Protein 2MI7 (pdb70)

Structure (mmCIF, N/CA/C/O backbone):
data_2MI7
#
_entry.id   2MI7
#
loop_
_atom_site.group_PDB
_atom_site.id
_atom_site.type_symbol
_atom_site.label_atom_id
_atom_site.label_alt_id
_atom_site.label_comp_id
_atom_site.label_asym_id
_atom_site.label_entity_id
_atom_site.label_seq_id
_atom_site.pdbx_PDB_ins_code
_atom_site.Cartn_x
_atom_site.Cartn_y
_atom_site.Cartn_z
_atom_site.occupancy
_atom_site.B_iso_or_equiv
_atom_site.auth_seq_id
_atom_site.auth_comp_id
_atom_site.auth_asym_id
_atom_site.auth_atom_id
_atom_site.pdbx_PDB_model_num
ATOM 1 N N . GLY A 1 1 ? -16.336 -6.354 8.731 1.00 0.00 1 GLY A N 1
ATOM 2 C CA . GLY A 1 1 ? -15.268 -5.482 8.170 1.00 0.00 1 GLY A CA 1
ATOM 3 C C . GLY A 1 1 ? -15.691 -4.802 6.883 1.00 0.00 1 GLY A C 1
ATOM 4 O O . GLY A 1 1 ? -15.002 -4.897 5.866 1.00 0.00 1 GLY A O 1
ATOM 10 N N . SER A 1 2 ? -16.827 -4.114 6.925 1.00 0.00 2 SER A N 1
ATOM 11 C CA . SER A 1 2 ? -17.343 -3.415 5.753 1.00 0.00 2 SER A CA 1
ATOM 12 C C . SER A 1 2 ? -16.483 -2.201 5.409 1.00 0.00 2 SER A C 1
ATOM 13 O O . SER A 1 2 ? -16.538 -1.688 4.291 1.00 0.00 2 SER A O 1
ATOM 21 N N . ARG A 1 3 ? -15.692 -1.740 6.374 1.00 0.00 3 ARG A N 1
ATOM 22 C CA . ARG A 1 3 ? -14.827 -0.584 6.165 1.00 0.00 3 ARG A CA 1
ATOM 23 C C . ARG A 1 3 ? -13.363 -1.003 6.070 1.00 0.00 3 ARG A C 1
ATOM 24 O O . ARG A 1 3 ? -12.591 -0.426 5.303 1.00 0.00 3 ARG A O 1
ATOM 45 N N . VAL A 1 4 ? -12.985 -2.007 6.855 1.00 0.00 4 VAL A N 1
ATOM 46 C CA . VAL A 1 4 ? -11.612 -2.500 6.857 1.00 0.00 4 VAL A CA 1
ATOM 47 C C . VAL A 1 4 ? -11.298 -3.269 5.578 1.00 0.00 4 VAL A C 1
ATOM 48 O O . VAL A 1 4 ? -10.246 -3.074 4.969 1.00 0.00 4 VAL A O 1
ATOM 61 N N . LYS A 1 5 ? -12.214 -4.143 5.170 1.00 0.00 5 LYS A N 1
ATOM 62 C CA . LYS A 1 5 ? -12.022 -4.934 3.959 1.00 0.00 5 LYS A CA 1
ATOM 63 C C . LYS A 1 5 ? -11.881 -4.029 2.742 1.00 0.00 5 LYS A C 1
ATOM 64 O O . LYS A 1 5 ? -11.013 -4.240 1.900 1.00 0.00 5 LYS A O 1
ATOM 83 N N . ALA A 1 6 ? -12.734 -3.015 2.661 1.00 0.00 6 ALA A N 1
ATOM 84 C CA . ALA A 1 6 ? -12.695 -2.074 1.549 1.00 0.00 6 ALA A CA 1
ATOM 85 C C . ALA A 1 6 ? -11.317 -1.433 1.448 1.00 0.00 6 ALA A C 1
ATOM 86 O O . ALA A 1 6 ? -10.817 -1.168 0.355 1.00 0.00 6 ALA A O 1
ATOM 93 N N . LEU A 1 7 ? -10.708 -1.198 2.604 1.00 0.00 7 LEU A N 1
ATOM 94 C CA . LEU A 1 7 ? -9.383 -0.600 2.675 1.00 0.00 7 LEU A CA 1
ATOM 95 C C . LEU A 1 7 ? -8.366 -1.454 1.925 1.00 0.00 7 LEU A C 1
ATOM 96 O O . LEU A 1 7 ? -7.506 -0.937 1.215 1.00 0.00 7 LEU A O 1
ATOM 112 N N . GLU A 1 8 ? -8.474 -2.764 2.098 1.00 0.00 8 GLU A N 1
ATOM 113 C CA . GLU A 1 8 ? -7.570 -3.709 1.452 1.00 0.00 8 GLU A CA 1
ATOM 114 C C . GLU A 1 8 ? -7.713 -3.673 -0.072 1.00 0.00 8 GLU A C 1
ATOM 115 O O . GLU A 1 8 ? -6.751 -3.915 -0.800 1.00 0.00 8 GLU A O 1
ATOM 127 N N . GLU A 1 9 ? -8.923 -3.390 -0.543 1.00 0.00 9 GLU A N 1
ATOM 128 C CA . GLU A 1 9 ? -9.201 -3.345 -1.977 1.00 0.00 9 GLU A CA 1
ATOM 129 C C . GLU A 1 9 ? -8.480 -2.186 -2.669 1.00 0.00 9 GLU A C 1
ATOM 130 O O . GLU A 1 9 ? -8.022 -2.324 -3.800 1.00 0.00 9 GLU A O 1
ATOM 142 N N . LYS A 1 10 ? -8.401 -1.045 -1.995 1.00 0.00 10 LYS A N 1
ATOM 143 C CA . LYS A 1 10 ? -7.752 0.136 -2.563 1.00 0.00 10 LYS A CA 1
ATOM 144 C C . LYS A 1 10 ? -6.232 -0.018 -2.621 1.00 0.00 10 LYS A C 1
ATOM 145 O O . LYS A 1 10 ? -5.584 0.485 -3.539 1.00 0.00 10 LYS A O 1
ATOM 164 N N . VAL A 1 11 ? -5.668 -0.696 -1.629 1.00 0.00 11 VAL A N 1
ATOM 165 C CA . VAL A 1 11 ? -4.224 -0.895 -1.554 1.00 0.00 11 VAL A CA 1
ATOM 166 C C . VAL A 1 11 ? -3.697 -1.743 -2.711 1.00 0.00 11 VAL A C 1
ATOM 167 O O . VAL A 1 11 ? -2.645 -1.449 -3.277 1.00 0.00 11 VAL A O 1
ATOM 180 N N . LYS A 1 12 ? -4.424 -2.802 -3.045 1.00 0.00 12 LYS A N 1
ATOM 181 C CA . LYS A 1 12 ? -4.022 -3.702 -4.122 1.00 0.00 12 LYS A CA 1
ATOM 182 C C . LYS A 1 12 ? -4.134 -3.033 -5.481 1.00 0.00 12 LYS A C 1
ATOM 183 O O . LYS A 1 12 ? -3.282 -3.221 -6.349 1.00 0.00 12 LYS A O 1
ATOM 202 N N . ALA A 1 13 ? -5.186 -2.250 -5.664 1.00 0.00 13 ALA A N 1
ATOM 203 C CA . ALA A 1 13 ? -5.390 -1.557 -6.926 1.00 0.00 13 ALA A CA 1
ATOM 204 C C . ALA A 1 13 ? -4.175 -0.701 -7.241 1.00 0.00 13 ALA A C 1
ATOM 205 O O . ALA A 1 13 ? -3.760 -0.583 -8.394 1.00 0.00 13 ALA A O 1
ATOM 212 N N . LEU A 1 14 ? -3.590 -0.129 -6.195 1.00 0.00 14 LEU A N 1
ATOM 213 C CA . LEU A 1 14 ? -2.395 0.691 -6.347 1.00 0.00 14 LEU A CA 1
ATOM 214 C C . LEU A 1 14 ? -1.195 -0.180 -6.699 1.00 0.00 14 LEU A C 1
ATOM 215 O O . LEU A 1 14 ? -0.274 0.259 -7.378 1.00 0.00 14 LEU A O 1
ATOM 231 N N . GLU A 1 15 ? -1.212 -1.415 -6.211 1.00 0.00 15 GLU A N 1
ATOM 232 C CA . GLU A 1 15 ? -0.126 -2.360 -6.450 1.00 0.00 15 GLU A CA 1
ATOM 233 C C . GLU A 1 15 ? 0.136 -2.559 -7.942 1.00 0.00 15 GLU A C 1
ATOM 234 O O . GLU A 1 15 ? 1.283 -2.686 -8.371 1.00 0.00 15 GLU A O 1
ATOM 246 N N . GLU A 1 16 ? -0.936 -2.603 -8.721 1.00 0.00 16 GLU A N 1
ATOM 247 C CA . GLU A 1 16 ? -0.838 -2.803 -10.165 1.00 0.00 16 GLU A CA 1
ATOM 248 C C . GLU A 1 16 ? -0.157 -1.623 -10.845 1.00 0.00 16 GLU A C 1
ATOM 249 O O . GLU A 1 16 ? 0.531 -1.789 -11.851 1.00 0.00 16 GLU A O 1
ATOM 261 N N . LYS A 1 17 ? -0.348 -0.434 -10.290 1.00 0.00 17 LYS A N 1
ATOM 262 C CA . LYS A 1 17 ? 0.253 0.771 -10.843 1.00 0.00 17 LYS A CA 1
ATOM 263 C C . LYS A 1 17 ? 1.765 0.763 -10.627 1.00 0.00 17 LYS A C 1
ATOM 264 O O . LYS A 1 17 ? 2.519 1.330 -11.418 1.00 0.00 17 LYS A O 1
ATOM 283 N N . VAL A 1 18 ? 2.198 0.125 -9.542 1.00 0.00 18 VAL A N 1
ATOM 284 C CA . VAL A 1 18 ? 3.618 0.052 -9.208 1.00 0.00 18 VAL A CA 1
ATOM 285 C C . VAL A 1 18 ? 4.389 -0.808 -10.206 1.00 0.00 18 VAL A C 1
ATOM 286 O O . VAL A 1 18 ? 5.459 -0.421 -10.673 1.00 0.00 18 VAL A O 1
ATOM 299 N N . LYS A 1 19 ? 3.844 -1.975 -10.527 1.00 0.00 19 LYS A N 1
ATOM 300 C CA . LYS A 1 19 ? 4.485 -2.886 -11.467 1.00 0.00 19 LYS A CA 1
ATOM 301 C C . LYS A 1 19 ? 4.439 -2.331 -12.889 1.00 0.00 19 LYS A C 1
ATOM 302 O O . LYS A 1 19 ? 5.247 -2.708 -13.739 1.00 0.00 19 LYS A O 1
ATOM 321 N N . ALA A 1 20 ? 3.485 -1.443 -13.141 1.00 0.00 20 ALA A N 1
ATOM 322 C CA . ALA A 1 20 ? 3.326 -0.842 -14.459 1.00 0.00 20 ALA A CA 1
ATOM 323 C C . ALA A 1 20 ? 4.192 0.407 -14.620 1.00 0.00 20 ALA A C 1
ATOM 324 O O . ALA A 1 20 ? 4.384 0.895 -15.734 1.00 0.00 20 ALA A O 1
ATOM 331 N N . LEU A 1 21 ? 4.711 0.923 -13.509 1.00 0.00 21 LEU A N 1
ATOM 332 C CA . LEU A 1 21 ? 5.549 2.115 -13.546 1.00 0.00 21 LEU A CA 1
ATOM 333 C C . LEU A 1 21 ? 6.933 1.793 -14.107 1.00 0.00 21 LEU A C 1
ATOM 334 O O . LEU A 1 21 ? 7.581 2.644 -14.716 1.00 0.00 21 LEU A O 1
ATOM 350 N N . GLY A 1 22 ? 7.378 0.558 -13.897 1.00 0.00 22 GLY A N 1
ATOM 351 C CA . GLY A 1 22 ? 8.680 0.145 -14.388 1.00 0.00 22 GLY A CA 1
ATOM 352 C C . GLY A 1 22 ? 9.000 -1.295 -14.043 1.00 0.00 22 GLY A C 1
ATOM 353 O O . GLY A 1 22 ? 8.100 -2.092 -13.779 1.00 0.00 22 GLY A O 1
ATOM 357 N N . GLY A 1 23 ? 10.287 -1.632 -14.046 1.00 0.00 23 GLY A N 1
ATOM 358 C CA . GLY A 1 23 ? 10.700 -2.985 -13.729 1.00 0.00 23 GLY A CA 1
ATOM 359 C C . GLY A 1 23 ? 12.202 -3.110 -13.553 1.00 0.00 23 GLY A C 1
ATOM 360 O O . GLY A 1 23 ? 12.933 -3.298 -14.526 1.00 0.00 23 GLY A O 1
ATOM 364 N N . GLY A 1 24 ? 12.662 -3.004 -12.311 1.00 0.00 24 GLY A N 1
ATOM 365 C CA . GLY A 1 24 ? 14.083 -3.109 -12.036 1.00 0.00 24 GLY A CA 1
ATOM 366 C C . GLY A 1 24 ? 14.376 -3.287 -10.558 1.00 0.00 24 GLY A C 1
ATOM 367 O O . GLY A 1 24 ? 13.594 -3.902 -9.833 1.00 0.00 24 GLY A O 1
ATOM 371 N N . GLY A 1 25 ? 15.506 -2.747 -10.111 1.00 0.00 25 GLY A N 1
ATOM 372 C CA . GLY A 1 25 ? 15.880 -2.859 -8.714 1.00 0.00 25 GLY A CA 1
ATOM 373 C C . GLY A 1 25 ? 15.110 -1.896 -7.830 1.00 0.00 25 GLY A C 1
ATOM 374 O O . GLY A 1 25 ? 14.849 -2.187 -6.663 1.00 0.00 25 GLY A O 1
ATOM 378 N N . ARG A 1 26 ? 14.744 -0.747 -8.390 1.00 0.00 26 ARG A N 1
ATOM 379 C CA . ARG A 1 26 ? 13.999 0.262 -7.648 1.00 0.00 26 ARG A CA 1
ATOM 380 C C . ARG A 1 26 ? 12.510 -0.073 -7.623 1.00 0.00 26 ARG A C 1
ATOM 381 O O . ARG A 1 26 ? 11.858 0.056 -6.594 1.00 0.00 26 ARG A O 1
ATOM 402 N N . ILE A 1 27 ? 11.985 -0.486 -8.770 1.00 0.00 27 ILE A N 1
ATOM 403 C CA . ILE A 1 27 ? 10.571 -0.835 -8.895 1.00 0.00 27 ILE A CA 1
ATOM 404 C C . ILE A 1 27 ? 10.217 -2.094 -8.101 1.00 0.00 27 ILE A C 1
ATOM 405 O O . ILE A 1 27 ? 9.189 -2.145 -7.428 1.00 0.00 27 ILE A O 1
ATOM 421 N N . GLU A 1 28 ? 11.059 -3.118 -8.214 1.00 0.00 28 GLU A N 1
ATOM 422 C CA . GLU A 1 28 ? 10.827 -4.398 -7.540 1.00 0.00 28 GLU A CA 1
ATOM 423 C C . GLU A 1 28 ? 10.814 -4.271 -6.017 1.00 0.00 28 GLU A C 1
ATOM 424 O O . GLU A 1 28 ? 10.011 -4.915 -5.345 1.00 0.00 28 GLU A O 1
ATOM 436 N N . GLU A 1 29 ? 11.713 -3.461 -5.475 1.00 0.00 29 GLU A N 1
ATOM 437 C CA . GLU A 1 29 ? 11.806 -3.276 -4.027 1.00 0.00 29 GLU A CA 1
ATOM 438 C C . GLU A 1 29 ? 10.597 -2.523 -3.472 1.00 0.00 29 GLU A C 1
ATOM 439 O O . GLU A 1 29 ? 10.113 -2.818 -2.379 1.00 0.00 29 GLU A O 1
ATOM 451 N N . LEU A 1 30 ? 10.137 -1.537 -4.228 1.00 0.00 30 LEU A N 1
ATOM 452 C CA . LEU A 1 30 ? 9.009 -0.704 -3.833 1.00 0.00 30 LEU A CA 1
ATOM 453 C C . LEU A 1 30 ? 7.743 -1.524 -3.579 1.00 0.00 30 LEU A C 1
ATOM 454 O O . LEU A 1 30 ? 7.049 -1.319 -2.584 1.00 0.00 30 LEU A O 1
ATOM 470 N N . LYS A 1 31 ? 7.442 -2.439 -4.492 1.00 0.00 31 LYS A N 1
ATOM 471 C CA . LYS A 1 31 ? 6.247 -3.277 -4.375 1.00 0.00 31 LYS A CA 1
ATOM 472 C C . LYS A 1 31 ? 6.324 -4.224 -3.184 1.00 0.00 31 LYS A C 1
ATOM 473 O O . LYS A 1 31 ? 5.304 -4.529 -2.574 1.00 0.00 31 LYS A O 1
ATOM 492 N N . LYS A 1 32 ? 7.521 -4.705 -2.863 1.00 0.00 32 LYS A N 1
ATOM 493 C CA . LYS A 1 32 ? 7.683 -5.635 -1.746 1.00 0.00 32 LYS A CA 1
ATOM 494 C C . LYS A 1 32 ? 7.127 -5.030 -0.462 1.00 0.00 32 LYS A C 1
ATOM 495 O O . LYS A 1 32 ? 6.478 -5.716 0.328 1.00 0.00 32 LYS A O 1
ATOM 514 N N . LYS A 1 33 ? 7.365 -3.738 -0.269 1.00 0.00 33 LYS A N 1
ATOM 515 C CA . LYS A 1 33 ? 6.864 -3.043 0.908 1.00 0.00 33 LYS A CA 1
ATOM 516 C C . LYS A 1 33 ? 5.339 -3.058 0.908 1.00 0.00 33 LYS A C 1
ATOM 517 O O . LYS A 1 33 ? 4.704 -3.157 1.957 1.00 0.00 33 LYS A O 1
ATOM 536 N N . TYR A 1 34 ? 4.762 -2.957 -0.287 1.00 0.00 34 TYR A N 1
ATOM 537 C CA . TYR A 1 34 ? 3.315 -2.957 -0.447 1.00 0.00 34 TYR A CA 1
ATOM 538 C C . TYR A 1 34 ? 2.692 -4.227 0.131 1.00 0.00 34 TYR A C 1
ATOM 539 O O . TYR A 1 34 ? 1.615 -4.182 0.720 1.00 0.00 34 TYR A O 1
ATOM 557 N N . GLU A 1 35 ? 3.374 -5.357 -0.039 1.00 0.00 35 GLU A N 1
ATOM 558 C CA . GLU A 1 35 ? 2.879 -6.633 0.471 1.00 0.00 35 GLU A CA 1
ATOM 559 C C . GLU A 1 35 ? 2.622 -6.550 1.971 1.00 0.00 35 GLU A C 1
ATOM 560 O O . GLU A 1 35 ? 1.609 -7.043 2.468 1.00 0.00 35 GLU A O 1
ATOM 572 N N . GLU A 1 36 ? 3.544 -5.912 2.684 1.00 0.00 36 GLU A N 1
ATOM 573 C CA . GLU A 1 36 ? 3.421 -5.749 4.128 1.00 0.00 36 GLU A CA 1
ATOM 574 C C . GLU A 1 36 ? 2.128 -5.021 4.474 1.00 0.00 36 GLU A C 1
ATOM 575 O O . GLU A 1 36 ? 1.480 -5.327 5.473 1.00 0.00 36 GLU A O 1
ATOM 587 N N . LEU A 1 37 ? 1.770 -4.049 3.643 1.00 0.00 37 LEU A N 1
ATOM 588 C CA . LEU A 1 37 ? 0.564 -3.254 3.845 1.00 0.00 37 LEU A CA 1
ATOM 589 C C . LEU A 1 37 ? -0.691 -4.126 3.873 1.00 0.00 37 LEU A C 1
ATOM 590 O O . LEU A 1 37 ? -1.562 -3.949 4.724 1.00 0.00 37 LEU A O 1
ATOM 606 N N . LYS A 1 38 ? -0.779 -5.053 2.929 1.00 0.00 38 LYS A N 1
ATOM 607 C CA . LYS A 1 38 ? -1.930 -5.946 2.826 1.00 0.00 38 LYS A CA 1
ATOM 608 C C . LYS A 1 38 ? -2.114 -6.781 4.093 1.00 0.00 38 LYS A C 1
ATOM 609 O O . LYS A 1 38 ? -3.238 -7.019 4.527 1.00 0.00 38 LYS A O 1
ATOM 628 N N . LYS A 1 39 ? -1.006 -7.242 4.660 1.00 0.00 39 LYS A N 1
ATOM 629 C CA . LYS A 1 39 ? -1.036 -8.072 5.862 1.00 0.00 39 LYS A CA 1
ATOM 630 C C . LYS A 1 39 ? -1.619 -7.332 7.068 1.00 0.00 39 LYS A C 1
ATOM 631 O O . LYS A 1 39 ? -2.314 -7.929 7.887 1.00 0.00 39 LYS A O 1
ATOM 650 N N . LYS A 1 40 ? -1.311 -6.045 7.188 1.00 0.00 40 LYS A N 1
ATOM 651 C CA . LYS A 1 40 ? -1.785 -5.240 8.314 1.00 0.00 40 LYS A CA 1
ATOM 652 C C . LYS A 1 40 ? -3.305 -5.084 8.307 1.00 0.00 40 LYS A C 1
ATOM 653 O O . LYS A 1 40 ? -3.958 -5.241 9.340 1.00 0.00 40 LYS A O 1
ATOM 672 N N . ILE A 1 41 ? -3.861 -4.772 7.144 1.00 0.00 41 ILE A N 1
ATOM 673 C CA . ILE A 1 41 ? -5.303 -4.592 7.008 1.00 0.00 41 ILE A CA 1
ATOM 674 C C . ILE A 1 41 ? -6.039 -5.872 7.377 1.00 0.00 41 ILE A C 1
ATOM 675 O O . ILE A 1 41 ? -7.127 -5.838 7.951 1.00 0.00 41 ILE A O 1
ATOM 691 N N . GLU A 1 42 ? -5.423 -6.999 7.052 1.00 0.00 42 GLU A N 1
ATOM 692 C CA . GLU A 1 42 ? -5.988 -8.302 7.352 1.00 0.00 42 GLU A CA 1
ATOM 693 C C . GLU A 1 42 ? -6.072 -8.506 8.858 1.00 0.00 42 GLU A C 1
ATOM 694 O O . GLU A 1 42 ? -6.987 -9.160 9.360 1.00 0.00 42 GLU A O 1
ATOM 706 N N . GLU A 1 43 ? -5.104 -7.942 9.573 1.00 0.00 43 GLU A N 1
ATOM 707 C CA . GLU A 1 43 ? -5.056 -8.059 11.026 1.00 0.00 43 GLU A CA 1
ATOM 708 C C . GLU A 1 43 ? -6.021 -7.082 11.689 1.00 0.00 43 GLU A C 1
ATOM 709 O O . GLU A 1 43 ? -6.492 -7.319 12.801 1.00 0.00 43 GLU A O 1
ATOM 721 N N . LEU A 1 44 ? -6.314 -5.982 11.001 1.00 0.00 44 LEU A N 1
ATOM 722 C CA . LEU A 1 44 ? -7.224 -4.970 11.526 1.00 0.00 44 LEU A CA 1
ATOM 723 C C . LEU A 1 44 ? -8.576 -5.583 11.882 1.00 0.00 44 LEU A C 1
ATOM 724 O O . LEU A 1 44 ? -9.327 -6.005 11.003 1.00 0.00 44 LEU A O 1
ATOM 740 N N . GLY A 1 45 ? -8.876 -5.629 13.175 1.00 0.00 45 GLY A N 1
ATOM 741 C CA . GLY A 1 45 ? -10.136 -6.192 13.626 1.00 0.00 45 GLY A CA 1
ATOM 742 C C . GLY A 1 45 ? -11.287 -5.215 13.496 1.00 0.00 45 GLY A C 1
ATOM 743 O O . GLY A 1 45 ? -12.345 -5.559 12.971 1.00 0.00 45 GLY A O 1
ATOM 747 N N . GLY A 1 46 ? -11.082 -3.993 13.978 1.00 0.00 46 GLY A N 1
ATOM 748 C CA . GLY A 1 46 ? -12.120 -2.983 13.905 1.00 0.00 46 GLY A CA 1
ATOM 749 C C . GLY A 1 46 ? -11.896 -1.848 14.885 1.00 0.00 46 GLY A C 1
ATOM 750 O O . GLY A 1 46 ? -12.062 -2.020 16.092 1.00 0.00 46 GLY A O 1
ATOM 754 N N . GLY A 1 47 ? -11.516 -0.686 14.365 1.00 0.00 47 GLY A N 1
ATOM 755 C CA . GLY A 1 47 ? -11.274 0.464 15.216 1.00 0.00 47 GLY A CA 1
ATOM 756 C C . GLY A 1 47 ? -10.835 1.685 14.431 1.00 0.00 47 GLY A C 1
ATOM 757 O O . GLY A 1 47 ? -11.171 1.829 13.256 1.00 0.00 47 GLY A O 1
ATOM 761 N N . GLY A 1 48 ? -10.082 2.565 15.084 1.00 0.00 48 GLY A N 1
ATOM 762 C CA . GLY A 1 48 ? -9.608 3.767 14.424 1.00 0.00 48 GLY A CA 1
ATOM 763 C C . GLY A 1 48 ? -8.198 3.617 13.888 1.00 0.00 48 GLY A C 1
ATOM 764 O O . GLY A 1 48 ? -7.446 4.589 13.814 1.00 0.00 48 GLY A O 1
ATOM 768 N N . GLU A 1 49 ? -7.839 2.394 13.511 1.00 0.00 49 GLU A N 1
ATOM 769 C CA . GLU A 1 49 ? -6.509 2.116 12.979 1.00 0.00 49 GLU A CA 1
ATOM 770 C C . GLU A 1 49 ? -6.520 2.102 11.453 1.00 0.00 49 GLU A C 1
ATOM 771 O O . GLU A 1 49 ? -5.482 2.283 10.815 1.00 0.00 49 GLU A O 1
ATOM 783 N N . VAL A 1 50 ? -7.697 1.886 10.869 1.00 0.00 50 VAL A N 1
ATOM 784 C CA . VAL A 1 50 ? -7.835 1.848 9.418 1.00 0.00 50 VAL A CA 1
ATOM 785 C C . VAL A 1 50 ? -7.300 3.123 8.775 1.00 0.00 50 VAL A C 1
ATOM 786 O O . VAL A 1 50 ? -6.816 3.103 7.644 1.00 0.00 50 VAL A O 1
ATOM 799 N N . LYS A 1 51 ? -7.390 4.231 9.504 1.00 0.00 51 LYS A N 1
ATOM 800 C CA . LYS A 1 51 ? -6.912 5.515 9.003 1.00 0.00 51 LYS A CA 1
ATOM 801 C C . LYS A 1 51 ? -5.389 5.528 8.901 1.00 0.00 51 LYS A C 1
ATOM 802 O O . LYS A 1 51 ? -4.821 6.151 8.005 1.00 0.00 51 LYS A O 1
ATOM 821 N N . LYS A 1 52 ? -4.737 4.835 9.828 1.00 0.00 52 LYS A N 1
ATOM 822 C CA . LYS A 1 52 ? -3.279 4.763 9.851 1.00 0.00 52 LYS A CA 1
ATOM 823 C C . LYS A 1 52 ? -2.749 3.991 8.646 1.00 0.00 52 LYS A C 1
ATOM 824 O O . LYS A 1 52 ? -1.675 4.291 8.129 1.00 0.00 52 LYS A O 1
ATOM 843 N N . VAL A 1 53 ? -3.506 2.989 8.213 1.00 0.00 53 VAL A N 1
ATOM 844 C CA . VAL A 1 53 ? -3.116 2.162 7.076 1.00 0.00 53 VAL A CA 1
ATOM 845 C C . VAL A 1 53 ? -3.177 2.939 5.762 1.00 0.00 53 VAL A C 1
ATOM 846 O O . VAL A 1 53 ? -2.333 2.760 4.888 1.00 0.00 53 VAL A O 1
ATOM 859 N N . GLU A 1 54 ? -4.187 3.786 5.617 1.00 0.00 54 GLU A N 1
ATOM 860 C CA . GLU A 1 54 ? -4.350 4.571 4.397 1.00 0.00 54 GLU A CA 1
ATOM 861 C C . GLU A 1 54 ? -3.217 5.583 4.226 1.00 0.00 54 GLU A C 1
ATOM 862 O O . GLU A 1 54 ? -2.802 5.877 3.106 1.00 0.00 54 GLU A O 1
ATOM 874 N N . GLU A 1 55 ? -2.736 6.124 5.338 1.00 0.00 55 GLU A N 1
ATOM 875 C CA . GLU A 1 55 ? -1.665 7.119 5.310 1.00 0.00 55 GLU A CA 1
ATOM 876 C C . GLU A 1 55 ? -0.317 6.516 4.905 1.00 0.00 55 GLU A C 1
ATOM 877 O O . GLU A 1 55 ? 0.474 7.161 4.216 1.00 0.00 55 GLU A O 1
ATOM 889 N N . GLU A 1 56 ? -0.049 5.294 5.353 1.00 0.00 56 GLU A N 1
ATOM 890 C CA . GLU A 1 56 ? 1.218 4.630 5.053 1.00 0.00 56 GLU A CA 1
ATOM 891 C C . GLU A 1 56 ? 1.360 4.311 3.565 1.00 0.00 56 GLU A C 1
ATOM 892 O O . GLU A 1 56 ? 2.424 4.518 2.981 1.00 0.00 56 GLU A O 1
ATOM 904 N N . VAL A 1 57 ? 0.293 3.807 2.954 1.00 0.00 57 VAL A N 1
ATOM 905 C CA . VAL A 1 57 ? 0.322 3.465 1.536 1.00 0.00 57 VAL A CA 1
ATOM 906 C C . VAL A 1 57 ? 0.558 4.706 0.679 1.00 0.00 57 VAL A C 1
ATOM 907 O O . VAL A 1 57 ? 1.238 4.645 -0.346 1.00 0.00 57 VAL A O 1
ATOM 920 N N . LYS A 1 58 ? -0.000 5.834 1.111 1.00 0.00 58 LYS A N 1
ATOM 921 C CA . LYS A 1 58 ? 0.153 7.093 0.389 1.00 0.00 58 LYS A CA 1
ATOM 922 C C . LYS A 1 58 ? 1.631 7.417 0.182 1.00 0.00 58 LYS A C 1
ATOM 923 O O . LYS A 1 58 ? 2.015 8.000 -0.830 1.00 0.00 58 LYS A O 1
ATOM 942 N N . LYS A 1 59 ? 2.452 7.035 1.151 1.00 0.00 59 LYS A N 1
ATOM 943 C CA . LYS A 1 59 ? 3.888 7.278 1.082 1.00 0.00 59 LYS A CA 1
ATOM 944 C C . LYS A 1 59 ? 4.540 6.438 -0.015 1.00 0.00 59 LYS A C 1
ATOM 945 O O . LYS A 1 59 ? 5.465 6.889 -0.687 1.00 0.00 59 LYS A O 1
ATOM 964 N N . LEU A 1 60 ? 4.063 5.205 -0.172 1.00 0.00 60 LEU A N 1
ATOM 965 C CA . LEU A 1 60 ? 4.609 4.285 -1.170 1.00 0.00 60 LEU A CA 1
ATOM 966 C C . LEU A 1 60 ? 4.504 4.845 -2.588 1.00 0.00 60 LEU A C 1
ATOM 967 O O . LEU A 1 60 ? 5.459 4.768 -3.361 1.00 0.00 60 LEU A O 1
ATOM 983 N N . GLU A 1 61 ? 3.346 5.399 -2.930 1.00 0.00 61 GLU A N 1
ATOM 984 C CA . GLU A 1 61 ? 3.138 5.958 -4.264 1.00 0.00 61 GLU A CA 1
ATOM 985 C C . GLU A 1 61 ? 3.985 7.210 -4.474 1.00 0.00 61 GLU A C 1
ATOM 986 O O . GLU A 1 61 ? 4.450 7.476 -5.582 1.00 0.00 61 GLU A O 1
ATOM 998 N N . GLU A 1 62 ? 4.183 7.973 -3.404 1.00 0.00 62 GLU A N 1
ATOM 999 C CA . GLU A 1 62 ? 4.974 9.196 -3.468 1.00 0.00 62 GLU A CA 1
ATOM 1000 C C . GLU A 1 62 ? 6.374 8.907 -3.998 1.00 0.00 62 GLU A C 1
ATOM 1001 O O . GLU A 1 62 ? 6.922 9.674 -4.789 1.00 0.00 62 GLU A O 1
ATOM 1013 N N . GLU A 1 63 ? 6.941 7.787 -3.564 1.00 0.00 63 GLU A N 1
ATOM 1014 C CA . GLU A 1 63 ? 8.270 7.386 -4.002 1.00 0.00 63 GLU A CA 1
ATOM 1015 C C . GLU A 1 63 ? 8.261 7.072 -5.490 1.00 0.00 63 GLU A C 1
ATOM 1016 O O . GLU A 1 63 ? 9.246 7.299 -6.192 1.00 0.00 63 GLU A O 1
ATOM 1028 N N . ILE A 1 64 ? 7.134 6.550 -5.966 1.00 0.00 64 ILE A N 1
ATOM 1029 C CA . ILE A 1 64 ? 6.989 6.207 -7.376 1.00 0.00 64 ILE A CA 1
ATOM 1030 C C . ILE A 1 64 ? 7.153 7.444 -8.255 1.00 0.00 64 ILE A C 1
ATOM 1031 O O . ILE A 1 64 ? 7.681 7.364 -9.364 1.00 0.00 64 ILE A O 1
ATOM 1047 N N . LYS A 1 65 ? 6.698 8.586 -7.751 1.00 0.00 65 LYS A N 1
ATOM 1048 C CA . LYS A 1 65 ? 6.796 9.840 -8.488 1.00 0.00 65 LYS A CA 1
ATOM 1049 C C . LYS A 1 65 ? 8.249 10.293 -8.592 1.00 0.00 65 LYS A C 1
ATOM 1050 O O . LYS A 1 65 ? 8.672 10.823 -9.619 1.00 0.00 65 LYS A O 1
ATOM 1069 N N . LYS A 1 66 ? 9.007 10.080 -7.522 1.00 0.00 66 LYS A N 1
ATOM 1070 C CA . LYS A 1 66 ? 10.413 10.462 -7.493 1.00 0.00 66 LYS A CA 1
ATOM 1071 C C . LYS A 1 66 ? 11.192 9.750 -8.594 1.00 0.00 66 LYS A C 1
ATOM 1072 O O . LYS A 1 66 ? 12.194 10.266 -9.092 1.00 0.00 66 LYS A O 1
ATOM 1091 N N . LEU A 1 67 ? 10.728 8.563 -8.968 1.00 0.00 67 LEU A N 1
ATOM 1092 C CA . LEU A 1 67 ? 11.383 7.780 -10.007 1.00 0.00 67 LEU A CA 1
ATOM 1093 C C . LEU A 1 67 ? 10.624 7.882 -11.329 1.00 0.00 67 LEU A C 1
ATOM 1094 O O . LEU A 1 67 ? 9.376 7.838 -11.300 1.00 0.00 67 LEU A O 1
ATOM 1111 N N . GLY A 1 1 ? -16.386 -4.416 9.973 1.00 0.00 1 GLY A N 2
ATOM 1112 C CA . GLY A 1 1 ? -15.743 -4.430 8.630 1.00 0.00 1 GLY A CA 2
ATOM 1113 C C . GLY A 1 1 ? -16.248 -3.317 7.733 1.00 0.00 1 GLY A C 2
ATOM 1114 O O . GLY A 1 1 ? -16.430 -2.185 8.181 1.00 0.00 1 GLY A O 2
ATOM 1120 N N . SER A 1 2 ? -16.473 -3.639 6.462 1.00 0.00 2 SER A N 2
ATOM 1121 C CA . SER A 1 2 ? -16.958 -2.660 5.493 1.00 0.00 2 SER A CA 2
ATOM 1122 C C . SER A 1 2 ? -15.888 -1.616 5.191 1.00 0.00 2 SER A C 2
ATOM 1123 O O . SER A 1 2 ? -15.368 -1.551 4.077 1.00 0.00 2 SER A O 2
ATOM 1131 N N . ARG A 1 3 ? -15.565 -0.800 6.189 1.00 0.00 3 ARG A N 2
ATOM 1132 C CA . ARG A 1 3 ? -14.559 0.242 6.028 1.00 0.00 3 ARG A CA 2
ATOM 1133 C C . ARG A 1 3 ? -13.156 -0.356 5.970 1.00 0.00 3 ARG A C 2
ATOM 1134 O O . ARG A 1 3 ? -12.300 0.119 5.224 1.00 0.00 3 ARG A O 2
ATOM 1155 N N . VAL A 1 4 ? -12.928 -1.400 6.761 1.00 0.00 4 VAL A N 2
ATOM 1156 C CA . VAL A 1 4 ? -11.629 -2.061 6.796 1.00 0.00 4 VAL A CA 2
ATOM 1157 C C . VAL A 1 4 ? -11.385 -2.863 5.522 1.00 0.00 4 VAL A C 2
ATOM 1158 O O . VAL A 1 4 ? -10.303 -2.804 4.938 1.00 0.00 4 VAL A O 2
ATOM 1171 N N . LYS A 1 5 ? -12.398 -3.612 5.094 1.00 0.00 5 LYS A N 2
ATOM 1172 C CA . LYS A 1 5 ? -12.286 -4.423 3.887 1.00 0.00 5 LYS A CA 2
ATOM 1173 C C . LYS A 1 5 ? -12.070 -3.539 2.665 1.00 0.00 5 LYS A C 2
ATOM 1174 O O . LYS A 1 5 ? -11.228 -3.831 1.820 1.00 0.00 5 LYS A O 2
ATOM 1193 N N . ALA A 1 6 ? -12.830 -2.453 2.582 1.00 0.00 6 ALA A N 2
ATOM 1194 C CA . ALA A 1 6 ? -12.710 -1.524 1.465 1.00 0.00 6 ALA A CA 2
ATOM 1195 C C . ALA A 1 6 ? -11.281 -1.011 1.357 1.00 0.00 6 ALA A C 2
ATOM 1196 O O . ALA A 1 6 ? -10.765 -0.792 0.263 1.00 0.00 6 ALA A O 2
ATOM 1203 N N . LEU A 1 7 ? -10.651 -0.829 2.508 1.00 0.00 7 LEU A N 2
ATOM 1204 C CA . LEU A 1 7 ? -9.277 -0.352 2.573 1.00 0.00 7 LEU A CA 2
ATOM 1205 C C . LEU A 1 7 ? -8.336 -1.291 1.825 1.00 0.00 7 LEU A C 2
ATOM 1206 O O . LEU A 1 7 ? -7.412 -0.852 1.143 1.00 0.00 7 LEU A O 2
ATOM 1222 N N . GLU A 1 8 ? -8.573 -2.588 1.980 1.00 0.00 8 GLU A N 2
ATOM 1223 C CA . GLU A 1 8 ? -7.746 -3.612 1.345 1.00 0.00 8 GLU A CA 2
ATOM 1224 C C . GLU A 1 8 ? -7.865 -3.595 -0.183 1.00 0.00 8 GLU A C 2
ATOM 1225 O O . GLU A 1 8 ? -6.894 -3.870 -0.888 1.00 0.00 8 GLU A O 2
ATOM 1237 N N . GLU A 1 9 ? -9.057 -3.295 -0.689 1.00 0.00 9 GLU A N 2
ATOM 1238 C CA . GLU A 1 9 ? -9.292 -3.271 -2.132 1.00 0.00 9 GLU A CA 2
ATOM 1239 C C . GLU A 1 9 ? -8.526 -2.142 -2.824 1.00 0.00 9 GLU A C 2
ATOM 1240 O O . GLU A 1 9 ? -8.060 -2.304 -3.949 1.00 0.00 9 GLU A O 2
ATOM 1252 N N . LYS A 1 10 ? -8.415 -0.997 -2.159 1.00 0.00 10 LYS A N 2
ATOM 1253 C CA . LYS A 1 10 ? -7.720 0.156 -2.727 1.00 0.00 10 LYS A CA 2
ATOM 1254 C C . LYS A 1 10 ? -6.206 -0.054 -2.762 1.00 0.00 10 LYS A C 2
ATOM 1255 O O . LYS A 1 10 ? -5.527 0.416 -3.674 1.00 0.00 10 LYS A O 2
ATOM 1274 N N . VAL A 1 11 ? -5.685 -0.746 -1.756 1.00 0.00 11 VAL A N 2
ATOM 1275 C CA . VAL A 1 11 ? -4.251 -1.003 -1.655 1.00 0.00 11 VAL A CA 2
ATOM 1276 C C . VAL A 1 11 ? -3.735 -1.867 -2.805 1.00 0.00 11 VAL A C 2
ATOM 1277 O O . VAL A 1 11 ? -2.671 -1.601 -3.362 1.00 0.00 11 VAL A O 2
ATOM 1290 N N . LYS A 1 12 ? -4.485 -2.908 -3.145 1.00 0.00 12 LYS A N 2
ATOM 1291 C CA . LYS A 1 12 ? -4.094 -3.820 -4.216 1.00 0.00 12 LYS A CA 2
ATOM 1292 C C . LYS A 1 12 ? -4.178 -3.150 -5.576 1.00 0.00 12 LYS A C 2
ATOM 1293 O O . LYS A 1 12 ? -3.332 -3.373 -6.442 1.00 0.00 12 LYS A O 2
ATOM 1312 N N . ALA A 1 13 ? -5.197 -2.324 -5.760 1.00 0.00 13 ALA A N 2
ATOM 1313 C CA . ALA A 1 13 ? -5.374 -1.624 -7.020 1.00 0.00 13 ALA A CA 2
ATOM 1314 C C . ALA A 1 13 ? -4.127 -0.815 -7.333 1.00 0.00 13 ALA A C 2
ATOM 1315 O O . ALA A 1 13 ? -3.703 -0.720 -8.485 1.00 0.00 13 ALA A O 2
ATOM 1322 N N . LEU A 1 14 ? -3.528 -0.257 -6.288 1.00 0.00 14 LEU A N 2
ATOM 1323 C CA . LEU A 1 14 ? -2.304 0.518 -6.441 1.00 0.00 14 LEU A CA 2
ATOM 1324 C C . LEU A 1 14 ? -1.134 -0.393 -6.780 1.00 0.00 14 LEU A C 2
ATOM 1325 O O . LEU A 1 14 ? -0.198 0.010 -7.458 1.00 0.00 14 LEU A O 2
ATOM 1341 N N . GLU A 1 15 ? -1.192 -1.621 -6.284 1.00 0.00 15 GLU A N 2
ATOM 1342 C CA . GLU A 1 15 ? -0.137 -2.601 -6.513 1.00 0.00 15 GLU A CA 2
ATOM 1343 C C . GLU A 1 15 ? 0.131 -2.804 -8.004 1.00 0.00 15 GLU A C 2
ATOM 1344 O O . GLU A 1 15 ? 1.275 -2.965 -8.426 1.00 0.00 15 GLU A O 2
ATOM 1356 N N . GLU A 1 16 ? -0.939 -2.806 -8.784 1.00 0.00 16 GLU A N 2
ATOM 1357 C CA . GLU A 1 16 ? -0.857 -3.002 -10.230 1.00 0.00 16 GLU A CA 2
ATOM 1358 C C . GLU A 1 16 ? -0.142 -1.844 -10.915 1.00 0.00 16 GLU A C 2
ATOM 1359 O O . GLU A 1 16 ? 0.551 -2.035 -11.912 1.00 0.00 16 GLU A O 2
ATOM 1371 N N . LYS A 1 17 ? -0.323 -0.643 -10.383 1.00 0.00 17 LYS A N 2
ATOM 1372 C CA . LYS A 1 17 ? 0.301 0.545 -10.950 1.00 0.00 17 LYS A CA 2
ATOM 1373 C C . LYS A 1 17 ? 1.813 0.529 -10.733 1.00 0.00 17 LYS A C 2
ATOM 1374 O O . LYS A 1 17 ? 2.569 1.085 -11.529 1.00 0.00 17 LYS A O 2
ATOM 1393 N N . VAL A 1 18 ? 2.246 -0.095 -9.641 1.00 0.00 18 VAL A N 2
ATOM 1394 C CA . VAL A 1 18 ? 3.669 -0.164 -9.310 1.00 0.00 18 VAL A CA 2
ATOM 1395 C C . VAL A 1 18 ? 4.435 -1.072 -10.271 1.00 0.00 18 VAL A C 2
ATOM 1396 O O . VAL A 1 18 ? 5.507 -0.709 -10.757 1.00 0.00 18 VAL A O 2
ATOM 1409 N N . LYS A 1 19 ? 3.886 -2.251 -10.537 1.00 0.00 19 LYS A N 2
ATOM 1410 C CA . LYS A 1 19 ? 4.525 -3.208 -11.435 1.00 0.00 19 LYS A CA 2
ATOM 1411 C C . LYS A 1 19 ? 4.480 -2.729 -12.883 1.00 0.00 19 LYS A C 2
ATOM 1412 O O . LYS A 1 19 ? 5.287 -3.152 -13.712 1.00 0.00 19 LYS A O 2
ATOM 1431 N N . ALA A 1 20 ? 3.529 -1.851 -13.185 1.00 0.00 20 ALA A N 2
ATOM 1432 C CA . ALA A 1 20 ? 3.374 -1.323 -14.534 1.00 0.00 20 ALA A CA 2
ATOM 1433 C C . ALA A 1 20 ? 4.392 -0.225 -14.827 1.00 0.00 20 ALA A C 2
ATOM 1434 O O . ALA A 1 20 ? 4.771 -0.011 -15.978 1.00 0.00 20 ALA A O 2
ATOM 1441 N N . LEU A 1 21 ? 4.830 0.471 -13.782 1.00 0.00 21 LEU A N 2
ATOM 1442 C CA . LEU A 1 21 ? 5.802 1.547 -13.940 1.00 0.00 21 LEU A CA 2
ATOM 1443 C C . LEU A 1 21 ? 7.193 0.995 -14.256 1.00 0.00 21 LEU A C 2
ATOM 1444 O O . LEU A 1 21 ? 8.083 1.736 -14.675 1.00 0.00 21 LEU A O 2
ATOM 1460 N N . GLY A 1 22 ? 7.375 -0.309 -14.056 1.00 0.00 22 GLY A N 2
ATOM 1461 C CA . GLY A 1 22 ? 8.658 -0.929 -14.329 1.00 0.00 22 GLY A CA 2
ATOM 1462 C C . GLY A 1 22 ? 9.004 -2.012 -13.326 1.00 0.00 22 GLY A C 2
ATOM 1463 O O . GLY A 1 22 ? 8.145 -2.465 -12.570 1.00 0.00 22 GLY A O 2
ATOM 1467 N N . GLY A 1 23 ? 10.267 -2.427 -13.319 1.00 0.00 23 GLY A N 2
ATOM 1468 C CA . GLY A 1 23 ? 10.703 -3.460 -12.398 1.00 0.00 23 GLY A CA 2
ATOM 1469 C C . GLY A 1 23 ? 12.165 -3.820 -12.580 1.00 0.00 23 GLY A C 2
ATOM 1470 O O . GLY A 1 23 ? 12.517 -4.568 -13.492 1.00 0.00 23 GLY A O 2
ATOM 1474 N N . GLY A 1 24 ? 13.018 -3.287 -11.711 1.00 0.00 24 GLY A N 2
ATOM 1475 C CA . GLY A 1 24 ? 14.438 -3.569 -11.800 1.00 0.00 24 GLY A CA 2
ATOM 1476 C C . GLY A 1 24 ? 15.258 -2.744 -10.826 1.00 0.00 24 GLY A C 2
ATOM 1477 O O . GLY A 1 24 ? 16.150 -1.999 -11.231 1.00 0.00 24 GLY A O 2
ATOM 1481 N N . GLY A 1 25 ? 14.957 -2.879 -9.538 1.00 0.00 25 GLY A N 2
ATOM 1482 C CA . GLY A 1 25 ? 15.683 -2.136 -8.525 1.00 0.00 25 GLY A CA 2
ATOM 1483 C C . GLY A 1 25 ? 14.771 -1.296 -7.652 1.00 0.00 25 GLY A C 2
ATOM 1484 O O . GLY A 1 25 ? 14.137 -1.810 -6.730 1.00 0.00 25 GLY A O 2
ATOM 1488 N N . ARG A 1 26 ? 14.704 -0.001 -7.944 1.00 0.00 26 ARG A N 2
ATOM 1489 C CA . ARG A 1 26 ? 13.864 0.914 -7.179 1.00 0.00 26 ARG A CA 2
ATOM 1490 C C . ARG A 1 26 ? 12.404 0.473 -7.215 1.00 0.00 26 ARG A C 2
ATOM 1491 O O . ARG A 1 26 ? 11.715 0.505 -6.201 1.00 0.00 26 ARG A O 2
ATOM 1512 N N . ILE A 1 27 ? 11.941 0.088 -8.396 1.00 0.00 27 ILE A N 2
ATOM 1513 C CA . ILE A 1 27 ? 10.559 -0.342 -8.582 1.00 0.00 27 ILE A CA 2
ATOM 1514 C C . ILE A 1 27 ? 10.259 -1.659 -7.866 1.00 0.00 27 ILE A C 2
ATOM 1515 O O . ILE A 1 27 ? 9.218 -1.801 -7.228 1.00 0.00 27 ILE A O 2
ATOM 1531 N N . GLU A 1 28 ? 11.162 -2.626 -8.001 1.00 0.00 28 GLU A N 2
ATOM 1532 C CA . GLU A 1 28 ? 10.983 -3.944 -7.393 1.00 0.00 28 GLU A CA 2
ATOM 1533 C C . GLU A 1 28 ? 10.878 -3.876 -5.869 1.00 0.00 28 GLU A C 2
ATOM 1534 O O . GLU A 1 28 ? 10.007 -4.505 -5.272 1.00 0.00 28 GLU A O 2
ATOM 1546 N N . GLU A 1 29 ? 11.779 -3.133 -5.244 1.00 0.00 29 GLU A N 2
ATOM 1547 C CA . GLU A 1 29 ? 11.796 -3.007 -3.787 1.00 0.00 29 GLU A CA 2
ATOM 1548 C C . GLU A 1 29 ? 10.530 -2.336 -3.255 1.00 0.00 29 GLU A C 2
ATOM 1549 O O . GLU A 1 29 ? 10.020 -2.701 -2.195 1.00 0.00 29 GLU A O 2
ATOM 1561 N N . LEU A 1 30 ? 10.049 -1.337 -3.981 1.00 0.00 30 LEU A N 2
ATOM 1562 C CA . LEU A 1 30 ? 8.868 -0.584 -3.583 1.00 0.00 30 LEU A CA 2
ATOM 1563 C C . LEU A 1 30 ? 7.641 -1.480 -3.410 1.00 0.00 30 LEU A C 2
ATOM 1564 O O . LEU A 1 30 ? 6.919 -1.369 -2.420 1.00 0.00 30 LEU A O 2
ATOM 1580 N N . LYS A 1 31 ? 7.407 -2.363 -4.375 1.00 0.00 31 LYS A N 2
ATOM 1581 C CA . LYS A 1 31 ? 6.260 -3.269 -4.317 1.00 0.00 31 LYS A CA 2
ATOM 1582 C C . LYS A 1 31 ? 6.388 -4.268 -3.176 1.00 0.00 31 LYS A C 2
ATOM 1583 O O . LYS A 1 31 ? 5.390 -4.658 -2.579 1.00 0.00 31 LYS A O 2
ATOM 1602 N N . LYS A 1 32 ? 7.614 -4.691 -2.881 1.00 0.00 32 LYS A N 2
ATOM 1603 C CA . LYS A 1 32 ? 7.844 -5.657 -1.811 1.00 0.00 32 LYS A CA 2
ATOM 1604 C C . LYS A 1 32 ? 7.267 -5.137 -0.500 1.00 0.00 32 LYS A C 2
ATOM 1605 O O . LYS A 1 32 ? 6.666 -5.888 0.270 1.00 0.00 32 LYS A O 2
ATOM 1624 N N . LYS A 1 33 ? 7.433 -3.842 -0.265 1.00 0.00 33 LYS A N 2
ATOM 1625 C CA . LYS A 1 33 ? 6.909 -3.208 0.936 1.00 0.00 33 LYS A CA 2
ATOM 1626 C C . LYS A 1 33 ? 5.384 -3.224 0.913 1.00 0.00 33 LYS A C 2
ATOM 1627 O O . LYS A 1 33 ? 4.734 -3.362 1.949 1.00 0.00 33 LYS A O 2
ATOM 1646 N N . TYR A 1 34 ? 4.824 -3.071 -0.284 1.00 0.00 34 TYR A N 2
ATOM 1647 C CA . TYR A 1 34 ? 3.377 -3.055 -0.467 1.00 0.00 34 TYR A CA 2
ATOM 1648 C C . TYR A 1 34 ? 2.726 -4.326 0.078 1.00 0.00 34 TYR A C 2
ATOM 1649 O O . TYR A 1 34 ? 1.637 -4.273 0.644 1.00 0.00 34 TYR A O 2
ATOM 1667 N N . GLU A 1 35 ? 3.392 -5.465 -0.096 1.00 0.00 35 GLU A N 2
ATOM 1668 C CA . GLU A 1 35 ? 2.864 -6.740 0.383 1.00 0.00 35 GLU A CA 2
ATOM 1669 C C . GLU A 1 35 ? 2.597 -6.687 1.883 1.00 0.00 35 GLU A C 2
ATOM 1670 O O . GLU A 1 35 ? 1.560 -7.150 2.358 1.00 0.00 35 GLU A O 2
ATOM 1682 N N . GLU A 1 36 ? 3.540 -6.113 2.622 1.00 0.00 36 GLU A N 2
ATOM 1683 C CA . GLU A 1 36 ? 3.413 -5.987 4.069 1.00 0.00 36 GLU A CA 2
ATOM 1684 C C . GLU A 1 36 ? 2.150 -5.214 4.436 1.00 0.00 36 GLU A C 2
ATOM 1685 O O . GLU A 1 36 ? 1.486 -5.522 5.424 1.00 0.00 36 GLU A O 2
ATOM 1697 N N . LEU A 1 37 ? 1.837 -4.202 3.635 1.00 0.00 37 LEU A N 2
ATOM 1698 C CA . LEU A 1 37 ? 0.666 -3.363 3.864 1.00 0.00 37 LEU A CA 2
ATOM 1699 C C . LEU A 1 37 ? -0.623 -4.179 3.867 1.00 0.00 37 LEU A C 2
ATOM 1700 O O . LEU A 1 37 ? -1.484 -3.993 4.723 1.00 0.00 37 LEU A O 2
ATOM 1716 N N . LYS A 1 38 ? -0.751 -5.071 2.896 1.00 0.00 38 LYS A N 2
ATOM 1717 C CA . LYS A 1 38 ? -1.939 -5.911 2.769 1.00 0.00 38 LYS A CA 2
ATOM 1718 C C . LYS A 1 38 ? -2.169 -6.755 4.022 1.00 0.00 38 LYS A C 2
ATOM 1719 O O . LYS A 1 38 ? -3.305 -6.948 4.449 1.00 0.00 38 LYS A O 2
ATOM 1738 N N . LYS A 1 39 ? -1.085 -7.271 4.590 1.00 0.00 39 LYS A N 2
ATOM 1739 C CA . LYS A 1 39 ? -1.159 -8.115 5.781 1.00 0.00 39 LYS A CA 2
ATOM 1740 C C . LYS A 1 39 ? -1.714 -7.364 6.994 1.00 0.00 39 LYS A C 2
ATOM 1741 O O . LYS A 1 39 ? -2.441 -7.939 7.802 1.00 0.00 39 LYS A O 2
ATOM 1760 N N . LYS A 1 40 ? -1.347 -6.094 7.133 1.00 0.00 40 LYS A N 2
ATOM 1761 C CA . LYS A 1 40 ? -1.791 -5.283 8.268 1.00 0.00 40 LYS A CA 2
ATOM 1762 C C . LYS A 1 40 ? -3.304 -5.062 8.258 1.00 0.00 40 LYS A C 2
ATOM 1763 O O . LYS A 1 40 ? -3.966 -5.199 9.286 1.00 0.00 40 LYS A O 2
ATOM 1782 N N . ILE A 1 41 ? -3.841 -4.714 7.096 1.00 0.00 41 ILE A N 2
ATOM 1783 C CA . ILE A 1 41 ? -5.272 -4.467 6.953 1.00 0.00 41 ILE A CA 2
ATOM 1784 C C . ILE A 1 41 ? -6.071 -5.714 7.304 1.00 0.00 41 ILE A C 2
ATOM 1785 O O . ILE A 1 41 ? -7.161 -5.632 7.870 1.00 0.00 41 ILE A O 2
ATOM 1801 N N . GLU A 1 42 ? -5.510 -6.867 6.972 1.00 0.00 42 GLU A N 2
ATOM 1802 C CA . GLU A 1 42 ? -6.148 -8.143 7.256 1.00 0.00 42 GLU A CA 2
ATOM 1803 C C . GLU A 1 42 ? -6.244 -8.359 8.760 1.00 0.00 42 GLU A C 2
ATOM 1804 O O . GLU A 1 42 ? -7.192 -8.968 9.255 1.00 0.00 42 GLU A O 2
ATOM 1816 N N . GLU A 1 43 ? -5.246 -7.856 9.480 1.00 0.00 43 GLU A N 2
ATOM 1817 C CA . GLU A 1 43 ? -5.201 -7.993 10.931 1.00 0.00 43 GLU A CA 2
ATOM 1818 C C . GLU A 1 43 ? -6.132 -6.992 11.610 1.00 0.00 43 GLU A C 2
ATOM 1819 O O . GLU A 1 43 ? -6.595 -7.221 12.728 1.00 0.00 43 GLU A O 2
ATOM 1831 N N . LEU A 1 44 ? -6.403 -5.882 10.930 1.00 0.00 44 LEU A N 2
ATOM 1832 C CA . LEU A 1 44 ? -7.278 -4.847 11.471 1.00 0.00 44 LEU A CA 2
ATOM 1833 C C . LEU A 1 44 ? -8.645 -5.421 11.836 1.00 0.00 44 LEU A C 2
ATOM 1834 O O . LEU A 1 44 ? -9.492 -5.633 10.969 1.00 0.00 44 LEU A O 2
ATOM 1850 N N . GLY A 1 45 ? -8.852 -5.667 13.126 1.00 0.00 45 GLY A N 2
ATOM 1851 C CA . GLY A 1 45 ? -10.118 -6.211 13.582 1.00 0.00 45 GLY A CA 2
ATOM 1852 C C . GLY A 1 45 ? -11.041 -5.144 14.137 1.00 0.00 45 GLY A C 2
ATOM 1853 O O . GLY A 1 45 ? -12.237 -5.135 13.844 1.00 0.00 45 GLY A O 2
ATOM 1857 N N . GLY A 1 46 ? -10.485 -4.242 14.939 1.00 0.00 46 GLY A N 2
ATOM 1858 C CA . GLY A 1 46 ? -11.280 -3.178 15.522 1.00 0.00 46 GLY A CA 2
ATOM 1859 C C . GLY A 1 46 ? -11.319 -1.938 14.650 1.00 0.00 46 GLY A C 2
ATOM 1860 O O . GLY A 1 46 ? -11.053 -2.008 13.450 1.00 0.00 46 GLY A O 2
ATOM 1864 N N . GLY A 1 47 ? -11.651 -0.801 15.253 1.00 0.00 47 GLY A N 2
ATOM 1865 C CA . GLY A 1 47 ? -11.718 0.442 14.508 1.00 0.00 47 GLY A CA 2
ATOM 1866 C C . GLY A 1 47 ? -10.855 1.531 15.115 1.00 0.00 47 GLY A C 2
ATOM 1867 O O . GLY A 1 47 ? -10.828 1.705 16.333 1.00 0.00 47 GLY A O 2
ATOM 1871 N N . GLY A 1 48 ? -10.147 2.266 14.262 1.00 0.00 48 GLY A N 2
ATOM 1872 C CA . GLY A 1 48 ? -9.289 3.335 14.738 1.00 0.00 48 GLY A CA 2
ATOM 1873 C C . GLY A 1 48 ? -7.902 3.282 14.126 1.00 0.00 48 GLY A C 2
ATOM 1874 O O . GLY A 1 48 ? -7.230 4.306 14.006 1.00 0.00 48 GLY A O 2
ATOM 1878 N N . GLU A 1 49 ? -7.474 2.085 13.740 1.00 0.00 49 GLU A N 2
ATOM 1879 C CA . GLU A 1 49 ? -6.158 1.900 13.138 1.00 0.00 49 GLU A CA 2
ATOM 1880 C C . GLU A 1 49 ? -6.235 1.948 11.613 1.00 0.00 49 GLU A C 2
ATOM 1881 O O . GLU A 1 49 ? -5.220 2.126 10.940 1.00 0.00 49 GLU A O 2
ATOM 1893 N N . VAL A 1 50 ? -7.440 1.786 11.072 1.00 0.00 50 VAL A N 2
ATOM 1894 C CA . VAL A 1 50 ? -7.638 1.810 9.627 1.00 0.00 50 VAL A CA 2
ATOM 1895 C C . VAL A 1 50 ? -7.069 3.084 9.010 1.00 0.00 50 VAL A C 2
ATOM 1896 O O . VAL A 1 50 ? -6.631 3.084 7.861 1.00 0.00 50 VAL A O 2
ATOM 1909 N N . LYS A 1 51 ? -7.077 4.166 9.781 1.00 0.00 51 LYS A N 2
ATOM 1910 C CA . LYS A 1 51 ? -6.559 5.445 9.309 1.00 0.00 51 LYS A CA 2
ATOM 1911 C C . LYS A 1 51 ? -5.041 5.394 9.147 1.00 0.00 51 LYS A C 2
ATOM 1912 O O . LYS A 1 51 ? -4.492 5.916 8.177 1.00 0.00 51 LYS A O 2
ATOM 1931 N N . LYS A 1 52 ? -4.372 4.767 10.109 1.00 0.00 52 LYS A N 2
ATOM 1932 C CA . LYS A 1 52 ? -2.917 4.649 10.084 1.00 0.00 52 LYS A CA 2
ATOM 1933 C C . LYS A 1 52 ? -2.443 3.878 8.855 1.00 0.00 52 LYS A C 2
ATOM 1934 O O . LYS A 1 52 ? -1.373 4.154 8.315 1.00 0.00 52 LYS A O 2
ATOM 1953 N N . VAL A 1 53 ? -3.239 2.904 8.428 1.00 0.00 53 VAL A N 2
ATOM 1954 C CA . VAL A 1 53 ? -2.899 2.082 7.270 1.00 0.00 53 VAL A CA 2
ATOM 1955 C C . VAL A 1 53 ? -2.991 2.872 5.967 1.00 0.00 53 VAL A C 2
ATOM 1956 O O . VAL A 1 53 ? -2.175 2.689 5.070 1.00 0.00 53 VAL A O 2
ATOM 1969 N N . GLU A 1 54 ? -3.994 3.737 5.861 1.00 0.00 54 GLU A N 2
ATOM 1970 C CA . GLU A 1 54 ? -4.188 4.538 4.655 1.00 0.00 54 GLU A CA 2
ATOM 1971 C C . GLU A 1 54 ? -2.999 5.462 4.404 1.00 0.00 54 GLU A C 2
ATOM 1972 O O . GLU A 1 54 ? -2.615 5.693 3.261 1.00 0.00 54 GLU A O 2
ATOM 1984 N N . GLU A 1 55 ? -2.425 5.988 5.477 1.00 0.00 55 GLU A N 2
ATOM 1985 C CA . GLU A 1 55 ? -1.277 6.885 5.374 1.00 0.00 55 GLU A CA 2
ATOM 1986 C C . GLU A 1 55 ? -0.030 6.127 4.925 1.00 0.00 55 GLU A C 2
ATOM 1987 O O . GLU A 1 55 ? 0.802 6.653 4.185 1.00 0.00 55 GLU A O 2
ATOM 1999 N N . GLU A 1 56 ? 0.096 4.895 5.401 1.00 0.00 56 GLU A N 2
ATOM 2000 C CA . GLU A 1 56 ? 1.241 4.046 5.087 1.00 0.00 56 GLU A CA 2
ATOM 2001 C C . GLU A 1 56 ? 1.390 3.817 3.583 1.00 0.00 56 GLU A C 2
ATOM 2002 O O . GLU A 1 56 ? 2.495 3.879 3.046 1.00 0.00 56 GLU A O 2
ATOM 2014 N N . VAL A 1 57 ? 0.280 3.539 2.914 1.00 0.00 57 VAL A N 2
ATOM 2015 C CA . VAL A 1 57 ? 0.293 3.286 1.478 1.00 0.00 57 VAL A CA 2
ATOM 2016 C C . VAL A 1 57 ? 0.561 4.563 0.682 1.00 0.00 57 VAL A C 2
ATOM 2017 O O . VAL A 1 57 ? 1.217 4.531 -0.358 1.00 0.00 57 VAL A O 2
ATOM 2030 N N . LYS A 1 58 ? 0.039 5.682 1.174 1.00 0.00 58 LYS A N 2
ATOM 2031 C CA . LYS A 1 58 ? 0.210 6.969 0.506 1.00 0.00 58 LYS A CA 2
ATOM 2032 C C . LYS A 1 58 ? 1.686 7.281 0.270 1.00 0.00 58 LYS A C 2
ATOM 2033 O O . LYS A 1 58 ? 2.044 7.905 -0.726 1.00 0.00 58 LYS A O 2
ATOM 2052 N N . LYS A 1 59 ? 2.537 6.850 1.193 1.00 0.00 59 LYS A N 2
ATOM 2053 C CA . LYS A 1 59 ? 3.972 7.086 1.078 1.00 0.00 59 LYS A CA 2
ATOM 2054 C C . LYS A 1 59 ? 4.577 6.287 -0.079 1.00 0.00 59 LYS A C 2
ATOM 2055 O O . LYS A 1 59 ? 5.479 6.761 -0.767 1.00 0.00 59 LYS A O 2
ATOM 2074 N N . LEU A 1 60 ? 4.087 5.064 -0.269 1.00 0.00 60 LEU A N 2
ATOM 2075 C CA . LEU A 1 60 ? 4.589 4.182 -1.322 1.00 0.00 60 LEU A CA 2
ATOM 2076 C C . LEU A 1 60 ? 4.424 4.790 -2.714 1.00 0.00 60 LEU A C 2
ATOM 2077 O O . LEU A 1 60 ? 5.342 4.741 -3.532 1.00 0.00 60 LEU A 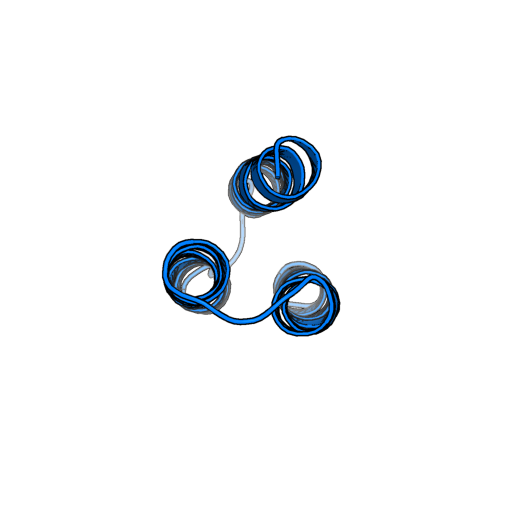O 2
ATOM 2093 N N . GLU A 1 61 ? 3.251 5.352 -2.985 1.00 0.00 61 GLU A N 2
ATOM 2094 C CA . GLU A 1 61 ? 2.977 5.953 -4.288 1.00 0.00 61 GLU A CA 2
ATOM 2095 C C . GLU A 1 61 ? 3.800 7.220 -4.499 1.00 0.00 61 GLU A C 2
ATOM 2096 O O . GLU A 1 61 ? 4.204 7.528 -5.619 1.00 0.00 61 GLU A O 2
ATOM 2108 N N . GLU A 1 62 ? 4.042 7.952 -3.417 1.00 0.00 62 GLU A N 2
ATOM 2109 C CA . GLU A 1 62 ? 4.816 9.188 -3.483 1.00 0.00 62 GLU A CA 2
ATOM 2110 C C . GLU A 1 62 ? 6.206 8.927 -4.050 1.00 0.00 62 GLU A C 2
ATOM 2111 O O . GLU A 1 62 ? 6.741 9.736 -4.807 1.00 0.00 62 GLU A O 2
ATOM 2123 N N . GLU A 1 63 ? 6.779 7.786 -3.685 1.00 0.00 63 GLU A N 2
ATOM 2124 C CA . GLU A 1 63 ? 8.102 7.411 -4.165 1.00 0.00 63 GLU A CA 2
ATOM 2125 C C . GLU A 1 63 ? 8.057 7.130 -5.660 1.00 0.00 63 GLU A C 2
ATOM 2126 O O . GLU A 1 63 ? 9.023 7.379 -6.381 1.00 0.00 63 GLU A O 2
ATOM 2138 N N . ILE A 1 64 ? 6.923 6.610 -6.115 1.00 0.00 64 ILE A N 2
ATOM 2139 C CA . ILE A 1 64 ? 6.740 6.291 -7.526 1.00 0.00 64 ILE A CA 2
ATOM 2140 C C . ILE A 1 64 ? 6.818 7.548 -8.389 1.00 0.00 64 ILE A C 2
ATOM 2141 O O . ILE A 1 64 ? 7.281 7.503 -9.528 1.00 0.00 64 ILE A O 2
ATOM 2157 N N . LYS A 1 65 ? 6.363 8.669 -7.838 1.00 0.00 65 LYS A N 2
ATOM 2158 C CA . LYS A 1 65 ? 6.384 9.936 -8.560 1.00 0.00 65 LYS A CA 2
ATOM 2159 C C . LYS A 1 65 ? 7.806 10.477 -8.661 1.00 0.00 65 LYS A C 2
ATOM 2160 O O . LYS A 1 65 ? 8.191 11.055 -9.677 1.00 0.00 65 LYS A O 2
ATOM 2179 N N . LYS A 1 66 ? 8.582 10.282 -7.600 1.00 0.00 66 LYS A N 2
ATOM 2180 C CA . LYS A 1 66 ? 9.964 10.746 -7.569 1.00 0.00 66 LYS A CA 2
ATOM 2181 C C . LYS A 1 66 ? 10.812 10.005 -8.598 1.00 0.00 66 LYS A C 2
ATOM 2182 O O . LYS A 1 66 ? 11.840 10.510 -9.048 1.00 0.00 66 LYS A O 2
ATOM 2201 N N . LEU A 1 67 ? 10.376 8.803 -8.965 1.00 0.00 67 LEU A N 2
ATOM 2202 C CA . LEU A 1 67 ? 11.098 7.994 -9.939 1.00 0.00 67 LEU A CA 2
ATOM 2203 C C . LEU A 1 67 ? 10.411 8.040 -11.301 1.00 0.00 67 LEU A C 2
ATOM 2204 O O . LEU A 1 67 ? 11.089 7.770 -12.315 1.00 0.00 67 LEU A O 2
ATOM 2221 N N . GLY A 1 1 ? -16.103 -5.487 10.135 1.00 0.00 1 GLY A N 3
ATOM 2222 C CA . GLY A 1 1 ? -15.304 -5.333 8.888 1.00 0.00 1 GLY A CA 3
ATOM 2223 C C . GLY A 1 1 ? -15.931 -4.355 7.914 1.00 0.00 1 GLY A C 3
ATOM 2224 O O . GLY A 1 1 ? -16.288 -3.238 8.290 1.00 0.00 1 GLY A O 3
ATOM 2230 N N . SER A 1 2 ? -16.065 -4.776 6.659 1.00 0.00 2 SER A N 3
ATOM 2231 C CA . SER A 1 2 ? -16.654 -3.932 5.624 1.00 0.00 2 SER A CA 3
ATOM 2232 C C . SER A 1 2 ? -15.739 -2.756 5.292 1.00 0.00 2 SER A C 3
ATOM 2233 O O . SER A 1 2 ? -15.178 -2.682 4.198 1.00 0.00 2 SER A O 3
ATOM 2241 N N . ARG A 1 3 ? -15.592 -1.839 6.242 1.00 0.00 3 ARG A N 3
ATOM 2242 C CA . ARG A 1 3 ? -14.746 -0.668 6.049 1.00 0.00 3 ARG A CA 3
ATOM 2243 C C . ARG A 1 3 ? -13.274 -1.064 5.979 1.00 0.00 3 ARG A C 3
ATOM 2244 O O . ARG A 1 3 ? -12.502 -0.488 5.211 1.00 0.00 3 ARG A O 3
ATOM 2265 N N . VAL A 1 4 ? -12.890 -2.052 6.782 1.00 0.00 4 VAL A N 3
ATOM 2266 C CA . VAL A 1 4 ? -11.511 -2.524 6.806 1.00 0.00 4 VAL A CA 3
ATOM 2267 C C . VAL A 1 4 ? -11.180 -3.307 5.539 1.00 0.00 4 VAL A C 3
ATOM 2268 O O . VAL A 1 4 ? -10.128 -3.106 4.932 1.00 0.00 4 VAL A O 3
ATOM 2281 N N . LYS A 1 5 ? -12.086 -4.196 5.141 1.00 0.00 5 LYS A N 3
ATOM 2282 C CA . LYS A 1 5 ? -11.883 -5.002 3.941 1.00 0.00 5 LYS A CA 3
ATOM 2283 C C . LYS A 1 5 ? -11.756 -4.106 2.714 1.00 0.00 5 LYS A C 3
ATOM 2284 O O . LYS A 1 5 ? -10.902 -4.328 1.858 1.00 0.00 5 LYS A O 3
ATOM 2303 N N . ALA A 1 6 ? -12.603 -3.085 2.642 1.00 0.00 6 ALA A N 3
ATOM 2304 C CA . ALA A 1 6 ? -12.575 -2.149 1.528 1.00 0.00 6 ALA A CA 3
ATOM 2305 C C . ALA A 1 6 ? -11.194 -1.521 1.403 1.00 0.00 6 ALA A C 3
ATOM 2306 O O . ALA A 1 6 ? -10.712 -1.258 0.304 1.00 0.00 6 ALA A O 3
ATOM 2313 N N . LEU A 1 7 ? -10.566 -1.293 2.550 1.00 0.00 7 LEU A N 3
ATOM 2314 C CA . LEU A 1 7 ? -9.235 -0.705 2.608 1.00 0.00 7 LEU A CA 3
ATOM 2315 C C . LEU A 1 7 ? -8.227 -1.558 1.844 1.00 0.00 7 LEU A C 3
ATOM 2316 O O . LEU A 1 7 ? -7.356 -1.039 1.150 1.00 0.00 7 LEU A O 3
ATOM 2332 N N . GLU A 1 8 ? -8.349 -2.870 1.991 1.00 0.00 8 GLU A N 3
ATOM 2333 C CA . GLU A 1 8 ? -7.449 -3.809 1.329 1.00 0.00 8 GLU A CA 3
ATOM 2334 C C . GLU A 1 8 ? -7.622 -3.778 -0.192 1.00 0.00 8 GLU A C 3
ATOM 2335 O O . GLU A 1 8 ? -6.671 -4.010 -0.938 1.00 0.00 8 GLU A O 3
ATOM 2347 N N . GLU A 1 9 ? -8.843 -3.508 -0.643 1.00 0.00 9 GLU A N 3
ATOM 2348 C CA . GLU A 1 9 ? -9.147 -3.467 -2.072 1.00 0.00 9 GLU A CA 3
ATOM 2349 C C . GLU A 1 9 ? -8.451 -2.302 -2.774 1.00 0.00 9 GLU A C 3
ATOM 2350 O O . GLU A 1 9 ? -8.009 -2.435 -3.914 1.00 0.00 9 GLU A O 3
ATOM 2362 N N . LYS A 1 10 ? -8.371 -1.160 -2.100 1.00 0.00 10 LYS A N 3
ATOM 2363 C CA . LYS A 1 10 ? -7.743 0.027 -2.673 1.00 0.00 10 LYS A CA 3
ATOM 2364 C C . LYS A 1 10 ? -6.224 -0.120 -2.751 1.00 0.00 10 LYS A C 3
ATOM 2365 O O . LYS A 1 10 ? -5.591 0.381 -3.679 1.00 0.00 10 LYS A O 3
ATOM 2384 N N . VAL A 1 11 ? -5.648 -0.798 -1.767 1.00 0.00 11 VAL A N 3
ATOM 2385 C CA . VAL A 1 11 ? -4.203 -1.001 -1.714 1.00 0.00 11 VAL A CA 3
ATOM 2386 C C . VAL A 1 11 ? -3.703 -1.825 -2.897 1.00 0.00 11 VAL A C 3
ATOM 2387 O O . VAL A 1 11 ? -2.648 -1.536 -3.460 1.00 0.00 11 VAL A O 3
ATOM 2400 N N . LYS A 1 12 ? -4.454 -2.858 -3.257 1.00 0.00 12 LYS A N 3
ATOM 2401 C CA . LYS A 1 12 ? -4.079 -3.734 -4.362 1.00 0.00 12 LYS A CA 3
ATOM 2402 C C . LYS A 1 12 ? -4.192 -3.024 -5.700 1.00 0.00 12 LYS A C 3
ATOM 2403 O O . LYS A 1 12 ? -3.357 -3.213 -6.585 1.00 0.00 12 LYS A O 3
ATOM 2422 N N . ALA A 1 13 ? -5.222 -2.204 -5.845 1.00 0.00 13 ALA A N 3
ATOM 2423 C CA . ALA A 1 13 ? -5.427 -1.468 -7.082 1.00 0.00 13 ALA A CA 3
ATOM 2424 C C . ALA A 1 13 ? -4.193 -0.639 -7.391 1.00 0.00 13 ALA A C 3
ATOM 2425 O O . ALA A 1 13 ? -3.786 -0.510 -8.547 1.00 0.00 13 ALA A O 3
ATOM 2432 N N . LEU A 1 14 ? -3.584 -0.104 -6.341 1.00 0.00 14 LEU A N 3
ATOM 2433 C CA . LEU A 1 14 ? -2.368 0.685 -6.488 1.00 0.00 14 LEU A CA 3
ATOM 2434 C C . LEU A 1 14 ? -1.199 -0.216 -6.866 1.00 0.00 14 LEU A C 3
ATOM 2435 O O . LEU A 1 14 ? -0.271 0.201 -7.549 1.00 0.00 14 LEU A O 3
ATOM 2451 N N . GLU A 1 15 ? -1.259 -1.455 -6.398 1.00 0.00 15 GLU A N 3
ATOM 2452 C CA . GLU A 1 15 ? -0.220 -2.444 -6.655 1.00 0.00 15 GLU A CA 3
ATOM 2453 C C . GLU A 1 15 ? 0.035 -2.619 -8.151 1.00 0.00 15 GLU A C 3
ATOM 2454 O O . GLU A 1 15 ? 1.173 -2.794 -8.583 1.00 0.00 15 GLU A O 3
ATOM 2466 N N . GLU A 1 16 ? -1.038 -2.587 -8.928 1.00 0.00 16 GLU A N 3
ATOM 2467 C CA . GLU A 1 16 ? -0.958 -2.755 -10.377 1.00 0.00 16 GLU A CA 3
ATOM 2468 C C . GLU A 1 16 ? -0.217 -1.597 -11.031 1.00 0.00 16 GLU A C 3
ATOM 2469 O O . GLU A 1 16 ? 0.463 -1.772 -12.040 1.00 0.00 16 GLU A O 3
ATOM 2481 N N . LYS A 1 17 ? -0.356 -0.413 -10.453 1.00 0.00 17 LYS A N 3
ATOM 2482 C CA . LYS A 1 17 ? 0.301 0.772 -10.984 1.00 0.00 17 LYS A CA 3
ATOM 2483 C C . LYS A 1 17 ? 1.812 0.694 -10.768 1.00 0.00 17 LYS A C 3
ATOM 2484 O O . LYS A 1 17 ? 2.589 1.245 -11.547 1.00 0.00 17 LYS A O 3
ATOM 2503 N N . VAL A 1 18 ? 2.218 0.018 -9.697 1.00 0.00 18 VAL A N 3
ATOM 2504 C CA . VAL A 1 18 ? 3.635 -0.117 -9.366 1.00 0.00 18 VAL A CA 3
ATOM 2505 C C . VAL A 1 18 ? 4.376 -1.006 -10.361 1.00 0.00 18 VAL A C 3
ATOM 2506 O O . VAL A 1 18 ? 5.461 -0.658 -10.823 1.00 0.00 18 VAL A O 3
ATOM 2519 N N . LYS A 1 19 ? 3.795 -2.154 -10.688 1.00 0.00 19 LYS A N 3
ATOM 2520 C CA . LYS A 1 19 ? 4.419 -3.079 -11.629 1.00 0.00 19 LYS A CA 3
ATOM 2521 C C . LYS A 1 19 ? 4.400 -2.517 -13.048 1.00 0.00 19 LYS A C 3
ATOM 2522 O O . LYS A 1 19 ? 5.208 -2.908 -13.891 1.00 0.00 19 LYS A O 3
ATOM 2541 N N . ALA A 1 20 ? 3.472 -1.599 -13.306 1.00 0.00 20 ALA A N 3
ATOM 2542 C CA . ALA A 1 20 ? 3.348 -0.986 -14.622 1.00 0.00 20 ALA A CA 3
ATOM 2543 C C . ALA A 1 20 ? 4.268 0.225 -14.771 1.00 0.00 20 ALA A C 3
ATOM 2544 O O . ALA A 1 20 ? 4.486 0.712 -15.881 1.00 0.00 20 ALA A O 3
ATOM 2551 N N . LEU A 1 21 ? 4.805 0.711 -13.654 1.00 0.00 21 LEU A N 3
ATOM 2552 C CA . LEU A 1 21 ? 5.695 1.867 -13.679 1.00 0.00 21 LEU A CA 3
ATOM 2553 C C . LEU A 1 21 ? 7.034 1.513 -14.325 1.00 0.00 21 LEU A C 3
ATOM 2554 O O . LEU A 1 21 ? 7.695 2.370 -14.913 1.00 0.00 21 LEU A O 3
ATOM 2570 N N . GLY A 1 22 ? 7.426 0.249 -14.213 1.00 0.00 22 GLY A N 3
ATOM 2571 C CA . GLY A 1 22 ? 8.683 -0.190 -14.792 1.00 0.00 22 GLY A CA 3
ATOM 2572 C C . GLY A 1 22 ? 9.189 -1.480 -14.177 1.00 0.00 22 GLY A C 3
ATOM 2573 O O . GLY A 1 22 ? 8.421 -2.236 -13.582 1.00 0.00 22 GLY A O 3
ATOM 2577 N N . GLY A 1 23 ? 10.486 -1.732 -14.321 1.00 0.00 23 GLY A N 3
ATOM 2578 C CA . GLY A 1 23 ? 11.072 -2.940 -13.771 1.00 0.00 23 GLY A CA 3
ATOM 2579 C C . GLY A 1 23 ? 12.567 -2.811 -13.552 1.00 0.00 23 GLY A C 3
ATOM 2580 O O . GLY A 1 23 ? 13.355 -2.991 -14.481 1.00 0.00 23 GLY A O 3
ATOM 2584 N N . GLY A 1 24 ? 12.957 -2.497 -12.322 1.00 0.00 24 GLY A N 3
ATOM 2585 C CA . GLY A 1 24 ? 14.366 -2.350 -12.005 1.00 0.00 24 GLY A CA 3
ATOM 2586 C C . GLY A 1 24 ? 14.670 -2.653 -10.552 1.00 0.00 24 GLY A C 3
ATOM 2587 O O . GLY A 1 24 ? 14.063 -3.544 -9.956 1.00 0.00 24 GLY A O 3
ATOM 2591 N N . GLY A 1 25 ? 15.612 -1.911 -9.979 1.00 0.00 25 GLY A N 3
ATOM 2592 C CA . GLY A 1 25 ? 15.980 -2.120 -8.592 1.00 0.00 25 GLY A CA 3
ATOM 2593 C C . GLY A 1 25 ? 15.050 -1.410 -7.628 1.00 0.00 25 GLY A C 3
ATOM 2594 O O . GLY A 1 25 ? 14.726 -1.939 -6.565 1.00 0.00 25 GLY A O 3
ATOM 2598 N N . ARG A 1 26 ? 14.621 -0.207 -7.997 1.00 0.00 26 ARG A N 3
ATOM 2599 C CA . ARG A 1 26 ? 13.724 0.575 -7.153 1.00 0.00 26 ARG A CA 3
ATOM 2600 C C . ARG A 1 26 ? 12.269 0.187 -7.384 1.00 0.00 26 ARG A C 3
ATOM 2601 O O . ARG A 1 26 ? 11.443 0.298 -6.485 1.00 0.00 26 ARG A O 3
ATOM 2622 N N . ILE A 1 27 ? 11.959 -0.250 -8.599 1.00 0.00 27 ILE A N 3
ATOM 2623 C CA . ILE A 1 27 ? 10.595 -0.647 -8.945 1.00 0.00 27 ILE A CA 3
ATOM 2624 C C . ILE A 1 27 ? 10.166 -1.917 -8.204 1.00 0.00 27 ILE A C 3
ATOM 2625 O O . ILE A 1 27 ? 9.048 -2.003 -7.695 1.00 0.00 27 ILE A O 3
ATOM 2641 N N . GLU A 1 28 ? 11.053 -2.911 -8.181 1.00 0.00 28 GLU A N 3
ATOM 2642 C CA . GLU A 1 28 ? 10.765 -4.196 -7.541 1.00 0.00 28 GLU A CA 3
ATOM 2643 C C . GLU A 1 28 ? 10.676 -4.098 -6.018 1.00 0.00 28 GLU A C 3
ATOM 2644 O O . GLU A 1 28 ? 9.759 -4.641 -5.409 1.00 0.00 28 GLU A O 3
ATOM 2656 N N . GLU A 1 29 ? 11.643 -3.430 -5.408 1.00 0.00 29 GLU A N 3
ATOM 2657 C CA . GLU A 1 29 ? 11.679 -3.290 -3.953 1.00 0.00 29 GLU A CA 3
ATOM 2658 C C . GLU A 1 29 ? 10.445 -2.565 -3.416 1.00 0.00 29 GLU A C 3
ATOM 2659 O O . GLU A 1 29 ? 9.933 -2.896 -2.347 1.00 0.00 29 GLU A O 3
ATOM 2671 N N . LEU A 1 30 ? 9.997 -1.558 -4.151 1.00 0.00 30 LEU A N 3
ATOM 2672 C CA . LEU A 1 30 ? 8.853 -0.751 -3.753 1.00 0.00 30 LEU A CA 3
ATOM 2673 C C . LEU A 1 30 ? 7.586 -1.586 -3.560 1.00 0.00 30 LEU A C 3
ATOM 2674 O O . LEU A 1 30 ? 6.878 -1.428 -2.567 1.00 0.00 30 LEU A O 3
ATOM 2690 N N . LYS A 1 31 ? 7.301 -2.467 -4.512 1.00 0.00 31 LYS A N 3
ATOM 2691 C CA . LYS A 1 31 ? 6.108 -3.311 -4.430 1.00 0.00 31 LYS A CA 3
ATOM 2692 C C . LYS A 1 31 ? 6.197 -4.298 -3.274 1.00 0.00 31 LYS A C 3
ATOM 2693 O O . LYS A 1 31 ? 5.187 -4.625 -2.659 1.00 0.00 31 LYS A O 3
ATOM 2712 N N . LYS A 1 32 ? 7.404 -4.776 -2.986 1.00 0.00 32 LYS A N 3
ATOM 2713 C CA . LYS A 1 32 ? 7.600 -5.734 -1.903 1.00 0.00 32 LYS A CA 3
ATOM 2714 C C . LYS A 1 32 ? 7.072 -5.165 -0.592 1.00 0.00 32 LYS A C 3
ATOM 2715 O O . LYS A 1 32 ? 6.446 -5.871 0.197 1.00 0.00 32 LYS A O 3
ATOM 2734 N N . LYS A 1 33 ? 7.307 -3.876 -0.381 1.00 0.00 33 LYS A N 3
ATOM 2735 C CA . LYS A 1 33 ? 6.832 -3.201 0.818 1.00 0.00 33 LYS A CA 3
ATOM 2736 C C . LYS A 1 33 ? 5.308 -3.166 0.827 1.00 0.00 33 LYS A C 3
ATOM 2737 O O . LYS A 1 33 ? 4.676 -3.270 1.880 1.00 0.00 33 LYS A O 3
ATOM 2756 N N . TYR A 1 34 ? 4.727 -3.017 -0.360 1.00 0.00 34 TYR A N 3
ATOM 2757 C CA . TYR A 1 34 ? 3.277 -2.964 -0.513 1.00 0.00 34 TYR A CA 3
ATOM 2758 C C . TYR A 1 34 ? 2.614 -4.212 0.067 1.00 0.00 34 TYR A C 3
ATOM 2759 O O . TYR A 1 34 ? 1.541 -4.131 0.661 1.00 0.00 34 TYR A O 3
ATOM 2777 N N . GLU A 1 35 ? 3.253 -5.366 -0.106 1.00 0.00 35 GLU A N 3
ATOM 2778 C CA . GLU A 1 35 ? 2.715 -6.621 0.409 1.00 0.00 35 GLU A CA 3
ATOM 2779 C C . GLU A 1 35 ? 2.481 -6.524 1.912 1.00 0.00 35 GLU A C 3
ATOM 2780 O O . GLU A 1 35 ? 1.440 -6.941 2.420 1.00 0.00 35 GLU A O 3
ATOM 2792 N N . GLU A 1 36 ? 3.456 -5.958 2.617 1.00 0.00 36 GLU A N 3
ATOM 2793 C CA . GLU A 1 36 ? 3.363 -5.787 4.060 1.00 0.00 36 GLU A CA 3
ATOM 2794 C C . GLU A 1 36 ? 2.137 -4.956 4.422 1.00 0.00 36 GLU A C 3
ATOM 2795 O O . GLU A 1 36 ? 1.476 -5.210 5.427 1.00 0.00 36 GLU A O 3
ATOM 2807 N N . LEU A 1 37 ? 1.849 -3.958 3.594 1.00 0.00 37 LEU A N 3
ATOM 2808 C CA . LEU A 1 37 ? 0.710 -3.072 3.814 1.00 0.00 37 LEU A CA 3
ATOM 2809 C C . LEU A 1 37 ? -0.601 -3.856 3.855 1.00 0.00 37 LEU A C 3
ATOM 2810 O O . LEU A 1 37 ? -1.501 -3.539 4.634 1.00 0.00 37 LEU A O 3
ATOM 2826 N N . LYS A 1 38 ? -0.704 -4.871 3.006 1.00 0.00 38 LYS A N 3
ATOM 2827 C CA . LYS A 1 38 ? -1.906 -5.696 2.933 1.00 0.00 38 LYS A CA 3
ATOM 2828 C C . LYS A 1 38 ? -2.127 -6.475 4.227 1.00 0.00 38 LYS A C 3
ATOM 2829 O O . LYS A 1 38 ? -3.258 -6.625 4.683 1.00 0.00 38 LYS A O 3
ATOM 2848 N N . LYS A 1 39 ? -1.042 -6.981 4.800 1.00 0.00 39 LYS A N 3
ATOM 2849 C CA . LYS A 1 39 ? -1.105 -7.762 6.033 1.00 0.00 39 LYS A CA 3
ATOM 2850 C C . LYS A 1 39 ? -1.667 -6.949 7.200 1.00 0.00 39 LYS A C 3
ATOM 2851 O O . LYS A 1 39 ? -2.392 -7.479 8.037 1.00 0.00 39 LYS A O 3
ATOM 2870 N N . LYS A 1 40 ? -1.310 -5.670 7.261 1.00 0.00 40 LYS A N 3
ATOM 2871 C CA . LYS A 1 40 ? -1.763 -4.793 8.339 1.00 0.00 40 LYS A CA 3
ATOM 2872 C C . LYS A 1 40 ? -3.284 -4.674 8.367 1.00 0.00 40 LYS A C 3
ATOM 2873 O O . LYS A 1 40 ? -3.892 -4.595 9.435 1.00 0.00 40 LYS A O 3
ATOM 2892 N N . ILE A 1 41 ? -3.892 -4.659 7.188 1.00 0.00 41 ILE A N 3
ATOM 2893 C CA . ILE A 1 41 ? -5.340 -4.548 7.069 1.00 0.00 41 ILE A CA 3
ATOM 2894 C C . ILE A 1 41 ? -6.022 -5.833 7.522 1.00 0.00 41 ILE A C 3
ATOM 2895 O O . ILE A 1 41 ? -7.106 -5.806 8.105 1.00 0.00 41 ILE A O 3
ATOM 2911 N N . GLU A 1 42 ? -5.369 -6.954 7.250 1.00 0.00 42 GLU A N 3
ATOM 2912 C CA . GLU A 1 42 ? -5.886 -8.261 7.625 1.00 0.00 42 GLU A CA 3
ATOM 2913 C C . GLU A 1 42 ? -6.034 -8.367 9.139 1.00 0.00 42 GLU A C 3
ATOM 2914 O O . GLU A 1 42 ? -6.941 -9.030 9.641 1.00 0.00 42 GLU A O 3
ATOM 2926 N N . GLU A 1 43 ? -5.130 -7.710 9.858 1.00 0.00 43 GLU A N 3
ATOM 2927 C CA . GLU A 1 43 ? -5.151 -7.731 11.317 1.00 0.00 43 GLU A CA 3
ATOM 2928 C C . GLU A 1 43 ? -6.228 -6.799 11.863 1.00 0.00 43 GLU A C 3
ATOM 2929 O O . GLU A 1 43 ? -6.788 -7.042 12.932 1.00 0.00 43 GLU A O 3
ATOM 2941 N N . LEU A 1 44 ? -6.513 -5.732 11.123 1.00 0.00 44 LEU A N 3
ATOM 2942 C CA . LEU A 1 44 ? -7.523 -4.765 11.535 1.00 0.00 44 LEU A CA 3
ATOM 2943 C C . LEU A 1 44 ? -8.885 -5.435 11.698 1.00 0.00 44 LEU A C 3
ATOM 2944 O O . LEU A 1 44 ? -9.494 -5.872 10.723 1.00 0.00 44 LEU A O 3
ATOM 2960 N N . GLY A 1 45 ? -9.354 -5.517 12.940 1.00 0.00 45 GLY A N 3
ATOM 2961 C CA . GLY A 1 45 ? -10.638 -6.138 13.209 1.00 0.00 45 GLY A CA 3
ATOM 2962 C C . GLY A 1 45 ? -11.697 -5.133 13.616 1.00 0.00 45 GLY A C 3
ATOM 2963 O O . GLY A 1 45 ? -12.700 -4.962 12.923 1.00 0.00 45 GLY A O 3
ATOM 2967 N N . GLY A 1 46 ? -11.477 -4.466 14.746 1.00 0.00 46 GLY A N 3
ATOM 2968 C CA . GLY A 1 46 ? -12.430 -3.483 15.225 1.00 0.00 46 GLY A CA 3
ATOM 2969 C C . GLY A 1 46 ? -12.058 -2.068 14.827 1.00 0.00 46 GLY A C 3
ATOM 2970 O O . GLY A 1 46 ? -12.310 -1.121 15.571 1.00 0.00 46 GLY A O 3
ATOM 2974 N N . GLY A 1 47 ? -11.459 -1.926 13.650 1.00 0.00 47 GLY A N 3
ATOM 2975 C CA . GLY A 1 47 ? -11.063 -0.614 13.173 1.00 0.00 47 GLY A CA 3
ATOM 2976 C C . GLY A 1 47 ? -10.100 0.082 14.115 1.00 0.00 47 GLY A C 3
ATOM 2977 O O . GLY A 1 47 ? -9.439 -0.564 14.927 1.00 0.00 47 GLY A O 3
ATOM 2981 N N . GLY A 1 48 ? -10.023 1.404 14.006 1.00 0.00 48 GLY A N 3
ATOM 2982 C CA . GLY A 1 48 ? -9.132 2.168 14.859 1.00 0.00 48 GLY A CA 3
ATOM 2983 C C . GLY A 1 48 ? -7.799 2.452 14.195 1.00 0.00 48 GLY A C 3
ATOM 2984 O O . GLY A 1 48 ? -7.247 3.543 14.335 1.00 0.00 48 GLY A O 3
ATOM 2988 N N . GLU A 1 49 ? -7.281 1.466 13.470 1.00 0.00 49 GLU A N 3
ATOM 2989 C CA . GLU A 1 49 ? -6.004 1.613 12.780 1.00 0.00 49 GLU A CA 3
ATOM 2990 C C . GLU A 1 49 ? -6.198 1.728 11.268 1.00 0.00 49 GLU A C 3
ATOM 2991 O O . GLU A 1 49 ? -5.240 1.957 10.530 1.00 0.00 49 GLU A O 3
ATOM 3003 N N . VAL A 1 50 ? -7.439 1.568 10.808 1.00 0.00 50 VAL A N 3
ATOM 3004 C CA . VAL A 1 50 ? -7.741 1.654 9.383 1.00 0.00 50 VAL A CA 3
ATOM 3005 C C . VAL A 1 50 ? -7.288 2.991 8.805 1.00 0.00 50 VAL A C 3
ATOM 3006 O O . VAL A 1 50 ? -6.832 3.061 7.664 1.00 0.00 50 VAL A O 3
ATOM 3019 N N . LYS A 1 51 ? -7.414 4.049 9.599 1.00 0.00 51 LYS A N 3
ATOM 3020 C CA . LYS A 1 51 ? -7.013 5.382 9.164 1.00 0.00 51 LYS A CA 3
ATOM 3021 C C . LYS A 1 51 ? -5.496 5.472 9.030 1.00 0.00 51 LYS A C 3
ATOM 3022 O O . LYS A 1 51 ? -4.979 6.059 8.078 1.00 0.00 51 LYS A O 3
ATOM 3041 N N . LYS A 1 52 ? -4.789 4.887 9.991 1.00 0.00 52 LYS A N 3
ATOM 3042 C CA . LYS A 1 52 ? -3.331 4.896 9.987 1.00 0.00 52 LYS A CA 3
ATOM 3043 C C . LYS A 1 52 ? -2.781 4.129 8.788 1.00 0.00 52 LYS A C 3
ATOM 3044 O O . LYS A 1 52 ? -1.737 4.480 8.243 1.00 0.00 52 LYS A O 3
ATOM 3063 N N . VAL A 1 53 ? -3.489 3.077 8.389 1.00 0.00 53 VAL A N 3
ATOM 3064 C CA . VAL A 1 53 ? -3.074 2.252 7.259 1.00 0.00 53 VAL A CA 3
ATOM 3065 C C . VAL A 1 53 ? -3.127 3.029 5.946 1.00 0.00 53 VAL A C 3
ATOM 3066 O O . VAL A 1 53 ? -2.264 2.864 5.089 1.00 0.00 53 VAL A O 3
ATOM 3079 N N . GLU A 1 54 ? -4.149 3.864 5.788 1.00 0.00 54 GLU A N 3
ATOM 3080 C CA . GLU A 1 54 ? -4.309 4.653 4.569 1.00 0.00 54 GLU A CA 3
ATOM 3081 C C . GLU A 1 54 ? -3.115 5.580 4.348 1.00 0.00 54 GLU A C 3
ATOM 3082 O O . GLU A 1 54 ? -2.701 5.815 3.213 1.00 0.00 54 GLU A O 3
ATOM 3094 N N . GLU A 1 55 ? -2.571 6.105 5.439 1.00 0.00 55 GLU A N 3
ATOM 3095 C CA . GLU A 1 55 ? -1.425 7.008 5.371 1.00 0.00 55 GLU A CA 3
ATOM 3096 C C . GLU A 1 55 ? -0.162 6.264 4.948 1.00 0.00 55 GLU A C 3
ATOM 3097 O O . GLU A 1 55 ? 0.682 6.802 4.234 1.00 0.00 55 GLU A O 3
ATOM 3109 N N . GLU A 1 56 ? -0.035 5.029 5.412 1.00 0.00 56 GLU A N 3
ATOM 3110 C CA . GLU A 1 56 ? 1.125 4.200 5.111 1.00 0.00 56 GLU A CA 3
ATOM 3111 C C . GLU A 1 56 ? 1.303 3.997 3.607 1.00 0.00 56 GLU A C 3
ATOM 3112 O O . GLU A 1 56 ? 2.410 4.114 3.082 1.00 0.00 56 GLU A O 3
ATOM 3124 N N . VAL A 1 57 ? 0.211 3.681 2.923 1.00 0.00 57 VAL A N 3
ATOM 3125 C CA . VAL A 1 57 ? 0.248 3.446 1.485 1.00 0.00 57 VAL A CA 3
ATOM 3126 C C . VAL A 1 57 ? 0.549 4.728 0.708 1.00 0.00 57 VAL A C 3
ATOM 3127 O O . VAL A 1 57 ? 1.227 4.692 -0.318 1.00 0.00 57 VAL A O 3
ATOM 3140 N N . LYS A 1 58 ? 0.038 5.855 1.195 1.00 0.00 58 LYS A N 3
ATOM 3141 C CA . LYS A 1 58 ? 0.252 7.139 0.532 1.00 0.00 58 LYS A CA 3
ATOM 3142 C C . LYS A 1 58 ? 1.743 7.408 0.334 1.00 0.00 58 LYS A C 3
ATOM 3143 O O . LYS A 1 58 ? 2.146 8.023 -0.650 1.00 0.00 58 LYS A O 3
ATOM 3162 N N . LYS A 1 59 ? 2.553 6.944 1.276 1.00 0.00 59 LYS A N 3
ATOM 3163 C CA . LYS A 1 59 ? 3.997 7.126 1.205 1.00 0.00 59 LYS A CA 3
ATOM 3164 C C . LYS A 1 59 ? 4.607 6.308 0.065 1.00 0.00 59 LYS A C 3
ATOM 3165 O O . LYS A 1 59 ? 5.547 6.748 -0.594 1.00 0.00 59 LYS A O 3
ATOM 3184 N N . LEU A 1 60 ? 4.076 5.104 -0.141 1.00 0.00 60 LEU A N 3
ATOM 3185 C CA . LEU A 1 60 ? 4.575 4.200 -1.178 1.00 0.00 60 LEU A CA 3
ATOM 3186 C C . LEU A 1 60 ? 4.482 4.811 -2.577 1.00 0.00 60 LEU A C 3
ATOM 3187 O O . LEU A 1 60 ? 5.428 4.728 -3.359 1.00 0.00 60 LEU A O 3
ATOM 3203 N N . GLU A 1 61 ? 3.343 5.417 -2.891 1.00 0.00 61 GLU A N 3
ATOM 3204 C CA . GLU A 1 61 ? 3.143 6.030 -4.202 1.00 0.00 61 GLU A CA 3
ATOM 3205 C C . GLU A 1 61 ? 4.018 7.269 -4.369 1.00 0.00 61 GLU A C 3
ATOM 3206 O O . GLU A 1 61 ? 4.480 7.569 -5.468 1.00 0.00 61 GLU A O 3
ATOM 3218 N N . GLU A 1 62 ? 4.236 7.985 -3.271 1.00 0.00 62 GLU A N 3
ATOM 3219 C CA . GLU A 1 62 ? 5.052 9.194 -3.288 1.00 0.00 62 GLU A CA 3
ATOM 3220 C C . GLU A 1 62 ? 6.451 8.901 -3.814 1.00 0.00 62 GLU A C 3
ATOM 3221 O O . GLU A 1 62 ? 7.036 9.706 -4.538 1.00 0.00 62 GLU A O 3
ATOM 3233 N N . GLU A 1 63 ? 6.976 7.737 -3.453 1.00 0.00 63 GLU A N 3
ATOM 3234 C CA . GLU A 1 63 ? 8.303 7.328 -3.897 1.00 0.00 63 GLU A CA 3
ATOM 3235 C C . GLU A 1 63 ? 8.293 7.066 -5.395 1.00 0.00 63 GLU A C 3
ATOM 3236 O O . GLU A 1 63 ? 9.284 7.295 -6.087 1.00 0.00 63 GLU A O 3
ATOM 3248 N N . ILE A 1 64 ? 7.158 6.582 -5.886 1.00 0.00 64 ILE A N 3
ATOM 3249 C CA . ILE A 1 64 ? 7.004 6.284 -7.306 1.00 0.00 64 ILE A CA 3
ATOM 3250 C C . ILE A 1 64 ? 7.148 7.546 -8.154 1.00 0.00 64 ILE A C 3
ATOM 3251 O O . ILE A 1 64 ? 7.637 7.495 -9.283 1.00 0.00 64 ILE A O 3
ATOM 3267 N N . LYS A 1 65 ? 6.719 8.678 -7.606 1.00 0.00 65 LYS A N 3
ATOM 3268 C CA . LYS A 1 65 ? 6.803 9.947 -8.316 1.00 0.00 65 LYS A CA 3
ATOM 3269 C C . LYS A 1 65 ? 8.258 10.342 -8.546 1.00 0.00 65 LYS A C 3
ATOM 3270 O O . LYS A 1 65 ? 8.599 10.926 -9.574 1.00 0.00 65 LYS A O 3
ATOM 3289 N N . LYS A 1 66 ? 9.112 10.011 -7.583 1.00 0.00 66 LYS A N 3
ATOM 3290 C CA . LYS A 1 66 ? 10.532 10.324 -7.681 1.00 0.00 66 LYS A CA 3
ATOM 3291 C C . LYS A 1 66 ? 11.217 9.425 -8.706 1.00 0.00 66 LYS A C 3
ATOM 3292 O O . LYS A 1 66 ? 12.254 9.783 -9.266 1.00 0.00 66 LYS A O 3
ATOM 3311 N N . LEU A 1 67 ? 10.632 8.255 -8.949 1.00 0.00 67 LEU A N 3
ATOM 3312 C CA . LEU A 1 67 ? 11.188 7.307 -9.905 1.00 0.00 67 LEU A CA 3
ATOM 3313 C C . LEU A 1 67 ? 10.411 7.337 -11.217 1.00 0.00 67 LEU A C 3
ATOM 3314 O O . LEU A 1 67 ? 9.304 7.915 -11.235 1.00 0.00 67 LEU A O 3
ATOM 3331 N N . GLY A 1 1 ? -13.246 -7.159 7.946 1.00 0.00 1 GLY A N 4
ATOM 3332 C CA . GLY A 1 1 ? -14.508 -6.787 8.645 1.00 0.00 1 GLY A CA 4
ATOM 3333 C C . GLY A 1 1 ? -15.310 -5.746 7.886 1.00 0.00 1 GLY A C 4
ATOM 3334 O O . GLY A 1 1 ? -15.570 -4.659 8.400 1.00 0.00 1 GLY A O 4
ATOM 3340 N N . SER A 1 2 ? -15.703 -6.080 6.660 1.00 0.00 2 SER A N 4
ATOM 3341 C CA . SER A 1 2 ? -16.480 -5.167 5.827 1.00 0.00 2 SER A CA 4
ATOM 3342 C C . SER A 1 2 ? -15.672 -3.918 5.485 1.00 0.00 2 SER A C 4
ATOM 3343 O O . SER A 1 2 ? -15.136 -3.798 4.384 1.00 0.00 2 SER A O 4
ATOM 3351 N N . ARG A 1 3 ? -15.590 -2.991 6.434 1.00 0.00 3 ARG A N 4
ATOM 3352 C CA . ARG A 1 3 ? -14.848 -1.753 6.229 1.00 0.00 3 ARG A CA 4
ATOM 3353 C C . ARG A 1 3 ? -13.349 -2.025 6.149 1.00 0.00 3 ARG A C 4
ATOM 3354 O O . ARG A 1 3 ? -12.620 -1.336 5.435 1.00 0.00 3 ARG A O 4
ATOM 3375 N N . VAL A 1 4 ? -12.896 -3.036 6.884 1.00 0.00 4 VAL A N 4
ATOM 3376 C CA . VAL A 1 4 ? -11.485 -3.403 6.893 1.00 0.00 4 VAL A CA 4
ATOM 3377 C C . VAL A 1 4 ? -11.089 -4.063 5.577 1.00 0.00 4 VAL A C 4
ATOM 3378 O O . VAL A 1 4 ? -10.051 -3.740 4.998 1.00 0.00 4 VAL A O 4
ATOM 3391 N N . LYS A 1 5 ? -11.923 -4.988 5.106 1.00 0.00 5 LYS A N 4
ATOM 3392 C CA . LYS A 1 5 ? -11.655 -5.684 3.854 1.00 0.00 5 LYS A CA 4
ATOM 3393 C C . LYS A 1 5 ? -11.599 -4.695 2.697 1.00 0.00 5 LYS A C 4
ATOM 3394 O O . LYS A 1 5 ? -10.714 -4.766 1.852 1.00 0.00 5 LYS A O 4
ATOM 3413 N N . ALA A 1 6 ? -12.545 -3.764 2.676 1.00 0.00 6 ALA A N 4
ATOM 3414 C CA . ALA A 1 6 ? -12.596 -2.751 1.629 1.00 0.00 6 ALA A CA 4
ATOM 3415 C C . ALA A 1 6 ? -11.286 -1.975 1.579 1.00 0.00 6 ALA A C 4
ATOM 3416 O O . ALA A 1 6 ? -10.816 -1.586 0.510 1.00 0.00 6 ALA A O 4
ATOM 3423 N N . LEU A 1 7 ? -10.702 -1.763 2.753 1.00 0.00 7 LEU A N 4
ATOM 3424 C CA . LEU A 1 7 ? -9.440 -1.044 2.871 1.00 0.00 7 LEU A CA 4
ATOM 3425 C C . LEU A 1 7 ? -8.350 -1.740 2.063 1.00 0.00 7 LEU A C 4
ATOM 3426 O O . LEU A 1 7 ? -7.544 -1.094 1.394 1.00 0.00 7 LEU A O 4
ATOM 3442 N N . GLU A 1 8 ? -8.337 -3.064 2.134 1.00 0.00 8 GLU A N 4
ATOM 3443 C CA . GLU A 1 8 ? -7.354 -3.868 1.415 1.00 0.00 8 GLU A CA 4
ATOM 3444 C C . GLU A 1 8 ? -7.533 -3.743 -0.100 1.00 0.00 8 GLU A C 4
ATOM 3445 O O . GLU A 1 8 ? -6.570 -3.843 -0.857 1.00 0.00 8 GLU A O 4
ATOM 3457 N N . GLU A 1 9 ? -8.776 -3.548 -0.531 1.00 0.00 9 GLU A N 4
ATOM 3458 C CA . GLU A 1 9 ? -9.095 -3.434 -1.952 1.00 0.00 9 GLU A CA 4
ATOM 3459 C C . GLU A 1 9 ? -8.476 -2.189 -2.586 1.00 0.00 9 GLU A C 4
ATOM 3460 O O . GLU A 1 9 ? -8.056 -2.222 -3.742 1.00 0.00 9 GLU A O 4
ATOM 3472 N N . LYS A 1 10 ? -8.436 -1.089 -1.840 1.00 0.00 10 LYS A N 4
ATOM 3473 C CA . LYS A 1 10 ? -7.881 0.161 -2.356 1.00 0.00 10 LYS A CA 4
ATOM 3474 C C . LYS A 1 10 ? -6.362 0.082 -2.503 1.00 0.00 10 LYS A C 4
ATOM 3475 O O . LYS A 1 10 ? -5.787 0.668 -3.421 1.00 0.00 10 LYS A O 4
ATOM 3494 N N . VAL A 1 11 ? -5.719 -0.636 -1.590 1.00 0.00 11 VAL A N 4
ATOM 3495 C CA . VAL A 1 11 ? -4.267 -0.787 -1.611 1.00 0.00 11 VAL A CA 4
ATOM 3496 C C . VAL A 1 11 ? -3.798 -1.558 -2.845 1.00 0.00 11 VAL A C 4
ATOM 3497 O O . VAL A 1 11 ? -2.750 -1.259 -3.418 1.00 0.00 11 VAL A O 4
ATOM 3510 N N . LYS A 1 12 ? -4.580 -2.553 -3.239 1.00 0.00 12 LYS A N 4
ATOM 3511 C CA . LYS A 1 12 ? -4.259 -3.383 -4.395 1.00 0.00 12 LYS A CA 4
ATOM 3512 C C . LYS A 1 12 ? -4.391 -2.607 -5.691 1.00 0.00 12 LYS A C 4
ATOM 3513 O O . LYS A 1 12 ? -3.600 -2.784 -6.617 1.00 0.00 12 LYS A O 4
ATOM 3532 N N . ALA A 1 13 ? -5.395 -1.746 -5.756 1.00 0.00 13 ALA A N 4
ATOM 3533 C CA . ALA A 1 13 ? -5.622 -0.948 -6.949 1.00 0.00 13 ALA A CA 4
ATOM 3534 C C . ALA A 1 13 ? -4.371 -0.151 -7.276 1.00 0.00 13 ALA A C 4
ATOM 3535 O O . ALA A 1 13 ? -4.014 0.016 -8.442 1.00 0.00 13 ALA A O 4
ATOM 3542 N N . LEU A 1 14 ? -3.689 0.308 -6.233 1.00 0.00 14 LEU A N 4
ATOM 3543 C CA . LEU A 1 14 ? -2.450 1.053 -6.417 1.00 0.00 14 LEU A CA 4
ATOM 3544 C C . LEU A 1 14 ? -1.345 0.122 -6.899 1.00 0.00 14 LEU A C 4
ATOM 3545 O O . LEU A 1 14 ? -0.444 0.531 -7.619 1.00 0.00 14 LEU A O 4
ATOM 3561 N N . GLU A 1 15 ? -1.426 -1.137 -6.483 1.00 0.00 15 GLU A N 4
ATOM 3562 C CA . GLU A 1 15 ? -0.441 -2.147 -6.856 1.00 0.00 15 GLU A CA 4
ATOM 3563 C C . GLU A 1 15 ? -0.253 -2.225 -8.370 1.00 0.00 15 GLU A C 4
ATOM 3564 O O . GLU A 1 15 ? 0.856 -2.421 -8.859 1.00 0.00 15 GLU A O 4
ATOM 3576 N N . GLU A 1 16 ? -1.353 -2.091 -9.099 1.00 0.00 16 GLU A N 4
ATOM 3577 C CA . GLU A 1 16 ? -1.340 -2.163 -10.560 1.00 0.00 16 GLU A CA 4
ATOM 3578 C C . GLU A 1 16 ? -0.562 -1.010 -11.176 1.00 0.00 16 GLU A C 4
ATOM 3579 O O . GLU A 1 16 ? 0.085 -1.175 -12.206 1.00 0.00 16 GLU A O 4
ATOM 3591 N N . LYS A 1 17 ? -0.630 0.155 -10.547 1.00 0.00 17 LYS A N 4
ATOM 3592 C CA . LYS A 1 17 ? 0.077 1.326 -11.047 1.00 0.00 17 LYS A CA 4
ATOM 3593 C C . LYS A 1 17 ? 1.587 1.166 -10.869 1.00 0.00 17 LYS A C 4
ATOM 3594 O O . LYS A 1 17 ? 2.374 1.708 -11.645 1.00 0.00 17 LYS A O 4
ATOM 3613 N N . VAL A 1 18 ? 1.983 0.427 -9.835 1.00 0.00 18 VAL A N 4
ATOM 3614 C CA . VAL A 1 18 ? 3.399 0.207 -9.548 1.00 0.00 18 VAL A CA 4
ATOM 3615 C C . VAL A 1 18 ? 4.068 -0.645 -10.624 1.00 0.00 18 VAL A C 4
ATOM 3616 O O . VAL A 1 18 ? 5.151 -0.314 -11.107 1.00 0.00 18 VAL A O 4
ATOM 3629 N N . LYS A 1 19 ? 3.416 -1.736 -11.002 1.00 0.00 19 LYS A N 4
ATOM 3630 C CA . LYS A 1 19 ? 3.943 -2.628 -12.028 1.00 0.00 19 LYS A CA 4
ATOM 3631 C C . LYS A 1 19 ? 3.886 -1.967 -13.401 1.00 0.00 19 LYS A C 4
ATOM 3632 O O . LYS A 1 19 ? 4.621 -2.340 -14.316 1.00 0.00 19 LYS A O 4
ATOM 3651 N N . ALA A 1 20 ? 2.999 -0.988 -13.535 1.00 0.00 20 ALA A N 4
ATOM 3652 C CA . ALA A 1 20 ? 2.822 -0.271 -14.788 1.00 0.00 20 ALA A CA 4
ATOM 3653 C C . ALA A 1 20 ? 3.992 0.668 -15.061 1.00 0.00 20 ALA A C 4
ATOM 3654 O O . ALA A 1 20 ? 4.352 0.905 -16.214 1.00 0.00 20 ALA A O 4
ATOM 3661 N N . LEU A 1 21 ? 4.590 1.196 -13.996 1.00 0.00 21 LEU A N 4
ATOM 3662 C CA . LEU A 1 21 ? 5.725 2.103 -14.134 1.00 0.00 21 LEU A CA 4
ATOM 3663 C C . LEU A 1 21 ? 6.983 1.341 -14.553 1.00 0.00 21 LEU A C 4
ATOM 3664 O O . LEU A 1 21 ? 7.955 1.935 -15.017 1.00 0.00 21 LEU A O 4
ATOM 3680 N N . GLY A 1 22 ? 6.952 0.020 -14.389 1.00 0.00 22 GLY A N 4
ATOM 3681 C CA . GLY A 1 22 ? 8.088 -0.803 -14.757 1.00 0.00 22 GLY A CA 4
ATOM 3682 C C . GLY A 1 22 ? 8.276 -1.980 -13.820 1.00 0.00 22 GLY A C 4
ATOM 3683 O O . GLY A 1 22 ? 7.357 -2.354 -13.092 1.00 0.00 22 GLY A O 4
ATOM 3687 N N . GLY A 1 23 ? 9.467 -2.569 -13.839 1.00 0.00 23 GLY A N 4
ATOM 3688 C CA . GLY A 1 23 ? 9.745 -3.704 -12.979 1.00 0.00 23 GLY A CA 4
ATOM 3689 C C . GLY A 1 23 ? 11.142 -4.256 -13.179 1.00 0.00 23 GLY A C 4
ATOM 3690 O O . GLY A 1 23 ? 11.367 -5.097 -14.049 1.00 0.00 23 GLY A O 4
ATOM 3694 N N . GLY A 1 24 ? 12.084 -3.782 -12.370 1.00 0.00 24 GLY A N 4
ATOM 3695 C CA . GLY A 1 24 ? 13.455 -4.247 -12.477 1.00 0.00 24 GLY A CA 4
ATOM 3696 C C . GLY A 1 24 ? 14.403 -3.471 -11.585 1.00 0.00 24 GLY A C 4
ATOM 3697 O O . GLY A 1 24 ? 15.141 -2.605 -12.056 1.00 0.00 24 GLY A O 4
ATOM 3701 N N . GLY A 1 25 ? 14.385 -3.783 -10.292 1.00 0.00 25 GLY A N 4
ATOM 3702 C CA . GLY A 1 25 ? 15.255 -3.100 -9.352 1.00 0.00 25 GLY A CA 4
ATOM 3703 C C . GLY A 1 25 ? 14.497 -2.160 -8.436 1.00 0.00 25 GLY A C 4
ATOM 3704 O O . GLY A 1 25 ? 13.758 -2.601 -7.555 1.00 0.00 25 GLY A O 4
ATOM 3708 N N . ARG A 1 26 ? 14.683 -0.859 -8.641 1.00 0.00 26 ARG A N 4
ATOM 3709 C CA . ARG A 1 26 ? 14.015 0.153 -7.827 1.00 0.00 26 ARG A CA 4
ATOM 3710 C C . ARG A 1 26 ? 12.510 -0.093 -7.766 1.00 0.00 26 ARG A C 4
ATOM 3711 O O . ARG A 1 26 ? 11.906 -0.028 -6.698 1.00 0.00 26 ARG A O 4
ATOM 3732 N N . ILE A 1 27 ? 11.914 -0.361 -8.921 1.00 0.00 27 ILE A N 4
ATOM 3733 C CA . ILE A 1 27 ? 10.478 -0.609 -9.012 1.00 0.00 27 ILE A CA 4
ATOM 3734 C C . ILE A 1 27 ? 10.076 -1.913 -8.324 1.00 0.00 27 ILE A C 4
ATOM 3735 O O . ILE A 1 27 ? 9.079 -1.962 -7.604 1.00 0.00 27 ILE A O 4
ATOM 3751 N N . GLU A 1 28 ? 10.842 -2.972 -8.569 1.00 0.00 28 GLU A N 4
ATOM 3752 C CA . GLU A 1 28 ? 10.553 -4.285 -7.995 1.00 0.00 28 GLU A CA 4
ATOM 3753 C C . GLU A 1 28 ? 10.562 -4.258 -6.468 1.00 0.00 28 GLU A C 4
ATOM 3754 O O . GLU A 1 28 ? 9.659 -4.790 -5.826 1.00 0.00 28 GLU A O 4
ATOM 3766 N N . GLU A 1 29 ? 11.586 -3.646 -5.894 1.00 0.00 29 GLU A N 4
ATOM 3767 C CA . GLU A 1 29 ? 11.713 -3.562 -4.442 1.00 0.00 29 GLU A CA 4
ATOM 3768 C C . GLU A 1 29 ? 10.535 -2.815 -3.817 1.00 0.00 29 GLU A C 4
ATOM 3769 O O . GLU A 1 29 ? 10.068 -3.165 -2.733 1.00 0.00 29 GLU A O 4
ATOM 3781 N N . LEU A 1 30 ? 10.084 -1.770 -4.497 1.00 0.00 30 LEU A N 4
ATOM 3782 C CA . LEU A 1 30 ? 8.991 -0.940 -4.015 1.00 0.00 30 LEU A CA 4
ATOM 3783 C C . LEU A 1 30 ? 7.709 -1.741 -3.776 1.00 0.00 30 LEU A C 4
ATOM 3784 O O . LEU A 1 30 ? 7.059 -1.582 -2.742 1.00 0.00 30 LEU A O 4
ATOM 3800 N N . LYS A 1 31 ? 7.340 -2.590 -4.729 1.00 0.00 31 LYS A N 4
ATOM 3801 C CA . LYS A 1 31 ? 6.124 -3.392 -4.597 1.00 0.00 31 LYS A CA 4
ATOM 3802 C C . LYS A 1 31 ? 6.239 -4.402 -3.464 1.00 0.00 31 LYS A C 4
ATOM 3803 O O . LYS A 1 31 ? 5.252 -4.694 -2.794 1.00 0.00 31 LYS A O 4
ATOM 3822 N N . LYS A 1 32 ? 7.437 -4.937 -3.249 1.00 0.00 32 LYS A N 4
ATOM 3823 C CA . LYS A 1 32 ? 7.648 -5.912 -2.187 1.00 0.00 32 LYS A CA 4
ATOM 3824 C C . LYS A 1 32 ? 7.216 -5.326 -0.849 1.00 0.00 32 LYS A C 4
ATOM 3825 O O . LYS A 1 32 ? 6.597 -6.004 -0.031 1.00 0.00 32 LYS A O 4
ATOM 3844 N N . LYS A 1 33 ? 7.522 -4.050 -0.651 1.00 0.00 33 LYS A N 4
ATOM 3845 C CA . LYS A 1 33 ? 7.141 -3.353 0.568 1.00 0.00 33 LYS A CA 4
ATOM 3846 C C . LYS A 1 33 ? 5.621 -3.267 0.659 1.00 0.00 33 LYS A C 4
ATOM 3847 O O . LYS A 1 33 ? 5.043 -3.340 1.743 1.00 0.00 33 LYS A O 4
ATOM 3866 N N . TYR A 1 34 ? 4.985 -3.106 -0.500 1.00 0.00 34 TYR A N 4
ATOM 3867 C CA . TYR A 1 34 ? 3.532 -3.002 -0.579 1.00 0.00 34 TYR A CA 4
ATOM 3868 C C . TYR A 1 34 ? 2.856 -4.222 0.049 1.00 0.00 34 TYR A C 4
ATOM 3869 O O . TYR A 1 34 ? 1.821 -4.097 0.702 1.00 0.00 34 TYR A O 4
ATOM 3887 N N . GLU A 1 35 ? 3.446 -5.400 -0.144 1.00 0.00 35 GLU A N 4
ATOM 3888 C CA . GLU A 1 35 ? 2.893 -6.630 0.416 1.00 0.00 35 GLU A CA 4
ATOM 3889 C C . GLU A 1 35 ? 2.754 -6.510 1.929 1.00 0.00 35 GLU A C 4
ATOM 3890 O O . GLU A 1 35 ? 1.742 -6.905 2.507 1.00 0.00 35 GLU A O 4
ATOM 3902 N N . GLU A 1 36 ? 3.778 -5.942 2.560 1.00 0.00 36 GLU A N 4
ATOM 3903 C CA . GLU A 1 36 ? 3.779 -5.744 4.004 1.00 0.00 36 GLU A CA 4
ATOM 3904 C C . GLU A 1 36 ? 2.581 -4.899 4.424 1.00 0.00 36 GLU A C 4
ATOM 3905 O O . GLU A 1 36 ? 1.982 -5.127 5.474 1.00 0.00 36 GLU A O 4
ATOM 3917 N N . LEU A 1 37 ? 2.248 -3.918 3.593 1.00 0.00 37 LEU A N 4
ATOM 3918 C CA . LEU A 1 37 ? 1.129 -3.022 3.861 1.00 0.00 37 LEU A CA 4
ATOM 3919 C C . LEU A 1 37 ? -0.176 -3.801 4.006 1.00 0.00 37 LEU A C 4
ATOM 3920 O O . LEU A 1 37 ? -0.996 -3.500 4.874 1.00 0.00 37 LEU A O 4
ATOM 3936 N N . LYS A 1 38 ? -0.363 -4.802 3.151 1.00 0.00 38 LYS A N 4
ATOM 3937 C CA . LYS A 1 38 ? -1.570 -5.621 3.185 1.00 0.00 38 LYS A CA 4
ATOM 3938 C C . LYS A 1 38 ? -1.724 -6.310 4.537 1.00 0.00 38 LYS A C 4
ATOM 3939 O O . LYS A 1 38 ? -2.828 -6.412 5.070 1.00 0.00 38 LYS A O 4
ATOM 3958 N N . LYS A 1 39 ? -0.609 -6.781 5.083 1.00 0.00 39 LYS A N 4
ATOM 3959 C CA . LYS A 1 39 ? -0.606 -7.463 6.371 1.00 0.00 39 LYS A CA 4
ATOM 3960 C C . LYS A 1 39 ? -1.117 -6.551 7.483 1.00 0.00 39 LYS A C 4
ATOM 3961 O O . LYS A 1 39 ? -1.812 -7.001 8.389 1.00 0.00 39 LYS A O 4
ATOM 3980 N N . LYS A 1 40 ? -0.759 -5.272 7.412 1.00 0.00 40 LYS A N 4
ATOM 3981 C CA . LYS A 1 40 ? -1.177 -4.299 8.418 1.00 0.00 40 LYS A CA 4
ATOM 3982 C C . LYS A 1 40 ? -2.698 -4.176 8.468 1.00 0.00 40 LYS A C 4
ATOM 3983 O O . LYS A 1 40 ? -3.282 -3.983 9.535 1.00 0.00 40 LYS A O 4
ATOM 4002 N N . ILE A 1 41 ? -3.331 -4.298 7.308 1.00 0.00 41 ILE A N 4
ATOM 4003 C CA . ILE A 1 41 ? -4.783 -4.210 7.210 1.00 0.00 41 ILE A CA 4
ATOM 4004 C C . ILE A 1 41 ? -5.430 -5.408 7.892 1.00 0.00 41 ILE A C 4
ATOM 4005 O O . ILE A 1 41 ? -6.496 -5.300 8.495 1.00 0.00 41 ILE A O 4
ATOM 4021 N N . GLU A 1 42 ? -4.763 -6.548 7.790 1.00 0.00 42 GLU A N 4
ATOM 4022 C CA . GLU A 1 42 ? -5.241 -7.781 8.391 1.00 0.00 42 GLU A CA 4
ATOM 4023 C C . GLU A 1 42 ? -5.286 -7.664 9.913 1.00 0.00 42 GLU A C 4
ATOM 4024 O O . GLU A 1 42 ? -6.142 -8.259 10.567 1.00 0.00 42 GLU A O 4
ATOM 4036 N N . GLU A 1 43 ? -4.345 -6.906 10.468 1.00 0.00 43 GLU A N 4
ATOM 4037 C CA . GLU A 1 43 ? -4.259 -6.722 11.914 1.00 0.00 43 GLU A CA 4
ATOM 4038 C C . GLU A 1 43 ? -5.415 -5.883 12.451 1.00 0.00 43 GLU A C 4
ATOM 4039 O O . GLU A 1 43 ? -6.058 -6.258 13.431 1.00 0.00 43 GLU A O 4
ATOM 4051 N N . LEU A 1 44 ? -5.670 -4.743 11.817 1.00 0.00 44 LEU A N 4
ATOM 4052 C CA . LEU A 1 44 ? -6.746 -3.858 12.254 1.00 0.00 44 LEU A CA 4
ATOM 4053 C C . LEU A 1 44 ? -8.090 -4.580 12.238 1.00 0.00 44 LEU A C 4
ATOM 4054 O O . LEU A 1 44 ? -8.557 -5.024 11.190 1.00 0.00 44 LEU A O 4
ATOM 4070 N N . GLY A 1 45 ? -8.708 -4.696 13.411 1.00 0.00 45 GLY A N 4
ATOM 4071 C CA . GLY A 1 45 ? -9.992 -5.365 13.510 1.00 0.00 45 GLY A CA 4
ATOM 4072 C C . GLY A 1 45 ? -11.107 -4.422 13.916 1.00 0.00 45 GLY A C 4
ATOM 4073 O O . GLY A 1 45 ? -12.189 -4.443 13.331 1.00 0.00 45 GLY A O 4
ATOM 4077 N N . GLY A 1 46 ? -10.842 -3.596 14.923 1.00 0.00 46 GLY A N 4
ATOM 4078 C CA . GLY A 1 46 ? -11.841 -2.652 15.390 1.00 0.00 46 GLY A CA 4
ATOM 4079 C C . GLY A 1 4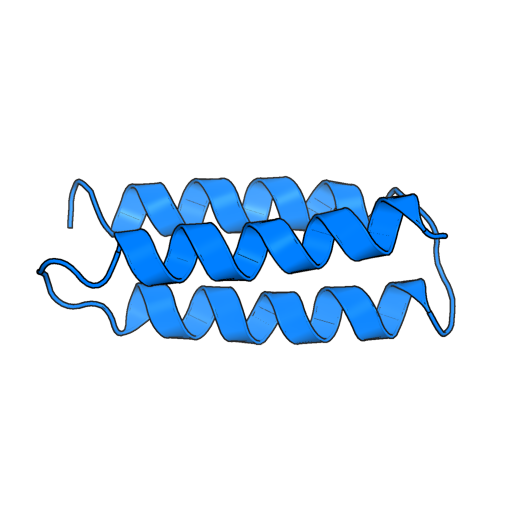6 ? -12.230 -1.645 14.326 1.00 0.00 46 GLY A C 4
ATOM 4080 O O . GLY A 1 46 ? -12.239 -1.961 13.136 1.00 0.00 46 GLY A O 4
ATOM 4084 N N . GLY A 1 47 ? -12.551 -0.429 14.754 1.00 0.00 47 GLY A N 4
ATOM 4085 C CA . GLY A 1 47 ? -12.937 0.610 13.817 1.00 0.00 47 GLY A CA 4
ATOM 4086 C C . GLY A 1 47 ? -12.195 1.910 14.054 1.00 0.00 47 GLY A C 4
ATOM 4087 O O . GLY A 1 47 ? -12.012 2.329 15.197 1.00 0.00 47 GLY A O 4
ATOM 4091 N N . GLY A 1 48 ? -11.766 2.550 12.970 1.00 0.00 48 GLY A N 4
ATOM 4092 C CA . GLY A 1 48 ? -11.044 3.802 13.087 1.00 0.00 48 GLY A CA 4
ATOM 4093 C C . GLY A 1 48 ? -9.594 3.680 12.660 1.00 0.00 48 GLY A C 4
ATOM 4094 O O . GLY A 1 48 ? -8.949 4.676 12.335 1.00 0.00 48 GLY A O 4
ATOM 4098 N N . GLU A 1 49 ? -9.077 2.454 12.663 1.00 0.00 49 GLU A N 4
ATOM 4099 C CA . GLU A 1 49 ? -7.694 2.205 12.274 1.00 0.00 49 GLU A CA 4
ATOM 4100 C C . GLU A 1 49 ? -7.550 2.167 10.755 1.00 0.00 49 GLU A C 4
ATOM 4101 O O . GLU A 1 49 ? -6.485 2.463 10.216 1.00 0.00 49 GLU A O 4
ATOM 4113 N N . VAL A 1 50 ? -8.629 1.799 10.069 1.00 0.00 50 VAL A N 4
ATOM 4114 C CA . VAL A 1 50 ? -8.621 1.722 8.612 1.00 0.00 50 VAL A CA 4
ATOM 4115 C C . VAL A 1 50 ? -8.163 3.038 7.991 1.00 0.00 50 VAL A C 4
ATOM 4116 O O . VAL A 1 50 ? -7.564 3.053 6.917 1.00 0.00 50 VAL A O 4
ATOM 4129 N N . LYS A 1 51 ? -8.450 4.140 8.676 1.00 0.00 51 LYS A N 4
ATOM 4130 C CA . LYS A 1 51 ? -8.068 5.462 8.192 1.00 0.00 51 LYS A CA 4
ATOM 4131 C C . LYS A 1 51 ? -6.554 5.649 8.243 1.00 0.00 51 LYS A C 4
ATOM 4132 O O . LYS A 1 51 ? -5.960 6.237 7.340 1.00 0.00 51 LYS A O 4
ATOM 4151 N N . LYS A 1 52 ? -5.937 5.149 9.309 1.00 0.00 52 LYS A N 4
ATOM 4152 C CA . LYS A 1 52 ? -4.492 5.264 9.482 1.00 0.00 52 LYS A CA 4
ATOM 4153 C C . LYS A 1 52 ? -3.745 4.438 8.439 1.00 0.00 52 LYS A C 4
ATOM 4154 O O . LYS A 1 52 ? -2.666 4.819 7.989 1.00 0.00 52 LYS A O 4
ATOM 4173 N N . VAL A 1 53 ? -4.327 3.305 8.060 1.00 0.00 53 VAL A N 4
ATOM 4174 C CA . VAL A 1 53 ? -3.718 2.420 7.072 1.00 0.00 53 VAL A CA 4
ATOM 4175 C C . VAL A 1 53 ? -3.643 3.085 5.702 1.00 0.00 53 VAL A C 4
ATOM 4176 O O . VAL A 1 53 ? -2.663 2.916 4.984 1.00 0.00 53 VAL A O 4
ATOM 4189 N N . GLU A 1 54 ? -4.680 3.834 5.343 1.00 0.00 54 GLU A N 4
ATOM 4190 C CA . GLU A 1 54 ? -4.718 4.516 4.051 1.00 0.00 54 GLU A CA 4
ATOM 4191 C C . GLU A 1 54 ? -3.535 5.467 3.901 1.00 0.00 54 GLU A C 4
ATOM 4192 O O . GLU A 1 54 ? -2.999 5.638 2.809 1.00 0.00 54 GLU A O 4
ATOM 4204 N N . GLU A 1 55 ? -3.131 6.079 5.007 1.00 0.00 55 GLU A N 4
ATOM 4205 C CA . GLU A 1 55 ? -2.004 7.006 5.005 1.00 0.00 55 GLU A CA 4
ATOM 4206 C C . GLU A 1 55 ? -0.692 6.260 4.784 1.00 0.00 55 GLU A C 4
ATOM 4207 O O . GLU A 1 55 ? 0.224 6.762 4.133 1.00 0.00 55 GLU A O 4
ATOM 4219 N N . GLU A 1 56 ? -0.612 5.061 5.351 1.00 0.00 56 GLU A N 4
ATOM 4220 C CA . GLU A 1 56 ? 0.582 4.229 5.250 1.00 0.00 56 GLU A CA 4
ATOM 4221 C C . GLU A 1 56 ? 0.936 3.922 3.795 1.00 0.00 56 GLU A C 4
ATOM 4222 O O . GLU A 1 56 ? 2.107 3.945 3.416 1.00 0.00 56 GLU A O 4
ATOM 4234 N N . VAL A 1 57 ? -0.077 3.634 2.988 1.00 0.00 57 VAL A N 4
ATOM 4235 C CA . VAL A 1 57 ? 0.130 3.320 1.579 1.00 0.00 57 VAL A CA 4
ATOM 4236 C C . VAL A 1 57 ? 0.514 4.565 0.783 1.00 0.00 57 VAL A C 4
ATOM 4237 O O . VAL A 1 57 ? 1.298 4.487 -0.161 1.00 0.00 57 VAL A O 4
ATOM 4250 N N . LYS A 1 58 ? -0.050 5.709 1.163 1.00 0.00 58 LYS A N 4
ATOM 4251 C CA . LYS A 1 58 ? 0.226 6.968 0.479 1.00 0.00 58 LYS A CA 4
ATOM 4252 C C . LYS A 1 58 ? 1.727 7.239 0.422 1.00 0.00 58 LYS A C 4
ATOM 4253 O O . LYS A 1 58 ? 2.227 7.820 -0.539 1.00 0.00 58 LYS A O 4
ATOM 4272 N N . LYS A 1 59 ? 2.441 6.813 1.453 1.00 0.00 59 LYS A N 4
ATOM 4273 C CA . LYS A 1 59 ? 3.885 7.003 1.509 1.00 0.00 59 LYS A CA 4
ATOM 4274 C C . LYS A 1 59 ? 4.581 6.164 0.439 1.00 0.00 59 LYS A C 4
ATOM 4275 O O . LYS A 1 59 ? 5.569 6.589 -0.158 1.00 0.00 59 LYS A O 4
ATOM 4294 N N . LEU A 1 60 ? 4.061 4.959 0.217 1.00 0.00 60 LEU A N 4
ATOM 4295 C CA . LEU A 1 60 ? 4.630 4.038 -0.764 1.00 0.00 60 LEU A CA 4
ATOM 4296 C C . LEU A 1 60 ? 4.644 4.635 -2.173 1.00 0.00 60 LEU A C 4
ATOM 4297 O O . LEU A 1 60 ? 5.645 4.536 -2.882 1.00 0.00 60 LEU A O 4
ATOM 4313 N N . GLU A 1 61 ? 3.537 5.251 -2.577 1.00 0.00 61 GLU A N 4
ATOM 4314 C CA . GLU A 1 61 ? 3.447 5.853 -3.906 1.00 0.00 61 GLU A CA 4
ATOM 4315 C C . GLU A 1 61 ? 4.400 7.035 -4.030 1.00 0.00 61 GLU A C 4
ATOM 4316 O O . GLU A 1 61 ? 4.957 7.283 -5.099 1.00 0.00 61 GLU A O 4
ATOM 4328 N N . GLU A 1 62 ? 4.595 7.753 -2.930 1.00 0.00 62 GLU A N 4
ATOM 4329 C CA . GLU A 1 62 ? 5.495 8.902 -2.912 1.00 0.00 62 GLU A CA 4
ATOM 4330 C C . GLU A 1 62 ? 6.875 8.493 -3.412 1.00 0.00 62 GLU A C 4
ATOM 4331 O O . GLU A 1 62 ? 7.551 9.252 -4.104 1.00 0.00 62 GLU A O 4
ATOM 4343 N N . GLU A 1 63 ? 7.277 7.280 -3.058 1.00 0.00 63 GLU A N 4
ATOM 4344 C CA . GLU A 1 63 ? 8.566 6.743 -3.471 1.00 0.00 63 GLU A CA 4
ATOM 4345 C C . GLU A 1 63 ? 8.564 6.438 -4.965 1.00 0.00 63 GLU A C 4
ATOM 4346 O O . GLU A 1 63 ? 9.593 6.539 -5.632 1.00 0.00 63 GLU A O 4
ATOM 4358 N N . ILE A 1 64 ? 7.400 6.047 -5.479 1.00 0.00 64 ILE A N 4
ATOM 4359 C CA . ILE A 1 64 ? 7.260 5.708 -6.894 1.00 0.00 64 ILE A CA 4
ATOM 4360 C C . ILE A 1 64 ? 7.690 6.862 -7.798 1.00 0.00 64 ILE A C 4
ATOM 4361 O O . ILE A 1 64 ? 8.430 6.661 -8.761 1.00 0.00 64 ILE A O 4
ATOM 4377 N N . LYS A 1 65 ? 7.219 8.066 -7.492 1.00 0.00 65 LYS A N 4
ATOM 4378 C CA . LYS A 1 65 ? 7.556 9.239 -8.289 1.00 0.00 65 LYS A CA 4
ATOM 4379 C C . LYS A 1 65 ? 9.005 9.665 -8.059 1.00 0.00 65 LYS A C 4
ATOM 4380 O O . LYS A 1 65 ? 9.589 10.375 -8.879 1.00 0.00 65 LYS A O 4
ATOM 4399 N N . LYS A 1 66 ? 9.580 9.229 -6.943 1.00 0.00 66 LYS A N 4
ATOM 4400 C CA . LYS A 1 66 ? 10.960 9.566 -6.610 1.00 0.00 66 LYS A CA 4
ATOM 4401 C C . LYS A 1 66 ? 11.946 8.669 -7.356 1.00 0.00 66 LYS A C 4
ATOM 4402 O O . LYS A 1 66 ? 13.136 8.972 -7.434 1.00 0.00 66 LYS A O 4
ATOM 4421 N N . LEU A 1 67 ? 11.447 7.561 -7.900 1.00 0.00 67 LEU A N 4
ATOM 4422 C CA . LEU A 1 67 ? 12.292 6.625 -8.633 1.00 0.00 67 LEU A CA 4
ATOM 4423 C C . LEU A 1 67 ? 12.299 6.948 -10.126 1.00 0.00 67 LEU A C 4
ATOM 4424 O O . LEU A 1 67 ? 13.292 6.605 -10.799 1.00 0.00 67 LEU A O 4
ATOM 4441 N N . GLY A 1 1 ? -17.188 -7.777 9.129 1.00 0.00 1 GLY A N 5
ATOM 4442 C CA . GLY A 1 1 ? -16.190 -6.857 8.516 1.00 0.00 1 GLY A CA 5
ATOM 4443 C C . GLY A 1 1 ? -16.663 -6.287 7.194 1.00 0.00 1 GLY A C 5
ATOM 4444 O O . GLY A 1 1 ? -17.440 -6.921 6.479 1.00 0.00 1 GLY A O 5
ATOM 4450 N N . SER A 1 2 ? -16.195 -5.086 6.867 1.00 0.00 2 SER A N 5
ATOM 4451 C CA . SER A 1 2 ? -16.577 -4.432 5.621 1.00 0.00 2 SER A CA 5
ATOM 4452 C C . SER A 1 2 ? -15.711 -3.201 5.366 1.00 0.00 2 SER A C 5
ATOM 4453 O O . SER A 1 2 ? -15.100 -3.069 4.306 1.00 0.00 2 SER A O 5
ATOM 4461 N N . ARG A 1 3 ? -15.663 -2.303 6.345 1.00 0.00 3 ARG A N 5
ATOM 4462 C CA . ARG A 1 3 ? -14.872 -1.084 6.225 1.00 0.00 3 ARG A CA 5
ATOM 4463 C C . ARG A 1 3 ? -13.389 -1.411 6.077 1.00 0.00 3 ARG A C 5
ATOM 4464 O O . ARG A 1 3 ? -12.677 -0.773 5.302 1.00 0.00 3 ARG A O 5
ATOM 4485 N N . VAL A 1 4 ? -12.931 -2.408 6.826 1.00 0.00 4 VAL A N 5
ATOM 4486 C CA . VAL A 1 4 ? -11.533 -2.821 6.778 1.00 0.00 4 VAL A CA 5
ATOM 4487 C C . VAL A 1 4 ? -11.218 -3.542 5.471 1.00 0.00 4 VAL A C 5
ATOM 4488 O O . VAL A 1 4 ? -10.196 -3.278 4.838 1.00 0.00 4 VAL A O 5
ATOM 4501 N N . LYS A 1 5 ? -12.101 -4.454 5.071 1.00 0.00 5 LYS A N 5
ATOM 4502 C CA . LYS A 1 5 ? -11.908 -5.210 3.839 1.00 0.00 5 LYS A CA 5
ATOM 4503 C C . LYS A 1 5 ? -11.789 -4.272 2.644 1.00 0.00 5 LYS A C 5
ATOM 4504 O O . LYS A 1 5 ? -10.917 -4.444 1.796 1.00 0.00 5 LYS A O 5
ATOM 4523 N N . ALA A 1 6 ? -12.664 -3.275 2.587 1.00 0.00 6 ALA A N 5
ATOM 4524 C CA . ALA A 1 6 ? -12.643 -2.307 1.497 1.00 0.00 6 ALA A CA 5
ATOM 4525 C C . ALA A 1 6 ? -11.279 -1.636 1.415 1.00 0.00 6 ALA A C 5
ATOM 4526 O O . ALA A 1 6 ? -10.784 -1.331 0.330 1.00 0.00 6 ALA A O 5
ATOM 4533 N N . LEU A 1 7 ? -10.678 -1.420 2.578 1.00 0.00 7 LEU A N 5
ATOM 4534 C CA . LEU A 1 7 ? -9.365 -0.795 2.670 1.00 0.00 7 LEU A CA 5
ATOM 4535 C C . LEU A 1 7 ? -8.327 -1.606 1.900 1.00 0.00 7 LEU A C 5
ATOM 4536 O O . LEU A 1 7 ? -7.462 -1.051 1.224 1.00 0.00 7 LEU A O 5
ATOM 4552 N N . GLU A 1 8 ? -8.420 -2.924 2.021 1.00 0.00 8 GLU A N 5
ATOM 4553 C CA . GLU A 1 8 ? -7.494 -3.831 1.350 1.00 0.00 8 GLU A CA 5
ATOM 4554 C C . GLU A 1 8 ? -7.641 -3.764 -0.172 1.00 0.00 8 GLU A C 5
ATOM 4555 O O . GLU A 1 8 ? -6.674 -3.965 -0.905 1.00 0.00 8 GLU A O 5
ATOM 4567 N N . GLU A 1 9 ? -8.857 -3.501 -0.638 1.00 0.00 9 GLU A N 5
ATOM 4568 C CA . GLU A 1 9 ? -9.136 -3.430 -2.070 1.00 0.00 9 GLU A CA 5
ATOM 4569 C C . GLU A 1 9 ? -8.447 -2.238 -2.734 1.00 0.00 9 GLU A C 5
ATOM 4570 O O . GLU A 1 9 ? -7.996 -2.332 -3.873 1.00 0.00 9 GLU A O 5
ATOM 4582 N N . LYS A 1 10 ? -8.387 -1.113 -2.028 1.00 0.00 10 LYS A N 5
ATOM 4583 C CA . LYS A 1 10 ? -7.770 0.097 -2.567 1.00 0.00 10 LYS A CA 5
ATOM 4584 C C . LYS A 1 10 ? -6.248 -0.021 -2.641 1.00 0.00 10 LYS A C 5
ATOM 4585 O O . LYS A 1 10 ? -5.618 0.520 -3.550 1.00 0.00 10 LYS A O 5
ATOM 4604 N N . VAL A 1 11 ? -5.661 -0.715 -1.674 1.00 0.00 11 VAL A N 5
ATOM 4605 C CA . VAL A 1 11 ? -4.212 -0.887 -1.617 1.00 0.00 11 VAL A CA 5
ATOM 4606 C C . VAL A 1 11 ? -3.684 -1.711 -2.792 1.00 0.00 11 VAL A C 5
ATOM 4607 O O . VAL A 1 11 ? -2.635 -1.403 -3.356 1.00 0.00 11 VAL A O 5
ATOM 4620 N N . LYS A 1 12 ? -4.408 -2.766 -3.142 1.00 0.00 12 LYS A N 5
ATOM 4621 C CA . LYS A 1 12 ? -4.009 -3.646 -4.236 1.00 0.00 12 LYS A CA 5
ATOM 4622 C C . LYS A 1 12 ? -4.135 -2.953 -5.581 1.00 0.00 12 LYS A C 5
ATOM 4623 O O . LYS A 1 12 ? -3.301 -3.142 -6.466 1.00 0.00 12 LYS A O 5
ATOM 4642 N N . ALA A 1 13 ? -5.176 -2.148 -5.734 1.00 0.00 13 ALA A N 5
ATOM 4643 C CA . ALA A 1 13 ? -5.388 -1.432 -6.981 1.00 0.00 13 ALA A CA 5
ATOM 4644 C C . ALA A 1 13 ? -4.164 -0.591 -7.302 1.00 0.00 13 ALA A C 5
ATOM 4645 O O . ALA A 1 13 ? -3.764 -0.468 -8.460 1.00 0.00 13 ALA A O 5
ATOM 4652 N N . LEU A 1 14 ? -3.556 -0.040 -6.259 1.00 0.00 14 LEU A N 5
ATOM 4653 C CA . LEU A 1 14 ? -2.350 0.763 -6.422 1.00 0.00 14 LEU A CA 5
ATOM 4654 C C . LEU A 1 14 ? -1.170 -0.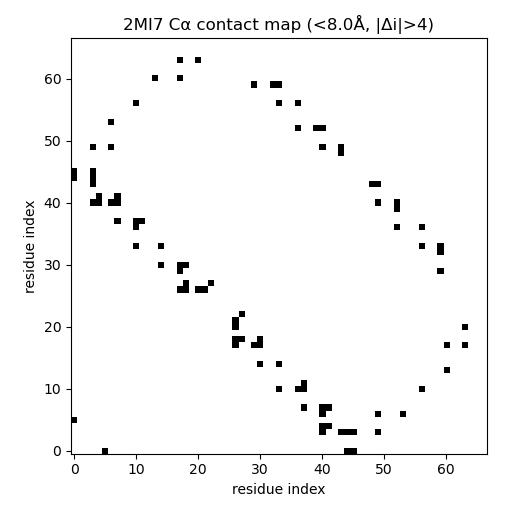124 -6.801 1.00 0.00 14 LEU A C 5
ATOM 4655 O O . LEU A 1 14 ? -0.255 0.305 -7.494 1.00 0.00 14 LEU A O 5
ATOM 4671 N N . GLU A 1 15 ? -1.201 -1.362 -6.322 1.00 0.00 15 GLU A N 5
ATOM 4672 C CA . GLU A 1 15 ? -0.140 -2.328 -6.584 1.00 0.00 15 GLU A CA 5
ATOM 4673 C C . GLU A 1 15 ? 0.117 -2.500 -8.079 1.00 0.00 15 GLU A C 5
ATOM 4674 O O . GLU A 1 15 ? 1.258 -2.651 -8.511 1.00 0.00 15 GLU A O 5
ATOM 4686 N N . GLU A 1 16 ? -0.956 -2.496 -8.857 1.00 0.00 16 GLU A N 5
ATOM 4687 C CA . GLU A 1 16 ? -0.871 -2.668 -10.306 1.00 0.00 16 GLU A CA 5
ATOM 4688 C C . GLU A 1 16 ? -0.158 -1.499 -10.965 1.00 0.00 16 GLU A C 5
ATOM 4689 O O . GLU A 1 16 ? 0.530 -1.669 -11.970 1.00 0.00 16 GLU A O 5
ATOM 4701 N N . LYS A 1 17 ? -0.326 -0.313 -10.399 1.00 0.00 17 LYS A N 5
ATOM 4702 C CA . LYS A 1 17 ? 0.308 0.882 -10.936 1.00 0.00 17 LYS A CA 5
ATOM 4703 C C . LYS A 1 17 ? 1.819 0.843 -10.714 1.00 0.00 17 LYS A C 5
ATOM 4704 O O . LYS A 1 17 ? 2.587 1.406 -11.495 1.00 0.00 17 LYS A O 5
ATOM 4723 N N . VAL A 1 18 ? 2.239 0.186 -9.633 1.00 0.00 18 VAL A N 5
ATOM 4724 C CA . VAL A 1 18 ? 3.658 0.088 -9.296 1.00 0.00 18 VAL A CA 5
ATOM 4725 C C . VAL A 1 18 ? 4.419 -0.785 -10.291 1.00 0.00 18 VAL A C 5
ATOM 4726 O O . VAL A 1 18 ? 5.494 -0.411 -10.761 1.00 0.00 18 VAL A O 5
ATOM 4739 N N . LYS A 1 19 ? 3.858 -1.945 -10.612 1.00 0.00 19 LYS A N 5
ATOM 4740 C CA . LYS A 1 19 ? 4.486 -2.864 -11.555 1.00 0.00 19 LYS A CA 5
ATOM 4741 C C . LYS A 1 19 ? 4.440 -2.308 -12.973 1.00 0.00 19 LYS A C 5
ATOM 4742 O O . LYS A 1 19 ? 5.238 -2.691 -13.830 1.00 0.00 19 LYS A O 5
ATOM 4761 N N . ALA A 1 20 ? 3.495 -1.407 -13.216 1.00 0.00 20 ALA A N 5
ATOM 4762 C CA . ALA A 1 20 ? 3.329 -0.798 -14.527 1.00 0.00 20 ALA A CA 5
ATOM 4763 C C . ALA A 1 20 ? 4.406 0.250 -14.793 1.00 0.00 20 ALA A C 5
ATOM 4764 O O . ALA A 1 20 ? 4.754 0.514 -15.945 1.00 0.00 20 ALA A O 5
ATOM 4771 N N . LEU A 1 21 ? 4.932 0.845 -13.726 1.00 0.00 21 LEU A N 5
ATOM 4772 C CA . LEU A 1 21 ? 5.972 1.860 -13.860 1.00 0.00 21 LEU A CA 5
ATOM 4773 C C . LEU A 1 21 ? 7.341 1.217 -14.087 1.00 0.00 21 LEU A C 5
ATOM 4774 O O . LEU A 1 21 ? 8.289 1.886 -14.501 1.00 0.00 21 LEU A O 5
ATOM 4790 N N . GLY A 1 22 ? 7.436 -0.083 -13.817 1.00 0.00 22 GLY A N 5
ATOM 4791 C CA . GLY A 1 22 ? 8.689 -0.790 -14.001 1.00 0.00 22 GLY A CA 5
ATOM 4792 C C . GLY A 1 22 ? 8.841 -1.956 -13.043 1.00 0.00 22 GLY A C 5
ATOM 4793 O O . GLY A 1 22 ? 7.900 -2.306 -12.329 1.00 0.00 22 GLY A O 5
ATOM 4797 N N . GLY A 1 23 ? 10.025 -2.557 -13.027 1.00 0.00 23 GLY A N 5
ATOM 4798 C CA . GLY A 1 23 ? 10.271 -3.685 -12.145 1.00 0.00 23 GLY A CA 5
ATOM 4799 C C . GLY A 1 23 ? 11.567 -4.401 -12.468 1.00 0.00 23 GLY A C 5
ATOM 4800 O O . GLY A 1 23 ? 11.557 -5.468 -13.082 1.00 0.00 23 GLY A O 5
ATOM 4804 N N . GLY A 1 24 ? 12.685 -3.815 -12.051 1.00 0.00 24 GLY A N 5
ATOM 4805 C CA . GLY A 1 24 ? 13.977 -4.420 -12.309 1.00 0.00 24 GLY A CA 5
ATOM 4806 C C . GLY A 1 24 ? 15.087 -3.792 -11.489 1.00 0.00 24 GLY A C 5
ATOM 4807 O O . GLY A 1 24 ? 16.238 -3.744 -11.924 1.00 0.00 24 GLY A O 5
ATOM 4811 N N . GLY A 1 25 ? 14.743 -3.310 -10.300 1.00 0.00 25 GLY A N 5
ATOM 4812 C CA . GLY A 1 25 ? 15.733 -2.689 -9.438 1.00 0.00 25 GLY A CA 5
ATOM 4813 C C . GLY A 1 25 ? 15.109 -1.832 -8.354 1.00 0.00 25 GLY A C 5
ATOM 4814 O O . GLY A 1 25 ? 15.057 -2.232 -7.193 1.00 0.00 25 GLY A O 5
ATOM 4818 N N . ARG A 1 26 ? 14.635 -0.651 -8.735 1.00 0.00 26 ARG A N 5
ATOM 4819 C CA . ARG A 1 26 ? 14.013 0.267 -7.785 1.00 0.00 26 ARG A CA 5
ATOM 4820 C C . ARG A 1 26 ? 12.532 -0.057 -7.597 1.00 0.00 26 ARG A C 5
ATOM 4821 O O . ARG A 1 26 ? 12.031 -0.085 -6.474 1.00 0.00 26 ARG A O 5
ATOM 4842 N N . ILE A 1 27 ? 11.841 -0.286 -8.706 1.00 0.00 27 ILE A N 5
ATOM 4843 C CA . ILE A 1 27 ? 10.416 -0.596 -8.682 1.00 0.00 27 ILE A CA 5
ATOM 4844 C C . ILE A 1 27 ? 10.134 -1.949 -8.033 1.00 0.00 27 ILE A C 5
ATOM 4845 O O . ILE A 1 27 ? 9.109 -2.123 -7.385 1.00 0.00 27 ILE A O 5
ATOM 4861 N N . GLU A 1 28 ? 11.032 -2.909 -8.228 1.00 0.00 28 GLU A N 5
ATOM 4862 C CA . GLU A 1 28 ? 10.852 -4.249 -7.668 1.00 0.00 28 GLU A CA 5
ATOM 4863 C C . GLU A 1 28 ? 10.766 -4.222 -6.140 1.00 0.00 28 GLU A C 5
ATOM 4864 O O . GLU A 1 28 ? 9.980 -4.956 -5.542 1.00 0.00 28 GLU A O 5
ATOM 4876 N N . GLU A 1 29 ? 11.584 -3.385 -5.518 1.00 0.00 29 GLU A N 5
ATOM 4877 C CA . GLU A 1 29 ? 11.612 -3.270 -4.059 1.00 0.00 29 GLU A CA 5
ATOM 4878 C C . GLU A 1 29 ? 10.369 -2.564 -3.518 1.00 0.00 29 GLU A C 5
ATOM 4879 O O . GLU A 1 29 ? 9.857 -2.916 -2.455 1.00 0.00 29 GLU A O 5
ATOM 4891 N N . LEU A 1 30 ? 9.913 -1.547 -4.237 1.00 0.00 30 LEU A N 5
ATOM 4892 C CA . LEU A 1 30 ? 8.759 -0.759 -3.824 1.00 0.00 30 LEU A CA 5
ATOM 4893 C C . LEU A 1 30 ? 7.508 -1.620 -3.631 1.00 0.00 30 LEU A C 5
ATOM 4894 O O . LEU A 1 30 ? 6.803 -1.488 -2.630 1.00 0.00 30 LEU A O 5
ATOM 4910 N N . LYS A 1 31 ? 7.237 -2.497 -4.589 1.00 0.00 31 LYS A N 5
ATOM 4911 C CA . LYS A 1 31 ? 6.071 -3.376 -4.521 1.00 0.00 31 LYS A CA 5
ATOM 4912 C C . LYS A 1 31 ? 6.193 -4.374 -3.380 1.00 0.00 31 LYS A C 5
ATOM 4913 O O . LYS A 1 31 ? 5.196 -4.747 -2.768 1.00 0.00 31 LYS A O 5
ATOM 4932 N N . LYS A 1 32 ? 7.416 -4.817 -3.104 1.00 0.00 32 LYS A N 5
ATOM 4933 C CA . LYS A 1 32 ? 7.652 -5.786 -2.040 1.00 0.00 32 LYS A CA 5
ATOM 4934 C C . LYS A 1 32 ? 7.105 -5.262 -0.716 1.00 0.00 32 LYS A C 5
ATOM 4935 O O . LYS A 1 32 ? 6.515 -6.009 0.062 1.00 0.00 32 LYS A O 5
ATOM 4954 N N . LYS A 1 33 ? 7.288 -3.971 -0.479 1.00 0.00 33 LYS A N 5
ATOM 4955 C CA . LYS A 1 33 ? 6.793 -3.341 0.738 1.00 0.00 33 LYS A CA 5
ATOM 4956 C C . LYS A 1 33 ? 5.266 -3.322 0.742 1.00 0.00 33 LYS A C 5
ATOM 4957 O O . LYS A 1 33 ? 4.632 -3.455 1.787 1.00 0.00 33 LYS A O 5
ATOM 4976 N N . TYR A 1 34 ? 4.687 -3.139 -0.443 1.00 0.00 34 TYR A N 5
ATOM 4977 C CA . TYR A 1 34 ? 3.236 -3.083 -0.597 1.00 0.00 34 TYR A CA 5
ATOM 4978 C C . TYR A 1 34 ? 2.556 -4.343 -0.058 1.00 0.00 34 TYR A C 5
ATOM 4979 O O . TYR A 1 34 ? 1.481 -4.264 0.534 1.00 0.00 34 TYR A O 5
ATOM 4997 N N . GLU A 1 35 ? 3.179 -5.501 -0.262 1.00 0.00 35 GLU A N 5
ATOM 4998 C CA . GLU A 1 35 ? 2.611 -6.757 0.214 1.00 0.00 35 GLU A CA 5
ATOM 4999 C C . GLU A 1 35 ? 2.485 -6.745 1.734 1.00 0.00 35 GLU A C 5
ATOM 5000 O O . GLU A 1 35 ? 1.559 -7.329 2.298 1.00 0.00 35 GLU A O 5
ATOM 5012 N N . GLU A 1 36 ? 3.419 -6.064 2.388 1.00 0.00 36 GLU A N 5
ATOM 5013 C CA . GLU A 1 36 ? 3.415 -5.956 3.841 1.00 0.00 36 GLU A CA 5
ATOM 5014 C C . GLU A 1 36 ? 2.204 -5.158 4.313 1.00 0.00 36 GLU A C 5
ATOM 5015 O O . GLU A 1 36 ? 1.610 -5.464 5.345 1.00 0.00 36 GLU A O 5
ATOM 5027 N N . LEU A 1 37 ? 1.855 -4.129 3.549 1.00 0.00 37 LEU A N 5
ATOM 5028 C CA . LEU A 1 37 ? 0.724 -3.268 3.872 1.00 0.00 37 LEU A CA 5
ATOM 5029 C C . LEU A 1 37 ? -0.575 -4.062 3.960 1.00 0.00 37 LEU A C 5
ATOM 5030 O O . LEU A 1 37 ? -1.365 -3.877 4.884 1.00 0.00 37 LEU A O 5
ATOM 5046 N N . LYS A 1 38 ? -0.790 -4.941 2.990 1.00 0.00 38 LYS A N 5
ATOM 5047 C CA . LYS A 1 38 ? -1.997 -5.762 2.952 1.00 0.00 38 LYS A CA 5
ATOM 5048 C C . LYS A 1 38 ? -2.176 -6.541 4.254 1.00 0.00 38 LYS A C 5
ATOM 5049 O O . LYS A 1 38 ? -3.288 -6.682 4.756 1.00 0.00 38 LYS A O 5
ATOM 5068 N N . LYS A 1 39 ? -1.069 -7.046 4.788 1.00 0.00 39 LYS A N 5
ATOM 5069 C CA . LYS A 1 39 ? -1.088 -7.816 6.026 1.00 0.00 39 LYS A CA 5
ATOM 5070 C C . LYS A 1 39 ? -1.550 -6.968 7.211 1.00 0.00 39 LYS A C 5
ATOM 5071 O O . LYS A 1 39 ? -2.248 -7.459 8.094 1.00 0.00 39 LYS A O 5
ATOM 5090 N N . LYS A 1 40 ? -1.142 -5.703 7.231 1.00 0.00 40 LYS A N 5
ATOM 5091 C CA . LYS A 1 40 ? -1.502 -4.791 8.316 1.00 0.00 40 LYS A CA 5
ATOM 5092 C C . LYS A 1 40 ? -3.012 -4.576 8.385 1.00 0.00 40 LYS A C 5
ATOM 5093 O O . LYS A 1 40 ? -3.579 -4.410 9.464 1.00 0.00 40 LYS A O 5
ATOM 5112 N N . ILE A 1 41 ? -3.655 -4.584 7.226 1.00 0.00 41 ILE A N 5
ATOM 5113 C CA . ILE A 1 41 ? -5.098 -4.394 7.143 1.00 0.00 41 ILE A CA 5
ATOM 5114 C C . ILE A 1 41 ? -5.827 -5.612 7.694 1.00 0.00 41 ILE A C 5
ATOM 5115 O O . ILE A 1 41 ? -6.892 -5.500 8.301 1.00 0.00 41 ILE A O 5
ATOM 5131 N N . GLU A 1 42 ? -5.238 -6.776 7.470 1.00 0.00 42 GLU A N 5
ATOM 5132 C CA . GLU A 1 42 ? -5.802 -8.036 7.929 1.00 0.00 42 GLU A CA 5
ATOM 5133 C C . GLU A 1 42 ? -5.840 -8.104 9.454 1.00 0.00 42 GLU A C 5
ATOM 5134 O O . GLU A 1 42 ? -6.736 -8.718 10.034 1.00 0.00 42 GLU A O 5
ATOM 5146 N N . GLU A 1 43 ? -4.849 -7.493 10.099 1.00 0.00 43 GLU A N 5
ATOM 5147 C CA . GLU A 1 43 ? -4.760 -7.511 11.557 1.00 0.00 43 GLU A CA 5
ATOM 5148 C C . GLU A 1 43 ? -5.796 -6.594 12.206 1.00 0.00 43 GLU A C 5
ATOM 5149 O O . GLU A 1 43 ? -6.270 -6.871 13.308 1.00 0.00 43 GLU A O 5
ATOM 5161 N N . LEU A 1 44 ? -6.141 -5.502 11.532 1.00 0.00 44 LEU A N 5
ATOM 5162 C CA . LEU A 1 44 ? -7.117 -4.559 12.069 1.00 0.00 44 LEU A CA 5
ATOM 5163 C C . LEU A 1 44 ? -8.539 -4.984 11.712 1.00 0.00 44 LEU A C 5
ATOM 5164 O O . LEU A 1 44 ? -8.773 -5.581 10.662 1.00 0.00 44 LEU A O 5
ATOM 5180 N N . GLY A 1 45 ? -9.483 -4.673 12.594 1.00 0.00 45 GLY A N 5
ATOM 5181 C CA . GLY A 1 45 ? -10.869 -5.032 12.355 1.00 0.00 45 GLY A CA 5
ATOM 5182 C C . GLY A 1 45 ? -11.827 -3.906 12.689 1.00 0.00 45 GLY A C 5
ATOM 5183 O O . GLY A 1 45 ? -12.692 -3.559 11.885 1.00 0.00 45 GLY A O 5
ATOM 5187 N N . GLY A 1 46 ? -11.675 -3.334 13.879 1.00 0.00 46 GLY A N 5
ATOM 5188 C CA . GLY A 1 46 ? -12.540 -2.248 14.297 1.00 0.00 46 GLY A CA 5
ATOM 5189 C C . GLY A 1 46 ? -12.225 -0.947 13.584 1.00 0.00 46 GLY A C 5
ATOM 5190 O O . GLY A 1 46 ? -11.539 -0.942 12.562 1.00 0.00 46 GLY A O 5
ATOM 5194 N N . GLY A 1 47 ? -12.727 0.158 14.124 1.00 0.00 47 GLY A N 5
ATOM 5195 C CA . GLY A 1 47 ? -12.484 1.455 13.520 1.00 0.00 47 GLY A CA 5
ATOM 5196 C C . GLY A 1 47 ? -11.454 2.267 14.280 1.00 0.00 47 GLY A C 5
ATOM 5197 O O . GLY A 1 47 ? -11.236 2.045 15.472 1.00 0.00 47 GLY A O 5
ATOM 5201 N N . GLY A 1 48 ? -10.820 3.209 13.592 1.00 0.00 48 GLY A N 5
ATOM 5202 C CA . GLY A 1 48 ? -9.816 4.042 14.226 1.00 0.00 48 GLY A CA 5
ATOM 5203 C C . GLY A 1 48 ? -8.413 3.738 13.737 1.00 0.00 48 GLY A C 5
ATOM 5204 O O . GLY A 1 48 ? -7.540 4.604 13.760 1.00 0.00 48 GLY A O 5
ATOM 5208 N N . GLU A 1 49 ? -8.195 2.503 13.294 1.00 0.00 49 GLU A N 5
ATOM 5209 C CA . GLU A 1 49 ? -6.887 2.090 12.800 1.00 0.00 49 GLU A CA 5
ATOM 5210 C C . GLU A 1 49 ? -6.844 2.118 11.275 1.00 0.00 49 GLU A C 5
ATOM 5211 O O . GLU A 1 49 ? -5.791 2.342 10.679 1.00 0.00 49 GLU A O 5
ATOM 5223 N N . VAL A 1 50 ? -7.995 1.890 10.647 1.00 0.00 50 VAL A N 5
ATOM 5224 C CA . VAL A 1 50 ? -8.083 1.891 9.190 1.00 0.00 50 VAL A CA 5
ATOM 5225 C C . VAL A 1 50 ? -7.531 3.186 8.603 1.00 0.00 50 VAL A C 5
ATOM 5226 O O . VAL A 1 50 ? -7.004 3.198 7.492 1.00 0.00 50 VAL A O 5
ATOM 5239 N N . LYS A 1 51 ? -7.657 4.273 9.356 1.00 0.00 51 LYS A N 5
ATOM 5240 C CA . LYS A 1 51 ? -7.169 5.574 8.909 1.00 0.00 51 LYS A CA 5
ATOM 5241 C C . LYS A 1 51 ? -5.644 5.601 8.867 1.00 0.00 51 LYS A C 5
ATOM 5242 O O . LYS A 1 51 ? -5.049 6.210 7.979 1.00 0.00 51 LYS A O 5
ATOM 5261 N N . LYS A 1 52 ? -5.018 4.938 9.835 1.00 0.00 52 LYS A N 5
ATOM 5262 C CA . LYS A 1 52 ? -3.562 4.886 9.910 1.00 0.00 52 LYS A CA 5
ATOM 5263 C C . LYS A 1 52 ? -2.979 4.127 8.722 1.00 0.00 52 LYS A C 5
ATOM 5264 O O . LYS A 1 52 ? -1.893 4.447 8.242 1.00 0.00 52 LYS A O 5
ATOM 5283 N N . VAL A 1 53 ? -3.707 3.117 8.260 1.00 0.00 53 VAL A N 5
ATOM 5284 C CA . VAL A 1 53 ? -3.266 2.302 7.133 1.00 0.00 53 VAL A CA 5
ATOM 5285 C C . VAL A 1 53 ? -3.270 3.096 5.830 1.00 0.00 53 VAL A C 5
ATOM 5286 O O . VAL A 1 53 ? -2.384 2.930 4.999 1.00 0.00 53 VAL A O 5
ATOM 5299 N N . GLU A 1 54 ? -4.276 3.946 5.650 1.00 0.00 54 GLU A N 5
ATOM 5300 C CA . GLU A 1 54 ? -4.387 4.753 4.437 1.00 0.00 54 GLU A CA 5
ATOM 5301 C C . GLU A 1 54 ? -3.170 5.657 4.261 1.00 0.00 54 GLU A C 5
ATOM 5302 O O . GLU A 1 54 ? -2.713 5.885 3.142 1.00 0.00 54 GLU A O 5
ATOM 5314 N N . GLU A 1 55 ? -2.654 6.172 5.369 1.00 0.00 55 GLU A N 5
ATOM 5315 C CA . GLU A 1 55 ? -1.489 7.052 5.342 1.00 0.00 55 GLU A CA 5
ATOM 5316 C C . GLU A 1 55 ? -0.226 6.280 4.966 1.00 0.00 55 GLU A C 5
ATOM 5317 O O . GLU A 1 55 ? 0.655 6.798 4.285 1.00 0.00 55 GLU A O 5
ATOM 5329 N N . GLU A 1 56 ? -0.143 5.043 5.438 1.00 0.00 56 GLU A N 5
ATOM 5330 C CA . GLU A 1 56 ? 1.011 4.187 5.185 1.00 0.00 56 GLU A CA 5
ATOM 5331 C C . GLU A 1 56 ? 1.248 3.971 3.690 1.00 0.00 56 GLU A C 5
ATOM 5332 O O . GLU A 1 56 ? 2.384 4.019 3.219 1.00 0.00 56 GLU A O 5
ATOM 5344 N N . VAL A 1 57 ? 0.174 3.714 2.954 1.00 0.00 57 VAL A N 5
ATOM 5345 C CA . VAL A 1 57 ? 0.263 3.466 1.519 1.00 0.00 57 VAL A CA 5
ATOM 5346 C C . VAL A 1 57 ? 0.576 4.739 0.730 1.00 0.00 57 VAL A C 5
ATOM 5347 O O . VAL A 1 57 ? 1.280 4.692 -0.278 1.00 0.00 57 VAL A O 5
ATOM 5360 N N . LYS A 1 58 ? 0.041 5.870 1.182 1.00 0.00 58 LYS A N 5
ATOM 5361 C CA . LYS A 1 58 ? 0.259 7.144 0.501 1.00 0.00 58 LYS A CA 5
ATOM 5362 C C . LYS A 1 58 ? 1.749 7.428 0.328 1.00 0.00 58 LYS A C 5
ATOM 5363 O O . LYS A 1 58 ? 2.162 8.033 -0.658 1.00 0.00 58 LYS A O 5
ATOM 5382 N N . LYS A 1 59 ? 2.551 6.992 1.291 1.00 0.00 59 LYS A N 5
ATOM 5383 C CA . LYS A 1 59 ? 3.994 7.197 1.235 1.00 0.00 59 LYS A CA 5
ATOM 5384 C C . LYS A 1 59 ? 4.625 6.371 0.114 1.00 0.00 59 LYS A C 5
ATOM 5385 O O . LYS A 1 59 ? 5.564 6.815 -0.545 1.00 0.00 59 LYS A O 5
ATOM 5404 N N . LEU A 1 60 ? 4.114 5.156 -0.079 1.00 0.00 60 LEU A N 5
ATOM 5405 C CA . LEU A 1 60 ? 4.634 4.247 -1.101 1.00 0.00 60 LEU A CA 5
ATOM 5406 C C . LEU A 1 60 ? 4.549 4.845 -2.505 1.00 0.00 60 LEU A C 5
ATOM 5407 O O . LEU A 1 60 ? 5.503 4.762 -3.278 1.00 0.00 60 LEU A O 5
ATOM 5423 N N . GLU A 1 61 ? 3.407 5.439 -2.837 1.00 0.00 61 GLU A N 5
ATOM 5424 C CA . GLU A 1 61 ? 3.219 6.036 -4.157 1.00 0.00 61 GLU A CA 5
ATOM 5425 C C . GLU A 1 61 ? 4.096 7.271 -4.329 1.00 0.00 61 GLU A C 5
ATOM 5426 O O . GLU A 1 61 ? 4.577 7.554 -5.425 1.00 0.00 61 GLU A O 5
ATOM 5438 N N . GLU A 1 62 ? 4.306 8.002 -3.238 1.00 0.00 62 GLU A N 5
ATOM 5439 C CA . GLU A 1 62 ? 5.133 9.203 -3.265 1.00 0.00 62 GLU A CA 5
ATOM 5440 C C . GLU A 1 62 ? 6.517 8.883 -3.816 1.00 0.00 62 GLU A C 5
ATOM 5441 O O . GLU A 1 62 ? 7.113 9.678 -4.542 1.00 0.00 62 GLU A O 5
ATOM 5453 N N . GLU A 1 63 ? 7.017 7.703 -3.470 1.00 0.00 63 GLU A N 5
ATOM 5454 C CA . GLU A 1 63 ? 8.323 7.258 -3.932 1.00 0.00 63 GLU A CA 5
ATOM 5455 C C . GLU A 1 63 ? 8.283 6.950 -5.424 1.00 0.00 63 GLU A C 5
ATOM 5456 O O . GLU A 1 63 ? 9.272 7.127 -6.133 1.00 0.00 63 GLU A O 5
ATOM 5468 N N . ILE A 1 64 ? 7.130 6.474 -5.890 1.00 0.00 64 ILE A N 5
ATOM 5469 C CA . ILE A 1 64 ? 6.956 6.126 -7.298 1.00 0.00 64 ILE A CA 5
ATOM 5470 C C . ILE A 1 64 ? 7.257 7.309 -8.216 1.00 0.00 64 ILE A C 5
ATOM 5471 O O . ILE A 1 64 ? 7.973 7.165 -9.208 1.00 0.00 64 ILE A O 5
ATOM 5487 N N . LYS A 1 65 ? 6.708 8.476 -7.892 1.00 0.00 65 LYS A N 5
ATOM 5488 C CA . LYS A 1 65 ? 6.929 9.668 -8.704 1.00 0.00 65 LYS A CA 5
ATOM 5489 C C . LYS A 1 65 ? 8.348 10.201 -8.519 1.00 0.00 65 LYS A C 5
ATOM 5490 O O . LYS A 1 65 ? 8.910 10.824 -9.419 1.00 0.00 65 LYS A O 5
ATOM 5509 N N . LYS A 1 66 ? 8.921 9.949 -7.346 1.00 0.00 66 LYS A N 5
ATOM 5510 C CA . LYS A 1 66 ? 10.274 10.401 -7.043 1.00 0.00 66 LYS A CA 5
ATOM 5511 C C . LYS A 1 66 ? 11.314 9.587 -7.813 1.00 0.00 66 LYS A C 5
ATOM 5512 O O . LYS A 1 66 ? 12.480 9.976 -7.892 1.00 0.00 66 LYS A O 5
ATOM 5531 N N . LEU A 1 67 ? 10.891 8.457 -8.377 1.00 0.00 67 LEU A N 5
ATOM 5532 C CA . LEU A 1 67 ? 11.794 7.598 -9.134 1.00 0.00 67 LEU A CA 5
ATOM 5533 C C . LEU A 1 67 ? 11.477 7.651 -10.626 1.00 0.00 67 LEU A C 5
ATOM 5534 O O . LEU A 1 67 ? 10.346 8.051 -10.976 1.00 0.00 67 LEU A O 5
ATOM 5551 N N . GLY A 1 1 ? -18.044 -6.350 7.263 1.00 0.00 1 GLY A N 6
ATOM 5552 C CA . GLY A 1 1 ? -16.649 -5.846 7.138 1.00 0.00 1 GLY A CA 6
ATOM 5553 C C . GLY A 1 1 ? -16.543 -4.658 6.202 1.00 0.00 1 GLY A C 6
ATOM 5554 O O . GLY A 1 1 ? -15.693 -4.634 5.312 1.00 0.00 1 GLY A O 6
ATOM 5560 N N . SER A 1 2 ? -17.409 -3.670 6.403 1.00 0.00 2 SER A N 6
ATOM 5561 C CA . SER A 1 2 ? -17.411 -2.473 5.571 1.00 0.00 2 SER A CA 6
ATOM 5562 C C . SER A 1 2 ? -16.471 -1.414 6.140 1.00 0.00 2 SER A C 6
ATOM 5563 O O . SER A 1 2 ? -16.913 -0.384 6.650 1.00 0.00 2 SER A O 6
ATOM 5571 N N . ARG A 1 3 ? -15.170 -1.675 6.053 1.00 0.00 3 ARG A N 6
ATOM 5572 C CA . ARG A 1 3 ? -14.167 -0.747 6.561 1.00 0.00 3 ARG A CA 6
ATOM 5573 C C . ARG A 1 3 ? -12.759 -1.280 6.311 1.00 0.00 3 ARG A C 6
ATOM 5574 O O . ARG A 1 3 ? -11.993 -0.705 5.538 1.00 0.00 3 ARG A O 6
ATOM 5595 N N . VAL A 1 4 ? -12.425 -2.383 6.974 1.00 0.00 4 VAL A N 6
ATOM 5596 C CA . VAL A 1 4 ? -11.111 -2.996 6.829 1.00 0.00 4 VAL A CA 6
ATOM 5597 C C . VAL A 1 4 ? -10.957 -3.672 5.471 1.00 0.00 4 VAL A C 6
ATOM 5598 O O . VAL A 1 4 ? -9.930 -3.523 4.808 1.00 0.00 4 VAL A O 6
ATOM 5611 N N . LYS A 1 5 ? -11.978 -4.419 5.060 1.00 0.00 5 LYS A N 6
ATOM 5612 C CA . LYS A 1 5 ? -11.942 -5.118 3.779 1.00 0.00 5 LYS A CA 6
ATOM 5613 C C . LYS A 1 5 ? -11.809 -4.132 2.625 1.00 0.00 5 LYS A C 6
ATOM 5614 O O . LYS A 1 5 ? -10.979 -4.313 1.736 1.00 0.00 5 LYS A O 6
ATOM 5633 N N . ALA A 1 6 ? -12.626 -3.085 2.643 1.00 0.00 6 ALA A N 6
ATOM 5634 C CA . ALA A 1 6 ? -12.587 -2.074 1.593 1.00 0.00 6 ALA A CA 6
ATOM 5635 C C . ALA A 1 6 ? -11.190 -1.482 1.484 1.00 0.00 6 ALA A C 6
ATOM 5636 O O . ALA A 1 6 ? -10.717 -1.165 0.392 1.00 0.00 6 ALA A O 6
ATOM 5643 N N . LEU A 1 7 ? -10.533 -1.348 2.628 1.00 0.00 7 LEU A N 6
ATOM 5644 C CA . LEU A 1 7 ? -9.181 -0.809 2.689 1.00 0.00 7 LEU A CA 6
ATOM 5645 C C . LEU A 1 7 ? -8.224 -1.652 1.852 1.00 0.00 7 LEU A C 6
ATOM 5646 O O . LEU A 1 7 ? -7.329 -1.128 1.190 1.00 0.00 7 LEU A O 6
ATOM 5662 N N . GLU A 1 8 ? -8.420 -2.964 1.898 1.00 0.00 8 GLU A N 6
ATOM 5663 C CA . GLU A 1 8 ? -7.578 -3.899 1.158 1.00 0.00 8 GLU A CA 6
ATOM 5664 C C . GLU A 1 8 ? -7.765 -3.751 -0.353 1.00 0.00 8 GLU A C 6
ATOM 5665 O O . GLU A 1 8 ? -6.836 -3.979 -1.125 1.00 0.00 8 GLU A O 6
ATOM 5677 N N . GLU A 1 9 ? -8.974 -3.387 -0.765 1.00 0.00 9 GLU A N 6
ATOM 5678 C CA . GLU A 1 9 ? -9.287 -3.228 -2.184 1.00 0.00 9 GLU A CA 6
ATOM 5679 C C . GLU A 1 9 ? -8.538 -2.052 -2.811 1.00 0.00 9 GLU A C 6
ATOM 5680 O O . GLU A 1 9 ? -8.110 -2.125 -3.961 1.00 0.00 9 GLU A O 6
ATOM 5692 N N . LYS A 1 10 ? -8.404 -0.963 -2.060 1.00 0.00 10 LYS A N 6
ATOM 5693 C CA . LYS A 1 10 ? -7.729 0.234 -2.556 1.00 0.00 10 LYS A CA 6
ATOM 5694 C C . LYS A 1 10 ? -6.215 0.041 -2.663 1.00 0.00 10 LYS A C 6
ATOM 5695 O O . LYS A 1 10 ? -5.575 0.591 -3.559 1.00 0.00 10 LYS A O 6
ATOM 5714 N N . VAL A 1 11 ? -5.647 -0.721 -1.737 1.00 0.00 11 VAL A N 6
ATOM 5715 C CA . VAL A 1 11 ? -4.206 -0.964 -1.717 1.00 0.00 11 VAL A CA 6
ATOM 5716 C C . VAL A 1 11 ? -3.736 -1.768 -2.928 1.00 0.00 11 VAL A C 6
ATOM 5717 O O . VAL A 1 11 ? -2.685 -1.486 -3.496 1.00 0.00 11 VAL A O 6
ATOM 5730 N N . LYS A 1 12 ? -4.507 -2.782 -3.298 1.00 0.00 12 LYS A N 6
ATOM 5731 C CA . LYS A 1 12 ? -4.159 -3.644 -4.425 1.00 0.00 12 LYS A CA 6
ATOM 5732 C C . LYS A 1 12 ? -4.275 -2.914 -5.751 1.00 0.00 12 LYS A C 6
ATOM 5733 O O . LYS A 1 12 ? -3.446 -3.097 -6.643 1.00 0.00 12 LYS A O 6
ATOM 5752 N N . ALA A 1 13 ? -5.302 -2.087 -5.884 1.00 0.00 13 ALA A N 6
ATOM 5753 C CA . ALA A 1 13 ? -5.504 -1.341 -7.114 1.00 0.00 13 ALA A CA 6
ATOM 5754 C C . ALA A 1 13 ? -4.267 -0.516 -7.419 1.00 0.00 13 ALA A C 6
ATOM 5755 O O . ALA A 1 13 ? -3.863 -0.380 -8.574 1.00 0.00 13 ALA A O 6
ATOM 5762 N N . LEU A 1 14 ? -3.649 0.003 -6.366 1.00 0.00 14 LEU A N 6
ATOM 5763 C CA . LEU A 1 14 ? -2.427 0.785 -6.514 1.00 0.00 14 LEU A CA 6
ATOM 5764 C C . LEU A 1 14 ? -1.266 -0.118 -6.906 1.00 0.00 14 LEU A C 6
ATOM 5765 O O . LEU A 1 14 ? -0.337 0.303 -7.585 1.00 0.00 14 LEU A O 6
ATOM 5781 N N . GLU A 1 15 ? -1.329 -1.361 -6.447 1.00 0.00 15 GLU A N 6
ATOM 5782 C CA . GLU A 1 15 ? -0.292 -2.350 -6.711 1.00 0.00 15 GLU A CA 6
ATOM 5783 C C . GLU A 1 15 ? -0.018 -2.508 -8.206 1.00 0.00 15 GLU A C 6
ATOM 5784 O O . GLU A 1 15 ? 1.125 -2.682 -8.623 1.00 0.00 15 GLU A O 6
ATOM 5796 N N . GLU A 1 16 ? -1.079 -2.464 -9.000 1.00 0.00 16 GLU A N 6
ATOM 5797 C CA . GLU A 1 16 ? -0.974 -2.616 -10.449 1.00 0.00 16 GLU A CA 6
ATOM 5798 C C . GLU A 1 16 ? -0.219 -1.454 -11.080 1.00 0.00 16 GLU A C 6
ATOM 5799 O O . GLU A 1 16 ? 0.492 -1.630 -12.068 1.00 0.00 16 GLU A O 6
ATOM 5811 N N . LYS A 1 17 ? -0.380 -0.270 -10.508 1.00 0.00 17 LYS A N 6
ATOM 5812 C CA . LYS A 1 17 ? 0.286 0.919 -11.017 1.00 0.00 17 LYS A CA 6
ATOM 5813 C C . LYS A 1 17 ? 1.793 0.850 -10.766 1.00 0.00 17 LYS A C 6
ATOM 5814 O O . LYS A 1 17 ? 2.586 1.406 -11.526 1.00 0.00 17 LYS A O 6
ATOM 5833 N N . VAL A 1 18 ? 2.179 0.173 -9.688 1.00 0.00 18 VAL A N 6
ATOM 5834 C CA . VAL A 1 18 ? 3.588 0.041 -9.325 1.00 0.00 18 VAL A CA 6
ATOM 5835 C C . VAL A 1 18 ? 4.349 -0.832 -10.320 1.00 0.00 18 VAL A C 6
ATOM 5836 O O . VAL A 1 18 ? 5.442 -0.478 -10.759 1.00 0.00 18 VAL A O 6
ATOM 5849 N N . LYS A 1 19 ? 3.768 -1.971 -10.673 1.00 0.00 19 LYS A N 6
ATOM 5850 C CA . LYS A 1 19 ? 4.397 -2.891 -11.615 1.00 0.00 19 LYS A CA 6
ATOM 5851 C C . LYS A 1 19 ? 4.402 -2.310 -13.026 1.00 0.00 19 LYS A C 6
ATOM 5852 O O . LYS A 1 19 ? 5.211 -2.700 -13.867 1.00 0.00 19 LYS A O 6
ATOM 5871 N N . ALA A 1 20 ? 3.487 -1.380 -13.277 1.00 0.00 20 ALA A N 6
ATOM 5872 C CA . ALA A 1 20 ? 3.374 -0.748 -14.585 1.00 0.00 20 ALA A CA 6
ATOM 5873 C C . ALA A 1 20 ? 4.379 0.391 -14.749 1.00 0.00 20 ALA A C 6
ATOM 5874 O O . ALA A 1 20 ? 4.694 0.791 -15.870 1.00 0.00 20 ALA A O 6
ATOM 5881 N N . LEU A 1 21 ? 4.880 0.915 -13.631 1.00 0.00 21 LEU A N 6
ATOM 5882 C CA . LEU A 1 21 ? 5.846 2.009 -13.671 1.00 0.00 21 LEU A CA 6
ATOM 5883 C C . LEU A 1 21 ? 7.193 1.530 -14.205 1.00 0.00 21 LEU A C 6
ATOM 5884 O O . LEU A 1 21 ? 7.938 2.295 -14.817 1.00 0.00 21 LEU A O 6
ATOM 5900 N N . GLY A 1 22 ? 7.500 0.258 -13.969 1.00 0.00 22 GLY A N 6
ATOM 5901 C CA . GLY A 1 22 ? 8.757 -0.299 -14.433 1.00 0.00 22 GLY A CA 6
ATOM 5902 C C . GLY A 1 22 ? 9.023 -1.679 -13.865 1.00 0.00 22 GLY A C 6
ATOM 5903 O O . GLY A 1 22 ? 8.096 -2.459 -13.651 1.00 0.00 22 GLY A O 6
ATOM 5907 N N . GLY A 1 23 ? 10.294 -1.981 -13.621 1.00 0.00 23 GLY A N 6
ATOM 5908 C CA . GLY A 1 23 ? 10.656 -3.276 -13.076 1.00 0.00 23 GLY A CA 6
ATOM 5909 C C . GLY A 1 23 ? 12.145 -3.547 -13.157 1.00 0.00 23 GLY A C 6
ATOM 5910 O O . GLY A 1 23 ? 12.744 -3.447 -14.228 1.00 0.00 23 GLY A O 6
ATOM 5914 N N . GLY A 1 24 ? 12.745 -3.891 -12.022 1.00 0.00 24 GLY A N 6
ATOM 5915 C CA . GLY A 1 24 ? 14.168 -4.173 -11.989 1.00 0.00 24 GLY A CA 6
ATOM 5916 C C . GLY A 1 24 ? 14.932 -3.213 -11.099 1.00 0.00 24 GLY A C 6
ATOM 5917 O O . GLY A 1 24 ? 15.525 -2.248 -11.580 1.00 0.00 24 GLY A O 6
ATOM 5921 N N . GLY A 1 25 ? 14.918 -3.479 -9.796 1.00 0.00 25 GLY A N 6
ATOM 5922 C CA . GLY A 1 25 ? 15.620 -2.623 -8.857 1.00 0.00 25 GLY A CA 6
ATOM 5923 C C . GLY A 1 25 ? 14.677 -1.862 -7.947 1.00 0.00 25 GLY A C 6
ATOM 5924 O O . GLY A 1 25 ? 13.876 -2.461 -7.229 1.00 0.00 25 GLY A O 6
ATOM 5928 N N . ARG A 1 26 ? 14.772 -0.536 -7.975 1.00 0.00 26 ARG A N 6
ATOM 5929 C CA . ARG A 1 26 ? 13.923 0.316 -7.146 1.00 0.00 26 ARG A CA 6
ATOM 5930 C C . ARG A 1 26 ? 12.449 -0.038 -7.327 1.00 0.00 26 ARG A C 6
ATOM 5931 O O . ARG A 1 26 ? 11.653 0.100 -6.403 1.00 0.00 26 ARG A O 6
ATOM 5952 N N . ILE A 1 27 ? 12.094 -0.478 -8.527 1.00 0.00 27 ILE A N 6
ATOM 5953 C CA . ILE A 1 27 ? 10.715 -0.842 -8.841 1.00 0.00 27 ILE A CA 6
ATOM 5954 C C . ILE A 1 27 ? 10.259 -2.092 -8.085 1.00 0.00 27 ILE A C 6
ATOM 5955 O O . ILE A 1 27 ? 9.144 -2.137 -7.563 1.00 0.00 27 ILE A O 6
ATOM 5971 N N . GLU A 1 28 ? 11.110 -3.115 -8.063 1.00 0.00 28 GLU A N 6
ATOM 5972 C CA . GLU A 1 28 ? 10.778 -4.381 -7.407 1.00 0.00 28 GLU A CA 6
ATOM 5973 C C . GLU A 1 28 ? 10.706 -4.258 -5.886 1.00 0.00 28 GLU A C 6
ATOM 5974 O O . GLU A 1 28 ? 9.765 -4.747 -5.266 1.00 0.00 28 GLU A O 6
ATOM 5986 N N . GLU A 1 29 ? 11.703 -3.622 -5.287 1.00 0.00 29 GLU A N 6
ATOM 5987 C CA . GLU A 1 29 ? 11.748 -3.460 -3.835 1.00 0.00 29 GLU A CA 6
ATOM 5988 C C . GLU A 1 29 ? 10.534 -2.696 -3.312 1.00 0.00 29 GLU A C 6
ATOM 5989 O O . GLU A 1 29 ? 10.010 -2.995 -2.240 1.00 0.00 29 GLU A O 6
ATOM 6001 N N . LEU A 1 30 ? 10.114 -1.693 -4.067 1.00 0.00 30 LEU A N 6
ATOM 6002 C CA . LEU A 1 30 ? 8.988 -0.850 -3.692 1.00 0.00 30 LEU A CA 6
ATOM 6003 C C . LEU A 1 30 ? 7.705 -1.655 -3.483 1.00 0.00 30 LEU A C 6
ATOM 6004 O O . LEU A 1 30 ? 6.992 -1.452 -2.501 1.00 0.00 30 LEU A O 6
ATOM 6020 N N . LYS A 1 31 ? 7.408 -2.559 -4.411 1.00 0.00 31 LYS A N 6
ATOM 6021 C CA . LYS A 1 31 ? 6.198 -3.375 -4.315 1.00 0.00 31 LYS A CA 6
ATOM 6022 C C . LYS A 1 31 ? 6.247 -4.326 -3.127 1.00 0.00 31 LYS A C 6
ATOM 6023 O O . LYS A 1 31 ? 5.218 -4.611 -2.522 1.00 0.00 31 LYS A O 6
ATOM 6042 N N . LYS A 1 32 ? 7.435 -4.827 -2.796 1.00 0.00 32 LYS A N 6
ATOM 6043 C CA . LYS A 1 32 ? 7.571 -5.755 -1.675 1.00 0.00 32 LYS A CA 6
ATOM 6044 C C . LYS A 1 32 ? 7.020 -5.125 -0.403 1.00 0.00 32 LYS A C 6
ATOM 6045 O O . LYS A 1 32 ? 6.350 -5.788 0.390 1.00 0.00 32 LYS A O 6
ATOM 6064 N N . LYS A 1 33 ? 7.284 -3.837 -0.225 1.00 0.00 33 LYS A N 6
ATOM 6065 C CA . LYS A 1 33 ? 6.790 -3.114 0.938 1.00 0.00 33 LYS A CA 6
ATOM 6066 C C . LYS A 1 33 ? 5.266 -3.087 0.923 1.00 0.00 33 LYS A C 6
ATOM 6067 O O . LYS A 1 33 ? 4.620 -3.159 1.968 1.00 0.00 33 LYS A O 6
ATOM 6086 N N . TYR A 1 34 ? 4.702 -2.987 -0.278 1.00 0.00 34 TYR A N 6
ATOM 6087 C CA . TYR A 1 34 ? 3.254 -2.953 -0.451 1.00 0.00 34 TYR A CA 6
ATOM 6088 C C . TYR A 1 34 ? 2.597 -4.197 0.147 1.00 0.00 34 TYR A C 6
ATOM 6089 O O . TYR A 1 34 ? 1.516 -4.115 0.724 1.00 0.00 34 TYR A O 6
ATOM 6107 N N . GLU A 1 35 ? 3.254 -5.346 0.008 1.00 0.00 35 GLU A N 6
ATOM 6108 C CA . GLU A 1 35 ? 2.725 -6.597 0.541 1.00 0.00 35 GLU A CA 6
ATOM 6109 C C . GLU A 1 35 ? 2.483 -6.475 2.042 1.00 0.00 35 GLU A C 6
ATOM 6110 O O . GLU A 1 35 ? 1.448 -6.902 2.553 1.00 0.00 35 GLU A O 6
ATOM 6122 N N . GLU A 1 36 ? 3.444 -5.874 2.736 1.00 0.00 36 GLU A N 6
ATOM 6123 C CA . GLU A 1 36 ? 3.341 -5.673 4.176 1.00 0.00 36 GLU A CA 6
ATOM 6124 C C . GLU A 1 36 ? 2.096 -4.861 4.511 1.00 0.00 36 GLU A C 6
ATOM 6125 O O . GLU A 1 36 ? 1.433 -5.105 5.517 1.00 0.00 36 GLU A O 6
ATOM 6137 N N . LEU A 1 37 ? 1.794 -3.889 3.657 1.00 0.00 37 LEU A N 6
ATOM 6138 C CA . LEU A 1 37 ? 0.636 -3.022 3.845 1.00 0.00 37 LEU A CA 6
ATOM 6139 C C . LEU A 1 37 ? -0.659 -3.832 3.895 1.00 0.00 37 LEU A C 6
ATOM 6140 O O . LEU A 1 37 ? -1.565 -3.526 4.670 1.00 0.00 37 LEU A O 6
ATOM 6156 N N . LYS A 1 38 ? -0.741 -4.859 3.057 1.00 0.00 38 LYS A N 6
ATOM 6157 C CA . LYS A 1 38 ? -1.925 -5.710 2.994 1.00 0.00 38 LYS A CA 6
ATOM 6158 C C . LYS A 1 38 ? -2.131 -6.480 4.296 1.00 0.00 38 LYS A C 6
ATOM 6159 O O . LYS A 1 38 ? -3.258 -6.645 4.755 1.00 0.00 38 LYS A O 6
ATOM 6178 N N . LYS A 1 39 ? -1.035 -6.959 4.875 1.00 0.00 39 LYS A N 6
ATOM 6179 C CA . LYS A 1 39 ? -1.087 -7.725 6.116 1.00 0.00 39 LYS A CA 6
ATOM 6180 C C . LYS A 1 39 ? -1.687 -6.910 7.261 1.00 0.00 39 LYS A C 6
ATOM 6181 O O . LYS A 1 39 ? -2.414 -7.446 8.095 1.00 0.00 39 LYS A O 6
ATOM 6200 N N . LYS A 1 40 ? -1.369 -5.621 7.303 1.00 0.00 40 LYS A N 6
ATOM 6201 C CA . LYS A 1 40 ? -1.868 -4.740 8.354 1.00 0.00 40 LYS A CA 6
ATOM 6202 C C . LYS A 1 40 ? -3.392 -4.680 8.345 1.00 0.00 40 LYS A C 6
ATOM 6203 O O . LYS A 1 40 ? -4.028 -4.567 9.394 1.00 0.00 40 LYS A O 6
ATOM 6222 N N . ILE A 1 41 ? -3.969 -4.758 7.156 1.00 0.00 41 ILE A N 6
ATOM 6223 C CA . ILE A 1 41 ? -5.416 -4.719 6.998 1.00 0.00 41 ILE A CA 6
ATOM 6224 C C . ILE A 1 41 ? -6.045 -6.009 7.510 1.00 0.00 41 ILE A C 6
ATOM 6225 O O . ILE A 1 41 ? -7.141 -6.004 8.070 1.00 0.00 41 ILE A O 6
ATOM 6241 N N . GLU A 1 42 ? -5.333 -7.111 7.315 1.00 0.00 42 GLU A N 6
ATOM 6242 C CA . GLU A 1 42 ? -5.796 -8.419 7.752 1.00 0.00 42 GLU A CA 6
ATOM 6243 C C . GLU A 1 42 ? -5.976 -8.448 9.266 1.00 0.00 42 GLU A C 6
ATOM 6244 O O . GLU A 1 42 ? -6.863 -9.126 9.784 1.00 0.00 42 GLU A O 6
ATOM 6256 N N . GLU A 1 43 ? -5.124 -7.709 9.969 1.00 0.00 43 GLU A N 6
ATOM 6257 C CA . GLU A 1 43 ? -5.182 -7.651 11.425 1.00 0.00 43 GLU A CA 6
ATOM 6258 C C . GLU A 1 43 ? -6.214 -6.629 11.893 1.00 0.00 43 GLU A C 6
ATOM 6259 O O . GLU A 1 43 ? -6.774 -6.752 12.983 1.00 0.00 43 GLU A O 6
ATOM 6271 N N . LEU A 1 44 ? -6.461 -5.623 11.063 1.00 0.00 44 LEU A N 6
ATOM 6272 C CA . LEU A 1 44 ? -7.426 -4.578 11.390 1.00 0.00 44 LEU A CA 6
ATOM 6273 C C . LEU A 1 44 ? -8.790 -5.178 11.723 1.00 0.00 44 LEU A C 6
ATOM 6274 O O . LEU A 1 44 ? -9.419 -5.818 10.881 1.00 0.00 44 LEU A O 6
ATOM 6290 N N . GLY A 1 45 ? -9.238 -4.968 12.957 1.00 0.00 45 GLY A N 6
ATOM 6291 C CA . GLY A 1 45 ? -10.522 -5.496 13.379 1.00 0.00 45 GLY A CA 6
ATOM 6292 C C . GLY A 1 45 ? -11.533 -4.402 13.666 1.00 0.00 45 GLY A C 6
ATOM 6293 O O . GLY A 1 45 ? -11.548 -3.834 14.758 1.00 0.00 45 GLY A O 6
ATOM 6297 N N . GLY A 1 46 ? -12.380 -4.110 12.685 1.00 0.00 46 GLY A N 6
ATOM 6298 C CA . GLY A 1 46 ? -13.388 -3.079 12.858 1.00 0.00 46 GLY A CA 6
ATOM 6299 C C . GLY A 1 46 ? -12.939 -1.733 12.326 1.00 0.00 46 GLY A C 6
ATOM 6300 O O . GLY A 1 46 ? -13.100 -1.440 11.142 1.00 0.00 46 GLY A O 6
ATOM 6304 N N . GLY A 1 47 ? -12.375 -0.909 13.205 1.00 0.00 47 GLY A N 6
ATOM 6305 C CA . GLY A 1 47 ? -11.911 0.404 12.799 1.00 0.00 47 GLY A CA 6
ATOM 6306 C C . GLY A 1 47 ? -10.808 0.933 13.693 1.00 0.00 47 GLY A C 6
ATOM 6307 O O . GLY A 1 47 ? -10.241 0.190 14.495 1.00 0.00 47 GLY A O 6
ATOM 6311 N N . GLY A 1 48 ? -10.500 2.219 13.554 1.00 0.00 48 GLY A N 6
ATOM 6312 C CA . GLY A 1 48 ? -9.459 2.823 14.362 1.00 0.00 48 GLY A CA 6
ATOM 6313 C C . GLY A 1 48 ? -8.127 2.884 13.641 1.00 0.00 48 GLY A C 6
ATOM 6314 O O . GLY A 1 48 ? -7.735 3.935 13.133 1.00 0.00 48 GLY A O 6
ATOM 6318 N N . GLU A 1 49 ? -7.430 1.752 13.594 1.00 0.00 49 GLU A N 6
ATOM 6319 C CA . GLU A 1 49 ? -6.135 1.678 12.928 1.00 0.00 49 GLU A CA 6
ATOM 6320 C C . GLU A 1 49 ? -6.282 1.790 11.411 1.00 0.00 49 GLU A C 6
ATOM 6321 O O . GLU A 1 49 ? -5.296 1.961 10.695 1.00 0.00 49 GLU A O 6
ATOM 6333 N N . VAL A 1 50 ? -7.518 1.691 10.924 1.00 0.00 50 VAL A N 6
ATOM 6334 C CA . VAL A 1 50 ? -7.787 1.780 9.493 1.00 0.00 50 VAL A CA 6
ATOM 6335 C C . VAL A 1 50 ? -7.202 3.057 8.897 1.00 0.00 50 VAL A C 6
ATOM 6336 O O . VAL A 1 50 ? -6.772 3.078 7.745 1.00 0.00 50 VAL A O 6
ATOM 6349 N N . LYS A 1 51 ? -7.197 4.119 9.694 1.00 0.00 51 LYS A N 6
ATOM 6350 C CA . LYS A 1 51 ? -6.674 5.408 9.258 1.00 0.00 51 LYS A CA 6
ATOM 6351 C C . LYS A 1 51 ? -5.157 5.363 9.088 1.00 0.00 51 LYS A C 6
ATOM 6352 O O . LYS A 1 51 ? -4.614 5.914 8.131 1.00 0.00 51 LYS A O 6
ATOM 6371 N N . LYS A 1 52 ? -4.482 4.709 10.026 1.00 0.00 52 LYS A N 6
ATOM 6372 C CA . LYS A 1 52 ? -3.026 4.596 9.991 1.00 0.00 52 LYS A CA 6
ATOM 6373 C C . LYS A 1 52 ? -2.552 3.859 8.739 1.00 0.00 52 LYS A C 6
ATOM 6374 O O . LYS A 1 52 ? -1.486 4.154 8.202 1.00 0.00 52 LYS A O 6
ATOM 6393 N N . VAL A 1 53 ? -3.345 2.893 8.291 1.00 0.00 53 VAL A N 6
ATOM 6394 C CA . VAL A 1 53 ? -3.004 2.102 7.112 1.00 0.00 53 VAL A CA 6
ATOM 6395 C C . VAL A 1 53 ? -3.121 2.917 5.827 1.00 0.00 53 VAL A C 6
ATOM 6396 O O . VAL A 1 53 ? -2.311 2.767 4.918 1.00 0.00 53 VAL A O 6
ATOM 6409 N N . GLU A 1 54 ? -4.140 3.767 5.751 1.00 0.00 54 GLU A N 6
ATOM 6410 C CA . GLU A 1 54 ? -4.360 4.594 4.567 1.00 0.00 54 GLU A CA 6
ATOM 6411 C C . GLU A 1 54 ? -3.158 5.494 4.284 1.00 0.00 54 GLU A C 6
ATOM 6412 O O . GLU A 1 54 ? -2.729 5.632 3.139 1.00 0.00 54 GLU A O 6
ATOM 6424 N N . GLU A 1 55 ? -2.626 6.107 5.334 1.00 0.00 55 GLU A N 6
ATOM 6425 C CA . GLU A 1 55 ? -1.478 7.001 5.210 1.00 0.00 55 GLU A CA 6
ATOM 6426 C C . GLU A 1 55 ? -0.225 6.241 4.777 1.00 0.00 55 GLU A C 6
ATOM 6427 O O . GLU A 1 55 ? 0.603 6.761 4.031 1.00 0.00 55 GLU A O 6
ATOM 6439 N N . GLU A 1 56 ? -0.086 5.020 5.273 1.00 0.00 56 GLU A N 6
ATOM 6440 C CA . GLU A 1 56 ? 1.071 4.188 4.968 1.00 0.00 56 GLU A CA 6
ATOM 6441 C C . GLU A 1 56 ? 1.223 3.945 3.467 1.00 0.00 56 GLU A C 6
ATOM 6442 O O . GLU A 1 56 ? 2.333 3.969 2.938 1.00 0.00 56 GLU A O 6
ATOM 6454 N N . VAL A 1 57 ? 0.108 3.702 2.787 1.00 0.00 57 VAL A N 6
ATOM 6455 C CA . VAL A 1 57 ? 0.134 3.442 1.353 1.00 0.00 57 VAL A CA 6
ATOM 6456 C C . VAL A 1 57 ? 0.433 4.709 0.551 1.00 0.00 57 VAL A C 6
ATOM 6457 O O . VAL A 1 57 ? 1.110 4.654 -0.474 1.00 0.00 57 VAL A O 6
ATOM 6470 N N . LYS A 1 58 ? -0.075 5.846 1.019 1.00 0.00 58 LYS A N 6
ATOM 6471 C CA . LYS A 1 58 ? 0.139 7.118 0.336 1.00 0.00 58 LYS A CA 6
ATOM 6472 C C . LYS A 1 58 ? 1.631 7.395 0.152 1.00 0.00 58 LYS A C 6
ATOM 6473 O O . LYS A 1 58 ? 2.044 8.000 -0.835 1.00 0.00 58 LYS A O 6
ATOM 6492 N N . LYS A 1 59 ? 2.428 6.953 1.116 1.00 0.00 59 LYS A N 6
ATOM 6493 C CA . LYS A 1 59 ? 3.876 7.147 1.072 1.00 0.00 59 LYS A CA 6
ATOM 6494 C C . LYS A 1 59 ? 4.507 6.320 -0.046 1.00 0.00 59 LYS A C 6
ATOM 6495 O O . LYS A 1 59 ? 5.445 6.762 -0.707 1.00 0.00 59 LYS A O 6
ATOM 6514 N N . LEU A 1 60 ? 3.998 5.108 -0.228 1.00 0.00 60 LEU A N 6
ATOM 6515 C CA . LEU A 1 60 ? 4.516 4.189 -1.243 1.00 0.00 60 LEU A CA 6
ATOM 6516 C C . LEU A 1 60 ? 4.432 4.774 -2.654 1.00 0.00 60 LEU A C 6
ATOM 6517 O O . LEU A 1 60 ? 5.385 4.679 -3.426 1.00 0.00 60 LEU A O 6
ATOM 6533 N N . GLU A 1 61 ? 3.292 5.366 -2.991 1.00 0.00 61 GLU A N 6
ATOM 6534 C CA . GLU A 1 61 ? 3.101 5.951 -4.316 1.00 0.00 61 GLU A CA 6
ATOM 6535 C C . GLU A 1 61 ? 3.969 7.192 -4.507 1.00 0.00 61 GLU A C 6
ATOM 6536 O O . GLU A 1 61 ? 4.436 7.469 -5.612 1.00 0.00 61 GLU A O 6
ATOM 6548 N N . GLU A 1 62 ? 4.177 7.937 -3.428 1.00 0.00 62 GLU A N 6
ATOM 6549 C CA . GLU A 1 62 ? 4.983 9.154 -3.473 1.00 0.00 62 GLU A CA 6
ATOM 6550 C C . GLU A 1 62 ? 6.366 8.875 -4.051 1.00 0.00 62 GLU A C 6
ATOM 6551 O O . GLU A 1 62 ? 6.834 9.589 -4.939 1.00 0.00 62 GLU A O 6
ATOM 6563 N N . GLU A 1 63 ? 7.014 7.833 -3.545 1.00 0.00 63 GLU A N 6
ATOM 6564 C CA . GLU A 1 63 ? 8.340 7.456 -4.013 1.00 0.00 63 GLU A CA 6
ATOM 6565 C C . GLU A 1 63 ? 8.310 7.133 -5.500 1.00 0.00 63 GLU A C 6
ATOM 6566 O O . GLU A 1 63 ? 9.278 7.375 -6.220 1.00 0.00 63 GLU A O 6
ATOM 6578 N N . ILE A 1 64 ? 7.187 6.584 -5.953 1.00 0.00 64 ILE A N 6
ATOM 6579 C CA . ILE A 1 64 ? 7.027 6.227 -7.358 1.00 0.00 64 ILE A CA 6
ATOM 6580 C C . ILE A 1 64 ? 7.120 7.460 -8.255 1.00 0.00 64 ILE A C 6
ATOM 6581 O O . ILE A 1 64 ? 7.599 7.381 -9.386 1.00 0.00 64 ILE A O 6
ATOM 6597 N N . LYS A 1 65 ? 6.660 8.596 -7.743 1.00 0.00 65 LYS A N 6
ATOM 6598 C CA . LYS A 1 65 ? 6.692 9.842 -8.501 1.00 0.00 65 LYS A CA 6
ATOM 6599 C C . LYS A 1 65 ? 8.114 10.388 -8.600 1.00 0.00 65 LYS A C 6
ATOM 6600 O O . LYS A 1 65 ? 8.466 11.058 -9.570 1.00 0.00 65 LYS A O 6
ATOM 6619 N N . LYS A 1 66 ? 8.926 10.097 -7.588 1.00 0.00 66 LYS A N 6
ATOM 6620 C CA . LYS A 1 66 ? 10.309 10.561 -7.561 1.00 0.00 66 LYS A CA 6
ATOM 6621 C C . LYS A 1 66 ? 11.173 9.787 -8.555 1.00 0.00 66 LYS A C 6
ATOM 6622 O O . LYS A 1 66 ? 12.198 10.286 -9.017 1.00 0.00 66 LYS A O 6
ATOM 6641 N N . LEU A 1 67 ? 10.755 8.566 -8.878 1.00 0.00 67 LEU A N 6
ATOM 6642 C CA . LEU A 1 67 ? 11.497 7.731 -9.815 1.00 0.00 67 LEU A CA 6
ATOM 6643 C C . LEU A 1 67 ? 10.889 7.804 -11.213 1.00 0.00 67 LEU A C 6
ATOM 6644 O O . LEU A 1 67 ? 9.727 8.247 -11.329 1.00 0.00 67 LEU A O 6
ATOM 6661 N N . GLY A 1 1 ? -14.917 -9.449 6.868 1.00 0.00 1 GLY A N 7
ATOM 6662 C CA . GLY A 1 1 ? -14.066 -8.239 7.036 1.00 0.00 1 GLY A CA 7
ATOM 6663 C C . GLY A 1 1 ? -14.881 -6.980 7.253 1.00 0.00 1 GLY A C 7
ATOM 6664 O O . GLY A 1 1 ? -15.078 -6.551 8.390 1.00 0.00 1 GLY A O 7
ATOM 6670 N N . SER A 1 2 ? -15.352 -6.387 6.161 1.00 0.00 2 SER A N 7
ATOM 6671 C CA . SER A 1 2 ? -16.144 -5.165 6.238 1.00 0.00 2 SER A CA 7
ATOM 6672 C C . SER A 1 2 ? -15.314 -4.029 6.821 1.00 0.00 2 SER A C 7
ATOM 6673 O O . SER A 1 2 ? -14.608 -4.213 7.812 1.00 0.00 2 SER A O 7
ATOM 6681 N N . ARG A 1 3 ? -15.397 -2.856 6.198 1.00 0.00 3 ARG A N 7
ATOM 6682 C CA . ARG A 1 3 ? -14.647 -1.687 6.653 1.00 0.00 3 ARG A CA 7
ATOM 6683 C C . ARG A 1 3 ? -13.145 -1.892 6.449 1.00 0.00 3 ARG A C 7
ATOM 6684 O O . ARG A 1 3 ? -12.517 -1.191 5.656 1.00 0.00 3 ARG A O 7
ATOM 6705 N N . VAL A 1 4 ? -12.577 -2.855 7.167 1.00 0.00 4 VAL A N 7
ATOM 6706 C CA . VAL A 1 4 ? -11.153 -3.149 7.062 1.00 0.00 4 VAL A CA 7
ATOM 6707 C C . VAL A 1 4 ? -10.827 -3.830 5.735 1.00 0.00 4 VAL A C 7
ATOM 6708 O O . VAL A 1 4 ? -9.854 -3.476 5.069 1.00 0.00 4 VAL A O 7
ATOM 6721 N N . LYS A 1 5 ? -11.643 -4.811 5.357 1.00 0.00 5 LYS A N 7
ATOM 6722 C CA . LYS A 1 5 ? -11.432 -5.539 4.111 1.00 0.00 5 LYS A CA 7
ATOM 6723 C C . LYS A 1 5 ? -11.454 -4.592 2.916 1.00 0.00 5 LYS A C 7
ATOM 6724 O O . LYS A 1 5 ? -10.611 -4.685 2.027 1.00 0.00 5 LYS A O 7
ATOM 6743 N N . ALA A 1 6 ? -12.417 -3.677 2.902 1.00 0.00 6 ALA A N 7
ATOM 6744 C CA . ALA A 1 6 ? -12.535 -2.714 1.814 1.00 0.00 6 ALA A CA 7
ATOM 6745 C C . ALA A 1 6 ? -11.242 -1.924 1.664 1.00 0.00 6 ALA A C 7
ATOM 6746 O O . ALA A 1 6 ? -10.829 -1.587 0.554 1.00 0.00 6 ALA A O 7
ATOM 6753 N N . LEU A 1 7 ? -10.606 -1.646 2.794 1.00 0.00 7 LEU A N 7
ATOM 6754 C CA . LEU A 1 7 ? -9.351 -0.910 2.818 1.00 0.00 7 LEU A CA 7
ATOM 6755 C C . LEU A 1 7 ? -8.286 -1.637 2.002 1.00 0.00 7 LEU A C 7
ATOM 6756 O O . LEU A 1 7 ? -7.524 -1.019 1.260 1.00 0.00 7 LEU A O 7
ATOM 6772 N N . GLU A 1 8 ? -8.241 -2.953 2.159 1.00 0.00 8 GLU A N 7
ATOM 6773 C CA . GLU A 1 8 ? -7.273 -3.785 1.451 1.00 0.00 8 GLU A CA 7
ATOM 6774 C C . GLU A 1 8 ? -7.483 -3.727 -0.062 1.00 0.00 8 GLU A C 7
ATOM 6775 O O . GLU A 1 8 ? -6.535 -3.856 -0.833 1.00 0.00 8 GLU A O 7
ATOM 6787 N N . GLU A 1 9 ? -8.733 -3.555 -0.479 1.00 0.00 9 GLU A N 7
ATOM 6788 C CA . GLU A 1 9 ? -9.073 -3.502 -1.900 1.00 0.00 9 GLU A CA 7
ATOM 6789 C C . GLU A 1 9 ? -8.487 -2.268 -2.586 1.00 0.00 9 GLU A C 7
ATOM 6790 O O . GLU A 1 9 ? -8.005 -2.351 -3.715 1.00 0.00 9 GLU A O 7
ATOM 6802 N N . LYS A 1 10 ? -8.546 -1.123 -1.913 1.00 0.00 10 LYS A N 7
ATOM 6803 C CA . LYS A 1 10 ? -8.030 0.123 -2.478 1.00 0.00 10 LYS A CA 7
ATOM 6804 C C . LYS A 1 10 ? -6.509 0.094 -2.611 1.00 0.00 10 LYS A C 7
ATOM 6805 O O . LYS A 1 10 ? -5.948 0.661 -3.549 1.00 0.00 10 LYS A O 7
ATOM 6824 N N . VAL A 1 11 ? -5.849 -0.561 -1.665 1.00 0.00 11 VAL A N 7
ATOM 6825 C CA . VAL A 1 11 ? -4.393 -0.661 -1.663 1.00 0.00 11 VAL A CA 7
ATOM 6826 C C . VAL A 1 11 ? -3.880 -1.480 -2.846 1.00 0.00 11 VAL A C 7
ATOM 6827 O O . VAL A 1 11 ? -2.822 -1.187 -3.405 1.00 0.00 11 VAL A O 7
ATOM 6840 N N . LYS A 1 12 ? -4.631 -2.509 -3.215 1.00 0.00 12 LYS A N 7
ATOM 6841 C CA . LYS A 1 12 ? -4.255 -3.382 -4.320 1.00 0.00 12 LYS A CA 7
ATOM 6842 C C . LYS A 1 12 ? -4.361 -2.664 -5.655 1.00 0.00 12 LYS A C 7
ATOM 6843 O O . LYS A 1 12 ? -3.536 -2.864 -6.544 1.00 0.00 12 LYS A O 7
ATOM 6862 N N . ALA A 1 13 ? -5.381 -1.827 -5.794 1.00 0.00 13 ALA A N 7
ATOM 6863 C CA . ALA A 1 13 ? -5.574 -1.087 -7.030 1.00 0.00 13 ALA A CA 7
ATOM 6864 C C . ALA A 1 13 ? -4.326 -0.278 -7.342 1.00 0.00 13 ALA A C 7
ATOM 6865 O O . ALA A 1 13 ? -3.925 -0.153 -8.499 1.00 0.00 13 ALA A O 7
ATOM 6872 N N . LEU A 1 14 ? -3.697 0.240 -6.294 1.00 0.00 14 LEU A N 7
ATOM 6873 C CA . LEU A 1 14 ? -2.466 1.006 -6.454 1.00 0.00 14 LEU A CA 7
ATOM 6874 C C . LEU A 1 14 ? -1.319 0.086 -6.850 1.00 0.00 14 LEU A C 7
ATOM 6875 O O . LEU A 1 14 ? -0.397 0.489 -7.548 1.00 0.00 14 LEU A O 7
ATOM 6891 N N . GLU A 1 15 ? -1.388 -1.156 -6.386 1.00 0.00 15 GLU A N 7
ATOM 6892 C CA . GLU A 1 15 ? -0.363 -2.152 -6.674 1.00 0.00 15 GLU A CA 7
ATOM 6893 C C . GLU A 1 15 ? -0.138 -2.305 -8.177 1.00 0.00 15 GLU A C 7
ATOM 6894 O O . GLU A 1 15 ? 0.990 -2.482 -8.633 1.00 0.00 15 GLU A O 7
ATOM 6906 N N . GLU A 1 16 ? -1.225 -2.251 -8.931 1.00 0.00 16 GLU A N 7
ATOM 6907 C CA . GLU A 1 16 ? -1.178 -2.394 -10.385 1.00 0.00 16 GLU A CA 7
ATOM 6908 C C . GLU A 1 16 ? -0.440 -1.231 -11.033 1.00 0.00 16 GLU A C 7
ATOM 6909 O O . GLU A 1 16 ? 0.220 -1.401 -12.057 1.00 0.00 16 GLU A O 7
ATOM 6921 N N . LYS A 1 17 ? -0.556 -0.054 -10.436 1.00 0.00 17 LYS A N 7
ATOM 6922 C CA . LYS A 1 17 ? 0.105 1.130 -10.963 1.00 0.00 17 LYS A CA 7
ATOM 6923 C C . LYS A 1 17 ? 1.620 1.025 -10.792 1.00 0.00 17 LYS A C 7
ATOM 6924 O O . LYS A 1 17 ? 2.385 1.575 -11.585 1.00 0.00 17 LYS A O 7
ATOM 6943 N N . VAL A 1 18 ? 2.045 0.323 -9.743 1.00 0.00 18 VAL A N 7
ATOM 6944 C CA . VAL A 1 18 ? 3.469 0.154 -9.456 1.00 0.00 18 VAL A CA 7
ATOM 6945 C C . VAL A 1 18 ? 4.157 -0.725 -10.497 1.00 0.00 18 VAL A C 7
ATOM 6946 O O . VAL A 1 18 ? 5.234 -0.390 -10.990 1.00 0.00 18 VAL A O 7
ATOM 6959 N N . LYS A 1 19 ? 3.532 -1.848 -10.829 1.00 0.00 19 LYS A N 7
ATOM 6960 C CA . LYS A 1 19 ? 4.091 -2.771 -11.811 1.00 0.00 19 LYS A CA 7
ATOM 6961 C C . LYS A 1 19 ? 4.053 -2.163 -13.210 1.00 0.00 19 LYS A C 7
ATOM 6962 O O . LYS A 1 19 ? 4.815 -2.560 -14.092 1.00 0.00 19 LYS A O 7
ATOM 6981 N N . ALA A 1 20 ? 3.157 -1.202 -13.405 1.00 0.00 20 ALA A N 7
ATOM 6982 C CA . ALA A 1 20 ? 3.009 -0.540 -14.693 1.00 0.00 20 ALA A CA 7
ATOM 6983 C C . ALA A 1 20 ? 4.006 0.607 -14.850 1.00 0.00 20 ALA A C 7
ATOM 6984 O O . ALA A 1 20 ? 4.265 1.064 -15.963 1.00 0.00 20 ALA A O 7
ATOM 6991 N N . LEU A 1 21 ? 4.567 1.068 -13.734 1.00 0.00 21 LEU A N 7
ATOM 6992 C CA . LEU A 1 21 ? 5.535 2.159 -13.763 1.00 0.00 21 LEU A CA 7
ATOM 6993 C C . LEU A 1 21 ? 6.854 1.709 -14.394 1.00 0.00 21 LEU A C 7
ATOM 6994 O O . LEU A 1 21 ? 7.680 2.535 -14.783 1.00 0.00 21 LEU A O 7
ATOM 7010 N N . GLY A 1 22 ? 7.044 0.395 -14.495 1.00 0.00 22 GLY A N 7
ATOM 7011 C CA . GLY A 1 22 ? 8.260 -0.135 -15.084 1.00 0.00 22 GLY A CA 7
ATOM 7012 C C . GLY A 1 22 ? 8.775 -1.360 -14.354 1.00 0.00 22 GLY A C 7
ATOM 7013 O O . GLY A 1 22 ? 8.098 -1.902 -13.481 1.00 0.00 22 GLY A O 7
ATOM 7017 N N . GLY A 1 23 ? 9.981 -1.795 -14.711 1.00 0.00 23 GLY A N 7
ATOM 7018 C CA . GLY A 1 23 ? 10.570 -2.958 -14.072 1.00 0.00 23 GLY A CA 7
ATOM 7019 C C . GLY A 1 23 ? 12.044 -2.768 -13.774 1.00 0.00 23 GLY A C 7
ATOM 7020 O O . GLY A 1 23 ? 12.847 -2.569 -14.685 1.00 0.00 23 GLY A O 7
ATOM 7024 N N . GLY A 1 24 ? 12.401 -2.829 -12.495 1.00 0.00 24 GLY A N 7
ATOM 7025 C CA . GLY A 1 24 ? 13.789 -2.661 -12.103 1.00 0.00 24 GLY A CA 7
ATOM 7026 C C . GLY A 1 24 ? 13.987 -2.794 -10.606 1.00 0.00 24 GLY A C 7
ATOM 7027 O O . GLY A 1 24 ? 13.021 -2.895 -9.852 1.00 0.00 24 GLY A O 7
ATOM 7031 N N . GLY A 1 25 ? 15.246 -2.797 -10.175 1.00 0.00 25 GLY A N 7
ATOM 7032 C CA . GLY A 1 25 ? 15.554 -2.922 -8.759 1.00 0.00 25 GLY A CA 7
ATOM 7033 C C . GLY A 1 25 ? 14.752 -1.965 -7.896 1.00 0.00 25 GLY A C 7
ATOM 7034 O O . GLY A 1 25 ? 14.167 -2.368 -6.892 1.00 0.00 25 GLY A O 7
ATOM 7038 N N . ARG A 1 26 ? 14.730 -0.696 -8.287 1.00 0.00 26 ARG A N 7
ATOM 7039 C CA . ARG A 1 26 ? 13.997 0.322 -7.541 1.00 0.00 26 ARG A CA 7
ATOM 7040 C C . ARG A 1 26 ? 12.502 0.022 -7.523 1.00 0.00 26 ARG A C 7
ATOM 7041 O O . ARG A 1 26 ? 11.852 0.121 -6.487 1.00 0.00 26 ARG A O 7
ATOM 7062 N N . ILE A 1 27 ? 11.963 -0.328 -8.685 1.00 0.00 27 ILE A N 7
ATOM 7063 C CA . ILE A 1 27 ? 10.542 -0.633 -8.824 1.00 0.00 27 ILE A CA 7
ATOM 7064 C C . ILE A 1 27 ? 10.139 -1.917 -8.094 1.00 0.00 27 ILE A C 7
ATOM 7065 O O . ILE A 1 27 ? 9.104 -1.959 -7.431 1.00 0.00 27 ILE A O 7
ATOM 7081 N N . GLU A 1 28 ? 10.939 -2.972 -8.248 1.00 0.00 28 GLU A N 7
ATOM 7082 C CA . GLU A 1 28 ? 10.635 -4.265 -7.629 1.00 0.00 28 GLU A CA 7
ATOM 7083 C C . GLU A 1 28 ? 10.679 -4.212 -6.102 1.00 0.00 28 GLU A C 7
ATOM 7084 O O . GLU A 1 28 ? 9.927 -4.919 -5.431 1.00 0.00 28 GLU A O 7
ATOM 7096 N N . GLU A 1 29 ? 11.557 -3.385 -5.554 1.00 0.00 29 GLU A N 7
ATOM 7097 C CA . GLU A 1 29 ? 11.683 -3.263 -4.104 1.00 0.00 29 GLU A CA 7
ATOM 7098 C C . GLU A 1 29 ? 10.484 -2.528 -3.508 1.00 0.00 29 GLU A C 7
ATOM 7099 O O . GLU A 1 29 ? 10.011 -2.860 -2.421 1.00 0.00 29 GLU A O 7
ATOM 7111 N N . LEU A 1 30 ? 10.016 -1.515 -4.224 1.00 0.00 30 LEU A N 7
ATOM 7112 C CA . LEU A 1 30 ? 8.894 -0.700 -3.788 1.00 0.00 30 LEU A CA 7
ATOM 7113 C C . LEU A 1 30 ? 7.633 -1.536 -3.571 1.00 0.00 30 LEU A C 7
ATOM 7114 O O . LEU A 1 30 ? 6.951 -1.394 -2.556 1.00 0.00 30 LEU A O 7
ATOM 7130 N N . LYS A 1 31 ? 7.328 -2.404 -4.529 1.00 0.00 31 LYS A N 7
ATOM 7131 C CA . LYS A 1 31 ? 6.147 -3.258 -4.441 1.00 0.00 31 LYS A CA 7
ATOM 7132 C C . LYS A 1 31 ? 6.270 -4.262 -3.304 1.00 0.00 31 LYS A C 7
ATOM 7133 O O . LYS A 1 31 ? 5.278 -4.612 -2.673 1.00 0.00 31 LYS A O 7
ATOM 7152 N N . LYS A 1 32 ? 7.488 -4.731 -3.050 1.00 0.00 32 LYS A N 7
ATOM 7153 C CA . LYS A 1 32 ? 7.719 -5.702 -1.986 1.00 0.00 32 LYS A CA 7
ATOM 7154 C C . LYS A 1 32 ? 7.203 -5.155 -0.661 1.00 0.00 32 LYS A C 7
ATOM 7155 O O . LYS A 1 32 ? 6.601 -5.879 0.131 1.00 0.00 32 LYS A O 7
ATOM 7174 N N . LYS A 1 33 ? 7.420 -3.867 -0.441 1.00 0.00 33 LYS A N 7
ATOM 7175 C CA . LYS A 1 33 ? 6.955 -3.208 0.771 1.00 0.00 33 LYS A CA 7
ATOM 7176 C C . LYS A 1 33 ? 5.430 -3.168 0.789 1.00 0.00 33 LYS A C 7
ATOM 7177 O O . LYS A 1 33 ? 4.804 -3.270 1.845 1.00 0.00 33 LYS A O 7
ATOM 7196 N N . TYR A 1 34 ? 4.844 -3.002 -0.394 1.00 0.00 34 TYR A N 7
ATOM 7197 C CA . TYR A 1 34 ? 3.393 -2.927 -0.542 1.00 0.00 34 TYR A CA 7
ATOM 7198 C C . TYR A 1 34 ? 2.697 -4.164 0.030 1.00 0.00 34 TYR A C 7
ATOM 7199 O O . TYR A 1 34 ? 1.626 -4.053 0.623 1.00 0.00 34 TYR A O 7
ATOM 7217 N N . GLU A 1 35 ? 3.299 -5.339 -0.147 1.00 0.00 35 GLU A N 7
ATOM 7218 C CA . GLU A 1 35 ? 2.710 -6.574 0.362 1.00 0.00 35 GLU A CA 7
ATOM 7219 C C . GLU A 1 35 ? 2.577 -6.514 1.879 1.00 0.00 35 GLU A C 7
ATOM 7220 O O . GLU A 1 35 ? 1.635 -7.060 2.455 1.00 0.00 35 GLU A O 7
ATOM 7232 N N . GLU A 1 36 ? 3.519 -5.828 2.518 1.00 0.00 36 GLU A N 7
ATOM 7233 C CA . GLU A 1 36 ? 3.505 -5.672 3.965 1.00 0.00 36 GLU A CA 7
ATOM 7234 C C . GLU A 1 36 ? 2.301 -4.842 4.388 1.00 0.00 36 GLU A C 7
ATOM 7235 O O . GLU A 1 36 ? 1.687 -5.097 5.421 1.00 0.00 36 GLU A O 7
ATOM 7247 N N . LEU A 1 37 ? 1.982 -3.843 3.574 1.00 0.00 37 LEU A N 7
ATOM 7248 C CA . LEU A 1 37 ? 0.859 -2.949 3.834 1.00 0.00 37 LEU A CA 7
ATOM 7249 C C . LEU A 1 37 ? -0.461 -3.717 3.929 1.00 0.00 37 LEU A C 7
ATOM 7250 O O . LEU A 1 37 ? -1.296 -3.429 4.785 1.00 0.00 37 LEU A O 7
ATOM 7266 N N . LYS A 1 38 ? -0.646 -4.682 3.034 1.00 0.00 38 LYS A N 7
ATOM 7267 C CA . LYS A 1 38 ? -1.870 -5.480 3.003 1.00 0.00 38 LYS A CA 7
ATOM 7268 C C . LYS A 1 38 ? -2.053 -6.288 4.286 1.00 0.00 38 LYS A C 7
ATOM 7269 O O . LYS A 1 38 ? -3.146 -6.337 4.845 1.00 0.00 38 LYS A O 7
ATOM 7288 N N . LYS A 1 39 ? -0.981 -6.929 4.737 1.00 0.00 39 LYS A N 7
ATOM 7289 C CA . LYS A 1 39 ? -1.022 -7.750 5.945 1.00 0.00 39 LYS A CA 7
ATOM 7290 C C . LYS A 1 39 ? -1.494 -6.950 7.158 1.00 0.00 39 LYS A C 7
ATOM 7291 O O . LYS A 1 39 ? -2.213 -7.470 8.009 1.00 0.00 39 LYS A O 7
ATOM 7310 N N . LYS A 1 40 ? -1.076 -5.693 7.237 1.00 0.00 40 LYS A N 7
ATOM 7311 C CA . LYS A 1 40 ? -1.445 -4.827 8.352 1.00 0.00 40 LYS A CA 7
ATOM 7312 C C . LYS A 1 40 ? -2.959 -4.659 8.444 1.00 0.00 40 LYS A C 7
ATOM 7313 O O . LYS A 1 40 ? -3.516 -4.546 9.536 1.00 0.00 40 LYS A O 7
ATOM 7332 N N . ILE A 1 41 ? -3.616 -4.651 7.293 1.00 0.00 41 ILE A N 7
ATOM 7333 C CA . ILE A 1 41 ? -5.065 -4.505 7.234 1.00 0.00 41 ILE A CA 7
ATOM 7334 C C . ILE A 1 41 ? -5.751 -5.768 7.742 1.00 0.00 41 ILE A C 7
ATOM 7335 O O . ILE A 1 41 ? -6.807 -5.709 8.371 1.00 0.00 41 ILE A O 7
ATOM 7351 N N . GLU A 1 42 ? -5.133 -6.908 7.465 1.00 0.00 42 GLU A N 7
ATOM 7352 C CA . GLU A 1 42 ? -5.661 -8.196 7.889 1.00 0.00 42 GLU A CA 7
ATOM 7353 C C . GLU A 1 42 ? -5.743 -8.267 9.409 1.00 0.00 42 GLU A C 7
ATOM 7354 O O . GLU A 1 42 ? -6.641 -8.898 9.966 1.00 0.00 42 GLU A O 7
ATOM 7366 N N . GLU A 1 43 ? -4.794 -7.617 10.074 1.00 0.00 43 GLU A N 7
ATOM 7367 C CA . GLU A 1 43 ? -4.748 -7.606 11.532 1.00 0.00 43 GLU A CA 7
ATOM 7368 C C . GLU A 1 43 ? -5.735 -6.595 12.112 1.00 0.00 43 GLU A C 7
ATOM 7369 O O . GLU A 1 43 ? -6.143 -6.709 13.268 1.00 0.00 43 GLU A O 7
ATOM 7381 N N . LEU A 1 44 ? -6.116 -5.607 11.307 1.00 0.00 44 LEU A N 7
ATOM 7382 C CA . LEU A 1 44 ? -7.054 -4.579 11.749 1.00 0.00 44 LEU A CA 7
ATOM 7383 C C . LEU A 1 44 ? -8.346 -5.204 12.268 1.00 0.00 44 LEU A C 7
ATOM 7384 O O . LEU A 1 44 ? -9.041 -5.914 11.541 1.00 0.00 44 LEU A O 7
ATOM 7400 N N . GLY A 1 45 ? -8.662 -4.934 13.531 1.00 0.00 45 GLY A N 7
ATOM 7401 C CA . GLY A 1 45 ? -9.870 -5.475 14.126 1.00 0.00 45 GLY A CA 7
ATOM 7402 C C . GLY A 1 45 ? -11.096 -4.642 13.812 1.00 0.00 45 GLY A C 7
ATOM 7403 O O . GLY A 1 45 ? -11.908 -5.013 12.964 1.00 0.00 45 GLY A O 7
ATOM 7407 N N . GLY A 1 46 ? -11.232 -3.512 14.498 1.00 0.00 46 GLY A N 7
ATOM 7408 C CA . GLY A 1 46 ? -12.371 -2.640 14.274 1.00 0.00 46 GLY A CA 7
ATOM 7409 C C . GLY A 1 46 ? -12.079 -1.552 13.260 1.00 0.00 46 GLY A C 7
ATOM 7410 O O . GLY A 1 46 ? -11.286 -1.749 12.340 1.00 0.00 46 GLY A O 7
ATOM 7414 N N . GLY A 1 47 ? -12.720 -0.400 13.429 1.00 0.00 47 GLY A N 7
ATOM 7415 C CA . GLY A 1 47 ? -12.512 0.707 12.515 1.00 0.00 47 GLY A CA 7
ATOM 7416 C C . GLY A 1 47 ? -11.806 1.877 13.171 1.00 0.00 47 GLY A C 7
ATOM 7417 O O . GLY A 1 47 ? -12.369 2.965 13.287 1.00 0.00 47 GLY A O 7
ATOM 7421 N N . GLY A 1 48 ? -10.567 1.653 13.601 1.00 0.00 48 GLY A N 7
ATOM 7422 C CA . GLY A 1 48 ? -9.802 2.706 14.244 1.00 0.00 48 GLY A CA 7
ATOM 7423 C C . GLY A 1 48 ? -8.468 2.950 13.565 1.00 0.00 48 GLY A C 7
ATOM 7424 O O . GLY A 1 48 ? -8.043 4.094 13.409 1.00 0.00 48 GLY A O 7
ATOM 7428 N N . GLU A 1 49 ? -7.806 1.870 13.163 1.00 0.00 49 GLU A N 7
ATOM 7429 C CA . GLU A 1 49 ? -6.511 1.971 12.497 1.00 0.00 49 GLU A CA 7
ATOM 7430 C C . GLU A 1 49 ? -6.667 1.974 10.976 1.00 0.00 49 GLU A C 7
ATOM 7431 O O . GLU A 1 49 ? -5.711 2.241 10.249 1.00 0.00 49 GLU A O 7
ATOM 7443 N N . VAL A 1 50 ? -7.874 1.673 10.498 1.00 0.00 50 VAL A N 7
ATOM 7444 C CA . VAL A 1 50 ? -8.143 1.642 9.065 1.00 0.00 50 VAL A CA 7
ATOM 7445 C C . VAL A 1 50 ? -7.740 2.953 8.396 1.00 0.00 50 VAL A C 7
ATOM 7446 O O . VAL A 1 50 ? -7.187 2.955 7.296 1.00 0.00 50 VAL A O 7
ATOM 7459 N N . LYS A 1 51 ? -8.018 4.065 9.067 1.00 0.00 51 LYS A N 7
ATOM 7460 C CA . LYS A 1 51 ? -7.679 5.381 8.537 1.00 0.00 51 LYS A CA 7
ATOM 7461 C C . LYS A 1 51 ? -6.167 5.582 8.522 1.00 0.00 51 LYS A C 7
ATOM 7462 O O . LYS A 1 51 ? -5.623 6.230 7.628 1.00 0.00 51 LYS A O 7
ATOM 7481 N N . LYS A 1 52 ? -5.494 5.018 9.521 1.00 0.00 52 LYS A N 7
ATOM 7482 C CA . LYS A 1 52 ? -4.045 5.130 9.628 1.00 0.00 52 LYS A CA 7
ATOM 7483 C C . LYS A 1 52 ? -3.355 4.362 8.506 1.00 0.00 52 LYS A C 7
ATOM 7484 O O . LYS A 1 52 ? -2.297 4.765 8.026 1.00 0.00 52 LYS A O 7
ATOM 7503 N N . VAL A 1 53 ? -3.959 3.250 8.098 1.00 0.00 53 VAL A N 7
ATOM 7504 C CA . VAL A 1 53 ? -3.408 2.415 7.036 1.00 0.00 53 VAL A CA 7
ATOM 7505 C C . VAL A 1 53 ? -3.440 3.131 5.688 1.00 0.00 53 VAL A C 7
ATOM 7506 O O . VAL A 1 53 ? -2.513 3.004 4.895 1.00 0.00 53 VAL A O 7
ATOM 7519 N N . GLU A 1 54 ? -4.513 3.872 5.430 1.00 0.00 54 GLU A N 7
ATOM 7520 C CA . GLU A 1 54 ? -4.657 4.597 4.167 1.00 0.00 54 GLU A CA 7
ATOM 7521 C C . GLU A 1 54 ? -3.483 5.546 3.936 1.00 0.00 54 GLU A C 7
ATOM 7522 O O . GLU A 1 54 ? -2.987 5.674 2.818 1.00 0.00 54 GLU A O 7
ATOM 7534 N N . GLU A 1 55 ? -3.046 6.207 5.000 1.00 0.00 55 GLU A N 7
ATOM 7535 C CA . GLU A 1 55 ? -1.931 7.146 4.924 1.00 0.00 55 GLU A CA 7
ATOM 7536 C C . GLU A 1 55 ? -0.616 6.417 4.660 1.00 0.00 55 GLU A C 7
ATOM 7537 O O . GLU A 1 55 ? 0.262 6.924 3.961 1.00 0.00 55 GLU A O 7
ATOM 7549 N N . GLU A 1 56 ? -0.484 5.234 5.246 1.00 0.00 56 GLU A N 7
ATOM 7550 C CA . GLU A 1 56 ? 0.723 4.427 5.112 1.00 0.00 56 GLU A CA 7
ATOM 7551 C C . GLU A 1 56 ? 1.028 4.096 3.650 1.00 0.00 56 GLU A C 7
ATOM 7552 O O . GLU A 1 56 ? 2.187 4.086 3.240 1.00 0.00 56 GLU A O 7
ATOM 7564 N N . VAL A 1 57 ? -0.012 3.824 2.871 1.00 0.00 57 VAL A N 7
ATOM 7565 C CA . VAL A 1 57 ? 0.154 3.493 1.461 1.00 0.00 57 VAL A CA 7
ATOM 7566 C C . VAL A 1 57 ? 0.544 4.721 0.641 1.00 0.00 57 VAL A C 7
ATOM 7567 O O . VAL A 1 57 ? 1.299 4.618 -0.324 1.00 0.00 57 VAL A O 7
ATOM 7580 N N . LYS A 1 58 ? 0.009 5.878 1.021 1.00 0.00 58 LYS A N 7
ATOM 7581 C CA . LYS A 1 58 ? 0.285 7.126 0.312 1.00 0.00 58 LYS A CA 7
ATOM 7582 C C . LYS A 1 58 ? 1.786 7.383 0.204 1.00 0.00 58 LYS A C 7
ATOM 7583 O O . LYS A 1 58 ? 2.257 7.944 -0.782 1.00 0.00 58 LYS A O 7
ATOM 7602 N N . LYS A 1 59 ? 2.534 6.971 1.218 1.00 0.00 59 LYS A N 7
ATOM 7603 C CA . LYS A 1 59 ? 3.980 7.158 1.217 1.00 0.00 59 LYS A CA 7
ATOM 7604 C C . LYS A 1 59 ? 4.642 6.283 0.149 1.00 0.00 59 LYS A C 7
ATOM 7605 O O . LYS A 1 59 ? 5.613 6.689 -0.488 1.00 0.00 59 LYS A O 7
ATOM 7624 N N . LEU A 1 60 ? 4.113 5.073 -0.022 1.00 0.00 60 LEU A N 7
ATOM 7625 C CA . LEU A 1 60 ? 4.651 4.120 -0.992 1.00 0.00 60 LEU A CA 7
ATOM 7626 C C . LEU A 1 60 ? 4.631 4.674 -2.417 1.00 0.00 60 LEU A C 7
ATOM 7627 O O . LEU A 1 60 ? 5.611 4.545 -3.150 1.00 0.00 60 LEU A O 7
ATOM 7643 N N . GLU A 1 61 ? 3.517 5.282 -2.809 1.00 0.00 61 GLU A N 7
ATOM 7644 C CA . GLU A 1 61 ? 3.390 5.839 -4.154 1.00 0.00 61 GLU A CA 7
ATOM 7645 C C . GLU A 1 61 ? 4.320 7.034 -4.337 1.00 0.00 61 GLU A C 7
ATOM 7646 O O . GLU A 1 61 ? 4.849 7.258 -5.425 1.00 0.00 61 GLU A O 7
ATOM 7658 N N . GLU A 1 62 ? 4.524 7.789 -3.264 1.00 0.00 62 GLU A N 7
ATOM 7659 C CA . GLU A 1 62 ? 5.400 8.956 -3.302 1.00 0.00 62 GLU A CA 7
ATOM 7660 C C . GLU A 1 62 ? 6.790 8.556 -3.777 1.00 0.00 62 GLU A C 7
ATOM 7661 O O . GLU A 1 62 ? 7.448 9.295 -4.510 1.00 0.00 62 GLU A O 7
ATOM 7673 N N . GLU A 1 63 ? 7.224 7.373 -3.360 1.00 0.00 63 GLU A N 7
ATOM 7674 C CA . GLU A 1 63 ? 8.528 6.853 -3.745 1.00 0.00 63 GLU A CA 7
ATOM 7675 C C . GLU A 1 63 ? 8.547 6.522 -5.231 1.00 0.00 63 GLU A C 7
ATOM 7676 O O . GLU A 1 63 ? 9.578 6.645 -5.892 1.00 0.00 63 GLU A O 7
ATOM 7688 N N . ILE A 1 64 ? 7.398 6.096 -5.747 1.00 0.00 64 ILE A N 7
ATOM 7689 C CA . ILE A 1 64 ? 7.278 5.741 -7.159 1.00 0.00 64 ILE A CA 7
ATOM 7690 C C . ILE A 1 64 ? 7.681 6.906 -8.061 1.00 0.00 64 ILE A C 7
ATOM 7691 O O . ILE A 1 64 ? 8.438 6.730 -9.016 1.00 0.00 64 ILE A O 7
ATOM 7707 N N . LYS A 1 65 ? 7.168 8.093 -7.755 1.00 0.00 65 LYS A N 7
ATOM 7708 C CA . LYS A 1 65 ? 7.473 9.282 -8.543 1.00 0.00 65 LYS A CA 7
ATOM 7709 C C . LYS A 1 65 ? 8.936 9.684 -8.387 1.00 0.00 65 LYS A C 7
ATOM 7710 O O . LYS A 1 65 ? 9.553 10.196 -9.321 1.00 0.00 65 LYS A O 7
ATOM 7729 N N . LYS A 1 66 ? 9.484 9.448 -7.200 1.00 0.00 66 LYS A N 7
ATOM 7730 C CA . LYS A 1 66 ? 10.875 9.787 -6.917 1.00 0.00 66 LYS A CA 7
ATOM 7731 C C . LYS A 1 66 ? 11.836 8.870 -7.672 1.00 0.00 66 LYS A C 7
ATOM 7732 O O . LYS A 1 66 ? 13.026 9.164 -7.781 1.00 0.00 66 LYS A O 7
ATOM 7751 N N . LEU A 1 67 ? 11.317 7.760 -8.187 1.00 0.00 67 LEU A N 7
ATOM 7752 C CA . LEU A 1 67 ? 12.137 6.806 -8.924 1.00 0.00 67 LEU A CA 7
ATOM 7753 C C . LEU A 1 67 ? 12.046 7.054 -10.429 1.00 0.00 67 LEU A C 7
ATOM 7754 O O . LEU A 1 67 ? 12.990 6.667 -11.149 1.00 0.00 67 LEU A O 7
ATOM 7771 N N . GLY A 1 1 ? -15.736 -5.904 9.553 1.00 0.00 1 GLY A N 8
ATOM 7772 C CA . GLY A 1 1 ? -14.942 -5.333 8.430 1.00 0.00 1 GLY A CA 8
ATOM 7773 C C . GLY A 1 1 ? -15.639 -4.164 7.762 1.00 0.00 1 GLY A C 8
ATOM 7774 O O . GLY A 1 1 ? -15.655 -3.055 8.294 1.00 0.00 1 GLY A O 8
ATOM 7780 N N . SER A 1 2 ? -16.217 -4.415 6.590 1.00 0.00 2 SER A N 8
ATOM 7781 C CA . SER A 1 2 ? -16.921 -3.378 5.843 1.00 0.00 2 SER A CA 8
ATOM 7782 C C . SER A 1 2 ? -15.962 -2.277 5.398 1.00 0.00 2 SER A C 8
ATOM 7783 O O . SER A 1 2 ? -15.554 -2.229 4.238 1.00 0.00 2 SER A O 8
ATOM 7791 N N . ARG A 1 3 ? -15.605 -1.396 6.326 1.00 0.00 3 ARG A N 8
ATOM 7792 C CA . ARG A 1 3 ? -14.695 -0.297 6.026 1.00 0.00 3 ARG A CA 8
ATOM 7793 C C . ARG A 1 3 ? -13.253 -0.789 5.947 1.00 0.00 3 ARG A C 8
ATOM 7794 O O . ARG A 1 3 ? -12.446 -0.254 5.190 1.00 0.00 3 ARG A O 8
ATOM 7815 N N . VAL A 1 4 ? -12.938 -1.813 6.734 1.00 0.00 4 VAL A N 8
ATOM 7816 C CA . VAL A 1 4 ? -11.594 -2.377 6.752 1.00 0.00 4 VAL A CA 8
ATOM 7817 C C . VAL A 1 4 ? -11.313 -3.163 5.474 1.00 0.00 4 VAL A C 8
ATOM 7818 O O . VAL A 1 4 ? -10.247 -3.027 4.873 1.00 0.00 4 VAL A O 8
ATOM 7831 N N . LYS A 1 5 ? -12.274 -3.985 5.062 1.00 0.00 5 LYS A N 8
ATOM 7832 C CA . LYS A 1 5 ? -12.121 -4.787 3.853 1.00 0.00 5 LYS A CA 8
ATOM 7833 C C . LYS A 1 5 ? -11.949 -3.889 2.634 1.00 0.00 5 LYS A C 8
ATOM 7834 O O . LYS A 1 5 ? -11.081 -4.122 1.798 1.00 0.00 5 LYS A O 8
ATOM 7853 N N . ALA A 1 6 ? -12.777 -2.854 2.545 1.00 0.00 6 ALA A N 8
ATOM 7854 C CA . ALA A 1 6 ? -12.706 -1.917 1.433 1.00 0.00 6 ALA A CA 8
ATOM 7855 C C . ALA A 1 6 ? -11.310 -1.315 1.343 1.00 0.00 6 ALA A C 8
ATOM 7856 O O . ALA A 1 6 ? -10.794 -1.063 0.256 1.00 0.00 6 ALA A O 8
ATOM 7863 N N . LEU A 1 7 ? -10.708 -1.099 2.506 1.00 0.00 7 LEU A N 8
ATOM 7864 C CA . LEU A 1 7 ? -9.365 -0.540 2.596 1.00 0.00 7 LEU A CA 8
ATOM 7865 C C . LEU A 1 7 ? -8.363 -1.421 1.858 1.00 0.00 7 LEU A C 8
ATOM 7866 O O . LEU A 1 7 ? -7.453 -0.927 1.195 1.00 0.00 7 LEU A O 8
ATOM 7882 N N . GLU A 1 8 ? -8.536 -2.731 1.991 1.00 0.00 8 GLU A N 8
ATOM 7883 C CA . GLU A 1 8 ? -7.649 -3.696 1.351 1.00 0.00 8 GLU A CA 8
ATOM 7884 C C . GLU A 1 8 ? -7.773 -3.649 -0.173 1.00 0.00 8 GLU A C 8
ATOM 7885 O O . GLU A 1 8 ? -6.807 -3.912 -0.889 1.00 0.00 8 GLU A O 8
ATOM 7897 N N . GLU A 1 9 ? -8.967 -3.334 -0.659 1.00 0.00 9 GLU A N 8
ATOM 7898 C CA . GLU A 1 9 ? -9.222 -3.273 -2.096 1.00 0.00 9 GLU A CA 8
ATOM 7899 C C . GLU A 1 9 ? -8.464 -2.129 -2.768 1.00 0.00 9 GLU A C 8
ATOM 7900 O O . GLU A 1 9 ? -7.991 -2.270 -3.893 1.00 0.00 9 GLU A O 8
ATOM 7912 N N . LYS A 1 10 ? -8.375 -0.992 -2.088 1.00 0.00 10 LYS A N 8
ATOM 7913 C CA . LYS A 1 10 ? -7.695 0.182 -2.633 1.00 0.00 10 LYS A CA 8
ATOM 7914 C C . LYS A 1 10 ? -6.175 0.007 -2.662 1.00 0.00 10 LYS A C 8
ATOM 7915 O O . LYS A 1 10 ? -5.501 0.507 -3.563 1.00 0.00 10 LYS A O 8
ATOM 7934 N N . VAL A 1 11 ? -5.641 -0.683 -1.662 1.00 0.00 11 VAL A N 8
ATOM 7935 C CA . VAL A 1 11 ? -4.201 -0.903 -1.557 1.00 0.00 11 VAL A CA 8
ATOM 7936 C C . VAL A 1 11 ? -3.661 -1.757 -2.704 1.00 0.00 11 VAL A C 8
ATOM 7937 O O . VAL A 1 11 ? -2.603 -1.465 -3.263 1.00 0.00 11 VAL A O 8
ATOM 7950 N N . LYS A 1 12 ? -4.384 -2.817 -3.039 1.00 0.00 12 LYS A N 8
ATOM 7951 C CA . LYS A 1 12 ? -3.974 -3.723 -4.107 1.00 0.00 12 LYS A CA 8
ATOM 7952 C C . LYS A 1 12 ? -4.077 -3.059 -5.469 1.00 0.00 12 LYS A C 8
ATOM 7953 O O . LYS A 1 12 ? -3.232 -3.269 -6.338 1.00 0.00 12 LYS A O 8
ATOM 7972 N N . ALA A 1 13 ? -5.112 -2.253 -5.653 1.00 0.00 13 ALA A N 8
ATOM 7973 C CA . ALA A 1 13 ? -5.306 -1.560 -6.916 1.00 0.00 13 ALA A CA 8
ATOM 7974 C C . ALA A 1 13 ? -4.074 -0.731 -7.235 1.00 0.00 13 ALA A C 8
ATOM 7975 O O . ALA A 1 13 ? -3.655 -0.634 -8.389 1.00 0.00 13 ALA A O 8
ATOM 7982 N N . LEU A 1 14 ? -3.480 -0.160 -6.193 1.00 0.00 14 LEU A N 8
ATOM 7983 C CA . LEU A 1 14 ? -2.269 0.634 -6.354 1.00 0.00 14 LEU A CA 8
ATOM 7984 C C . LEU A 1 14 ? -1.090 -0.265 -6.697 1.00 0.00 14 LEU A C 8
ATOM 7985 O O . LEU A 1 14 ? -0.162 0.143 -7.382 1.00 0.00 14 LEU A O 8
ATOM 8001 N N . GLU A 1 15 ? -1.133 -1.493 -6.196 1.00 0.00 15 GLU A N 8
ATOM 8002 C CA . GLU A 1 15 ? -0.071 -2.464 -6.429 1.00 0.00 15 GLU A CA 8
ATOM 8003 C C . GLU A 1 15 ? 0.176 -2.678 -7.921 1.00 0.00 15 GLU A C 8
ATOM 8004 O O . GLU A 1 15 ? 1.315 -2.831 -8.360 1.00 0.00 15 GLU A O 8
ATOM 8016 N N . GLU A 1 16 ? -0.905 -2.699 -8.686 1.00 0.00 16 GLU A N 8
ATOM 8017 C CA . GLU A 1 16 ? -0.840 -2.907 -10.131 1.00 0.00 16 GLU A CA 8
ATOM 8018 C C . GLU A 1 16 ? -0.145 -1.749 -10.834 1.00 0.00 16 GLU A C 8
ATOM 8019 O O . GLU A 1 16 ? 0.551 -1.946 -11.827 1.00 0.00 16 GLU A O 8
ATOM 8031 N N . LYS A 1 17 ? -0.344 -0.542 -10.320 1.00 0.00 17 LYS A N 8
ATOM 8032 C CA . LYS A 1 17 ? 0.264 0.646 -10.906 1.00 0.00 17 LYS A CA 8
ATOM 8033 C C . LYS A 1 17 ? 1.780 0.637 -10.712 1.00 0.00 17 LYS A C 8
ATOM 8034 O O . LYS A 1 17 ? 2.523 1.189 -11.523 1.00 0.00 17 LYS A O 8
ATOM 8053 N N . VAL A 1 18 ? 2.229 0.018 -9.623 1.00 0.00 18 VAL A N 8
ATOM 8054 C CA . VAL A 1 18 ? 3.655 -0.050 -9.309 1.00 0.00 18 VAL A CA 8
ATOM 8055 C C . VAL A 1 18 ? 4.411 -0.953 -10.280 1.00 0.00 18 VAL A C 8
ATOM 8056 O O . VAL A 1 18 ? 5.479 -0.591 -10.772 1.00 0.00 18 VAL A O 8
ATOM 8069 N N . LYS A 1 19 ? 3.860 -2.131 -10.548 1.00 0.00 19 LYS A N 8
ATOM 8070 C CA . LYS A 1 19 ? 4.493 -3.084 -11.455 1.00 0.00 19 LYS A CA 8
ATOM 8071 C C . LYS A 1 19 ? 4.441 -2.596 -12.901 1.00 0.00 19 LYS A C 8
ATOM 8072 O O . LYS A 1 19 ? 5.240 -3.020 -13.737 1.00 0.00 19 LYS A O 8
ATOM 8091 N N . ALA A 1 20 ? 3.490 -1.717 -13.193 1.00 0.00 20 ALA A N 8
ATOM 8092 C CA . ALA A 1 20 ? 3.325 -1.183 -14.541 1.00 0.00 20 ALA A CA 8
ATOM 8093 C C . ALA A 1 20 ? 4.226 0.025 -14.788 1.00 0.00 20 ALA A C 8
ATOM 8094 O O . ALA A 1 20 ? 4.480 0.390 -15.936 1.00 0.00 20 ALA A O 8
ATOM 8101 N N . LEU A 1 21 ? 4.703 0.645 -13.713 1.00 0.00 21 LEU A N 8
ATOM 8102 C CA . LEU A 1 21 ? 5.570 1.813 -13.834 1.00 0.00 21 LEU A CA 8
ATOM 8103 C C . LEU A 1 21 ? 6.941 1.422 -14.380 1.00 0.00 21 LEU A C 8
ATOM 8104 O O . LEU A 1 21 ? 7.552 2.171 -15.142 1.00 0.00 21 LEU A O 8
ATOM 8120 N N . GLY A 1 22 ? 7.419 0.247 -13.985 1.00 0.00 22 GLY A N 8
ATOM 8121 C CA . GLY A 1 22 ? 8.715 -0.218 -14.446 1.00 0.00 22 GLY A CA 8
ATOM 8122 C C . GLY A 1 22 ? 9.079 -1.578 -13.883 1.00 0.00 22 GLY A C 8
ATOM 8123 O O . GLY A 1 22 ? 8.221 -2.451 -13.746 1.00 0.00 22 GLY A O 8
ATOM 8127 N N . GLY A 1 23 ? 10.354 -1.760 -13.557 1.00 0.00 23 GLY A N 8
ATOM 8128 C CA . GLY A 1 23 ? 10.807 -3.026 -13.012 1.00 0.00 23 GLY A CA 8
ATOM 8129 C C . GLY A 1 23 ? 12.314 -3.181 -13.076 1.00 0.00 23 GLY A C 8
ATOM 8130 O O . GLY A 1 23 ? 12.840 -3.808 -13.995 1.00 0.00 23 GLY A O 8
ATOM 8134 N N . GLY A 1 24 ? 13.011 -2.609 -12.100 1.00 0.00 24 GLY A N 8
ATOM 8135 C CA . GLY A 1 24 ? 14.460 -2.701 -12.074 1.00 0.00 24 GLY A CA 8
ATOM 8136 C C . GLY A 1 24 ? 15.060 -2.144 -10.797 1.00 0.00 24 GLY A C 8
ATOM 8137 O O . GLY A 1 24 ? 15.525 -1.005 -10.768 1.00 0.00 24 GLY A O 8
ATOM 8141 N N . GLY A 1 25 ? 15.057 -2.951 -9.741 1.00 0.00 25 GLY A N 8
ATOM 8142 C CA . GLY A 1 25 ? 15.614 -2.517 -8.474 1.00 0.00 25 GLY A CA 8
ATOM 8143 C C . GLY A 1 25 ? 14.669 -1.628 -7.689 1.00 0.00 25 GLY A C 8
ATOM 8144 O O . GLY A 1 25 ? 13.917 -2.106 -6.840 1.00 0.00 25 GLY A O 8
ATOM 8148 N N . ARG A 1 26 ? 14.712 -0.328 -7.968 1.00 0.00 26 ARG A N 8
ATOM 8149 C CA . ARG A 1 26 ? 13.858 0.634 -7.280 1.00 0.00 26 ARG A CA 8
ATOM 8150 C C . ARG A 1 26 ? 12.390 0.221 -7.353 1.00 0.00 26 ARG A C 8
ATOM 8151 O O . ARG A 1 26 ? 11.668 0.302 -6.367 1.00 0.00 26 ARG A O 8
ATOM 8172 N N . ILE A 1 27 ? 11.958 -0.202 -8.534 1.00 0.00 27 ILE A N 8
ATOM 8173 C CA . ILE A 1 27 ? 10.575 -0.618 -8.750 1.00 0.00 27 ILE A CA 8
ATOM 8174 C C . ILE A 1 27 ? 10.231 -1.908 -7.999 1.00 0.00 27 ILE A C 8
ATOM 8175 O O . ILE A 1 27 ? 9.166 -2.017 -7.394 1.00 0.00 27 ILE A O 8
ATOM 8191 N N . GLU A 1 28 ? 11.125 -2.892 -8.074 1.00 0.00 28 GLU A N 8
ATOM 8192 C CA . GLU A 1 28 ? 10.907 -4.194 -7.436 1.00 0.00 28 GLU A CA 8
ATOM 8193 C C . GLU A 1 28 ? 10.846 -4.107 -5.911 1.00 0.00 28 GLU A C 8
ATOM 8194 O O . GLU A 1 28 ? 10.031 -4.777 -5.278 1.00 0.00 28 GLU A O 8
ATOM 8206 N N . GLU A 1 29 ? 11.717 -3.301 -5.322 1.00 0.00 29 GLU A N 8
ATOM 8207 C CA . GLU A 1 29 ? 11.763 -3.154 -3.869 1.00 0.00 29 GLU A CA 8
ATOM 8208 C C . GLU A 1 29 ? 10.518 -2.450 -3.330 1.00 0.00 29 GLU A C 8
ATOM 8209 O O . GLU A 1 29 ? 10.013 -2.785 -2.259 1.00 0.00 29 GLU A O 8
ATOM 8221 N N . LEU A 1 30 ? 10.050 -1.457 -4.071 1.00 0.00 30 LEU A N 8
ATOM 8222 C CA . LEU A 1 30 ? 8.889 -0.669 -3.681 1.00 0.00 30 LEU A CA 8
ATOM 8223 C C . LEU A 1 30 ? 7.639 -1.532 -3.510 1.00 0.00 30 LEU A C 8
ATOM 8224 O O . LEU A 1 30 ? 6.918 -1.404 -2.522 1.00 0.00 30 LEU A O 8
ATOM 8240 N N . LYS A 1 31 ? 7.389 -2.405 -4.478 1.00 0.00 31 LYS A N 8
ATOM 8241 C CA . LYS A 1 31 ? 6.221 -3.282 -4.428 1.00 0.00 31 LYS A CA 8
ATOM 8242 C C . LYS A 1 31 ? 6.325 -4.286 -3.289 1.00 0.00 31 LYS A C 8
ATOM 8243 O O . LYS A 1 31 ? 5.320 -4.654 -2.690 1.00 0.00 31 LYS A O 8
ATOM 8262 N N . LYS A 1 32 ? 7.543 -4.735 -2.998 1.00 0.00 32 LYS A N 8
ATOM 8263 C CA . LYS A 1 32 ? 7.759 -5.708 -1.931 1.00 0.00 32 LYS A CA 8
ATOM 8264 C C . LYS A 1 32 ? 7.205 -5.184 -0.612 1.00 0.00 32 LYS A C 8
ATOM 8265 O O . LYS A 1 32 ? 6.599 -5.927 0.159 1.00 0.00 32 LYS A O 8
ATOM 8284 N N . LYS A 1 33 ? 7.402 -3.895 -0.368 1.00 0.00 33 LYS A N 8
ATOM 8285 C CA . LYS A 1 33 ? 6.905 -3.262 0.845 1.00 0.00 33 LYS A CA 8
ATOM 8286 C C . LYS A 1 33 ? 5.381 -3.252 0.846 1.00 0.00 33 LYS A C 8
ATOM 8287 O O . LYS A 1 33 ? 4.746 -3.396 1.891 1.00 0.00 33 LYS A O 8
ATOM 8306 N N . TYR A 1 34 ? 4.804 -3.077 -0.339 1.00 0.00 34 TYR A N 8
ATOM 8307 C CA . TYR A 1 34 ? 3.354 -3.041 -0.495 1.00 0.00 34 TYR A CA 8
ATOM 8308 C C . TYR A 1 34 ? 2.708 -4.316 0.046 1.00 0.00 34 TYR A C 8
ATOM 8309 O O . TYR A 1 34 ? 1.633 -4.267 0.641 1.00 0.00 34 TYR A O 8
ATOM 8327 N N . GLU A 1 35 ? 3.364 -5.454 -0.160 1.00 0.00 35 GLU A N 8
ATOM 8328 C CA . GLU A 1 35 ? 2.845 -6.733 0.315 1.00 0.00 35 GLU A CA 8
ATOM 8329 C C . GLU A 1 35 ? 2.600 -6.687 1.819 1.00 0.00 35 GLU A C 8
ATOM 8330 O O . GLU A 1 35 ? 1.581 -7.174 2.310 1.00 0.00 35 GLU A O 8
ATOM 8342 N N . GLU A 1 36 ? 3.539 -6.085 2.542 1.00 0.00 36 GLU A N 8
ATOM 8343 C CA . GLU A 1 36 ? 3.431 -5.957 3.991 1.00 0.00 36 GLU A CA 8
ATOM 8344 C C . GLU A 1 36 ? 2.153 -5.212 4.368 1.00 0.00 36 GLU A C 8
ATOM 8345 O O . GLU A 1 36 ? 1.507 -5.529 5.364 1.00 0.00 36 GLU A O 8
ATOM 8357 N N . LEU A 1 37 ? 1.807 -4.214 3.562 1.00 0.00 37 LEU A N 8
ATOM 8358 C CA . LEU A 1 37 ? 0.618 -3.403 3.793 1.00 0.00 37 LEU A CA 8
ATOM 8359 C C . LEU A 1 37 ? -0.648 -4.253 3.815 1.00 0.00 37 LEU A C 8
ATOM 8360 O O . LEU A 1 37 ? -1.507 -4.079 4.678 1.00 0.00 37 LEU A O 8
ATOM 8376 N N . LYS A 1 38 ? -0.761 -5.159 2.855 1.00 0.00 38 LYS A N 8
ATOM 8377 C CA . LYS A 1 38 ? -1.927 -6.032 2.751 1.00 0.00 38 LYS A CA 8
ATOM 8378 C C . LYS A 1 38 ? -2.176 -6.796 4.049 1.00 0.00 38 LYS A C 8
ATOM 8379 O O . LYS A 1 38 ? -3.320 -6.984 4.457 1.00 0.00 38 LYS A O 8
ATOM 8398 N N . LYS A 1 39 ? -1.099 -7.250 4.681 1.00 0.00 39 LYS A N 8
ATOM 8399 C CA . LYS A 1 39 ? -1.195 -8.012 5.924 1.00 0.00 39 LYS A CA 8
ATOM 8400 C C . LYS A 1 39 ? -1.731 -7.166 7.080 1.00 0.00 39 LYS A C 8
ATOM 8401 O O . LYS A 1 39 ? -2.479 -7.661 7.921 1.00 0.00 39 LYS A O 8
ATOM 8420 N N . LYS A 1 40 ? -1.329 -5.900 7.132 1.00 0.00 40 LYS A N 8
ATOM 8421 C CA . LYS A 1 40 ? -1.757 -4.999 8.201 1.00 0.00 40 LYS A CA 8
ATOM 8422 C C . LYS A 1 40 ? -3.271 -4.804 8.200 1.00 0.00 40 LYS A C 8
ATOM 8423 O O . LYS A 1 40 ? -3.894 -4.696 9.255 1.00 0.00 40 LYS A O 8
ATOM 8442 N N . ILE A 1 41 ? -3.853 -4.758 7.012 1.00 0.00 41 ILE A N 8
ATOM 8443 C CA . ILE A 1 41 ? -5.291 -4.575 6.865 1.00 0.00 41 ILE A CA 8
ATOM 8444 C C . ILE A 1 41 ? -6.042 -5.826 7.303 1.00 0.00 41 ILE A C 8
ATOM 8445 O O . ILE A 1 41 ? -7.134 -5.747 7.866 1.00 0.00 41 ILE A O 8
ATOM 8461 N N . GLU A 1 42 ? -5.441 -6.978 7.042 1.00 0.00 42 GLU A N 8
ATOM 8462 C CA . GLU A 1 42 ? -6.033 -8.255 7.407 1.00 0.00 42 GLU A CA 8
ATOM 8463 C C . GLU A 1 42 ? -6.215 -8.352 8.917 1.00 0.00 42 GLU A C 8
ATOM 8464 O O . GLU A 1 42 ? -7.165 -8.968 9.399 1.00 0.00 42 GLU A O 8
ATOM 8476 N N . GLU A 1 43 ? -5.295 -7.744 9.658 1.00 0.00 43 GLU A N 8
ATOM 8477 C CA . GLU A 1 43 ? -5.355 -7.770 11.116 1.00 0.00 43 GLU A CA 8
ATOM 8478 C C . GLU A 1 43 ? -6.393 -6.784 11.642 1.00 0.00 43 GLU A C 8
ATOM 8479 O O . GLU A 1 43 ? -6.955 -6.977 12.721 1.00 0.00 43 GLU A O 8
ATOM 8491 N N . LEU A 1 44 ? -6.646 -5.727 10.877 1.00 0.00 44 LEU A N 8
ATOM 8492 C CA . LEU A 1 44 ? -7.618 -4.715 11.270 1.00 0.00 44 LEU A CA 8
ATOM 8493 C C . LEU A 1 44 ? -9.019 -5.311 11.355 1.00 0.00 44 LEU A C 8
ATOM 8494 O O . LEU A 1 44 ? -9.470 -5.999 10.438 1.00 0.00 44 LEU A O 8
ATOM 8510 N N . GLY A 1 45 ? -9.705 -5.045 12.463 1.00 0.00 45 GLY A N 8
ATOM 8511 C CA . GLY A 1 45 ? -11.048 -5.563 12.649 1.00 0.00 45 GLY A CA 8
ATOM 8512 C C . GLY A 1 45 ? -12.059 -4.468 12.922 1.00 0.00 45 GLY A C 8
ATOM 8513 O O . GLY A 1 45 ? -13.078 -4.702 13.572 1.00 0.00 45 GLY A O 8
ATOM 8517 N N . GLY A 1 46 ? -11.778 -3.267 12.426 1.00 0.00 46 GLY A N 8
ATOM 8518 C CA . GLY A 1 46 ? -12.682 -2.149 12.631 1.00 0.00 46 GLY A CA 8
ATOM 8519 C C . GLY A 1 46 ? -12.040 -0.817 12.300 1.00 0.00 46 GLY A C 8
ATOM 8520 O O . GLY A 1 46 ? -11.197 -0.731 11.408 1.00 0.00 46 GLY A O 8
ATOM 8524 N N . GLY A 1 47 ? -12.440 0.227 13.021 1.00 0.00 47 GLY A N 8
ATOM 8525 C CA . GLY A 1 47 ? -11.889 1.548 12.783 1.00 0.00 47 GLY A CA 8
ATOM 8526 C C . GLY A 1 47 ? -10.822 1.923 13.793 1.00 0.00 47 GLY A C 8
ATOM 8527 O O . GLY A 1 47 ? -10.381 1.084 14.580 1.00 0.00 47 GLY A O 8
ATOM 8531 N N . GLY A 1 48 ? -10.406 3.185 13.771 1.00 0.00 48 GLY A N 8
ATOM 8532 C CA . GLY A 1 48 ? -9.388 3.647 14.696 1.00 0.00 48 GLY A CA 8
ATOM 8533 C C . GLY A 1 48 ? -7.998 3.610 14.092 1.00 0.00 48 GLY A C 8
ATOM 8534 O O . GLY A 1 48 ? -7.351 4.647 13.941 1.00 0.00 48 GLY A O 8
ATOM 8538 N N . GLU A 1 49 ? -7.539 2.413 13.746 1.00 0.00 49 GLU A N 8
ATOM 8539 C CA . GLU A 1 49 ? -6.216 2.241 13.154 1.00 0.00 49 GLU A CA 8
ATOM 8540 C C . GLU A 1 49 ? -6.295 2.206 11.628 1.00 0.00 49 GLU A C 8
ATOM 8541 O O . GLU A 1 49 ? -5.280 2.345 10.945 1.00 0.00 49 GLU A O 8
ATOM 8553 N N . VAL A 1 50 ? -7.501 2.017 11.098 1.00 0.00 50 VAL A N 8
ATOM 8554 C CA . VAL A 1 50 ? -7.702 1.963 9.654 1.00 0.00 50 VAL A CA 8
ATOM 8555 C C . VAL A 1 50 ? -7.127 3.199 8.967 1.00 0.00 50 VAL A C 8
ATOM 8556 O O . VAL A 1 50 ? -6.651 3.129 7.834 1.00 0.00 50 VAL A O 8
ATOM 8569 N N . LYS A 1 51 ? -7.179 4.329 9.663 1.00 0.00 51 LYS A N 8
ATOM 8570 C CA . LYS A 1 51 ? -6.666 5.584 9.128 1.00 0.00 51 LYS A CA 8
ATOM 8571 C C . LYS A 1 51 ? -5.144 5.546 9.022 1.00 0.00 51 LYS A C 8
ATOM 8572 O O . LYS A 1 51 ? -4.557 6.162 8.134 1.00 0.00 51 LYS A O 8
ATOM 8591 N N . LYS A 1 52 ? -4.515 4.817 9.939 1.00 0.00 52 LYS A N 8
ATOM 8592 C CA . LYS A 1 52 ? -3.063 4.693 9.957 1.00 0.00 52 LYS A CA 8
ATOM 8593 C C . LYS A 1 52 ? -2.564 3.904 8.750 1.00 0.00 52 LYS A C 8
ATOM 8594 O O . LYS A 1 52 ? -1.480 4.164 8.232 1.00 0.00 52 LYS A O 8
ATOM 8613 N N . VAL A 1 53 ? -3.359 2.932 8.317 1.00 0.00 53 VAL A N 8
ATOM 8614 C CA . VAL A 1 53 ? -3.001 2.091 7.179 1.00 0.00 53 VAL A CA 8
ATOM 8615 C C . VAL A 1 53 ? -3.058 2.867 5.863 1.00 0.00 53 VAL A C 8
ATOM 8616 O O . VAL A 1 53 ? -2.224 2.669 4.984 1.00 0.00 53 VAL A O 8
ATOM 8629 N N . GLU A 1 54 ? -4.050 3.735 5.724 1.00 0.00 54 GLU A N 8
ATOM 8630 C CA . GLU A 1 54 ? -4.206 4.523 4.506 1.00 0.00 54 GLU A CA 8
ATOM 8631 C C . GLU A 1 54 ? -3.052 5.510 4.329 1.00 0.00 54 GLU A C 8
ATOM 8632 O O . GLU A 1 54 ? -2.653 5.816 3.208 1.00 0.00 54 GLU A O 8
ATOM 8644 N N . GLU A 1 55 ? -2.537 6.021 5.441 1.00 0.00 55 GLU A N 8
ATOM 8645 C CA . GLU A 1 55 ? -1.442 6.988 5.412 1.00 0.00 55 GLU A CA 8
ATOM 8646 C C . GLU A 1 55 ? -0.119 6.355 4.973 1.00 0.00 55 GLU A C 8
ATOM 8647 O O . GLU A 1 55 ? 0.660 6.971 4.247 1.00 0.00 55 GLU A O 8
ATOM 8659 N N . GLU A 1 56 ? 0.140 5.136 5.438 1.00 0.00 56 GLU A N 8
ATOM 8660 C CA . GLU A 1 56 ? 1.384 4.439 5.112 1.00 0.00 56 GLU A CA 8
ATOM 8661 C C . GLU A 1 56 ? 1.492 4.129 3.620 1.00 0.00 56 GLU A C 8
ATOM 8662 O O . GLU A 1 56 ? 2.553 4.298 3.021 1.00 0.00 56 GLU A O 8
ATOM 8674 N N . VAL A 1 57 ? 0.395 3.673 3.024 1.00 0.00 57 VAL A N 8
ATOM 8675 C CA . VAL A 1 57 ? 0.385 3.342 1.604 1.00 0.00 57 VAL A CA 8
ATOM 8676 C C . VAL A 1 57 ? 0.593 4.590 0.749 1.00 0.00 57 VAL A C 8
ATOM 8677 O O . VAL A 1 57 ? 1.243 4.540 -0.295 1.00 0.00 57 VAL A O 8
ATOM 8690 N N . LYS A 1 58 ? 0.038 5.710 1.205 1.00 0.00 58 LYS A N 8
ATOM 8691 C CA . LYS A 1 58 ? 0.163 6.977 0.491 1.00 0.00 58 LYS A CA 8
ATOM 8692 C C . LYS A 1 58 ? 1.630 7.320 0.250 1.00 0.00 58 LYS A C 8
ATOM 8693 O O . LYS A 1 58 ? 1.980 7.917 -0.765 1.00 0.00 58 LYS A O 8
ATOM 8712 N N . LYS A 1 59 ? 2.480 6.939 1.194 1.00 0.00 59 LYS A N 8
ATOM 8713 C CA . LYS A 1 59 ? 3.911 7.202 1.092 1.00 0.00 59 LYS A CA 8
ATOM 8714 C C . LYS A 1 59 ? 4.543 6.378 -0.030 1.00 0.00 59 LYS A C 8
ATOM 8715 O O . LYS A 1 59 ? 5.446 6.847 -0.722 1.00 0.00 59 LYS A O 8
ATOM 8734 N N . LEU A 1 60 ? 4.078 5.142 -0.186 1.00 0.00 60 LEU A N 8
ATOM 8735 C CA . LEU A 1 60 ? 4.607 4.236 -1.205 1.00 0.00 60 LEU A CA 8
ATOM 8736 C C . LEU A 1 60 ? 4.461 4.807 -2.615 1.00 0.00 60 LEU A C 8
ATOM 8737 O O . LEU A 1 60 ? 5.395 4.747 -3.414 1.00 0.00 60 LEU A O 8
ATOM 8753 N N . GLU A 1 61 ? 3.289 5.352 -2.922 1.00 0.00 61 GLU A N 8
ATOM 8754 C CA . GLU A 1 61 ? 3.039 5.920 -4.243 1.00 0.00 61 GLU A CA 8
ATOM 8755 C C . GLU A 1 61 ? 3.856 7.189 -4.463 1.00 0.00 61 GLU A C 8
ATOM 8756 O O . GLU A 1 61 ? 4.285 7.476 -5.580 1.00 0.00 61 GLU A O 8
ATOM 8768 N N . GLU A 1 62 ? 4.066 7.947 -3.393 1.00 0.00 62 GLU A N 8
ATOM 8769 C CA . GLU A 1 62 ? 4.830 9.188 -3.466 1.00 0.00 62 GLU A CA 8
ATOM 8770 C C . GLU A 1 62 ? 6.230 8.935 -4.016 1.00 0.00 62 GLU A C 8
ATOM 8771 O O . GLU A 1 62 ? 6.755 9.730 -4.795 1.00 0.00 62 GLU A O 8
ATOM 8783 N N . GLU A 1 63 ? 6.824 7.817 -3.614 1.00 0.00 63 GLU A N 8
ATOM 8784 C CA . GLU A 1 63 ? 8.157 7.451 -4.075 1.00 0.00 63 GLU A CA 8
ATOM 8785 C C . GLU A 1 63 ? 8.127 7.155 -5.566 1.00 0.00 63 GLU A C 8
ATOM 8786 O O . GLU A 1 63 ? 9.094 7.410 -6.284 1.00 0.00 63 GLU A O 8
ATOM 8798 N N . ILE A 1 64 ? 7.004 6.614 -6.022 1.00 0.00 64 ILE A N 8
ATOM 8799 C CA . ILE A 1 64 ? 6.832 6.279 -7.431 1.00 0.00 64 ILE A CA 8
ATOM 8800 C C . ILE A 1 64 ? 6.905 7.528 -8.306 1.00 0.00 64 ILE A C 8
ATOM 8801 O O . ILE A 1 64 ? 7.373 7.475 -9.443 1.00 0.00 64 ILE A O 8
ATOM 8817 N N . LYS A 1 65 ? 6.438 8.651 -7.769 1.00 0.00 65 LYS A N 8
ATOM 8818 C CA . LYS A 1 65 ? 6.451 9.912 -8.502 1.00 0.00 65 LYS A CA 8
ATOM 8819 C C . LYS A 1 65 ? 7.870 10.458 -8.617 1.00 0.00 65 LYS A C 8
ATOM 8820 O O . LYS A 1 65 ? 8.237 11.055 -9.629 1.00 0.00 65 LYS A O 8
ATOM 8839 N N . LYS A 1 66 ? 8.665 10.250 -7.573 1.00 0.00 66 LYS A N 8
ATOM 8840 C CA . LYS A 1 66 ? 10.044 10.719 -7.554 1.00 0.00 66 LYS A CA 8
ATOM 8841 C C . LYS A 1 66 ? 10.884 9.990 -8.597 1.00 0.00 66 LYS A C 8
ATOM 8842 O O . LYS A 1 66 ? 11.878 10.524 -9.091 1.00 0.00 66 LYS A O 8
ATOM 8861 N N . LEU A 1 67 ? 10.480 8.768 -8.928 1.00 0.00 67 LEU A N 8
ATOM 8862 C CA . LEU A 1 67 ? 11.199 7.967 -9.912 1.00 0.00 67 LEU A CA 8
ATOM 8863 C C . LEU A 1 67 ? 10.517 8.035 -11.275 1.00 0.00 67 LEU A C 8
ATOM 8864 O O . LEU A 1 67 ? 11.149 7.627 -12.273 1.00 0.00 67 LEU A O 8
ATOM 8881 N N . GLY A 1 1 ? -16.928 -7.439 9.219 1.00 0.00 1 GLY A N 9
ATOM 8882 C CA . GLY A 1 1 ? -16.022 -6.574 8.416 1.00 0.00 1 GLY A CA 9
ATOM 8883 C C . GLY A 1 1 ? -16.709 -5.986 7.199 1.00 0.00 1 GLY A C 9
ATOM 8884 O O . GLY A 1 1 ? -17.648 -6.574 6.664 1.00 0.00 1 GLY A O 9
ATOM 8890 N N . SER A 1 2 ? -16.237 -4.823 6.760 1.00 0.00 2 SER A N 9
ATOM 8891 C CA . SER A 1 2 ? -16.813 -4.156 5.598 1.00 0.00 2 SER A CA 9
ATOM 8892 C C . SER A 1 2 ? -16.031 -2.892 5.252 1.00 0.00 2 SER A C 9
ATOM 8893 O O . SER A 1 2 ? -15.634 -2.692 4.105 1.00 0.00 2 SER A O 9
ATOM 8901 N N . ARG A 1 3 ? -15.815 -2.042 6.251 1.00 0.00 3 ARG A N 9
ATOM 8902 C CA . ARG A 1 3 ? -15.081 -0.797 6.050 1.00 0.00 3 ARG A CA 9
ATOM 8903 C C . ARG A 1 3 ? -13.580 -1.059 5.968 1.00 0.00 3 ARG A C 9
ATOM 8904 O O . ARG A 1 3 ? -12.874 -0.440 5.172 1.00 0.00 3 ARG A O 9
ATOM 8925 N N . VAL A 1 4 ? -13.097 -1.982 6.794 1.00 0.00 4 VAL A N 9
ATOM 8926 C CA . VAL A 1 4 ? -11.682 -2.329 6.811 1.00 0.00 4 VAL A CA 9
ATOM 8927 C C . VAL A 1 4 ? -11.297 -3.117 5.564 1.00 0.00 4 VAL A C 9
ATOM 8928 O O . VAL A 1 4 ? -10.266 -2.854 4.944 1.00 0.00 4 VAL A O 9
ATOM 8941 N N . LYS A 1 5 ? -12.134 -4.086 5.199 1.00 0.00 5 LYS A N 9
ATOM 8942 C CA . LYS A 1 5 ? -11.878 -4.910 4.023 1.00 0.00 5 LYS A CA 9
ATOM 8943 C C . LYS A 1 5 ? -11.758 -4.044 2.775 1.00 0.00 5 LYS A C 9
ATOM 8944 O O . LYS A 1 5 ? -10.869 -4.249 1.952 1.00 0.00 5 LYS A O 9
ATOM 8963 N N . ALA A 1 6 ? -12.650 -3.069 2.646 1.00 0.00 6 ALA A N 9
ATOM 8964 C CA . ALA A 1 6 ? -12.630 -2.165 1.503 1.00 0.00 6 ALA A CA 9
ATOM 8965 C C . ALA A 1 6 ? -11.276 -1.475 1.400 1.00 0.00 6 ALA A C 9
ATOM 8966 O O . ALA A 1 6 ? -10.769 -1.225 0.308 1.00 0.00 6 ALA A O 9
ATOM 8973 N N . LEU A 1 7 ? -10.698 -1.180 2.558 1.00 0.00 7 LEU A N 9
ATOM 8974 C CA . LEU A 1 7 ? -9.398 -0.528 2.632 1.00 0.00 7 LEU A CA 9
ATOM 8975 C C . LEU A 1 7 ? -8.335 -1.361 1.923 1.00 0.00 7 LEU A C 9
ATOM 8976 O O . LEU A 1 7 ? -7.481 -0.831 1.216 1.00 0.00 7 LEU A O 9
ATOM 8992 N N . GLU A 1 8 ? -8.400 -2.670 2.126 1.00 0.00 8 GLU A N 9
ATOM 8993 C CA . GLU A 1 8 ? -7.450 -3.595 1.517 1.00 0.00 8 GLU A CA 9
ATOM 8994 C C . GLU A 1 8 ? -7.578 -3.603 -0.007 1.00 0.00 8 GLU A C 9
ATOM 8995 O O . GLU A 1 8 ? -6.600 -3.826 -0.719 1.00 0.00 8 GLU A O 9
ATOM 9007 N N . GLU A 1 9 ? -8.793 -3.381 -0.497 1.00 0.00 9 GLU A N 9
ATOM 9008 C CA . GLU A 1 9 ? -9.056 -3.382 -1.934 1.00 0.00 9 GLU A CA 9
ATOM 9009 C C . GLU A 1 9 ? -8.350 -2.230 -2.648 1.00 0.00 9 GLU A C 9
ATOM 9010 O O . GLU A 1 9 ? -7.873 -2.390 -3.769 1.00 0.00 9 GLU A O 9
ATOM 9022 N N . LYS A 1 10 ? -8.298 -1.069 -2.004 1.00 0.00 10 LYS A N 9
ATOM 9023 C CA . LYS A 1 10 ? -7.660 0.104 -2.597 1.00 0.00 10 LYS A CA 9
ATOM 9024 C C . LYS A 1 10 ? -6.139 -0.040 -2.627 1.00 0.00 10 LYS A C 9
ATOM 9025 O O . LYS A 1 10 ? -5.480 0.433 -3.552 1.00 0.00 10 LYS A O 9
ATOM 9044 N N . VAL A 1 11 ? -5.591 -0.687 -1.606 1.00 0.00 11 VAL A N 9
ATOM 9045 C CA . VAL A 1 11 ? -4.148 -0.886 -1.503 1.00 0.00 11 VAL A CA 9
ATOM 9046 C C . VAL A 1 11 ? -3.606 -1.719 -2.664 1.00 0.00 11 VAL A C 9
ATOM 9047 O O . VAL A 1 11 ? -2.541 -1.425 -3.209 1.00 0.00 11 VAL A O 9
ATOM 9060 N N . LYS A 1 12 ? -4.340 -2.763 -3.027 1.00 0.00 12 LYS A N 9
ATOM 9061 C CA . LYS A 1 12 ? -3.937 -3.650 -4.112 1.00 0.00 12 LYS A CA 9
ATOM 9062 C C . LYS A 1 12 ? -4.026 -2.957 -5.459 1.00 0.00 12 LYS A C 9
ATOM 9063 O O . LYS A 1 12 ? -3.181 -3.162 -6.330 1.00 0.00 12 LYS A O 9
ATOM 9082 N N . ALA A 1 13 ? -5.051 -2.134 -5.628 1.00 0.00 13 ALA A N 9
ATOM 9083 C CA . ALA A 1 13 ? -5.235 -1.416 -6.878 1.00 0.00 13 ALA A CA 9
ATOM 9084 C C . ALA A 1 13 ? -3.992 -0.599 -7.184 1.00 0.00 13 ALA A C 9
ATOM 9085 O O . ALA A 1 13 ? -3.572 -0.490 -8.336 1.00 0.00 13 ALA A O 9
ATOM 9092 N N . LEU A 1 14 ? -3.384 -0.055 -6.135 1.00 0.00 14 LEU A N 9
ATOM 9093 C CA . LEU A 1 14 ? -2.158 0.718 -6.291 1.00 0.00 14 LEU A CA 9
ATOM 9094 C C . LEU A 1 14 ? -1.002 -0.203 -6.650 1.00 0.00 14 LEU A C 9
ATOM 9095 O O . LEU A 1 14 ? -0.072 0.190 -7.339 1.00 0.00 14 LEU A O 9
ATOM 9111 N N . GLU A 1 15 ? -1.072 -1.435 -6.163 1.00 0.00 15 GLU A N 9
ATOM 9112 C CA . GLU A 1 15 ? -0.036 -2.428 -6.417 1.00 0.00 15 GLU A CA 9
ATOM 9113 C C . GLU A 1 15 ? 0.208 -2.612 -7.915 1.00 0.00 15 GLU A C 9
ATOM 9114 O O . GLU A 1 15 ? 1.342 -2.785 -8.359 1.00 0.00 15 GLU A O 9
ATOM 9126 N N . GLU A 1 16 ? -0.876 -2.582 -8.675 1.00 0.00 16 GLU A N 9
ATOM 9127 C CA . GLU A 1 16 ? -0.827 -2.753 -10.126 1.00 0.00 16 GLU A CA 9
ATOM 9128 C C . GLU A 1 16 ? -0.105 -1.598 -10.804 1.00 0.00 16 GLU A C 9
ATOM 9129 O O . GLU A 1 16 ? 0.560 -1.786 -11.820 1.00 0.00 16 GLU A O 9
ATOM 9141 N N . LYS A 1 17 ? -0.246 -0.405 -10.244 1.00 0.00 17 LYS A N 9
ATOM 9142 C CA . LYS A 1 17 ? 0.391 0.780 -10.803 1.00 0.00 17 LYS A CA 9
ATOM 9143 C C . LYS A 1 17 ? 1.907 0.729 -10.614 1.00 0.00 17 LYS A C 9
ATOM 9144 O O . LYS A 1 17 ? 2.660 1.286 -11.412 1.00 0.00 17 LYS A O 9
ATOM 9163 N N . VAL A 1 18 ? 2.347 0.075 -9.540 1.00 0.00 18 VAL A N 9
ATOM 9164 C CA . VAL A 1 18 ? 3.774 -0.025 -9.239 1.00 0.00 18 VAL A CA 9
ATOM 9165 C C . VAL A 1 18 ? 4.509 -0.927 -10.228 1.00 0.00 18 VAL A C 9
ATOM 9166 O O . VAL A 1 18 ? 5.573 -0.569 -10.734 1.00 0.00 18 VAL A O 9
ATOM 9179 N N . LYS A 1 19 ? 3.941 -2.095 -10.505 1.00 0.00 19 LYS A N 9
ATOM 9180 C CA . LYS A 1 19 ? 4.551 -3.038 -11.437 1.00 0.00 19 LYS A CA 9
ATOM 9181 C C . LYS A 1 19 ? 4.469 -2.523 -12.872 1.00 0.00 19 LYS A C 9
ATOM 9182 O O . LYS A 1 19 ? 5.244 -2.933 -13.736 1.00 0.00 19 LYS A O 9
ATOM 9201 N N . ALA A 1 20 ? 3.514 -1.634 -13.118 1.00 0.00 20 ALA A N 9
ATOM 9202 C CA . ALA A 1 20 ? 3.308 -1.073 -14.444 1.00 0.00 20 ALA A CA 9
ATOM 9203 C C . ALA A 1 20 ? 4.438 -0.125 -14.837 1.00 0.00 20 ALA A C 9
ATOM 9204 O O . ALA A 1 20 ? 4.882 -0.119 -15.985 1.00 0.00 20 ALA A O 9
ATOM 9211 N N . LEU A 1 21 ? 4.900 0.676 -13.881 1.00 0.00 21 LEU A N 9
ATOM 9212 C CA . LEU A 1 21 ? 5.977 1.626 -14.142 1.00 0.00 21 LEU A CA 9
ATOM 9213 C C . LEU A 1 21 ? 7.306 0.906 -14.362 1.00 0.00 21 LEU A C 9
ATOM 9214 O O . LEU A 1 21 ? 8.232 1.461 -14.953 1.00 0.00 21 LEU A O 9
ATOM 9230 N N . GLY A 1 22 ? 7.393 -0.332 -13.885 1.00 0.00 22 GLY A N 9
ATOM 9231 C CA . GLY A 1 22 ? 8.612 -1.102 -14.047 1.00 0.00 22 GLY A CA 9
ATOM 9232 C C . GLY A 1 22 ? 8.726 -2.230 -13.040 1.00 0.00 22 GLY A C 9
ATOM 9233 O O . GLY A 1 22 ? 7.765 -2.545 -12.339 1.00 0.00 22 GLY A O 9
ATOM 9237 N N . GLY A 1 23 ? 9.905 -2.840 -12.970 1.00 0.00 23 GLY A N 9
ATOM 9238 C CA . GLY A 1 23 ? 10.122 -3.933 -12.039 1.00 0.00 23 GLY A CA 9
ATOM 9239 C C . GLY A 1 23 ? 11.465 -4.605 -12.240 1.00 0.00 23 GLY A C 9
ATOM 9240 O O . GLY A 1 23 ? 11.534 -5.748 -12.693 1.00 0.00 23 GLY A O 9
ATOM 9244 N N . GLY A 1 24 ? 12.536 -3.895 -11.901 1.00 0.00 24 GLY A N 9
ATOM 9245 C CA . GLY A 1 24 ? 13.870 -4.447 -12.053 1.00 0.00 24 GLY A CA 9
ATOM 9246 C C . GLY A 1 24 ? 14.914 -3.663 -11.283 1.00 0.00 24 GLY A C 9
ATOM 9247 O O . GLY A 1 24 ? 15.843 -3.108 -11.873 1.00 0.00 24 GLY A O 9
ATOM 9251 N N . GLY A 1 25 ? 14.764 -3.618 -9.963 1.00 0.00 25 GLY A N 9
ATOM 9252 C CA . GLY A 1 25 ? 15.711 -2.894 -9.134 1.00 0.00 25 GLY A CA 9
ATOM 9253 C C . GLY A 1 25 ? 15.026 -1.962 -8.152 1.00 0.00 25 GLY A C 9
ATOM 9254 O O . GLY A 1 25 ? 14.849 -2.302 -6.983 1.00 0.00 25 GLY A O 9
ATOM 9258 N N . ARG A 1 26 ? 14.642 -0.783 -8.630 1.00 0.00 26 ARG A N 9
ATOM 9259 C CA . ARG A 1 26 ? 13.974 0.202 -7.789 1.00 0.00 26 ARG A CA 9
ATOM 9260 C C . ARG A 1 26 ? 12.491 -0.127 -7.641 1.00 0.00 26 ARG A C 9
ATOM 9261 O O . ARG A 1 26 ? 11.956 -0.123 -6.537 1.00 0.00 26 ARG A O 9
ATOM 9282 N N . ILE A 1 27 ? 11.838 -0.395 -8.764 1.00 0.00 27 ILE A N 9
ATOM 9283 C CA . ILE A 1 27 ? 10.416 -0.717 -8.777 1.00 0.00 27 ILE A CA 9
ATOM 9284 C C . ILE A 1 27 ? 10.118 -2.055 -8.101 1.00 0.00 27 ILE A C 9
ATOM 9285 O O . ILE A 1 27 ? 9.073 -2.219 -7.481 1.00 0.00 27 ILE A O 9
ATOM 9301 N N . GLU A 1 28 ? 11.027 -3.014 -8.245 1.00 0.00 28 GLU A N 9
ATOM 9302 C CA . GLU A 1 28 ? 10.838 -4.345 -7.663 1.00 0.00 28 GLU A CA 9
ATOM 9303 C C . GLU A 1 28 ? 10.765 -4.300 -6.136 1.00 0.00 28 GLU A C 9
ATOM 9304 O O . GLU A 1 28 ? 9.939 -4.979 -5.525 1.00 0.00 28 GLU A O 9
ATOM 9316 N N . GLU A 1 29 ? 11.641 -3.513 -5.526 1.00 0.00 29 GLU A N 9
ATOM 9317 C CA . GLU A 1 29 ? 11.691 -3.390 -4.070 1.00 0.00 29 GLU A CA 9
ATOM 9318 C C . GLU A 1 29 ? 10.467 -2.659 -3.516 1.00 0.00 29 GLU A C 9
ATOM 9319 O O . GLU A 1 29 ? 9.960 -2.996 -2.447 1.00 0.00 29 GLU A O 9
ATOM 9331 N N . LEU A 1 30 ? 10.024 -1.639 -4.237 1.00 0.00 30 LEU A N 9
ATOM 9332 C CA . LEU A 1 30 ? 8.888 -0.826 -3.822 1.00 0.00 30 LEU A CA 9
ATOM 9333 C C . LEU A 1 30 ? 7.627 -1.664 -3.617 1.00 0.00 30 LEU A C 9
ATOM 9334 O O . LEU A 1 30 ? 6.930 -1.516 -2.613 1.00 0.00 30 LEU A O 9
ATOM 9350 N N . LYS A 1 31 ? 7.339 -2.538 -4.571 1.00 0.00 31 LYS A N 9
ATOM 9351 C CA . LYS A 1 31 ? 6.157 -3.395 -4.490 1.00 0.00 31 LYS A CA 9
ATOM 9352 C C . LYS A 1 31 ? 6.272 -4.392 -3.346 1.00 0.00 31 LYS A C 9
ATOM 9353 O O . LYS A 1 31 ? 5.274 -4.740 -2.724 1.00 0.00 31 LYS A O 9
ATOM 9372 N N . LYS A 1 32 ? 7.488 -4.858 -3.079 1.00 0.00 32 LYS A N 9
ATOM 9373 C CA . LYS A 1 32 ? 7.713 -5.828 -2.011 1.00 0.00 32 LYS A CA 9
ATOM 9374 C C . LYS A 1 32 ? 7.200 -5.291 -0.678 1.00 0.00 32 LYS A C 9
ATOM 9375 O O . LYS A 1 32 ? 6.603 -6.025 0.110 1.00 0.00 32 LYS A O 9
ATOM 9394 N N . LYS A 1 33 ? 7.421 -4.005 -0.439 1.00 0.00 33 LYS A N 9
ATOM 9395 C CA . LYS A 1 33 ? 6.966 -3.366 0.790 1.00 0.00 33 LYS A CA 9
ATOM 9396 C C . LYS A 1 33 ? 5.443 -3.309 0.822 1.00 0.00 33 LYS A C 9
ATOM 9397 O O . LYS A 1 33 ? 4.825 -3.440 1.879 1.00 0.00 33 LYS A O 9
ATOM 9416 N N . TYR A 1 34 ? 4.848 -3.107 -0.349 1.00 0.00 34 TYR A N 9
ATOM 9417 C CA . TYR A 1 34 ? 3.398 -3.023 -0.477 1.00 0.00 34 TYR A CA 9
ATOM 9418 C C . TYR A 1 34 ? 2.716 -4.279 0.065 1.00 0.00 34 TYR A C 9
ATOM 9419 O O . TYR A 1 34 ? 1.652 -4.195 0.673 1.00 0.00 34 TYR A O 9
ATOM 9437 N N . GLU A 1 35 ? 3.329 -5.439 -0.161 1.00 0.00 35 GLU A N 9
ATOM 9438 C CA . GLU A 1 35 ? 2.771 -6.704 0.308 1.00 0.00 35 GLU A CA 9
ATOM 9439 C C . GLU A 1 35 ? 2.543 -6.674 1.816 1.00 0.00 35 GLU A C 9
ATOM 9440 O O . GLU A 1 35 ? 1.506 -7.120 2.307 1.00 0.00 35 GLU A O 9
ATOM 9452 N N . GLU A 1 36 ? 3.516 -6.136 2.542 1.00 0.00 36 GLU A N 9
ATOM 9453 C CA . GLU A 1 36 ? 3.428 -6.034 3.994 1.00 0.00 36 GLU A CA 9
ATOM 9454 C C . GLU A 1 36 ? 2.192 -5.238 4.400 1.00 0.00 36 GLU A C 9
ATOM 9455 O O . GLU A 1 36 ? 1.540 -5.546 5.396 1.00 0.00 36 GLU A O 9
ATOM 9467 N N . LEU A 1 37 ? 1.889 -4.206 3.621 1.00 0.00 37 LEU A N 9
ATOM 9468 C CA . LEU A 1 37 ? 0.743 -3.344 3.884 1.00 0.00 37 LEU A CA 9
ATOM 9469 C C . LEU A 1 37 ? -0.563 -4.135 3.898 1.00 0.00 37 LEU A C 9
ATOM 9470 O O . LEU A 1 37 ? -1.404 -3.947 4.775 1.00 0.00 37 LEU A O 9
ATOM 9486 N N . LYS A 1 38 ? -0.724 -5.010 2.917 1.00 0.00 38 LYS A N 9
ATOM 9487 C CA . LYS A 1 38 ? -1.927 -5.828 2.800 1.00 0.00 38 LYS A CA 9
ATOM 9488 C C . LYS A 1 38 ? -2.162 -6.665 4.054 1.00 0.00 38 LYS A C 9
ATOM 9489 O O . LYS A 1 38 ? -3.298 -6.833 4.493 1.00 0.00 38 LYS A O 9
ATOM 9508 N N . LYS A 1 39 ? -1.084 -7.201 4.615 1.00 0.00 39 LYS A N 9
ATOM 9509 C CA . LYS A 1 39 ? -1.168 -8.038 5.810 1.00 0.00 39 LYS A CA 9
ATOM 9510 C C . LYS A 1 39 ? -1.700 -7.263 7.017 1.00 0.00 39 LYS A C 9
ATOM 9511 O O . LYS A 1 39 ? -2.445 -7.809 7.829 1.00 0.00 39 LYS A O 9
ATOM 9530 N N . LYS A 1 40 ? -1.302 -6.001 7.141 1.00 0.00 40 LYS A N 9
ATOM 9531 C CA . LYS A 1 40 ? -1.728 -5.166 8.264 1.00 0.00 40 LYS A CA 9
ATOM 9532 C C . LYS A 1 40 ? -3.240 -4.959 8.273 1.00 0.00 40 LYS A C 9
ATOM 9533 O O . LYS A 1 40 ? -3.883 -5.056 9.318 1.00 0.00 40 LYS A O 9
ATOM 9552 N N . ILE A 1 41 ? -3.801 -4.673 7.105 1.00 0.00 41 ILE A N 9
ATOM 9553 C CA . ILE A 1 41 ? -5.237 -4.450 6.976 1.00 0.00 41 ILE A CA 9
ATOM 9554 C C . ILE A 1 41 ? -6.010 -5.697 7.376 1.00 0.00 41 ILE A C 9
ATOM 9555 O O . ILE A 1 41 ? -7.092 -5.615 7.960 1.00 0.00 41 ILE A O 9
ATOM 9571 N N . GLU A 1 42 ? -5.437 -6.852 7.069 1.00 0.00 42 GLU A N 9
ATOM 9572 C CA . GLU A 1 42 ? -6.051 -8.127 7.404 1.00 0.00 42 GLU A CA 9
ATOM 9573 C C . GLU A 1 42 ? -6.164 -8.270 8.915 1.00 0.00 42 GLU A C 9
ATOM 9574 O O . GLU A 1 42 ? -7.110 -8.873 9.426 1.00 0.00 42 GLU A O 9
ATOM 9586 N N . GLU A 1 43 ? -5.188 -7.712 9.624 1.00 0.00 43 GLU A N 9
ATOM 9587 C CA . GLU A 1 43 ? -5.169 -7.773 11.080 1.00 0.00 43 GLU A CA 9
ATOM 9588 C C . GLU A 1 43 ? -6.197 -6.820 11.680 1.00 0.00 43 GLU A C 9
ATOM 9589 O O . GLU A 1 43 ? -6.740 -7.074 12.755 1.00 0.00 43 GLU A O 9
ATOM 9601 N N . LEU A 1 44 ? -6.460 -5.723 10.976 1.00 0.00 44 LEU A N 9
ATOM 9602 C CA . LEU A 1 44 ? -7.423 -4.732 11.439 1.00 0.00 44 LEU A CA 9
ATOM 9603 C C . LEU A 1 44 ? -8.808 -5.351 11.597 1.00 0.00 44 LEU A C 9
ATOM 9604 O O . 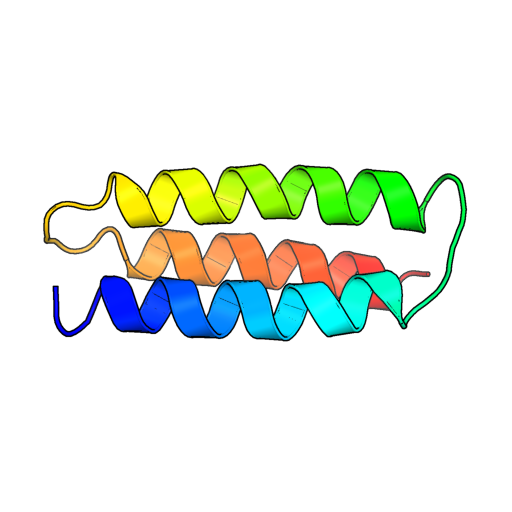LEU A 1 44 ? -9.606 -5.363 10.660 1.00 0.00 44 LEU A O 9
ATOM 9620 N N . GLY A 1 45 ? -9.087 -5.865 12.791 1.00 0.00 45 GLY A N 9
ATOM 9621 C CA . GLY A 1 45 ? -10.376 -6.479 13.050 1.00 0.00 45 GLY A CA 9
ATOM 9622 C C . GLY A 1 45 ? -11.471 -5.455 13.277 1.00 0.00 45 GLY A C 9
ATOM 9623 O O . GLY A 1 45 ? -12.504 -5.483 12.609 1.00 0.00 45 GLY A O 9
ATOM 9627 N N . GLY A 1 46 ? -11.244 -4.549 14.223 1.00 0.00 46 GLY A N 9
ATOM 9628 C CA . GLY A 1 46 ? -12.228 -3.525 14.519 1.00 0.00 46 GLY A CA 9
ATOM 9629 C C . GLY A 1 46 ? -12.185 -2.377 13.529 1.00 0.00 46 GLY A C 9
ATOM 9630 O O . GLY A 1 46 ? -11.975 -2.586 12.334 1.00 0.00 46 GLY A O 9
ATOM 9634 N N . GLY A 1 47 ? -12.383 -1.161 14.028 1.00 0.00 47 GLY A N 9
ATOM 9635 C CA . GLY A 1 47 ? -12.360 0.006 13.166 1.00 0.00 47 GLY A CA 9
ATOM 9636 C C . GLY A 1 47 ? -11.749 1.217 13.844 1.00 0.00 47 GLY A C 9
ATOM 9637 O O . GLY A 1 47 ? -12.459 2.022 14.448 1.00 0.00 47 GLY A O 9
ATOM 9641 N N . GLY A 1 48 ? -10.430 1.347 13.743 1.00 0.00 48 GLY A N 9
ATOM 9642 C CA . GLY A 1 48 ? -9.746 2.471 14.355 1.00 0.00 48 GLY A CA 9
ATOM 9643 C C . GLY A 1 48 ? -8.417 2.772 13.689 1.00 0.00 48 GLY A C 9
ATOM 9644 O O . GLY A 1 48 ? -8.115 3.925 13.385 1.00 0.00 48 GLY A O 9
ATOM 9648 N N . GLU A 1 49 ? -7.623 1.730 13.464 1.00 0.00 49 GLU A N 9
ATOM 9649 C CA . GLU A 1 49 ? -6.318 1.888 12.830 1.00 0.00 49 GLU A CA 9
ATOM 9650 C C . GLU A 1 49 ? -6.442 1.925 11.307 1.00 0.00 49 GLU A C 9
ATOM 9651 O O . GLU A 1 49 ? -5.444 2.068 10.600 1.00 0.00 49 GLU A O 9
ATOM 9663 N N . VAL A 1 50 ? -7.668 1.797 10.803 1.00 0.00 50 VAL A N 9
ATOM 9664 C CA . VAL A 1 50 ? -7.909 1.817 9.364 1.00 0.00 50 VAL A CA 9
ATOM 9665 C C . VAL A 1 50 ? -7.364 3.093 8.731 1.00 0.00 50 VAL A C 9
ATOM 9666 O O . VAL A 1 50 ? -6.848 3.071 7.614 1.00 0.00 50 VAL A O 9
ATOM 9679 N N . LYS A 1 51 ? -7.481 4.204 9.451 1.00 0.00 51 LYS A N 9
ATOM 9680 C CA . LYS A 1 51 ? -6.996 5.488 8.957 1.00 0.00 51 LYS A CA 9
ATOM 9681 C C . LYS A 1 51 ? -5.473 5.504 8.898 1.00 0.00 51 LYS A C 9
ATOM 9682 O O . LYS A 1 51 ? -4.880 6.141 8.027 1.00 0.00 51 LYS A O 9
ATOM 9701 N N . LYS A 1 52 ? -4.844 4.796 9.831 1.00 0.00 52 LYS A N 9
ATOM 9702 C CA . LYS A 1 52 ? -3.389 4.722 9.889 1.00 0.00 52 LYS A CA 9
ATOM 9703 C C . LYS A 1 52 ? -2.832 3.956 8.694 1.00 0.00 52 LYS A C 9
ATOM 9704 O O . LYS A 1 52 ? -1.746 4.259 8.204 1.00 0.00 52 LYS A O 9
ATOM 9723 N N . VAL A 1 53 ? -3.580 2.957 8.236 1.00 0.00 53 VAL A N 9
ATOM 9724 C CA . VAL A 1 53 ? -3.163 2.138 7.103 1.00 0.00 53 VAL A CA 9
ATOM 9725 C C . VAL A 1 53 ? -3.178 2.935 5.800 1.00 0.00 53 VAL A C 9
ATOM 9726 O O . VAL A 1 53 ? -2.305 2.767 4.952 1.00 0.00 53 VAL A O 9
ATOM 9739 N N . GLU A 1 54 ? -4.181 3.788 5.639 1.00 0.00 54 GLU A N 9
ATOM 9740 C CA . GLU A 1 54 ? -4.307 4.599 4.432 1.00 0.00 54 GLU A CA 9
ATOM 9741 C C . GLU A 1 54 ? -3.168 5.610 4.316 1.00 0.00 54 GLU A C 9
ATOM 9742 O O . GLU A 1 54 ? -2.744 5.955 3.215 1.00 0.00 54 GLU A O 9
ATOM 9754 N N . GLU A 1 55 ? -2.695 6.098 5.456 1.00 0.00 55 GLU A N 9
ATOM 9755 C CA . GLU A 1 55 ? -1.620 7.088 5.486 1.00 0.00 55 GLU A CA 9
ATOM 9756 C C . GLU A 1 55 ? -0.268 6.499 5.069 1.00 0.00 55 GLU A C 9
ATOM 9757 O O . GLU A 1 55 ? 0.523 7.162 4.400 1.00 0.00 55 GLU A O 9
ATOM 9769 N N . GLU A 1 56 ? 0.005 5.270 5.496 1.00 0.00 56 GLU A N 9
ATOM 9770 C CA . GLU A 1 56 ? 1.278 4.619 5.193 1.00 0.00 56 GLU A CA 9
ATOM 9771 C C . GLU A 1 56 ? 1.419 4.268 3.711 1.00 0.00 56 GLU A C 9
ATOM 9772 O O . GLU A 1 56 ? 2.508 4.368 3.148 1.00 0.00 56 GLU A O 9
ATOM 9784 N N . VAL A 1 57 ? 0.325 3.851 3.084 1.00 0.00 57 VAL A N 9
ATOM 9785 C CA . VAL A 1 57 ? 0.357 3.481 1.671 1.00 0.00 57 VAL A CA 9
ATOM 9786 C C . VAL A 1 57 ? 0.535 4.707 0.777 1.00 0.00 57 VAL A C 9
ATOM 9787 O O . VAL A 1 57 ? 1.208 4.643 -0.251 1.00 0.00 57 VAL A O 9
ATOM 9800 N N . LYS A 1 58 ? -0.066 5.824 1.179 1.00 0.00 58 LYS A N 9
ATOM 9801 C CA . LYS A 1 58 ? 0.033 7.063 0.418 1.00 0.00 58 LYS A CA 9
ATOM 9802 C C . LYS A 1 58 ? 1.495 7.447 0.201 1.00 0.00 58 LYS A C 9
ATOM 9803 O O . LYS A 1 58 ? 1.852 8.022 -0.825 1.00 0.00 58 LYS A O 9
ATOM 9822 N N . LYS A 1 59 ? 2.332 7.128 1.180 1.00 0.00 59 LYS A N 9
ATOM 9823 C CA . LYS A 1 59 ? 3.756 7.431 1.106 1.00 0.00 59 LYS A CA 9
ATOM 9824 C C . LYS A 1 59 ? 4.442 6.594 0.029 1.00 0.00 59 LYS A C 9
ATOM 9825 O O . LYS A 1 59 ? 5.348 7.067 -0.652 1.00 0.00 59 LYS A O 9
ATOM 9844 N N . LEU A 1 60 ? 4.016 5.340 -0.099 1.00 0.00 60 LEU A N 9
ATOM 9845 C CA . LEU A 1 60 ? 4.598 4.418 -1.075 1.00 0.00 60 LEU A CA 9
ATOM 9846 C C . LEU A 1 60 ? 4.476 4.944 -2.504 1.00 0.00 60 LEU A C 9
ATOM 9847 O O . LEU A 1 60 ? 5.435 4.888 -3.275 1.00 0.00 60 LEU A O 9
ATOM 9863 N N . GLU A 1 61 ? 3.299 5.447 -2.859 1.00 0.00 61 GLU A N 9
ATOM 9864 C CA . GLU A 1 61 ? 3.074 5.971 -4.205 1.00 0.00 61 GLU A CA 9
ATOM 9865 C C . GLU A 1 61 ? 3.865 7.257 -4.434 1.00 0.00 61 GLU A C 9
ATOM 9866 O O . GLU A 1 61 ? 4.321 7.525 -5.544 1.00 0.00 61 GLU A O 9
ATOM 9878 N N . GLU A 1 62 ? 4.024 8.046 -3.378 1.00 0.00 62 GLU A N 9
ATOM 9879 C CA . GLU A 1 62 ? 4.760 9.304 -3.461 1.00 0.00 62 GLU A CA 9
ATOM 9880 C C . GLU A 1 62 ? 6.180 9.070 -3.960 1.00 0.00 62 GLU A C 9
ATOM 9881 O O . GLU A 1 62 ? 6.720 9.867 -4.728 1.00 0.00 62 GLU A O 9
ATOM 9893 N N . GLU A 1 63 ? 6.776 7.964 -3.527 1.00 0.00 63 GLU A N 9
ATOM 9894 C CA . GLU A 1 63 ? 8.129 7.617 -3.939 1.00 0.00 63 GLU A CA 9
ATOM 9895 C C . GLU A 1 63 ? 8.151 7.282 -5.422 1.00 0.00 63 GLU A C 9
ATOM 9896 O O . GLU A 1 63 ? 9.133 7.538 -6.116 1.00 0.00 63 GLU A O 9
ATOM 9908 N N . ILE A 1 64 ? 7.052 6.704 -5.899 1.00 0.00 64 ILE A N 9
ATOM 9909 C CA . ILE A 1 64 ? 6.934 6.331 -7.304 1.00 0.00 64 ILE A CA 9
ATOM 9910 C C . ILE A 1 64 ? 7.122 7.544 -8.213 1.00 0.00 64 ILE A C 9
ATOM 9911 O O . ILE A 1 64 ? 7.804 7.466 -9.234 1.00 0.00 64 ILE A O 9
ATOM 9927 N N . LYS A 1 65 ? 6.513 8.662 -7.834 1.00 0.00 65 LYS A N 9
ATOM 9928 C CA . LYS A 1 65 ? 6.614 9.889 -8.615 1.00 0.00 65 LYS A CA 9
ATOM 9929 C C . LYS A 1 65 ? 8.038 10.436 -8.590 1.00 0.00 65 LYS A C 9
ATOM 9930 O O . LYS A 1 65 ? 8.465 11.122 -9.519 1.00 0.00 65 LYS A O 9
ATOM 9949 N N . LYS A 1 66 ? 8.767 10.128 -7.523 1.00 0.00 66 LYS A N 9
ATOM 9950 C CA . LYS A 1 66 ? 10.143 10.589 -7.378 1.00 0.00 66 LYS A CA 9
ATOM 9951 C C . LYS A 1 66 ? 11.073 9.849 -8.335 1.00 0.00 66 LYS A C 9
ATOM 9952 O O . LYS A 1 66 ? 12.127 10.363 -8.710 1.00 0.00 66 LYS A O 9
ATOM 9971 N N . LEU A 1 67 ? 10.681 8.640 -8.726 1.00 0.00 67 LEU A N 9
ATOM 9972 C CA . LEU A 1 67 ? 11.485 7.835 -9.637 1.00 0.00 67 LEU A CA 9
ATOM 9973 C C . LEU A 1 67 ? 10.921 7.888 -11.055 1.00 0.00 67 LEU A C 9
ATOM 9974 O O . LEU A 1 67 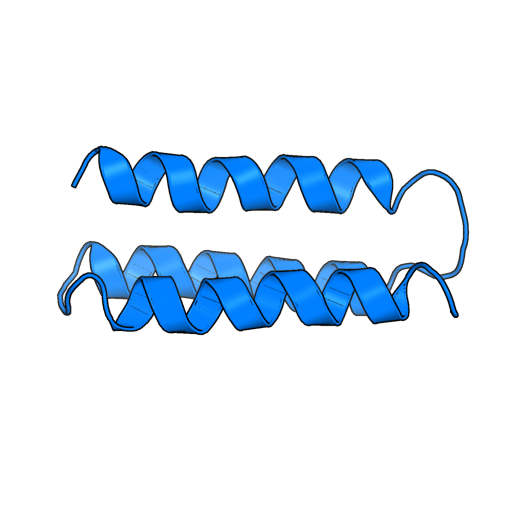? 11.724 7.945 -12.009 1.00 0.00 67 LEU A O 9
ATOM 9991 N N . GLY A 1 1 ? -17.651 -5.184 8.684 1.00 0.00 1 GLY A N 10
ATOM 9992 C CA . GLY A 1 1 ? -16.265 -4.884 8.233 1.00 0.00 1 GLY A CA 10
ATOM 9993 C C . GLY A 1 1 ? -16.198 -4.531 6.759 1.00 0.00 1 GLY A C 10
ATOM 9994 O O . GLY A 1 1 ? -15.480 -5.173 5.992 1.00 0.00 1 GLY A O 10
ATOM 10000 N N . SER A 1 2 ? -16.949 -3.509 6.362 1.00 0.00 2 SER A N 10
ATOM 10001 C CA . SER A 1 2 ? -16.974 -3.073 4.972 1.00 0.00 2 SER A CA 10
ATOM 10002 C C . SER A 1 2 ? -15.973 -1.945 4.736 1.00 0.00 2 SER A C 10
ATOM 10003 O O . SER A 1 2 ? -15.438 -1.797 3.637 1.00 0.00 2 SER A O 10
ATOM 10011 N N . ARG A 1 3 ? -15.726 -1.152 5.774 1.00 0.00 3 ARG A N 10
ATOM 10012 C CA . ARG A 1 3 ? -14.791 -0.037 5.676 1.00 0.00 3 ARG A CA 10
ATOM 10013 C C . ARG A 1 3 ? -13.347 -0.529 5.717 1.00 0.00 3 ARG A C 10
ATOM 10014 O O . ARG A 1 3 ? -12.488 -0.019 4.997 1.00 0.00 3 ARG A O 10
ATOM 10035 N N . VAL A 1 4 ? -13.086 -1.521 6.562 1.00 0.00 4 VAL A N 10
ATOM 10036 C CA . VAL A 1 4 ? -11.745 -2.078 6.693 1.00 0.00 4 VAL A CA 10
ATOM 10037 C C . VAL A 1 4 ? -11.375 -2.909 5.467 1.00 0.00 4 VAL A C 10
ATOM 10038 O O . VAL A 1 4 ? -10.272 -2.785 4.935 1.00 0.00 4 VAL A O 10
ATOM 10051 N N . LYS A 1 5 ? -12.303 -3.750 5.020 1.00 0.00 5 LYS A N 10
ATOM 10052 C CA . LYS A 1 5 ? -12.065 -4.590 3.852 1.00 0.00 5 LYS A CA 10
ATOM 10053 C C . LYS A 1 5 ? -11.881 -3.726 2.611 1.00 0.00 5 LYS A C 10
ATOM 10054 O O . LYS A 1 5 ? -11.019 -3.994 1.778 1.00 0.00 5 LYS A O 10
ATOM 10073 N N . ALA A 1 6 ? -12.691 -2.679 2.505 1.00 0.00 6 ALA A N 10
ATOM 10074 C CA . ALA A 1 6 ? -12.609 -1.761 1.376 1.00 0.00 6 ALA A CA 10
ATOM 10075 C C . ALA A 1 6 ? -11.205 -1.181 1.273 1.00 0.00 6 ALA A C 10
ATOM 10076 O O . ALA A 1 6 ? -10.692 -0.946 0.180 1.00 0.00 6 ALA A O 10
ATOM 10083 N N . LEU A 1 7 ? -10.594 -0.960 2.430 1.00 0.00 7 LEU A N 10
ATOM 10084 C CA . LEU A 1 7 ? -9.247 -0.414 2.508 1.00 0.00 7 LEU A CA 10
ATOM 10085 C C . LEU A 1 7 ? -8.256 -1.306 1.768 1.00 0.00 7 LEU A C 10
ATOM 10086 O O . LEU A 1 7 ? -7.376 -0.823 1.058 1.00 0.00 7 LEU A O 10
ATOM 10102 N N . GLU A 1 8 ? -8.407 -2.611 1.950 1.00 0.00 8 GLU A N 10
ATOM 10103 C CA . GLU A 1 8 ? -7.531 -3.589 1.313 1.00 0.00 8 GLU A CA 10
ATOM 10104 C C . GLU A 1 8 ? -7.681 -3.571 -0.211 1.00 0.00 8 GLU A C 10
ATOM 10105 O O . GLU A 1 8 ? -6.729 -3.851 -0.939 1.00 0.00 8 GLU A O 10
ATOM 10117 N N . GLU A 1 9 ? -8.885 -3.263 -0.681 1.00 0.00 9 GLU A N 10
ATOM 10118 C CA . GLU A 1 9 ? -9.167 -3.233 -2.114 1.00 0.00 9 GLU A CA 10
ATOM 10119 C C . GLU A 1 9 ? -8.409 -2.116 -2.830 1.00 0.00 9 GLU A C 10
ATOM 10120 O O . GLU A 1 9 ? -7.952 -2.295 -3.957 1.00 0.00 9 GLU A O 10
ATOM 10132 N N . LYS A 1 10 ? -8.290 -0.961 -2.182 1.00 0.00 10 LYS A N 10
ATOM 10133 C CA . LYS A 1 10 ? -7.599 0.180 -2.777 1.00 0.00 10 LYS A CA 10
ATOM 10134 C C . LYS A 1 10 ? -6.087 -0.035 -2.824 1.00 0.00 10 LYS A C 10
ATOM 10135 O O . LYS A 1 10 ? -5.416 0.414 -3.753 1.00 0.00 10 LYS A O 10
ATOM 10154 N N . VAL A 1 11 ? -5.556 -0.710 -1.812 1.00 0.00 11 VAL A N 10
ATOM 10155 C CA . VAL A 1 11 ? -4.122 -0.972 -1.726 1.00 0.00 11 VAL A CA 10
ATOM 10156 C C . VAL A 1 11 ? -3.629 -1.836 -2.886 1.00 0.00 11 VAL A C 10
ATOM 10157 O O . VAL A 1 11 ? -2.562 -1.588 -3.447 1.00 0.00 11 VAL A O 10
ATOM 10170 N N . LYS A 1 12 ? -4.406 -2.856 -3.229 1.00 0.00 12 LYS A N 10
ATOM 10171 C CA . LYS A 1 12 ? -4.049 -3.768 -4.310 1.00 0.00 12 LYS A CA 10
ATOM 10172 C C . LYS A 1 12 ? -4.131 -3.087 -5.664 1.00 0.00 12 LYS A C 10
ATOM 10173 O O . LYS A 1 12 ? -3.304 -3.327 -6.543 1.00 0.00 12 LYS A O 10
ATOM 10192 N N . ALA A 1 13 ? -5.129 -2.232 -5.828 1.00 0.00 13 ALA A N 10
ATOM 10193 C CA . ALA A 1 13 ? -5.306 -1.518 -7.082 1.00 0.00 13 ALA A CA 10
ATOM 10194 C C . ALA A 1 13 ? -4.041 -0.745 -7.411 1.00 0.00 13 ALA A C 10
ATOM 10195 O O . ALA A 1 13 ? -3.631 -0.660 -8.568 1.00 0.00 13 ALA A O 10
ATOM 10202 N N . LEU A 1 14 ? -3.406 -0.212 -6.374 1.00 0.00 14 LEU A N 10
ATOM 10203 C CA . LEU A 1 14 ? -2.157 0.521 -6.545 1.00 0.00 14 LEU A CA 10
ATOM 10204 C C . LEU A 1 14 ? -1.030 -0.441 -6.904 1.00 0.00 14 LEU A C 10
ATOM 10205 O O . LEU A 1 14 ? -0.086 -0.084 -7.603 1.00 0.00 14 LEU A O 10
ATOM 10221 N N . GLU A 1 15 ? -1.141 -1.664 -6.399 1.00 0.00 15 GLU A N 10
ATOM 10222 C CA . GLU A 1 15 ? -0.144 -2.701 -6.636 1.00 0.00 15 GLU A CA 10
ATOM 10223 C C . GLU A 1 15 ? 0.089 -2.938 -8.127 1.00 0.00 15 GLU A C 10
ATOM 10224 O O . GLU A 1 15 ? 1.217 -3.167 -8.561 1.00 0.00 15 GLU A O 10
ATOM 10236 N N . GLU A 1 16 ? -0.988 -2.893 -8.896 1.00 0.00 16 GLU A N 10
ATOM 10237 C CA . GLU A 1 16 ? -0.927 -3.116 -10.340 1.00 0.00 16 GLU A CA 10
ATOM 10238 C C . GLU A 1 16 ? -0.153 -2.008 -11.040 1.00 0.00 16 GLU A C 10
ATOM 10239 O O . GLU A 1 16 ? 0.498 -2.240 -12.056 1.00 0.00 16 GLU A O 10
ATOM 10251 N N . LYS A 1 17 ? -0.232 -0.803 -10.494 1.00 0.00 17 LYS A N 10
ATOM 10252 C CA . LYS A 1 17 ? 0.462 0.338 -11.069 1.00 0.00 17 LYS A CA 10
ATOM 10253 C C . LYS A 1 17 ? 1.972 0.204 -10.876 1.00 0.00 17 LYS A C 10
ATOM 10254 O O . LYS A 1 17 ? 2.758 0.694 -11.687 1.00 0.00 17 LYS A O 10
ATOM 10273 N N . VAL A 1 18 ? 2.369 -0.458 -9.790 1.00 0.00 18 VAL A N 10
ATOM 10274 C CA . VAL A 1 18 ? 3.787 -0.650 -9.482 1.00 0.00 18 VAL A CA 10
ATOM 10275 C C . VAL A 1 18 ? 4.457 -1.606 -10.467 1.00 0.00 18 VAL A C 10
ATOM 10276 O O . VAL A 1 18 ? 5.547 -1.326 -10.968 1.00 0.00 18 VAL A O 10
ATOM 10289 N N . LYS A 1 19 ? 3.808 -2.732 -10.745 1.00 0.00 19 LYS A N 10
ATOM 10290 C CA . LYS A 1 19 ? 4.354 -3.718 -11.672 1.00 0.00 19 LYS A CA 10
ATOM 10291 C C . LYS A 1 19 ? 4.342 -3.181 -13.100 1.00 0.00 19 LYS A C 10
ATOM 10292 O O . LYS A 1 19 ? 5.112 -3.629 -13.950 1.00 0.00 19 LYS A O 10
ATOM 10311 N N . ALA A 1 20 ? 3.467 -2.213 -13.353 1.00 0.00 20 ALA A N 10
ATOM 10312 C CA . ALA A 1 20 ? 3.356 -1.603 -14.671 1.00 0.00 20 ALA A CA 10
ATOM 10313 C C . ALA A 1 20 ? 4.365 -0.467 -14.835 1.00 0.00 20 ALA A C 10
ATOM 10314 O O . ALA A 1 20 ? 4.566 0.042 -15.938 1.00 0.00 20 ALA A O 10
ATOM 10321 N N . LEU A 1 21 ? 4.996 -0.073 -13.730 1.00 0.00 21 LEU A N 10
ATOM 10322 C CA . LEU A 1 21 ? 5.982 1.000 -13.749 1.00 0.00 21 LEU A CA 10
ATOM 10323 C C . LEU A 1 21 ? 7.249 0.560 -14.476 1.00 0.00 21 LEU A C 10
ATOM 10324 O O . LEU A 1 21 ? 7.931 1.370 -15.104 1.00 0.00 21 LEU A O 10
ATOM 10340 N N . GLY A 1 22 ? 7.557 -0.729 -14.384 1.00 0.00 22 GLY A N 10
ATOM 10341 C CA . GLY A 1 22 ? 8.741 -1.258 -15.037 1.00 0.00 22 GLY A CA 10
ATOM 10342 C C . GLY A 1 22 ? 9.254 -2.517 -14.368 1.00 0.00 22 GLY A C 10
ATOM 10343 O O . GLY A 1 22 ? 9.673 -3.459 -15.041 1.00 0.00 22 GLY A O 10
ATOM 10347 N N . GLY A 1 23 ? 9.220 -2.534 -13.040 1.00 0.00 23 GLY A N 10
ATOM 10348 C CA . GLY A 1 23 ? 9.687 -3.693 -12.300 1.00 0.00 23 GLY A CA 10
ATOM 10349 C C . GLY A 1 23 ? 11.135 -4.028 -12.599 1.00 0.00 23 GLY A C 10
ATOM 10350 O O . GLY A 1 23 ? 11.422 -4.848 -13.470 1.00 0.00 23 GLY A O 10
ATOM 10354 N N . GLY A 1 24 ? 12.050 -3.392 -11.874 1.00 0.00 24 GLY A N 10
ATOM 10355 C CA . GLY A 1 24 ? 13.465 -3.641 -12.082 1.00 0.00 24 GLY A CA 10
ATOM 10356 C C . GLY A 1 24 ? 14.344 -2.667 -11.323 1.00 0.00 24 GLY A C 10
ATOM 10357 O O . GLY A 1 24 ? 14.760 -1.643 -11.865 1.00 0.00 24 GLY A O 10
ATOM 10361 N N . GLY A 1 25 ? 14.629 -2.987 -10.065 1.00 0.00 25 GLY A N 10
ATOM 10362 C CA . GLY A 1 25 ? 15.466 -2.123 -9.252 1.00 0.00 25 GLY A CA 10
ATOM 10363 C C . GLY A 1 25 ? 14.667 -1.312 -8.252 1.00 0.00 25 GLY A C 10
ATOM 10364 O O . GLY A 1 25 ? 14.333 -1.798 -7.172 1.00 0.00 25 GLY A O 10
ATOM 10368 N N . ARG A 1 26 ? 14.362 -0.069 -8.612 1.00 0.00 26 ARG A N 10
ATOM 10369 C CA . ARG A 1 26 ? 13.601 0.816 -7.737 1.00 0.00 26 ARG A CA 10
ATOM 10370 C C . ARG A 1 26 ? 12.158 0.341 -7.595 1.00 0.00 26 ARG A C 10
ATOM 10371 O O . ARG A 1 26 ? 11.620 0.297 -6.495 1.00 0.00 26 ARG A O 10
ATOM 10392 N N . ILE A 1 27 ? 11.536 0.009 -8.720 1.00 0.00 27 ILE A N 10
ATOM 10393 C CA . ILE A 1 27 ? 10.148 -0.445 -8.733 1.00 0.00 27 ILE A CA 10
ATOM 10394 C C . ILE A 1 27 ? 9.974 -1.804 -8.055 1.00 0.00 27 ILE A C 10
ATOM 10395 O O . ILE A 1 27 ? 8.945 -2.067 -7.437 1.00 0.00 27 ILE A O 10
ATOM 10411 N N . GLU A 1 28 ? 10.970 -2.674 -8.198 1.00 0.00 28 GLU A N 10
ATOM 10412 C CA . GLU A 1 28 ? 10.910 -4.018 -7.621 1.00 0.00 28 GLU A CA 10
ATOM 10413 C C . GLU A 1 28 ? 10.852 -3.992 -6.092 1.00 0.00 28 GLU A C 10
ATOM 10414 O O . GLU A 1 28 ? 10.126 -4.773 -5.479 1.00 0.00 28 GLU A O 10
ATOM 10426 N N . GLU A 1 29 ? 11.633 -3.110 -5.485 1.00 0.00 29 GLU A N 10
ATOM 10427 C CA . GLU A 1 29 ? 11.684 -2.998 -4.028 1.00 0.00 29 GLU A CA 10
ATOM 10428 C C . GLU A 1 29 ? 10.412 -2.369 -3.458 1.00 0.00 29 GLU A C 10
ATOM 10429 O O . GLU A 1 29 ? 9.942 -2.752 -2.387 1.00 0.00 29 GLU A O 10
ATOM 10441 N N . LEU A 1 30 ? 9.884 -1.381 -4.167 1.00 0.00 30 LEU A N 10
ATOM 10442 C CA . LEU A 1 30 ? 8.697 -0.660 -3.737 1.00 0.00 30 LEU A CA 10
ATOM 10443 C C . LEU A 1 30 ? 7.497 -1.584 -3.529 1.00 0.00 30 LEU A C 10
ATOM 10444 O O . LEU A 1 30 ? 6.800 -1.484 -2.520 1.00 0.00 30 LEU A O 10
ATOM 10460 N N . LYS A 1 31 ? 7.254 -2.477 -4.482 1.00 0.00 31 LYS A N 10
ATOM 10461 C CA . LYS A 1 31 ? 6.128 -3.402 -4.382 1.00 0.00 31 LYS A CA 10
ATOM 10462 C C . LYS A 1 31 ? 6.313 -4.383 -3.234 1.00 0.00 31 LYS A C 10
ATOM 10463 O O . LYS A 1 31 ? 5.343 -4.783 -2.601 1.00 0.00 31 LYS A O 10
ATOM 10482 N N . LYS A 1 32 ? 7.556 -4.778 -2.973 1.00 0.00 32 LYS A N 10
ATOM 10483 C CA . LYS A 1 32 ? 7.838 -5.723 -1.896 1.00 0.00 32 LYS A CA 10
ATOM 10484 C C . LYS A 1 32 ? 7.293 -5.189 -0.577 1.00 0.00 32 LYS A C 10
ATOM 10485 O O . LYS A 1 32 ? 6.727 -5.934 0.222 1.00 0.00 32 LYS A O 10
ATOM 10504 N N . LYS A 1 33 ? 7.445 -3.886 -0.373 1.00 0.00 33 LYS A N 10
ATOM 10505 C CA . LYS A 1 33 ? 6.948 -3.231 0.825 1.00 0.00 33 LYS A CA 10
ATOM 10506 C C . LYS A 1 33 ? 5.424 -3.255 0.839 1.00 0.00 33 LYS A C 10
ATOM 10507 O O . LYS A 1 33 ? 4.798 -3.371 1.892 1.00 0.00 33 LYS A O 10
ATOM 10526 N N . TYR A 1 34 ? 4.836 -3.134 -0.349 1.00 0.00 34 TYR A N 10
ATOM 10527 C CA . TYR A 1 34 ? 3.387 -3.128 -0.500 1.00 0.00 34 TYR A CA 10
ATOM 10528 C C . TYR A 1 34 ? 2.757 -4.387 0.094 1.00 0.00 34 TYR A C 10
ATOM 10529 O O . TYR A 1 34 ? 1.680 -4.323 0.681 1.00 0.00 34 TYR A O 10
ATOM 10547 N N . GLU A 1 35 ? 3.426 -5.527 -0.058 1.00 0.00 35 GLU A N 10
ATOM 10548 C CA . GLU A 1 35 ? 2.918 -6.790 0.469 1.00 0.00 35 GLU A CA 10
ATOM 10549 C C . GLU A 1 35 ? 2.663 -6.690 1.970 1.00 0.00 35 GLU A C 10
ATOM 10550 O O . GLU A 1 35 ? 1.638 -7.154 2.468 1.00 0.00 35 GLU A O 10
ATOM 10562 N N . GLU A 1 36 ? 3.601 -6.074 2.681 1.00 0.00 36 GLU A N 10
ATOM 10563 C CA . GLU A 1 36 ? 3.482 -5.901 4.124 1.00 0.00 36 GLU A CA 10
ATOM 10564 C C . GLU A 1 36 ? 2.208 -5.139 4.469 1.00 0.00 36 GLU A C 10
ATOM 10565 O O . GLU A 1 36 ? 1.552 -5.424 5.468 1.00 0.00 36 GLU A O 10
ATOM 10577 N N . LEU A 1 37 ? 1.876 -4.163 3.634 1.00 0.00 37 LEU A N 10
ATOM 10578 C CA . LEU A 1 37 ? 0.688 -3.337 3.831 1.00 0.00 37 LEU A CA 10
ATOM 10579 C C . LEU A 1 37 ? -0.582 -4.182 3.862 1.00 0.00 37 LEU A C 10
ATOM 10580 O O . LEU A 1 37 ? -1.446 -3.984 4.711 1.00 0.00 37 LEU A O 10
ATOM 10596 N N . LYS A 1 38 ? -0.691 -5.113 2.925 1.00 0.00 38 LYS A N 10
ATOM 10597 C CA . LYS A 1 38 ? -1.858 -5.985 2.832 1.00 0.00 38 LYS A CA 10
ATOM 10598 C C . LYS A 1 38 ? -2.111 -6.727 4.144 1.00 0.00 38 LYS A C 10
ATOM 10599 O O . LYS A 1 38 ? -3.255 -6.901 4.556 1.00 0.00 38 LYS A O 10
ATOM 10618 N N . LYS A 1 39 ? -1.034 -7.172 4.782 1.00 0.00 39 LYS A N 10
ATOM 10619 C CA . LYS A 1 39 ? -1.130 -7.910 6.040 1.00 0.00 39 LYS A CA 10
ATOM 10620 C C . LYS A 1 39 ? -1.694 -7.043 7.165 1.00 0.00 39 LYS A C 10
ATOM 10621 O O . LYS A 1 39 ? -2.442 -7.525 8.013 1.00 0.00 39 LYS A O 10
ATOM 10640 N N . LYS A 1 40 ? -1.313 -5.771 7.178 1.00 0.00 40 LYS A N 10
ATOM 10641 C CA . LYS A 1 40 ? -1.758 -4.834 8.208 1.00 0.00 40 LYS A CA 10
ATOM 10642 C C . LYS A 1 40 ? -3.278 -4.690 8.224 1.00 0.00 40 LYS A C 10
ATOM 10643 O O . LYS A 1 40 ? -3.908 -4.724 9.281 1.00 0.00 40 LYS A O 10
ATOM 10662 N N . ILE A 1 41 ? -3.852 -4.528 7.043 1.00 0.00 41 ILE A N 10
ATOM 10663 C CA . ILE A 1 41 ? -5.295 -4.374 6.894 1.00 0.00 41 ILE A CA 10
ATOM 10664 C C . ILE A 1 41 ? -6.019 -5.630 7.358 1.00 0.00 41 ILE A C 10
ATOM 10665 O O . ILE A 1 41 ? -7.108 -5.562 7.927 1.00 0.00 41 ILE A O 10
ATOM 10681 N N . GLU A 1 42 ? -5.397 -6.776 7.124 1.00 0.00 42 GLU A N 10
ATOM 10682 C CA . GLU A 1 42 ? -5.963 -8.051 7.530 1.00 0.00 42 GLU A CA 10
ATOM 10683 C C . GLU A 1 42 ? -6.132 -8.089 9.043 1.00 0.00 42 GLU A C 10
ATOM 10684 O O . GLU A 1 42 ? -7.063 -8.705 9.563 1.00 0.00 42 GLU A O 10
ATOM 10696 N N . GLU A 1 43 ? -5.215 -7.428 9.744 1.00 0.00 43 GLU A N 10
ATOM 10697 C CA . GLU A 1 43 ? -5.246 -7.383 11.202 1.00 0.00 43 GLU A CA 10
ATOM 10698 C C . GLU A 1 43 ? -6.199 -6.302 11.708 1.00 0.00 43 GLU A C 10
ATOM 10699 O O . GLU A 1 43 ? -6.656 -6.355 12.849 1.00 0.00 43 GLU A O 10
ATOM 10711 N N . LEU A 1 44 ? -6.492 -5.320 10.859 1.00 0.00 44 LEU A N 10
ATOM 10712 C CA . LEU A 1 44 ? -7.390 -4.231 11.234 1.00 0.00 44 LEU A CA 10
ATOM 10713 C C . LEU A 1 44 ? -8.732 -4.771 11.720 1.00 0.00 44 LEU A C 10
ATOM 10714 O O . LEU A 1 44 ? -9.327 -5.644 11.088 1.00 0.00 44 LEU A O 10
ATOM 10730 N N . GLY A 1 45 ? -9.203 -4.247 12.847 1.00 0.00 45 GLY A N 10
ATOM 10731 C CA . GLY A 1 45 ? -10.470 -4.688 13.399 1.00 0.00 45 GLY A CA 10
ATOM 10732 C C . GLY A 1 45 ? -11.456 -3.549 13.572 1.00 0.00 45 GLY A C 10
ATOM 10733 O O . GLY A 1 45 ? -12.260 -3.552 14.504 1.00 0.00 45 GLY A O 10
ATOM 10737 N N . GLY A 1 46 ? -11.396 -2.575 12.669 1.00 0.00 46 GLY A N 10
ATOM 10738 C CA . GLY A 1 46 ? -12.297 -1.440 12.744 1.00 0.00 46 GLY A CA 10
ATOM 10739 C C . GLY A 1 46 ? -11.921 -0.473 13.849 1.00 0.00 46 GLY A C 10
ATOM 10740 O O . GLY A 1 46 ? -11.049 -0.763 14.668 1.00 0.00 46 GLY A O 10
ATOM 10744 N N . GLY A 1 47 ? -12.581 0.681 13.872 1.00 0.00 47 GLY A N 10
ATOM 10745 C CA . GLY A 1 47 ? -12.299 1.677 14.890 1.00 0.00 47 GLY A CA 10
ATOM 10746 C C . GLY A 1 47 ? -11.557 2.878 14.335 1.00 0.00 47 GLY A C 10
ATOM 10747 O O . GLY A 1 47 ? -11.938 3.428 13.302 1.00 0.00 47 GLY A O 10
ATOM 10751 N N . GLY A 1 48 ? -10.496 3.284 15.023 1.00 0.00 48 GLY A N 10
ATOM 10752 C CA . GLY A 1 48 ? -9.714 4.424 14.580 1.00 0.00 48 GLY A CA 10
ATOM 10753 C C . GLY A 1 48 ? -8.303 4.039 14.180 1.00 0.00 48 GLY A C 10
ATOM 10754 O O . GLY A 1 48 ? -7.371 4.830 14.327 1.00 0.00 48 GLY A O 10
ATOM 10758 N N . GLU A 1 49 ? -8.145 2.820 13.675 1.00 0.00 49 GLU A N 10
ATOM 10759 C CA . GLU A 1 49 ? -6.838 2.330 13.253 1.00 0.00 49 GLU A CA 10
ATOM 10760 C C . GLU A 1 49 ? -6.759 2.212 11.734 1.00 0.00 49 GLU A C 10
ATOM 10761 O O . GLU A 1 49 ? -5.674 2.248 11.155 1.00 0.00 49 GLU A O 10
ATOM 10773 N N . VAL A 1 50 ? -7.916 2.069 11.092 1.00 0.00 50 VAL A N 10
ATOM 10774 C CA . VAL A 1 50 ? -7.974 1.944 9.639 1.00 0.00 50 VAL A CA 10
ATOM 10775 C C . VAL A 1 50 ? -7.299 3.127 8.952 1.00 0.00 50 VAL A C 10
ATOM 10776 O O . VAL A 1 50 ? -6.760 2.992 7.854 1.00 0.00 50 VAL A O 10
ATOM 10789 N N . LYS A 1 51 ? -7.334 4.284 9.604 1.00 0.00 51 LYS A N 10
ATOM 10790 C CA . LYS A 1 51 ? -6.726 5.491 9.054 1.00 0.00 51 LYS A CA 10
ATOM 10791 C C . LYS A 1 51 ? -5.203 5.383 9.035 1.00 0.00 51 LYS A C 10
ATOM 10792 O O . LYS A 1 51 ? -4.539 6.000 8.203 1.00 0.00 51 LYS A O 10
ATOM 10811 N N . LYS A 1 52 ? -4.655 4.601 9.961 1.00 0.00 52 LYS A N 10
ATOM 10812 C CA . LYS A 1 52 ? -3.210 4.420 10.054 1.00 0.00 52 LYS A CA 10
ATOM 10813 C C . LYS A 1 52 ? -2.668 3.661 8.845 1.00 0.00 52 LYS A C 10
ATOM 10814 O O . LYS A 1 52 ? -1.573 3.948 8.361 1.00 0.00 52 LYS A O 10
ATOM 10833 N N . VAL A 1 53 ? -3.437 2.689 8.367 1.00 0.00 53 VAL A N 10
ATOM 10834 C CA . VAL A 1 53 ? -3.032 1.886 7.219 1.00 0.00 53 VAL A CA 10
ATOM 10835 C C . VAL A 1 53 ? -3.083 2.695 5.927 1.00 0.00 53 VAL A C 10
ATOM 10836 O O . VAL A 1 53 ? -2.219 2.550 5.066 1.00 0.00 53 VAL A O 10
ATOM 10849 N N . GLU A 1 54 ? -4.099 3.540 5.792 1.00 0.00 54 GLU A N 10
ATOM 10850 C CA . GLU A 1 54 ? -4.249 4.364 4.597 1.00 0.00 54 GLU A CA 10
ATOM 10851 C C . GLU A 1 54 ? -3.048 5.288 4.422 1.00 0.00 54 GLU A C 10
ATOM 10852 O O . GLU A 1 54 ? -2.627 5.568 3.301 1.00 0.00 54 GLU A O 10
ATOM 10864 N N . GLU A 1 55 ? -2.504 5.756 5.539 1.00 0.00 55 GLU A N 10
ATOM 10865 C CA . GLU A 1 55 ? -1.347 6.647 5.523 1.00 0.00 55 GLU A CA 10
ATOM 10866 C C . GLU A 1 55 ? -0.086 5.908 5.083 1.00 0.00 55 GLU A C 10
ATOM 10867 O O . GLU A 1 55 ? 0.772 6.470 4.404 1.00 0.00 55 GLU A O 10
ATOM 10879 N N . GLU A 1 56 ? 0.025 4.651 5.497 1.00 0.00 56 GLU A N 10
ATOM 10880 C CA . GLU A 1 56 ? 1.187 3.827 5.174 1.00 0.00 56 GLU A CA 10
ATOM 10881 C C . GLU A 1 56 ? 1.383 3.691 3.666 1.00 0.00 56 GLU A C 10
ATOM 10882 O O . GLU A 1 56 ? 2.496 3.838 3.160 1.00 0.00 56 GLU A O 10
ATOM 10894 N N . VAL A 1 57 ? 0.301 3.410 2.955 1.00 0.00 57 VAL A N 10
ATOM 10895 C CA . VAL A 1 57 ? 0.352 3.253 1.508 1.00 0.00 57 VAL A CA 10
ATOM 10896 C C . VAL A 1 57 ? 0.647 4.583 0.816 1.00 0.00 57 VAL A C 10
ATOM 10897 O O . VAL A 1 57 ? 1.328 4.623 -0.204 1.00 0.00 57 VAL A O 10
ATOM 10910 N N . LYS A 1 58 ? 0.121 5.666 1.382 1.00 0.00 58 LYS A N 10
ATOM 10911 C CA . LYS A 1 58 ? 0.315 7.003 0.825 1.00 0.00 58 LYS A CA 10
ATOM 10912 C C . LYS A 1 58 ? 1.798 7.317 0.647 1.00 0.00 58 LYS A C 10
ATOM 10913 O O . LYS A 1 58 ? 2.185 8.018 -0.286 1.00 0.00 58 LYS A O 10
ATOM 10932 N N . LYS A 1 59 ? 2.623 6.798 1.544 1.00 0.00 59 LYS A N 10
ATOM 10933 C CA . LYS A 1 59 ? 4.063 7.023 1.477 1.00 0.00 59 LYS A CA 10
ATOM 10934 C C . LYS A 1 59 ? 4.661 6.316 0.262 1.00 0.00 59 LYS A C 10
ATOM 10935 O O . LYS A 1 59 ? 5.577 6.826 -0.382 1.00 0.00 59 LYS A O 10
ATOM 10954 N N . LEU A 1 60 ? 4.142 5.128 -0.026 1.00 0.00 60 LEU A N 10
ATOM 10955 C CA . LEU A 1 60 ? 4.619 4.319 -1.146 1.00 0.00 60 LEU A CA 10
ATOM 10956 C C . LEU A 1 60 ? 4.489 5.049 -2.483 1.00 0.00 60 LEU A C 10
ATOM 10957 O O . LEU A 1 60 ? 5.411 5.033 -3.298 1.00 0.00 60 LEU A O 10
ATOM 10973 N N . GLU A 1 61 ? 3.341 5.678 -2.711 1.00 0.00 61 GLU A N 10
ATOM 10974 C CA . GLU A 1 61 ? 3.099 6.399 -3.959 1.00 0.00 61 GLU A CA 10
ATOM 10975 C C . GLU A 1 61 ? 3.978 7.641 -4.061 1.00 0.00 61 GLU A C 10
ATOM 10976 O O . GLU A 1 61 ? 4.396 8.023 -5.151 1.00 0.00 61 GLU A O 10
ATOM 10988 N N . GLU A 1 62 ? 4.249 8.270 -2.923 1.00 0.00 62 GLU A N 10
ATOM 10989 C CA . GLU A 1 62 ? 5.076 9.473 -2.886 1.00 0.00 62 GLU A CA 10
ATOM 10990 C C . GLU A 1 62 ? 6.419 9.227 -3.563 1.00 0.00 62 GLU A C 10
ATOM 10991 O O . GLU A 1 62 ? 6.950 10.094 -4.255 1.00 0.00 62 GLU A O 10
ATOM 11003 N N . GLU A 1 63 ? 6.959 8.033 -3.364 1.00 0.00 63 GLU A N 10
ATOM 11004 C CA . GLU A 1 63 ? 8.233 7.659 -3.961 1.00 0.00 63 GLU A CA 10
ATOM 11005 C C . GLU A 1 63 ? 8.077 7.437 -5.460 1.00 0.00 63 GLU A C 10
ATOM 11006 O O . GLU A 1 63 ? 8.999 7.683 -6.238 1.00 0.00 63 GLU A O 10
ATOM 11018 N N . ILE A 1 64 ? 6.904 6.950 -5.854 1.00 0.00 64 ILE A N 10
ATOM 11019 C CA . ILE A 1 64 ? 6.620 6.669 -7.259 1.00 0.00 64 ILE A CA 10
ATOM 11020 C C . ILE A 1 64 ? 6.743 7.918 -8.133 1.00 0.00 64 ILE A C 10
ATOM 11021 O O . ILE A 1 64 ? 7.174 7.834 -9.283 1.00 0.00 64 ILE A O 10
ATOM 11037 N N . LYS A 1 65 ? 6.359 9.070 -7.595 1.00 0.00 65 LYS A N 10
ATOM 11038 C CA . LYS A 1 65 ? 6.430 10.317 -8.347 1.00 0.00 65 LYS A CA 10
ATOM 11039 C C . LYS A 1 65 ? 7.874 10.784 -8.495 1.00 0.00 65 LYS A C 10
ATOM 11040 O O . LYS A 1 65 ? 8.222 11.454 -9.467 1.00 0.00 65 LYS A O 10
ATOM 11059 N N . LYS A 1 66 ? 8.711 10.422 -7.529 1.00 0.00 66 LYS A N 10
ATOM 11060 C CA . LYS A 1 66 ? 10.118 10.802 -7.558 1.00 0.00 66 LYS A CA 10
ATOM 11061 C C . LYS A 1 66 ? 10.884 9.976 -8.589 1.00 0.00 66 LYS A C 10
ATOM 11062 O O . LYS A 1 66 ? 11.947 10.382 -9.057 1.00 0.00 66 LYS A O 10
ATOM 11081 N N . LEU A 1 67 ? 10.336 8.815 -8.940 1.00 0.00 67 LEU A N 10
ATOM 11082 C CA . LEU A 1 67 ? 10.970 7.935 -9.915 1.00 0.00 67 LEU A CA 10
ATOM 11083 C C . LEU A 1 67 ? 10.257 8.012 -11.262 1.00 0.00 67 LEU A C 10
ATOM 11084 O O . LEU A 1 67 ? 10.939 7.875 -12.300 1.00 0.00 67 LEU A O 10
ATOM 11101 N N . GLY A 1 1 ? -16.597 -7.351 9.281 1.00 0.00 1 GLY A N 11
ATOM 11102 C CA . GLY A 1 1 ? -15.386 -6.776 8.631 1.00 0.00 1 GLY A CA 11
ATOM 11103 C C . GLY A 1 1 ? -15.618 -6.435 7.173 1.00 0.00 1 GLY A C 11
ATOM 11104 O O . GLY A 1 1 ? -15.117 -7.121 6.281 1.00 0.00 1 GLY A O 11
ATOM 11110 N N . SER A 1 2 ? -16.377 -5.372 6.928 1.00 0.00 2 SER A N 11
ATOM 11111 C CA . SER A 1 2 ? -16.673 -4.941 5.567 1.00 0.00 2 SER A CA 11
ATOM 11112 C C . SER A 1 2 ? -15.940 -3.646 5.233 1.00 0.00 2 SER A C 11
ATOM 11113 O O . SER A 1 2 ? -15.572 -3.409 4.083 1.00 0.00 2 SER A O 11
ATOM 11121 N N . ARG A 1 3 ? -15.733 -2.812 6.246 1.00 0.00 3 ARG A N 11
ATOM 11122 C CA . ARG A 1 3 ? -15.044 -1.540 6.058 1.00 0.00 3 ARG A CA 11
ATOM 11123 C C . ARG A 1 3 ? -13.534 -1.744 5.989 1.00 0.00 3 ARG A C 11
ATOM 11124 O O . ARG A 1 3 ? -12.843 -1.081 5.216 1.00 0.00 3 ARG A O 11
ATOM 11145 N N . VAL A 1 4 ? -13.027 -2.670 6.798 1.00 0.00 4 VAL A N 11
ATOM 11146 C CA . VAL A 1 4 ? -11.599 -2.964 6.821 1.00 0.00 4 VAL A CA 11
ATOM 11147 C C . VAL A 1 4 ? -11.178 -3.706 5.558 1.00 0.00 4 VAL A C 11
ATOM 11148 O O . VAL A 1 4 ? -10.162 -3.379 4.947 1.00 0.00 4 VAL A O 11
ATOM 11161 N N . LYS A 1 5 ? -11.967 -4.705 5.168 1.00 0.00 5 LYS A N 11
ATOM 11162 C CA . LYS A 1 5 ? -11.670 -5.484 3.971 1.00 0.00 5 LYS A CA 11
ATOM 11163 C C . LYS A 1 5 ? -11.600 -4.577 2.750 1.00 0.00 5 LYS A C 11
ATOM 11164 O O . LYS A 1 5 ? -10.683 -4.680 1.939 1.00 0.00 5 LYS A O 11
ATOM 11183 N N . ALA A 1 6 ? -12.570 -3.675 2.634 1.00 0.00 6 ALA A N 11
ATOM 11184 C CA . ALA A 1 6 ? -12.607 -2.737 1.521 1.00 0.00 6 ALA A CA 11
ATOM 11185 C C . ALA A 1 6 ? -11.315 -1.934 1.471 1.00 0.00 6 ALA A C 11
ATOM 11186 O O . ALA A 1 6 ? -10.810 -1.606 0.397 1.00 0.00 6 ALA A O 11
ATOM 11193 N N . LEU A 1 7 ? -10.784 -1.635 2.650 1.00 0.00 7 LEU A N 11
ATOM 11194 C CA . LEU A 1 7 ? -9.544 -0.883 2.773 1.00 0.00 7 LEU A CA 11
ATOM 11195 C C . LEU A 1 7 ? -8.407 -1.606 2.058 1.00 0.00 7 LEU A C 11
ATOM 11196 O O . LEU A 1 7 ? -7.555 -0.983 1.426 1.00 0.00 7 LEU A O 11
ATOM 11212 N N . GLU A 1 8 ? -8.407 -2.931 2.162 1.00 0.00 8 GLU A N 11
ATOM 11213 C CA . GLU A 1 8 ? -7.387 -3.755 1.528 1.00 0.00 8 GLU A CA 11
ATOM 11214 C C . GLU A 1 8 ? -7.499 -3.698 0.004 1.00 0.00 8 GLU A C 11
ATOM 11215 O O . GLU A 1 8 ? -6.501 -3.817 -0.706 1.00 0.00 8 GLU A O 11
ATOM 11227 N N . GLU A 1 9 ? -8.724 -3.536 -0.487 1.00 0.00 9 GLU A N 11
ATOM 11228 C CA . GLU A 1 9 ? -8.981 -3.484 -1.924 1.00 0.00 9 GLU A CA 11
ATOM 11229 C C . GLU A 1 9 ? -8.357 -2.251 -2.578 1.00 0.00 9 GLU A C 11
ATOM 11230 O O . GLU A 1 9 ? -7.884 -2.321 -3.711 1.00 0.00 9 GLU A O 11
ATOM 11242 N N . LYS A 1 10 ? -8.371 -1.125 -1.874 1.00 0.00 10 LYS A N 11
ATOM 11243 C CA . LYS A 1 10 ? -7.816 0.117 -2.412 1.00 0.00 10 LYS A CA 11
ATOM 11244 C C . LYS A 1 10 ? -6.291 0.065 -2.490 1.00 0.00 10 LYS A C 11
ATOM 11245 O O . LYS A 1 10 ? -5.689 0.630 -3.403 1.00 0.00 10 LYS A O 11
ATOM 11264 N N . VAL A 1 11 ? -5.673 -0.604 -1.525 1.00 0.00 11 VAL A N 11
ATOM 11265 C CA . VAL A 1 11 ? -4.218 -0.720 -1.478 1.00 0.00 11 VAL A CA 11
ATOM 11266 C C . VAL A 1 11 ? -3.681 -1.537 -2.652 1.00 0.00 11 VAL A C 11
ATOM 11267 O O . VAL A 1 11 ? -2.613 -1.245 -3.191 1.00 0.00 11 VAL A O 11
ATOM 11280 N N . LYS A 1 12 ? -4.429 -2.564 -3.036 1.00 0.00 12 LYS A N 11
ATOM 11281 C CA . LYS A 1 12 ? -4.041 -3.438 -4.138 1.00 0.00 12 LYS A CA 11
ATOM 11282 C C . LYS A 1 12 ? -4.126 -2.718 -5.473 1.00 0.00 12 LYS A C 11
ATOM 11283 O O . LYS A 1 12 ? -3.292 -2.923 -6.354 1.00 0.00 12 LYS A O 11
ATOM 11302 N N . ALA A 1 13 ? -5.140 -1.876 -5.623 1.00 0.00 13 ALA A N 11
ATOM 11303 C CA . ALA A 1 13 ? -5.320 -1.135 -6.860 1.00 0.00 13 ALA A CA 11
ATOM 11304 C C . ALA A 1 13 ? -4.066 -0.335 -7.166 1.00 0.00 13 ALA A C 11
ATOM 11305 O O . ALA A 1 13 ? -3.661 -0.208 -8.321 1.00 0.00 13 ALA A O 11
ATOM 11312 N N . LEU A 1 14 ? -3.431 0.171 -6.114 1.00 0.00 14 LEU A N 11
ATOM 11313 C CA . LEU A 1 14 ? -2.194 0.923 -6.275 1.00 0.00 14 LEU A CA 11
ATOM 11314 C C . LEU A 1 14 ? -1.061 -0.012 -6.677 1.00 0.00 14 LEU A C 11
ATOM 11315 O O . LEU A 1 14 ? -0.133 0.380 -7.373 1.00 0.00 14 LEU A O 11
ATOM 11331 N N . GLU A 1 15 ? -1.149 -1.254 -6.220 1.00 0.00 15 GLU A N 11
ATOM 11332 C CA . GLU A 1 15 ? -0.138 -2.263 -6.516 1.00 0.00 15 GLU A CA 11
ATOM 11333 C C . GLU A 1 15 ? 0.076 -2.419 -8.022 1.00 0.00 15 GLU A C 11
ATOM 11334 O O . GLU A 1 15 ? 1.198 -2.611 -8.485 1.00 0.00 15 GLU A O 11
ATOM 11346 N N . GLU A 1 16 ? -1.016 -2.351 -8.769 1.00 0.00 16 GLU A N 11
ATOM 11347 C CA . GLU A 1 16 ? -0.985 -2.497 -10.224 1.00 0.00 16 GLU A CA 11
ATOM 11348 C C . GLU A 1 16 ? -0.242 -1.348 -10.891 1.00 0.00 16 GLU A C 11
ATOM 11349 O O . GLU A 1 16 ? 0.405 -1.534 -11.918 1.00 0.00 16 GLU A O 11
ATOM 11361 N N . LYS A 1 17 ? -0.345 -0.161 -10.309 1.00 0.00 17 LYS A N 11
ATOM 11362 C CA . LYS A 1 17 ? 0.319 1.014 -10.857 1.00 0.00 17 LYS A CA 11
ATOM 11363 C C . LYS A 1 17 ? 1.834 0.915 -10.684 1.00 0.00 17 LYS A C 11
ATOM 11364 O O . LYS A 1 17 ? 2.596 1.457 -11.485 1.00 0.00 17 LYS A O 11
ATOM 11383 N N . VAL A 1 18 ? 2.262 0.232 -9.626 1.00 0.00 18 VAL A N 11
ATOM 11384 C CA . VAL A 1 18 ? 3.688 0.077 -9.337 1.00 0.00 18 VAL A CA 11
ATOM 11385 C C . VAL A 1 18 ? 4.380 -0.829 -10.355 1.00 0.00 18 VAL A C 11
ATOM 11386 O O . VAL A 1 18 ? 5.452 -0.502 -10.863 1.00 0.00 18 VAL A O 11
ATOM 11399 N N . LYS A 1 19 ? 3.762 -1.965 -10.652 1.00 0.00 19 LYS A N 11
ATOM 11400 C CA . LYS A 1 19 ? 4.317 -2.913 -11.611 1.00 0.00 19 LYS A CA 11
ATOM 11401 C C . LYS A 1 19 ? 4.244 -2.365 -13.034 1.00 0.00 19 LYS A C 11
ATOM 11402 O O . LYS A 1 19 ? 4.986 -2.797 -13.917 1.00 0.00 19 LYS A O 11
ATOM 11421 N N . ALA A 1 20 ? 3.330 -1.428 -13.250 1.00 0.00 20 ALA A N 11
ATOM 11422 C CA . ALA A 1 20 ? 3.132 -0.829 -14.562 1.00 0.00 20 ALA A CA 11
ATOM 11423 C C . ALA A 1 20 ? 4.286 0.091 -14.952 1.00 0.00 20 ALA A C 11
ATOM 11424 O O . ALA A 1 20 ? 4.657 0.166 -16.124 1.00 0.00 20 ALA A O 11
ATOM 11431 N N . LEU A 1 21 ? 4.850 0.796 -13.976 1.00 0.00 21 LEU A N 11
ATOM 11432 C CA . LEU A 1 21 ? 5.956 1.708 -14.247 1.00 0.00 21 LEU A CA 11
ATOM 11433 C C . LEU A 1 21 ? 7.223 0.939 -14.611 1.00 0.00 21 LEU A C 11
ATOM 11434 O O . LEU A 1 21 ? 7.412 -0.204 -14.193 1.00 0.00 21 LEU A O 11
ATOM 11450 N N . GLY A 1 22 ? 8.082 1.574 -15.402 1.00 0.00 22 GLY A N 11
ATOM 11451 C CA . GLY A 1 22 ? 9.320 0.942 -15.828 1.00 0.00 22 GLY A CA 11
ATOM 11452 C C . GLY A 1 22 ? 10.134 0.388 -14.675 1.00 0.00 22 GLY A C 11
ATOM 11453 O O . GLY A 1 22 ? 10.615 1.140 -13.829 1.00 0.00 22 GLY A O 11
ATOM 11457 N N . GLY A 1 23 ? 10.292 -0.932 -14.648 1.00 0.00 23 GLY A N 11
ATOM 11458 C CA . GLY A 1 23 ? 11.058 -1.570 -13.591 1.00 0.00 23 GLY A CA 11
ATOM 11459 C C . GLY A 1 23 ? 12.552 -1.374 -13.759 1.00 0.00 23 GLY A C 11
ATOM 11460 O O . GLY A 1 23 ? 13.016 -0.982 -14.830 1.00 0.00 23 GLY A O 11
ATOM 11464 N N . GLY A 1 24 ? 13.309 -1.647 -12.699 1.00 0.00 24 GLY A N 11
ATOM 11465 C CA . GLY A 1 24 ? 14.751 -1.492 -12.761 1.00 0.00 24 GLY A CA 11
ATOM 11466 C C . GLY A 1 24 ? 15.415 -1.623 -11.404 1.00 0.00 24 GLY A C 11
ATOM 11467 O O . GLY A 1 24 ? 16.311 -0.849 -11.067 1.00 0.00 24 GLY A O 11
ATOM 11471 N N . GLY A 1 25 ? 14.978 -2.607 -10.623 1.00 0.00 25 GLY A N 11
ATOM 11472 C CA . GLY A 1 25 ? 15.552 -2.819 -9.306 1.00 0.00 25 GLY A CA 11
ATOM 11473 C C . GLY A 1 25 ? 14.857 -2.011 -8.226 1.00 0.00 25 GLY A C 11
ATOM 11474 O O . GLY A 1 25 ? 14.477 -2.549 -7.187 1.00 0.00 25 GLY A O 11
ATOM 11478 N N . ARG A 1 26 ? 14.694 -0.716 -8.472 1.00 0.00 26 ARG A N 11
ATOM 11479 C CA . ARG A 1 26 ? 14.042 0.169 -7.513 1.00 0.00 26 ARG A CA 11
ATOM 11480 C C . ARG A 1 26 ? 12.553 -0.148 -7.404 1.00 0.00 26 ARG A C 11
ATOM 11481 O O . ARG A 1 26 ? 12.000 -0.200 -6.310 1.00 0.00 26 ARG A O 11
ATOM 11502 N N . ILE A 1 27 ? 11.913 -0.331 -8.551 1.00 0.00 27 ILE A N 11
ATOM 11503 C CA . ILE A 1 27 ? 10.482 -0.618 -8.603 1.00 0.00 27 ILE A CA 11
ATOM 11504 C C . ILE A 1 27 ? 10.135 -1.988 -8.021 1.00 0.00 27 ILE A C 11
ATOM 11505 O O . ILE A 1 27 ? 9.092 -2.150 -7.395 1.00 0.00 27 ILE A O 11
ATOM 11521 N N . GLU A 1 28 ? 10.993 -2.977 -8.252 1.00 0.00 28 GLU A N 11
ATOM 11522 C CA . GLU A 1 28 ? 10.744 -4.336 -7.767 1.00 0.00 28 GLU A CA 11
ATOM 11523 C C . GLU A 1 28 ? 10.696 -4.403 -6.240 1.00 0.00 28 GLU A C 11
ATOM 11524 O O . GLU A 1 28 ? 9.897 -5.144 -5.670 1.00 0.00 28 GLU A O 11
ATOM 11536 N N . GLU A 1 29 ? 11.557 -3.636 -5.586 1.00 0.00 29 GLU A N 11
ATOM 11537 C CA . GLU A 1 29 ? 11.616 -3.620 -4.127 1.00 0.00 29 GLU A CA 11
ATOM 11538 C C . GLU A 1 29 ? 10.407 -2.909 -3.522 1.00 0.00 29 GLU A C 11
ATOM 11539 O O . GLU A 1 29 ? 9.894 -3.309 -2.477 1.00 0.00 29 GLU A O 11
ATOM 11551 N N . LEU A 1 30 ? 9.978 -1.835 -4.172 1.00 0.00 30 LEU A N 11
ATOM 11552 C CA . LEU A 1 30 ? 8.857 -1.035 -3.702 1.00 0.00 30 LEU A CA 11
ATOM 11553 C C . LEU A 1 30 ? 7.578 -1.860 -3.553 1.00 0.00 30 LEU A C 11
ATOM 11554 O O . LEU A 1 30 ? 6.883 -1.760 -2.542 1.00 0.00 30 LEU A O 11
ATOM 11570 N N . LYS A 1 31 ? 7.266 -2.669 -4.560 1.00 0.00 31 LYS A N 11
ATOM 11571 C CA . LYS A 1 31 ? 6.063 -3.501 -4.526 1.00 0.00 31 LYS A CA 11
ATOM 11572 C C . LYS A 1 31 ? 6.152 -4.563 -3.441 1.00 0.00 31 LYS A C 11
ATOM 11573 O O . LYS A 1 31 ? 5.146 -4.914 -2.833 1.00 0.00 31 LYS A O 11
ATOM 11592 N N . LYS A 1 32 ? 7.353 -5.080 -3.203 1.00 0.00 32 LYS A N 11
ATOM 11593 C CA . LYS A 1 32 ? 7.547 -6.108 -2.185 1.00 0.00 32 LYS A CA 11
ATOM 11594 C C . LYS A 1 32 ? 7.046 -5.609 -0.834 1.00 0.00 32 LYS A C 11
ATOM 11595 O O . LYS A 1 32 ? 6.417 -6.349 -0.077 1.00 0.00 32 LYS A O 11
ATOM 11614 N N . LYS A 1 33 ? 7.312 -4.339 -0.554 1.00 0.00 33 LYS A N 11
ATOM 11615 C CA . LYS A 1 33 ? 6.876 -3.715 0.686 1.00 0.00 33 LYS A CA 11
ATOM 11616 C C . LYS A 1 33 ? 5.356 -3.593 0.710 1.00 0.00 33 LYS A C 11
ATOM 11617 O O . LYS A 1 33 ? 4.726 -3.715 1.760 1.00 0.00 33 LYS A O 11
ATOM 11636 N N . TYR A 1 34 ? 4.779 -3.339 -0.461 1.00 0.00 34 TYR A N 11
ATOM 11637 C CA . TYR A 1 34 ? 3.334 -3.184 -0.595 1.00 0.00 34 TYR A CA 11
ATOM 11638 C C . TYR A 1 34 ? 2.592 -4.416 -0.073 1.00 0.00 34 TYR A C 11
ATOM 11639 O O . TYR A 1 34 ? 1.536 -4.293 0.546 1.00 0.00 34 TYR A O 11
ATOM 11657 N N . GLU A 1 35 ? 3.150 -5.601 -0.313 1.00 0.00 35 GLU A N 11
ATOM 11658 C CA . GLU A 1 35 ? 2.532 -6.838 0.152 1.00 0.00 35 GLU A CA 11
ATOM 11659 C C . GLU A 1 35 ? 2.390 -6.811 1.669 1.00 0.00 35 GLU A C 11
ATOM 11660 O O . GLU A 1 35 ? 1.387 -7.262 2.222 1.00 0.00 35 GLU A O 11
ATOM 11672 N N . GLU A 1 36 ? 3.401 -6.258 2.329 1.00 0.00 36 GLU A N 11
ATOM 11673 C CA . GLU A 1 36 ? 3.402 -6.139 3.781 1.00 0.00 36 GLU A CA 11
ATOM 11674 C C . GLU A 1 36 ? 2.207 -5.316 4.243 1.00 0.00 36 GLU A C 11
ATOM 11675 O O . GLU A 1 36 ? 1.612 -5.593 5.283 1.00 0.00 36 GLU A O 11
ATOM 11687 N N . LEU A 1 37 ? 1.876 -4.292 3.463 1.00 0.00 37 LEU A N 11
ATOM 11688 C CA . LEU A 1 37 ? 0.767 -3.401 3.772 1.00 0.00 37 LEU A CA 11
ATOM 11689 C C . LEU A 1 37 ? -0.549 -4.161 3.888 1.00 0.00 37 LEU A C 11
ATOM 11690 O O . LEU A 1 37 ? -1.327 -3.932 4.811 1.00 0.00 37 LEU A O 11
ATOM 11706 N N . LYS A 1 38 ? -0.796 -5.058 2.943 1.00 0.00 38 LYS A N 11
ATOM 11707 C CA . LYS A 1 38 ? -2.026 -5.846 2.939 1.00 0.00 38 LYS A CA 11
ATOM 11708 C C . LYS A 1 38 ? -2.212 -6.583 4.264 1.00 0.00 38 LYS A C 11
ATOM 11709 O O . LYS A 1 38 ? -3.326 -6.678 4.781 1.00 0.00 38 LYS A O 11
ATOM 11728 N N . LYS A 1 39 ? -1.117 -7.105 4.801 1.00 0.00 39 LYS A N 11
ATOM 11729 C CA . LYS A 1 39 ? -1.146 -7.839 6.061 1.00 0.00 39 LYS A CA 11
ATOM 11730 C C . LYS A 1 39 ? -1.568 -6.943 7.225 1.00 0.00 39 LYS A C 11
ATOM 11731 O O . LYS A 1 39 ? -2.274 -7.385 8.129 1.00 0.00 39 LYS A O 11
ATOM 11750 N N . LYS A 1 40 ? -1.119 -5.692 7.204 1.00 0.00 40 LYS A N 11
ATOM 11751 C CA . LYS A 1 40 ? -1.438 -4.740 8.266 1.00 0.00 40 LYS A CA 11
ATOM 11752 C C . LYS A 1 40 ? -2.942 -4.501 8.365 1.00 0.00 40 LYS A C 11
ATOM 11753 O O . LYS A 1 40 ? -3.485 -4.338 9.457 1.00 0.00 40 LYS A O 11
ATOM 11772 N N . ILE A 1 41 ? -3.608 -4.484 7.217 1.00 0.00 41 ILE A N 11
ATOM 11773 C CA . ILE A 1 41 ? -5.048 -4.270 7.169 1.00 0.00 41 ILE A CA 11
ATOM 11774 C C . ILE A 1 41 ? -5.783 -5.461 7.766 1.00 0.00 41 ILE A C 11
ATOM 11775 O O . ILE A 1 41 ? -6.820 -5.313 8.410 1.00 0.00 41 ILE A O 11
ATOM 11791 N N . GLU A 1 42 ? -5.225 -6.643 7.551 1.00 0.00 42 GLU A N 11
ATOM 11792 C CA . GLU A 1 42 ? -5.804 -7.873 8.066 1.00 0.00 42 GLU A CA 11
ATOM 11793 C C . GLU A 1 42 ? -5.832 -7.856 9.592 1.00 0.00 42 GLU A C 11
ATOM 11794 O O . GLU A 1 42 ? -6.734 -8.418 10.213 1.00 0.00 42 GLU A O 11
ATOM 11806 N N . GLU A 1 43 ? -4.828 -7.219 10.186 1.00 0.00 43 GLU A N 11
ATOM 11807 C CA . GLU A 1 43 ? -4.720 -7.140 11.639 1.00 0.00 43 GLU A CA 11
ATOM 11808 C C . GLU A 1 43 ? -5.722 -6.151 12.231 1.00 0.00 43 GLU A C 11
ATOM 11809 O O . GLU A 1 43 ? -6.426 -6.472 13.189 1.00 0.00 43 GLU A O 11
ATOM 11821 N N . LEU A 1 44 ? -5.778 -4.948 11.668 1.00 0.00 44 LEU A N 11
ATOM 11822 C CA . LEU A 1 44 ? -6.692 -3.922 12.161 1.00 0.00 44 LEU A CA 11
ATOM 11823 C C . LEU A 1 44 ? -8.138 -4.407 12.124 1.00 0.00 44 LEU A C 11
ATOM 11824 O O . LEU A 1 44 ? -8.606 -4.918 11.108 1.00 0.00 44 LEU A O 11
ATOM 11840 N N . GLY A 1 45 ? -8.841 -4.243 13.242 1.00 0.00 45 GLY A N 11
ATOM 11841 C CA . GLY A 1 45 ? -10.226 -4.668 13.315 1.00 0.00 45 GLY A CA 11
ATOM 11842 C C . GLY A 1 45 ? -11.158 -3.541 13.715 1.00 0.00 45 GLY A C 11
ATOM 11843 O O . GLY A 1 45 ? -10.723 -2.406 13.905 1.00 0.00 45 GLY A O 11
ATOM 11847 N N . GLY A 1 46 ? -12.443 -3.856 13.846 1.00 0.00 46 GLY A N 11
ATOM 11848 C CA . GLY A 1 46 ? -13.418 -2.852 14.229 1.00 0.00 46 GLY A CA 11
ATOM 11849 C C . GLY A 1 46 ? -13.435 -1.665 13.284 1.00 0.00 46 GLY A C 11
ATOM 11850 O O . GLY A 1 46 ? -13.889 -1.776 12.145 1.00 0.00 46 GLY A O 11
ATOM 11854 N N . GLY A 1 47 ? -12.939 -0.527 13.758 1.00 0.00 47 GLY A N 11
ATOM 11855 C CA . GLY A 1 47 ? -12.909 0.668 12.935 1.00 0.00 47 GLY A CA 11
ATOM 11856 C C . GLY A 1 47 ? -11.992 1.737 13.497 1.00 0.00 47 GLY A C 11
ATOM 11857 O O . GLY A 1 47 ? -11.679 1.733 14.687 1.00 0.00 47 GLY A O 11
ATOM 11861 N N . GLY A 1 48 ? -11.560 2.654 12.637 1.00 0.00 48 GLY A N 11
ATOM 11862 C CA . GLY A 1 48 ? -10.679 3.722 13.072 1.00 0.00 48 GLY A CA 11
ATOM 11863 C C . GLY A 1 48 ? -9.258 3.540 12.577 1.00 0.00 48 GLY A C 11
ATOM 11864 O O . GLY A 1 48 ? -8.696 4.431 11.940 1.00 0.00 48 GLY A O 11
ATOM 11868 N N . GLU A 1 49 ? -8.675 2.382 12.870 1.00 0.00 49 GLU A N 11
ATOM 11869 C CA . GLU A 1 49 ? -7.310 2.085 12.450 1.00 0.00 49 GLU A CA 11
ATOM 11870 C C . GLU A 1 49 ? -7.184 2.106 10.929 1.00 0.00 49 GLU A C 11
ATOM 11871 O O . GLU A 1 49 ? -6.093 2.289 10.391 1.00 0.00 49 GLU A O 11
ATOM 11883 N N . VAL A 1 50 ? -8.307 1.915 10.240 1.00 0.00 50 VAL A N 11
ATOM 11884 C CA . VAL A 1 50 ? -8.318 1.911 8.780 1.00 0.00 50 VAL A CA 11
ATOM 11885 C C . VAL A 1 50 ? -7.690 3.183 8.217 1.00 0.00 50 VAL A C 11
ATOM 11886 O O . VAL A 1 50 ? -7.107 3.170 7.133 1.00 0.00 50 VAL A O 11
ATOM 11899 N N . LYS A 1 51 ? -7.812 4.279 8.958 1.00 0.00 51 LYS A N 11
ATOM 11900 C CA . LYS A 1 51 ? -7.256 5.558 8.530 1.00 0.00 51 LYS A CA 11
ATOM 11901 C C . LYS A 1 51 ? -5.732 5.531 8.563 1.00 0.00 51 LYS A C 11
ATOM 11902 O O . LYS A 1 51 ? -5.071 6.168 7.743 1.00 0.00 51 LYS A O 11
ATOM 11921 N N . LYS A 1 52 ? -5.179 4.791 9.519 1.00 0.00 52 LYS A N 11
ATOM 11922 C CA . LYS A 1 52 ? -3.731 4.683 9.664 1.00 0.00 52 LYS A CA 11
ATOM 11923 C C . LYS A 1 52 ? -3.115 3.923 8.493 1.00 0.00 52 LYS A C 11
ATOM 11924 O O . LYS A 1 52 ? -1.995 4.212 8.075 1.00 0.00 52 LYS A O 11
ATOM 11943 N N . VAL A 1 53 ? -3.850 2.945 7.974 1.00 0.00 53 VAL A N 11
ATOM 11944 C CA . VAL A 1 53 ? -3.376 2.138 6.855 1.00 0.00 53 VAL A CA 11
ATOM 11945 C C . VAL A 1 53 ? -3.306 2.953 5.568 1.00 0.00 53 VAL A C 11
ATOM 11946 O O . VAL A 1 53 ? -2.389 2.789 4.769 1.00 0.00 53 VAL A O 11
ATOM 11959 N N . GLU A 1 54 ? -4.286 3.822 5.366 1.00 0.00 54 GLU A N 11
ATOM 11960 C CA . GLU A 1 54 ? -4.334 4.655 4.169 1.00 0.00 54 GLU A CA 11
ATOM 11961 C C . GLU A 1 54 ? -3.175 5.651 4.137 1.00 0.00 54 GLU A C 11
ATOM 11962 O O . GLU A 1 54 ? -2.689 6.014 3.069 1.00 0.00 54 GLU A O 11
ATOM 11974 N N . GLU A 1 55 ? -2.759 6.107 5.313 1.00 0.00 55 GLU A N 11
ATOM 11975 C CA . GLU A 1 55 ? -1.675 7.083 5.425 1.00 0.00 55 GLU A CA 11
ATOM 11976 C C . GLU A 1 55 ? -0.306 6.497 5.068 1.00 0.00 55 GLU A C 11
ATOM 11977 O O . GLU A 1 55 ? 0.510 7.164 4.436 1.00 0.00 55 GLU A O 11
ATOM 11989 N N . GLU A 1 56 ? -0.042 5.268 5.501 1.00 0.00 56 GLU A N 11
ATOM 11990 C CA . GLU A 1 56 ? 1.250 4.631 5.243 1.00 0.00 56 GLU A CA 11
ATOM 11991 C C . GLU A 1 56 ? 1.452 4.292 3.765 1.00 0.00 56 GLU A C 11
ATOM 11992 O O . GLU A 1 56 ? 2.561 4.406 3.243 1.00 0.00 56 GLU A O 11
ATOM 12004 N N . VAL A 1 57 ? 0.387 3.866 3.093 1.00 0.00 57 VAL A N 11
ATOM 12005 C CA . VAL A 1 57 ? 0.472 3.506 1.680 1.00 0.00 57 VAL A CA 11
ATOM 12006 C C . VAL A 1 57 ? 0.694 4.737 0.801 1.00 0.00 57 VAL A C 11
ATOM 12007 O O . VAL A 1 57 ? 1.397 4.672 -0.208 1.00 0.00 57 VAL A O 11
ATOM 12020 N N . LYS A 1 58 ? 0.091 5.856 1.190 1.00 0.00 58 LYS A N 11
ATOM 12021 C CA . LYS A 1 58 ? 0.221 7.102 0.438 1.00 0.00 58 LYS A CA 11
ATOM 12022 C C . LYS A 1 58 ? 1.691 7.464 0.246 1.00 0.00 58 LYS A C 11
ATOM 12023 O O . LYS A 1 58 ? 2.070 8.040 -0.770 1.00 0.00 58 LYS A O 11
ATOM 12042 N N . LYS A 1 59 ? 2.511 7.123 1.232 1.00 0.00 59 LYS A N 11
ATOM 12043 C CA . LYS A 1 59 ? 3.940 7.404 1.176 1.00 0.00 59 LYS A CA 11
ATOM 12044 C C . LYS A 1 59 ? 4.622 6.563 0.097 1.00 0.00 59 LYS A C 11
ATOM 12045 O O . LYS A 1 59 ? 5.541 7.027 -0.574 1.00 0.00 59 LYS A O 11
ATOM 12064 N N . LEU A 1 60 ? 4.175 5.318 -0.047 1.00 0.00 60 LEU A N 11
ATOM 12065 C CA . LEU A 1 60 ? 4.747 4.394 -1.026 1.00 0.00 60 LEU A CA 11
ATOM 12066 C C . LEU A 1 60 ? 4.644 4.934 -2.453 1.00 0.00 60 LEU A C 11
ATOM 12067 O O . LEU A 1 60 ? 5.605 4.866 -3.217 1.00 0.00 60 LEU A O 11
ATOM 12083 N N . GLU A 1 61 ? 3.478 5.460 -2.811 1.00 0.00 61 GLU A N 11
ATOM 12084 C CA . GLU A 1 61 ? 3.270 5.998 -4.153 1.00 0.00 61 GLU A CA 11
ATOM 12085 C C . GLU A 1 61 ? 4.085 7.269 -4.369 1.00 0.00 61 GLU A C 11
ATOM 12086 O O . GLU A 1 61 ? 4.552 7.537 -5.476 1.00 0.00 61 GLU A O 11
ATOM 12098 N N . GLU A 1 62 ? 4.252 8.048 -3.306 1.00 0.00 62 GLU A N 11
ATOM 12099 C CA . GLU A 1 62 ? 5.011 9.293 -3.372 1.00 0.00 62 GLU A CA 11
ATOM 12100 C C . GLU A 1 62 ? 6.430 9.037 -3.866 1.00 0.00 62 GLU A C 11
ATOM 12101 O O . GLU A 1 62 ? 6.986 9.827 -4.629 1.00 0.00 62 GLU A O 11
ATOM 12113 N N . GLU A 1 63 ? 7.006 7.922 -3.433 1.00 0.00 63 GLU A N 11
ATOM 12114 C CA . GLU A 1 63 ? 8.354 7.552 -3.839 1.00 0.00 63 GLU A CA 11
ATOM 12115 C C . GLU A 1 63 ? 8.380 7.234 -5.325 1.00 0.00 63 GLU A C 11
ATOM 12116 O O . GLU A 1 63 ? 9.372 7.478 -6.010 1.00 0.00 63 GLU A O 11
ATOM 12128 N N . ILE A 1 64 ? 7.273 6.685 -5.814 1.00 0.00 64 ILE A N 11
ATOM 12129 C CA . ILE A 1 64 ? 7.152 6.329 -7.223 1.00 0.00 64 ILE A CA 11
ATOM 12130 C C . ILE A 1 64 ? 7.254 7.563 -8.116 1.00 0.00 64 ILE A C 11
ATOM 12131 O O . ILE A 1 64 ? 7.758 7.491 -9.237 1.00 0.00 64 ILE A O 11
ATOM 12147 N N . LYS A 1 65 ? 6.768 8.694 -7.616 1.00 0.00 65 LYS A N 11
ATOM 12148 C CA . LYS A 1 65 ? 6.804 9.940 -8.373 1.00 0.00 65 LYS A CA 11
ATOM 12149 C C . LYS A 1 65 ? 8.225 10.492 -8.443 1.00 0.00 65 LYS A C 11
ATOM 12150 O O . LYS A 1 65 ? 8.584 11.192 -9.390 1.00 0.00 65 LYS A O 11
ATOM 12169 N N . LYS A 1 66 ? 9.030 10.175 -7.433 1.00 0.00 66 LYS A N 11
ATOM 12170 C CA . LYS A 1 66 ? 10.411 10.640 -7.379 1.00 0.00 66 LYS A CA 11
ATOM 12171 C C . LYS A 1 66 ? 11.322 9.778 -8.253 1.00 0.00 66 LYS A C 11
ATOM 12172 O O . LYS A 1 66 ? 12.423 10.193 -8.610 1.00 0.00 66 LYS A O 11
ATOM 12191 N N . LEU A 1 67 ? 10.858 8.578 -8.593 1.00 0.00 67 LEU A N 11
ATOM 12192 C CA . LEU A 1 67 ? 11.639 7.667 -9.422 1.00 0.00 67 LEU A CA 11
ATOM 12193 C C . LEU A 1 67 ? 11.186 7.729 -10.877 1.00 0.00 67 LEU A C 11
ATOM 12194 O O . LEU A 1 67 ? 10.091 8.274 -11.131 1.00 0.00 67 LEU A O 11
ATOM 12211 N N . GLY A 1 1 ? -16.771 -6.061 10.007 1.00 0.00 1 GLY A N 12
ATOM 12212 C CA . GLY A 1 1 ? -15.473 -5.756 9.342 1.00 0.00 1 GLY A CA 12
ATOM 12213 C C . GLY A 1 1 ? -15.614 -5.595 7.842 1.00 0.00 1 GLY A C 12
ATOM 12214 O O . GLY A 1 1 ? -15.101 -6.407 7.073 1.00 0.00 1 GLY A O 12
ATOM 12220 N N . SER A 1 2 ? -16.312 -4.543 7.426 1.00 0.00 2 SER A N 12
ATOM 12221 C CA . SER A 1 2 ? -16.518 -4.277 6.007 1.00 0.00 2 SER A CA 12
ATOM 12222 C C . SER A 1 2 ? -15.694 -3.077 5.553 1.00 0.00 2 SER A C 12
ATOM 12223 O O . SER A 1 2 ? -15.187 -3.049 4.431 1.00 0.00 2 SER A O 12
ATOM 12231 N N . ARG A 1 3 ? -15.565 -2.086 6.429 1.00 0.00 3 ARG A N 12
ATOM 12232 C CA . ARG A 1 3 ? -14.801 -0.885 6.114 1.00 0.00 3 ARG A CA 12
ATOM 12233 C C . ARG A 1 3 ? -13.309 -1.195 6.033 1.00 0.00 3 ARG A C 12
ATOM 12234 O O . ARG A 1 3 ? -12.588 -0.611 5.224 1.00 0.00 3 ARG A O 12
ATOM 12255 N N . VAL A 1 4 ? -12.852 -2.120 6.871 1.00 0.00 4 VAL A N 12
ATOM 12256 C CA . VAL A 1 4 ? -11.446 -2.508 6.887 1.00 0.00 4 VAL A CA 12
ATOM 12257 C C . VAL A 1 4 ? -11.091 -3.329 5.651 1.00 0.00 4 VAL A C 12
ATOM 12258 O O . VAL A 1 4 ? -10.064 -3.096 5.014 1.00 0.00 4 VAL A O 12
ATOM 12271 N N . LYS A 1 5 ? -11.949 -4.291 5.315 1.00 0.00 5 LYS A N 12
ATOM 12272 C CA . LYS A 1 5 ? -11.718 -5.140 4.151 1.00 0.00 5 LYS A CA 12
ATOM 12273 C C . LYS A 1 5 ? -11.667 -4.301 2.882 1.00 0.00 5 LYS A C 12
ATOM 12274 O O . LYS A 1 5 ? -10.788 -4.481 2.042 1.00 0.00 5 LYS A O 12
ATOM 12293 N N . ALA A 1 6 ? -12.608 -3.372 2.755 1.00 0.00 6 ALA A N 12
ATOM 12294 C CA . ALA A 1 6 ? -12.657 -2.496 1.593 1.00 0.00 6 ALA A CA 12
ATOM 12295 C C . ALA A 1 6 ? -11.340 -1.748 1.447 1.00 0.00 6 ALA A C 12
ATOM 12296 O O . ALA A 1 6 ? -10.868 -1.501 0.339 1.00 0.00 6 ALA A O 12
ATOM 12303 N N . LEU A 1 7 ? -10.752 -1.403 2.586 1.00 0.00 7 LEU A N 12
ATOM 12304 C CA . LEU A 1 7 ? -9.479 -0.694 2.621 1.00 0.00 7 LEU A CA 12
ATOM 12305 C C . LEU A 1 7 ? -8.393 -1.498 1.914 1.00 0.00 7 LEU A C 12
ATOM 12306 O O . LEU A 1 7 ? -7.544 -0.941 1.219 1.00 0.00 7 LEU A O 12
ATOM 12322 N N . GLU A 1 8 ? -8.426 -2.810 2.106 1.00 0.00 8 GLU A N 12
ATOM 12323 C CA . GLU A 1 8 ? -7.446 -3.704 1.496 1.00 0.00 8 GLU A CA 12
ATOM 12324 C C . GLU A 1 8 ? -7.595 -3.746 -0.025 1.00 0.00 8 GLU A C 12
ATOM 12325 O O . GLU A 1 8 ? -6.619 -3.936 -0.748 1.00 0.00 8 GLU A O 12
ATOM 12337 N N . GLU A 1 9 ? -8.826 -3.586 -0.501 1.00 0.00 9 GLU A N 12
ATOM 12338 C CA . GLU A 1 9 ? -9.110 -3.626 -1.933 1.00 0.00 9 GLU A CA 12
ATOM 12339 C C . GLU A 1 9 ? -8.492 -2.441 -2.673 1.00 0.00 9 GLU A C 12
ATOM 12340 O O . GLU A 1 9 ? -8.023 -2.584 -3.802 1.00 0.00 9 GLU A O 12
ATOM 12352 N N . LYS A 1 10 ? -8.507 -1.269 -2.045 1.00 0.00 10 LYS A N 12
ATOM 12353 C CA . LYS A 1 10 ? -7.961 -0.064 -2.661 1.00 0.00 10 LYS A CA 12
ATOM 12354 C C . LYS A 1 10 ? -6.435 -0.105 -2.717 1.00 0.00 10 LYS A C 12
ATOM 12355 O O . LYS A 1 10 ? -5.826 0.396 -3.663 1.00 0.00 10 LYS A O 12
ATOM 12374 N N . VAL A 1 11 ? -5.824 -0.697 -1.698 1.00 0.00 11 VAL A N 12
ATOM 12375 C CA . VAL A 1 11 ? -4.371 -0.797 -1.629 1.00 0.00 11 VAL A CA 12
ATOM 12376 C C . VAL A 1 11 ? -3.817 -1.655 -2.765 1.00 0.00 11 VAL A C 12
ATOM 12377 O O . VAL A 1 11 ? -2.756 -1.364 -3.317 1.00 0.00 11 VAL A O 12
ATOM 12390 N N . LYS A 1 12 ? -4.542 -2.714 -3.104 1.00 0.00 12 LYS A N 12
ATOM 12391 C CA . LYS A 1 12 ? -4.128 -3.621 -4.167 1.00 0.00 12 LYS A CA 12
ATOM 12392 C C . LYS A 1 12 ? -4.228 -2.950 -5.527 1.00 0.00 12 LYS A C 12
ATOM 12393 O O . LYS A 1 12 ? -3.382 -3.156 -6.394 1.00 0.00 12 LYS A O 12
ATOM 12412 N N . ALA A 1 13 ? -5.263 -2.140 -5.709 1.00 0.00 13 ALA A N 12
ATOM 12413 C CA . ALA A 1 13 ? -5.452 -1.440 -6.969 1.00 0.00 13 ALA A CA 12
ATOM 12414 C C . ALA A 1 13 ? -4.219 -0.609 -7.283 1.00 0.00 13 ALA A C 12
ATOM 12415 O O . ALA A 1 13 ? -3.805 -0.498 -8.437 1.00 0.00 13 ALA A O 12
ATOM 12422 N N . LEU A 1 14 ? -3.620 -0.051 -6.237 1.00 0.00 14 LEU A N 12
ATOM 12423 C CA . LEU A 1 14 ? -2.409 0.745 -6.390 1.00 0.00 14 LEU A CA 12
ATOM 12424 C C . LEU A 1 14 ? -1.227 -0.148 -6.749 1.00 0.00 14 LEU A C 12
ATOM 12425 O O . LEU A 1 14 ? -0.301 0.274 -7.433 1.00 0.00 14 LEU A O 12
ATOM 12441 N N . GLU A 1 15 ? -1.266 -1.384 -6.265 1.00 0.00 15 GLU A N 12
ATOM 12442 C CA . GLU A 1 15 ? -0.201 -2.351 -6.514 1.00 0.00 15 GLU A CA 12
ATOM 12443 C C . GLU A 1 15 ? 0.064 -2.537 -8.008 1.00 0.00 15 GLU A C 12
ATOM 12444 O O . GLU A 1 15 ? 1.210 -2.686 -8.430 1.00 0.00 15 GLU A O 12
ATOM 12456 N N . GLU A 1 16 ? -1.003 -2.541 -8.794 1.00 0.00 16 GLU A N 12
ATOM 12457 C CA . GLU A 1 16 ? -0.901 -2.725 -10.240 1.00 0.00 16 GLU A CA 12
ATOM 12458 C C . GLU A 1 16 ? -0.185 -1.555 -10.902 1.00 0.00 16 GLU A C 12
ATOM 12459 O O . GLU A 1 16 ? 0.503 -1.728 -11.906 1.00 0.00 16 GLU A O 12
ATOM 12471 N N . LYS A 1 17 ? -0.351 -0.369 -10.336 1.00 0.00 17 LYS A N 12
ATOM 12472 C CA . LYS A 1 17 ? 0.284 0.825 -10.874 1.00 0.00 17 LYS A CA 12
ATOM 12473 C C . LYS A 1 17 ? 1.795 0.778 -10.649 1.00 0.00 17 LYS A C 12
ATOM 12474 O O . LYS A 1 17 ? 2.567 1.332 -11.430 1.00 0.00 17 LYS A O 12
ATOM 12493 N N . VAL A 1 18 ? 2.204 0.119 -9.567 1.00 0.00 18 VAL A N 12
ATOM 12494 C CA . VAL A 1 18 ? 3.621 0.009 -9.227 1.00 0.00 18 VAL A CA 12
ATOM 12495 C C . VAL A 1 18 ? 4.376 -0.861 -10.229 1.00 0.00 18 VAL A C 12
ATOM 12496 O O . VAL A 1 18 ? 5.458 -0.496 -10.690 1.00 0.00 18 VAL A O 12
ATOM 12509 N N . LYS A 1 19 ? 3.802 -2.010 -10.562 1.00 0.00 19 LYS A N 12
ATOM 12510 C CA . LYS A 1 19 ? 4.423 -2.930 -11.508 1.00 0.00 19 LYS A CA 12
ATOM 12511 C C . LYS A 1 19 ? 4.396 -2.362 -12.925 1.00 0.00 19 LYS A C 12
ATOM 12512 O O . LYS A 1 19 ? 5.194 -2.752 -13.777 1.00 0.00 19 LYS A O 12
ATOM 12531 N N . ALA A 1 20 ? 3.466 -1.446 -13.170 1.00 0.00 20 ALA A N 12
ATOM 12532 C CA . ALA A 1 20 ? 3.323 -0.829 -14.481 1.00 0.00 20 ALA A CA 12
ATOM 12533 C C . ALA A 1 20 ? 4.280 0.347 -14.659 1.00 0.00 20 ALA A C 12
ATOM 12534 O O . ALA A 1 20 ? 4.543 0.777 -15.782 1.00 0.00 20 ALA A O 12
ATOM 12541 N N . LEU A 1 21 ? 4.800 0.868 -13.550 1.00 0.00 21 LEU A N 12
ATOM 12542 C CA . LEU A 1 21 ? 5.725 1.996 -13.601 1.00 0.00 21 LEU A CA 12
ATOM 12543 C C . LEU A 1 21 ? 7.122 1.543 -14.029 1.00 0.00 21 LEU A C 12
ATOM 12544 O O . LEU A 1 21 ? 7.936 2.354 -14.472 1.00 0.00 21 LEU A O 12
ATOM 12560 N N . GLY A 1 22 ? 7.393 0.248 -13.895 1.00 0.00 22 GLY A N 12
ATOM 12561 C CA . GLY A 1 22 ? 8.691 -0.280 -14.275 1.00 0.00 22 GLY A CA 12
ATOM 12562 C C . GLY A 1 22 ? 8.938 -1.670 -13.722 1.00 0.00 22 GLY A C 12
ATOM 12563 O O . GLY A 1 22 ? 7.998 -2.377 -13.360 1.00 0.00 22 GLY A O 12
ATOM 12567 N N . GLY A 1 23 ? 10.207 -2.062 -13.654 1.00 0.00 23 GLY A N 12
ATOM 12568 C CA . GLY A 1 23 ? 10.550 -3.374 -13.139 1.00 0.00 23 GLY A CA 12
ATOM 12569 C C . GLY A 1 23 ? 12.035 -3.665 -13.235 1.00 0.00 23 GLY A C 12
ATOM 12570 O O . GLY A 1 23 ? 12.470 -4.430 -14.097 1.00 0.00 23 GLY A O 12
ATOM 12574 N N . GLY A 1 24 ? 12.817 -3.056 -12.349 1.00 0.00 24 GLY A N 12
ATOM 12575 C CA . GLY A 1 24 ? 14.252 -3.270 -12.359 1.00 0.00 24 GLY A CA 12
ATOM 12576 C C . GLY A 1 24 ? 14.942 -2.671 -11.148 1.00 0.00 24 GLY A C 12
ATOM 12577 O O . GLY A 1 24 ? 15.580 -1.623 -11.245 1.00 0.00 24 GLY A O 12
ATOM 12581 N N . GLY A 1 25 ? 14.821 -3.342 -10.007 1.00 0.00 25 GLY A N 12
ATOM 12582 C CA . GLY A 1 25 ? 15.451 -2.857 -8.793 1.00 0.00 25 GLY A CA 12
ATOM 12583 C C . GLY A 1 25 ? 14.546 -1.950 -7.982 1.00 0.00 25 GLY A C 12
ATOM 12584 O O . GLY A 1 25 ? 13.745 -2.421 -7.175 1.00 0.00 25 GLY A O 12
ATOM 12588 N N . ARG A 1 26 ? 14.677 -0.643 -8.193 1.00 0.00 26 ARG A N 12
ATOM 12589 C CA . ARG A 1 26 ? 13.869 0.335 -7.471 1.00 0.00 26 ARG A CA 12
ATOM 12590 C C . ARG A 1 26 ? 12.380 0.033 -7.613 1.00 0.00 26 ARG A C 12
ATOM 12591 O O . ARG A 1 26 ? 11.617 0.182 -6.662 1.00 0.00 26 ARG A O 12
ATOM 12612 N N . ILE A 1 27 ? 11.976 -0.382 -8.807 1.00 0.00 27 ILE A N 12
ATOM 12613 C CA . ILE A 1 27 ? 10.577 -0.703 -9.077 1.00 0.00 27 ILE A CA 12
ATOM 12614 C C . ILE A 1 27 ? 10.119 -1.948 -8.316 1.00 0.00 27 ILE A C 12
ATOM 12615 O O . ILE A 1 27 ? 9.027 -1.975 -7.748 1.00 0.00 27 ILE A O 12
ATOM 12631 N N . GLU A 1 28 ? 10.950 -2.989 -8.339 1.00 0.00 28 GLU A N 12
ATOM 12632 C CA . GLU A 1 28 ? 10.624 -4.257 -7.684 1.00 0.00 28 GLU A CA 12
ATOM 12633 C C . GLU A 1 28 ? 10.619 -4.147 -6.161 1.00 0.00 28 GLU A C 12
ATOM 12634 O O . GLU A 1 28 ? 9.701 -4.627 -5.504 1.00 0.00 28 GLU A O 12
ATOM 12646 N N . GLU A 1 29 ? 11.651 -3.532 -5.603 1.00 0.00 29 GLU A N 12
ATOM 12647 C CA . GLU A 1 29 ? 11.760 -3.381 -4.153 1.00 0.00 29 GLU A CA 12
ATOM 12648 C C . GLU A 1 29 ? 10.564 -2.627 -3.575 1.00 0.00 29 GLU A C 12
ATOM 12649 O O . GLU A 1 29 ? 10.086 -2.936 -2.483 1.00 0.00 29 GLU A O 12
ATOM 12661 N N . LEU A 1 30 ? 10.108 -1.621 -4.306 1.00 0.00 30 LEU A N 12
ATOM 12662 C CA . LEU A 1 30 ? 8.995 -0.783 -3.884 1.00 0.00 30 LEU A CA 12
ATOM 12663 C C . LEU A 1 30 ? 7.712 -1.583 -3.648 1.00 0.00 30 LEU A C 12
ATOM 12664 O O . LEU A 1 30 ? 7.028 -1.388 -2.643 1.00 0.00 30 LEU A O 12
ATOM 12680 N N . LYS A 1 31 ? 7.378 -2.467 -4.582 1.00 0.00 31 LYS A N 12
ATOM 12681 C CA . LYS A 1 31 ? 6.160 -3.274 -4.469 1.00 0.00 31 LYS A CA 12
ATOM 12682 C C . LYS A 1 31 ? 6.223 -4.251 -3.300 1.00 0.00 31 LYS A C 12
ATOM 12683 O O . LYS A 1 31 ? 5.204 -4.538 -2.678 1.00 0.00 31 LYS A O 12
ATOM 12702 N N . LYS A 1 32 ? 7.410 -4.775 -3.011 1.00 0.00 32 LYS A N 12
ATOM 12703 C CA . LYS A 1 32 ? 7.570 -5.731 -1.923 1.00 0.00 32 LYS A CA 12
ATOM 12704 C C . LYS A 1 32 ? 7.058 -5.140 -0.615 1.00 0.00 32 LYS A C 12
ATOM 12705 O O . LYS A 1 32 ? 6.403 -5.824 0.171 1.00 0.00 32 LYS A O 12
ATOM 12724 N N . LYS A 1 33 ? 7.334 -3.860 -0.400 1.00 0.00 33 LYS A N 12
ATOM 12725 C CA . LYS A 1 33 ? 6.870 -3.178 0.800 1.00 0.00 33 LYS A CA 12
ATOM 12726 C C . LYS A 1 33 ? 5.347 -3.158 0.819 1.00 0.00 33 LYS A C 12
ATOM 12727 O O . LYS A 1 33 ? 4.722 -3.270 1.873 1.00 0.00 33 LYS A O 12
ATOM 12746 N N . TYR A 1 34 ? 4.758 -3.019 -0.367 1.00 0.00 34 TYR A N 12
ATOM 12747 C CA . TYR A 1 34 ? 3.308 -2.989 -0.510 1.00 0.00 34 TYR A CA 12
ATOM 12748 C C . TYR A 1 34 ? 2.674 -4.251 0.072 1.00 0.00 34 TYR A C 12
ATOM 12749 O O . TYR A 1 34 ? 1.607 -4.192 0.681 1.00 0.00 34 TYR A O 12
ATOM 12767 N N . GLU A 1 35 ? 3.335 -5.391 -0.112 1.00 0.00 35 GLU A N 12
ATOM 12768 C CA . GLU A 1 35 ? 2.829 -6.659 0.405 1.00 0.00 35 GLU A CA 12
ATOM 12769 C C . GLU A 1 35 ? 2.598 -6.560 1.908 1.00 0.00 35 GLU A C 12
ATOM 12770 O O . GLU A 1 35 ? 1.605 -7.064 2.432 1.00 0.00 35 GLU A O 12
ATOM 12782 N N . GLU A 1 36 ? 3.522 -5.892 2.590 1.00 0.00 36 GLU A N 12
ATOM 12783 C CA . GLU A 1 36 ? 3.427 -5.701 4.031 1.00 0.00 36 GLU A CA 12
ATOM 12784 C C . GLU A 1 36 ? 2.140 -4.965 4.385 1.00 0.00 36 GLU A C 12
ATOM 12785 O O . GLU A 1 36 ? 1.510 -5.247 5.402 1.00 0.00 36 GLU A O 12
ATOM 12797 N N . LEU A 1 37 ? 1.768 -4.012 3.538 1.00 0.00 37 LEU A N 12
ATOM 12798 C CA . LEU A 1 37 ? 0.567 -3.210 3.743 1.00 0.00 37 LEU A CA 12
ATOM 12799 C C . LEU A 1 37 ? -0.689 -4.077 3.820 1.00 0.00 37 LEU A C 12
ATOM 12800 O O . LEU A 1 37 ? -1.540 -3.876 4.684 1.00 0.00 37 LEU A O 12
ATOM 12816 N N . LYS A 1 38 ? -0.801 -5.028 2.904 1.00 0.00 38 LYS A N 12
ATOM 12817 C CA . LYS A 1 38 ? -1.959 -5.918 2.853 1.00 0.00 38 LYS A CA 12
ATOM 12818 C C . LYS A 1 38 ? -2.121 -6.712 4.149 1.00 0.00 38 LYS A C 12
ATOM 12819 O O . LYS A 1 38 ? -3.236 -6.928 4.616 1.00 0.00 38 LYS A O 12
ATOM 12838 N N . LYS A 1 39 ? -1.003 -7.162 4.707 1.00 0.00 39 LYS A N 12
ATOM 12839 C CA . LYS A 1 39 ? -1.013 -7.953 5.935 1.00 0.00 39 LYS A CA 12
ATOM 12840 C C . LYS A 1 39 ? -1.566 -7.172 7.130 1.00 0.00 39 LYS A C 12
ATOM 12841 O O . LYS A 1 39 ? -2.247 -7.738 7.983 1.00 0.00 39 LYS A O 12
ATOM 12860 N N . LYS A 1 40 ? -1.249 -5.884 7.201 1.00 0.00 40 LYS A N 12
ATOM 12861 C CA . LYS A 1 40 ? -1.693 -5.039 8.311 1.00 0.00 40 LYS A CA 12
ATOM 12862 C C . LYS A 1 40 ? -3.213 -4.875 8.337 1.00 0.00 40 LYS A C 12
ATOM 12863 O O . LYS A 1 40 ? -3.840 -4.987 9.390 1.00 0.00 40 LYS A O 12
ATOM 12882 N N . ILE A 1 41 ? -3.796 -4.604 7.177 1.00 0.00 41 ILE A N 12
ATOM 12883 C CA . ILE A 1 41 ? -5.239 -4.417 7.067 1.00 0.00 41 ILE A CA 12
ATOM 12884 C C . ILE A 1 41 ? -5.979 -5.678 7.489 1.00 0.00 41 ILE A C 12
ATOM 12885 O O . ILE A 1 41 ? -7.055 -5.614 8.084 1.00 0.00 41 ILE A O 12
ATOM 12901 N N . GLU A 1 42 ? -5.385 -6.823 7.183 1.00 0.00 42 GLU A N 12
ATOM 12902 C CA . GLU A 1 42 ? -5.964 -8.108 7.535 1.00 0.00 42 GLU A CA 12
ATOM 12903 C C . GLU A 1 42 ? -6.013 -8.265 9.049 1.00 0.00 42 GLU A C 12
ATOM 12904 O O . GLU A 1 42 ? -6.926 -8.886 9.593 1.00 0.00 42 GLU A O 12
ATOM 12916 N N . GLU A 1 43 ? -5.019 -7.695 9.722 1.00 0.00 43 GLU A N 12
ATOM 12917 C CA . GLU A 1 43 ? -4.938 -7.769 11.176 1.00 0.00 43 GLU A CA 12
ATOM 12918 C C . GLU A 1 43 ? -5.952 -6.835 11.830 1.00 0.00 43 GLU A C 12
ATOM 12919 O O . GLU A 1 43 ? -6.423 -7.092 12.937 1.00 0.00 43 GLU A O 12
ATOM 12931 N N . LEU A 1 44 ? -6.283 -5.749 11.137 1.00 0.00 44 LEU A N 12
ATOM 12932 C CA . LEU A 1 44 ? -7.241 -4.777 11.651 1.00 0.00 44 LEU A CA 12
ATOM 12933 C C . LEU A 1 44 ? -8.583 -5.439 11.952 1.00 0.00 44 LEU A C 12
ATOM 12934 O O . LEU A 1 44 ? -9.047 -6.294 11.196 1.00 0.00 44 LEU A O 12
ATOM 12950 N N . GLY A 1 45 ? -9.201 -5.038 13.057 1.00 0.00 45 GLY A N 12
ATOM 12951 C CA . GLY A 1 45 ? -10.483 -5.602 13.437 1.00 0.00 45 GLY A CA 12
ATOM 12952 C C . GLY A 1 45 ? -11.651 -4.850 12.828 1.00 0.00 45 GLY A C 12
ATOM 12953 O O . GLY A 1 45 ? -12.129 -5.203 11.750 1.00 0.00 45 GLY A O 12
ATOM 12957 N N . GLY A 1 46 ? -12.110 -3.813 13.519 1.00 0.00 46 GLY A N 12
ATOM 12958 C CA . GLY A 1 46 ? -13.224 -3.026 13.023 1.00 0.00 46 GLY A CA 12
ATOM 12959 C C . GLY A 1 46 ? -13.118 -1.563 13.403 1.00 0.00 46 GLY A C 12
ATOM 12960 O O . GLY A 1 46 ? -13.499 -1.172 14.506 1.00 0.00 46 GLY A O 12
ATOM 12964 N N . GLY A 1 47 ? -12.598 -0.752 12.488 1.00 0.00 47 GLY A N 12
ATOM 12965 C CA . GLY A 1 47 ? -12.452 0.667 12.752 1.00 0.00 47 GLY A CA 12
ATOM 12966 C C . GLY A 1 47 ? -11.471 0.951 13.871 1.00 0.00 47 GLY A C 12
ATOM 12967 O O . GLY A 1 47 ? -11.565 0.367 14.952 1.00 0.00 47 GLY A O 12
ATOM 12971 N N . GLY A 1 48 ? -10.524 1.848 13.614 1.00 0.00 48 GLY A N 12
ATOM 12972 C CA . GLY A 1 48 ? -9.536 2.191 14.618 1.00 0.00 48 GLY A CA 12
ATOM 12973 C C . GLY A 1 48 ? -8.193 2.547 14.011 1.00 0.00 48 GLY A C 12
ATOM 12974 O O . GLY A 1 48 ? -7.665 3.633 14.248 1.00 0.00 48 GLY A O 12
ATOM 12978 N N . GLU A 1 49 ? -7.640 1.627 13.228 1.00 0.00 49 GLU A N 12
ATOM 12979 C CA . GLU A 1 49 ? -6.349 1.847 12.583 1.00 0.00 49 GLU A CA 12
ATOM 12980 C C . GLU A 1 49 ? -6.494 1.954 11.066 1.00 0.00 49 GLU A C 12
ATOM 12981 O O . GLU A 1 49 ? -5.513 2.184 10.358 1.00 0.00 49 GLU A O 12
ATOM 12993 N N . VAL A 1 50 ? -7.717 1.787 10.567 1.00 0.00 50 VAL A N 12
ATOM 12994 C CA . VAL A 1 50 ? -7.975 1.866 9.133 1.00 0.00 50 VAL A CA 12
ATOM 12995 C C . VAL A 1 50 ? -7.454 3.176 8.550 1.00 0.00 50 VAL A C 12
ATOM 12996 O O . VAL A 1 50 ? -6.946 3.209 7.429 1.00 0.00 50 VAL A O 12
ATOM 13009 N N . LYS A 1 51 ? -7.579 4.253 9.319 1.00 0.00 51 LYS A N 12
ATOM 13010 C CA . LYS A 1 51 ? -7.115 5.564 8.879 1.00 0.00 51 LYS A CA 12
ATOM 13011 C C . LYS A 1 51 ? -5.592 5.599 8.809 1.00 0.00 51 LYS A C 12
ATOM 13012 O O . LYS A 1 51 ? -5.014 6.236 7.930 1.00 0.00 51 LYS A O 12
ATOM 13031 N N . LYS A 1 52 ? -4.951 4.906 9.745 1.00 0.00 52 LYS A N 12
ATOM 13032 C CA . LYS A 1 52 ? -3.495 4.850 9.796 1.00 0.00 52 LYS A CA 12
ATOM 13033 C C . LYS A 1 52 ? -2.938 4.078 8.605 1.00 0.00 52 LYS A C 12
ATOM 13034 O O . LYS A 1 52 ? -1.860 4.388 8.103 1.00 0.00 52 LYS A O 12
ATOM 13053 N N . VAL A 1 53 ? -3.680 3.068 8.165 1.00 0.00 53 VAL A N 12
ATOM 13054 C CA . VAL A 1 53 ? -3.267 2.240 7.036 1.00 0.00 53 VAL A CA 12
ATOM 13055 C C . VAL A 1 53 ? -3.243 3.039 5.735 1.00 0.00 53 VAL A C 12
ATOM 13056 O O . VAL A 1 53 ? -2.369 2.845 4.895 1.00 0.00 53 VAL A O 12
ATOM 13069 N N . GLU A 1 54 ? -4.217 3.923 5.562 1.00 0.00 54 GLU A N 12
ATOM 13070 C CA . GLU A 1 54 ? -4.302 4.734 4.352 1.00 0.00 54 GLU A CA 12
ATOM 13071 C C . GLU A 1 54 ? -3.128 5.709 4.248 1.00 0.00 54 GLU A C 12
ATOM 13072 O O . GLU A 1 54 ? -2.677 6.033 3.152 1.00 0.00 54 GLU A O 12
ATOM 13084 N N . GLU A 1 55 ? -2.654 6.188 5.394 1.00 0.00 55 GLU A N 12
ATOM 13085 C CA . GLU A 1 55 ? -1.546 7.140 5.433 1.00 0.00 55 GLU A CA 12
ATOM 13086 C C . GLU A 1 55 ? -0.212 6.501 5.037 1.00 0.00 55 GLU A C 12
ATOM 13087 O O . GLU A 1 55 ? 0.627 7.141 4.407 1.00 0.00 55 GLU A O 12
ATOM 13099 N N . GLU A 1 56 ? -0.009 5.250 5.435 1.00 0.00 56 GLU A N 12
ATOM 13100 C CA . GLU A 1 56 ? 1.239 4.545 5.146 1.00 0.00 56 GLU A CA 12
ATOM 13101 C C . GLU A 1 56 ? 1.396 4.228 3.658 1.00 0.00 56 GLU A C 12
ATOM 13102 O O . GLU A 1 56 ? 2.489 4.357 3.104 1.00 0.00 56 GLU A O 12
ATOM 13114 N N . VAL A 1 57 ? 0.313 3.806 3.016 1.00 0.00 57 VAL A N 12
ATOM 13115 C CA . VAL A 1 57 ? 0.354 3.464 1.597 1.00 0.00 57 VAL A CA 12
ATOM 13116 C C . VAL A 1 57 ? 0.592 4.698 0.727 1.00 0.00 57 VAL A C 12
ATOM 13117 O O . VAL A 1 57 ? 1.278 4.627 -0.291 1.00 0.00 57 VAL A O 12
ATOM 13130 N N . LYS A 1 58 ? 0.025 5.828 1.138 1.00 0.00 58 LYS A N 12
ATOM 13131 C CA . LYS A 1 58 ? 0.182 7.076 0.398 1.00 0.00 58 LYS A CA 12
ATOM 13132 C C . LYS A 1 58 ? 1.661 7.414 0.217 1.00 0.00 58 LYS A C 12
ATOM 13133 O O . LYS A 1 58 ? 2.057 7.993 -0.790 1.00 0.00 58 LYS A O 12
ATOM 13152 N N . LYS A 1 59 ? 2.468 7.051 1.206 1.00 0.00 59 LYS A N 12
ATOM 13153 C CA . LYS A 1 59 ? 3.904 7.312 1.159 1.00 0.00 59 LYS A CA 12
ATOM 13154 C C . LYS A 1 59 ? 4.580 6.465 0.080 1.00 0.00 59 LYS A C 12
ATOM 13155 O O . LYS A 1 59 ? 5.510 6.918 -0.584 1.00 0.00 59 LYS A O 12
ATOM 13174 N N . LEU A 1 60 ? 4.119 5.224 -0.069 1.00 0.00 60 LEU A N 12
ATOM 13175 C CA . LEU A 1 60 ? 4.690 4.296 -1.045 1.00 0.00 60 LEU A CA 12
ATOM 13176 C C . LEU A 1 60 ? 4.596 4.827 -2.474 1.00 0.00 60 LEU A C 12
ATOM 13177 O O . LEU A 1 60 ? 5.563 4.752 -3.233 1.00 0.00 60 LEU A O 12
ATOM 13193 N N . GLU A 1 61 ? 3.434 5.355 -2.843 1.00 0.00 61 GLU A N 12
ATOM 13194 C CA . GLU A 1 61 ? 3.239 5.885 -4.191 1.00 0.00 61 GLU A CA 12
ATOM 13195 C C . GLU A 1 61 ? 4.071 7.145 -4.407 1.00 0.00 61 GLU A C 12
ATOM 13196 O O . GLU A 1 61 ? 4.554 7.400 -5.509 1.00 0.00 61 GLU A O 12
ATOM 13208 N N . GLU A 1 62 ? 4.238 7.926 -3.345 1.00 0.00 62 GLU A N 12
ATOM 13209 C CA . GLU A 1 62 ? 5.016 9.158 -3.414 1.00 0.00 62 GLU A CA 12
ATOM 13210 C C . GLU A 1 62 ? 6.427 8.872 -3.914 1.00 0.00 62 GLU A C 12
ATOM 13211 O O . GLU A 1 62 ? 6.992 9.645 -4.687 1.00 0.00 62 GLU A O 12
ATOM 13223 N N . GLU A 1 63 ? 6.984 7.749 -3.475 1.00 0.00 63 GLU A N 12
ATOM 13224 C CA . GLU A 1 63 ? 8.322 7.350 -3.886 1.00 0.00 63 GLU A CA 12
ATOM 13225 C C . GLU A 1 63 ? 8.336 7.016 -5.370 1.00 0.00 63 GLU A C 12
ATOM 13226 O O . GLU A 1 63 ? 9.331 7.237 -6.060 1.00 0.00 63 GLU A O 12
ATOM 13238 N N . ILE A 1 64 ? 7.218 6.483 -5.855 1.00 0.00 64 ILE A N 12
ATOM 13239 C CA . ILE A 1 64 ? 7.093 6.118 -7.263 1.00 0.00 64 ILE A CA 12
ATOM 13240 C C . ILE A 1 64 ? 7.321 7.331 -8.163 1.00 0.00 64 ILE A C 12
ATOM 13241 O O . ILE A 1 64 ? 7.950 7.224 -9.215 1.00 0.00 64 ILE A O 12
ATOM 13257 N N . LYS A 1 65 ? 6.808 8.480 -7.740 1.00 0.00 65 LYS A N 12
ATOM 13258 C CA . LYS A 1 65 ? 6.958 9.712 -8.506 1.00 0.00 65 LYS A CA 12
ATOM 13259 C C . LYS A 1 65 ? 8.394 10.219 -8.440 1.00 0.00 65 LYS A C 12
ATOM 13260 O O . LYS A 1 65 ? 8.885 10.850 -9.376 1.00 0.00 65 LYS A O 12
ATOM 13279 N N . LYS A 1 66 ? 9.064 9.938 -7.326 1.00 0.00 66 LYS A N 12
ATOM 13280 C CA . LYS A 1 66 ? 10.444 10.362 -7.134 1.00 0.00 66 LYS A CA 12
ATOM 13281 C C . LYS A 1 66 ? 11.377 9.656 -8.113 1.00 0.00 66 LYS A C 12
ATOM 13282 O O . LYS A 1 66 ? 12.443 10.172 -8.449 1.00 0.00 66 LYS A O 12
ATOM 13301 N N . LEU A 1 67 ? 10.973 8.472 -8.565 1.00 0.00 67 LEU A N 12
ATOM 13302 C CA . LEU A 1 67 ? 11.780 7.699 -9.502 1.00 0.00 67 LEU A CA 12
ATOM 13303 C C . LEU A 1 67 ? 11.287 7.892 -10.935 1.00 0.00 67 LEU A C 12
ATOM 13304 O O . LEU A 1 67 ? 12.077 7.648 -11.870 1.00 0.00 67 LEU A O 12
ATOM 13321 N N . GLY A 1 1 ? -17.163 -6.597 9.274 1.00 0.00 1 GLY A N 13
ATOM 13322 C CA . GLY A 1 1 ? -16.348 -5.563 8.577 1.00 0.00 1 GLY A CA 13
ATOM 13323 C C . GLY A 1 1 ? -17.108 -4.884 7.454 1.00 0.00 1 GLY A C 13
ATOM 13324 O O . GLY A 1 1 ? -18.193 -5.323 7.074 1.00 0.00 1 GLY A O 13
ATOM 13330 N N . SER A 1 2 ? -16.535 -3.808 6.922 1.00 0.00 2 SER A N 13
ATOM 13331 C CA . SER A 1 2 ? -17.166 -3.067 5.837 1.00 0.00 2 SER A CA 13
ATOM 13332 C C . SER A 1 2 ? -16.255 -1.947 5.342 1.00 0.00 2 SER A C 13
ATOM 13333 O O . SER A 1 2 ? -16.152 -1.702 4.139 1.00 0.00 2 SER A O 13
ATOM 13341 N N . ARG A 1 3 ? -15.599 -1.267 6.276 1.00 0.00 3 ARG A N 13
ATOM 13342 C CA . ARG A 1 3 ? -14.699 -0.171 5.934 1.00 0.00 3 ARG A CA 13
ATOM 13343 C C . ARG A 1 3 ? -13.247 -0.638 5.928 1.00 0.00 3 ARG A C 13
ATOM 13344 O O . ARG A 1 3 ? -12.428 -0.139 5.158 1.00 0.00 3 ARG A O 13
ATOM 13365 N N . VAL A 1 4 ? -12.934 -1.597 6.794 1.00 0.00 4 VAL A N 13
ATOM 13366 C CA . VAL A 1 4 ? -11.579 -2.129 6.886 1.00 0.00 4 VAL A CA 13
ATOM 13367 C C . VAL A 1 4 ? -11.241 -2.996 5.676 1.00 0.00 4 VAL A C 13
ATOM 13368 O O . VAL A 1 4 ? -10.162 -2.874 5.097 1.00 0.00 4 VAL A O 13
ATOM 13381 N N . LYS A 1 5 ? -12.170 -3.870 5.295 1.00 0.00 5 LYS A N 13
ATOM 13382 C CA . LYS A 1 5 ? -11.960 -4.748 4.149 1.00 0.00 5 LYS A CA 13
ATOM 13383 C C . LYS A 1 5 ? -11.831 -3.930 2.871 1.00 0.00 5 LYS A C 13
ATOM 13384 O O . LYS A 1 5 ? -10.966 -4.195 2.037 1.00 0.00 5 LYS A O 13
ATOM 13403 N N . ALA A 1 6 ? -12.684 -2.923 2.732 1.00 0.00 6 ALA A N 13
ATOM 13404 C CA . ALA A 1 6 ? -12.652 -2.053 1.565 1.00 0.00 6 ALA A CA 13
ATOM 13405 C C . ALA A 1 6 ? -11.273 -1.425 1.421 1.00 0.00 6 ALA A C 13
ATOM 13406 O O . ALA A 1 6 ? -10.780 -1.218 0.314 1.00 0.00 6 ALA A O 13
ATOM 13413 N N . LEU A 1 7 ? -10.661 -1.132 2.562 1.00 0.00 7 LEU A N 13
ATOM 13414 C CA . LEU A 1 7 ? -9.334 -0.534 2.604 1.00 0.00 7 LEU A CA 13
ATOM 13415 C C . LEU A 1 7 ? -8.315 -1.422 1.897 1.00 0.00 7 LEU A C 13
ATOM 13416 O O . LEU A 1 7 ? -7.432 -0.934 1.193 1.00 0.00 7 LEU A O 13
ATOM 13432 N N . GLU A 1 8 ? -8.444 -2.727 2.099 1.00 0.00 8 GLU A N 13
ATOM 13433 C CA . GLU A 1 8 ? -7.534 -3.697 1.495 1.00 0.00 8 GLU A CA 13
ATOM 13434 C C . GLU A 1 8 ? -7.687 -3.739 -0.028 1.00 0.00 8 GLU A C 13
ATOM 13435 O O . GLU A 1 8 ? -6.725 -4.006 -0.749 1.00 0.00 8 GLU A O 13
ATOM 13447 N N . GLU A 1 9 ? -8.900 -3.492 -0.508 1.00 0.00 9 GLU A N 13
ATOM 13448 C CA . GLU A 1 9 ? -9.182 -3.521 -1.941 1.00 0.00 9 GLU A CA 13
ATOM 13449 C C . GLU A 1 9 ? -8.473 -2.391 -2.687 1.00 0.00 9 GLU A C 13
ATOM 13450 O O . GLU A 1 9 ? -8.014 -2.575 -3.813 1.00 0.00 9 GLU A O 13
ATOM 13462 N N . LYS A 1 10 ? -8.401 -1.220 -2.062 1.00 0.00 10 LYS A N 13
ATOM 13463 C CA . LYS A 1 10 ? -7.761 -0.060 -2.679 1.00 0.00 10 LYS A CA 13
ATOM 13464 C C . LYS A 1 10 ? -6.242 -0.210 -2.728 1.00 0.00 10 LYS A C 13
ATOM 13465 O O . LYS A 1 10 ? -5.595 0.260 -3.662 1.00 0.00 10 LYS A O 13
ATOM 13484 N N . VAL A 1 11 ? -5.679 -0.847 -1.708 1.00 0.00 11 VAL A N 13
ATOM 13485 C CA . VAL A 1 11 ? -4.234 -1.041 -1.620 1.00 0.00 11 VAL A CA 13
ATOM 13486 C C . VAL A 1 11 ? -3.693 -1.892 -2.770 1.00 0.00 11 VAL A C 13
ATOM 13487 O O . VAL A 1 11 ? -2.657 -1.571 -3.353 1.00 0.00 11 VAL A O 13
ATOM 13500 N N . LYS A 1 12 ? -4.385 -2.980 -3.079 1.00 0.00 12 LYS A N 13
ATOM 13501 C CA . LYS A 1 12 ? -3.962 -3.883 -4.146 1.00 0.00 12 LYS A CA 13
ATOM 13502 C C . LYS A 1 12 ? -4.114 -3.240 -5.514 1.00 0.00 12 LYS A C 13
ATOM 13503 O O . LYS A 1 12 ? -3.273 -3.428 -6.393 1.00 0.00 12 LYS A O 13
ATOM 13522 N N . ALA A 1 13 ? -5.182 -2.476 -5.694 1.00 0.00 13 ALA A N 13
ATOM 13523 C CA . ALA A 1 13 ? -5.419 -1.810 -6.964 1.00 0.00 13 ALA A CA 13
ATOM 13524 C C . ALA A 1 13 ? -4.226 -0.936 -7.316 1.00 0.00 13 ALA A C 13
ATOM 13525 O O . ALA A 1 13 ? -3.841 -0.824 -8.479 1.00 0.00 13 ALA A O 13
ATOM 13532 N N . LEU A 1 14 ? -3.629 -0.339 -6.290 1.00 0.00 14 LEU A N 13
ATOM 13533 C CA . LEU A 1 14 ? -2.454 0.502 -6.478 1.00 0.00 14 LEU A CA 13
ATOM 13534 C C . LEU A 1 14 ? -1.246 -0.349 -6.848 1.00 0.00 14 LEU A C 13
ATOM 13535 O O . LEU A 1 14 ? -0.353 0.099 -7.556 1.00 0.00 14 LEU A O 13
ATOM 13551 N N . GLU A 1 15 ? -1.230 -1.578 -6.343 1.00 0.00 15 GLU A N 13
ATOM 13552 C CA . GLU A 1 15 ? -0.138 -2.512 -6.592 1.00 0.00 15 GLU A CA 13
ATOM 13553 C C . GLU A 1 15 ? 0.152 -2.677 -8.085 1.00 0.00 15 GLU A C 13
ATOM 13554 O O . GLU A 1 15 ? 1.305 -2.800 -8.493 1.00 0.00 15 GLU A O 13
ATOM 13566 N N . GLU A 1 16 ? -0.904 -2.701 -8.883 1.00 0.00 16 GLU A N 13
ATOM 13567 C CA . GLU A 1 16 ? -0.781 -2.877 -10.330 1.00 0.00 16 GLU A CA 13
ATOM 13568 C C . GLU A 1 16 ? -0.080 -1.693 -10.983 1.00 0.00 16 GLU A C 13
ATOM 13569 O O . GLU A 1 16 ? 0.651 -1.857 -11.958 1.00 0.00 16 GLU A O 13
ATOM 13581 N N . LYS A 1 17 ? -0.302 -0.504 -10.440 1.00 0.00 17 LYS A N 13
ATOM 13582 C CA . LYS A 1 17 ? 0.314 0.701 -10.975 1.00 0.00 17 LYS A CA 13
ATOM 13583 C C . LYS A 1 17 ? 1.819 0.705 -10.706 1.00 0.00 17 LYS A C 13
ATOM 13584 O O . LYS A 1 17 ? 2.595 1.275 -11.471 1.00 0.00 17 LYS A O 13
ATOM 13603 N N . VAL A 1 18 ? 2.219 0.071 -9.605 1.00 0.00 18 VAL A N 13
ATOM 13604 C CA . VAL A 1 18 ? 3.627 0.009 -9.223 1.00 0.00 18 VAL A CA 13
ATOM 13605 C C . VAL A 1 18 ? 4.440 -0.834 -10.202 1.00 0.00 18 VAL A C 13
ATOM 13606 O O . VAL A 1 18 ? 5.521 -0.432 -10.630 1.00 0.00 18 VAL A O 13
ATOM 13619 N N . LYS A 1 19 ? 3.917 -2.003 -10.552 1.00 0.00 19 LYS A N 13
ATOM 13620 C CA . LYS A 1 19 ? 4.599 -2.897 -11.480 1.00 0.00 19 LYS A CA 13
ATOM 13621 C C . LYS A 1 19 ? 4.593 -2.325 -12.895 1.00 0.00 19 LYS A C 13
ATOM 13622 O O . LYS A 1 19 ? 5.432 -2.681 -13.722 1.00 0.00 19 LYS A O 13
ATOM 13641 N N . ALA A 1 20 ? 3.637 -1.443 -13.165 1.00 0.00 20 ALA A N 13
ATOM 13642 C CA . ALA A 1 20 ? 3.513 -0.826 -14.479 1.00 0.00 20 ALA A CA 13
ATOM 13643 C C . ALA A 1 20 ? 4.337 0.459 -14.580 1.00 0.00 20 ALA A C 13
ATOM 13644 O O . ALA A 1 20 ? 4.513 1.004 -15.670 1.00 0.00 20 ALA A O 13
ATOM 13651 N N . LEU A 1 21 ? 4.839 0.940 -13.446 1.00 0.00 21 LEU A N 13
ATOM 13652 C CA . LEU A 1 21 ? 5.638 2.161 -13.426 1.00 0.00 21 LEU A CA 13
ATOM 13653 C C . LEU A 1 21 ? 7.039 1.907 -13.979 1.00 0.00 21 LEU A C 13
ATOM 13654 O O . LEU A 1 21 ? 7.653 2.795 -14.571 1.00 0.00 21 LEU A O 13
ATOM 13670 N N . GLY A 1 22 ? 7.536 0.690 -13.781 1.00 0.00 22 GLY A N 13
ATOM 13671 C CA . GLY A 1 22 ? 8.860 0.343 -14.265 1.00 0.00 22 GLY A CA 13
ATOM 13672 C C . GLY A 1 22 ? 9.264 -1.068 -13.890 1.00 0.00 22 GLY A C 13
ATOM 13673 O O . GLY A 1 22 ? 8.419 -1.889 -13.533 1.00 0.00 22 GLY A O 13
ATOM 13677 N N . GLY A 1 23 ? 10.560 -1.352 -13.971 1.00 0.00 23 GLY A N 13
ATOM 13678 C CA . GLY A 1 23 ? 11.053 -2.675 -13.635 1.00 0.00 23 GLY A CA 13
ATOM 13679 C C . GLY A 1 23 ? 12.544 -2.685 -13.358 1.00 0.00 23 GLY A C 13
ATOM 13680 O O . GLY A 1 23 ? 13.353 -2.726 -14.285 1.00 0.00 23 GLY A O 13
ATOM 13684 N N . GLY A 1 24 ? 12.907 -2.649 -12.080 1.00 0.00 24 GLY A N 13
ATOM 13685 C CA . GLY A 1 24 ? 14.309 -2.655 -11.707 1.00 0.00 24 GLY A CA 13
ATOM 13686 C C . GLY A 1 24 ? 14.510 -2.834 -10.214 1.00 0.00 24 GLY A C 13
ATOM 13687 O O . GLY A 1 24 ? 13.650 -3.385 -9.528 1.00 0.00 24 GLY A O 13
ATOM 13691 N N . GLY A 1 25 ? 15.648 -2.366 -9.712 1.00 0.00 25 GLY A N 13
ATOM 13692 C CA . GLY A 1 25 ? 15.939 -2.486 -8.296 1.00 0.00 25 GLY A CA 13
ATOM 13693 C C . GLY A 1 25 ? 15.107 -1.540 -7.451 1.00 0.00 25 GLY A C 13
ATOM 13694 O O . GLY A 1 25 ? 14.845 -1.813 -6.279 1.00 0.00 25 GLY A O 13
ATOM 13698 N N . ARG A 1 26 ? 14.692 -0.426 -8.046 1.00 0.00 26 ARG A N 13
ATOM 13699 C CA . ARG A 1 26 ? 13.886 0.563 -7.340 1.00 0.00 26 ARG A CA 13
ATOM 13700 C C . ARG A 1 26 ? 12.405 0.195 -7.387 1.00 0.00 26 ARG A C 13
ATOM 13701 O O . ARG A 1 26 ? 11.706 0.290 -6.385 1.00 0.00 26 ARG A O 13
ATOM 13722 N N . ILE A 1 27 ? 11.939 -0.208 -8.563 1.00 0.00 27 ILE A N 13
ATOM 13723 C CA . ILE A 1 27 ? 10.539 -0.583 -8.753 1.00 0.00 27 ILE A CA 13
ATOM 13724 C C . ILE A 1 27 ? 10.181 -1.863 -7.995 1.00 0.00 27 ILE A C 13
ATOM 13725 O O . ILE A 1 27 ? 9.131 -1.945 -7.362 1.00 0.00 27 ILE A O 13
ATOM 13741 N N . GLU A 1 28 ? 11.049 -2.867 -8.094 1.00 0.00 28 GLU A N 13
ATOM 13742 C CA . GLU A 1 28 ? 10.820 -4.163 -7.449 1.00 0.00 28 GLU A CA 13
ATOM 13743 C C . GLU A 1 28 ? 10.750 -4.054 -5.926 1.00 0.00 28 GLU A C 13
ATOM 13744 O O . GLU A 1 28 ? 9.935 -4.717 -5.287 1.00 0.00 28 GLU A O 13
ATOM 13756 N N . GLU A 1 29 ? 11.615 -3.236 -5.347 1.00 0.00 29 GLU A N 13
ATOM 13757 C CA . GLU A 1 29 ? 11.654 -3.064 -3.898 1.00 0.00 29 GLU A CA 13
ATOM 13758 C C . GLU A 1 29 ? 10.397 -2.370 -3.378 1.00 0.00 29 GLU A C 13
ATOM 13759 O O . GLU A 1 29 ? 9.893 -2.694 -2.303 1.00 0.00 29 GLU A O 13
ATOM 13771 N N . LEU A 1 30 ? 9.915 -1.398 -4.139 1.00 0.00 30 LEU A N 13
ATOM 13772 C CA . LEU A 1 30 ? 8.742 -0.623 -3.767 1.00 0.00 30 LEU A CA 13
ATOM 13773 C C . LEU A 1 30 ? 7.508 -1.504 -3.571 1.00 0.00 30 LEU A C 13
ATOM 13774 O O . LEU A 1 30 ? 6.786 -1.363 -2.583 1.00 0.00 30 LEU A O 13
ATOM 13790 N N . LYS A 1 31 ? 7.268 -2.408 -4.514 1.00 0.00 31 LYS A N 13
ATOM 13791 C CA . LYS A 1 31 ? 6.116 -3.305 -4.434 1.00 0.00 31 LYS A CA 13
ATOM 13792 C C . LYS A 1 31 ? 6.241 -4.275 -3.268 1.00 0.00 31 LYS A C 13
ATOM 13793 O O . LYS A 1 31 ? 5.244 -4.643 -2.654 1.00 0.00 31 LYS A O 13
ATOM 13812 N N . LYS A 1 32 ? 7.468 -4.696 -2.971 1.00 0.00 32 LYS A N 13
ATOM 13813 C CA . LYS A 1 32 ? 7.703 -5.634 -1.879 1.00 0.00 32 LYS A CA 13
ATOM 13814 C C . LYS A 1 32 ? 7.141 -5.078 -0.575 1.00 0.00 32 LYS A C 13
ATOM 13815 O O . LYS A 1 32 ? 6.545 -5.806 0.218 1.00 0.00 32 LYS A O 13
ATOM 13834 N N . LYS A 1 33 ? 7.316 -3.778 -0.375 1.00 0.00 33 LYS A N 13
ATOM 13835 C CA . LYS A 1 33 ? 6.807 -3.115 0.817 1.00 0.00 33 LYS A CA 13
ATOM 13836 C C . LYS A 1 33 ? 5.282 -3.151 0.821 1.00 0.00 33 LYS A C 13
ATOM 13837 O O . LYS A 1 33 ? 4.652 -3.275 1.871 1.00 0.00 33 LYS A O 13
ATOM 13856 N N . TYR A 1 34 ? 4.699 -3.038 -0.370 1.00 0.00 34 TYR A N 13
ATOM 13857 C CA . TYR A 1 34 ? 3.249 -3.052 -0.526 1.00 0.00 34 TYR A CA 13
ATOM 13858 C C . TYR A 1 34 ? 2.638 -4.323 0.060 1.00 0.00 34 TYR A C 13
ATOM 13859 O O . TYR A 1 34 ? 1.561 -4.282 0.648 1.00 0.00 34 TYR A O 13
ATOM 13877 N N . GLU A 1 35 ? 3.326 -5.449 -0.101 1.00 0.00 35 GLU A N 13
ATOM 13878 C CA . GLU A 1 35 ? 2.838 -6.723 0.421 1.00 0.00 35 GLU A CA 13
ATOM 13879 C C . GLU A 1 35 ? 2.556 -6.618 1.918 1.00 0.00 35 GLU A C 13
ATOM 13880 O O . GLU A 1 35 ? 1.531 -7.095 2.404 1.00 0.00 35 GLU A O 13
ATOM 13892 N N . GLU A 1 36 ? 3.473 -5.980 2.635 1.00 0.00 36 GLU A N 13
ATOM 13893 C CA . GLU A 1 36 ? 3.334 -5.793 4.075 1.00 0.00 36 GLU A CA 13
ATOM 13894 C C . GLU A 1 36 ? 2.080 -4.987 4.398 1.00 0.00 36 GLU A C 13
ATOM 13895 O O . GLU A 1 36 ? 1.405 -5.240 5.394 1.00 0.00 36 GLU A O 13
ATOM 13907 N N . LEU A 1 37 ? 1.787 -4.005 3.553 1.00 0.00 37 LEU A N 13
ATOM 13908 C CA . LEU A 1 37 ? 0.627 -3.140 3.740 1.00 0.00 37 LEU A CA 13
ATOM 13909 C C . LEU A 1 37 ? -0.674 -3.944 3.774 1.00 0.00 37 LEU A C 13
ATOM 13910 O O . LEU A 1 37 ? -1.589 -3.630 4.537 1.00 0.00 37 LEU A O 13
ATOM 13926 N N . LYS A 1 38 ? -0.753 -4.974 2.939 1.00 0.00 38 LYS A N 13
ATOM 13927 C CA . LYS A 1 38 ? -1.944 -5.817 2.863 1.00 0.00 38 LYS A CA 13
ATOM 13928 C C . LYS A 1 38 ? -2.175 -6.586 4.162 1.00 0.00 38 LYS A C 13
ATOM 13929 O O . LYS A 1 38 ? -3.311 -6.751 4.598 1.00 0.00 38 LYS A O 13
ATOM 13948 N N . LYS A 1 39 ? -1.093 -7.073 4.757 1.00 0.00 39 LYS A N 13
ATOM 13949 C CA . LYS A 1 39 ? -1.167 -7.848 5.994 1.00 0.00 39 LYS A CA 13
ATOM 13950 C C . LYS A 1 39 ? -1.740 -7.036 7.157 1.00 0.00 39 LYS A C 13
ATOM 13951 O O . LYS A 1 39 ? -2.466 -7.571 7.992 1.00 0.00 39 LYS A O 13
ATOM 13970 N N . LYS A 1 40 ? -1.391 -5.756 7.222 1.00 0.00 40 LYS A N 13
ATOM 13971 C CA . LYS A 1 40 ? -1.851 -4.883 8.302 1.00 0.00 40 LYS A CA 13
ATOM 13972 C C . LYS A 1 40 ? -3.370 -4.739 8.314 1.00 0.00 40 LYS A C 13
ATOM 13973 O O . LYS A 1 40 ? -3.990 -4.669 9.375 1.00 0.00 40 LYS A O 13
ATOM 13992 N N . ILE A 1 41 ? -3.958 -4.685 7.133 1.00 0.00 41 ILE A N 13
ATOM 13993 C CA . ILE A 1 41 ? -5.402 -4.537 6.992 1.00 0.00 41 ILE A CA 13
ATOM 13994 C C . ILE A 1 41 ? -6.124 -5.815 7.403 1.00 0.00 41 ILE A C 13
ATOM 13995 O O . ILE A 1 41 ? -7.220 -5.774 7.962 1.00 0.00 41 ILE A O 13
ATOM 14011 N N . GLU A 1 42 ? -5.495 -6.945 7.117 1.00 0.00 42 GLU A N 13
ATOM 14012 C CA . GLU A 1 42 ? -6.052 -8.247 7.444 1.00 0.00 42 GLU A CA 13
ATOM 14013 C C . GLU A 1 42 ? -6.200 -8.416 8.953 1.00 0.00 42 GLU A C 13
ATOM 14014 O O . GLU A 1 42 ? -7.122 -9.081 9.425 1.00 0.00 42 GLU A O 13
ATOM 14026 N N . GLU A 1 43 ? -5.279 -7.822 9.705 1.00 0.00 43 GLU A N 13
ATOM 14027 C CA . GLU A 1 43 ? -5.306 -7.925 11.161 1.00 0.00 43 GLU A CA 13
ATOM 14028 C C . GLU A 1 43 ? -6.292 -6.930 11.772 1.00 0.00 43 GLU A C 13
ATOM 14029 O O . GLU A 1 43 ? -6.820 -7.157 12.860 1.00 0.00 43 GLU A O 13
ATOM 14041 N N . LEU A 1 44 ? -6.534 -5.830 11.068 1.00 0.00 44 LEU A N 13
ATOM 14042 C CA . LEU A 1 44 ? -7.456 -4.805 11.548 1.00 0.00 44 LEU A CA 13
ATOM 14043 C C . LEU A 1 44 ? -8.847 -5.388 11.778 1.00 0.00 44 LEU A C 13
ATOM 14044 O O . LEU A 1 44 ? -9.633 -5.534 10.843 1.00 0.00 44 LEU A O 13
ATOM 14060 N N . GLY A 1 45 ? -9.144 -5.718 13.032 1.00 0.00 45 GLY A N 13
ATOM 14061 C CA . GLY A 1 45 ? -10.440 -6.281 13.363 1.00 0.00 45 GLY A CA 13
ATOM 14062 C C . GLY A 1 45 ? -11.551 -5.251 13.305 1.00 0.00 45 GLY A C 13
ATOM 14063 O O . GLY A 1 45 ? -12.576 -5.469 12.660 1.00 0.00 45 GLY A O 13
ATOM 14067 N N . GLY A 1 46 ? -11.348 -4.125 13.982 1.00 0.00 46 GLY A N 13
ATOM 14068 C CA . GLY A 1 46 ? -12.350 -3.075 13.992 1.00 0.00 46 GLY A CA 13
ATOM 14069 C C . GLY A 1 46 ? -11.832 -1.772 13.416 1.00 0.00 46 GLY A C 13
ATOM 14070 O O . GLY A 1 46 ? -10.793 -1.746 12.759 1.00 0.00 46 GLY A O 13
ATOM 14074 N N . GLY A 1 47 ? -12.561 -0.688 13.664 1.00 0.00 47 GLY A N 13
ATOM 14075 C CA . GLY A 1 47 ? -12.156 0.609 13.159 1.00 0.00 47 GLY A CA 13
ATOM 14076 C C . GLY A 1 47 ? -11.169 1.305 14.075 1.00 0.00 47 GLY A C 13
ATOM 14077 O O . GLY A 1 47 ? -10.931 0.858 15.197 1.00 0.00 47 GLY A O 13
ATOM 14081 N N . GLY A 1 48 ? -10.592 2.403 13.594 1.00 0.00 48 GLY A N 13
ATOM 14082 C CA . GLY A 1 48 ? -9.632 3.145 14.390 1.00 0.00 48 GLY A CA 13
ATOM 14083 C C . GLY A 1 48 ? -8.268 3.219 13.732 1.00 0.00 48 GLY A C 13
ATOM 14084 O O . GLY A 1 48 ? -7.835 4.288 13.304 1.00 0.00 48 GLY A O 13
ATOM 14088 N N . GLU A 1 49 ? -7.591 2.078 13.651 1.00 0.00 49 GLU A N 13
ATOM 14089 C CA . GLU A 1 49 ? -6.267 2.015 13.042 1.00 0.00 49 GLU A CA 13
ATOM 14090 C C . GLU A 1 49 ? -6.355 2.000 11.516 1.00 0.00 49 GLU A C 13
ATOM 14091 O O . GLU A 1 49 ? -5.336 2.083 10.830 1.00 0.00 49 GLU A O 13
ATOM 14103 N N . VAL A 1 50 ? -7.573 1.893 10.986 1.00 0.00 50 VAL A N 13
ATOM 14104 C CA . VAL A 1 50 ? -7.775 1.867 9.542 1.00 0.00 50 VAL A CA 13
ATOM 14105 C C . VAL A 1 50 ? -7.183 3.107 8.881 1.00 0.00 50 VAL A C 13
ATOM 14106 O O . VAL A 1 50 ? -6.701 3.048 7.749 1.00 0.00 50 VAL A O 13
ATOM 14119 N N . LYS A 1 51 ? -7.218 4.228 9.594 1.00 0.00 51 LYS A N 13
ATOM 14120 C CA . LYS A 1 51 ? -6.682 5.481 9.076 1.00 0.00 51 LYS A CA 13
ATOM 14121 C C . LYS A 1 51 ? -5.161 5.416 8.972 1.00 0.00 51 LYS A C 13
ATOM 14122 O O . LYS A 1 51 ? -4.563 6.014 8.078 1.00 0.00 51 LYS A O 13
ATOM 14141 N N . LYS A 1 52 ? -4.545 4.684 9.894 1.00 0.00 52 LYS A N 13
ATOM 14142 C CA . LYS A 1 52 ? -3.094 4.533 9.912 1.00 0.00 52 LYS A CA 13
ATOM 14143 C C . LYS A 1 52 ? -2.610 3.787 8.673 1.00 0.00 52 LYS A C 13
ATOM 14144 O O . LYS A 1 52 ? -1.523 4.049 8.162 1.00 0.00 52 LYS A O 13
ATOM 14163 N N . VAL A 1 53 ? -3.425 2.850 8.202 1.00 0.00 53 VAL A N 13
ATOM 14164 C CA . VAL A 1 53 ? -3.088 2.056 7.027 1.00 0.00 53 VAL A CA 13
ATOM 14165 C C . VAL A 1 53 ? -3.146 2.887 5.750 1.00 0.00 53 VAL A C 13
ATOM 14166 O O . VAL A 1 53 ? -2.326 2.712 4.855 1.00 0.00 53 VAL A O 13
ATOM 14179 N N . GLU A 1 54 ? -4.129 3.777 5.662 1.00 0.00 54 GLU A N 13
ATOM 14180 C CA . GLU A 1 54 ? -4.297 4.622 4.479 1.00 0.00 54 GLU A CA 13
ATOM 14181 C C . GLU A 1 54 ? -3.079 5.518 4.247 1.00 0.00 54 GLU A C 13
ATOM 14182 O O . GLU A 1 54 ? -2.653 5.716 3.111 1.00 0.00 54 GLU A O 13
ATOM 14194 N N . GLU A 1 55 ? -2.531 6.061 5.327 1.00 0.00 55 GLU A N 13
ATOM 14195 C CA . GLU A 1 55 ? -1.367 6.943 5.241 1.00 0.00 55 GLU A CA 13
ATOM 14196 C C . GLU A 1 55 ? -0.115 6.175 4.821 1.00 0.00 55 GLU A C 13
ATOM 14197 O O . GLU A 1 55 ? 0.734 6.697 4.098 1.00 0.00 55 GLU A O 13
ATOM 14209 N N . GLU A 1 56 ? -0.002 4.942 5.297 1.00 0.00 56 GLU A N 13
ATOM 14210 C CA . GLU A 1 56 ? 1.151 4.097 4.998 1.00 0.00 56 GLU A CA 13
ATOM 14211 C C . GLU A 1 56 ? 1.320 3.885 3.494 1.00 0.00 56 GLU A C 13
ATOM 14212 O O . GLU A 1 56 ? 2.426 3.996 2.964 1.00 0.00 56 GLU A O 13
ATOM 14224 N N . VAL A 1 57 ? 0.224 3.578 2.815 1.00 0.00 57 VAL A N 13
ATOM 14225 C CA . VAL A 1 57 ? 0.251 3.348 1.377 1.00 0.00 57 VAL A CA 13
ATOM 14226 C C . VAL A 1 57 ? 0.581 4.633 0.621 1.00 0.00 57 VAL A C 13
ATOM 14227 O O . VAL A 1 57 ? 1.256 4.604 -0.406 1.00 0.00 57 VAL A O 13
ATOM 14240 N N . LYS A 1 58 ? 0.094 5.757 1.137 1.00 0.00 58 LYS A N 13
ATOM 14241 C CA . LYS A 1 58 ? 0.328 7.057 0.515 1.00 0.00 58 LYS A CA 13
ATOM 14242 C C . LYS A 1 58 ? 1.820 7.308 0.319 1.00 0.00 58 LYS A C 13
ATOM 14243 O O . LYS A 1 58 ? 2.230 7.952 -0.644 1.00 0.00 58 LYS A O 13
ATOM 14262 N N . LYS A 1 59 ? 2.628 6.801 1.241 1.00 0.00 59 LYS A N 13
ATOM 14263 C CA . LYS A 1 59 ? 4.076 6.969 1.166 1.00 0.00 59 LYS A CA 13
ATOM 14264 C C . LYS A 1 59 ? 4.664 6.183 -0.008 1.00 0.00 59 LYS A C 13
ATOM 14265 O O . LYS A 1 59 ? 5.606 6.633 -0.660 1.00 0.00 59 LYS A O 13
ATOM 14284 N N . LEU A 1 60 ? 4.115 4.996 -0.252 1.00 0.00 60 LEU A N 13
ATOM 14285 C CA . LEU A 1 60 ? 4.590 4.120 -1.323 1.00 0.00 60 LEU A CA 13
ATOM 14286 C C . LEU A 1 60 ? 4.475 4.770 -2.704 1.00 0.00 60 LEU A C 13
ATOM 14287 O O . LEU A 1 60 ? 5.406 4.700 -3.506 1.00 0.00 60 LEU A O 13
ATOM 14303 N N . GLU A 1 61 ? 3.336 5.392 -2.980 1.00 0.00 61 GLU A N 13
ATOM 14304 C CA . GLU A 1 61 ? 3.115 6.038 -4.271 1.00 0.00 61 GLU A CA 13
ATOM 14305 C C . GLU A 1 61 ? 4.002 7.268 -4.427 1.00 0.00 61 GLU A C 13
ATOM 14306 O O . GLU A 1 61 ? 4.446 7.589 -5.528 1.00 0.00 61 GLU A O 13
ATOM 14318 N N . GLU A 1 62 ? 4.256 7.955 -3.318 1.00 0.00 62 GLU A N 13
ATOM 14319 C CA . GLU A 1 62 ? 5.090 9.153 -3.328 1.00 0.00 62 GLU A CA 13
ATOM 14320 C C . GLU A 1 62 ? 6.448 8.863 -3.956 1.00 0.00 62 GLU A C 13
ATOM 14321 O O . GLU A 1 62 ? 6.939 9.634 -4.781 1.00 0.00 62 GLU A O 13
ATOM 14333 N N . GLU A 1 63 ? 7.048 7.745 -3.564 1.00 0.00 63 GLU A N 13
ATOM 14334 C CA . GLU A 1 63 ? 8.347 7.350 -4.094 1.00 0.00 63 GLU A CA 13
ATOM 14335 C C . GLU A 1 63 ? 8.255 7.109 -5.595 1.00 0.00 63 GLU A C 13
ATOM 14336 O O . GLU A 1 63 ? 9.206 7.357 -6.336 1.00 0.00 63 GLU A O 13
ATOM 14348 N N . ILE A 1 64 ? 7.099 6.625 -6.035 1.00 0.00 64 ILE A N 13
ATOM 14349 C CA . ILE A 1 64 ? 6.875 6.348 -7.451 1.00 0.00 64 ILE A CA 13
ATOM 14350 C C . ILE A 1 64 ? 6.995 7.621 -8.287 1.00 0.00 64 ILE A C 13
ATOM 14351 O O . ILE A 1 64 ? 7.429 7.579 -9.438 1.00 0.00 64 ILE A O 13
ATOM 14367 N N . LYS A 1 65 ? 6.606 8.750 -7.703 1.00 0.00 65 LYS A N 13
ATOM 14368 C CA . LYS A 1 65 ? 6.670 10.030 -8.399 1.00 0.00 65 LYS A CA 13
ATOM 14369 C C . LYS A 1 65 ? 8.113 10.504 -8.539 1.00 0.00 65 LYS A C 13
ATOM 14370 O O . LYS A 1 65 ? 8.504 11.038 -9.576 1.00 0.00 65 LYS A O 13
ATOM 14389 N N . LYS A 1 66 ? 8.900 10.303 -7.487 1.00 0.00 66 LYS A N 13
ATOM 14390 C CA . LYS A 1 66 ? 10.300 10.709 -7.492 1.00 0.00 66 LYS A CA 13
ATOM 14391 C C . LYS A 1 66 ? 11.081 9.964 -8.571 1.00 0.00 66 LYS A C 13
ATOM 14392 O O . LYS A 1 66 ? 12.100 10.452 -9.060 1.00 0.00 66 LYS A O 13
ATOM 14411 N N . LEU A 1 67 ? 10.598 8.780 -8.936 1.00 0.00 67 LEU A N 13
ATOM 14412 C CA . LEU A 1 67 ? 11.256 7.971 -9.955 1.00 0.00 67 LEU A CA 13
ATOM 14413 C C . LEU A 1 67 ? 10.531 8.085 -11.294 1.00 0.00 67 LEU A C 13
ATOM 14414 O O . LEU A 1 67 ? 9.289 8.211 -11.285 1.00 0.00 67 LEU A O 13
ATOM 14431 N N . GLY A 1 1 ? -14.800 -7.006 7.368 1.00 0.00 1 GLY A N 14
ATOM 14432 C CA . GLY A 1 1 ? -15.604 -5.805 7.725 1.00 0.00 1 GLY A CA 14
ATOM 14433 C C . GLY A 1 1 ? -16.131 -5.077 6.504 1.00 0.00 1 GLY A C 14
ATOM 14434 O O . GLY A 1 1 ? -16.026 -5.575 5.383 1.00 0.00 1 GLY A O 14
ATOM 14440 N N . SER A 1 2 ? -16.700 -3.895 6.721 1.00 0.00 2 SER A N 14
ATOM 14441 C CA . SER A 1 2 ? -17.245 -3.097 5.630 1.00 0.00 2 SER A CA 14
ATOM 14442 C C . SER A 1 2 ? -16.317 -1.936 5.288 1.00 0.00 2 SER A C 14
ATOM 14443 O O . SER A 1 2 ? -16.231 -1.516 4.134 1.00 0.00 2 SER A O 14
ATOM 14451 N N . ARG A 1 3 ? -15.625 -1.421 6.298 1.00 0.00 3 ARG A N 14
ATOM 14452 C CA . ARG A 1 3 ? -14.703 -0.308 6.102 1.00 0.00 3 ARG A CA 14
ATOM 14453 C C . ARG A 1 3 ? -13.259 -0.796 6.063 1.00 0.00 3 ARG A C 14
ATOM 14454 O O . ARG A 1 3 ? -12.433 -0.259 5.324 1.00 0.00 3 ARG A O 14
ATOM 14475 N N . VAL A 1 4 ? -12.960 -1.819 6.858 1.00 0.00 4 VAL A N 14
ATOM 14476 C CA . VAL A 1 4 ? -11.614 -2.379 6.908 1.00 0.00 4 VAL A CA 14
ATOM 14477 C C . VAL A 1 4 ? -11.302 -3.163 5.637 1.00 0.00 4 VAL A C 14
ATOM 14478 O O . VAL A 1 4 ? -10.225 -3.019 5.059 1.00 0.00 4 VAL A O 14
ATOM 14491 N N . LYS A 1 5 ? -12.252 -3.987 5.203 1.00 0.00 5 LYS A N 14
ATOM 14492 C CA . LYS A 1 5 ? -12.072 -4.784 3.996 1.00 0.00 5 LYS A CA 14
ATOM 14493 C C . LYS A 1 5 ? -11.912 -3.875 2.784 1.00 0.00 5 LYS A C 14
ATOM 14494 O O . LYS A 1 5 ? -11.067 -4.114 1.924 1.00 0.00 5 LYS A O 14
ATOM 14513 N N . ALA A 1 6 ? -12.721 -2.823 2.732 1.00 0.00 6 ALA A N 14
ATOM 14514 C CA . ALA A 1 6 ? -12.661 -1.868 1.634 1.00 0.00 6 ALA A CA 14
ATOM 14515 C C . ALA A 1 6 ? -11.260 -1.286 1.520 1.00 0.00 6 ALA A C 14
ATOM 14516 O O . ALA A 1 6 ? -10.770 -1.016 0.427 1.00 0.00 6 ALA A O 14
ATOM 14523 N N . LEU A 1 7 ? -10.623 -1.101 2.668 1.00 0.00 7 LEU A N 14
ATOM 14524 C CA . LEU A 1 7 ? -9.273 -0.560 2.726 1.00 0.00 7 LEU A CA 14
ATOM 14525 C C . LEU A 1 7 ? -8.297 -1.435 1.945 1.00 0.00 7 LEU A C 14
ATOM 14526 O O . LEU A 1 7 ? -7.421 -0.934 1.243 1.00 0.00 7 LEU A O 14
ATOM 14542 N N . GLU A 1 8 ? -8.451 -2.745 2.093 1.00 0.00 8 GLU A N 14
ATOM 14543 C CA . GLU A 1 8 ? -7.579 -3.707 1.424 1.00 0.00 8 GLU A CA 14
ATOM 14544 C C . GLU A 1 8 ? -7.721 -3.663 -0.101 1.00 0.00 8 GLU A C 14
ATOM 14545 O O . GLU A 1 8 ? -6.749 -3.870 -0.824 1.00 0.00 8 GLU A O 14
ATOM 14557 N N . GLU A 1 9 ? -8.936 -3.418 -0.584 1.00 0.00 9 GLU A N 14
ATOM 14558 C CA . GLU A 1 9 ? -9.194 -3.377 -2.024 1.00 0.00 9 GLU A CA 14
ATOM 14559 C C . GLU A 1 9 ? -8.505 -2.193 -2.706 1.00 0.00 9 GLU A C 14
ATOM 14560 O O . GLU A 1 9 ? -8.051 -2.307 -3.844 1.00 0.00 9 GLU A O 14
ATOM 14572 N N . LYS A 1 10 ? -8.447 -1.055 -2.023 1.00 0.00 10 LYS A N 14
ATOM 14573 C CA . LYS A 1 10 ? -7.833 0.147 -2.583 1.00 0.00 10 LYS A CA 14
ATOM 14574 C C . LYS A 1 10 ? -6.311 0.031 -2.659 1.00 0.00 10 LYS A C 14
ATOM 14575 O O . LYS A 1 10 ? -5.686 0.554 -3.580 1.00 0.00 10 LYS A O 14
ATOM 14594 N N . VAL A 1 11 ? -5.720 -0.644 -1.679 1.00 0.00 11 VAL A N 14
ATOM 14595 C CA . VAL A 1 11 ? -4.271 -0.811 -1.628 1.00 0.00 11 VAL A CA 14
ATOM 14596 C C . VAL A 1 11 ? -3.759 -1.691 -2.768 1.00 0.00 11 VAL A C 14
ATOM 14597 O O . VAL A 1 11 ? -2.694 -1.434 -3.330 1.00 0.00 11 VAL A O 14
ATOM 14610 N N . LYS A 1 12 ? -4.514 -2.730 -3.099 1.00 0.00 12 LYS A N 14
ATOM 14611 C CA . LYS A 1 12 ? -4.131 -3.649 -4.163 1.00 0.00 12 LYS A CA 14
ATOM 14612 C C . LYS A 1 12 ? -4.217 -2.981 -5.526 1.00 0.00 12 LYS A C 14
ATOM 14613 O O . LYS A 1 12 ? -3.376 -3.211 -6.395 1.00 0.00 12 LYS A O 14
ATOM 14632 N N . ALA A 1 13 ? -5.230 -2.145 -5.710 1.00 0.00 13 ALA A N 14
ATOM 14633 C CA . ALA A 1 13 ? -5.405 -1.442 -6.970 1.00 0.00 13 ALA A CA 14
ATOM 14634 C C . ALA A 1 13 ? -4.153 -0.641 -7.286 1.00 0.00 13 ALA A C 14
ATOM 14635 O O . ALA A 1 13 ? -3.733 -0.543 -8.440 1.00 0.00 13 ALA A O 14
ATOM 14642 N N . LEU A 1 14 ? -3.546 -0.093 -6.240 1.00 0.00 14 LEU A N 14
ATOM 14643 C CA . LEU A 1 14 ? -2.319 0.677 -6.388 1.00 0.00 14 LEU A CA 14
ATOM 14644 C C . LEU A 1 14 ? -1.156 -0.241 -6.741 1.00 0.00 14 LEU A C 14
ATOM 14645 O O . LEU A 1 14 ? -0.221 0.158 -7.423 1.00 0.00 14 LEU A O 14
ATOM 14661 N N . GLU A 1 15 ? -1.224 -1.475 -6.255 1.00 0.00 15 GLU A N 14
ATOM 14662 C CA . GLU A 1 15 ? -0.181 -2.462 -6.504 1.00 0.00 15 GLU A CA 14
ATOM 14663 C C . GLU A 1 15 ? 0.037 -2.676 -8.000 1.00 0.00 15 GLU A C 14
ATOM 14664 O O . GLU A 1 15 ? 1.166 -2.844 -8.457 1.00 0.00 15 GLU A O 14
ATOM 14676 N N . GLU A 1 16 ? -1.057 -2.674 -8.745 1.00 0.00 16 GLU A N 14
ATOM 14677 C CA . GLU A 1 16 ? -1.021 -2.875 -10.192 1.00 0.00 16 GLU A CA 14
ATOM 14678 C C . GLU A 1 16 ? -0.318 -1.719 -10.890 1.00 0.00 16 GLU A C 14
ATOM 14679 O O . GLU A 1 16 ? 0.320 -1.902 -11.924 1.00 0.00 16 GLU A O 14
ATOM 14691 N N . LYS A 1 17 ? -0.445 -0.528 -10.323 1.00 0.00 17 LYS A N 14
ATOM 14692 C CA . LYS A 1 17 ? 0.179 0.656 -10.893 1.00 0.00 17 LYS A CA 14
ATOM 14693 C C . LYS A 1 17 ? 1.698 0.597 -10.738 1.00 0.00 17 LYS A C 14
ATOM 14694 O O . LYS A 1 17 ? 2.437 1.150 -11.552 1.00 0.00 17 LYS A O 14
ATOM 14713 N N . VAL A 1 18 ? 2.154 -0.059 -9.672 1.00 0.00 18 VAL A N 14
ATOM 14714 C CA . VAL A 1 18 ? 3.585 -0.170 -9.392 1.00 0.00 18 VAL A CA 14
ATOM 14715 C C . VAL A 1 18 ? 4.296 -1.079 -10.393 1.00 0.00 18 VAL A C 14
ATOM 14716 O O . VAL A 1 18 ? 5.358 -0.732 -10.910 1.00 0.00 18 VAL A O 14
ATOM 14729 N N . LYS A 1 19 ? 3.713 -2.241 -10.664 1.00 0.00 19 LYS A N 14
ATOM 14730 C CA . LYS A 1 19 ? 4.303 -3.189 -11.604 1.00 0.00 19 LYS A CA 14
ATOM 14731 C C . LYS A 1 19 ? 4.217 -2.668 -13.035 1.00 0.00 19 LYS A C 14
ATOM 14732 O O . LYS A 1 19 ? 4.987 -3.080 -13.904 1.00 0.00 19 LYS A O 14
ATOM 14751 N N . ALA A 1 20 ? 3.272 -1.766 -13.276 1.00 0.00 20 ALA A N 14
ATOM 14752 C CA . ALA A 1 20 ? 3.078 -1.194 -14.602 1.00 0.00 20 ALA A CA 14
ATOM 14753 C C . ALA A 1 20 ? 4.124 -0.124 -14.907 1.00 0.00 20 ALA A C 14
ATOM 14754 O O . ALA A 1 20 ? 4.461 0.110 -16.066 1.00 0.00 20 ALA A O 14
ATOM 14761 N N . LEU A 1 21 ? 4.633 0.522 -13.862 1.00 0.00 21 LEU A N 14
ATOM 14762 C CA . LEU A 1 21 ? 5.640 1.566 -14.032 1.00 0.00 21 LEU A CA 14
ATOM 14763 C C . LEU A 1 21 ? 6.974 0.973 -14.484 1.00 0.00 21 LEU A C 14
ATOM 14764 O O . LEU A 1 21 ? 7.804 1.668 -15.070 1.00 0.00 21 LEU A O 14
ATOM 14780 N N . GLY A 1 22 ? 7.173 -0.313 -14.208 1.00 0.00 22 GLY A N 14
ATOM 14781 C CA . GLY A 1 22 ? 8.405 -0.971 -14.597 1.00 0.00 22 GLY A CA 14
ATOM 14782 C C . GLY A 1 22 ? 8.818 -2.055 -13.619 1.00 0.00 22 GLY A C 14
ATOM 14783 O O . GLY A 1 22 ? 7.973 -2.651 -12.950 1.00 0.00 22 GLY A O 14
ATOM 14787 N N . GLY A 1 23 ? 10.119 -2.309 -13.534 1.00 0.00 23 GLY A N 14
ATOM 14788 C CA . GLY A 1 23 ? 10.618 -3.327 -12.628 1.00 0.00 23 GLY A CA 14
ATOM 14789 C C . GLY A 1 23 ? 12.124 -3.484 -12.705 1.00 0.00 23 GLY A C 14
ATOM 14790 O O . GLY A 1 23 ? 12.658 -3.908 -13.730 1.00 0.00 23 GLY A O 14
ATOM 14794 N N . GLY A 1 24 ? 12.809 -3.142 -11.619 1.00 0.00 24 GLY A N 14
ATOM 14795 C CA . GLY A 1 24 ? 14.255 -3.255 -11.589 1.00 0.00 24 GLY A CA 14
ATOM 14796 C C . GLY A 1 24 ? 14.895 -2.258 -10.641 1.00 0.00 24 GLY A C 14
ATOM 14797 O O . GLY A 1 24 ? 15.218 -1.137 -11.035 1.00 0.00 24 GLY A O 14
ATOM 14801 N N . GLY A 1 25 ? 15.079 -2.667 -9.390 1.00 0.00 25 GLY A N 14
ATOM 14802 C CA . GLY A 1 25 ? 15.684 -1.791 -8.405 1.00 0.00 25 GLY A CA 14
ATOM 14803 C C . GLY A 1 25 ? 14.653 -1.027 -7.597 1.00 0.00 25 GLY A C 14
ATOM 14804 O O . GLY A 1 25 ? 13.925 -1.611 -6.794 1.00 0.00 25 GLY A O 14
ATOM 14808 N N . ARG A 1 26 ? 14.590 0.285 -7.812 1.00 0.00 26 ARG A N 14
ATOM 14809 C CA . ARG A 1 26 ? 13.642 1.134 -7.099 1.00 0.00 26 ARG A CA 14
ATOM 14810 C C . ARG A 1 26 ? 12.211 0.646 -7.303 1.00 0.00 26 ARG A C 14
ATOM 14811 O O . ARG A 1 26 ? 11.402 0.673 -6.382 1.00 0.00 26 ARG A O 14
ATOM 14832 N N . ILE A 1 27 ? 11.906 0.218 -8.520 1.00 0.00 27 ILE A N 14
ATOM 14833 C CA . ILE A 1 27 ? 10.572 -0.267 -8.857 1.00 0.00 27 ILE A CA 14
ATOM 14834 C C . ILE A 1 27 ? 10.238 -1.585 -8.152 1.00 0.00 27 ILE A C 14
ATOM 14835 O O . ILE A 1 27 ? 9.134 -1.761 -7.636 1.00 0.00 27 ILE A O 14
ATOM 14851 N N . GLU A 1 28 ? 11.188 -2.518 -8.164 1.00 0.00 28 GLU A N 14
ATOM 14852 C CA . GLU A 1 28 ? 10.990 -3.837 -7.559 1.00 0.00 28 GLU A CA 14
ATOM 14853 C C . GLU A 1 28 ? 10.908 -3.785 -6.033 1.00 0.00 28 GLU A C 14
ATOM 14854 O O . GLU A 1 28 ? 10.031 -4.402 -5.434 1.00 0.00 28 GLU A O 14
ATOM 14866 N N . GLU A 1 29 ? 11.834 -3.073 -5.409 1.00 0.00 29 GLU A N 14
ATOM 14867 C CA . GLU A 1 29 ? 11.870 -2.971 -3.950 1.00 0.00 29 GLU A CA 14
ATOM 14868 C C . GLU A 1 29 ? 10.598 -2.335 -3.391 1.00 0.00 29 GLU A C 14
ATOM 14869 O O . GLU A 1 29 ? 10.110 -2.724 -2.329 1.00 0.00 29 GLU A O 14
ATOM 14881 N N . LEU A 1 30 ? 10.087 -1.337 -4.097 1.00 0.00 30 LEU A N 14
ATOM 14882 C CA . LEU A 1 30 ? 8.898 -0.610 -3.677 1.00 0.00 30 LEU A CA 14
ATOM 14883 C C . LEU A 1 30 ? 7.679 -1.520 -3.515 1.00 0.00 30 LEU A C 14
ATOM 14884 O O . LEU A 1 30 ? 6.959 -1.428 -2.520 1.00 0.00 30 LEU A O 14
ATOM 14900 N N . LYS A 1 31 ? 7.442 -2.387 -4.494 1.00 0.00 31 LYS A N 14
ATOM 14901 C CA . LYS A 1 31 ? 6.294 -3.295 -4.440 1.00 0.00 31 LYS A CA 14
ATOM 14902 C C . LYS A 1 31 ? 6.429 -4.306 -3.310 1.00 0.00 31 LYS A C 14
ATOM 14903 O O . LYS A 1 31 ? 5.434 -4.696 -2.705 1.00 0.00 31 LYS A O 14
ATOM 14922 N N . LYS A 1 32 ? 7.655 -4.734 -3.029 1.00 0.00 32 LYS A N 14
ATOM 14923 C CA . LYS A 1 32 ? 7.891 -5.706 -1.965 1.00 0.00 32 LYS A CA 14
ATOM 14924 C C . LYS A 1 32 ? 7.330 -5.188 -0.646 1.00 0.00 32 LYS A C 14
ATOM 14925 O O . LYS A 1 32 ? 6.736 -5.937 0.128 1.00 0.00 32 LYS A O 14
ATOM 14944 N N . LYS A 1 33 ? 7.508 -3.894 -0.411 1.00 0.00 33 LYS A N 14
ATOM 14945 C CA . LYS A 1 33 ? 7.005 -3.255 0.796 1.00 0.00 33 LYS A CA 14
ATOM 14946 C C . LYS A 1 33 ? 5.479 -3.241 0.791 1.00 0.00 33 LYS A C 14
ATOM 14947 O O . LYS A 1 33 ? 4.839 -3.366 1.834 1.00 0.00 33 LYS A O 14
ATOM 14966 N N . TYR A 1 34 ? 4.907 -3.075 -0.399 1.00 0.00 34 TYR A N 14
ATOM 14967 C CA . TYR A 1 34 ? 3.459 -3.027 -0.562 1.00 0.00 34 TYR A CA 14
ATOM 14968 C C . TYR A 1 34 ? 2.789 -4.285 -0.008 1.00 0.00 34 TYR A C 14
ATOM 14969 O O . TYR A 1 34 ? 1.709 -4.210 0.578 1.00 0.00 34 TYR A O 14
ATOM 14987 N N . GLU A 1 35 ? 3.430 -5.437 -0.191 1.00 0.00 35 GLU A N 14
ATOM 14988 C CA . GLU A 1 35 ? 2.884 -6.699 0.299 1.00 0.00 35 GLU A CA 14
ATOM 14989 C C . GLU A 1 35 ? 2.633 -6.630 1.802 1.00 0.00 35 GLU A C 14
ATOM 14990 O O . GLU A 1 35 ? 1.587 -7.058 2.289 1.00 0.00 35 GLU A O 14
ATOM 15002 N N . GLU A 1 36 ? 3.599 -6.079 2.528 1.00 0.00 36 GLU A N 14
ATOM 15003 C CA . GLU A 1 36 ? 3.490 -5.938 3.974 1.00 0.00 36 GLU A CA 14
ATOM 15004 C C . GLU A 1 36 ? 2.259 -5.120 4.345 1.00 0.00 36 GLU A C 14
ATOM 15005 O O . GLU A 1 36 ? 1.594 -5.394 5.341 1.00 0.00 36 GLU A O 14
ATOM 15017 N N . LEU A 1 37 ? 1.974 -4.105 3.539 1.00 0.00 37 LEU A N 14
ATOM 15018 C CA . LEU A 1 37 ? 0.834 -3.225 3.769 1.00 0.00 37 LEU A CA 14
ATOM 15019 C C . LEU A 1 37 ? -0.484 -3.999 3.785 1.00 0.00 37 LEU A C 14
ATOM 15020 O O . LEU A 1 37 ? -1.379 -3.706 4.579 1.00 0.00 37 LEU A O 14
ATOM 15036 N N . LYS A 1 38 ? -0.603 -4.968 2.888 1.00 0.00 38 LYS A N 14
ATOM 15037 C CA . LYS A 1 38 ? -1.819 -5.771 2.770 1.00 0.00 38 LYS A CA 14
ATOM 15038 C C . LYS A 1 38 ? -2.104 -6.583 4.034 1.00 0.00 38 LYS A C 14
ATOM 15039 O O . LYS A 1 38 ? -3.221 -6.569 4.547 1.00 0.00 38 LYS A O 14
ATOM 15058 N N . LYS A 1 39 ? -1.098 -7.304 4.517 1.00 0.00 39 LYS A N 14
ATOM 15059 C CA . LYS A 1 39 ? -1.247 -8.141 5.706 1.00 0.00 39 LYS A CA 14
ATOM 15060 C C . LYS A 1 39 ? -1.717 -7.345 6.925 1.00 0.00 39 LYS A C 14
ATOM 15061 O O . LYS A 1 39 ? -2.492 -7.846 7.735 1.00 0.00 39 LYS A O 14
ATOM 15080 N N . LYS A 1 40 ? -1.229 -6.117 7.062 1.00 0.00 40 LYS A N 14
ATOM 15081 C CA . LYS A 1 40 ? -1.586 -5.269 8.197 1.00 0.00 40 LYS A CA 14
ATOM 15082 C C . LYS A 1 40 ? -3.089 -5.010 8.256 1.00 0.00 40 LYS A C 14
ATOM 15083 O O . LYS A 1 40 ? -3.673 -4.928 9.336 1.00 0.00 40 LYS A O 14
ATOM 15102 N N . ILE A 1 41 ? -3.707 -4.881 7.090 1.00 0.00 41 ILE A N 14
ATOM 15103 C CA . ILE A 1 41 ? -5.140 -4.631 7.007 1.00 0.00 41 ILE A CA 14
ATOM 15104 C C . ILE A 1 41 ? -5.927 -5.870 7.412 1.00 0.00 41 ILE A C 14
ATOM 15105 O O . ILE A 1 41 ? -6.993 -5.774 8.021 1.00 0.00 41 ILE A O 14
ATOM 15121 N N . GLU A 1 42 ? -5.386 -7.033 7.074 1.00 0.00 42 GLU A N 14
ATOM 15122 C CA . GLU A 1 42 ? -6.018 -8.301 7.402 1.00 0.00 42 GLU A CA 14
ATOM 15123 C C . GLU A 1 42 ? -6.161 -8.452 8.912 1.00 0.00 42 GLU A C 14
ATOM 15124 O O . GLU A 1 42 ? -7.121 -9.047 9.401 1.00 0.00 42 GLU A O 14
ATOM 15136 N N . GLU A 1 43 ? -5.194 -7.909 9.644 1.00 0.00 43 GLU A N 14
ATOM 15137 C CA . GLU A 1 43 ? -5.203 -7.981 11.100 1.00 0.00 43 GLU A CA 14
ATOM 15138 C C . GLU A 1 43 ? -6.196 -6.987 11.692 1.00 0.00 43 GLU A C 14
ATOM 15139 O O . GLU A 1 43 ? -6.759 -7.220 12.762 1.00 0.00 43 GLU A O 14
ATOM 15151 N N . LEU A 1 44 ? -6.407 -5.878 10.990 1.00 0.00 44 LEU A N 14
ATOM 15152 C CA . LEU A 1 44 ? -7.334 -4.848 11.449 1.00 0.00 44 LEU A CA 14
ATOM 15153 C C . LEU A 1 44 ? -8.732 -5.425 11.652 1.00 0.00 44 LEU A C 14
ATOM 15154 O O . LEU A 1 44 ? -9.173 -6.292 10.897 1.00 0.00 44 LEU A O 14
ATOM 15170 N N . GLY A 1 45 ? -9.423 -4.939 12.678 1.00 0.00 45 GLY A N 14
ATOM 15171 C CA . GLY A 1 45 ? -10.764 -5.418 12.963 1.00 0.00 45 GLY A CA 14
ATOM 15172 C C . GLY A 1 45 ? -11.808 -4.325 12.848 1.00 0.00 45 GLY A C 14
ATOM 15173 O O . GLY A 1 45 ? -12.674 -4.374 11.975 1.00 0.00 45 GLY A O 14
ATOM 15177 N N . GLY A 1 46 ? -11.727 -3.336 13.733 1.00 0.00 46 GLY A N 14
ATOM 15178 C CA . GLY A 1 46 ? -12.678 -2.240 13.709 1.00 0.00 46 GLY A CA 14
ATOM 15179 C C . GLY A 1 46 ? -12.259 -1.089 14.604 1.00 0.00 46 GLY A C 14
ATOM 15180 O O . GLY A 1 46 ? -12.122 -1.254 15.815 1.00 0.00 46 GLY A O 14
ATOM 15184 N N . GLY A 1 47 ? -12.056 0.079 14.003 1.00 0.00 47 GLY A N 14
ATOM 15185 C CA . GLY A 1 47 ? -11.652 1.244 14.768 1.00 0.00 47 GLY A CA 14
ATOM 15186 C C . GLY A 1 47 ? -11.086 2.346 13.892 1.00 0.00 47 GLY A C 14
ATOM 15187 O O . GLY A 1 47 ? -10.964 2.182 12.679 1.00 0.00 47 GLY A O 14
ATOM 15191 N N . GLY A 1 48 ? -10.742 3.471 14.509 1.00 0.00 48 GLY A N 14
ATOM 15192 C CA . GLY A 1 48 ? -10.191 4.588 13.765 1.00 0.00 48 GLY A CA 14
ATOM 15193 C C . GLY A 1 48 ? -8.784 4.323 13.259 1.00 0.00 48 GLY A C 14
ATOM 15194 O O . GLY A 1 48 ? -8.271 5.066 12.423 1.00 0.00 48 GLY A O 14
ATOM 15198 N N . GLU A 1 49 ? -8.158 3.263 13.764 1.00 0.00 49 GLU A N 14
ATOM 15199 C CA . GLU A 1 49 ? -6.804 2.911 13.354 1.00 0.00 49 GLU A CA 14
ATOM 15200 C C . GLU A 1 49 ? -6.743 2.614 11.858 1.00 0.00 49 GLU A C 14
ATOM 15201 O O . GLU A 1 49 ? -5.685 2.722 11.238 1.00 0.00 49 GLU A O 14
ATOM 15213 N N . VAL A 1 50 ? -7.882 2.240 11.283 1.00 0.00 50 VAL A N 14
ATOM 15214 C CA . VAL A 1 50 ? -7.952 1.929 9.859 1.00 0.00 50 VAL A CA 14
ATOM 15215 C C . VAL A 1 50 ? -7.449 3.096 9.016 1.00 0.00 50 VAL A C 14
ATOM 15216 O O . VAL A 1 50 ? -6.901 2.901 7.931 1.00 0.00 50 VAL A O 14
ATOM 15229 N N . LYS A 1 51 ? -7.639 4.309 9.522 1.00 0.00 51 LYS A N 14
ATOM 15230 C CA . LYS A 1 51 ? -7.203 5.509 8.817 1.00 0.00 51 LYS A CA 14
ATOM 15231 C C . LYS A 1 51 ? -5.680 5.586 8.769 1.00 0.00 51 LYS A C 14
ATOM 15232 O O . LYS A 1 51 ? -5.104 6.098 7.808 1.00 0.00 51 LYS A O 14
ATOM 15251 N N . LYS A 1 52 ? -5.034 5.073 9.812 1.00 0.00 52 LYS A N 14
ATOM 15252 C CA . LYS A 1 52 ? -3.578 5.082 9.890 1.00 0.00 52 LYS A CA 14
ATOM 15253 C C . LYS A 1 52 ? -2.968 4.269 8.752 1.00 0.00 52 LYS A C 14
ATOM 15254 O O . LYS A 1 52 ? -1.898 4.599 8.245 1.00 0.00 52 LYS A O 14
ATOM 15273 N N . VAL A 1 53 ? -3.658 3.204 8.359 1.00 0.00 53 VAL A N 14
ATOM 15274 C CA . VAL A 1 53 ? -3.190 2.338 7.282 1.00 0.00 53 VAL A CA 14
ATOM 15275 C C . VAL A 1 53 ? -3.195 3.067 5.942 1.00 0.00 53 VAL A C 14
ATOM 15276 O O . VAL A 1 53 ? -2.292 2.887 5.132 1.00 0.00 53 VAL A O 14
ATOM 15289 N N . GLU A 1 54 ? -4.217 3.886 5.713 1.00 0.00 54 GLU A N 14
ATOM 15290 C CA . GLU A 1 54 ? -4.328 4.636 4.466 1.00 0.00 54 GLU A CA 14
ATOM 15291 C C . GLU A 1 54 ? -3.126 5.557 4.277 1.00 0.00 54 GLU A C 14
ATOM 15292 O O . GLU A 1 54 ? -2.679 5.789 3.155 1.00 0.00 54 GLU A O 14
ATOM 15304 N N . GLU A 1 55 ? -2.608 6.078 5.381 1.00 0.00 55 GLU A N 14
ATOM 15305 C CA . GLU A 1 55 ? -1.454 6.969 5.347 1.00 0.00 55 GLU A CA 14
ATOM 15306 C C . GLU A 1 55 ? -0.190 6.203 4.965 1.00 0.00 55 GLU A C 14
ATOM 15307 O O . GLU A 1 55 ? 0.686 6.725 4.277 1.00 0.00 55 GLU A O 14
ATOM 15319 N N . GLU A 1 56 ? -0.100 4.969 5.441 1.00 0.00 56 GLU A N 14
ATOM 15320 C CA . GLU A 1 56 ? 1.054 4.115 5.183 1.00 0.00 56 GLU A CA 14
ATOM 15321 C C . GLU A 1 56 ? 1.282 3.895 3.687 1.00 0.00 56 GLU A C 14
ATOM 15322 O O . GLU A 1 56 ? 2.410 3.982 3.204 1.00 0.00 56 GLU A O 14
ATOM 15334 N N . VAL A 1 57 ? 0.210 3.597 2.965 1.00 0.00 57 VAL A N 14
ATOM 15335 C CA . VAL A 1 57 ? 0.292 3.347 1.529 1.00 0.00 57 VAL A CA 14
ATOM 15336 C C . VAL A 1 57 ? 0.607 4.617 0.740 1.00 0.00 57 VAL A C 14
ATOM 15337 O O . VAL A 1 57 ? 1.303 4.568 -0.274 1.00 0.00 57 VAL A O 14
ATOM 15350 N N . LYS A 1 58 ? 0.079 5.749 1.195 1.00 0.00 58 LYS A N 14
ATOM 15351 C CA . LYS A 1 58 ? 0.294 7.023 0.515 1.00 0.00 58 LYS A CA 14
ATOM 15352 C C . LYS A 1 58 ? 1.784 7.305 0.328 1.00 0.00 58 LYS A C 14
ATOM 15353 O O . LYS A 1 58 ? 2.189 7.915 -0.658 1.00 0.00 58 LYS A O 14
ATOM 15372 N N . LYS A 1 59 ? 2.596 6.864 1.280 1.00 0.00 59 LYS A N 14
ATOM 15373 C CA . LYS A 1 59 ? 4.038 7.068 1.210 1.00 0.00 59 LYS A CA 14
ATOM 15374 C C . LYS A 1 59 ? 4.659 6.245 0.079 1.00 0.00 59 LYS A C 14
ATOM 15375 O O . LYS A 1 59 ? 5.593 6.690 -0.587 1.00 0.00 59 LYS A O 14
ATOM 15394 N N . LEU A 1 60 ? 4.143 5.033 -0.111 1.00 0.00 60 LEU A N 14
ATOM 15395 C CA . LEU A 1 60 ? 4.649 4.121 -1.138 1.00 0.00 60 LEU A CA 14
ATOM 15396 C C . LEU A 1 60 ? 4.548 4.715 -2.542 1.00 0.00 60 LEU A C 14
ATOM 15397 O O . LEU A 1 60 ? 5.492 4.628 -3.327 1.00 0.00 60 LEU A O 14
ATOM 15413 N N . GLU A 1 61 ? 3.404 5.310 -2.858 1.00 0.00 61 GLU A N 14
ATOM 15414 C CA . GLU A 1 61 ? 3.196 5.906 -4.176 1.00 0.00 61 GLU A CA 14
ATOM 15415 C C . GLU A 1 61 ? 4.066 7.145 -4.360 1.00 0.00 61 GLU A C 14
ATOM 15416 O O . GLU A 1 61 ? 4.527 7.433 -5.464 1.00 0.00 61 GLU A O 14
ATOM 15428 N N . GLU A 1 62 ? 4.287 7.877 -3.272 1.00 0.00 62 GLU A N 14
ATOM 15429 C CA . GLU A 1 62 ? 5.103 9.086 -3.312 1.00 0.00 62 GLU A CA 14
ATOM 15430 C C . GLU A 1 62 ? 6.479 8.788 -3.896 1.00 0.00 62 GLU A C 14
ATOM 15431 O O . GLU A 1 62 ? 7.011 9.566 -4.688 1.00 0.00 62 GLU A O 14
ATOM 15443 N N . GLU A 1 63 ? 7.043 7.649 -3.508 1.00 0.00 63 GLU A N 14
ATOM 15444 C CA . GLU A 1 63 ? 8.350 7.240 -4.001 1.00 0.00 63 GLU A CA 14
ATOM 15445 C C . GLU A 1 63 ? 8.279 6.950 -5.495 1.00 0.00 63 GLU A C 14
ATOM 15446 O O . GLU A 1 63 ? 9.238 7.180 -6.232 1.00 0.00 63 GLU A O 14
ATOM 15458 N N . ILE A 1 64 ? 7.129 6.450 -5.933 1.00 0.00 64 ILE A N 14
ATOM 15459 C CA . ILE A 1 64 ? 6.921 6.131 -7.343 1.00 0.00 64 ILE A CA 14
ATOM 15460 C C . ILE A 1 64 ? 7.085 7.374 -8.214 1.00 0.00 64 ILE A C 14
ATOM 15461 O O . ILE A 1 64 ? 7.536 7.291 -9.356 1.00 0.00 64 ILE A O 14
ATOM 15477 N N . LYS A 1 65 ? 6.712 8.527 -7.668 1.00 0.00 65 LYS A N 14
ATOM 15478 C CA . LYS A 1 65 ? 6.819 9.784 -8.398 1.00 0.00 65 LYS A CA 14
ATOM 15479 C C . LYS A 1 65 ? 8.280 10.164 -8.615 1.00 0.00 65 LYS A C 14
ATOM 15480 O O . LYS A 1 65 ? 8.614 10.860 -9.574 1.00 0.00 65 LYS A O 14
ATOM 15499 N N . LYS A 1 66 ? 9.148 9.701 -7.720 1.00 0.00 66 LYS A N 14
ATOM 15500 C CA . LYS A 1 66 ? 10.573 9.993 -7.815 1.00 0.00 66 LYS A CA 14
ATOM 15501 C C . LYS A 1 66 ? 11.251 9.091 -8.844 1.00 0.00 66 LYS A C 14
ATOM 15502 O O . LYS A 1 66 ? 12.310 9.428 -9.373 1.00 0.00 66 LYS A O 14
ATOM 15521 N N . LEU A 1 67 ? 10.638 7.945 -9.125 1.00 0.00 67 LEU A N 14
ATOM 15522 C CA . LEU A 1 67 ? 11.190 7.002 -10.093 1.00 0.00 67 LEU A CA 14
ATOM 15523 C C . LEU A 1 67 ? 10.558 7.199 -11.467 1.00 0.00 67 LEU A C 14
ATOM 15524 O O . LEU A 1 67 ? 9.706 8.103 -11.602 1.00 0.00 67 LEU A O 14
ATOM 15541 N N . GLY A 1 1 ? -14.462 -6.519 8.268 1.00 0.00 1 GLY A N 15
ATOM 15542 C CA . GLY A 1 1 ? -15.316 -5.299 8.256 1.00 0.00 1 GLY A CA 15
ATOM 15543 C C . GLY A 1 1 ? -15.447 -4.696 6.872 1.00 0.00 1 GLY A C 15
ATOM 15544 O O . GLY A 1 1 ? -14.509 -4.743 6.076 1.00 0.00 1 GLY A O 15
ATOM 15550 N N . SER A 1 2 ? -16.614 -4.129 6.584 1.00 0.00 2 SER A N 15
ATOM 15551 C CA . SER A 1 2 ? -16.864 -3.513 5.285 1.00 0.00 2 SER A CA 15
ATOM 15552 C C . SER A 1 2 ? -15.917 -2.343 5.044 1.00 0.00 2 SER A C 15
ATOM 15553 O O . SER A 1 2 ? -15.374 -2.185 3.951 1.00 0.00 2 SER A O 15
ATOM 15561 N N . ARG A 1 3 ? -15.725 -1.522 6.072 1.00 0.00 3 ARG A N 15
ATOM 15562 C CA . ARG A 1 3 ? -14.843 -0.365 5.970 1.00 0.00 3 ARG A CA 15
ATOM 15563 C C . ARG A 1 3 ? -13.385 -0.797 5.859 1.00 0.00 3 ARG A C 15
ATOM 15564 O O . ARG A 1 3 ? -12.615 -0.223 5.090 1.00 0.00 3 ARG A O 15
ATOM 15585 N N . VAL A 1 4 ? -13.011 -1.815 6.629 1.00 0.00 4 VAL A N 15
ATOM 15586 C CA . VAL A 1 4 ? -11.644 -2.324 6.610 1.00 0.00 4 VAL A CA 15
ATOM 15587 C C . VAL A 1 4 ? -11.361 -3.082 5.317 1.00 0.00 4 VAL A C 15
ATOM 15588 O O . VAL A 1 4 ? -10.315 -2.894 4.695 1.00 0.00 4 VAL A O 15
ATOM 15601 N N . LYS A 1 5 ? -12.297 -3.937 4.917 1.00 0.00 5 LYS A N 15
ATOM 15602 C CA . LYS A 1 5 ? -12.141 -4.717 3.693 1.00 0.00 5 LYS A CA 15
ATOM 15603 C C . LYS A 1 5 ? -11.951 -3.795 2.496 1.00 0.00 5 LYS A C 15
ATOM 15604 O O . LYS A 1 5 ? -11.096 -4.033 1.647 1.00 0.00 5 LYS A O 15
ATOM 15623 N N . ALA A 1 6 ? -12.747 -2.733 2.442 1.00 0.00 6 ALA A N 15
ATOM 15624 C CA . ALA A 1 6 ? -12.656 -1.767 1.355 1.00 0.00 6 ALA A CA 15
ATOM 15625 C C . ALA A 1 6 ? -11.243 -1.203 1.273 1.00 0.00 6 ALA A C 15
ATOM 15626 O O . ALA A 1 6 ? -10.727 -0.936 0.188 1.00 0.00 6 ALA A O 15
ATOM 15633 N N . LEU A 1 7 ? -10.626 -1.038 2.436 1.00 0.00 7 LEU A N 15
ATOM 15634 C CA . LEU A 1 7 ? -9.267 -0.519 2.529 1.00 0.00 7 LEU A CA 15
ATOM 15635 C C . LEU A 1 7 ? -8.298 -1.405 1.756 1.00 0.00 7 LEU A C 15
ATOM 15636 O O . LEU A 1 7 ? -7.389 -0.917 1.086 1.00 0.00 7 LEU A O 15
ATOM 15652 N N . GLU A 1 8 ? -8.499 -2.712 1.865 1.00 0.00 8 GLU A N 15
ATOM 15653 C CA . GLU A 1 8 ? -7.648 -3.684 1.188 1.00 0.00 8 GLU A CA 15
ATOM 15654 C C . GLU A 1 8 ? -7.787 -3.593 -0.333 1.00 0.00 8 GLU A C 15
ATOM 15655 O O . GLU A 1 8 ? -6.840 -3.866 -1.067 1.00 0.00 8 GLU A O 15
ATOM 15667 N N . GLU A 1 9 ? -8.979 -3.227 -0.795 1.00 0.00 9 GLU A N 15
ATOM 15668 C CA . GLU A 1 9 ? -9.250 -3.121 -2.227 1.00 0.00 9 GLU A CA 15
ATOM 15669 C C . GLU A 1 9 ? -8.464 -1.985 -2.879 1.00 0.00 9 GLU A C 15
ATOM 15670 O O . GLU A 1 9 ? -8.008 -2.111 -4.015 1.00 0.00 9 GLU A O 15
ATOM 15682 N N . LYS A 1 10 ? -8.321 -0.872 -2.167 1.00 0.00 10 LYS A N 15
ATOM 15683 C CA . LYS A 1 10 ? -7.603 0.287 -2.693 1.00 0.00 10 LYS A CA 15
ATOM 15684 C C . LYS A 1 10 ? -6.096 0.038 -2.751 1.00 0.00 10 LYS A C 15
ATOM 15685 O O . LYS A 1 10 ? -5.411 0.522 -3.652 1.00 0.00 10 LYS A O 15
ATOM 15704 N N . VAL A 1 11 ? -5.589 -0.707 -1.778 1.00 0.00 11 VAL A N 15
ATOM 15705 C CA . VAL A 1 11 ? -4.165 -1.013 -1.702 1.00 0.00 11 VAL A CA 15
ATOM 15706 C C . VAL A 1 11 ? -3.697 -1.842 -2.897 1.00 0.00 11 VAL A C 15
ATOM 15707 O O . VAL A 1 11 ? -2.613 -1.615 -3.437 1.00 0.00 11 VAL A O 15
ATOM 15720 N N . LYS A 1 12 ? -4.514 -2.806 -3.299 1.00 0.00 12 LYS A N 15
ATOM 15721 C CA . LYS A 1 12 ? -4.185 -3.678 -4.421 1.00 0.00 12 LYS A CA 15
ATOM 15722 C C . LYS A 1 12 ? -4.220 -2.923 -5.738 1.00 0.00 12 LYS A C 15
ATOM 15723 O O . LYS A 1 12 ? -3.393 -3.158 -6.620 1.00 0.00 12 LYS A O 15
ATOM 15742 N N . ALA A 1 13 ? -5.176 -2.013 -5.873 1.00 0.00 13 ALA A N 15
ATOM 15743 C CA . ALA A 1 13 ? -5.297 -1.230 -7.091 1.00 0.00 13 ALA A CA 15
ATOM 15744 C C . ALA A 1 13 ? -3.993 -0.500 -7.361 1.00 0.00 13 ALA A C 15
ATOM 15745 O O . ALA A 1 13 ? -3.562 -0.373 -8.507 1.00 0.00 13 ALA A O 15
ATOM 15752 N N . LEU A 1 14 ? -3.353 -0.047 -6.289 1.00 0.00 14 LEU A N 15
ATOM 15753 C CA . LEU A 1 14 ? -2.074 0.641 -6.405 1.00 0.00 14 LEU A CA 15
ATOM 15754 C C . LEU A 1 14 ? -0.981 -0.343 -6.800 1.00 0.00 14 LEU A C 15
ATOM 15755 O O . LEU A 1 14 ? -0.017 0.016 -7.466 1.00 0.00 14 LEU A O 15
ATOM 15771 N N . GLU A 1 15 ? -1.140 -1.586 -6.369 1.00 0.00 15 GLU A N 15
ATOM 15772 C CA . GLU A 1 15 ? -0.175 -2.639 -6.658 1.00 0.00 15 GLU A CA 15
ATOM 15773 C C . GLU A 1 15 ? 0.074 -2.779 -8.159 1.00 0.00 15 GLU A C 15
ATOM 15774 O O . GLU A 1 15 ? 1.197 -3.023 -8.591 1.00 0.00 15 GLU A O 15
ATOM 15786 N N . GLU A 1 16 ? -0.990 -2.638 -8.938 1.00 0.00 16 GLU A N 15
ATOM 15787 C CA . GLU A 1 16 ? -0.918 -2.761 -10.393 1.00 0.00 16 GLU A CA 15
ATOM 15788 C C . GLU A 1 16 ? -0.090 -1.644 -11.014 1.00 0.00 16 GLU A C 15
ATOM 15789 O O . GLU A 1 16 ? 0.609 -1.860 -12.001 1.00 0.00 16 GLU A O 15
ATOM 15801 N N . LYS A 1 17 ? -0.176 -0.451 -10.440 1.00 0.00 17 LYS A N 15
ATOM 15802 C CA . LYS A 1 17 ? 0.571 0.691 -10.951 1.00 0.00 17 LYS A CA 15
ATOM 15803 C C . LYS A 1 17 ? 2.071 0.499 -10.738 1.00 0.00 17 LYS A C 15
ATOM 15804 O O . LYS A 1 17 ? 2.887 1.001 -11.510 1.00 0.00 17 LYS A O 15
ATOM 15823 N N . VAL A 1 18 ? 2.427 -0.222 -9.677 1.00 0.00 18 VAL A N 15
ATOM 15824 C CA . VAL A 1 18 ? 3.832 -0.469 -9.356 1.00 0.00 18 VAL A CA 15
ATOM 15825 C C . VAL A 1 18 ? 4.491 -1.402 -10.370 1.00 0.00 18 VAL A C 15
ATOM 15826 O O . VAL A 1 18 ? 5.595 -1.135 -10.844 1.00 0.00 18 VAL A O 15
ATOM 15839 N N . LYS A 1 19 ? 3.810 -2.494 -10.702 1.00 0.00 19 LYS A N 15
ATOM 15840 C CA . LYS A 1 19 ? 4.332 -3.459 -11.663 1.00 0.00 19 LYS A CA 15
ATOM 15841 C C . LYS A 1 19 ? 4.390 -2.850 -13.059 1.00 0.00 19 LYS A C 15
ATOM 15842 O O . LYS A 1 19 ? 5.157 -3.293 -13.913 1.00 0.00 19 LYS A O 15
ATOM 15861 N N . ALA A 1 20 ? 3.574 -1.826 -13.278 1.00 0.00 20 ALA A N 15
ATOM 15862 C CA . ALA A 1 20 ? 3.522 -1.140 -14.559 1.00 0.00 20 ALA A CA 15
ATOM 15863 C C . ALA A 1 20 ? 4.592 -0.052 -14.640 1.00 0.00 20 ALA A C 15
ATOM 15864 O O . ALA A 1 20 ? 4.846 0.505 -15.708 1.00 0.00 20 ALA A O 15
ATOM 15871 N N . LEU A 1 21 ? 5.217 0.245 -13.501 1.00 0.00 21 LEU A N 15
ATOM 15872 C CA . LEU A 1 21 ? 6.259 1.261 -13.437 1.00 0.00 21 LEU A CA 15
ATOM 15873 C C . LEU A 1 21 ? 7.519 0.790 -14.158 1.00 0.00 21 LEU A C 15
ATOM 15874 O O . LEU A 1 21 ? 8.247 1.589 -14.746 1.00 0.00 21 LEU A O 15
ATOM 15890 N N . GLY A 1 22 ? 7.768 -0.515 -14.106 1.00 0.00 22 GLY A N 15
ATOM 15891 C CA . GLY A 1 22 ? 8.938 -1.075 -14.757 1.00 0.00 22 GLY A CA 15
ATOM 15892 C C . GLY A 1 22 ? 9.248 -2.480 -14.278 1.00 0.00 22 GLY A C 15
ATOM 15893 O O . GLY A 1 22 ? 8.560 -3.433 -14.643 1.00 0.00 22 GLY A O 15
ATOM 15897 N N . GLY A 1 23 ? 10.286 -2.609 -13.457 1.00 0.00 23 GLY A N 15
ATOM 15898 C CA . GLY A 1 23 ? 10.666 -3.910 -12.940 1.00 0.00 23 GLY A CA 15
ATOM 15899 C C . GLY A 1 23 ? 12.142 -4.203 -13.130 1.00 0.00 23 GLY A C 15
ATOM 15900 O O . GLY A 1 23 ? 12.600 -4.411 -14.253 1.00 0.00 23 GLY A O 15
ATOM 15904 N N . GLY A 1 24 ? 12.886 -4.221 -12.029 1.00 0.00 24 GLY A N 15
ATOM 15905 C CA . GLY A 1 24 ? 14.309 -4.492 -12.100 1.00 0.00 24 GLY A CA 15
ATOM 15906 C C . GLY A 1 24 ? 15.146 -3.366 -11.526 1.00 0.00 24 GLY A C 15
ATOM 15907 O O . GLY A 1 24 ? 16.060 -2.866 -12.182 1.00 0.00 24 GLY A O 15
ATOM 15911 N N . GLY A 1 25 ? 14.837 -2.967 -10.296 1.00 0.00 25 GLY A N 15
ATOM 15912 C CA . GLY A 1 25 ? 15.579 -1.897 -9.657 1.00 0.00 25 GLY A CA 15
ATOM 15913 C C . GLY A 1 25 ? 14.829 -1.284 -8.489 1.00 0.00 25 GLY A C 15
ATOM 15914 O O . GLY A 1 25 ? 14.747 -1.880 -7.415 1.00 0.00 25 GLY A O 15
ATOM 15918 N N . ARG A 1 26 ? 14.286 -0.091 -8.699 1.00 0.00 26 ARG A N 15
ATOM 15919 C CA . ARG A 1 26 ? 13.542 0.607 -7.655 1.00 0.00 26 ARG A CA 15
ATOM 15920 C C . ARG A 1 26 ? 12.086 0.149 -7.618 1.00 0.00 26 ARG A C 15
ATOM 15921 O O . ARG A 1 26 ? 11.442 0.205 -6.577 1.00 0.00 26 ARG A O 15
ATOM 15942 N N . ILE A 1 27 ? 11.575 -0.283 -8.764 1.00 0.00 27 ILE A N 15
ATOM 15943 C CA . ILE A 1 27 ? 10.191 -0.740 -8.872 1.00 0.00 27 ILE A CA 15
ATOM 15944 C C . ILE A 1 27 ? 9.942 -2.041 -8.103 1.00 0.00 27 ILE A C 15
ATOM 15945 O O . ILE A 1 27 ? 8.898 -2.208 -7.474 1.00 0.00 27 ILE A O 15
ATOM 15961 N N . GLU A 1 28 ? 10.888 -2.973 -8.188 1.00 0.00 28 GLU A N 15
ATOM 15962 C CA . GLU A 1 28 ? 10.758 -4.277 -7.533 1.00 0.00 28 GLU A CA 15
ATOM 15963 C C . GLU A 1 28 ? 10.739 -4.176 -6.006 1.00 0.00 28 GLU A C 15
ATOM 15964 O O . GLU A 1 28 ? 9.952 -4.850 -5.344 1.00 0.00 28 GLU A O 15
ATOM 15976 N N . GLU A 1 29 ? 11.620 -3.357 -5.451 1.00 0.00 29 GLU A N 15
ATOM 15977 C CA . GLU A 1 29 ? 11.711 -3.197 -4.000 1.00 0.00 29 GLU A CA 15
ATOM 15978 C C . GLU A 1 29 ? 10.472 -2.511 -3.424 1.00 0.00 29 GLU A C 15
ATOM 15979 O O . GLU A 1 29 ? 10.012 -2.850 -2.335 1.00 0.00 29 GLU A O 15
ATOM 15991 N N . LEU A 1 30 ? 9.959 -1.531 -4.153 1.00 0.00 30 LEU A N 15
ATOM 15992 C CA . LEU A 1 30 ? 8.799 -0.766 -3.724 1.00 0.00 30 LEU A CA 15
ATOM 15993 C C . LEU A 1 30 ? 7.577 -1.656 -3.500 1.00 0.00 30 LEU A C 15
ATOM 15994 O O . LEU A 1 30 ? 6.890 -1.534 -2.485 1.00 0.00 30 LEU A O 15
ATOM 16010 N N . LYS A 1 31 ? 7.309 -2.548 -4.446 1.00 0.00 31 LYS A N 15
ATOM 16011 C CA . LYS A 1 31 ? 6.165 -3.451 -4.340 1.00 0.00 31 LYS A CA 15
ATOM 16012 C C . LYS A 1 31 ? 6.335 -4.433 -3.190 1.00 0.00 31 LYS A C 15
ATOM 16013 O O . LYS A 1 31 ? 5.359 -4.813 -2.553 1.00 0.00 31 LYS A O 15
ATOM 16032 N N . LYS A 1 32 ? 7.571 -4.850 -2.932 1.00 0.00 32 LYS A N 15
ATOM 16033 C CA . LYS A 1 32 ? 7.838 -5.799 -1.854 1.00 0.00 32 LYS A CA 15
ATOM 16034 C C . LYS A 1 32 ? 7.308 -5.258 -0.531 1.00 0.00 32 LYS A C 15
ATOM 16035 O O . LYS A 1 32 ? 6.730 -5.994 0.268 1.00 0.00 32 LYS A O 15
ATOM 16054 N N . LYS A 1 33 ? 7.484 -3.959 -0.323 1.00 0.00 33 LYS A N 15
ATOM 16055 C CA . LYS A 1 33 ? 6.999 -3.303 0.884 1.00 0.00 33 LYS A CA 15
ATOM 16056 C C . LYS A 1 33 ? 5.477 -3.317 0.903 1.00 0.00 33 LYS A C 15
ATOM 16057 O O . LYS A 1 33 ? 4.856 -3.438 1.960 1.00 0.00 33 LYS A O 15
ATOM 16076 N N . TYR A 1 34 ? 4.886 -3.188 -0.279 1.00 0.00 34 TYR A N 15
ATOM 16077 C CA . TYR A 1 34 ? 3.437 -3.179 -0.416 1.00 0.00 34 TYR A CA 15
ATOM 16078 C C . TYR A 1 34 ? 2.816 -4.442 0.177 1.00 0.00 34 TYR A C 15
ATOM 16079 O O . TYR A 1 34 ? 1.749 -4.383 0.780 1.00 0.00 34 TYR A O 15
ATOM 16097 N N . GLU A 1 35 ? 3.484 -5.580 0.011 1.00 0.00 35 GLU A N 15
ATOM 16098 C CA . GLU A 1 35 ? 2.983 -6.843 0.545 1.00 0.00 35 GLU A CA 15
ATOM 16099 C C . GLU A 1 35 ? 2.728 -6.721 2.044 1.00 0.00 35 GLU A C 15
ATOM 16100 O O . GLU A 1 35 ? 1.721 -7.208 2.558 1.00 0.00 35 GLU A O 15
ATOM 16112 N N . GLU A 1 36 ? 3.646 -6.053 2.735 1.00 0.00 36 GLU A N 15
ATOM 16113 C CA . GLU A 1 36 ? 3.527 -5.842 4.173 1.00 0.00 36 GLU A CA 15
ATOM 16114 C C . GLU A 1 36 ? 2.236 -5.099 4.496 1.00 0.00 36 GLU A C 15
ATOM 16115 O O . GLU A 1 36 ? 1.584 -5.367 5.504 1.00 0.00 36 GLU A O 15
ATOM 16127 N N . LEU A 1 37 ? 1.882 -4.155 3.630 1.00 0.00 37 LEU A N 15
ATOM 16128 C CA . LEU A 1 37 ? 0.678 -3.352 3.808 1.00 0.00 37 LEU A CA 15
ATOM 16129 C C . LEU A 1 37 ? -0.572 -4.226 3.876 1.00 0.00 37 LEU A C 15
ATOM 16130 O O . LEU A 1 37 ? -1.434 -4.023 4.727 1.00 0.00 37 LEU A O 15
ATOM 16146 N N . LYS A 1 38 ? -0.662 -5.189 2.971 1.00 0.00 38 LYS A N 15
ATOM 16147 C CA . LYS A 1 38 ? -1.805 -6.095 2.918 1.00 0.00 38 LYS A CA 15
ATOM 16148 C C . LYS A 1 38 ? -2.003 -6.824 4.244 1.00 0.00 38 LYS A C 15
ATOM 16149 O O . LYS A 1 38 ? -3.130 -7.036 4.682 1.00 0.00 38 LYS A O 15
ATOM 16168 N N . LYS A 1 39 ? -0.898 -7.225 4.863 1.00 0.00 39 LYS A N 15
ATOM 16169 C CA . LYS A 1 39 ? -0.935 -7.952 6.129 1.00 0.00 39 LYS A CA 15
ATOM 16170 C C . LYS A 1 39 ? -1.537 -7.121 7.263 1.00 0.00 39 LYS A C 15
ATOM 16171 O O . LYS A 1 39 ? -2.237 -7.654 8.122 1.00 0.00 39 LYS A O 15
ATOM 16190 N N . LYS A 1 40 ? -1.240 -5.825 7.281 1.00 0.00 40 LYS A N 15
ATOM 16191 C CA . LYS A 1 40 ? -1.734 -4.935 8.334 1.00 0.00 40 LYS A CA 15
ATOM 16192 C C . LYS A 1 40 ? -3.257 -4.801 8.310 1.00 0.00 40 LYS A C 15
ATOM 16193 O O . LYS A 1 40 ? -3.912 -4.879 9.350 1.00 0.00 40 LYS A O 15
ATOM 16212 N N . ILE A 1 41 ? -3.812 -4.595 7.123 1.00 0.00 41 ILE A N 15
ATOM 16213 C CA . ILE A 1 41 ? -5.254 -4.443 6.962 1.00 0.00 41 ILE A CA 15
ATOM 16214 C C . ILE A 1 41 ? -5.983 -5.703 7.409 1.00 0.00 41 ILE A C 15
ATOM 16215 O O . ILE A 1 41 ? -7.076 -5.640 7.969 1.00 0.00 41 ILE A O 15
ATOM 16231 N N . GLU A 1 42 ? -5.356 -6.845 7.168 1.00 0.00 42 GLU A N 15
ATOM 16232 C CA . GLU A 1 42 ? -5.921 -8.129 7.551 1.00 0.00 42 GLU A CA 15
ATOM 16233 C C . GLU A 1 42 ? -6.025 -8.223 9.067 1.00 0.00 42 GLU A C 15
ATOM 16234 O O . GLU A 1 42 ? -6.946 -8.840 9.603 1.00 0.00 42 GLU A O 15
ATOM 16246 N N . GLU A 1 43 ? -5.070 -7.603 9.752 1.00 0.00 43 GLU A N 15
ATOM 16247 C CA . GLU A 1 43 ? -5.045 -7.611 11.210 1.00 0.00 43 GLU A CA 15
ATOM 16248 C C . GLU A 1 43 ? -6.115 -6.685 11.777 1.00 0.00 43 GLU A C 15
ATOM 16249 O O . GLU A 1 43 ? -6.630 -6.911 12.871 1.00 0.00 43 GLU A O 15
ATOM 16261 N N . LEU A 1 44 ? -6.447 -5.643 11.022 1.00 0.00 44 LEU A N 15
ATOM 16262 C CA . LEU A 1 44 ? -7.456 -4.680 11.445 1.00 0.00 44 LEU A CA 15
ATOM 16263 C C . LEU A 1 44 ? -8.818 -5.352 11.600 1.00 0.00 44 LEU A C 15
ATOM 16264 O O . LEU A 1 44 ? -9.650 -5.305 10.694 1.00 0.00 44 LEU A O 15
ATOM 16280 N N . GLY A 1 45 ? -9.037 -5.977 12.752 1.00 0.00 45 GLY A N 15
ATOM 16281 C CA . GLY A 1 45 ? -10.298 -6.649 13.003 1.00 0.00 45 GLY A CA 15
ATOM 16282 C C . GLY A 1 45 ? -11.446 -5.677 13.192 1.00 0.00 45 GLY A C 15
ATOM 16283 O O . GLY A 1 45 ? -12.507 -5.835 12.589 1.00 0.00 45 GLY A O 15
ATOM 16287 N N . GLY A 1 46 ? -11.233 -4.669 14.031 1.00 0.00 46 GLY A N 15
ATOM 16288 C CA . GLY A 1 46 ? -12.267 -3.682 14.282 1.00 0.00 46 GLY A CA 15
ATOM 16289 C C . GLY A 1 46 ? -12.075 -2.421 13.463 1.00 0.00 46 GLY A C 15
ATOM 16290 O O . GLY A 1 46 ? -11.638 -2.480 12.314 1.00 0.00 46 GLY A O 15
ATOM 16294 N N . GLY A 1 47 ? -12.404 -1.277 14.054 1.00 0.00 47 GLY A N 15
ATOM 16295 C CA . GLY A 1 47 ? -12.257 -0.013 13.357 1.00 0.00 47 GLY A CA 15
ATOM 16296 C C . GLY A 1 47 ? -11.577 1.043 14.206 1.00 0.00 47 GLY A C 15
ATOM 16297 O O . GLY A 1 47 ? -12.193 1.626 15.097 1.00 0.00 47 GLY A O 15
ATOM 16301 N N . GLY A 1 48 ? -10.301 1.289 13.927 1.00 0.00 48 GLY A N 15
ATOM 16302 C CA . GLY A 1 48 ? -9.553 2.281 14.677 1.00 0.00 48 GLY A CA 15
ATOM 16303 C C . GLY A 1 48 ? -8.224 2.610 14.027 1.00 0.00 48 GLY A C 15
ATOM 16304 O O . GLY A 1 48 ? -7.823 3.772 13.967 1.00 0.00 48 GLY A O 15
ATOM 16308 N N . GLU A 1 49 ? -7.539 1.580 13.538 1.00 0.00 49 GLU A N 15
ATOM 16309 C CA . GLU A 1 49 ? -6.247 1.759 12.886 1.00 0.00 49 GLU A CA 15
ATOM 16310 C C . GLU A 1 49 ? -6.403 1.842 11.365 1.00 0.00 49 GLU A C 15
ATOM 16311 O O . GLU A 1 49 ? -5.419 1.991 10.640 1.00 0.00 49 GLU A O 15
ATOM 16323 N N . VAL A 1 50 ? -7.642 1.744 10.888 1.00 0.00 50 VAL A N 15
ATOM 16324 C CA . VAL A 1 50 ? -7.923 1.808 9.457 1.00 0.00 50 VAL A CA 15
ATOM 16325 C C . VAL A 1 50 ? -7.333 3.068 8.831 1.00 0.00 50 VAL A C 15
ATOM 16326 O O . VAL A 1 50 ? -6.801 3.031 7.722 1.00 0.00 50 VAL A O 15
ATOM 16339 N N . LYS A 1 51 ? -7.436 4.179 9.550 1.00 0.00 51 LYS A N 15
ATOM 16340 C CA . LYS A 1 51 ? -6.919 5.454 9.069 1.00 0.00 51 LYS A CA 15
ATOM 16341 C C . LYS A 1 51 ? -5.394 5.445 9.031 1.00 0.00 51 LYS A C 15
ATOM 16342 O O . LYS A 1 51 ? -4.781 6.084 8.176 1.00 0.00 51 LYS A O 15
ATOM 16361 N N . LYS A 1 52 ? -4.790 4.719 9.964 1.00 0.00 52 LYS A N 15
ATOM 16362 C CA . LYS A 1 52 ? -3.335 4.624 10.042 1.00 0.00 52 LYS A CA 15
ATOM 16363 C C . LYS A 1 52 ? -2.772 3.861 8.847 1.00 0.00 52 LYS A C 15
ATOM 16364 O O . LYS A 1 52 ? -1.675 4.154 8.376 1.00 0.00 52 LYS A O 15
ATOM 16383 N N . VAL A 1 53 ? -3.527 2.879 8.370 1.00 0.00 53 VAL A N 15
ATOM 16384 C CA . VAL A 1 53 ? -3.106 2.062 7.235 1.00 0.00 53 VAL A CA 15
ATOM 16385 C C . VAL A 1 53 ? -3.114 2.862 5.932 1.00 0.00 53 VAL A C 15
ATOM 16386 O O . VAL A 1 53 ? -2.242 2.691 5.084 1.00 0.00 53 VAL A O 15
ATOM 16399 N N . GLU A 1 54 ? -4.111 3.722 5.771 1.00 0.00 54 GLU A N 15
ATOM 16400 C CA . GLU A 1 54 ? -4.231 4.532 4.563 1.00 0.00 54 GLU A CA 15
ATOM 16401 C C . GLU A 1 54 ? -3.060 5.504 4.423 1.00 0.00 54 GLU A C 15
ATOM 16402 O O . GLU A 1 54 ? -2.641 5.827 3.314 1.00 0.00 54 GLU A O 15
ATOM 16414 N N . GLU A 1 55 ? -2.550 5.980 5.553 1.00 0.00 55 GLU A N 15
ATOM 16415 C CA . GLU A 1 55 ? -1.438 6.929 5.556 1.00 0.00 55 GLU A CA 15
ATOM 16416 C C . GLU A 1 55 ? -0.122 6.280 5.118 1.00 0.00 55 GLU A C 15
ATOM 16417 O O . GLU A 1 55 ? 0.631 6.855 4.333 1.00 0.00 55 GLU A O 15
ATOM 16429 N N . GLU A 1 56 ? 0.161 5.095 5.652 1.00 0.00 56 GLU A N 15
ATOM 16430 C CA . GLU A 1 56 ? 1.400 4.384 5.342 1.00 0.00 56 GLU A CA 15
ATOM 16431 C C . GLU A 1 56 ? 1.542 4.095 3.848 1.00 0.00 56 GLU A C 15
ATOM 16432 O O . GLU A 1 56 ? 2.628 4.234 3.287 1.00 0.00 56 GLU A O 15
ATOM 16444 N N . VAL A 1 57 ? 0.454 3.686 3.209 1.00 0.00 57 VAL A N 15
ATOM 16445 C CA . VAL A 1 57 ? 0.482 3.374 1.783 1.00 0.00 57 VAL A CA 15
ATOM 16446 C C . VAL A 1 57 ? 0.684 4.634 0.942 1.00 0.00 57 VAL A C 15
ATOM 16447 O O . VAL A 1 57 ? 1.344 4.601 -0.096 1.00 0.00 57 VAL A O 15
ATOM 16460 N N . LYS A 1 58 ? 0.105 5.742 1.396 1.00 0.00 58 LYS A N 15
ATOM 16461 C CA . LYS A 1 58 ? 0.210 7.014 0.687 1.00 0.00 58 LYS A CA 15
ATOM 16462 C C . LYS A 1 58 ? 1.670 7.393 0.443 1.00 0.00 58 LYS A C 15
ATOM 16463 O O . LYS A 1 58 ? 1.997 8.000 -0.575 1.00 0.00 58 LYS A O 15
ATOM 16482 N N . LYS A 1 59 ? 2.541 7.036 1.379 1.00 0.00 59 LYS A N 15
ATOM 16483 C CA . LYS A 1 59 ? 3.962 7.337 1.254 1.00 0.00 59 LYS A CA 15
ATOM 16484 C C . LYS A 1 59 ? 4.599 6.527 0.124 1.00 0.00 59 LYS A C 15
ATOM 16485 O O . LYS A 1 59 ? 5.480 7.013 -0.585 1.00 0.00 59 LYS A O 15
ATOM 16504 N N . LEU A 1 60 ? 4.158 5.279 -0.018 1.00 0.00 60 LEU A N 15
ATOM 16505 C CA . LEU A 1 60 ? 4.688 4.377 -1.038 1.00 0.00 60 LEU A CA 15
ATOM 16506 C C . LEU A 1 60 ? 4.508 4.937 -2.450 1.00 0.00 60 LEU A C 15
ATOM 16507 O O . LEU A 1 60 ? 5.432 4.891 -3.263 1.00 0.00 60 LEU A O 15
ATOM 16523 N N . GLU A 1 61 ? 3.322 5.457 -2.742 1.00 0.00 61 GLU A N 15
ATOM 16524 C CA . GLU A 1 61 ? 3.041 6.013 -4.064 1.00 0.00 61 GLU A CA 15
ATOM 16525 C C . GLU A 1 61 ? 3.832 7.297 -4.299 1.00 0.00 61 GLU A C 15
ATOM 16526 O O . GLU A 1 61 ? 4.244 7.586 -5.422 1.00 0.00 61 GLU A O 15
ATOM 16538 N N . GLU A 1 62 ? 4.041 8.061 -3.233 1.00 0.00 62 GLU A N 15
ATOM 16539 C CA . GLU A 1 62 ? 4.785 9.315 -3.318 1.00 0.00 62 GLU A CA 15
ATOM 16540 C C . GLU A 1 62 ? 6.175 9.077 -3.896 1.00 0.00 62 GLU A C 15
ATOM 16541 O O . GLU A 1 62 ? 6.688 9.890 -4.665 1.00 0.00 62 GLU A O 15
ATOM 16553 N N . GLU A 1 63 ? 6.772 7.950 -3.526 1.00 0.00 63 GLU A N 15
ATOM 16554 C CA . GLU A 1 63 ? 8.097 7.594 -4.011 1.00 0.00 63 GLU A CA 15
ATOM 16555 C C . GLU A 1 63 ? 8.040 7.267 -5.497 1.00 0.00 63 GLU A C 15
ATOM 16556 O O . GLU A 1 63 ? 8.991 7.517 -6.238 1.00 0.00 63 GLU A O 15
ATOM 16568 N N . ILE A 1 64 ? 6.914 6.705 -5.922 1.00 0.00 64 ILE A N 15
ATOM 16569 C CA . ILE A 1 64 ? 6.721 6.340 -7.321 1.00 0.00 64 ILE A CA 15
ATOM 16570 C C . ILE A 1 64 ? 6.831 7.561 -8.229 1.00 0.00 64 ILE A C 15
ATOM 16571 O O . ILE A 1 64 ? 7.340 7.473 -9.347 1.00 0.00 64 ILE A O 15
ATOM 16587 N N . LYS A 1 65 ? 6.350 8.700 -7.743 1.00 0.00 65 LYS A N 15
ATOM 16588 C CA . LYS A 1 65 ? 6.395 9.938 -8.513 1.00 0.00 65 LYS A CA 15
ATOM 16589 C C . LYS A 1 65 ? 7.824 10.459 -8.621 1.00 0.00 65 LYS A C 15
ATOM 16590 O O . LYS A 1 65 ? 8.202 11.063 -9.624 1.00 0.00 65 LYS A O 15
ATOM 16609 N N . LYS A 1 66 ? 8.614 10.220 -7.580 1.00 0.00 66 LYS A N 15
ATOM 16610 C CA . LYS A 1 66 ? 10.002 10.664 -7.554 1.00 0.00 66 LYS A CA 15
ATOM 16611 C C . LYS A 1 66 ? 10.846 9.884 -8.559 1.00 0.00 66 LYS A C 15
ATOM 16612 O O . LYS A 1 66 ? 11.891 10.359 -9.006 1.00 0.00 66 LYS A O 15
ATOM 16631 N N . LEU A 1 67 ? 10.391 8.684 -8.909 1.00 0.00 67 LEU A N 15
ATOM 16632 C CA . LEU A 1 67 ? 11.111 7.843 -9.859 1.00 0.00 67 LEU A CA 15
ATOM 16633 C C . LEU A 1 67 ? 10.430 7.858 -11.225 1.00 0.00 67 LEU A C 15
ATOM 16634 O O . LEU A 1 67 ? 9.345 8.467 -11.339 1.00 0.00 67 LEU A O 15
ATOM 16651 N N . GLY A 1 1 ? -15.470 -7.653 7.477 1.00 0.00 1 GLY A N 16
ATOM 16652 C CA . GLY A 1 1 ? -15.209 -6.190 7.577 1.00 0.00 1 GLY A CA 16
ATOM 16653 C C . GLY A 1 1 ? -15.878 -5.405 6.466 1.00 0.00 1 GLY A C 16
ATOM 16654 O O . GLY A 1 1 ? -16.000 -5.890 5.341 1.00 0.00 1 GLY A O 16
ATOM 16660 N N . SER A 1 2 ? -16.311 -4.189 6.781 1.00 0.00 2 SER A N 16
ATOM 16661 C CA . SER A 1 2 ? -16.970 -3.334 5.802 1.00 0.00 2 SER A CA 16
ATOM 16662 C C . SER A 1 2 ? -16.088 -2.146 5.435 1.00 0.00 2 SER A C 16
ATOM 16663 O O . SER A 1 2 ? -16.047 -1.723 4.279 1.00 0.00 2 SER A O 16
ATOM 16671 N N . ARG A 1 3 ? -15.383 -1.609 6.425 1.00 0.00 3 ARG A N 16
ATOM 16672 C CA . ARG A 1 3 ? -14.502 -0.468 6.204 1.00 0.00 3 ARG A CA 16
ATOM 16673 C C . ARG A 1 3 ? -13.047 -0.914 6.095 1.00 0.00 3 ARG A C 16
ATOM 16674 O O . ARG A 1 3 ? -12.277 -0.360 5.310 1.00 0.00 3 ARG A O 16
ATOM 16695 N N . VAL A 1 4 ? -12.676 -1.917 6.884 1.00 0.00 4 VAL A N 16
ATOM 16696 C CA . VAL A 1 4 ? -11.314 -2.434 6.870 1.00 0.00 4 VAL A CA 16
ATOM 16697 C C . VAL A 1 4 ? -11.040 -3.224 5.594 1.00 0.00 4 VAL A C 16
ATOM 16698 O O . VAL A 1 4 ? -9.997 -3.056 4.962 1.00 0.00 4 VAL A O 16
ATOM 16711 N N . LYS A 1 5 ? -11.984 -4.081 5.216 1.00 0.00 5 LYS A N 16
ATOM 16712 C CA . LYS A 1 5 ? -11.837 -4.890 4.011 1.00 0.00 5 LYS A CA 16
ATOM 16713 C C . LYS A 1 5 ? -11.720 -3.998 2.781 1.00 0.00 5 LYS A C 16
ATOM 16714 O O . LYS A 1 5 ? -10.872 -4.222 1.921 1.00 0.00 5 LYS A O 16
ATOM 16733 N N . ALA A 1 6 ? -12.572 -2.982 2.708 1.00 0.00 6 ALA A N 16
ATOM 16734 C CA . ALA A 1 6 ? -12.553 -2.053 1.587 1.00 0.00 6 ALA A CA 16
ATOM 16735 C C . ALA A 1 6 ? -11.175 -1.420 1.450 1.00 0.00 6 ALA A C 16
ATOM 16736 O O . ALA A 1 6 ? -10.699 -1.165 0.345 1.00 0.00 6 ALA A O 16
ATOM 16743 N N . LEU A 1 7 ? -10.541 -1.178 2.591 1.00 0.00 7 LEU A N 16
ATOM 16744 C CA . LEU A 1 7 ? -9.212 -0.585 2.630 1.00 0.00 7 LEU A CA 16
ATOM 16745 C C . LEU A 1 7 ? -8.213 -1.448 1.864 1.00 0.00 7 LEU A C 16
ATOM 16746 O O . LEU A 1 7 ? -7.351 -0.938 1.152 1.00 0.00 7 LEU A O 16
ATOM 16762 N N . GLU A 1 8 ? -8.340 -2.758 2.028 1.00 0.00 8 GLU A N 16
ATOM 16763 C CA . GLU A 1 8 ? -7.452 -3.709 1.366 1.00 0.00 8 GLU A CA 16
ATOM 16764 C C . GLU A 1 8 ? -7.632 -3.682 -0.153 1.00 0.00 8 GLU A C 16
ATOM 16765 O O . GLU A 1 8 ? -6.688 -3.931 -0.903 1.00 0.00 8 GLU A O 16
ATOM 16777 N N . GLU A 1 9 ? -8.852 -3.400 -0.598 1.00 0.00 9 GLU A N 16
ATOM 16778 C CA . GLU A 1 9 ? -9.162 -3.363 -2.026 1.00 0.00 9 GLU A CA 16
ATOM 16779 C C . GLU A 1 9 ? -8.454 -2.211 -2.739 1.00 0.00 9 GLU A C 16
ATOM 16780 O O . GLU A 1 9 ? -8.023 -2.356 -3.881 1.00 0.00 9 GLU A O 16
ATOM 16792 N N . LYS A 1 10 ? -8.353 -1.067 -2.071 1.00 0.00 10 LYS A N 16
ATOM 16793 C CA . LYS A 1 10 ? -7.711 0.108 -2.660 1.00 0.00 10 LYS A CA 16
ATOM 16794 C C . LYS A 1 10 ? -6.195 -0.061 -2.749 1.00 0.00 10 LYS A C 16
ATOM 16795 O O . LYS A 1 10 ? -5.561 0.428 -3.685 1.00 0.00 10 LYS A O 16
ATOM 16814 N N . VAL A 1 11 ? -5.618 -0.738 -1.763 1.00 0.00 11 VAL A N 16
ATOM 16815 C CA . VAL A 1 11 ? -4.176 -0.957 -1.718 1.00 0.00 11 VAL A CA 16
ATOM 16816 C C . VAL A 1 11 ? -3.686 -1.801 -2.894 1.00 0.00 11 VAL A C 16
ATOM 16817 O O . VAL A 1 11 ? -2.636 -1.523 -3.469 1.00 0.00 11 VAL A O 16
ATOM 16830 N N . LYS A 1 12 ? -4.442 -2.838 -3.228 1.00 0.00 12 LYS A N 16
ATOM 16831 C CA . LYS A 1 12 ? -4.079 -3.738 -4.319 1.00 0.00 12 LYS A CA 16
ATOM 16832 C C . LYS A 1 12 ? -4.199 -3.063 -5.673 1.00 0.00 12 LYS A C 16
ATOM 16833 O O . LYS A 1 12 ? -3.361 -3.262 -6.552 1.00 0.00 12 LYS A O 16
ATOM 16852 N N . ALA A 1 13 ? -5.243 -2.266 -5.842 1.00 0.00 13 ALA A N 16
ATOM 16853 C CA . ALA A 1 13 ? -5.457 -1.569 -7.099 1.00 0.00 13 ALA A CA 16
ATOM 16854 C C . ALA A 1 13 ? -4.235 -0.731 -7.433 1.00 0.00 13 ALA A C 16
ATOM 16855 O O . ALA A 1 13 ? -3.832 -0.629 -8.592 1.00 0.00 13 ALA A O 16
ATOM 16862 N N . LEU A 1 14 ? -3.628 -0.161 -6.398 1.00 0.00 14 LEU A N 16
ATOM 16863 C CA . LEU A 1 14 ? -2.423 0.636 -6.577 1.00 0.00 14 LEU A CA 16
ATOM 16864 C C . LEU A 1 14 ? -1.247 -0.264 -6.935 1.00 0.00 14 LEU A C 16
ATOM 16865 O O . LEU A 1 14 ? -0.327 0.142 -7.636 1.00 0.00 14 LEU A O 16
ATOM 16881 N N . GLU A 1 15 ? -1.293 -1.490 -6.428 1.00 0.00 15 GLU A N 16
ATOM 16882 C CA . GLU A 1 15 ? -0.247 -2.478 -6.658 1.00 0.00 15 GLU A CA 16
ATOM 16883 C C . GLU A 1 15 ? 0.041 -2.670 -8.147 1.00 0.00 15 GLU A C 16
ATOM 16884 O O . GLU A 1 15 ? 1.189 -2.850 -8.550 1.00 0.00 15 GLU A O 16
ATOM 16896 N N . GLU A 1 16 ? -1.013 -2.649 -8.949 1.00 0.00 16 GLU A N 16
ATOM 16897 C CA . GLU A 1 16 ? -0.897 -2.839 -10.394 1.00 0.00 16 GLU A CA 16
ATOM 16898 C C . GLU A 1 16 ? -0.138 -1.694 -11.052 1.00 0.00 16 GLU A C 16
ATOM 16899 O O . GLU A 1 16 ? 0.594 -1.900 -12.017 1.00 0.00 16 GLU A O 16
ATOM 16911 N N . LYS A 1 17 ? -0.321 -0.488 -10.531 1.00 0.00 17 LYS A N 16
ATOM 16912 C CA . LYS A 1 17 ? 0.349 0.686 -11.076 1.00 0.00 17 LYS A CA 16
ATOM 16913 C C . LYS A 1 17 ? 1.853 0.625 -10.814 1.00 0.00 17 LYS A C 16
ATOM 16914 O O . LYS A 1 17 ? 2.650 1.157 -11.588 1.00 0.00 17 LYS A O 16
ATOM 16933 N N . VAL A 1 18 ? 2.232 -0.014 -9.710 1.00 0.00 18 VAL A N 16
ATOM 16934 C CA . VAL A 1 18 ? 3.639 -0.133 -9.336 1.00 0.00 18 VAL A CA 16
ATOM 16935 C C . VAL A 1 18 ? 4.409 -1.034 -10.299 1.00 0.00 18 VAL A C 16
ATOM 16936 O O . VAL A 1 18 ? 5.506 -0.694 -10.737 1.00 0.00 18 VAL A O 16
ATOM 16949 N N . LYS A 1 19 ? 3.831 -2.185 -10.620 1.00 0.00 19 LYS A N 16
ATOM 16950 C CA . LYS A 1 19 ? 4.468 -3.135 -11.527 1.00 0.00 19 LYS A CA 16
ATOM 16951 C C . LYS A 1 19 ? 4.491 -2.603 -12.958 1.00 0.00 19 LYS A C 16
ATOM 16952 O O . LYS A 1 19 ? 5.310 -3.026 -13.774 1.00 0.00 19 LYS A O 16
ATOM 16971 N N . ALA A 1 20 ? 3.582 -1.681 -13.257 1.00 0.00 20 ALA A N 16
ATOM 16972 C CA . ALA A 1 20 ? 3.491 -1.101 -14.591 1.00 0.00 20 ALA A CA 16
ATOM 16973 C C . ALA A 1 20 ? 4.380 0.134 -14.733 1.00 0.00 20 ALA A C 16
ATOM 16974 O O . ALA A 1 20 ? 4.612 0.612 -15.844 1.00 0.00 20 ALA A O 16
ATOM 16981 N N . LEU A 1 21 ? 4.875 0.650 -13.611 1.00 0.00 21 LEU A N 16
ATOM 16982 C CA . LEU A 1 21 ? 5.733 1.830 -13.633 1.00 0.00 21 LEU A CA 16
ATOM 16983 C C . LEU A 1 21 ? 7.103 1.499 -14.220 1.00 0.00 21 LEU A C 16
ATOM 16984 O O . LEU A 1 21 ? 7.711 2.323 -14.904 1.00 0.00 21 LEU A O 16
ATOM 17000 N N . GLY A 1 22 ? 7.582 0.290 -13.950 1.00 0.00 22 GLY A N 16
ATOM 17001 C CA . GLY A 1 22 ? 8.876 -0.126 -14.460 1.00 0.00 22 GLY A CA 16
ATOM 17002 C C . GLY A 1 22 ? 9.333 -1.450 -13.880 1.00 0.00 22 GLY A C 16
ATOM 17003 O O . GLY A 1 22 ? 8.517 -2.325 -13.592 1.00 0.00 22 GLY A O 16
ATOM 17007 N N . GLY A 1 23 ? 10.643 -1.597 -13.712 1.00 0.00 23 GLY A N 16
ATOM 17008 C CA . GLY A 1 23 ? 11.188 -2.826 -13.165 1.00 0.00 23 GLY A CA 16
ATOM 17009 C C . GLY A 1 23 ? 12.704 -2.831 -13.152 1.00 0.00 23 GLY A C 16
ATOM 17010 O O . GLY A 1 23 ? 13.336 -3.280 -14.108 1.00 0.00 23 GLY A O 16
ATOM 17014 N N . GLY A 1 24 ? 13.291 -2.331 -12.068 1.00 0.00 24 GLY A N 16
ATOM 17015 C CA . GLY A 1 24 ? 14.739 -2.293 -11.964 1.00 0.00 24 GLY A CA 16
ATOM 17016 C C . GLY A 1 24 ? 15.218 -1.815 -10.607 1.00 0.00 24 GLY A C 16
ATOM 17017 O O . GLY A 1 24 ? 15.565 -0.646 -10.439 1.00 0.00 24 GLY A O 16
ATOM 17021 N N . GLY A 1 25 ? 15.245 -2.724 -9.636 1.00 0.00 25 GLY A N 16
ATOM 17022 C CA . GLY A 1 25 ? 15.697 -2.372 -8.301 1.00 0.00 25 GLY A CA 16
ATOM 17023 C C . GLY A 1 25 ? 14.678 -1.558 -7.528 1.00 0.00 25 GLY A C 16
ATOM 17024 O O . GLY A 1 25 ? 13.878 -2.110 -6.772 1.00 0.00 25 GLY A O 16
ATOM 17028 N N . ARG A 1 26 ? 14.712 -0.242 -7.709 1.00 0.00 26 ARG A N 16
ATOM 17029 C CA . ARG A 1 26 ? 13.789 0.651 -7.016 1.00 0.00 26 ARG A CA 16
ATOM 17030 C C . ARG A 1 26 ? 12.339 0.236 -7.249 1.00 0.00 26 ARG A C 16
ATOM 17031 O O . ARG A 1 26 ? 11.508 0.332 -6.353 1.00 0.00 26 ARG A O 16
ATOM 17052 N N . ILE A 1 27 ? 12.041 -0.204 -8.464 1.00 0.00 27 ILE A N 16
ATOM 17053 C CA . ILE A 1 27 ? 10.688 -0.623 -8.820 1.00 0.00 27 ILE A CA 16
ATOM 17054 C C . ILE A 1 27 ? 10.268 -1.901 -8.089 1.00 0.00 27 ILE A C 16
ATOM 17055 O O . ILE A 1 27 ? 9.147 -2.002 -7.593 1.00 0.00 27 ILE A O 16
ATOM 17071 N N . GLU A 1 28 ? 11.166 -2.884 -8.058 1.00 0.00 28 GLU A N 16
ATOM 17072 C CA . GLU A 1 28 ? 10.880 -4.173 -7.424 1.00 0.00 28 GLU A CA 16
ATOM 17073 C C . GLU A 1 28 ? 10.768 -4.069 -5.903 1.00 0.00 28 GLU A C 16
ATOM 17074 O O . GLU A 1 28 ? 9.856 -4.631 -5.305 1.00 0.00 28 GLU A O 16
ATOM 17086 N N . GLU A 1 29 ? 11.703 -3.369 -5.283 1.00 0.00 29 GLU A N 16
ATOM 17087 C CA . GLU A 1 29 ? 11.705 -3.216 -3.831 1.00 0.00 29 GLU A CA 16
ATOM 17088 C C . GLU A 1 29 ? 10.439 -2.520 -3.334 1.00 0.00 29 GLU A C 16
ATOM 17089 O O . GLU A 1 29 ? 9.913 -2.848 -2.270 1.00 0.00 29 GLU A O 16
ATOM 17101 N N . LEU A 1 30 ? 9.983 -1.536 -4.095 1.00 0.00 30 LEU A N 16
ATOM 17102 C CA . LEU A 1 30 ? 8.809 -0.751 -3.737 1.00 0.00 30 LEU A CA 16
ATOM 17103 C C . LEU A 1 30 ? 7.551 -1.606 -3.570 1.00 0.00 30 LEU A C 16
ATOM 17104 O O . LEU A 1 30 ? 6.818 -1.448 -2.593 1.00 0.00 30 LEU A O 16
ATOM 17120 N N . LYS A 1 31 ? 7.292 -2.505 -4.516 1.00 0.00 31 LYS A N 16
ATOM 17121 C CA . LYS A 1 31 ? 6.105 -3.357 -4.434 1.00 0.00 31 LYS A CA 16
ATOM 17122 C C . LYS A 1 31 ? 6.186 -4.323 -3.262 1.00 0.00 31 LYS A C 16
ATOM 17123 O O . LYS A 1 31 ? 5.172 -4.642 -2.651 1.00 0.00 31 LYS A O 16
ATOM 17142 N N . LYS A 1 32 ? 7.391 -4.795 -2.954 1.00 0.00 32 LYS A N 16
ATOM 17143 C CA . LYS A 1 32 ? 7.579 -5.730 -1.852 1.00 0.00 32 LYS A CA 16
ATOM 17144 C C . LYS A 1 32 ? 7.036 -5.134 -0.559 1.00 0.00 32 LYS A C 16
ATOM 17145 O O . LYS A 1 32 ? 6.403 -5.824 0.238 1.00 0.00 32 LYS A O 16
ATOM 17164 N N . LYS A 1 33 ? 7.269 -3.841 -0.373 1.00 0.00 33 LYS A N 16
ATOM 17165 C CA . LYS A 1 33 ? 6.781 -3.142 0.806 1.00 0.00 33 LYS A CA 16
ATOM 17166 C C . LYS A 1 33 ? 5.256 -3.116 0.801 1.00 0.00 33 LYS A C 16
ATOM 17167 O O . LYS A 1 33 ? 4.617 -3.204 1.849 1.00 0.00 33 LYS A O 16
ATOM 17186 N N . TYR A 1 34 ? 4.686 -2.995 -0.395 1.00 0.00 34 TYR A N 16
ATOM 17187 C CA . TYR A 1 34 ? 3.237 -2.957 -0.562 1.00 0.00 34 TYR A CA 16
ATOM 17188 C C . TYR A 1 34 ? 2.577 -4.201 0.035 1.00 0.00 34 TYR A C 16
ATOM 17189 O O . TYR A 1 34 ? 1.499 -4.116 0.616 1.00 0.00 34 TYR A O 16
ATOM 17207 N N . GLU A 1 35 ? 3.228 -5.353 -0.109 1.00 0.00 35 GLU A N 16
ATOM 17208 C CA . GLU A 1 35 ? 2.693 -6.601 0.426 1.00 0.00 35 GLU A CA 16
ATOM 17209 C C . GLU A 1 35 ? 2.455 -6.478 1.927 1.00 0.00 35 GLU A C 16
ATOM 17210 O O . GLU A 1 35 ? 1.433 -6.925 2.445 1.00 0.00 35 GLU A O 16
ATOM 17222 N N . GLU A 1 36 ? 3.406 -5.852 2.614 1.00 0.00 36 GLU A N 16
ATOM 17223 C CA . GLU A 1 36 ? 3.308 -5.645 4.054 1.00 0.00 36 GLU A CA 16
ATOM 17224 C C . GLU A 1 36 ? 2.071 -4.820 4.391 1.00 0.00 36 GLU A C 16
ATOM 17225 O O . GLU A 1 36 ? 1.415 -5.047 5.403 1.00 0.00 36 GLU A O 16
ATOM 17237 N N . LEU A 1 37 ? 1.773 -3.852 3.535 1.00 0.00 37 LEU A N 16
ATOM 17238 C CA . LEU A 1 37 ? 0.627 -2.970 3.725 1.00 0.00 37 LEU A CA 16
ATOM 17239 C C . LEU A 1 37 ? -0.687 -3.755 3.790 1.00 0.00 37 LEU A C 16
ATOM 17240 O O . LEU A 1 37 ? -1.576 -3.433 4.579 1.00 0.00 37 LEU A O 16
ATOM 17256 N N . LYS A 1 38 ? -0.810 -4.771 2.940 1.00 0.00 38 LYS A N 16
ATOM 17257 C CA . LYS A 1 38 ? -2.021 -5.590 2.877 1.00 0.00 38 LYS A CA 16
ATOM 17258 C C . LYS A 1 38 ? -2.258 -6.388 4.159 1.00 0.00 38 LYS A C 16
ATOM 17259 O O . LYS A 1 38 ? -3.368 -6.405 4.687 1.00 0.00 38 LYS A O 16
ATOM 17278 N N . LYS A 1 39 ? -1.221 -7.065 4.640 1.00 0.00 39 LYS A N 16
ATOM 17279 C CA . LYS A 1 39 ? -1.326 -7.886 5.844 1.00 0.00 39 LYS A CA 16
ATOM 17280 C C . LYS A 1 39 ? -1.812 -7.081 7.047 1.00 0.00 39 LYS A C 16
ATOM 17281 O O . LYS A 1 39 ? -2.566 -7.588 7.873 1.00 0.00 39 LYS A O 16
ATOM 17300 N N . LYS A 1 40 ? -1.368 -5.833 7.149 1.00 0.00 40 LYS A N 16
ATOM 17301 C CA . LYS A 1 40 ? -1.755 -4.971 8.264 1.00 0.00 40 LYS A CA 16
ATOM 17302 C C . LYS A 1 40 ? -3.268 -4.777 8.308 1.00 0.00 40 LYS A C 16
ATOM 17303 O O . LYS A 1 40 ? -3.859 -4.662 9.383 1.00 0.00 40 LYS A O 16
ATOM 17322 N N . ILE A 1 41 ? -3.888 -4.746 7.136 1.00 0.00 41 ILE A N 16
ATOM 17323 C CA . ILE A 1 41 ? -5.331 -4.572 7.032 1.00 0.00 41 ILE A CA 16
ATOM 17324 C C . ILE A 1 41 ? -6.057 -5.825 7.506 1.00 0.00 41 ILE A C 16
ATOM 17325 O O . ILE A 1 41 ? -7.131 -5.749 8.103 1.00 0.00 41 ILE A O 16
ATOM 17341 N N . GLU A 1 42 ? -5.453 -6.975 7.237 1.00 0.00 42 GLU A N 16
ATOM 17342 C CA . GLU A 1 42 ? -6.021 -8.255 7.634 1.00 0.00 42 GLU A CA 16
ATOM 17343 C C . GLU A 1 42 ? -6.152 -8.337 9.150 1.00 0.00 42 GLU A C 16
ATOM 17344 O O . GLU A 1 42 ? -7.080 -8.954 9.673 1.00 0.00 42 GLU A O 16
ATOM 17356 N N . GLU A 1 43 ? -5.211 -7.713 9.852 1.00 0.00 43 GLU A N 16
ATOM 17357 C CA . GLU A 1 43 ? -5.214 -7.715 11.310 1.00 0.00 43 GLU A CA 16
ATOM 17358 C C . GLU A 1 43 ? -6.224 -6.711 11.855 1.00 0.00 43 GLU A C 16
ATOM 17359 O O . GLU A 1 43 ? -6.800 -6.912 12.924 1.00 0.00 43 GLU A O 16
ATOM 17371 N N . LEU A 1 44 ? -6.432 -5.629 11.112 1.00 0.00 44 LEU A N 16
ATOM 17372 C CA . LEU A 1 44 ? -7.371 -4.591 11.519 1.00 0.00 44 LEU A CA 16
ATOM 17373 C C . LEU A 1 44 ? -8.774 -5.165 11.696 1.00 0.00 44 LEU A C 16
ATOM 17374 O O . LEU A 1 44 ? -9.366 -5.687 10.751 1.00 0.00 44 LEU A O 16
ATOM 17390 N N . GLY A 1 45 ? -9.299 -5.068 12.912 1.00 0.00 45 GLY A N 16
ATOM 17391 C CA . GLY A 1 45 ? -10.627 -5.583 13.191 1.00 0.00 45 GLY A CA 16
ATOM 17392 C C . GLY A 1 45 ? -11.630 -4.481 13.476 1.00 0.00 45 GLY A C 16
ATOM 17393 O O . GLY A 1 45 ? -12.655 -4.377 12.804 1.00 0.00 45 GLY A O 16
ATOM 17397 N N . GLY A 1 46 ? -11.333 -3.658 14.477 1.00 0.00 46 GLY A N 16
ATOM 17398 C CA . GLY A 1 46 ? -12.225 -2.570 14.831 1.00 0.00 46 GLY A CA 16
ATOM 17399 C C . GLY A 1 46 ? -11.534 -1.493 15.642 1.00 0.00 46 GLY A C 16
ATOM 17400 O O . GLY A 1 46 ? -10.750 -1.791 16.542 1.00 0.00 46 GLY A O 16
ATOM 17404 N N . GLY A 1 47 ? -11.824 -0.236 15.321 1.00 0.00 47 GLY A N 16
ATOM 17405 C CA . GLY A 1 47 ? -11.215 0.870 16.035 1.00 0.00 47 GLY A CA 16
ATOM 17406 C C . GLY A 1 47 ? -10.863 2.028 15.121 1.00 0.00 47 GLY A C 16
ATOM 17407 O O . GLY A 1 47 ? -11.473 2.201 14.066 1.00 0.00 47 GLY A O 16
ATOM 17411 N N . GLY A 1 48 ? -9.876 2.821 15.526 1.00 0.00 48 GLY A N 16
ATOM 17412 C CA . GLY A 1 48 ? -9.461 3.958 14.723 1.00 0.00 48 GLY A CA 16
ATOM 17413 C C . GLY A 1 48 ? -8.041 3.818 14.211 1.00 0.00 48 GLY A C 16
ATOM 17414 O O . GLY A 1 48 ? -7.334 4.811 14.042 1.00 0.00 48 GLY A O 16
ATOM 17418 N N . GLU A 1 49 ? -7.624 2.581 13.962 1.00 0.00 49 GLU A N 16
ATOM 17419 C CA . GLU A 1 49 ? -6.279 2.313 13.466 1.00 0.00 49 GLU A CA 16
ATOM 17420 C C . GLU A 1 49 ? -6.271 2.168 11.945 1.00 0.00 49 GLU A C 16
ATOM 17421 O O . GLU A 1 49 ? -5.231 2.320 11.305 1.00 0.00 49 GLU A O 16
ATOM 17433 N N . VAL A 1 50 ? -7.435 1.870 11.372 1.00 0.00 50 VAL A N 16
ATOM 17434 C CA . VAL A 1 50 ? -7.556 1.704 9.929 1.00 0.00 50 VAL A CA 16
ATOM 17435 C C . VAL A 1 50 ? -7.019 2.921 9.182 1.00 0.00 50 VAL A C 16
ATOM 17436 O O . VAL A 1 50 ? -6.525 2.805 8.061 1.00 0.00 50 VAL A O 16
ATOM 17449 N N . LYS A 1 51 ? -7.118 4.088 9.811 1.00 0.00 51 LYS A N 16
ATOM 17450 C CA . LYS A 1 51 ? -6.641 5.326 9.207 1.00 0.00 51 LYS A CA 16
ATOM 17451 C C . LYS A 1 51 ? -5.119 5.324 9.088 1.00 0.00 51 LYS A C 16
ATOM 17452 O O . LYS A 1 51 ? -4.556 5.968 8.203 1.00 0.00 51 LYS A O 16
ATOM 17471 N N . LYS A 1 52 ? -4.460 4.597 9.985 1.00 0.00 52 LYS A N 16
ATOM 17472 C CA . LYS A 1 52 ? -3.004 4.511 9.983 1.00 0.00 52 LYS A CA 16
ATOM 17473 C C . LYS A 1 52 ? -2.499 3.776 8.746 1.00 0.00 52 LYS A C 16
ATOM 17474 O O . LYS A 1 52 ? -1.429 4.086 8.224 1.00 0.00 52 LYS A O 16
ATOM 17493 N N . VAL A 1 53 ? -3.272 2.797 8.289 1.00 0.00 53 VAL A N 16
ATOM 17494 C CA . VAL A 1 53 ? -2.904 2.008 7.118 1.00 0.00 53 VAL A CA 16
ATOM 17495 C C . VAL A 1 53 ? -3.079 2.804 5.826 1.00 0.00 53 VAL A C 16
ATOM 17496 O O . VAL A 1 53 ? -2.271 2.689 4.909 1.00 0.00 53 VAL A O 16
ATOM 17509 N N . GLU A 1 54 ? -4.142 3.599 5.753 1.00 0.00 54 GLU A N 16
ATOM 17510 C CA . GLU A 1 54 ? -4.416 4.400 4.562 1.00 0.00 54 GLU A CA 16
ATOM 17511 C C . GLU A 1 54 ? -3.269 5.364 4.267 1.00 0.00 54 GLU A C 16
ATOM 17512 O O . GLU A 1 54 ? -2.894 5.564 3.114 1.00 0.00 54 GLU A O 16
ATOM 17524 N N . GLU A 1 55 ? -2.720 5.961 5.319 1.00 0.00 55 GLU A N 16
ATOM 17525 C CA . GLU A 1 55 ? -1.618 6.909 5.181 1.00 0.00 55 GLU A CA 16
ATOM 17526 C C . GLU A 1 55 ? -0.330 6.204 4.761 1.00 0.00 55 GLU A C 16
ATOM 17527 O O . GLU A 1 55 ? 0.473 6.752 4.007 1.00 0.00 55 GLU A O 16
ATOM 17539 N N . GLU A 1 56 ? -0.135 4.996 5.275 1.00 0.00 56 GLU A N 16
ATOM 17540 C CA . GLU A 1 56 ? 1.061 4.213 4.983 1.00 0.00 56 GLU A CA 16
ATOM 17541 C C . GLU A 1 56 ? 1.224 3.956 3.487 1.00 0.00 56 GLU A C 16
ATOM 17542 O O . GLU A 1 56 ? 2.339 3.982 2.966 1.00 0.00 56 GLU A O 16
ATOM 17554 N N . VAL A 1 57 ? 0.118 3.704 2.800 1.00 0.00 57 VAL A N 16
ATOM 17555 C CA . VAL A 1 57 ? 0.158 3.441 1.367 1.00 0.00 57 VAL A CA 16
ATOM 17556 C C . VAL A 1 57 ? 0.461 4.712 0.577 1.00 0.00 57 VAL A C 16
ATOM 17557 O O . VAL A 1 57 ? 1.146 4.669 -0.443 1.00 0.00 57 VAL A O 16
ATOM 17570 N N . LYS A 1 58 ? -0.057 5.841 1.056 1.00 0.00 58 LYS A N 16
ATOM 17571 C CA . LYS A 1 58 ? 0.157 7.124 0.393 1.00 0.00 58 LYS A CA 16
ATOM 17572 C C . LYS A 1 58 ? 1.647 7.398 0.205 1.00 0.00 58 LYS A C 16
ATOM 17573 O O . LYS A 1 58 ? 2.055 8.010 -0.778 1.00 0.00 58 LYS A O 16
ATOM 17592 N N . LYS A 1 59 ? 2.451 6.944 1.158 1.00 0.00 59 LYS A N 16
ATOM 17593 C CA . LYS A 1 59 ? 3.895 7.134 1.098 1.00 0.00 59 LYS A CA 16
ATOM 17594 C C . LYS A 1 59 ? 4.513 6.315 -0.035 1.00 0.00 59 LYS A C 16
ATOM 17595 O O . LYS A 1 59 ? 5.456 6.757 -0.692 1.00 0.00 59 LYS A O 16
ATOM 17614 N N . LEU A 1 60 ? 3.989 5.110 -0.240 1.00 0.00 60 LEU A N 16
ATOM 17615 C CA . LEU A 1 60 ? 4.492 4.207 -1.273 1.00 0.00 60 LEU A CA 16
ATOM 17616 C C . LEU A 1 60 ? 4.410 4.822 -2.671 1.00 0.00 60 LEU A C 16
ATOM 17617 O O . LEU A 1 60 ? 5.359 4.735 -3.450 1.00 0.00 60 LEU A O 16
ATOM 17633 N N . GLU A 1 61 ? 3.276 5.436 -2.987 1.00 0.00 61 GLU A N 16
ATOM 17634 C CA . GLU A 1 61 ? 3.084 6.052 -4.299 1.00 0.00 61 GLU A CA 16
ATOM 17635 C C . GLU A 1 61 ? 3.968 7.284 -4.464 1.00 0.00 61 GLU A C 16
ATOM 17636 O O . GLU A 1 61 ? 4.436 7.580 -5.563 1.00 0.00 61 GLU A O 16
ATOM 17648 N N . GLU A 1 62 ? 4.191 7.999 -3.366 1.00 0.00 62 GLU A N 16
ATOM 17649 C CA . GLU A 1 62 ? 5.018 9.202 -3.388 1.00 0.00 62 GLU A CA 16
ATOM 17650 C C . GLU A 1 62 ? 6.407 8.895 -3.934 1.00 0.00 62 GLU A C 16
ATOM 17651 O O . GLU A 1 62 ? 6.973 9.675 -4.699 1.00 0.00 62 GLU A O 16
ATOM 17663 N N . GLU A 1 63 ? 6.948 7.746 -3.544 1.00 0.00 63 GLU A N 16
ATOM 17664 C CA . GLU A 1 63 ? 8.265 7.327 -4.002 1.00 0.00 63 GLU A CA 16
ATOM 17665 C C . GLU A 1 63 ? 8.235 7.060 -5.501 1.00 0.00 63 GLU A C 16
ATOM 17666 O O . GLU A 1 63 ? 9.220 7.282 -6.205 1.00 0.00 63 GLU A O 16
ATOM 17678 N N . ILE A 1 64 ? 7.092 6.581 -5.979 1.00 0.00 64 ILE A N 16
ATOM 17679 C CA . ILE A 1 64 ? 6.919 6.281 -7.396 1.00 0.00 64 ILE A CA 16
ATOM 17680 C C . ILE A 1 64 ? 7.079 7.536 -8.249 1.00 0.00 64 ILE A C 16
ATOM 17681 O O . ILE A 1 64 ? 7.555 7.472 -9.382 1.00 0.00 64 ILE A O 16
ATOM 17697 N N . LYS A 1 65 ? 6.674 8.678 -7.702 1.00 0.00 65 LYS A N 16
ATOM 17698 C CA . LYS A 1 65 ? 6.773 9.944 -8.418 1.00 0.00 65 LYS A CA 16
ATOM 17699 C C . LYS A 1 65 ? 8.223 10.408 -8.503 1.00 0.00 65 LYS A C 16
ATOM 17700 O O . LYS A 1 65 ? 8.661 10.922 -9.533 1.00 0.00 65 LYS A O 16
ATOM 17719 N N . LYS A 1 66 ? 8.963 10.222 -7.415 1.00 0.00 66 LYS A N 16
ATOM 17720 C CA . LYS A 1 66 ? 10.364 10.621 -7.366 1.00 0.00 66 LYS A CA 16
ATOM 17721 C C . LYS A 1 66 ? 11.189 9.857 -8.399 1.00 0.00 66 LYS A C 16
ATOM 17722 O O . LYS A 1 66 ? 12.228 10.335 -8.852 1.00 0.00 66 LYS A O 16
ATOM 17741 N N . LEU A 1 67 ? 10.721 8.668 -8.765 1.00 0.00 67 LEU A N 16
ATOM 17742 C CA . LEU A 1 67 ? 11.419 7.842 -9.742 1.00 0.00 67 LEU A CA 16
ATOM 17743 C C . LEU A 1 67 ? 10.770 7.959 -11.118 1.00 0.00 67 LEU A C 16
ATOM 17744 O O . LEU A 1 67 ? 11.467 7.708 -12.125 1.00 0.00 67 LEU A O 16
ATOM 17761 N N . GLY A 1 1 ? -15.967 -7.119 8.837 1.00 0.00 1 GLY A N 17
ATOM 17762 C CA . GLY A 1 1 ? -15.504 -5.728 8.581 1.00 0.00 1 GLY A CA 17
ATOM 17763 C C . GLY A 1 1 ? -15.710 -5.303 7.140 1.00 0.00 1 GLY A C 17
ATOM 17764 O O . GLY A 1 1 ? -15.081 -5.844 6.230 1.00 0.00 1 GLY A O 17
ATOM 17770 N N . SER A 1 2 ? -16.593 -4.333 6.933 1.00 0.00 2 SER A N 17
ATOM 17771 C CA . SER A 1 2 ? -16.882 -3.836 5.592 1.00 0.00 2 SER A CA 17
ATOM 17772 C C . SER A 1 2 ? -15.973 -2.665 5.238 1.00 0.00 2 SER A C 17
ATOM 17773 O O . SER A 1 2 ? -15.466 -2.576 4.119 1.00 0.00 2 SER A O 17
ATOM 17781 N N . ARG A 1 3 ? -15.769 -1.767 6.198 1.00 0.00 3 ARG A N 17
ATOM 17782 C CA . ARG A 1 3 ? -14.920 -0.602 5.985 1.00 0.00 3 ARG A CA 17
ATOM 17783 C C . ARG A 1 3 ? -13.448 -1.001 5.951 1.00 0.00 3 ARG A C 17
ATOM 17784 O O . ARG A 1 3 ? -12.656 -0.424 5.206 1.00 0.00 3 ARG A O 17
ATOM 17805 N N . VAL A 1 4 ? -13.088 -1.995 6.759 1.00 0.00 4 VAL A N 17
ATOM 17806 C CA . VAL A 1 4 ? -11.712 -2.472 6.815 1.00 0.00 4 VAL A CA 17
ATOM 17807 C C . VAL A 1 4 ? -11.353 -3.249 5.552 1.00 0.00 4 VAL A C 17
ATOM 17808 O O . VAL A 1 4 ? -10.287 -3.047 4.970 1.00 0.00 4 VAL A O 17
ATOM 17821 N N . LYS A 1 5 ? -12.254 -4.132 5.127 1.00 0.00 5 LYS A N 17
ATOM 17822 C CA . LYS A 1 5 ? -12.029 -4.930 3.926 1.00 0.00 5 LYS A CA 17
ATOM 17823 C C . LYS A 1 5 ? -11.866 -4.023 2.714 1.00 0.00 5 LYS A C 17
ATOM 17824 O O . LYS A 1 5 ? -11.001 -4.247 1.871 1.00 0.00 5 LYS A O 17
ATOM 17843 N N . ALA A 1 6 ? -12.698 -2.989 2.641 1.00 0.00 6 ALA A N 17
ATOM 17844 C CA . ALA A 1 6 ? -12.637 -2.038 1.541 1.00 0.00 6 ALA A CA 17
ATOM 17845 C C . ALA A 1 6 ? -11.244 -1.430 1.452 1.00 0.00 6 ALA A C 17
ATOM 17846 O O . ALA A 1 6 ? -10.735 -1.157 0.365 1.00 0.00 6 ALA A O 17
ATOM 17853 N N . LEU A 1 7 ? -10.636 -1.230 2.614 1.00 0.00 7 LEU A N 17
ATOM 17854 C CA . LEU A 1 7 ? -9.298 -0.664 2.704 1.00 0.00 7 LEU A CA 17
ATOM 17855 C C . LEU A 1 7 ? -8.294 -1.523 1.941 1.00 0.00 7 LEU A C 17
ATOM 17856 O O . LEU A 1 7 ? -7.428 -1.010 1.235 1.00 0.00 7 LEU A O 17
ATOM 17872 N N . GLU A 1 8 ? -8.417 -2.835 2.097 1.00 0.00 8 GLU A N 17
ATOM 17873 C CA . GLU A 1 8 ? -7.523 -3.777 1.432 1.00 0.00 8 GLU A CA 17
ATOM 17874 C C . GLU A 1 8 ? -7.664 -3.704 -0.090 1.00 0.00 8 GLU A C 17
ATOM 17875 O O . GLU A 1 8 ? -6.705 -3.940 -0.825 1.00 0.00 8 GLU A O 17
ATOM 17887 N N . GLU A 1 9 ? -8.870 -3.394 -0.553 1.00 0.00 9 GLU A N 17
ATOM 17888 C CA . GLU A 1 9 ? -9.148 -3.310 -1.984 1.00 0.00 9 GLU A CA 17
ATOM 17889 C C . GLU A 1 9 ? -8.411 -2.147 -2.647 1.00 0.00 9 GLU A C 17
ATOM 17890 O O . GLU A 1 9 ? -7.969 -2.261 -3.788 1.00 0.00 9 GLU A O 17
ATOM 17902 N N . LYS A 1 10 ? -8.299 -1.028 -1.941 1.00 0.00 10 LYS A N 17
ATOM 17903 C CA . LYS A 1 10 ? -7.631 0.154 -2.483 1.00 0.00 10 LYS A CA 17
ATOM 17904 C C . LYS A 1 10 ? -6.114 -0.030 -2.560 1.00 0.00 10 LYS A C 17
ATOM 17905 O O . LYS A 1 10 ? -5.468 0.482 -3.473 1.00 0.00 10 LYS A O 17
ATOM 17924 N N . VAL A 1 11 ? -5.550 -0.746 -1.593 1.00 0.00 11 VAL A N 17
ATOM 17925 C CA . VAL A 1 11 ? -4.107 -0.973 -1.553 1.00 0.00 11 VAL A CA 17
ATOM 17926 C C . VAL A 1 11 ? -3.625 -1.800 -2.742 1.00 0.00 11 VAL A C 17
ATOM 17927 O O . VAL A 1 11 ? -2.574 -1.516 -3.313 1.00 0.00 11 VAL A O 17
ATOM 17940 N N . LYS A 1 12 ? -4.385 -2.828 -3.099 1.00 0.00 12 LYS A N 17
ATOM 17941 C CA . LYS A 1 12 ? -4.018 -3.699 -4.211 1.00 0.00 12 LYS A CA 17
ATOM 17942 C C . LYS A 1 12 ? -4.134 -2.977 -5.543 1.00 0.00 12 LYS A C 17
ATOM 17943 O O . LYS A 1 12 ? -3.303 -3.161 -6.432 1.00 0.00 12 LYS A O 17
ATOM 17962 N N . ALA A 1 13 ? -5.163 -2.152 -5.677 1.00 0.00 13 ALA A N 17
ATOM 17963 C CA . ALA A 1 13 ? -5.370 -1.402 -6.906 1.00 0.00 13 ALA A CA 17
ATOM 17964 C C . ALA A 1 13 ? -4.136 -0.572 -7.210 1.00 0.00 13 ALA A C 17
ATOM 17965 O O . ALA A 1 13 ? -3.735 -0.426 -8.366 1.00 0.00 13 ALA A O 17
ATOM 17972 N N . LEU A 1 14 ? -3.517 -0.056 -6.155 1.00 0.00 14 LEU A N 17
ATOM 17973 C CA . LEU A 1 14 ? -2.300 0.730 -6.296 1.00 0.00 14 LEU A CA 17
ATOM 17974 C C . LEU A 1 14 ? -1.141 -0.172 -6.700 1.00 0.00 14 LEU A C 17
ATOM 17975 O O . LEU A 1 14 ? -0.219 0.247 -7.389 1.00 0.00 14 LEU A O 17
ATOM 17991 N N . GLU A 1 15 ? -1.207 -1.419 -6.252 1.00 0.00 15 GLU A N 17
ATOM 17992 C CA . GLU A 1 15 ? -0.182 -2.411 -6.545 1.00 0.00 15 GLU A CA 17
ATOM 17993 C C . GLU A 1 15 ? 0.036 -2.552 -8.049 1.00 0.00 15 GLU A C 17
ATOM 17994 O O . GLU A 1 15 ? 1.161 -2.721 -8.516 1.00 0.00 15 GLU A O 17
ATOM 18006 N N . GLU A 1 16 ? -1.059 -2.491 -8.792 1.00 0.00 16 GLU A N 17
ATOM 18007 C CA . GLU A 1 16 ? -1.030 -2.619 -10.246 1.00 0.00 16 GLU A CA 17
ATOM 18008 C C . GLU A 1 16 ? -0.307 -1.446 -10.891 1.00 0.00 16 GLU A C 17
ATOM 18009 O O . GLU A 1 16 ? 0.324 -1.596 -11.934 1.00 0.00 16 GLU A O 17
ATOM 18021 N N . LYS A 1 17 ? -0.406 -0.279 -10.269 1.00 0.00 17 LYS A N 17
ATOM 18022 C CA . LYS A 1 17 ? 0.244 0.915 -10.790 1.00 0.00 17 LYS A CA 17
ATOM 18023 C C . LYS A 1 17 ? 1.763 0.815 -10.642 1.00 0.00 17 LYS A C 17
ATOM 18024 O O . LYS A 1 17 ? 2.513 1.383 -11.435 1.00 0.00 17 LYS A O 17
ATOM 18043 N N . VAL A 1 18 ? 2.208 0.103 -9.607 1.00 0.00 18 VAL A N 17
ATOM 18044 C CA . VAL A 1 18 ? 3.638 -0.050 -9.343 1.00 0.00 18 VAL A CA 17
ATOM 18045 C C . VAL A 1 18 ? 4.324 -0.919 -10.396 1.00 0.00 18 VAL A C 17
ATOM 18046 O O . VAL A 1 18 ? 5.385 -0.565 -10.909 1.00 0.00 18 VAL A O 17
ATOM 18059 N N . LYS A 1 19 ? 3.714 -2.053 -10.718 1.00 0.00 19 LYS A N 17
ATOM 18060 C CA . LYS A 1 19 ? 4.270 -2.967 -11.713 1.00 0.00 19 LYS A CA 17
ATOM 18061 C C . LYS A 1 19 ? 4.168 -2.383 -13.122 1.00 0.00 19 LYS A C 17
ATOM 18062 O O . LYS A 1 19 ? 4.903 -2.782 -14.025 1.00 0.00 19 LYS A O 17
ATOM 18081 N N . ALA A 1 20 ? 3.237 -1.453 -13.304 1.00 0.00 20 ALA A N 17
ATOM 18082 C CA . ALA A 1 20 ? 3.013 -0.827 -14.601 1.00 0.00 20 ALA A CA 17
ATOM 18083 C C . ALA A 1 20 ? 4.137 0.135 -14.978 1.00 0.00 20 ALA A C 17
ATOM 18084 O O . ALA A 1 20 ? 4.487 0.258 -16.152 1.00 0.00 20 ALA A O 17
ATOM 18091 N N . LEU A 1 21 ? 4.696 0.821 -13.987 1.00 0.00 21 LEU A N 17
ATOM 18092 C CA . LEU A 1 21 ? 5.773 1.773 -14.243 1.00 0.00 21 LEU A CA 17
ATOM 18093 C C . LEU A 1 21 ? 7.054 1.051 -14.650 1.00 0.00 21 LEU A C 17
ATOM 18094 O O . LEU A 1 21 ? 7.267 -0.108 -14.294 1.00 0.00 21 LEU A O 17
ATOM 18110 N N . GLY A 1 22 ? 7.899 1.744 -15.408 1.00 0.00 22 GLY A N 17
ATOM 18111 C CA . GLY A 1 22 ? 9.149 1.159 -15.866 1.00 0.00 22 GLY A CA 17
ATOM 18112 C C . GLY A 1 22 ? 9.954 0.530 -14.745 1.00 0.00 22 GLY A C 17
ATOM 18113 O O . GLY A 1 22 ? 10.498 1.231 -13.893 1.00 0.00 22 GLY A O 17
ATOM 18117 N N . GLY A 1 23 ? 10.033 -0.797 -14.751 1.00 0.00 23 GLY A N 17
ATOM 18118 C CA . GLY A 1 23 ? 10.781 -1.502 -13.727 1.00 0.00 23 GLY A CA 17
ATOM 18119 C C . GLY A 1 23 ? 12.271 -1.238 -13.811 1.00 0.00 23 GLY A C 17
ATOM 18120 O O . GLY A 1 23 ? 12.741 -0.591 -14.748 1.00 0.00 23 GLY A O 17
ATOM 18124 N N . GLY A 1 24 ? 13.017 -1.738 -12.832 1.00 0.00 24 GLY A N 17
ATOM 18125 C CA . GLY A 1 24 ? 14.455 -1.541 -12.821 1.00 0.00 24 GLY A CA 17
ATOM 18126 C C . GLY A 1 24 ? 15.045 -1.625 -11.426 1.00 0.00 24 GLY A C 17
ATOM 18127 O O . GLY A 1 24 ? 15.779 -0.733 -11.001 1.00 0.00 24 GLY A O 17
ATOM 18131 N N . GLY A 1 25 ? 14.727 -2.701 -10.714 1.00 0.00 25 GLY A N 17
ATOM 18132 C CA . GLY A 1 25 ? 15.241 -2.879 -9.368 1.00 0.00 25 GLY A CA 17
ATOM 18133 C C . GLY A 1 25 ? 14.528 -2.009 -8.351 1.00 0.00 25 GLY A C 17
ATOM 18134 O O . GLY A 1 25 ? 13.902 -2.517 -7.421 1.00 0.00 25 GLY A O 17
ATOM 18138 N N . ARG A 1 26 ? 14.623 -0.694 -8.528 1.00 0.00 26 ARG A N 17
ATOM 18139 C CA . ARG A 1 26 ? 13.984 0.252 -7.618 1.00 0.00 26 ARG A CA 17
ATOM 18140 C C . ARG A 1 26 ? 12.492 -0.046 -7.480 1.00 0.00 26 ARG A C 17
ATOM 18141 O O . ARG A 1 26 ? 11.954 -0.057 -6.376 1.00 0.00 26 ARG A O 17
ATOM 18162 N N . ILE A 1 27 ? 11.835 -0.266 -8.610 1.00 0.00 27 ILE A N 17
ATOM 18163 C CA . ILE A 1 27 ? 10.402 -0.549 -8.628 1.00 0.00 27 ILE A CA 17
ATOM 18164 C C . ILE A 1 27 ? 10.076 -1.896 -7.987 1.00 0.00 27 ILE A C 17
ATOM 18165 O O . ILE A 1 27 ? 9.030 -2.053 -7.362 1.00 0.00 27 ILE A O 17
ATOM 18181 N N . GLU A 1 28 ? 10.964 -2.869 -8.165 1.00 0.00 28 GLU A N 17
ATOM 18182 C CA . GLU A 1 28 ? 10.751 -4.208 -7.619 1.00 0.00 28 GLU A CA 17
ATOM 18183 C C . GLU A 1 28 ? 10.724 -4.204 -6.092 1.00 0.00 28 GLU A C 17
ATOM 18184 O O . GLU A 1 28 ? 9.846 -4.805 -5.478 1.00 0.00 28 GLU A O 17
ATOM 18196 N N . GLU A 1 29 ? 11.696 -3.534 -5.485 1.00 0.00 29 GLU A N 17
ATOM 18197 C CA . GLU A 1 29 ? 11.791 -3.462 -4.028 1.00 0.00 29 GLU A CA 17
ATOM 18198 C C . GLU A 1 29 ? 10.581 -2.757 -3.419 1.00 0.00 29 GLU A C 17
ATOM 18199 O O . GLU A 1 29 ? 10.100 -3.135 -2.350 1.00 0.00 29 GLU A O 17
ATOM 18211 N N . LEU A 1 30 ? 10.113 -1.717 -4.095 1.00 0.00 30 LEU A N 17
ATOM 18212 C CA . LEU A 1 30 ? 8.983 -0.928 -3.631 1.00 0.00 30 LEU A CA 17
ATOM 18213 C C . LEU A 1 30 ? 7.731 -1.781 -3.432 1.00 0.00 30 LEU A C 17
ATOM 18214 O O . LEU A 1 30 ? 7.042 -1.659 -2.419 1.00 0.00 30 LEU A O 17
ATOM 18230 N N . LYS A 1 31 ? 7.433 -2.634 -4.405 1.00 0.00 31 LYS A N 17
ATOM 18231 C CA . LYS A 1 31 ? 6.254 -3.492 -4.334 1.00 0.00 31 LYS A CA 17
ATOM 18232 C C . LYS A 1 31 ? 6.366 -4.511 -3.209 1.00 0.00 31 LYS A C 17
ATOM 18233 O O . LYS A 1 31 ? 5.365 -4.863 -2.596 1.00 0.00 31 LYS A O 17
ATOM 18252 N N . LYS A 1 32 ? 7.578 -4.991 -2.941 1.00 0.00 32 LYS A N 17
ATOM 18253 C CA . LYS A 1 32 ? 7.776 -5.975 -1.880 1.00 0.00 32 LYS A CA 17
ATOM 18254 C C . LYS A 1 32 ? 7.243 -5.431 -0.559 1.00 0.00 32 LYS A C 17
ATOM 18255 O O . LYS A 1 32 ? 6.616 -6.151 0.217 1.00 0.00 32 LYS A O 17
ATOM 18274 N N . LYS A 1 33 ? 7.478 -4.145 -0.327 1.00 0.00 33 LYS A N 17
ATOM 18275 C CA . LYS A 1 33 ? 7.005 -3.484 0.881 1.00 0.00 33 LYS A CA 17
ATOM 18276 C C . LYS A 1 33 ? 5.481 -3.415 0.878 1.00 0.00 33 LYS A C 17
ATOM 18277 O O . LYS A 1 33 ? 4.839 -3.518 1.923 1.00 0.00 33 LYS A O 17
ATOM 18296 N N . TYR A 1 34 ? 4.915 -3.229 -0.312 1.00 0.00 34 TYR A N 17
ATOM 18297 C CA . TYR A 1 34 ? 3.467 -3.134 -0.472 1.00 0.00 34 TYR A CA 17
ATOM 18298 C C . TYR A 1 34 ? 2.760 -4.369 0.082 1.00 0.00 34 TYR A C 17
ATOM 18299 O O . TYR A 1 34 ? 1.684 -4.260 0.668 1.00 0.00 34 TYR A O 17
ATOM 18317 N N . GLU A 1 35 ? 3.362 -5.542 -0.100 1.00 0.00 35 GLU A N 17
ATOM 18318 C CA . GLU A 1 35 ? 2.778 -6.787 0.391 1.00 0.00 35 GLU A CA 17
ATOM 18319 C C . GLU A 1 35 ? 2.565 -6.722 1.899 1.00 0.00 35 GLU A C 17
ATOM 18320 O O . GLU A 1 35 ? 1.535 -7.160 2.411 1.00 0.00 35 GLU A O 17
ATOM 18332 N N . GLU A 1 36 ? 3.545 -6.164 2.602 1.00 0.00 36 GLU A N 17
ATOM 18333 C CA . GLU A 1 36 ? 3.467 -6.027 4.051 1.00 0.00 36 GLU A CA 17
ATOM 18334 C C . GLU A 1 36 ? 2.234 -5.224 4.445 1.00 0.00 36 GLU A C 17
ATOM 18335 O O . GLU A 1 36 ? 1.585 -5.510 5.449 1.00 0.00 36 GLU A O 17
ATOM 18347 N N . LEU A 1 37 ? 1.924 -4.211 3.642 1.00 0.00 37 LEU A N 17
ATOM 18348 C CA . LEU A 1 37 ? 0.777 -3.347 3.889 1.00 0.00 37 LEU A CA 17
ATOM 18349 C C . LEU A 1 37 ? -0.521 -4.147 3.922 1.00 0.00 37 LEU A C 17
ATOM 18350 O O . LEU A 1 37 ? -1.361 -3.955 4.801 1.00 0.00 37 LEU A O 17
ATOM 18366 N N . LYS A 1 38 ? -0.676 -5.043 2.957 1.00 0.00 38 LYS A N 17
ATOM 18367 C CA . LYS A 1 38 ? -1.869 -5.878 2.865 1.00 0.00 38 LYS A CA 17
ATOM 18368 C C . LYS A 1 38 ? -2.076 -6.686 4.143 1.00 0.00 38 LYS A C 17
ATOM 18369 O O . LYS A 1 38 ? -3.203 -6.858 4.603 1.00 0.00 38 LYS A O 17
ATOM 18388 N N . LYS A 1 39 ? -0.980 -7.188 4.702 1.00 0.00 39 LYS A N 17
ATOM 18389 C CA . LYS A 1 39 ? -1.030 -7.991 5.920 1.00 0.00 39 LYS A CA 17
ATOM 18390 C C . LYS A 1 39 ? -1.597 -7.199 7.097 1.00 0.00 39 LYS A C 17
ATOM 18391 O O . LYS A 1 39 ? -2.325 -7.746 7.924 1.00 0.00 39 LYS A O 17
ATOM 18410 N N . LYS A 1 40 ? -1.251 -5.918 7.177 1.00 0.00 40 LYS A N 17
ATOM 18411 C CA . LYS A 1 40 ? -1.720 -5.061 8.266 1.00 0.00 40 LYS A CA 17
ATOM 18412 C C . LYS A 1 40 ? -3.241 -4.941 8.260 1.00 0.00 40 LYS A C 17
ATOM 18413 O O . LYS A 1 40 ? -3.884 -5.029 9.306 1.00 0.00 40 LYS A O 17
ATOM 18432 N N . ILE A 1 41 ? -3.808 -4.742 7.077 1.00 0.00 41 ILE A N 17
ATOM 18433 C CA . ILE A 1 41 ? -5.254 -4.612 6.929 1.00 0.00 41 ILE A CA 17
ATOM 18434 C C . ILE A 1 41 ? -5.953 -5.875 7.414 1.00 0.00 41 ILE A C 17
ATOM 18435 O O . ILE A 1 41 ? -7.042 -5.823 7.984 1.00 0.00 41 ILE A O 17
ATOM 18451 N N . GLU A 1 42 ? -5.305 -7.008 7.192 1.00 0.00 42 GLU A N 17
ATOM 18452 C CA . GLU A 1 42 ? -5.837 -8.292 7.612 1.00 0.00 42 GLU A CA 17
ATOM 18453 C C . GLU A 1 42 ? -5.938 -8.345 9.132 1.00 0.00 42 GLU A C 17
ATOM 18454 O O . GLU A 1 42 ? -6.836 -8.979 9.686 1.00 0.00 42 GLU A O 17
ATOM 18466 N N . GLU A 1 43 ? -4.998 -7.680 9.798 1.00 0.00 43 GLU A N 17
ATOM 18467 C CA . GLU A 1 43 ? -4.965 -7.654 11.258 1.00 0.00 43 GLU A CA 17
ATOM 18468 C C . GLU A 1 43 ? -5.804 -6.508 11.825 1.00 0.00 43 GLU A C 17
ATOM 18469 O O . GLU A 1 43 ? -6.048 -6.449 13.030 1.00 0.00 43 GLU A O 17
ATOM 18481 N N . LEU A 1 44 ? -6.245 -5.598 10.959 1.00 0.00 44 LEU A N 17
ATOM 18482 C CA . LEU A 1 44 ? -7.053 -4.461 11.392 1.00 0.00 44 LEU A CA 17
ATOM 18483 C C . LEU A 1 44 ? -8.286 -4.929 12.163 1.00 0.00 44 LEU A C 17
ATOM 18484 O O . LEU A 1 44 ? -8.795 -6.026 11.933 1.00 0.00 44 LEU A O 17
ATOM 18500 N N . GLY A 1 45 ? -8.758 -4.088 13.077 1.00 0.00 45 GLY A N 17
ATOM 18501 C CA . GLY A 1 45 ? -9.926 -4.431 13.868 1.00 0.00 45 GLY A CA 17
ATOM 18502 C C . GLY A 1 45 ? -11.223 -4.053 13.181 1.00 0.00 45 GLY A C 17
ATOM 18503 O O . GLY A 1 45 ? -11.827 -4.870 12.486 1.00 0.00 45 GLY A O 17
ATOM 18507 N N . GLY A 1 46 ? -11.654 -2.810 13.376 1.00 0.00 46 GLY A N 17
ATOM 18508 C CA . GLY A 1 46 ? -12.885 -2.347 12.764 1.00 0.00 46 GLY A CA 17
ATOM 18509 C C . GLY A 1 46 ? -13.072 -0.850 12.900 1.00 0.00 46 GLY A C 17
ATOM 18510 O O . GLY A 1 46 ? -14.173 -0.378 13.185 1.00 0.00 46 GLY A O 17
ATOM 18514 N N . GLY A 1 47 ? -11.995 -0.098 12.697 1.00 0.00 47 GLY A N 17
ATOM 18515 C CA . GLY A 1 47 ? -12.067 1.348 12.801 1.00 0.00 47 GLY A CA 17
ATOM 18516 C C . GLY A 1 47 ? -11.003 1.920 13.718 1.00 0.00 47 GLY A C 17
ATOM 18517 O O . GLY A 1 47 ? -10.507 1.232 14.610 1.00 0.00 47 GLY A O 17
ATOM 18521 N N . GLY A 1 48 ? -10.654 3.184 13.498 1.00 0.00 48 GLY A N 17
ATOM 18522 C CA . GLY A 1 48 ? -9.646 3.830 14.317 1.00 0.00 48 GLY A CA 17
ATOM 18523 C C . GLY A 1 48 ? -8.253 3.697 13.735 1.00 0.00 48 GLY A C 17
ATOM 18524 O O . GLY A 1 48 ? -7.510 4.676 13.656 1.00 0.00 48 GLY A O 17
ATOM 18528 N N . GLU A 1 49 ? -7.899 2.484 13.326 1.00 0.00 49 GLU A N 17
ATOM 18529 C CA . GLU A 1 49 ? -6.585 2.226 12.748 1.00 0.00 49 GLU A CA 17
ATOM 18530 C C . GLU A 1 49 ? -6.654 2.168 11.222 1.00 0.00 49 GLU A C 17
ATOM 18531 O O . GLU A 1 49 ? -5.640 2.314 10.542 1.00 0.00 49 GLU A O 17
ATOM 18543 N N . VAL A 1 50 ? -7.856 1.952 10.691 1.00 0.00 50 VAL A N 17
ATOM 18544 C CA . VAL A 1 50 ? -8.049 1.875 9.246 1.00 0.00 50 VAL A CA 17
ATOM 18545 C C . VAL A 1 50 ? -7.495 3.113 8.548 1.00 0.00 50 VAL A C 17
ATOM 18546 O O . VAL A 1 50 ? -6.937 3.023 7.456 1.00 0.00 50 VAL A O 17
ATOM 18559 N N . LYS A 1 51 ? -7.652 4.267 9.188 1.00 0.00 51 LYS A N 17
ATOM 18560 C CA . LYS A 1 51 ? -7.166 5.523 8.630 1.00 0.00 51 LYS A CA 17
ATOM 18561 C C . LYS A 1 51 ? -5.641 5.562 8.626 1.00 0.00 51 LYS A C 17
ATOM 18562 O O . LYS A 1 51 ? -5.026 6.136 7.726 1.00 0.00 51 LYS A O 17
ATOM 18581 N N . LYS A 1 52 ? -5.036 4.948 9.638 1.00 0.00 52 LYS A N 17
ATOM 18582 C CA . LYS A 1 52 ? -3.582 4.912 9.758 1.00 0.00 52 LYS A CA 17
ATOM 18583 C C . LYS A 1 52 ? -2.959 4.100 8.626 1.00 0.00 52 LYS A C 17
ATOM 18584 O O . LYS A 1 52 ? -1.862 4.406 8.163 1.00 0.00 52 LYS A O 17
ATOM 18603 N N . VAL A 1 53 ? -3.665 3.062 8.191 1.00 0.00 53 VAL A N 17
ATOM 18604 C CA . VAL A 1 53 ? -3.185 2.199 7.117 1.00 0.00 53 VAL A CA 17
ATOM 18605 C C . VAL A 1 53 ? -3.197 2.921 5.772 1.00 0.00 53 VAL A C 17
ATOM 18606 O O . VAL A 1 53 ? -2.300 2.742 4.952 1.00 0.00 53 VAL A O 17
ATOM 18619 N N . GLU A 1 54 ? -4.226 3.727 5.543 1.00 0.00 54 GLU A N 17
ATOM 18620 C CA . GLU A 1 54 ? -4.351 4.463 4.290 1.00 0.00 54 GLU A CA 17
ATOM 18621 C C . GLU A 1 54 ? -3.220 5.477 4.128 1.00 0.00 54 GLU A C 17
ATOM 18622 O O . GLU A 1 54 ? -2.784 5.762 3.014 1.00 0.00 54 GLU A O 17
ATOM 18634 N N . GLU A 1 55 ? -2.762 6.032 5.245 1.00 0.00 55 GLU A N 17
ATOM 18635 C CA . GLU A 1 55 ? -1.693 7.028 5.228 1.00 0.00 55 GLU A CA 17
ATOM 18636 C C . GLU A 1 55 ? -0.339 6.420 4.853 1.00 0.00 55 GLU A C 17
ATOM 18637 O O . GLU A 1 55 ? 0.419 7.008 4.082 1.00 0.00 55 GLU A O 17
ATOM 18649 N N . GLU A 1 56 ? -0.029 5.256 5.418 1.00 0.00 56 GLU A N 17
ATOM 18650 C CA . GLU A 1 56 ? 1.247 4.593 5.156 1.00 0.00 56 GLU A CA 17
ATOM 18651 C C . GLU A 1 56 ? 1.424 4.262 3.675 1.00 0.00 56 GLU A C 17
ATOM 18652 O O . GLU A 1 56 ? 2.503 4.461 3.116 1.00 0.00 56 GLU A O 17
ATOM 18664 N N . VAL A 1 57 ? 0.371 3.759 3.040 1.00 0.00 57 VAL A N 17
ATOM 18665 C CA . VAL A 1 57 ? 0.435 3.409 1.625 1.00 0.00 57 VAL A CA 17
ATOM 18666 C C . VAL A 1 57 ? 0.641 4.654 0.765 1.00 0.00 57 VAL A C 17
ATOM 18667 O O . VAL A 1 57 ? 1.337 4.612 -0.248 1.00 0.00 57 VAL A O 17
ATOM 18680 N N . LYS A 1 58 ? 0.035 5.762 1.183 1.00 0.00 58 LYS A N 17
ATOM 18681 C CA . LYS A 1 58 ? 0.154 7.023 0.459 1.00 0.00 58 LYS A CA 17
ATOM 18682 C C . LYS A 1 58 ? 1.621 7.399 0.269 1.00 0.00 58 LYS A C 17
ATOM 18683 O O . LYS A 1 58 ? 1.996 7.995 -0.736 1.00 0.00 58 LYS A O 17
ATOM 18702 N N . LYS A 1 59 ? 2.444 7.047 1.249 1.00 0.00 59 LYS A N 17
ATOM 18703 C CA . LYS A 1 59 ? 3.871 7.338 1.195 1.00 0.00 59 LYS A CA 17
ATOM 18704 C C . LYS A 1 59 ? 4.561 6.515 0.107 1.00 0.00 59 LYS A C 17
ATOM 18705 O O . LYS A 1 59 ? 5.479 6.992 -0.558 1.00 0.00 59 LYS A O 17
ATOM 18724 N N . LEU A 1 60 ? 4.125 5.266 -0.048 1.00 0.00 60 LEU A N 17
ATOM 18725 C CA . LEU A 1 60 ? 4.708 4.355 -1.034 1.00 0.00 60 LEU A CA 17
ATOM 18726 C C . LEU A 1 60 ? 4.603 4.900 -2.459 1.00 0.00 60 LEU A C 17
ATOM 18727 O O . LEU A 1 60 ? 5.569 4.847 -3.220 1.00 0.00 60 LEU A O 17
ATOM 18743 N N . GLU A 1 61 ? 3.434 5.416 -2.819 1.00 0.00 61 GLU A N 17
ATOM 18744 C CA . GLU A 1 61 ? 3.225 5.958 -4.160 1.00 0.00 61 GLU A CA 17
ATOM 18745 C C . GLU A 1 61 ? 4.025 7.242 -4.362 1.00 0.00 61 GLU A C 17
ATOM 18746 O O . GLU A 1 61 ? 4.495 7.525 -5.464 1.00 0.00 61 GLU A O 17
ATOM 18758 N N . GLU A 1 62 ? 4.173 8.016 -3.292 1.00 0.00 62 GLU A N 17
ATOM 18759 C CA . GLU A 1 62 ? 4.913 9.273 -3.346 1.00 0.00 62 GLU A CA 17
ATOM 18760 C C . GLU A 1 62 ? 6.319 9.054 -3.894 1.00 0.00 62 GLU A C 17
ATOM 18761 O O . GLU A 1 62 ? 6.799 9.822 -4.728 1.00 0.00 62 GLU A O 17
ATOM 18773 N N . GLU A 1 63 ? 6.972 7.996 -3.424 1.00 0.00 63 GLU A N 17
ATOM 18774 C CA . GLU A 1 63 ? 8.318 7.670 -3.875 1.00 0.00 63 GLU A CA 17
ATOM 18775 C C . GLU A 1 63 ? 8.310 7.337 -5.359 1.00 0.00 63 GLU A C 17
ATOM 18776 O O . GLU A 1 63 ? 9.270 7.614 -6.077 1.00 0.00 63 GLU A O 17
ATOM 18788 N N . ILE A 1 64 ? 7.211 6.742 -5.812 1.00 0.00 64 ILE A N 17
ATOM 18789 C CA . ILE A 1 64 ? 7.066 6.371 -7.215 1.00 0.00 64 ILE A CA 17
ATOM 18790 C C . ILE A 1 64 ? 7.141 7.601 -8.118 1.00 0.00 64 ILE A C 17
ATOM 18791 O O . ILE A 1 64 ? 7.624 7.526 -9.248 1.00 0.00 64 ILE A O 17
ATOM 18807 N N . LYS A 1 65 ? 6.656 8.731 -7.614 1.00 0.00 65 LYS A N 17
ATOM 18808 C CA . LYS A 1 65 ? 6.666 9.974 -8.378 1.00 0.00 65 LYS A CA 17
ATOM 18809 C C . LYS A 1 65 ? 8.091 10.477 -8.578 1.00 0.00 65 LYS A C 17
ATOM 18810 O O . LYS A 1 65 ? 8.408 11.086 -9.600 1.00 0.00 65 LYS A O 17
ATOM 18829 N N . LYS A 1 66 ? 8.948 10.218 -7.595 1.00 0.00 66 LYS A N 17
ATOM 18830 C CA . LYS A 1 66 ? 10.340 10.643 -7.663 1.00 0.00 66 LYS A CA 17
ATOM 18831 C C . LYS A 1 66 ? 11.134 9.772 -8.633 1.00 0.00 66 LYS A C 17
ATOM 18832 O O . LYS A 1 66 ? 12.165 10.193 -9.158 1.00 0.00 66 LYS A O 17
ATOM 18851 N N . LEU A 1 67 ? 10.649 8.556 -8.867 1.00 0.00 67 LEU A N 17
ATOM 18852 C CA . LEU A 1 67 ? 11.317 7.630 -9.772 1.00 0.00 67 LEU A CA 17
ATOM 18853 C C . LEU A 1 67 ? 10.675 7.658 -11.155 1.00 0.00 67 LEU A C 17
ATOM 18854 O O . LEU A 1 67 ? 9.821 8.537 -11.393 1.00 0.00 67 LEU A O 17
ATOM 18871 N N . GLY A 1 1 ? -16.997 -6.053 9.551 1.00 0.00 1 GLY A N 18
ATOM 18872 C CA . GLY A 1 1 ? -15.889 -5.571 8.681 1.00 0.00 1 GLY A CA 18
ATOM 18873 C C . GLY A 1 1 ? -16.352 -4.543 7.668 1.00 0.00 1 GLY A C 18
ATOM 18874 O O . GLY A 1 1 ? -16.738 -3.433 8.032 1.00 0.00 1 GLY A O 18
ATOM 18880 N N . SER A 1 2 ? -16.313 -4.913 6.390 1.00 0.00 2 SER A N 18
ATOM 18881 C CA . SER A 1 2 ? -16.732 -4.018 5.315 1.00 0.00 2 SER A CA 18
ATOM 18882 C C . SER A 1 2 ? -15.755 -2.856 5.161 1.00 0.00 2 SER A C 18
ATOM 18883 O O . SER A 1 2 ? -15.048 -2.756 4.159 1.00 0.00 2 SER A O 18
ATOM 18891 N N . ARG A 1 3 ? -15.722 -1.980 6.160 1.00 0.00 3 ARG A N 18
ATOM 18892 C CA . ARG A 1 3 ? -14.833 -0.825 6.134 1.00 0.00 3 ARG A CA 18
ATOM 18893 C C . ARG A 1 3 ? -13.374 -1.260 6.036 1.00 0.00 3 ARG A C 18
ATOM 18894 O O . ARG A 1 3 ? -12.584 -0.655 5.313 1.00 0.00 3 ARG A O 18
ATOM 18915 N N . VAL A 1 4 ? -13.025 -2.315 6.765 1.00 0.00 4 VAL A N 18
ATOM 18916 C CA . VAL A 1 4 ? -11.661 -2.832 6.756 1.00 0.00 4 VAL A CA 18
ATOM 18917 C C . VAL A 1 4 ? -11.350 -3.529 5.436 1.00 0.00 4 VAL A C 18
ATOM 18918 O O . VAL A 1 4 ? -10.288 -3.320 4.849 1.00 0.00 4 VAL A O 18
ATOM 18931 N N . LYS A 1 5 ? -12.280 -4.358 4.972 1.00 0.00 5 LYS A N 18
ATOM 18932 C CA . LYS A 1 5 ? -12.096 -5.081 3.719 1.00 0.00 5 LYS A CA 18
ATOM 18933 C C . LYS A 1 5 ? -11.929 -4.107 2.560 1.00 0.00 5 LYS A C 18
ATOM 18934 O O . LYS A 1 5 ? -11.053 -4.280 1.717 1.00 0.00 5 LYS A O 18
ATOM 18953 N N . ALA A 1 6 ? -12.769 -3.079 2.529 1.00 0.00 6 ALA A N 18
ATOM 18954 C CA . ALA A 1 6 ? -12.704 -2.073 1.476 1.00 0.00 6 ALA A CA 18
ATOM 18955 C C . ALA A 1 6 ? -11.318 -1.444 1.431 1.00 0.00 6 ALA A C 18
ATOM 18956 O O . ALA A 1 6 ? -10.801 -1.117 0.363 1.00 0.00 6 ALA A O 18
ATOM 18963 N N . LEU A 1 7 ? -10.723 -1.287 2.606 1.00 0.00 7 LEU A N 18
ATOM 18964 C CA . LEU A 1 7 ? -9.393 -0.707 2.733 1.00 0.00 7 LEU A CA 18
ATOM 18965 C C . LEU A 1 7 ? -8.374 -1.523 1.944 1.00 0.00 7 LEU A C 18
ATOM 18966 O O . LEU A 1 7 ? -7.489 -0.972 1.289 1.00 0.00 7 LEU A O 18
ATOM 18982 N N . GLU A 1 8 ? -8.506 -2.840 2.021 1.00 0.00 8 GLU A N 18
ATOM 18983 C CA . GLU A 1 8 ? -7.603 -3.752 1.327 1.00 0.00 8 GLU A CA 18
ATOM 18984 C C . GLU A 1 8 ? -7.737 -3.628 -0.192 1.00 0.00 8 GLU A C 18
ATOM 18985 O O . GLU A 1 8 ? -6.775 -3.838 -0.927 1.00 0.00 8 GLU A O 18
ATOM 18997 N N . GLU A 1 9 ? -8.942 -3.309 -0.652 1.00 0.00 9 GLU A N 18
ATOM 18998 C CA . GLU A 1 9 ? -9.217 -3.180 -2.081 1.00 0.00 9 GLU A CA 18
ATOM 18999 C C . GLU A 1 9 ? -8.488 -1.992 -2.707 1.00 0.00 9 GLU A C 18
ATOM 19000 O O . GLU A 1 9 ? -8.050 -2.064 -3.854 1.00 0.00 9 GLU A O 18
ATOM 19012 N N . LYS A 1 10 ? -8.381 -0.894 -1.966 1.00 0.00 10 LYS A N 18
ATOM 19013 C CA . LYS A 1 10 ? -7.725 0.311 -2.472 1.00 0.00 10 LYS A CA 18
ATOM 19014 C C . LYS A 1 10 ? -6.206 0.146 -2.568 1.00 0.00 10 LYS A C 18
ATOM 19015 O O . LYS A 1 10 ? -5.571 0.700 -3.465 1.00 0.00 10 LYS A O 18
ATOM 19034 N N . VAL A 1 11 ? -5.630 -0.597 -1.631 1.00 0.00 11 VAL A N 18
ATOM 19035 C CA . VAL A 1 11 ? -4.183 -0.811 -1.598 1.00 0.00 11 VAL A CA 18
ATOM 19036 C C . VAL A 1 11 ? -3.690 -1.642 -2.784 1.00 0.00 11 VAL A C 18
ATOM 19037 O O . VAL A 1 11 ? -2.642 -1.354 -3.362 1.00 0.00 11 VAL A O 18
ATOM 19050 N N . LYS A 1 12 ? -4.442 -2.679 -3.128 1.00 0.00 12 LYS A N 18
ATOM 19051 C CA . LYS A 1 12 ? -4.081 -3.564 -4.230 1.00 0.00 12 LYS A CA 18
ATOM 19052 C C . LYS A 1 12 ? -4.210 -2.867 -5.573 1.00 0.00 12 LYS A C 18
ATOM 19053 O O . LYS A 1 12 ? -3.397 -3.079 -6.473 1.00 0.00 12 LYS A O 18
ATOM 19072 N N . ALA A 1 13 ? -5.233 -2.035 -5.709 1.00 0.00 13 ALA A N 18
ATOM 19073 C CA . ALA A 1 13 ? -5.453 -1.313 -6.950 1.00 0.00 13 ALA A CA 18
ATOM 19074 C C . ALA A 1 13 ? -4.217 -0.503 -7.299 1.00 0.00 13 ALA A C 18
ATOM 19075 O O . ALA A 1 13 ? -3.844 -0.384 -8.466 1.00 0.00 13 ALA A O 18
ATOM 19082 N N . LEU A 1 14 ? -3.567 0.027 -6.271 1.00 0.00 14 LEU A N 18
ATOM 19083 C CA . LEU A 1 14 ? -2.345 0.799 -6.469 1.00 0.00 14 LEU A CA 18
ATOM 19084 C C . LEU A 1 14 ? -1.202 -0.118 -6.886 1.00 0.00 14 LEU A C 18
ATOM 19085 O O . LEU A 1 14 ? -0.300 0.288 -7.610 1.00 0.00 14 LEU A O 18
ATOM 19101 N N . GLU A 1 15 ? -1.251 -1.356 -6.407 1.00 0.00 15 GLU A N 18
ATOM 19102 C CA . GLU A 1 15 ? -0.226 -2.351 -6.708 1.00 0.00 15 GLU A CA 18
ATOM 19103 C C . GLU A 1 15 ? 0.018 -2.486 -8.210 1.00 0.00 15 GLU A C 18
ATOM 19104 O O . GLU A 1 15 ? 1.150 -2.670 -8.650 1.00 0.00 15 GLU A O 18
ATOM 19116 N N . GLU A 1 16 ? -1.057 -2.414 -8.983 1.00 0.00 16 GLU A N 18
ATOM 19117 C CA . GLU A 1 16 ? -0.984 -2.547 -10.438 1.00 0.00 16 GLU A CA 18
ATOM 19118 C C . GLU A 1 16 ? -0.177 -1.419 -11.064 1.00 0.00 16 GLU A C 18
ATOM 19119 O O . GLU A 1 16 ? 0.555 -1.632 -12.028 1.00 0.00 16 GLU A O 18
ATOM 19131 N N . LYS A 1 17 ? -0.320 -0.219 -10.520 1.00 0.00 17 LYS A N 18
ATOM 19132 C CA . LYS A 1 17 ? 0.396 0.940 -11.034 1.00 0.00 17 LYS A CA 18
ATOM 19133 C C . LYS A 1 17 ? 1.899 0.812 -10.784 1.00 0.00 17 LYS A C 18
ATOM 19134 O O . LYS A 1 17 ? 2.712 1.334 -11.548 1.00 0.00 17 LYS A O 18
ATOM 19153 N N . VAL A 1 18 ? 2.260 0.126 -9.702 1.00 0.00 18 VAL A N 18
ATOM 19154 C CA . VAL A 1 18 ? 3.665 -0.055 -9.343 1.00 0.00 18 VAL A CA 18
ATOM 19155 C C . VAL A 1 18 ? 4.401 -0.937 -10.350 1.00 0.00 18 VAL A C 18
ATOM 19156 O O . VAL A 1 18 ? 5.505 -0.608 -10.783 1.00 0.00 18 VAL A O 18
ATOM 19169 N N . LYS A 1 19 ? 3.788 -2.055 -10.718 1.00 0.00 19 LYS A N 18
ATOM 19170 C CA . LYS A 1 19 ? 4.390 -2.980 -11.673 1.00 0.00 19 LYS A CA 18
ATOM 19171 C C . LYS A 1 19 ? 4.412 -2.380 -13.076 1.00 0.00 19 LYS A C 18
ATOM 19172 O O . LYS A 1 19 ? 5.213 -2.779 -13.921 1.00 0.00 19 LYS A O 18
ATOM 19191 N N . ALA A 1 20 ? 3.524 -1.421 -13.315 1.00 0.00 20 ALA A N 18
ATOM 19192 C CA . ALA A 1 20 ? 3.433 -0.766 -14.610 1.00 0.00 20 ALA A CA 18
ATOM 19193 C C . ALA A 1 20 ? 4.377 0.433 -14.701 1.00 0.00 20 ALA A C 18
ATOM 19194 O O . ALA A 1 20 ? 4.595 0.979 -15.782 1.00 0.00 20 ALA A O 18
ATOM 19201 N N . LEU A 1 21 ? 4.933 0.840 -13.562 1.00 0.00 21 LEU A N 18
ATOM 19202 C CA . LEU A 1 21 ? 5.850 1.974 -13.525 1.00 0.00 21 LEU A CA 18
ATOM 19203 C C . LEU A 1 21 ? 7.234 1.578 -14.041 1.00 0.00 21 LEU A C 18
ATOM 19204 O O . LEU A 1 21 ? 7.998 2.423 -14.504 1.00 0.00 21 LEU A O 18
ATOM 19220 N N . GLY A 1 22 ? 7.547 0.288 -13.958 1.00 0.00 22 GLY A N 18
ATOM 19221 C CA . GLY A 1 22 ? 8.835 -0.193 -14.422 1.00 0.00 22 GLY A CA 18
ATOM 19222 C C . GLY A 1 22 ? 9.325 -1.393 -13.635 1.00 0.00 22 GLY A C 18
ATOM 19223 O O . GLY A 1 22 ? 10.367 -1.332 -12.982 1.00 0.00 22 GLY A O 18
ATOM 19227 N N . GLY A 1 23 ? 8.572 -2.488 -13.695 1.00 0.00 23 GLY A N 18
ATOM 19228 C CA . GLY A 1 23 ? 8.949 -3.692 -12.976 1.00 0.00 23 GLY A CA 18
ATOM 19229 C C . GLY A 1 23 ? 10.379 -4.120 -13.256 1.00 0.00 23 GLY A C 18
ATOM 19230 O O . GLY A 1 23 ? 10.662 -4.721 -14.293 1.00 0.00 23 GLY A O 18
ATOM 19234 N N . GLY A 1 24 ? 11.278 -3.811 -12.328 1.00 0.00 24 GLY A N 18
ATOM 19235 C CA . GLY A 1 24 ? 12.673 -4.175 -12.497 1.00 0.00 24 GLY A CA 18
ATOM 19236 C C . GLY A 1 24 ? 13.617 -3.186 -11.840 1.00 0.00 24 GLY A C 18
ATOM 19237 O O . GLY A 1 24 ? 13.805 -2.075 -12.336 1.00 0.00 24 GLY A O 18
ATOM 19241 N N . GLY A 1 25 ? 14.211 -3.591 -10.721 1.00 0.00 25 GLY A N 18
ATOM 19242 C CA . GLY A 1 25 ? 15.133 -2.720 -10.015 1.00 0.00 25 GLY A CA 18
ATOM 19243 C C . GLY A 1 25 ? 14.475 -1.994 -8.857 1.00 0.00 25 GLY A C 18
ATOM 19244 O O . GLY A 1 25 ? 13.950 -2.624 -7.940 1.00 0.00 25 GLY A O 18
ATOM 19248 N N . ARG A 1 26 ? 14.504 -0.666 -8.901 1.00 0.00 26 ARG A N 18
ATOM 19249 C CA . ARG A 1 26 ? 13.906 0.149 -7.848 1.00 0.00 26 ARG A CA 18
ATOM 19250 C C . ARG A 1 26 ? 12.430 -0.192 -7.668 1.00 0.00 26 ARG A C 18
ATOM 19251 O O . ARG A 1 26 ? 11.917 -0.187 -6.553 1.00 0.00 26 ARG A O 18
ATOM 19272 N N . ILE A 1 27 ? 11.756 -0.472 -8.777 1.00 0.00 27 ILE A N 18
ATOM 19273 C CA . ILE A 1 27 ? 10.335 -0.807 -8.756 1.00 0.00 27 ILE A CA 18
ATOM 19274 C C . ILE A 1 27 ? 10.073 -2.147 -8.065 1.00 0.00 27 ILE A C 18
ATOM 19275 O O . ILE A 1 27 ? 9.042 -2.325 -7.422 1.00 0.00 27 ILE A O 18
ATOM 19291 N N . GLU A 1 28 ? 10.993 -3.093 -8.225 1.00 0.00 28 GLU A N 18
ATOM 19292 C CA . GLU A 1 28 ? 10.840 -4.424 -7.636 1.00 0.00 28 GLU A CA 18
ATOM 19293 C C . GLU A 1 28 ? 10.796 -4.382 -6.108 1.00 0.00 28 GLU A C 18
ATOM 19294 O O . GLU A 1 28 ? 10.017 -5.099 -5.482 1.00 0.00 28 GLU A O 18
ATOM 19306 N N . GLU A 1 29 ? 11.647 -3.557 -5.510 1.00 0.00 29 GLU A N 18
ATOM 19307 C CA . GLU A 1 29 ? 11.714 -3.440 -4.053 1.00 0.00 29 GLU A CA 18
ATOM 19308 C C . GLU A 1 29 ? 10.498 -2.712 -3.479 1.00 0.00 29 GLU A C 18
ATOM 19309 O O . GLU A 1 29 ? 10.008 -3.054 -2.403 1.00 0.00 29 GLU A O 18
ATOM 19321 N N . LEU A 1 30 ? 10.041 -1.691 -4.191 1.00 0.00 30 LEU A N 18
ATOM 19322 C CA . LEU A 1 30 ? 8.913 -0.881 -3.760 1.00 0.00 30 LEU A CA 18
ATOM 19323 C C . LEU A 1 30 ? 7.648 -1.713 -3.539 1.00 0.00 30 LEU A C 18
ATOM 19324 O O . LEU A 1 30 ? 6.958 -1.550 -2.533 1.00 0.00 30 LEU A O 18
ATOM 19340 N N . LYS A 1 31 ? 7.344 -2.596 -4.483 1.00 0.00 31 LYS A N 18
ATOM 19341 C CA . LYS A 1 31 ? 6.154 -3.439 -4.384 1.00 0.00 31 LYS A CA 18
ATOM 19342 C C . LYS A 1 31 ? 6.259 -4.417 -3.222 1.00 0.00 31 LYS A C 18
ATOM 19343 O O . LYS A 1 31 ? 5.259 -4.736 -2.587 1.00 0.00 31 LYS A O 18
ATOM 19362 N N . LYS A 1 32 ? 7.469 -4.895 -2.944 1.00 0.00 32 LYS A N 18
ATOM 19363 C CA . LYS A 1 32 ? 7.675 -5.839 -1.852 1.00 0.00 32 LYS A CA 18
ATOM 19364 C C . LYS A 1 32 ? 7.161 -5.247 -0.544 1.00 0.00 32 LYS A C 18
ATOM 19365 O O . LYS A 1 32 ? 6.540 -5.939 0.263 1.00 0.00 32 LYS A O 18
ATOM 19384 N N . LYS A 1 33 ? 7.403 -3.956 -0.355 1.00 0.00 33 LYS A N 18
ATOM 19385 C CA . LYS A 1 33 ? 6.945 -3.258 0.838 1.00 0.00 33 LYS A CA 18
ATOM 19386 C C . LYS A 1 33 ? 5.421 -3.228 0.870 1.00 0.00 33 LYS A C 18
ATOM 19387 O O . LYS A 1 33 ? 4.805 -3.312 1.933 1.00 0.00 33 LYS A O 18
ATOM 19406 N N . TYR A 1 34 ? 4.821 -3.103 -0.312 1.00 0.00 34 TYR A N 18
ATOM 19407 C CA . TYR A 1 34 ? 3.369 -3.056 -0.441 1.00 0.00 34 TYR A CA 18
ATOM 19408 C C . TYR A 1 34 ? 2.720 -4.294 0.175 1.00 0.00 34 TYR A C 18
ATOM 19409 O O . TYR A 1 34 ? 1.660 -4.201 0.790 1.00 0.00 34 TYR A O 18
ATOM 19427 N N . GLU A 1 35 ? 3.360 -5.449 0.012 1.00 0.00 35 GLU A N 18
ATOM 19428 C CA . GLU A 1 35 ? 2.836 -6.695 0.562 1.00 0.00 35 GLU A CA 18
ATOM 19429 C C . GLU A 1 35 ? 2.630 -6.566 2.067 1.00 0.00 35 GLU A C 18
ATOM 19430 O O . GLU A 1 35 ? 1.629 -7.031 2.613 1.00 0.00 35 GLU A O 18
ATOM 19442 N N . GLU A 1 36 ? 3.583 -5.918 2.729 1.00 0.00 36 GLU A N 18
ATOM 19443 C CA . GLU A 1 36 ? 3.513 -5.705 4.168 1.00 0.00 36 GLU A CA 18
ATOM 19444 C C . GLU A 1 36 ? 2.251 -4.932 4.531 1.00 0.00 36 GLU A C 18
ATOM 19445 O O . GLU A 1 36 ? 1.628 -5.186 5.560 1.00 0.00 36 GLU A O 18
ATOM 19457 N N . LEU A 1 37 ? 1.891 -3.979 3.679 1.00 0.00 37 LEU A N 18
ATOM 19458 C CA . LEU A 1 37 ? 0.715 -3.148 3.894 1.00 0.00 37 LEU A CA 18
ATOM 19459 C C . LEU A 1 37 ? -0.554 -3.989 3.996 1.00 0.00 37 LEU A C 18
ATOM 19460 O O . LEU A 1 37 ? -1.385 -3.770 4.876 1.00 0.00 37 LEU A O 18
ATOM 19476 N N . LYS A 1 38 ? -0.697 -4.945 3.089 1.00 0.00 38 LYS A N 18
ATOM 19477 C CA . LYS A 1 38 ? -1.867 -5.819 3.071 1.00 0.00 38 LYS A CA 18
ATOM 19478 C C . LYS A 1 38 ? -2.011 -6.575 4.390 1.00 0.00 38 LYS A C 18
ATOM 19479 O O . LYS A 1 38 ? -3.117 -6.761 4.891 1.00 0.00 38 LYS A O 18
ATOM 19498 N N . LYS A 1 39 ? -0.884 -7.019 4.935 1.00 0.00 39 LYS A N 18
ATOM 19499 C CA . LYS A 1 39 ? -0.870 -7.770 6.187 1.00 0.00 39 LYS A CA 18
ATOM 19500 C C . LYS A 1 39 ? -1.440 -6.955 7.349 1.00 0.00 39 LYS A C 18
ATOM 19501 O O . LYS A 1 39 ? -2.112 -7.501 8.219 1.00 0.00 39 LYS A O 18
ATOM 19520 N N . LYS A 1 40 ? -1.149 -5.657 7.367 1.00 0.00 40 LYS A N 18
ATOM 19521 C CA . LYS A 1 40 ? -1.619 -4.776 8.437 1.00 0.00 40 LYS A CA 18
ATOM 19522 C C . LYS A 1 40 ? -3.143 -4.666 8.451 1.00 0.00 40 LYS A C 18
ATOM 19523 O O . LYS A 1 40 ? -3.772 -4.764 9.505 1.00 0.00 40 LYS A O 18
ATOM 19542 N N . ILE A 1 41 ? -3.728 -4.465 7.276 1.00 0.00 41 ILE A N 18
ATOM 19543 C CA . ILE A 1 41 ? -5.178 -4.344 7.148 1.00 0.00 41 ILE A CA 18
ATOM 19544 C C . ILE A 1 41 ? -5.863 -5.590 7.693 1.00 0.00 41 ILE A C 18
ATOM 19545 O O . ILE A 1 41 ? -6.941 -5.520 8.280 1.00 0.00 41 ILE A O 18
ATOM 19561 N N . GLU A 1 42 ? -5.211 -6.726 7.499 1.00 0.00 42 GLU A N 18
ATOM 19562 C CA . GLU A 1 42 ? -5.722 -8.002 7.971 1.00 0.00 42 GLU A CA 18
ATOM 19563 C C . GLU A 1 42 ? -5.734 -8.036 9.496 1.00 0.00 42 GLU A C 18
ATOM 19564 O O . GLU A 1 42 ? -6.599 -8.661 10.109 1.00 0.00 42 GLU A O 18
ATOM 19576 N N . GLU A 1 43 ? -4.755 -7.367 10.098 1.00 0.00 43 GLU A N 18
ATOM 19577 C CA . GLU A 1 43 ? -4.635 -7.325 11.552 1.00 0.00 43 GLU A CA 18
ATOM 19578 C C . GLU A 1 43 ? -5.750 -6.497 12.181 1.00 0.00 43 GLU A C 18
ATOM 19579 O O . GLU A 1 43 ? -6.402 -6.937 13.129 1.00 0.00 43 GLU A O 18
ATOM 19591 N N . LEU A 1 44 ? -5.964 -5.295 11.656 1.00 0.00 44 LEU A N 18
ATOM 19592 C CA . LEU A 1 44 ? -7.001 -4.412 12.178 1.00 0.00 44 LEU A CA 18
ATOM 19593 C C . LEU A 1 44 ? -8.390 -4.971 11.885 1.00 0.00 44 LEU A C 18
ATOM 19594 O O . LEU A 1 44 ? -8.691 -5.349 10.753 1.00 0.00 44 LEU A O 18
ATOM 19610 N N . GLY A 1 45 ? -9.232 -5.020 12.911 1.00 0.00 45 GLY A N 18
ATOM 19611 C CA . GLY A 1 45 ? -10.578 -5.534 12.744 1.00 0.00 45 GLY A CA 18
ATOM 19612 C C . GLY A 1 45 ? -11.634 -4.466 12.949 1.00 0.00 45 GLY A C 18
ATOM 19613 O O . GLY A 1 45 ? -12.759 -4.764 13.351 1.00 0.00 45 GLY A O 18
ATOM 19617 N N . GLY A 1 46 ? -11.271 -3.218 12.673 1.00 0.00 46 GLY A N 18
ATOM 19618 C CA . GLY A 1 46 ? -12.205 -2.118 12.835 1.00 0.00 46 GLY A CA 18
ATOM 19619 C C . GLY A 1 46 ? -11.634 -0.994 13.677 1.00 0.00 46 GLY A C 18
ATOM 19620 O O . GLY A 1 46 ? -10.422 -0.910 13.872 1.00 0.00 46 GLY A O 18
ATOM 19624 N N . GLY A 1 47 ? -12.510 -0.129 14.178 1.00 0.00 47 GLY A N 18
ATOM 19625 C CA . GLY A 1 47 ? -12.066 0.984 14.998 1.00 0.00 47 GLY A CA 18
ATOM 19626 C C . GLY A 1 47 ? -11.411 2.081 14.181 1.00 0.00 47 GLY A C 18
ATOM 19627 O O . GLY A 1 47 ? -11.626 2.177 12.973 1.00 0.00 47 GLY A O 18
ATOM 19631 N N . GLY A 1 48 ? -10.609 2.909 14.842 1.00 0.00 48 GLY A N 18
ATOM 19632 C CA . GLY A 1 48 ? -9.933 3.993 14.154 1.00 0.00 48 GLY A CA 18
ATOM 19633 C C . GLY A 1 48 ? -8.520 3.628 13.742 1.00 0.00 48 GLY A C 18
ATOM 19634 O O . GLY A 1 48 ? -7.601 4.437 13.866 1.00 0.00 48 GLY A O 18
ATOM 19638 N N . GLU A 1 49 ? -8.346 2.405 13.250 1.00 0.00 49 GLU A N 18
ATOM 19639 C CA . GLU A 1 49 ? -7.035 1.934 12.818 1.00 0.00 49 GLU A CA 18
ATOM 19640 C C . GLU A 1 49 ? -6.936 1.918 11.295 1.00 0.00 49 GLU A C 18
ATOM 19641 O O . GLU A 1 49 ? -5.852 2.075 10.734 1.00 0.00 49 GLU A O 18
ATOM 19653 N N . VAL A 1 50 ? -8.073 1.727 10.634 1.00 0.00 50 VAL A N 18
ATOM 19654 C CA . VAL A 1 50 ? -8.116 1.688 9.175 1.00 0.00 50 VAL A CA 18
ATOM 19655 C C . VAL A 1 50 ? -7.487 2.938 8.566 1.00 0.00 50 VAL A C 18
ATOM 19656 O O . VAL A 1 50 ? -6.939 2.893 7.467 1.00 0.00 50 VAL A O 18
ATOM 19669 N N . LYS A 1 51 ? -7.575 4.053 9.286 1.00 0.00 51 LYS A N 18
ATOM 19670 C CA . LYS A 1 51 ? -7.016 5.315 8.812 1.00 0.00 51 LYS A CA 18
ATOM 19671 C C . LYS A 1 51 ? -5.490 5.274 8.800 1.00 0.00 51 LYS A C 18
ATOM 19672 O O . LYS A 1 51 ? -4.847 5.928 7.979 1.00 0.00 51 LYS A O 18
ATOM 19691 N N . LYS A 1 52 ? -4.915 4.507 9.722 1.00 0.00 52 LYS A N 18
ATOM 19692 C CA . LYS A 1 52 ? -3.463 4.385 9.825 1.00 0.00 52 LYS A CA 18
ATOM 19693 C C . LYS A 1 52 ? -2.880 3.649 8.621 1.00 0.00 52 LYS A C 18
ATOM 19694 O O . LYS A 1 52 ? -1.765 3.940 8.187 1.00 0.00 52 LYS A O 18
ATOM 19713 N N . VAL A 1 53 ? -3.633 2.691 8.096 1.00 0.00 53 VAL A N 18
ATOM 19714 C CA . VAL A 1 53 ? -3.189 1.902 6.951 1.00 0.00 53 VAL A CA 18
ATOM 19715 C C . VAL A 1 53 ? -3.228 2.708 5.656 1.00 0.00 53 VAL A C 18
ATOM 19716 O O . VAL A 1 53 ? -2.352 2.565 4.809 1.00 0.00 53 VAL A O 18
ATOM 19729 N N . GLU A 1 54 ? -4.254 3.538 5.497 1.00 0.00 54 GLU A N 18
ATOM 19730 C CA . GLU A 1 54 ? -4.404 4.350 4.290 1.00 0.00 54 GLU A CA 18
ATOM 19731 C C . GLU A 1 54 ? -3.256 5.345 4.141 1.00 0.00 54 GLU A C 18
ATOM 19732 O O . GLU A 1 54 ? -2.792 5.607 3.033 1.00 0.00 54 GLU A O 18
ATOM 19744 N N . GLU A 1 55 ? -2.802 5.899 5.258 1.00 0.00 55 GLU A N 18
ATOM 19745 C CA . GLU A 1 55 ? -1.707 6.865 5.244 1.00 0.00 55 GLU A CA 18
ATOM 19746 C C . GLU A 1 55 ? -0.386 6.184 4.895 1.00 0.00 55 GLU A C 18
ATOM 19747 O O . GLU A 1 55 ? 0.463 6.756 4.215 1.00 0.00 55 GLU A O 18
ATOM 19759 N N . GLU A 1 56 ? -0.223 4.962 5.383 1.00 0.00 56 GLU A N 18
ATOM 19760 C CA . GLU A 1 56 ? 0.991 4.186 5.152 1.00 0.00 56 GLU A CA 18
ATOM 19761 C C . GLU A 1 56 ? 1.254 3.963 3.662 1.00 0.00 56 GLU A C 18
ATOM 19762 O O . GLU A 1 56 ? 2.392 4.053 3.203 1.00 0.00 56 GLU A O 18
ATOM 19774 N N . VAL A 1 57 ? 0.198 3.654 2.920 1.00 0.00 57 VAL A N 18
ATOM 19775 C CA . VAL A 1 57 ? 0.308 3.394 1.488 1.00 0.00 57 VAL A CA 18
ATOM 19776 C C . VAL A 1 57 ? 0.576 4.667 0.686 1.00 0.00 57 VAL A C 18
ATOM 19777 O O . VAL A 1 57 ? 1.287 4.636 -0.318 1.00 0.00 57 VAL A O 18
ATOM 19790 N N . LYS A 1 58 ? -0.008 5.781 1.120 1.00 0.00 58 LYS A N 18
ATOM 19791 C CA . LYS A 1 58 ? 0.161 7.053 0.422 1.00 0.00 58 LYS A CA 18
ATOM 19792 C C . LYS A 1 58 ? 1.640 7.397 0.252 1.00 0.00 58 LYS A C 18
ATOM 19793 O O . LYS A 1 58 ? 2.035 8.002 -0.742 1.00 0.00 58 LYS A O 18
ATOM 19812 N N . LYS A 1 59 ? 2.452 7.008 1.226 1.00 0.00 59 LYS A N 18
ATOM 19813 C CA . LYS A 1 59 ? 3.886 7.269 1.174 1.00 0.00 59 LYS A CA 18
ATOM 19814 C C . LYS A 1 59 ? 4.556 6.450 0.071 1.00 0.00 59 LYS A C 18
ATOM 19815 O O . LYS A 1 59 ? 5.481 6.920 -0.590 1.00 0.00 59 LYS A O 18
ATOM 19834 N N . LEU A 1 60 ? 4.093 5.214 -0.104 1.00 0.00 60 LEU A N 18
ATOM 19835 C CA . LEU A 1 60 ? 4.655 4.307 -1.104 1.00 0.00 60 LEU A CA 18
ATOM 19836 C C . LEU A 1 60 ? 4.560 4.873 -2.523 1.00 0.00 60 LEU A C 18
ATOM 19837 O O . LEU A 1 60 ? 5.524 4.809 -3.286 1.00 0.00 60 LEU A O 18
ATOM 19853 N N . GLU A 1 61 ? 3.400 5.417 -2.876 1.00 0.00 61 GLU A N 18
ATOM 19854 C CA . GLU A 1 61 ? 3.200 5.979 -4.210 1.00 0.00 61 GLU A CA 18
ATOM 19855 C C . GLU A 1 61 ? 4.026 7.247 -4.402 1.00 0.00 61 GLU A C 18
ATOM 19856 O O . GLU A 1 61 ? 4.502 7.530 -5.500 1.00 0.00 61 GLU A O 18
ATOM 19868 N N . GLU A 1 62 ? 4.190 8.009 -3.324 1.00 0.00 62 GLU A N 18
ATOM 19869 C CA . GLU A 1 62 ? 4.960 9.248 -3.370 1.00 0.00 62 GLU A CA 18
ATOM 19870 C C . GLU A 1 62 ? 6.373 8.985 -3.876 1.00 0.00 62 GLU A C 18
ATOM 19871 O O . GLU A 1 62 ? 6.934 9.782 -4.626 1.00 0.00 62 GLU A O 18
ATOM 19883 N N . GLU A 1 63 ? 6.936 7.853 -3.466 1.00 0.00 63 GLU A N 18
ATOM 19884 C CA . GLU A 1 63 ? 8.278 7.474 -3.885 1.00 0.00 63 GLU A CA 18
ATOM 19885 C C . GLU A 1 63 ? 8.292 7.153 -5.373 1.00 0.00 63 GLU A C 18
ATOM 19886 O O . GLU A 1 63 ? 9.284 7.389 -6.062 1.00 0.00 63 GLU A O 18
ATOM 19898 N N . ILE A 1 64 ? 7.181 6.613 -5.860 1.00 0.00 64 ILE A N 18
ATOM 19899 C CA . ILE A 1 64 ? 7.058 6.256 -7.269 1.00 0.00 64 ILE A CA 18
ATOM 19900 C C . ILE A 1 64 ? 7.228 7.481 -8.162 1.00 0.00 64 ILE A C 18
ATOM 19901 O O . ILE A 1 64 ? 7.781 7.391 -9.258 1.00 0.00 64 ILE A O 18
ATOM 19917 N N . LYS A 1 65 ? 6.749 8.626 -7.688 1.00 0.00 65 LYS A N 18
ATOM 19918 C CA . LYS A 1 65 ? 6.850 9.867 -8.447 1.00 0.00 65 LYS A CA 18
ATOM 19919 C C . LYS A 1 65 ? 8.286 10.381 -8.464 1.00 0.00 65 LYS A C 18
ATOM 19920 O O . LYS A 1 65 ? 8.702 11.057 -9.405 1.00 0.00 65 LYS A O 18
ATOM 19939 N N . LYS A 1 66 ? 9.039 10.054 -7.418 1.00 0.00 66 LYS A N 18
ATOM 19940 C CA . LYS A 1 66 ? 10.430 10.481 -7.315 1.00 0.00 66 LYS A CA 18
ATOM 19941 C C . LYS A 1 66 ? 11.309 9.729 -8.309 1.00 0.00 66 LYS A C 18
ATOM 19942 O O . LYS A 1 66 ? 12.350 10.231 -8.734 1.00 0.00 66 LYS A O 18
ATOM 19961 N N . LEU A 1 67 ? 10.886 8.522 -8.676 1.00 0.00 67 LEU A N 18
ATOM 19962 C CA . LEU A 1 67 ? 11.640 7.706 -9.620 1.00 0.00 67 LEU A CA 18
ATOM 19963 C C . LEU A 1 67 ? 11.063 7.826 -11.028 1.00 0.00 67 LEU A C 18
ATOM 19964 O O . LEU A 1 67 ? 11.820 7.606 -11.997 1.00 0.00 67 LEU A O 18
ATOM 19981 N N . GLY A 1 1 ? -13.919 -5.768 8.000 1.00 0.00 1 GLY A N 19
ATOM 19982 C CA . GLY A 1 1 ? -15.238 -5.375 8.572 1.00 0.00 1 GLY A CA 19
ATOM 19983 C C . GLY A 1 1 ? -15.882 -4.230 7.816 1.00 0.00 1 GLY A C 19
ATOM 19984 O O . GLY A 1 1 ? -16.098 -3.154 8.372 1.00 0.00 1 GLY A O 19
ATOM 19990 N N . SER A 1 2 ? -16.190 -4.462 6.542 1.00 0.00 2 SER A N 19
ATOM 19991 C CA . SER A 1 2 ? -16.815 -3.443 5.702 1.00 0.00 2 SER A CA 19
ATOM 19992 C C . SER A 1 2 ? -15.846 -2.297 5.425 1.00 0.00 2 SER A C 19
ATOM 19993 O O . SER A 1 2 ? -15.386 -2.121 4.297 1.00 0.00 2 SER A O 19
ATOM 20001 N N . ARG A 1 3 ? -15.540 -1.523 6.459 1.00 0.00 3 ARG A N 19
ATOM 20002 C CA . ARG A 1 3 ? -14.626 -0.395 6.325 1.00 0.00 3 ARG A CA 19
ATOM 20003 C C . ARG A 1 3 ? -13.187 -0.877 6.169 1.00 0.00 3 ARG A C 19
ATOM 20004 O O . ARG A 1 3 ? -12.409 -0.301 5.409 1.00 0.00 3 ARG A O 19
ATOM 20025 N N . VAL A 1 4 ? -12.841 -1.937 6.892 1.00 0.00 4 VAL A N 19
ATOM 20026 C CA . VAL A 1 4 ? -11.496 -2.496 6.831 1.00 0.00 4 VAL A CA 19
ATOM 20027 C C . VAL A 1 4 ? -11.260 -3.215 5.507 1.00 0.00 4 VAL A C 19
ATOM 20028 O O . VAL A 1 4 ? -10.216 -3.046 4.875 1.00 0.00 4 VAL A O 19
ATOM 20041 N N . LYS A 1 5 ? -12.235 -4.019 5.090 1.00 0.00 5 LYS A N 19
ATOM 20042 C CA . LYS A 1 5 ? -12.129 -4.763 3.840 1.00 0.00 5 LYS A CA 19
ATOM 20043 C C . LYS A 1 5 ? -11.942 -3.814 2.662 1.00 0.00 5 LYS A C 19
ATOM 20044 O O . LYS A 1 5 ? -11.100 -4.044 1.799 1.00 0.00 5 LYS A O 19
ATOM 20063 N N . ALA A 1 6 ? -12.729 -2.744 2.636 1.00 0.00 6 ALA A N 19
ATOM 20064 C CA . ALA A 1 6 ? -12.640 -1.761 1.564 1.00 0.00 6 ALA A CA 19
ATOM 20065 C C . ALA A 1 6 ? -11.224 -1.207 1.471 1.00 0.00 6 ALA A C 19
ATOM 20066 O O . ALA A 1 6 ? -10.722 -0.928 0.383 1.00 0.00 6 ALA A O 19
ATOM 20073 N N . LEU A 1 7 ? -10.589 -1.063 2.627 1.00 0.00 7 LEU A N 19
ATOM 20074 C CA . LEU A 1 7 ? -9.227 -0.557 2.706 1.00 0.00 7 LEU A CA 19
ATOM 20075 C C . LEU A 1 7 ? -8.274 -1.441 1.908 1.00 0.00 7 LEU A C 19
ATOM 20076 O O . LEU A 1 7 ? -7.381 -0.949 1.220 1.00 0.00 7 LEU A O 19
ATOM 20092 N N . GLU A 1 8 ? -8.470 -2.748 2.018 1.00 0.00 8 GLU A N 19
ATOM 20093 C CA . GLU A 1 8 ? -7.633 -3.722 1.323 1.00 0.00 8 GLU A CA 19
ATOM 20094 C C . GLU A 1 8 ? -7.792 -3.625 -0.197 1.00 0.00 8 GLU A C 19
ATOM 20095 O O . GLU A 1 8 ? -6.856 -3.900 -0.944 1.00 0.00 8 GLU A O 19
ATOM 20107 N N . GLU A 1 9 ? -8.987 -3.254 -0.644 1.00 0.00 9 GLU A N 19
ATOM 20108 C CA . GLU A 1 9 ? -9.273 -3.143 -2.072 1.00 0.00 9 GLU A CA 19
ATOM 20109 C C . GLU A 1 9 ? -8.491 -2.008 -2.729 1.00 0.00 9 GLU A C 19
ATOM 20110 O O . GLU A 1 9 ? -8.044 -2.133 -3.867 1.00 0.00 9 GLU A O 19
ATOM 20122 N N . LYS A 1 10 ? -8.347 -0.894 -2.019 1.00 0.00 10 LYS A N 19
ATOM 20123 C CA . LYS A 1 10 ? -7.636 0.270 -2.547 1.00 0.00 10 LYS A CA 19
ATOM 20124 C C . LYS A 1 10 ? -6.124 0.045 -2.616 1.00 0.00 10 LYS A C 19
ATOM 20125 O O . LYS A 1 10 ? -5.456 0.552 -3.516 1.00 0.00 10 LYS A O 19
ATOM 20144 N N . VAL A 1 11 ? -5.591 -0.693 -1.650 1.00 0.00 11 VAL A N 19
ATOM 20145 C CA . VAL A 1 11 ? -4.155 -0.959 -1.586 1.00 0.00 11 VAL A CA 19
ATOM 20146 C C . VAL A 1 11 ? -3.664 -1.804 -2.761 1.00 0.00 11 VAL A C 19
ATOM 20147 O O . VAL A 1 11 ? -2.613 -1.526 -3.337 1.00 0.00 11 VAL A O 19
ATOM 20160 N N . LYS A 1 12 ? -4.416 -2.844 -3.098 1.00 0.00 12 LYS A N 19
ATOM 20161 C CA . LYS A 1 12 ? -4.046 -3.737 -4.190 1.00 0.00 12 LYS A CA 19
ATOM 20162 C C . LYS A 1 12 ? -4.166 -3.048 -5.538 1.00 0.00 12 LYS A C 19
ATOM 20163 O O . LYS A 1 12 ? -3.341 -3.257 -6.428 1.00 0.00 12 LYS A O 19
ATOM 20182 N N . ALA A 1 13 ? -5.190 -2.220 -5.686 1.00 0.00 13 ALA A N 19
ATOM 20183 C CA . ALA A 1 13 ? -5.399 -1.501 -6.932 1.00 0.00 13 ALA A CA 19
ATOM 20184 C C . ALA A 1 13 ? -4.161 -0.686 -7.262 1.00 0.00 13 ALA A C 19
ATOM 20185 O O . ALA A 1 13 ? -3.762 -0.577 -8.422 1.00 0.00 13 ALA A O 19
ATOM 20192 N N . LEU A 1 14 ? -3.537 -0.140 -6.225 1.00 0.00 14 LEU A N 19
ATOM 20193 C CA . LEU A 1 14 ? -2.318 0.639 -6.399 1.00 0.00 14 LEU A CA 19
ATOM 20194 C C . LEU A 1 14 ? -1.159 -0.271 -6.778 1.00 0.00 14 LEU A C 19
ATOM 20195 O O . LEU A 1 14 ? -0.240 0.136 -7.476 1.00 0.00 14 LEU A O 19
ATOM 20211 N N . GLU A 1 15 ? -1.210 -1.504 -6.295 1.00 0.00 15 GLU A N 19
ATOM 20212 C CA . GLU A 1 15 ? -0.167 -2.487 -6.561 1.00 0.00 15 GLU A CA 19
ATOM 20213 C C . GLU A 1 15 ? 0.070 -2.669 -8.060 1.00 0.00 15 GLU A C 19
ATOM 20214 O O . GLU A 1 15 ? 1.203 -2.837 -8.505 1.00 0.00 15 GLU A O 19
ATOM 20226 N N . GLU A 1 16 ? -1.013 -2.649 -8.823 1.00 0.00 16 GLU A N 19
ATOM 20227 C CA . GLU A 1 16 ? -0.952 -2.826 -10.273 1.00 0.00 16 GLU A CA 19
ATOM 20228 C C . GLU A 1 16 ? -0.231 -1.668 -10.952 1.00 0.00 16 GLU A C 19
ATOM 20229 O O . GLU A 1 16 ? 0.454 -1.855 -11.955 1.00 0.00 16 GLU A O 19
ATOM 20241 N N . LYS A 1 17 ? -0.394 -0.471 -10.406 1.00 0.00 17 LYS A N 19
ATOM 20242 C CA . LYS A 1 17 ? 0.243 0.714 -10.966 1.00 0.00 17 LYS A CA 19
ATOM 20243 C C . LYS A 1 17 ? 1.756 0.672 -10.761 1.00 0.00 17 LYS A C 19
ATOM 20244 O O . LYS A 1 17 ? 2.515 1.227 -11.555 1.00 0.00 17 LYS A O 19
ATOM 20263 N N . VAL A 1 18 ? 2.185 0.025 -9.680 1.00 0.00 18 VAL A N 19
ATOM 20264 C CA . VAL A 1 18 ? 3.606 -0.072 -9.356 1.00 0.00 18 VAL A CA 19
ATOM 20265 C C . VAL A 1 18 ? 4.359 -0.972 -10.337 1.00 0.00 18 VAL A C 19
ATOM 20266 O O . VAL A 1 18 ? 5.434 -0.614 -10.816 1.00 0.00 18 VAL A O 19
ATOM 20279 N N . LYS A 1 19 ? 3.795 -2.139 -10.627 1.00 0.00 19 LYS A N 19
ATOM 20280 C CA . LYS A 1 19 ? 4.424 -3.081 -11.548 1.00 0.00 19 LYS A CA 19
ATOM 20281 C C . LYS A 1 19 ? 4.382 -2.561 -12.982 1.00 0.00 19 LYS A C 19
ATOM 20282 O O . LYS A 1 19 ? 5.187 -2.963 -13.822 1.00 0.00 19 LYS A O 19
ATOM 20301 N N . ALA A 1 20 ? 3.437 -1.668 -13.256 1.00 0.00 20 ALA A N 19
ATOM 20302 C CA . ALA A 1 20 ? 3.289 -1.095 -14.588 1.00 0.00 20 ALA A CA 19
ATOM 20303 C C . ALA A 1 20 ? 4.246 0.073 -14.802 1.00 0.00 20 ALA A C 19
ATOM 20304 O O . ALA A 1 20 ? 4.541 0.443 -15.939 1.00 0.00 20 ALA A O 19
ATOM 20311 N N . LEU A 1 21 ? 4.730 0.654 -13.706 1.00 0.00 21 LEU A N 19
ATOM 20312 C CA . LEU A 1 21 ? 5.652 1.780 -13.785 1.00 0.00 21 LEU A CA 19
ATOM 20313 C C . LEU A 1 21 ? 7.055 1.316 -14.183 1.00 0.00 21 LEU A C 19
ATOM 20314 O O . LEU A 1 21 ? 7.871 2.110 -14.650 1.00 0.00 21 LEU A O 19
ATOM 20330 N N . GLY A 1 22 ? 7.326 0.027 -13.995 1.00 0.00 22 GLY A N 19
ATOM 20331 C CA . GLY A 1 22 ? 8.627 -0.517 -14.340 1.00 0.00 22 GLY A CA 19
ATOM 20332 C C . GLY A 1 22 ? 8.832 -1.915 -13.791 1.00 0.00 22 GLY A C 19
ATOM 20333 O O . GLY A 1 22 ? 7.875 -2.674 -13.636 1.00 0.00 22 GLY A O 19
ATOM 20337 N N . GLY A 1 23 ? 10.083 -2.258 -13.497 1.00 0.00 23 GLY A N 19
ATOM 20338 C CA . GLY A 1 23 ? 10.383 -3.574 -12.966 1.00 0.00 23 GLY A CA 19
ATOM 20339 C C . GLY A 1 23 ? 11.830 -3.972 -13.181 1.00 0.00 23 GLY A C 19
ATOM 20340 O O . GLY A 1 23 ? 12.185 -4.499 -14.236 1.00 0.00 23 GLY A O 19
ATOM 20344 N N . GLY A 1 24 ? 12.668 -3.722 -12.180 1.00 0.00 24 GLY A N 19
ATOM 20345 C CA . GLY A 1 24 ? 14.073 -4.068 -12.287 1.00 0.00 24 GLY A CA 19
ATOM 20346 C C . GLY A 1 24 ? 14.944 -3.280 -11.328 1.00 0.00 24 GLY A C 19
ATOM 20347 O O . GLY A 1 24 ? 15.832 -2.540 -11.752 1.00 0.00 24 GLY A O 19
ATOM 20351 N N . GLY A 1 25 ? 14.692 -3.440 -10.033 1.00 0.00 25 GLY A N 19
ATOM 20352 C CA . GLY A 1 25 ? 15.471 -2.732 -9.033 1.00 0.00 25 GLY A CA 19
ATOM 20353 C C . GLY A 1 25 ? 14.618 -1.850 -8.143 1.00 0.00 25 GLY A C 19
ATOM 20354 O O . GLY A 1 25 ? 13.995 -2.330 -7.195 1.00 0.00 25 GLY A O 19
ATOM 20358 N N . ARG A 1 26 ? 14.595 -0.556 -8.445 1.00 0.00 26 ARG A N 19
ATOM 20359 C CA . ARG A 1 26 ? 13.817 0.401 -7.665 1.00 0.00 26 ARG A CA 19
ATOM 20360 C C . ARG A 1 26 ? 12.343 0.012 -7.629 1.00 0.00 26 ARG A C 19
ATOM 20361 O O . ARG A 1 26 ? 11.689 0.127 -6.599 1.00 0.00 26 ARG A O 19
ATOM 20382 N N . ILE A 1 27 ? 11.829 -0.433 -8.769 1.00 0.00 27 ILE A N 19
ATOM 20383 C CA . ILE A 1 27 ? 10.429 -0.834 -8.889 1.00 0.00 27 ILE A CA 19
ATOM 20384 C C . ILE A 1 27 ? 10.117 -2.098 -8.085 1.00 0.00 27 ILE A C 19
ATOM 20385 O O . ILE A 1 27 ? 9.061 -2.201 -7.464 1.00 0.00 27 ILE A O 19
ATOM 20401 N N . GLU A 1 28 ? 11.026 -3.070 -8.130 1.00 0.00 28 GLU A N 19
ATOM 20402 C CA . GLU A 1 28 ? 10.836 -4.346 -7.436 1.00 0.00 28 GLU A CA 19
ATOM 20403 C C . GLU A 1 28 ? 10.821 -4.195 -5.914 1.00 0.00 28 GLU A C 19
ATOM 20404 O O . GLU A 1 28 ? 10.050 -4.864 -5.227 1.00 0.00 28 GLU A O 19
ATOM 20416 N N . GLU A 1 29 ? 11.684 -3.337 -5.389 1.00 0.00 29 GLU A N 19
ATOM 20417 C CA . GLU A 1 29 ? 11.770 -3.125 -3.945 1.00 0.00 29 GLU A CA 19
ATOM 20418 C C . GLU A 1 29 ? 10.533 -2.411 -3.404 1.00 0.00 29 GLU A C 19
ATOM 20419 O O . GLU A 1 29 ? 10.062 -2.704 -2.304 1.00 0.00 29 GLU A O 19
ATOM 20431 N N . LEU A 1 30 ? 10.031 -1.457 -4.174 1.00 0.00 30 LEU A N 19
ATOM 20432 C CA . LEU A 1 30 ? 8.873 -0.667 -3.786 1.00 0.00 30 LEU A CA 19
ATOM 20433 C C . LEU A 1 30 ? 7.638 -1.536 -3.557 1.00 0.00 30 LEU A C 19
ATOM 20434 O O . LEU A 1 30 ? 6.934 -1.380 -2.558 1.00 0.00 30 LEU A O 19
ATOM 20450 N N . LYS A 1 31 ? 7.377 -2.446 -4.487 1.00 0.00 31 LYS A N 19
ATOM 20451 C CA . LYS A 1 31 ? 6.222 -3.337 -4.384 1.00 0.00 31 LYS A CA 19
ATOM 20452 C C . LYS A 1 31 ? 6.359 -4.300 -3.214 1.00 0.00 31 LYS A C 19
ATOM 20453 O O . LYS A 1 31 ? 5.366 -4.662 -2.590 1.00 0.00 31 LYS A O 19
ATOM 20472 N N . LYS A 1 32 ? 7.585 -4.725 -2.925 1.00 0.00 32 LYS A N 19
ATOM 20473 C CA . LYS A 1 32 ? 7.825 -5.661 -1.830 1.00 0.00 32 LYS A CA 19
ATOM 20474 C C . LYS A 1 32 ? 7.277 -5.103 -0.521 1.00 0.00 32 LYS A C 19
ATOM 20475 O O . LYS A 1 32 ? 6.686 -5.830 0.277 1.00 0.00 32 LYS A O 19
ATOM 20494 N N . LYS A 1 33 ? 7.457 -3.804 -0.318 1.00 0.00 33 LYS A N 19
ATOM 20495 C CA . LYS A 1 33 ? 6.961 -3.144 0.882 1.00 0.00 33 LYS A CA 19
ATOM 20496 C C . LYS A 1 33 ? 5.437 -3.156 0.891 1.00 0.00 33 LYS A C 19
ATOM 20497 O O . LYS A 1 33 ? 4.809 -3.277 1.944 1.00 0.00 33 LYS A O 19
ATOM 20516 N N . TYR A 1 34 ? 4.852 -3.023 -0.295 1.00 0.00 34 TYR A N 19
ATOM 20517 C CA . TYR A 1 34 ? 3.402 -3.013 -0.446 1.00 0.00 34 TYR A CA 19
ATOM 20518 C C . TYR A 1 34 ?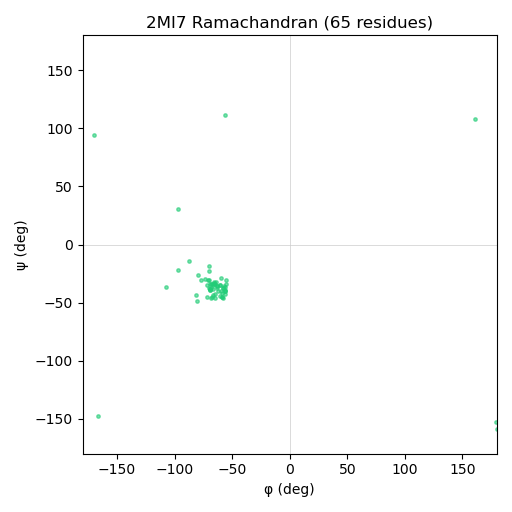 2.771 -4.279 0.131 1.00 0.00 34 TYR A C 19
ATOM 20519 O O . TYR A 1 34 ? 1.694 -4.223 0.720 1.00 0.00 34 TYR A O 19
ATOM 20537 N N . GLU A 1 35 ? 3.441 -5.416 -0.040 1.00 0.00 35 GLU A N 19
ATOM 20538 C CA . GLU A 1 35 ? 2.935 -6.687 0.468 1.00 0.00 35 GLU A CA 19
ATOM 20539 C C . GLU A 1 35 ? 2.694 -6.616 1.972 1.00 0.00 35 GLU A C 19
ATOM 20540 O O . GLU A 1 35 ? 1.679 -7.100 2.473 1.00 0.00 35 GLU A O 19
ATOM 20552 N N . GLU A 1 36 ? 3.632 -6.001 2.686 1.00 0.00 36 GLU A N 19
ATOM 20553 C CA . GLU A 1 36 ? 3.522 -5.857 4.132 1.00 0.00 36 GLU A CA 19
ATOM 20554 C C . GLU A 1 36 ? 2.241 -5.116 4.499 1.00 0.00 36 GLU A C 19
ATOM 20555 O O . GLU A 1 36 ? 1.594 -5.429 5.496 1.00 0.00 36 GLU A O 19
ATOM 20567 N N . LEU A 1 37 ? 1.891 -4.128 3.684 1.00 0.00 37 LEU A N 19
ATOM 20568 C CA . LEU A 1 37 ? 0.695 -3.323 3.905 1.00 0.00 37 LEU A CA 19
ATOM 20569 C C . LEU A 1 37 ? -0.565 -4.186 3.925 1.00 0.00 37 LEU A C 19
ATOM 20570 O O . LEU A 1 37 ? -1.430 -4.022 4.784 1.00 0.00 37 LEU A O 19
ATOM 20586 N N . LYS A 1 38 ? -0.660 -5.096 2.967 1.00 0.00 38 LYS A N 19
ATOM 20587 C CA . LYS A 1 38 ? -1.811 -5.986 2.854 1.00 0.00 38 LYS A CA 19
ATOM 20588 C C . LYS A 1 38 ? -2.052 -6.765 4.145 1.00 0.00 38 LYS A C 19
ATOM 20589 O O . LYS A 1 38 ? -3.193 -6.978 4.545 1.00 0.00 38 LYS A O 19
ATOM 20608 N N . LYS A 1 39 ? -0.969 -7.206 4.777 1.00 0.00 39 LYS A N 19
ATOM 20609 C CA . LYS A 1 39 ? -1.053 -7.984 6.011 1.00 0.00 39 LYS A CA 19
ATOM 20610 C C . LYS A 1 39 ? -1.611 -7.163 7.175 1.00 0.00 39 LYS A C 19
ATOM 20611 O O . LYS A 1 39 ? -2.351 -7.683 8.007 1.00 0.00 39 LYS A O 19
ATOM 20630 N N . LYS A 1 40 ? -1.238 -5.888 7.243 1.00 0.00 40 LYS A N 19
ATOM 20631 C CA . LYS A 1 40 ? -1.690 -5.011 8.322 1.00 0.00 40 LYS A CA 19
ATOM 20632 C C . LYS A 1 40 ? -3.206 -4.832 8.303 1.00 0.00 40 LYS A C 19
ATOM 20633 O O . LYS A 1 40 ? -3.845 -4.742 9.350 1.00 0.00 40 LYS A O 19
ATOM 20652 N N . ILE A 1 41 ? -3.774 -4.779 7.106 1.00 0.00 41 ILE A N 19
ATOM 20653 C CA . ILE A 1 41 ? -5.213 -4.612 6.944 1.00 0.00 41 ILE A CA 19
ATOM 20654 C C . ILE A 1 41 ? -5.956 -5.876 7.357 1.00 0.00 41 ILE A C 19
ATOM 20655 O O . ILE A 1 41 ? -7.057 -5.817 7.903 1.00 0.00 41 ILE A O 19
ATOM 20671 N N . GLU A 1 42 ? -5.335 -7.017 7.091 1.00 0.00 42 GLU A N 19
ATOM 20672 C CA . GLU A 1 42 ? -5.914 -8.308 7.427 1.00 0.00 42 GLU A CA 19
ATOM 20673 C C . GLU A 1 42 ? -6.100 -8.441 8.934 1.00 0.00 42 GLU A C 19
ATOM 20674 O O . GLU A 1 42 ? -7.046 -9.077 9.400 1.00 0.00 42 GLU A O 19
ATOM 20686 N N . GLU A 1 43 ? -5.188 -7.841 9.692 1.00 0.00 43 GLU A N 19
ATOM 20687 C CA . GLU A 1 43 ? -5.252 -7.899 11.148 1.00 0.00 43 GLU A CA 19
ATOM 20688 C C . GLU A 1 43 ? -6.295 -6.928 11.690 1.00 0.00 43 GLU A C 19
ATOM 20689 O O . GLU A 1 43 ? -6.859 -7.142 12.763 1.00 0.00 43 GLU A O 19
ATOM 20701 N N . LEU A 1 44 ? -6.547 -5.860 10.941 1.00 0.00 44 LEU A N 19
ATOM 20702 C CA . LEU A 1 44 ? -7.524 -4.857 11.346 1.00 0.00 44 LEU A CA 19
ATOM 20703 C C . LEU A 1 44 ? -8.922 -5.463 11.425 1.00 0.00 44 LEU A C 19
ATOM 20704 O O . LEU A 1 44 ? -9.401 -6.072 10.467 1.00 0.00 44 LEU A O 19
ATOM 20720 N N . GLY A 1 45 ? -9.571 -5.293 12.571 1.00 0.00 45 GLY A N 19
ATOM 20721 C CA . GLY A 1 45 ? -10.908 -5.830 12.754 1.00 0.00 45 GLY A CA 19
ATOM 20722 C C . GLY A 1 45 ? -11.948 -4.745 12.950 1.00 0.00 45 GLY A C 19
ATOM 20723 O O . GLY A 1 45 ? -12.716 -4.441 12.038 1.00 0.00 45 GLY A O 19
ATOM 20727 N N . GLY A 1 46 ? -11.974 -4.162 14.144 1.00 0.00 46 GLY A N 19
ATOM 20728 C CA . GLY A 1 46 ? -12.934 -3.112 14.435 1.00 0.00 46 GLY A CA 19
ATOM 20729 C C . GLY A 1 46 ? -12.646 -1.835 13.671 1.00 0.00 46 GLY A C 19
ATOM 20730 O O . GLY A 1 46 ? -13.302 -1.540 12.672 1.00 0.00 46 GLY A O 19
ATOM 20734 N N . GLY A 1 47 ? -11.662 -1.075 14.141 1.00 0.00 47 GLY A N 19
ATOM 20735 C CA . GLY A 1 47 ? -11.307 0.169 13.482 1.00 0.00 47 GLY A CA 19
ATOM 20736 C C . GLY A 1 47 ? -10.276 0.962 14.259 1.00 0.00 47 GLY A C 19
ATOM 20737 O O . GLY A 1 47 ? -9.593 0.423 15.130 1.00 0.00 47 GLY A O 19
ATOM 20741 N N . GLY A 1 48 ? -10.161 2.248 13.942 1.00 0.00 48 GLY A N 19
ATOM 20742 C CA . GLY A 1 48 ? -9.203 3.098 14.626 1.00 0.00 48 GLY A CA 19
ATOM 20743 C C . GLY A 1 48 ? -7.855 3.130 13.931 1.00 0.00 48 GLY A C 19
ATOM 20744 O O . GLY A 1 48 ? -7.296 4.201 13.696 1.00 0.00 48 GLY A O 19
ATOM 20748 N N . GLU A 1 49 ? -7.334 1.952 13.603 1.00 0.00 49 GLU A N 19
ATOM 20749 C CA . GLU A 1 49 ? -6.044 1.847 12.932 1.00 0.00 49 GLU A CA 19
ATOM 20750 C C . GLU A 1 49 ? -6.208 1.851 11.412 1.00 0.00 49 GLU A C 19
ATOM 20751 O O . GLU A 1 49 ? -5.241 2.059 10.679 1.00 0.00 49 GLU A O 19
ATOM 20763 N N . VAL A 1 50 ? -7.432 1.621 10.942 1.00 0.00 50 VAL A N 19
ATOM 20764 C CA . VAL A 1 50 ? -7.709 1.600 9.510 1.00 0.00 50 VAL A CA 19
ATOM 20765 C C . VAL A 1 50 ? -7.242 2.888 8.840 1.00 0.00 50 VAL A C 19
ATOM 20766 O O . VAL A 1 50 ? -6.764 2.868 7.706 1.00 0.00 50 VAL A O 19
ATOM 20779 N N . LYS A 1 51 ? -7.377 4.004 9.549 1.00 0.00 51 LYS A N 19
ATOM 20780 C CA . LYS A 1 51 ? -6.961 5.298 9.020 1.00 0.00 51 LYS A CA 19
ATOM 20781 C C . LYS A 1 51 ? -5.441 5.366 8.911 1.00 0.00 51 LYS A C 19
ATOM 20782 O O . LYS A 1 51 ? -4.901 5.913 7.949 1.00 0.00 51 LYS A O 19
ATOM 20801 N N . LYS A 1 52 ? -4.759 4.801 9.901 1.00 0.00 52 LYS A N 19
ATOM 20802 C CA . LYS A 1 52 ? -3.301 4.787 9.921 1.00 0.00 52 LYS A CA 19
ATOM 20803 C C . LYS A 1 52 ? -2.750 4.026 8.719 1.00 0.00 52 LYS A C 19
ATOM 20804 O O . LYS A 1 52 ? -1.691 4.359 8.193 1.00 0.00 52 LYS A O 19
ATOM 20823 N N . VAL A 1 53 ? -3.475 2.996 8.299 1.00 0.00 53 VAL A N 19
ATOM 20824 C CA . VAL A 1 53 ? -3.066 2.175 7.166 1.00 0.00 53 VAL A CA 19
ATOM 20825 C C . VAL A 1 53 ? -3.158 2.945 5.851 1.00 0.00 53 VAL A C 19
ATOM 20826 O O . VAL A 1 53 ? -2.312 2.789 4.976 1.00 0.00 53 VAL A O 19
ATOM 20839 N N . GLU A 1 54 ? -4.197 3.762 5.710 1.00 0.00 54 GLU A N 19
ATOM 20840 C CA . GLU A 1 54 ? -4.403 4.541 4.490 1.00 0.00 54 GLU A CA 19
ATOM 20841 C C . GLU A 1 54 ? -3.238 5.495 4.225 1.00 0.00 54 GLU A C 19
ATOM 20842 O O . GLU A 1 54 ? -2.790 5.635 3.088 1.00 0.00 54 GLU A O 19
ATOM 20854 N N . GLU A 1 55 ? -2.762 6.155 5.274 1.00 0.00 55 GLU A N 19
ATOM 20855 C CA . GLU A 1 55 ? -1.656 7.103 5.150 1.00 0.00 55 GLU A CA 19
ATOM 20856 C C . GLU A 1 55 ? -0.352 6.397 4.777 1.00 0.00 55 GLU A C 19
ATOM 20857 O O . GLU A 1 55 ? 0.471 6.940 4.039 1.00 0.00 55 GLU A O 19
ATOM 20869 N N . GLU A 1 56 ? -0.163 5.195 5.309 1.00 0.00 56 GLU A N 19
ATOM 20870 C CA . GLU A 1 56 ? 1.046 4.418 5.058 1.00 0.00 56 GLU A CA 19
ATOM 20871 C C . GLU A 1 56 ? 1.250 4.151 3.567 1.00 0.00 56 GLU A C 19
ATOM 20872 O O . GLU A 1 56 ? 2.353 4.312 3.045 1.00 0.00 56 GLU A O 19
ATOM 20884 N N . VAL A 1 57 ? 0.186 3.739 2.890 1.00 0.00 57 VAL A N 19
ATOM 20885 C CA . VAL A 1 57 ? 0.254 3.446 1.464 1.00 0.00 57 VAL A CA 19
ATOM 20886 C C . VAL A 1 57 ? 0.513 4.712 0.650 1.00 0.00 57 VAL A C 19
ATOM 20887 O O . VAL A 1 57 ? 1.208 4.677 -0.365 1.00 0.00 57 VAL A O 19
ATOM 20900 N N . LYS A 1 58 ? -0.056 5.826 1.100 1.00 0.00 58 LYS A N 19
ATOM 20901 C CA . LYS A 1 58 ? 0.108 7.105 0.414 1.00 0.00 58 LYS A CA 19
ATOM 20902 C C . LYS A 1 58 ? 1.585 7.438 0.232 1.00 0.00 58 LYS A C 19
ATOM 20903 O O . LYS A 1 58 ? 1.977 8.048 -0.761 1.00 0.00 58 LYS A O 19
ATOM 20922 N N . LYS A 1 59 ? 2.400 7.034 1.197 1.00 0.00 59 LYS A N 19
ATOM 20923 C CA . LYS A 1 59 ? 3.835 7.281 1.143 1.00 0.00 59 LYS A CA 19
ATOM 20924 C C . LYS A 1 59 ? 4.491 6.465 0.029 1.00 0.00 59 LYS A C 19
ATOM 20925 O O . LYS A 1 59 ? 5.420 6.930 -0.632 1.00 0.00 59 LYS A O 19
ATOM 20944 N N . LEU A 1 60 ? 4.014 5.236 -0.154 1.00 0.00 60 LEU A N 19
ATOM 20945 C CA . LEU A 1 60 ? 4.562 4.331 -1.164 1.00 0.00 60 LEU A CA 19
ATOM 20946 C C . LEU A 1 60 ? 4.469 4.912 -2.576 1.00 0.00 60 LEU A C 19
ATOM 20947 O O . LEU A 1 60 ? 5.428 4.844 -3.344 1.00 0.00 60 LEU A O 19
ATOM 20963 N N . GLU A 1 61 ? 3.314 5.474 -2.921 1.00 0.00 61 GLU A N 19
ATOM 20964 C CA . GLU A 1 61 ? 3.117 6.051 -4.249 1.00 0.00 61 GLU A CA 19
ATOM 20965 C C . GLU A 1 61 ? 3.956 7.311 -4.430 1.00 0.00 61 GLU A C 19
ATOM 20966 O O . GLU A 1 61 ? 4.433 7.597 -5.527 1.00 0.00 61 GLU A O 19
ATOM 20978 N N . GLU A 1 62 ? 4.133 8.061 -3.347 1.00 0.00 62 GLU A N 19
ATOM 20979 C CA . GLU A 1 62 ? 4.917 9.291 -3.386 1.00 0.00 62 GLU A CA 19
ATOM 20980 C C . GLU A 1 62 ? 6.320 9.015 -3.910 1.00 0.00 62 GLU A C 19
ATOM 20981 O O . GLU A 1 62 ? 6.886 9.813 -4.658 1.00 0.00 62 GLU A O 19
ATOM 20993 N N . GLU A 1 63 ? 6.871 7.870 -3.521 1.00 0.00 63 GLU A N 19
ATOM 20994 C CA . GLU A 1 63 ? 8.202 7.475 -3.959 1.00 0.00 63 GLU A CA 19
ATOM 20995 C C . GLU A 1 63 ? 8.194 7.152 -5.447 1.00 0.00 63 GLU A C 19
ATOM 20996 O O . GLU A 1 63 ? 9.180 7.374 -6.149 1.00 0.00 63 GLU A O 19
ATOM 21008 N N . ILE A 1 64 ? 7.070 6.624 -5.921 1.00 0.00 64 ILE A N 19
ATOM 21009 C CA . ILE A 1 64 ? 6.925 6.265 -7.329 1.00 0.00 64 ILE A CA 19
ATOM 21010 C C . ILE A 1 64 ? 7.158 7.473 -8.231 1.00 0.00 64 ILE A C 19
ATOM 21011 O O . ILE A 1 64 ? 7.769 7.358 -9.293 1.00 0.00 64 ILE A O 19
ATOM 21027 N N . LYS A 1 65 ? 6.667 8.631 -7.804 1.00 0.00 65 LYS A N 19
ATOM 21028 C CA . LYS A 1 65 ? 6.823 9.859 -8.577 1.00 0.00 65 LYS A CA 19
ATOM 21029 C C . LYS A 1 65 ? 8.259 10.366 -8.512 1.00 0.00 65 LYS A C 19
ATOM 21030 O O . LYS A 1 65 ? 8.734 11.036 -9.431 1.00 0.00 65 LYS A O 19
ATOM 21049 N N . LYS A 1 66 ? 8.948 10.047 -7.421 1.00 0.00 66 LYS A N 19
ATOM 21050 C CA . LYS A 1 66 ? 10.330 10.474 -7.235 1.00 0.00 66 LYS A CA 19
ATOM 21051 C C . LYS A 1 66 ? 11.277 9.700 -8.150 1.00 0.00 66 LYS A C 19
ATOM 21052 O O . LYS A 1 66 ? 12.389 10.150 -8.425 1.00 0.00 66 LYS A O 19
ATOM 21071 N N . LEU A 1 67 ? 10.835 8.536 -8.620 1.00 0.00 67 LEU A N 19
ATOM 21072 C CA . LEU A 1 67 ? 11.654 7.713 -9.502 1.00 0.00 67 LEU A CA 19
ATOM 21073 C C . LEU A 1 67 ? 11.200 7.849 -10.954 1.00 0.00 67 LEU A C 19
ATOM 21074 O O . LEU A 1 67 ? 10.122 8.436 -11.183 1.00 0.00 67 LEU A O 19
ATOM 21091 N N . GLY A 1 1 ? -15.666 -7.074 9.147 1.00 0.00 1 GLY A N 20
ATOM 21092 C CA . GLY A 1 1 ? -15.391 -5.643 8.842 1.00 0.00 1 GLY A CA 20
ATOM 21093 C C . GLY A 1 1 ? -15.712 -5.282 7.405 1.00 0.00 1 GLY A C 20
ATOM 21094 O O . GLY A 1 1 ? -15.213 -5.914 6.473 1.00 0.00 1 GLY A O 20
ATOM 21100 N N . SER A 1 2 ? -16.548 -4.265 7.224 1.00 0.00 2 SER A N 20
ATOM 21101 C CA . SER A 1 2 ? -16.935 -3.822 5.889 1.00 0.00 2 SER A CA 20
ATOM 21102 C C . SER A 1 2 ? -16.100 -2.624 5.449 1.00 0.00 2 SER A C 20
ATOM 21103 O O . SER A 1 2 ? -15.862 -2.426 4.257 1.00 0.00 2 SER A O 20
ATOM 21111 N N . ARG A 1 3 ? -15.658 -1.827 6.417 1.00 0.00 3 ARG A N 20
ATOM 21112 C CA . ARG A 1 3 ? -14.851 -0.648 6.126 1.00 0.00 3 ARG A CA 20
ATOM 21113 C C . ARG A 1 3 ? -13.367 -1.002 6.064 1.00 0.00 3 ARG A C 20
ATOM 21114 O O . ARG A 1 3 ? -12.616 -0.429 5.276 1.00 0.00 3 ARG A O 20
ATOM 21135 N N . VAL A 1 4 ? -12.953 -1.951 6.899 1.00 0.00 4 VAL A N 20
ATOM 21136 C CA . VAL A 1 4 ? -11.559 -2.380 6.936 1.00 0.00 4 VAL A CA 20
ATOM 21137 C C . VAL A 1 4 ? -11.206 -3.192 5.694 1.00 0.00 4 VAL A C 20
ATOM 21138 O O . VAL A 1 4 ? -10.160 -2.978 5.080 1.00 0.00 4 VAL A O 20
ATOM 21151 N N . LYS A 1 5 ? -12.083 -4.121 5.323 1.00 0.00 5 LYS A N 20
ATOM 21152 C CA . LYS A 1 5 ? -11.857 -4.955 4.149 1.00 0.00 5 LYS A CA 20
ATOM 21153 C C . LYS A 1 5 ? -11.754 -4.091 2.897 1.00 0.00 5 LYS A C 20
ATOM 21154 O O . LYS A 1 5 ? -10.899 -4.318 2.043 1.00 0.00 5 LYS A O 20
ATOM 21173 N N . ALA A 1 6 ? -12.622 -3.092 2.805 1.00 0.00 6 ALA A N 20
ATOM 21174 C CA . ALA A 1 6 ? -12.622 -2.182 1.668 1.00 0.00 6 ALA A CA 20
ATOM 21175 C C . ALA A 1 6 ? -11.256 -1.525 1.522 1.00 0.00 6 ALA A C 20
ATOM 21176 O O . ALA A 1 6 ? -10.787 -1.273 0.413 1.00 0.00 6 ALA A O 20
ATOM 21183 N N . LEU A 1 7 ? -10.627 -1.258 2.660 1.00 0.00 7 LEU A N 20
ATOM 21184 C CA . LEU A 1 7 ? -9.312 -0.636 2.694 1.00 0.00 7 LEU A CA 20
ATOM 21185 C C . LEU A 1 7 ? -8.292 -1.482 1.937 1.00 0.00 7 LEU A C 20
ATOM 21186 O O . LEU A 1 7 ? -7.454 -0.959 1.205 1.00 0.00 7 LEU A O 20
ATOM 21202 N N . GLU A 1 8 ? -8.371 -2.791 2.131 1.00 0.00 8 GLU A N 20
ATOM 21203 C CA . GLU A 1 8 ? -7.456 -3.723 1.480 1.00 0.00 8 GLU A CA 20
ATOM 21204 C C . GLU A 1 8 ? -7.641 -3.725 -0.040 1.00 0.00 8 GLU A C 20
ATOM 21205 O O . GLU A 1 8 ? -6.691 -3.952 -0.790 1.00 0.00 8 GLU A O 20
ATOM 21217 N N . GLU A 1 9 ? -8.871 -3.490 -0.484 1.00 0.00 9 GLU A N 20
ATOM 21218 C CA . GLU A 1 9 ? -9.188 -3.484 -1.910 1.00 0.00 9 GLU A CA 20
ATOM 21219 C C . GLU A 1 9 ? -8.519 -2.321 -2.643 1.00 0.00 9 GLU A C 20
ATOM 21220 O O . GLU A 1 9 ? -8.090 -2.467 -3.788 1.00 0.00 9 GLU A O 20
ATOM 21232 N N . LYS A 1 10 ? -8.446 -1.166 -1.992 1.00 0.00 10 LYS A N 20
ATOM 21233 C CA . LYS A 1 10 ? -7.843 0.017 -2.601 1.00 0.00 10 LYS A CA 20
ATOM 21234 C C . LYS A 1 10 ? -6.324 -0.115 -2.702 1.00 0.00 10 LYS A C 20
ATOM 21235 O O . LYS A 1 10 ? -5.713 0.373 -3.652 1.00 0.00 10 LYS A O 20
ATOM 21254 N N . VAL A 1 11 ? -5.721 -0.766 -1.714 1.00 0.00 11 VAL A N 20
ATOM 21255 C CA . VAL A 1 11 ? -4.273 -0.949 -1.689 1.00 0.00 11 VAL A CA 20
ATOM 21256 C C . VAL A 1 11 ? -3.787 -1.792 -2.866 1.00 0.00 11 VAL A C 20
ATOM 21257 O O . VAL A 1 11 ? -2.741 -1.510 -3.450 1.00 0.00 11 VAL A O 20
ATOM 21270 N N . LYS A 1 12 ? -4.545 -2.828 -3.204 1.00 0.00 12 LYS A N 20
ATOM 21271 C CA . LYS A 1 12 ? -4.184 -3.712 -4.306 1.00 0.00 12 LYS A CA 20
ATOM 21272 C C . LYS A 1 12 ? -4.313 -3.004 -5.643 1.00 0.00 12 LYS A C 20
ATOM 21273 O O . LYS A 1 12 ? -3.492 -3.196 -6.541 1.00 0.00 12 LYS A O 20
ATOM 21292 N N . ALA A 1 13 ? -5.342 -2.176 -5.772 1.00 0.00 13 ALA A N 20
ATOM 21293 C CA . ALA A 1 13 ? -5.560 -1.437 -7.005 1.00 0.00 13 ALA A CA 20
ATOM 21294 C C . ALA A 1 13 ? -4.326 -0.610 -7.331 1.00 0.00 13 ALA A C 20
ATOM 21295 O O . ALA A 1 13 ? -3.946 -0.464 -8.491 1.00 0.00 13 ALA A O 20
ATOM 21302 N N . LEU A 1 14 ? -3.691 -0.091 -6.286 1.00 0.00 14 LEU A N 20
ATOM 21303 C CA . LEU A 1 14 ? -2.477 0.697 -6.446 1.00 0.00 14 LEU A CA 20
ATOM 21304 C C . LEU A 1 14 ? -1.316 -0.198 -6.867 1.00 0.00 14 LEU A C 20
ATOM 21305 O O . LEU A 1 14 ? -0.409 0.229 -7.571 1.00 0.00 14 LEU A O 20
ATOM 21321 N N . GLU A 1 15 ? -1.358 -1.447 -6.419 1.00 0.00 15 GLU A N 20
ATOM 21322 C CA . GLU A 1 15 ? -0.318 -2.418 -6.735 1.00 0.00 15 GLU A CA 20
ATOM 21323 C C . GLU A 1 15 ? -0.060 -2.500 -8.238 1.00 0.00 15 GLU A C 20
ATOM 21324 O O . GLU A 1 15 ? 1.078 -2.650 -8.678 1.00 0.00 15 GLU A O 20
ATOM 21336 N N . GLU A 1 16 ? -1.132 -2.415 -9.011 1.00 0.00 16 GLU A N 20
ATOM 21337 C CA . GLU A 1 16 ? -1.055 -2.492 -10.468 1.00 0.00 16 GLU A CA 20
ATOM 21338 C C . GLU A 1 16 ? -0.311 -1.299 -11.049 1.00 0.00 16 GLU A C 20
ATOM 21339 O O . GLU A 1 16 ? 0.351 -1.418 -12.077 1.00 0.00 16 GLU A O 20
ATOM 21351 N N . LYS A 1 17 ? -0.422 -0.151 -10.392 1.00 0.00 17 LYS A N 20
ATOM 21352 C CA . LYS A 1 17 ? 0.251 1.053 -10.855 1.00 0.00 17 LYS A CA 20
ATOM 21353 C C . LYS A 1 17 ? 1.763 0.932 -10.666 1.00 0.00 17 LYS A C 20
ATOM 21354 O O . LYS A 1 17 ? 2.542 1.514 -11.420 1.00 0.00 17 LYS A O 20
ATOM 21373 N N . VAL A 1 18 ? 2.170 0.182 -9.643 1.00 0.00 18 VAL A N 20
ATOM 21374 C CA . VAL A 1 18 ? 3.591 -0.001 -9.343 1.00 0.00 18 VAL A CA 20
ATOM 21375 C C . VAL A 1 18 ? 4.291 -0.840 -10.410 1.00 0.00 18 VAL A C 20
ATOM 21376 O O . VAL A 1 18 ? 5.373 -0.487 -10.879 1.00 0.00 18 VAL A O 20
ATOM 21389 N N . LYS A 1 19 ? 3.668 -1.947 -10.793 1.00 0.00 19 LYS A N 20
ATOM 21390 C CA . LYS A 1 19 ? 4.232 -2.831 -11.808 1.00 0.00 19 LYS A CA 20
ATOM 21391 C C . LYS A 1 19 ? 4.187 -2.175 -13.186 1.00 0.00 19 LYS A C 20
ATOM 21392 O O . LYS A 1 19 ? 4.944 -2.541 -14.085 1.00 0.00 19 LYS A O 20
ATOM 21411 N N . ALA A 1 20 ? 3.286 -1.213 -13.341 1.00 0.00 20 ALA A N 20
ATOM 21412 C CA . ALA A 1 20 ? 3.121 -0.505 -14.602 1.00 0.00 20 ALA A CA 20
ATOM 21413 C C . ALA A 1 20 ? 4.269 0.467 -14.851 1.00 0.00 20 ALA A C 20
ATOM 21414 O O . ALA A 1 20 ? 4.653 0.707 -15.996 1.00 0.00 20 ALA A O 20
ATOM 21421 N N . LEU A 1 21 ? 4.819 1.023 -13.775 1.00 0.00 21 LEU A N 20
ATOM 21422 C CA . LEU A 1 21 ? 5.927 1.966 -13.892 1.00 0.00 21 LEU A CA 20
ATOM 21423 C C . LEU A 1 21 ? 7.201 1.256 -14.344 1.00 0.00 21 LEU A C 20
ATOM 21424 O O . LEU A 1 21 ? 8.139 1.891 -14.827 1.00 0.00 21 LEU A O 20
ATOM 21440 N N . GLY A 1 22 ? 7.225 -0.066 -14.188 1.00 0.00 22 GLY A N 20
ATOM 21441 C CA . GLY A 1 22 ? 8.385 -0.840 -14.590 1.00 0.00 22 GLY A CA 20
ATOM 21442 C C . GLY A 1 22 ? 8.676 -1.984 -13.638 1.00 0.00 22 GLY A C 20
ATOM 21443 O O . GLY A 1 22 ? 7.767 -2.515 -12.999 1.00 0.00 22 GLY A O 20
ATOM 21447 N N . GLY A 1 23 ? 9.946 -2.363 -13.541 1.00 0.00 23 GLY A N 20
ATOM 21448 C CA . GLY A 1 23 ? 10.330 -3.450 -12.658 1.00 0.00 23 GLY A CA 20
ATOM 21449 C C . GLY A 1 23 ? 11.808 -3.774 -12.745 1.00 0.00 23 GLY A C 20
ATOM 21450 O O . GLY A 1 23 ? 12.298 -4.194 -13.794 1.00 0.00 23 GLY A O 20
ATOM 21454 N N . GLY A 1 24 ? 12.522 -3.581 -11.640 1.00 0.00 24 GLY A N 20
ATOM 21455 C CA . GLY A 1 24 ? 13.945 -3.862 -11.618 1.00 0.00 24 GLY A CA 20
ATOM 21456 C C . GLY A 1 24 ? 14.693 -3.006 -10.616 1.00 0.00 24 GLY A C 20
ATOM 21457 O O . GLY A 1 24 ? 15.086 -1.880 -10.922 1.00 0.00 24 GLY A O 20
ATOM 21461 N N . GLY A 1 25 ? 14.893 -3.541 -9.416 1.00 0.00 25 GLY A N 20
ATOM 21462 C CA . GLY A 1 25 ? 15.600 -2.805 -8.385 1.00 0.00 25 GLY A CA 20
ATOM 21463 C C . GLY A 1 25 ? 14.697 -1.862 -7.617 1.00 0.00 25 GLY A C 20
ATOM 21464 O O . GLY A 1 25 ? 13.925 -2.290 -6.758 1.00 0.00 25 GLY A O 20
ATOM 21468 N N . ARG A 1 26 ? 14.794 -0.572 -7.924 1.00 0.00 26 ARG A N 20
ATOM 21469 C CA . ARG A 1 26 ? 13.983 0.441 -7.255 1.00 0.00 26 ARG A CA 20
ATOM 21470 C C . ARG A 1 26 ? 12.495 0.124 -7.376 1.00 0.00 26 ARG A C 20
ATOM 21471 O O . ARG A 1 26 ? 11.750 0.225 -6.406 1.00 0.00 26 ARG A O 20
ATOM 21492 N N . ILE A 1 27 ? 12.072 -0.245 -8.579 1.00 0.00 27 ILE A N 20
ATOM 21493 C CA . ILE A 1 27 ? 10.676 -0.575 -8.843 1.00 0.00 27 ILE A CA 20
ATOM 21494 C C . ILE A 1 27 ? 10.243 -1.862 -8.137 1.00 0.00 27 ILE A C 20
ATOM 21495 O O . ILE A 1 27 ? 9.159 -1.929 -7.557 1.00 0.00 27 ILE A O 20
ATOM 21511 N N . GLU A 1 28 ? 11.085 -2.890 -8.220 1.00 0.00 28 GLU A N 20
ATOM 21512 C CA . GLU A 1 28 ? 10.783 -4.193 -7.624 1.00 0.00 28 GLU A CA 20
ATOM 21513 C C . GLU A 1 28 ? 10.733 -4.143 -6.097 1.00 0.00 28 GLU A C 20
ATOM 21514 O O . GLU A 1 28 ? 9.811 -4.673 -5.485 1.00 0.00 28 GLU A O 20
ATOM 21526 N N . GLU A 1 29 ? 11.731 -3.520 -5.487 1.00 0.00 29 GLU A N 20
ATOM 21527 C CA . GLU A 1 29 ? 11.797 -3.422 -4.031 1.00 0.00 29 GLU A CA 20
ATOM 21528 C C . GLU A 1 29 ? 10.581 -2.692 -3.463 1.00 0.00 29 GLU A C 20
ATOM 21529 O O . GLU A 1 29 ? 10.073 -3.040 -2.397 1.00 0.00 29 GLU A O 20
ATOM 21541 N N . LEU A 1 30 ? 10.141 -1.662 -4.173 1.00 0.00 30 LEU A N 20
ATOM 21542 C CA . LEU A 1 30 ? 9.010 -0.847 -3.752 1.00 0.00 30 LEU A CA 20
ATOM 21543 C C . LEU A 1 30 ? 7.736 -1.674 -3.557 1.00 0.00 30 LEU A C 20
ATOM 21544 O O . LEU A 1 30 ? 7.036 -1.515 -2.557 1.00 0.00 30 LEU A O 20
ATOM 21560 N N . LYS A 1 31 ? 7.431 -2.544 -4.514 1.00 0.00 31 LYS A N 20
ATOM 21561 C CA . LYS A 1 31 ? 6.230 -3.377 -4.430 1.00 0.00 31 LYS A CA 20
ATOM 21562 C C . LYS A 1 31 ? 6.313 -4.368 -3.277 1.00 0.00 31 LYS A C 20
ATOM 21563 O O . LYS A 1 31 ? 5.301 -4.688 -2.659 1.00 0.00 31 LYS A O 20
ATOM 21582 N N . LYS A 1 32 ? 7.515 -4.861 -2.993 1.00 0.00 32 LYS A N 20
ATOM 21583 C CA . LYS A 1 32 ? 7.699 -5.824 -1.911 1.00 0.00 32 LYS A CA 20
ATOM 21584 C C . LYS A 1 32 ? 7.174 -5.248 -0.603 1.00 0.00 32 LYS A C 20
ATOM 21585 O O . LYS A 1 32 ? 6.536 -5.947 0.185 1.00 0.00 32 LYS A O 20
ATOM 21604 N N . LYS A 1 33 ? 7.421 -3.961 -0.391 1.00 0.00 33 LYS A N 20
ATOM 21605 C CA . LYS A 1 33 ? 6.948 -3.280 0.805 1.00 0.00 33 LYS A CA 20
ATOM 21606 C C . LYS A 1 33 ? 5.423 -3.262 0.818 1.00 0.00 33 LYS A C 20
ATOM 21607 O O . LYS A 1 33 ? 4.794 -3.363 1.873 1.00 0.00 33 LYS A O 20
ATOM 21626 N N . TYR A 1 34 ? 4.838 -3.131 -0.370 1.00 0.00 34 TYR A N 20
ATOM 21627 C CA . TYR A 1 34 ? 3.387 -3.096 -0.525 1.00 0.00 34 TYR A CA 20
ATOM 21628 C C . TYR A 1 34 ? 2.739 -4.346 0.067 1.00 0.00 34 TYR A C 20
ATOM 21629 O O . TYR A 1 34 ? 1.665 -4.272 0.658 1.00 0.00 34 TYR A O 20
ATOM 21647 N N . GLU A 1 35 ? 3.395 -5.493 -0.097 1.00 0.00 35 GLU A N 20
ATOM 21648 C CA . GLU A 1 35 ? 2.875 -6.753 0.423 1.00 0.00 35 GLU A CA 20
ATOM 21649 C C . GLU A 1 35 ? 2.660 -6.671 1.932 1.00 0.00 35 GLU A C 20
ATOM 21650 O O . GLU A 1 35 ? 1.650 -7.145 2.453 1.00 0.00 35 GLU A O 20
ATOM 21662 N N . GLU A 1 36 ? 3.616 -6.065 2.626 1.00 0.00 36 GLU A N 20
ATOM 21663 C CA . GLU A 1 36 ? 3.537 -5.913 4.073 1.00 0.00 36 GLU A CA 20
ATOM 21664 C C . GLU A 1 36 ? 2.292 -5.124 4.468 1.00 0.00 36 GLU A C 20
ATOM 21665 O O . GLU A 1 36 ? 1.659 -5.413 5.480 1.00 0.00 36 GLU A O 20
ATOM 21677 N N . LEU A 1 37 ? 1.959 -4.120 3.664 1.00 0.00 37 LEU A N 20
ATOM 21678 C CA . LEU A 1 37 ? 0.802 -3.272 3.920 1.00 0.00 37 LEU A CA 20
ATOM 21679 C C . LEU A 1 37 ? -0.492 -4.081 3.975 1.00 0.00 37 LEU A C 20
ATOM 21680 O O . LEU A 1 37 ? -1.322 -3.882 4.859 1.00 0.00 37 LEU A O 20
ATOM 21696 N N . LYS A 1 38 ? -0.657 -4.982 3.017 1.00 0.00 38 LYS A N 20
ATOM 21697 C CA . LYS A 1 38 ? -1.853 -5.817 2.943 1.00 0.00 38 LYS A CA 20
ATOM 21698 C C . LYS A 1 38 ? -2.051 -6.629 4.220 1.00 0.00 38 LYS A C 20
ATOM 21699 O O . LYS A 1 38 ? -3.174 -6.803 4.686 1.00 0.00 38 LYS A O 20
ATOM 21718 N N . LYS A 1 39 ? -0.953 -7.138 4.767 1.00 0.00 39 LYS A N 20
ATOM 21719 C CA . LYS A 1 39 ? -0.994 -7.951 5.980 1.00 0.00 39 LYS A CA 20
ATOM 21720 C C . LYS A 1 39 ? -1.512 -7.162 7.185 1.00 0.00 39 LYS A C 20
ATOM 21721 O O . LYS A 1 39 ? -2.221 -7.706 8.028 1.00 0.00 39 LYS A O 20
ATOM 21740 N N . LYS A 1 40 ? -1.135 -5.890 7.271 1.00 0.00 40 LYS A N 20
ATOM 21741 C CA . LYS A 1 40 ? -1.544 -5.038 8.387 1.00 0.00 40 LYS A CA 20
ATOM 21742 C C . LYS A 1 40 ? -3.059 -4.854 8.435 1.00 0.00 40 LYS A C 20
ATOM 21743 O O . LYS A 1 40 ? -3.674 -4.965 9.495 1.00 0.00 40 LYS A O 20
ATOM 21762 N N . ILE A 1 41 ? -3.652 -4.571 7.283 1.00 0.00 41 ILE A N 20
ATOM 21763 C CA . ILE A 1 41 ? -5.093 -4.367 7.191 1.00 0.00 41 ILE A CA 20
ATOM 21764 C C . ILE A 1 41 ? -5.836 -5.622 7.624 1.00 0.00 41 ILE A C 20
ATOM 21765 O O . ILE A 1 41 ? -6.901 -5.553 8.239 1.00 0.00 41 ILE A O 20
ATOM 21781 N N . GLU A 1 42 ? -5.252 -6.770 7.310 1.00 0.00 42 GLU A N 20
ATOM 21782 C CA . GLU A 1 42 ? -5.832 -8.052 7.672 1.00 0.00 42 GLU A CA 20
ATOM 21783 C C . GLU A 1 42 ? -5.901 -8.184 9.187 1.00 0.00 42 GLU A C 20
ATOM 21784 O O . GLU A 1 42 ? -6.819 -8.799 9.730 1.00 0.00 42 GLU A O 20
ATOM 21796 N N . GLU A 1 43 ? -4.918 -7.599 9.863 1.00 0.00 43 GLU A N 20
ATOM 21797 C CA . GLU A 1 43 ? -4.853 -7.645 11.319 1.00 0.00 43 GLU A CA 20
ATOM 21798 C C . GLU A 1 43 ? -5.811 -6.636 11.943 1.00 0.00 43 GLU A C 20
ATOM 21799 O O . GLU A 1 43 ? -6.242 -6.801 13.084 1.00 0.00 43 GLU A O 20
ATOM 21811 N N . LEU A 1 44 ? -6.141 -5.591 11.190 1.00 0.00 44 LEU A N 20
ATOM 21812 C CA . LEU A 1 44 ? -7.048 -4.556 11.673 1.00 0.00 44 LEU A CA 20
ATOM 21813 C C . LEU A 1 44 ? -8.384 -5.157 12.102 1.00 0.00 44 LEU A C 20
ATOM 21814 O O . LEU A 1 44 ? -9.235 -5.462 11.268 1.00 0.00 44 LEU A O 20
ATOM 21830 N N . GLY A 1 45 ? -8.557 -5.323 13.410 1.00 0.00 45 GLY A N 20
ATOM 21831 C CA . GLY A 1 45 ? -9.791 -5.886 13.928 1.00 0.00 45 GLY A CA 20
ATOM 21832 C C . GLY A 1 45 ? -10.888 -4.849 14.066 1.00 0.00 45 GLY A C 20
ATOM 21833 O O . GLY A 1 45 ? -12.073 -5.177 13.995 1.00 0.00 45 GLY A O 20
ATOM 21837 N N . GLY A 1 46 ? -10.495 -3.595 14.263 1.00 0.00 46 GLY A N 20
ATOM 21838 C CA . GLY A 1 46 ? -11.467 -2.527 14.408 1.00 0.00 46 GLY A CA 20
ATOM 21839 C C . GLY A 1 46 ? -10.999 -1.441 15.356 1.00 0.00 46 GLY A C 20
ATOM 21840 O O . GLY A 1 46 ? -10.237 -1.704 16.286 1.00 0.00 46 GLY A O 20
ATOM 21844 N N . GLY A 1 47 ? -11.457 -0.216 15.121 1.00 0.00 47 GLY A N 20
ATOM 21845 C CA . GLY A 1 47 ? -11.071 0.896 15.969 1.00 0.00 47 GLY A CA 20
ATOM 21846 C C . GLY A 1 47 ? -10.703 2.132 15.170 1.00 0.00 47 GLY A C 20
ATOM 21847 O O . GLY A 1 47 ? -11.475 2.584 14.323 1.00 0.00 47 GLY A O 20
ATOM 21851 N N . GLY A 1 48 ? -9.523 2.679 15.440 1.00 0.00 48 GLY A N 20
ATOM 21852 C CA . GLY A 1 48 ? -9.074 3.863 14.732 1.00 0.00 48 GLY A CA 20
ATOM 21853 C C . GLY A 1 48 ? -7.726 3.665 14.070 1.00 0.00 48 GLY A C 20
ATOM 21854 O O . GLY A 1 48 ? -6.885 4.565 14.074 1.00 0.00 48 GLY A O 20
ATOM 21858 N N . GLU A 1 49 ? -7.518 2.483 13.502 1.00 0.00 49 GLU A N 20
ATOM 21859 C CA . GLU A 1 49 ? -6.260 2.166 12.833 1.00 0.00 49 GLU A CA 20
ATOM 21860 C C . GLU A 1 49 ? -6.446 2.079 11.320 1.00 0.00 49 GLU A C 20
ATOM 21861 O O . GLU A 1 49 ? -5.483 2.189 10.562 1.00 0.00 49 GLU A O 20
ATOM 21873 N N . VAL A 1 50 ? -7.690 1.883 10.884 1.00 0.00 50 VAL A N 20
ATOM 21874 C CA . VAL A 1 50 ? -7.994 1.783 9.457 1.00 0.00 50 VAL A CA 20
ATOM 21875 C C . VAL A 1 50 ? -7.463 2.992 8.692 1.00 0.00 50 VAL A C 20
ATOM 21876 O O . VAL A 1 50 ? -6.901 2.853 7.605 1.00 0.00 50 VAL A O 20
ATOM 21889 N N . LYS A 1 51 ? -7.643 4.175 9.267 1.00 0.00 51 LYS A N 20
ATOM 21890 C CA . LYS A 1 51 ? -7.181 5.409 8.639 1.00 0.00 51 LYS A CA 20
ATOM 21891 C C . LYS A 1 51 ? -5.657 5.475 8.633 1.00 0.00 51 LYS A C 20
ATOM 21892 O O . LYS A 1 51 ? -5.054 6.057 7.731 1.00 0.00 51 LYS A O 20
ATOM 21911 N N . LYS A 1 52 ? -5.039 4.870 9.644 1.00 0.00 52 LYS A N 20
ATOM 21912 C CA . LYS A 1 52 ? -3.586 4.854 9.754 1.00 0.00 52 LYS A CA 20
ATOM 21913 C C . LYS A 1 52 ? -2.965 4.073 8.600 1.00 0.00 52 LYS A C 20
ATOM 21914 O O . LYS A 1 52 ? -1.877 4.401 8.128 1.00 0.00 52 LYS A O 20
ATOM 21933 N N . VAL A 1 53 ? -3.667 3.035 8.154 1.00 0.00 53 VAL A N 20
ATOM 21934 C CA . VAL A 1 53 ? -3.193 2.198 7.058 1.00 0.00 53 VAL A CA 20
ATOM 21935 C C . VAL A 1 53 ? -3.264 2.934 5.723 1.00 0.00 53 VAL A C 20
ATOM 21936 O O . VAL A 1 53 ? -2.379 2.790 4.886 1.00 0.00 53 VAL A O 20
ATOM 21949 N N . GLU A 1 54 ? -4.323 3.713 5.526 1.00 0.00 54 GLU A N 20
ATOM 21950 C CA . GLU A 1 54 ? -4.499 4.460 4.283 1.00 0.00 54 GLU A CA 20
ATOM 21951 C C . GLU A 1 54 ? -3.336 5.422 4.050 1.00 0.00 54 GLU A C 20
ATOM 21952 O O . GLU A 1 54 ? -2.890 5.610 2.920 1.00 0.00 54 GLU A O 20
ATOM 21964 N N . GLU A 1 55 ? -2.854 6.027 5.128 1.00 0.00 55 GLU A N 20
ATOM 21965 C CA . GLU A 1 55 ? -1.743 6.972 5.053 1.00 0.00 55 GLU A CA 20
ATOM 21966 C C . GLU A 1 55 ? -0.435 6.259 4.720 1.00 0.00 55 GLU A C 20
ATOM 21967 O O . GLU A 1 55 ? 0.416 6.797 4.013 1.00 0.00 55 GLU A O 20
ATOM 21979 N N . GLU A 1 56 ? -0.278 5.055 5.256 1.00 0.00 56 GLU A N 20
ATOM 21980 C CA . GLU A 1 56 ? 0.931 4.264 5.046 1.00 0.00 56 GLU A CA 20
ATOM 21981 C C . GLU A 1 56 ? 1.183 3.998 3.564 1.00 0.00 56 GLU A C 20
ATOM 21982 O O . GLU A 1 56 ? 2.319 4.074 3.096 1.00 0.00 56 GLU A O 20
ATOM 21994 N N . VAL A 1 57 ? 0.124 3.681 2.831 1.00 0.00 57 VAL A N 20
ATOM 21995 C CA . VAL A 1 57 ? 0.233 3.399 1.406 1.00 0.00 57 VAL A CA 20
ATOM 21996 C C . VAL A 1 57 ? 0.507 4.672 0.606 1.00 0.00 57 VAL A C 20
ATOM 21997 O O . VAL A 1 57 ? 1.229 4.648 -0.389 1.00 0.00 57 VAL A O 20
ATOM 22010 N N . LYS A 1 58 ? -0.080 5.781 1.048 1.00 0.00 58 LYS A N 20
ATOM 22011 C CA . LYS A 1 58 ? 0.095 7.065 0.374 1.00 0.00 58 LYS A CA 20
ATOM 22012 C C . LYS A 1 58 ? 1.576 7.402 0.231 1.00 0.00 58 LYS A C 20
ATOM 22013 O O . LYS A 1 58 ? 1.992 8.021 -0.746 1.00 0.00 58 LYS A O 20
ATOM 22032 N N . LYS A 1 59 ? 2.365 6.990 1.211 1.00 0.00 59 LYS A N 20
ATOM 22033 C CA . LYS A 1 59 ? 3.800 7.240 1.192 1.00 0.00 59 LYS A CA 20
ATOM 22034 C C . LYS A 1 59 ? 4.481 6.435 0.085 1.00 0.00 59 LYS A C 20
ATOM 22035 O O . LYS A 1 59 ? 5.424 6.908 -0.549 1.00 0.00 59 LYS A O 20
ATOM 22054 N N . LEU A 1 60 ? 4.009 5.208 -0.124 1.00 0.00 60 LEU A N 20
ATOM 22055 C CA . LEU A 1 60 ? 4.580 4.318 -1.135 1.00 0.00 60 LEU A CA 20
ATOM 22056 C C . LEU A 1 60 ? 4.518 4.920 -2.539 1.00 0.00 60 LEU A C 20
ATOM 22057 O O . LEU A 1 60 ? 5.495 4.865 -3.285 1.00 0.00 60 LEU A O 20
ATOM 22073 N N . GLU A 1 61 ? 3.371 5.486 -2.900 1.00 0.00 61 GLU A N 20
ATOM 22074 C CA . GLU A 1 61 ? 3.202 6.084 -4.224 1.00 0.00 61 GLU A CA 20
ATOM 22075 C C . GLU A 1 61 ? 4.061 7.336 -4.371 1.00 0.00 61 GLU A C 20
ATOM 22076 O O . GLU A 1 61 ? 4.563 7.629 -5.454 1.00 0.00 61 GLU A O 20
ATOM 22088 N N . GLU A 1 62 ? 4.229 8.066 -3.274 1.00 0.00 62 GLU A N 20
ATOM 22089 C CA . GLU A 1 62 ? 5.034 9.284 -3.281 1.00 0.00 62 GLU A CA 20
ATOM 22090 C C . GLU A 1 62 ? 6.446 8.986 -3.769 1.00 0.00 62 GLU A C 20
ATOM 22091 O O . GLU A 1 62 ? 7.057 9.788 -4.473 1.00 0.00 62 GLU A O 20
ATOM 22103 N N . GLU A 1 63 ? 6.955 7.821 -3.389 1.00 0.00 63 GLU A N 20
ATOM 22104 C CA . GLU A 1 63 ? 8.290 7.397 -3.786 1.00 0.00 63 GLU A CA 20
ATOM 22105 C C . GLU A 1 63 ? 8.320 7.029 -5.265 1.00 0.00 63 GLU A C 20
ATOM 22106 O O . GLU A 1 63 ? 9.336 7.203 -5.940 1.00 0.00 63 GLU A O 20
ATOM 22118 N N . ILE A 1 64 ? 7.204 6.501 -5.757 1.00 0.00 64 ILE A N 20
ATOM 22119 C CA . ILE A 1 64 ? 7.102 6.084 -7.154 1.00 0.00 64 ILE A CA 20
ATOM 22120 C C . ILE A 1 64 ? 7.413 7.232 -8.115 1.00 0.00 64 ILE A C 20
ATOM 22121 O O . ILE A 1 64 ? 8.173 7.060 -9.068 1.00 0.00 64 ILE A O 20
ATOM 22137 N N . LYS A 1 65 ? 6.823 8.397 -7.871 1.00 0.00 65 LYS A N 20
ATOM 22138 C CA . LYS A 1 65 ? 7.050 9.554 -8.730 1.00 0.00 65 LYS A CA 20
ATOM 22139 C C . LYS A 1 65 ? 8.479 10.073 -8.589 1.00 0.00 65 LYS A C 20
ATOM 22140 O O . LYS A 1 65 ? 9.006 10.722 -9.492 1.00 0.00 65 LYS A O 20
ATOM 22159 N N . LYS A 1 66 ? 9.104 9.779 -7.452 1.00 0.00 66 LYS A N 20
ATOM 22160 C CA . LYS A 1 66 ? 10.473 10.215 -7.201 1.00 0.00 66 LYS A CA 20
ATOM 22161 C C . LYS A 1 66 ? 11.468 9.392 -8.015 1.00 0.00 66 LYS A C 20
ATOM 22162 O O . LYS A 1 66 ? 12.590 9.832 -8.268 1.00 0.00 66 LYS A O 20
ATOM 22181 N N . LEU A 1 67 ? 11.054 8.196 -8.423 1.00 0.00 67 LEU A N 20
ATOM 22182 C CA . LEU A 1 67 ? 11.913 7.316 -9.207 1.00 0.00 67 LEU A CA 20
ATOM 22183 C C . LEU A 1 67 ? 11.604 7.437 -10.697 1.00 0.00 67 LEU A C 20
ATOM 22184 O O . LEU A 1 67 ? 10.535 7.986 -11.036 1.00 0.00 67 LEU A O 20
ATOM 22201 N N . GLY A 1 1 ? -17.025 -7.782 7.132 1.00 0.00 1 GLY A N 21
ATOM 22202 C CA . GLY A 1 1 ? -16.315 -6.479 7.006 1.00 0.00 1 GLY A CA 21
ATOM 22203 C C . GLY A 1 1 ? -16.934 -5.580 5.954 1.00 0.00 1 GLY A C 21
ATOM 22204 O O . GLY A 1 1 ? -17.648 -6.051 5.069 1.00 0.00 1 GLY A O 21
ATOM 22210 N N . SER A 1 2 ? -16.662 -4.283 6.051 1.00 0.00 2 SER A N 21
ATOM 22211 C CA . SER A 1 2 ? -17.198 -3.316 5.101 1.00 0.00 2 SER A CA 21
ATOM 22212 C C . SER A 1 2 ? -16.222 -2.165 4.886 1.00 0.00 2 SER A C 21
ATOM 22213 O O . SER A 1 2 ? -15.819 -1.881 3.757 1.00 0.00 2 SER A O 21
ATOM 22221 N N . ARG A 1 3 ? -15.844 -1.504 5.975 1.00 0.00 3 ARG A N 21
ATOM 22222 C CA . ARG A 1 3 ? -14.914 -0.383 5.905 1.00 0.00 3 ARG A CA 21
ATOM 22223 C C . ARG A 1 3 ? -13.471 -0.873 5.834 1.00 0.00 3 ARG A C 21
ATOM 22224 O O . ARG A 1 3 ? -12.652 -0.315 5.102 1.00 0.00 3 ARG A O 21
ATOM 22245 N N . VAL A 1 4 ? -13.166 -1.917 6.596 1.00 0.00 4 VAL A N 21
ATOM 22246 C CA . VAL A 1 4 ? -11.821 -2.481 6.615 1.00 0.00 4 VAL A CA 21
ATOM 22247 C C . VAL A 1 4 ? -11.520 -3.227 5.321 1.00 0.00 4 VAL A C 21
ATOM 22248 O O . VAL A 1 4 ? -10.447 -3.069 4.739 1.00 0.00 4 VAL A O 21
ATOM 22261 N N . LYS A 1 5 ? -12.473 -4.039 4.871 1.00 0.00 5 LYS A N 21
ATOM 22262 C CA . LYS A 1 5 ? -12.299 -4.802 3.640 1.00 0.00 5 LYS A CA 21
ATOM 22263 C C . LYS A 1 5 ? -12.096 -3.862 2.458 1.00 0.00 5 LYS A C 21
ATOM 22264 O O . LYS A 1 5 ? -11.218 -4.078 1.627 1.00 0.00 5 LYS A O 21
ATOM 22283 N N . ALA A 1 6 ? -12.906 -2.812 2.397 1.00 0.00 6 ALA A N 21
ATOM 22284 C CA . ALA A 1 6 ? -12.805 -1.833 1.324 1.00 0.00 6 ALA A CA 21
ATOM 22285 C C . ALA A 1 6 ? -11.400 -1.247 1.279 1.00 0.00 6 ALA A C 21
ATOM 22286 O O . ALA A 1 6 ? -10.865 -0.961 0.209 1.00 0.00 6 ALA A O 21
ATOM 22293 N N . LEU A 1 7 ? -10.812 -1.083 2.457 1.00 0.00 7 LEU A N 21
ATOM 22294 C CA . LEU A 1 7 ? -9.464 -0.543 2.584 1.00 0.00 7 LEU A CA 21
ATOM 22295 C C . LEU A 1 7 ? -8.460 -1.406 1.827 1.00 0.00 7 LEU A C 21
ATOM 22296 O O . LEU A 1 7 ? -7.549 -0.896 1.178 1.00 0.00 7 LEU A O 21
ATOM 22312 N N . GLU A 1 8 ? -8.632 -2.717 1.930 1.00 0.00 8 GLU A N 21
ATOM 22313 C CA . GLU A 1 8 ? -7.744 -3.666 1.268 1.00 0.00 8 GLU A CA 21
ATOM 22314 C C . GLU A 1 8 ? -7.851 -3.566 -0.256 1.00 0.00 8 GLU A C 21
ATOM 22315 O O . GLU A 1 8 ? -6.880 -3.811 -0.971 1.00 0.00 8 GLU A O 21
ATOM 22327 N N . GLU A 1 9 ? -9.039 -3.225 -0.743 1.00 0.00 9 GLU A N 21
ATOM 22328 C CA . GLU A 1 9 ? -9.281 -3.113 -2.180 1.00 0.00 9 GLU A CA 21
ATOM 22329 C C . GLU A 1 9 ? -8.510 -1.951 -2.808 1.00 0.00 9 GLU A C 21
ATOM 22330 O O . GLU A 1 9 ? -8.034 -2.057 -3.937 1.00 0.00 9 GLU A O 21
ATOM 22342 N N . LYS A 1 10 ? -8.412 -0.839 -2.087 1.00 0.00 10 LYS A N 21
ATOM 22343 C CA . LYS A 1 10 ? -7.720 0.346 -2.594 1.00 0.00 10 LYS A CA 21
ATOM 22344 C C . LYS A 1 10 ? -6.204 0.153 -2.628 1.00 0.00 10 LYS A C 21
ATOM 22345 O O . LYS A 1 10 ? -5.527 0.665 -3.520 1.00 0.00 10 LYS A O 21
ATOM 22364 N N . VAL A 1 11 ? -5.677 -0.570 -1.650 1.00 0.00 11 VAL A N 21
ATOM 22365 C CA . VAL A 1 11 ? -4.240 -0.813 -1.558 1.00 0.00 11 VAL A CA 21
ATOM 22366 C C . VAL A 1 11 ? -3.727 -1.659 -2.723 1.00 0.00 11 VAL A C 21
ATOM 22367 O O . VAL A 1 11 ? -2.644 -1.414 -3.254 1.00 0.00 11 VAL A O 21
ATOM 22380 N N . LYS A 1 12 ? -4.508 -2.661 -3.106 1.00 0.00 12 LYS A N 21
ATOM 22381 C CA . LYS A 1 12 ? -4.140 -3.556 -4.196 1.00 0.00 12 LYS A CA 21
ATOM 22382 C C . LYS A 1 12 ? -4.183 -2.845 -5.538 1.00 0.00 12 LYS A C 21
ATOM 22383 O O . LYS A 1 12 ? -3.344 -3.086 -6.405 1.00 0.00 12 LYS A O 21
ATOM 22402 N N . ALA A 1 13 ? -5.162 -1.968 -5.708 1.00 0.00 13 ALA A N 21
ATOM 22403 C CA . ALA A 1 13 ? -5.300 -1.230 -6.952 1.00 0.00 13 ALA A CA 21
ATOM 22404 C C . ALA A 1 13 ? -4.014 -0.477 -7.243 1.00 0.00 13 ALA A C 21
ATOM 22405 O O . ALA A 1 13 ? -3.584 -0.375 -8.393 1.00 0.00 13 ALA A O 21
ATOM 22412 N N . LEU A 1 14 ? -3.386 0.021 -6.186 1.00 0.00 14 LEU A N 21
ATOM 22413 C CA . LEU A 1 14 ? -2.121 0.733 -6.326 1.00 0.00 14 LEU A CA 21
ATOM 22414 C C . LEU A 1 14 ? -1.008 -0.241 -6.693 1.00 0.00 14 LEU A C 21
ATOM 22415 O O . LEU A 1 14 ? -0.054 0.114 -7.374 1.00 0.00 14 LEU A O 21
ATOM 22431 N N . GLU A 1 15 ? -1.145 -1.475 -6.223 1.00 0.00 15 GLU A N 21
ATOM 22432 C CA . GLU A 1 15 ? -0.161 -2.520 -6.481 1.00 0.00 15 GLU A CA 21
ATOM 22433 C C . GLU A 1 15 ? 0.117 -2.680 -7.975 1.00 0.00 15 GLU A C 21
ATOM 22434 O O . GLU A 1 15 ? 1.251 -2.916 -8.386 1.00 0.00 15 GLU A O 21
ATOM 22446 N N . GLU A 1 16 ? -0.935 -2.568 -8.771 1.00 0.00 16 GLU A N 21
ATOM 22447 C CA . GLU A 1 16 ? -0.842 -2.713 -10.224 1.00 0.00 16 GLU A CA 21
ATOM 22448 C C . GLU A 1 16 ? -0.026 -1.594 -10.854 1.00 0.00 16 GLU A C 21
ATOM 22449 O O . GLU A 1 16 ? 0.689 -1.816 -11.829 1.00 0.00 16 GLU A O 21
ATOM 22461 N N . LYS A 1 17 ? -0.140 -0.394 -10.303 1.00 0.00 17 LYS A N 21
ATOM 22462 C CA . LYS A 1 17 ? 0.591 0.752 -10.824 1.00 0.00 17 LYS A CA 21
ATOM 22463 C C . LYS A 1 17 ? 2.093 0.595 -10.590 1.00 0.00 17 LYS A C 21
ATOM 22464 O O . LYS A 1 17 ? 2.906 1.101 -11.364 1.00 0.00 17 LYS A O 21
ATOM 22483 N N . VAL A 1 18 ? 2.454 -0.099 -9.514 1.00 0.00 18 VAL A N 21
ATOM 22484 C CA . VAL A 1 18 ? 3.862 -0.309 -9.177 1.00 0.00 18 VAL A CA 21
ATOM 22485 C C . VAL A 1 18 ? 4.546 -1.250 -10.165 1.00 0.00 18 VAL A C 21
ATOM 22486 O O . VAL A 1 18 ? 5.645 -0.970 -10.641 1.00 0.00 18 VAL A O 21
ATOM 22499 N N . LYS A 1 19 ? 3.889 -2.362 -10.478 1.00 0.00 19 LYS A N 21
ATOM 22500 C CA . LYS A 1 19 ? 4.436 -3.335 -11.418 1.00 0.00 19 LYS A CA 21
ATOM 22501 C C . LYS A 1 19 ? 4.496 -2.745 -12.822 1.00 0.00 19 LYS A C 21
ATOM 22502 O O . LYS A 1 19 ? 5.277 -3.187 -13.663 1.00 0.00 19 LYS A O 21
ATOM 22521 N N . ALA A 1 20 ? 3.663 -1.737 -13.061 1.00 0.00 20 ALA A N 21
ATOM 22522 C CA . ALA A 1 20 ? 3.609 -1.068 -14.351 1.00 0.00 20 ALA A CA 21
ATOM 22523 C C . ALA A 1 20 ? 4.676 0.022 -14.449 1.00 0.00 20 ALA A C 21
ATOM 22524 O O . ALA A 1 20 ? 4.925 0.565 -15.524 1.00 0.00 20 ALA A O 21
ATOM 22531 N N . LEU A 1 21 ? 5.303 0.335 -13.316 1.00 0.00 21 LEU A N 21
ATOM 22532 C CA . LEU A 1 21 ? 6.341 1.356 -13.268 1.00 0.00 21 LEU A CA 21
ATOM 22533 C C . LEU A 1 21 ? 7.600 0.884 -13.991 1.00 0.00 21 LEU A C 21
ATOM 22534 O O . LEU A 1 21 ? 8.361 1.692 -14.524 1.00 0.00 21 LEU A O 21
ATOM 22550 N N . GLY A 1 22 ? 7.813 -0.428 -14.003 1.00 0.00 22 GLY A N 21
ATOM 22551 C CA . GLY A 1 22 ? 8.980 -0.984 -14.662 1.00 0.00 22 GLY A CA 21
ATOM 22552 C C . GLY A 1 22 ? 9.300 -2.386 -14.183 1.00 0.00 22 GLY A C 21
ATOM 22553 O O . GLY A 1 22 ? 9.008 -3.366 -14.869 1.00 0.00 22 GLY A O 21
ATOM 22557 N N . GLY A 1 23 ? 9.900 -2.483 -13.002 1.00 0.00 23 GLY A N 21
ATOM 22558 C CA . GLY A 1 23 ? 10.248 -3.778 -12.449 1.00 0.00 23 GLY A CA 21
ATOM 22559 C C . GLY A 1 23 ? 11.666 -4.193 -12.790 1.00 0.00 23 GLY A C 21
ATOM 22560 O O . GLY A 1 23 ? 11.891 -4.943 -13.740 1.00 0.00 23 GLY A O 21
ATOM 22564 N N . GLY A 1 24 ? 12.626 -3.704 -12.011 1.00 0.00 24 GLY A N 21
ATOM 22565 C CA . GLY A 1 24 ? 14.017 -4.041 -12.250 1.00 0.00 24 GLY A CA 21
ATOM 22566 C C . GLY A 1 24 ? 14.973 -3.067 -11.592 1.00 0.00 24 GLY A C 21
ATOM 22567 O O . GLY A 1 24 ? 15.794 -2.442 -12.264 1.00 0.00 24 GLY A O 21
ATOM 22571 N N . GLY A 1 25 ? 14.870 -2.936 -10.272 1.00 0.00 25 GLY A N 21
ATOM 22572 C CA . GLY A 1 25 ? 15.742 -2.030 -9.549 1.00 0.00 25 GLY A CA 21
ATOM 22573 C C . GLY A 1 25 ? 15.059 -1.385 -8.359 1.00 0.00 25 GLY A C 21
ATOM 22574 O O . GLY A 1 25 ? 14.969 -1.983 -7.287 1.00 0.00 25 GLY A O 21
ATOM 22578 N N . ARG A 1 26 ? 14.581 -0.159 -8.548 1.00 0.00 26 ARG A N 21
ATOM 22579 C CA . ARG A 1 26 ? 13.907 0.573 -7.480 1.00 0.00 26 ARG A CA 21
ATOM 22580 C C . ARG A 1 26 ? 12.429 0.206 -7.410 1.00 0.00 26 ARG A C 21
ATOM 22581 O O . ARG A 1 26 ? 11.835 0.201 -6.335 1.00 0.00 26 ARG A O 21
ATOM 22602 N N . ILE A 1 27 ? 11.842 -0.089 -8.563 1.00 0.00 27 ILE A N 21
ATOM 22603 C CA . ILE A 1 27 ? 10.430 -0.450 -8.642 1.00 0.00 27 ILE A CA 21
ATOM 22604 C C . ILE A 1 27 ? 10.140 -1.791 -7.969 1.00 0.00 27 ILE A C 21
ATOM 22605 O O . ILE A 1 27 ? 9.099 -1.961 -7.337 1.00 0.00 27 ILE A O 21
ATOM 22621 N N . GLU A 1 28 ? 11.051 -2.745 -8.130 1.00 0.00 28 GLU A N 21
ATOM 22622 C CA . GLU A 1 28 ? 10.879 -4.081 -7.557 1.00 0.00 28 GLU A CA 21
ATOM 22623 C C . GLU A 1 28 ? 10.801 -4.047 -6.032 1.00 0.00 28 GLU A C 21
ATOM 22624 O O . GLU A 1 28 ? 9.938 -4.686 -5.432 1.00 0.00 28 GLU A O 21
ATOM 22636 N N . GLU A 1 29 ? 11.713 -3.316 -5.410 1.00 0.00 29 GLU A N 21
ATOM 22637 C CA . GLU A 1 29 ? 11.758 -3.213 -3.954 1.00 0.00 29 GLU A CA 21
ATOM 22638 C C . GLU A 1 29 ? 10.504 -2.543 -3.392 1.00 0.00 29 GLU A C 21
ATOM 22639 O O . GLU A 1 29 ? 10.010 -2.918 -2.329 1.00 0.00 29 GLU A O 21
ATOM 22651 N N . LEU A 1 30 ? 10.016 -1.532 -4.098 1.00 0.00 30 LEU A N 21
ATOM 22652 C CA . LEU A 1 30 ? 8.848 -0.778 -3.668 1.00 0.00 30 LEU A CA 21
ATOM 22653 C C . LEU A 1 30 ? 7.618 -1.669 -3.481 1.00 0.00 30 LEU A C 21
ATOM 22654 O O . LEU A 1 30 ? 6.919 -1.566 -2.474 1.00 0.00 30 LEU A O 21
ATOM 22670 N N . LYS A 1 31 ? 7.356 -2.539 -4.450 1.00 0.00 31 LYS A N 21
ATOM 22671 C CA . LYS A 1 31 ? 6.205 -3.437 -4.375 1.00 0.00 31 LYS A CA 21
ATOM 22672 C C . LYS A 1 31 ? 6.355 -4.448 -3.247 1.00 0.00 31 LYS A C 21
ATOM 22673 O O . LYS A 1 31 ? 5.371 -4.837 -2.627 1.00 0.00 31 LYS A O 21
ATOM 22692 N N . LYS A 1 32 ? 7.586 -4.880 -2.990 1.00 0.00 32 LYS A N 21
ATOM 22693 C CA . LYS A 1 32 ? 7.841 -5.858 -1.936 1.00 0.00 32 LYS A CA 21
ATOM 22694 C C . LYS A 1 32 ? 7.306 -5.347 -0.602 1.00 0.00 32 LYS A C 21
ATOM 22695 O O . LYS A 1 32 ? 6.723 -6.103 0.176 1.00 0.00 32 LYS A O 21
ATOM 22714 N N . LYS A 1 33 ? 7.487 -4.056 -0.360 1.00 0.00 33 LYS A N 21
ATOM 22715 C CA . LYS A 1 33 ? 7.002 -3.430 0.862 1.00 0.00 33 LYS A CA 21
ATOM 22716 C C . LYS A 1 33 ? 5.477 -3.417 0.874 1.00 0.00 33 LYS A C 21
ATOM 22717 O O . LYS A 1 33 ? 4.849 -3.553 1.926 1.00 0.00 33 LYS A O 21
ATOM 22736 N N . TYR A 1 34 ? 4.893 -3.241 -0.306 1.00 0.00 34 TYR A N 21
ATOM 22737 C CA . TYR A 1 34 ? 3.443 -3.193 -0.453 1.00 0.00 34 TYR A CA 21
ATOM 22738 C C . TYR A 1 34 ? 2.779 -4.456 0.096 1.00 0.00 34 TYR A C 21
ATOM 22739 O O . TYR A 1 34 ? 1.707 -4.385 0.692 1.00 0.00 34 TYR A O 21
ATOM 22757 N N . GLU A 1 35 ? 3.414 -5.607 -0.102 1.00 0.00 35 GLU A N 21
ATOM 22758 C CA . GLU A 1 35 ? 2.871 -6.873 0.382 1.00 0.00 35 GLU A CA 21
ATOM 22759 C C . GLU A 1 35 ? 2.625 -6.809 1.886 1.00 0.00 35 GLU A C 21
ATOM 22760 O O . GLU A 1 35 ? 1.591 -7.261 2.379 1.00 0.00 35 GLU A O 21
ATOM 22772 N N . GLU A 1 36 ? 3.581 -6.232 2.605 1.00 0.00 36 GLU A N 21
ATOM 22773 C CA . GLU A 1 36 ? 3.477 -6.089 4.052 1.00 0.00 36 GLU A CA 21
ATOM 22774 C C . GLU A 1 36 ? 2.226 -5.302 4.426 1.00 0.00 36 GLU A C 21
ATOM 22775 O O . GLU A 1 36 ? 1.575 -5.589 5.428 1.00 0.00 36 GLU A O 21
ATOM 22787 N N . LEU A 1 37 ? 1.910 -4.298 3.615 1.00 0.00 37 LEU A N 21
ATOM 22788 C CA . LEU A 1 37 ? 0.751 -3.445 3.850 1.00 0.00 37 LEU A CA 21
ATOM 22789 C C . LEU A 1 37 ? -0.543 -4.249 3.889 1.00 0.00 37 LEU A C 21
ATOM 22790 O O . LEU A 1 37 ? -1.382 -4.042 4.761 1.00 0.00 37 LEU A O 21
ATOM 22806 N N . LYS A 1 38 ? -0.702 -5.157 2.936 1.00 0.00 38 LYS A N 21
ATOM 22807 C CA . LYS A 1 38 ? -1.901 -5.988 2.859 1.00 0.00 38 LYS A CA 21
ATOM 22808 C C . LYS A 1 38 ? -2.139 -6.742 4.166 1.00 0.00 38 LYS A C 21
ATOM 22809 O O . LYS A 1 38 ? -3.276 -6.886 4.613 1.00 0.00 38 LYS A O 21
ATOM 22828 N N . LYS A 1 39 ? -1.059 -7.232 4.762 1.00 0.00 39 LYS A N 21
ATOM 22829 C CA . LYS A 1 39 ? -1.136 -7.985 6.010 1.00 0.00 39 LYS A CA 21
ATOM 22830 C C . LYS A 1 39 ? -1.659 -7.127 7.162 1.00 0.00 39 LYS A C 21
ATOM 22831 O O . LYS A 1 39 ? -2.392 -7.615 8.018 1.00 0.00 39 LYS A O 21
ATOM 22850 N N . LYS A 1 40 ? -1.260 -5.859 7.190 1.00 0.00 40 LYS A N 21
ATOM 22851 C CA . LYS A 1 40 ? -1.674 -4.942 8.251 1.00 0.00 40 LYS A CA 21
ATOM 22852 C C . LYS A 1 40 ? -3.187 -4.725 8.256 1.00 0.00 40 LYS A C 21
ATOM 22853 O O . LYS A 1 40 ? -3.810 -4.656 9.315 1.00 0.00 40 LYS A O 21
ATOM 22872 N N . ILE A 1 41 ? -3.768 -4.619 7.068 1.00 0.00 41 ILE A N 21
ATOM 22873 C CA . ILE A 1 41 ? -5.206 -4.410 6.930 1.00 0.00 41 ILE A CA 21
ATOM 22874 C C . ILE A 1 41 ? -5.971 -5.623 7.438 1.00 0.00 41 ILE A C 21
ATOM 22875 O O . ILE A 1 41 ? -7.051 -5.500 8.015 1.00 0.00 41 ILE A O 21
ATOM 22891 N N . GLU A 1 42 ? -5.391 -6.796 7.222 1.00 0.00 42 GLU A N 21
ATOM 22892 C CA . GLU A 1 42 ? -5.991 -8.047 7.655 1.00 0.00 42 GLU A CA 21
ATOM 22893 C C . GLU A 1 42 ? -6.083 -8.103 9.176 1.00 0.00 42 GLU A C 21
ATOM 22894 O O . GLU A 1 42 ? -7.011 -8.688 9.733 1.00 0.00 42 GLU A O 21
ATOM 22906 N N . GLU A 1 43 ? -5.103 -7.498 9.841 1.00 0.00 43 GLU A N 21
ATOM 22907 C CA . GLU A 1 43 ? -5.060 -7.487 11.300 1.00 0.00 43 GLU A CA 21
ATOM 22908 C C . GLU A 1 43 ? -6.199 -6.658 11.886 1.00 0.00 43 GLU A C 21
ATOM 22909 O O . GLU A 1 43 ? -6.904 -7.108 12.790 1.00 0.00 43 GLU A O 21
ATOM 22921 N N . LEU A 1 44 ? -6.372 -5.445 11.373 1.00 0.00 44 LEU A N 21
ATOM 22922 C CA . LEU A 1 44 ? -7.425 -4.559 11.857 1.00 0.00 44 LEU A CA 21
ATOM 22923 C C . LEU A 1 44 ? -8.801 -5.055 11.421 1.00 0.00 44 LEU A C 21
ATOM 22924 O O . LEU A 1 44 ? -8.968 -5.561 10.311 1.00 0.00 44 LEU A O 21
ATOM 22940 N N . GLY A 1 45 ? -9.784 -4.907 12.304 1.00 0.00 45 GLY A N 21
ATOM 22941 C CA . GLY A 1 45 ? -11.133 -5.343 11.995 1.00 0.00 45 GLY A CA 21
ATOM 22942 C C . GLY A 1 45 ? -12.166 -4.264 12.257 1.00 0.00 45 GLY A C 21
ATOM 22943 O O . GLY A 1 45 ? -13.335 -4.560 12.506 1.00 0.00 45 GLY A O 21
ATOM 22947 N N . GLY A 1 46 ? -11.733 -3.008 12.199 1.00 0.00 46 GLY A N 21
ATOM 22948 C CA . GLY A 1 46 ? -12.639 -1.899 12.433 1.00 0.00 46 GLY A CA 21
ATOM 22949 C C . GLY A 1 46 ? -11.970 -0.555 12.225 1.00 0.00 46 GLY A C 21
ATOM 22950 O O . GLY A 1 46 ? -11.006 -0.444 11.467 1.00 0.00 46 GLY A O 21
ATOM 22954 N N . GLY A 1 47 ? -12.481 0.469 12.900 1.00 0.00 47 GLY A N 21
ATOM 22955 C CA . GLY A 1 47 ? -11.913 1.799 12.772 1.00 0.00 47 GLY A CA 21
ATOM 22956 C C . GLY A 1 47 ? -10.746 2.023 13.713 1.00 0.00 47 GLY A C 21
ATOM 22957 O O . GLY A 1 47 ? -10.364 1.124 14.465 1.00 0.00 47 GLY A O 21
ATOM 22961 N N . GLY A 1 48 ? -10.177 3.223 13.673 1.00 0.00 48 GLY A N 21
ATOM 22962 C CA . GLY A 1 48 ? -9.052 3.539 14.533 1.00 0.00 48 GLY A CA 21
ATOM 22963 C C . GLY A 1 48 ? -7.720 3.220 13.884 1.00 0.00 48 GLY A C 21
ATOM 22964 O O . GLY A 1 48 ? -6.816 4.056 13.860 1.00 0.00 48 GLY A O 21
ATOM 22968 N N . GLU A 1 49 ? -7.598 2.007 13.355 1.00 0.00 49 GLU A N 21
ATOM 22969 C CA . GLU A 1 49 ? -6.369 1.577 12.700 1.00 0.00 49 GLU A CA 21
ATOM 22970 C C . GLU A 1 49 ? -6.471 1.741 11.185 1.00 0.00 49 GLU A C 21
ATOM 22971 O O . GLU A 1 49 ? -5.460 1.879 10.497 1.00 0.00 49 GLU A O 21
ATOM 22983 N N . VAL A 1 50 ? -7.698 1.720 10.673 1.00 0.00 50 VAL A N 21
ATOM 22984 C CA . VAL A 1 50 ? -7.935 1.864 9.241 1.00 0.00 50 VAL A CA 21
ATOM 22985 C C . VAL A 1 50 ? -7.271 3.124 8.691 1.00 0.00 50 VAL A C 21
ATOM 22986 O O . VAL A 1 50 ? -6.771 3.136 7.567 1.00 0.00 50 VAL A O 21
ATOM 22999 N N . LYS A 1 51 ? -7.277 4.182 9.494 1.00 0.00 51 LYS A N 21
ATOM 23000 C CA . LYS A 1 51 ? -6.681 5.452 9.097 1.00 0.00 51 LYS A CA 21
ATOM 23001 C C . LYS A 1 51 ? -5.160 5.349 9.020 1.00 0.00 51 LYS A C 21
ATOM 23002 O O . LYS A 1 51 ? -4.528 5.977 8.171 1.00 0.00 51 LYS A O 21
ATOM 23021 N N . LYS A 1 52 ? -4.580 4.560 9.917 1.00 0.00 52 LYS A N 21
ATOM 23022 C CA . LYS A 1 52 ? -3.133 4.377 9.962 1.00 0.00 52 LYS A CA 21
ATOM 23023 C C . LYS A 1 52 ? -2.624 3.644 8.723 1.00 0.00 52 LYS A C 21
ATOM 23024 O O . LYS A 1 52 ? -1.515 3.899 8.256 1.00 0.00 52 LYS A O 21
ATOM 23043 N N . VAL A 1 53 ? -3.432 2.728 8.205 1.00 0.00 53 VAL A N 21
ATOM 23044 C CA . VAL A 1 53 ? -3.058 1.949 7.028 1.00 0.00 53 VAL A CA 21
ATOM 23045 C C . VAL A 1 53 ? -3.059 2.802 5.761 1.00 0.00 53 VAL A C 21
ATOM 23046 O O . VAL A 1 53 ? -2.207 2.635 4.892 1.00 0.00 53 VAL A O 21
ATOM 23059 N N . GLU A 1 54 ? -4.028 3.699 5.648 1.00 0.00 54 GLU A N 21
ATOM 23060 C CA . GLU A 1 54 ? -4.139 4.563 4.476 1.00 0.00 54 GLU A CA 21
ATOM 23061 C C . GLU A 1 54 ? -2.965 5.537 4.376 1.00 0.00 54 GLU A C 21
ATOM 23062 O O . GLU A 1 54 ? -2.552 5.912 3.279 1.00 0.00 54 GLU A O 21
ATOM 23074 N N . GLU A 1 55 ? -2.449 5.963 5.523 1.00 0.00 55 GLU A N 21
ATOM 23075 C CA . GLU A 1 55 ? -1.340 6.917 5.563 1.00 0.00 55 GLU A CA 21
ATOM 23076 C C . GLU A 1 55 ? -0.020 6.303 5.087 1.00 0.00 55 GLU A C 21
ATOM 23077 O O . GLU A 1 55 ? 0.688 6.897 4.274 1.00 0.00 55 GLU A O 21
ATOM 23089 N N . GLU A 1 56 ? 0.318 5.132 5.616 1.00 0.00 56 GLU A N 21
ATOM 23090 C CA . GLU A 1 56 ? 1.570 4.463 5.263 1.00 0.00 56 GLU A CA 21
ATOM 23091 C C . GLU A 1 56 ? 1.666 4.177 3.765 1.00 0.00 56 GLU A C 21
ATOM 23092 O O . GLU A 1 56 ? 2.699 4.428 3.145 1.00 0.00 56 GLU A O 21
ATOM 23104 N N . VAL A 1 57 ? 0.592 3.651 3.190 1.00 0.00 57 VAL A N 21
ATOM 23105 C CA . VAL A 1 57 ? 0.570 3.332 1.766 1.00 0.00 57 VAL A CA 21
ATOM 23106 C C . VAL A 1 57 ? 0.740 4.589 0.916 1.00 0.00 57 VAL A C 21
ATOM 23107 O O . VAL A 1 57 ? 1.370 4.554 -0.140 1.00 0.00 57 VAL A O 21
ATOM 23120 N N . LYS A 1 58 ? 0.173 5.697 1.386 1.00 0.00 58 LYS A N 21
ATOM 23121 C CA . LYS A 1 58 ? 0.258 6.967 0.672 1.00 0.00 58 LYS A CA 21
ATOM 23122 C C . LYS A 1 58 ? 1.712 7.339 0.392 1.00 0.00 58 LYS A C 21
ATOM 23123 O O . LYS A 1 58 ? 2.020 7.943 -0.632 1.00 0.00 58 LYS A O 21
ATOM 23142 N N . LYS A 1 59 ? 2.598 6.977 1.310 1.00 0.00 59 LYS A N 21
ATOM 23143 C CA . LYS A 1 59 ? 4.020 7.268 1.161 1.00 0.00 59 LYS A CA 21
ATOM 23144 C C . LYS A 1 59 ? 4.630 6.455 0.019 1.00 0.00 59 LYS A C 21
ATOM 23145 O O . LYS A 1 59 ? 5.498 6.938 -0.707 1.00 0.00 59 LYS A O 21
ATOM 23164 N N . LEU A 1 60 ? 4.180 5.210 -0.115 1.00 0.00 60 LEU A N 21
ATOM 23165 C CA . LEU A 1 60 ? 4.688 4.307 -1.146 1.00 0.00 60 LEU A CA 21
ATOM 23166 C C . LEU A 1 60 ? 4.485 4.869 -2.553 1.00 0.00 60 LEU A C 21
ATOM 23167 O O . LEU A 1 60 ? 5.392 4.821 -3.384 1.00 0.00 60 LEU A O 21
ATOM 23183 N N . GLU A 1 61 ? 3.294 5.394 -2.820 1.00 0.00 61 GLU A N 21
ATOM 23184 C CA . GLU A 1 61 ? 2.984 5.956 -4.131 1.00 0.00 61 GLU A CA 21
ATOM 23185 C C . GLU A 1 61 ? 3.768 7.240 -4.385 1.00 0.00 61 GLU A C 21
ATOM 23186 O O . GLU A 1 61 ? 4.143 7.533 -5.517 1.00 0.00 61 GLU A O 21
ATOM 23198 N N . GLU A 1 62 ? 4.007 8.003 -3.324 1.00 0.00 62 GLU A N 21
ATOM 23199 C CA . GLU A 1 62 ? 4.744 9.260 -3.426 1.00 0.00 62 GLU A CA 21
ATOM 23200 C C . GLU A 1 62 ? 6.127 9.033 -4.025 1.00 0.00 62 GLU A C 21
ATOM 23201 O O . GLU A 1 62 ? 6.623 9.850 -4.799 1.00 0.00 62 GLU A O 21
ATOM 23213 N N . GLU A 1 63 ? 6.739 7.912 -3.665 1.00 0.00 63 GLU A N 21
ATOM 23214 C CA . GLU A 1 63 ? 8.061 7.567 -4.170 1.00 0.00 63 GLU A CA 21
ATOM 23215 C C . GLU A 1 63 ? 7.991 7.216 -5.650 1.00 0.00 63 GLU A C 21
ATOM 23216 O O . GLU A 1 63 ? 8.935 7.454 -6.402 1.00 0.00 63 GLU A O 21
ATOM 23228 N N . ILE A 1 64 ? 6.867 6.634 -6.056 1.00 0.00 64 ILE A N 21
ATOM 23229 C CA . ILE A 1 64 ? 6.668 6.230 -7.444 1.00 0.00 64 ILE A CA 21
ATOM 23230 C C . ILE A 1 64 ? 6.786 7.415 -8.404 1.00 0.00 64 ILE A C 21
ATOM 23231 O O . ILE A 1 64 ? 7.459 7.327 -9.430 1.00 0.00 64 ILE A O 21
ATOM 23247 N N . LYS A 1 65 ? 6.123 8.518 -8.072 1.00 0.00 65 LYS A N 21
ATOM 23248 C CA . LYS A 1 65 ? 6.154 9.708 -8.915 1.00 0.00 65 LYS A CA 21
ATOM 23249 C C . LYS A 1 65 ? 7.542 10.339 -8.922 1.00 0.00 65 LYS A C 21
ATOM 23250 O O . LYS A 1 65 ? 7.949 10.958 -9.906 1.00 0.00 65 LYS A O 21
ATOM 23269 N N . LYS A 1 66 ? 8.269 10.175 -7.822 1.00 0.00 66 LYS A N 21
ATOM 23270 C CA . LYS A 1 66 ? 9.614 10.724 -7.708 1.00 0.00 66 LYS A CA 21
ATOM 23271 C C . LYS A 1 66 ? 10.601 9.939 -8.567 1.00 0.00 66 LYS A C 21
ATOM 23272 O O . LYS A 1 66 ? 11.690 10.423 -8.878 1.00 0.00 66 LYS A O 21
ATOM 23291 N N . LEU A 1 67 ? 10.216 8.724 -8.949 1.00 0.00 67 LEU A N 21
ATOM 23292 C CA . LEU A 1 67 ? 11.070 7.874 -9.771 1.00 0.00 67 LEU A CA 21
ATOM 23293 C C . LEU A 1 67 ? 10.497 7.723 -11.178 1.00 0.00 67 LEU A C 21
ATOM 23294 O O . LEU A 1 67 ? 9.340 8.141 -11.393 1.00 0.00 67 LEU A O 21
ATOM 23311 N N . GLY A 1 1 ? -15.723 -4.320 9.495 1.00 0.00 1 GLY A N 22
ATOM 23312 C CA . GLY A 1 1 ? -15.736 -5.340 8.410 1.00 0.00 1 GLY A CA 22
ATOM 23313 C C . GLY A 1 1 ? -16.004 -4.734 7.047 1.00 0.00 1 GLY A C 22
ATOM 23314 O O . GLY A 1 1 ? -15.336 -5.070 6.069 1.00 0.00 1 GLY A O 22
ATOM 23320 N N . SER A 1 2 ? -16.983 -3.837 6.982 1.00 0.00 2 SER A N 22
ATOM 23321 C CA . SER A 1 2 ? -17.337 -3.182 5.727 1.00 0.00 2 SER A CA 22
ATOM 23322 C C . SER A 1 2 ? -16.495 -1.927 5.498 1.00 0.00 2 SER A C 22
ATOM 23323 O O . SER A 1 2 ? -16.733 -1.177 4.551 1.00 0.00 2 SER A O 22
ATOM 23331 N N . ARG A 1 3 ? -15.511 -1.699 6.366 1.00 0.00 3 ARG A N 22
ATOM 23332 C CA . ARG A 1 3 ? -14.643 -0.534 6.246 1.00 0.00 3 ARG A CA 22
ATOM 23333 C C . ARG A 1 3 ? -13.175 -0.949 6.177 1.00 0.00 3 ARG A C 22
ATOM 23334 O O . ARG A 1 3 ? -12.391 -0.364 5.430 1.00 0.00 3 ARG A O 22
ATOM 23355 N N . VAL A 1 4 ? -12.810 -1.961 6.959 1.00 0.00 4 VAL A N 22
ATOM 23356 C CA . VAL A 1 4 ? -11.436 -2.451 6.982 1.00 0.00 4 VAL A CA 22
ATOM 23357 C C . VAL A 1 4 ? -11.101 -3.207 5.700 1.00 0.00 4 VAL A C 22
ATOM 23358 O O . VAL A 1 4 ? -10.039 -3.007 5.110 1.00 0.00 4 VAL A O 22
ATOM 23371 N N . LYS A 1 5 ? -12.012 -4.076 5.272 1.00 0.00 5 LYS A N 22
ATOM 23372 C CA . LYS A 1 5 ? -11.807 -4.857 4.059 1.00 0.00 5 LYS A CA 22
ATOM 23373 C C . LYS A 1 5 ? -11.690 -3.943 2.845 1.00 0.00 5 LYS A C 22
ATOM 23374 O O . LYS A 1 5 ? -10.823 -4.134 1.997 1.00 0.00 5 LYS A O 22
ATOM 23393 N N . ALA A 1 6 ? -12.562 -2.943 2.773 1.00 0.00 6 ALA A N 22
ATOM 23394 C CA . ALA A 1 6 ? -12.545 -1.996 1.666 1.00 0.00 6 ALA A CA 22
ATOM 23395 C C . ALA A 1 6 ? -11.181 -1.329 1.562 1.00 0.00 6 ALA A C 22
ATOM 23396 O O . ALA A 1 6 ? -10.692 -1.045 0.467 1.00 0.00 6 ALA A O 22
ATOM 23403 N N . LEU A 1 7 ? -10.572 -1.091 2.716 1.00 0.00 7 LEU A N 22
ATOM 23404 C CA . LEU A 1 7 ? -9.259 -0.467 2.787 1.00 0.00 7 LEU A CA 22
ATOM 23405 C C . LEU A 1 7 ? -8.230 -1.296 2.023 1.00 0.00 7 LEU A C 22
ATOM 23406 O O . LEU A 1 7 ? -7.380 -0.758 1.315 1.00 0.00 7 LEU A O 22
ATOM 23422 N N . GLU A 1 8 ? -8.319 -2.608 2.183 1.00 0.00 8 GLU A N 22
ATOM 23423 C CA . GLU A 1 8 ? -7.404 -3.532 1.521 1.00 0.00 8 GLU A CA 22
ATOM 23424 C C . GLU A 1 8 ? -7.564 -3.487 0.000 1.00 0.00 8 GLU A C 22
ATOM 23425 O O . GLU A 1 8 ? -6.608 -3.712 -0.737 1.00 0.00 8 GLU A O 22
ATOM 23437 N N . GLU A 1 9 ? -8.784 -3.220 -0.458 1.00 0.00 9 GLU A N 22
ATOM 23438 C CA . GLU A 1 9 ? -9.078 -3.169 -1.888 1.00 0.00 9 GLU A CA 22
ATOM 23439 C C . GLU A 1 9 ? -8.384 -1.996 -2.582 1.00 0.00 9 GLU A C 22
ATOM 23440 O O . GLU A 1 9 ? -7.946 -2.117 -3.724 1.00 0.00 9 GLU A O 22
ATOM 23452 N N . LYS A 1 10 ? -8.305 -0.858 -1.900 1.00 0.00 10 LYS A N 22
ATOM 23453 C CA . LYS A 1 10 ? -7.681 0.335 -2.473 1.00 0.00 10 LYS A CA 22
ATOM 23454 C C . LYS A 1 10 ? -6.161 0.195 -2.562 1.00 0.00 10 LYS A C 22
ATOM 23455 O O . LYS A 1 10 ? -5.537 0.704 -3.494 1.00 0.00 10 LYS A O 22
ATOM 23474 N N . VAL A 1 11 ? -5.574 -0.484 -1.586 1.00 0.00 11 VAL A N 22
ATOM 23475 C CA . VAL A 1 11 ? -4.128 -0.682 -1.544 1.00 0.00 11 VAL A CA 22
ATOM 23476 C C . VAL A 1 11 ? -3.641 -1.562 -2.695 1.00 0.00 11 VAL A C 22
ATOM 23477 O O . VAL A 1 11 ? -2.572 -1.332 -3.258 1.00 0.00 11 VAL A O 22
ATOM 23490 N N . LYS A 1 12 ? -4.431 -2.574 -3.028 1.00 0.00 12 LYS A N 22
ATOM 23491 C CA . LYS A 1 12 ? -4.092 -3.503 -4.100 1.00 0.00 12 LYS A CA 22
ATOM 23492 C C . LYS A 1 12 ? -4.171 -2.836 -5.460 1.00 0.00 12 LYS A C 22
ATOM 23493 O O . LYS A 1 12 ? -3.357 -3.105 -6.343 1.00 0.00 12 LYS A O 22
ATOM 23512 N N . ALA A 1 13 ? -5.157 -1.966 -5.631 1.00 0.00 13 ALA A N 22
ATOM 23513 C CA . ALA A 1 13 ? -5.330 -1.270 -6.895 1.00 0.00 13 ALA A CA 22
ATOM 23514 C C . ALA A 1 13 ? -4.055 -0.527 -7.248 1.00 0.00 13 ALA A C 22
ATOM 23515 O O . ALA A 1 13 ? -3.658 -0.465 -8.410 1.00 0.00 13 ALA A O 22
ATOM 23522 N N . LEU A 1 14 ? -3.396 0.008 -6.228 1.00 0.00 14 LEU A N 22
ATOM 23523 C CA . LEU A 1 14 ? -2.137 0.713 -6.430 1.00 0.00 14 LEU A CA 22
ATOM 23524 C C . LEU A 1 14 ? -1.035 -0.274 -6.791 1.00 0.00 14 LEU A C 22
ATOM 23525 O O . LEU A 1 14 ? -0.098 0.056 -7.508 1.00 0.00 14 LEU A O 22
ATOM 23541 N N . GLU A 1 15 ? -1.155 -1.488 -6.273 1.00 0.00 15 GLU A N 22
ATOM 23542 C CA . GLU A 1 15 ? -0.173 -2.536 -6.520 1.00 0.00 15 GLU A CA 22
ATOM 23543 C C . GLU A 1 15 ? 0.063 -2.749 -8.015 1.00 0.00 15 GLU A C 22
ATOM 23544 O O . GLU A 1 15 ? 1.188 -2.988 -8.448 1.00 0.00 15 GLU A O 22
ATOM 23556 N N . GLU A 1 16 ? -1.012 -2.673 -8.786 1.00 0.00 16 GLU A N 22
ATOM 23557 C CA . GLU A 1 16 ? -0.960 -2.867 -10.234 1.00 0.00 16 GLU A CA 22
ATOM 23558 C C . GLU A 1 16 ? -0.181 -1.759 -10.933 1.00 0.00 16 GLU A C 22
ATOM 23559 O O . GLU A 1 16 ? 0.467 -1.995 -11.949 1.00 0.00 16 GLU A O 22
ATOM 23571 N N . LYS A 1 17 ? -0.254 -0.549 -10.392 1.00 0.00 17 LYS A N 22
ATOM 23572 C CA . LYS A 1 17 ? 0.444 0.585 -10.979 1.00 0.00 17 LYS A CA 22
ATOM 23573 C C . LYS A 1 17 ? 1.954 0.447 -10.795 1.00 0.00 17 LYS A C 22
ATOM 23574 O O . LYS A 1 17 ? 2.737 0.927 -11.615 1.00 0.00 17 LYS A O 22
ATOM 23593 N N . VAL A 1 18 ? 2.354 -0.207 -9.707 1.00 0.00 18 VAL A N 22
ATOM 23594 C CA . VAL A 1 18 ? 3.773 -0.403 -9.406 1.00 0.00 18 VAL A CA 22
ATOM 23595 C C . VAL A 1 18 ? 4.432 -1.389 -10.370 1.00 0.00 18 VAL A C 22
ATOM 23596 O O . VAL A 1 18 ? 5.521 -1.131 -10.883 1.00 0.00 18 VAL A O 22
ATOM 23609 N N . LYS A 1 19 ? 3.769 -2.516 -10.615 1.00 0.00 19 LYS A N 22
ATOM 23610 C CA . LYS A 1 19 ? 4.298 -3.535 -11.517 1.00 0.00 19 LYS A CA 22
ATOM 23611 C C . LYS A 1 19 ? 4.323 -3.026 -12.954 1.00 0.00 19 LYS A C 22
ATOM 23612 O O . LYS A 1 19 ? 5.119 -3.483 -13.774 1.00 0.00 19 LYS A O 22
ATOM 23631 N N . ALA A 1 20 ? 3.451 -2.068 -13.246 1.00 0.00 20 ALA A N 22
ATOM 23632 C CA . ALA A 1 20 ? 3.372 -1.483 -14.576 1.00 0.00 20 ALA A CA 22
ATOM 23633 C C . ALA A 1 20 ? 4.447 -0.413 -14.762 1.00 0.00 20 ALA A C 22
ATOM 23634 O O . ALA A 1 20 ? 4.682 0.058 -15.875 1.00 0.00 20 ALA A O 22
ATOM 23641 N N . LEU A 1 21 ? 5.097 -0.037 -13.662 1.00 0.00 21 LEU A N 22
ATOM 23642 C CA . LEU A 1 21 ? 6.148 0.970 -13.695 1.00 0.00 21 LEU A CA 22
ATOM 23643 C C . LEU A 1 21 ? 7.389 0.438 -14.404 1.00 0.00 21 LEU A C 22
ATOM 23644 O O . LEU A 1 21 ? 8.049 1.161 -15.149 1.00 0.00 21 LEU A O 22
ATOM 23660 N N . GLY A 1 22 ? 7.700 -0.832 -14.164 1.00 0.00 22 GLY A N 22
ATOM 23661 C CA . GLY A 1 22 ? 8.861 -1.442 -14.787 1.00 0.00 22 GLY A CA 22
ATOM 23662 C C . GLY A 1 22 ? 9.775 -2.107 -13.778 1.00 0.00 22 GLY A C 22
ATOM 23663 O O . GLY A 1 22 ? 10.845 -1.587 -13.460 1.00 0.00 22 GLY A O 22
ATOM 23667 N N . GLY A 1 23 ? 9.356 -3.264 -13.274 1.00 0.00 23 GLY A N 22
ATOM 23668 C CA . GLY A 1 23 ? 10.157 -3.985 -12.301 1.00 0.00 23 GLY A CA 22
ATOM 23669 C C . GLY A 1 23 ? 11.562 -4.270 -12.797 1.00 0.00 23 GLY A C 22
ATOM 23670 O O . GLY A 1 23 ? 11.745 -4.978 -13.788 1.00 0.00 23 GLY A O 22
ATOM 23674 N N . GLY A 1 24 ? 12.554 -3.720 -12.106 1.00 0.00 24 GLY A N 22
ATOM 23675 C CA . GLY A 1 24 ? 13.936 -3.931 -12.498 1.00 0.00 24 GLY A CA 22
ATOM 23676 C C . GLY A 1 24 ? 14.919 -3.295 -11.534 1.00 0.00 24 GLY A C 22
ATOM 23677 O O . GLY A 1 24 ? 15.974 -2.811 -11.942 1.00 0.00 24 GLY A O 22
ATOM 23681 N N . GLY A 1 25 ? 14.574 -3.296 -10.249 1.00 0.00 25 GLY A N 22
ATOM 23682 C CA . GLY A 1 25 ? 15.447 -2.714 -9.247 1.00 0.00 25 GLY A CA 22
ATOM 23683 C C . GLY A 1 25 ? 14.705 -1.805 -8.286 1.00 0.00 25 GLY A C 22
ATOM 23684 O O . GLY A 1 25 ? 14.246 -2.246 -7.232 1.00 0.00 25 GLY A O 22
ATOM 23688 N N . ARG A 1 26 ? 14.590 -0.532 -8.649 1.00 0.00 26 ARG A N 22
ATOM 23689 C CA . ARG A 1 26 ? 13.901 0.443 -7.809 1.00 0.00 26 ARG A CA 22
ATOM 23690 C C . ARG A 1 26 ? 12.424 0.090 -7.665 1.00 0.00 26 ARG A C 22
ATOM 23691 O O . ARG A 1 26 ? 11.890 0.077 -6.562 1.00 0.00 26 ARG A O 22
ATOM 23712 N N . ILE A 1 27 ? 11.772 -0.174 -8.791 1.00 0.00 27 ILE A N 22
ATOM 23713 C CA . ILE A 1 27 ? 10.354 -0.512 -8.804 1.00 0.00 27 ILE A CA 22
ATOM 23714 C C . ILE A 1 27 ? 10.079 -1.862 -8.141 1.00 0.00 27 ILE A C 22
ATOM 23715 O O . ILE A 1 27 ? 9.036 -2.052 -7.523 1.00 0.00 27 ILE A O 22
ATOM 23731 N N . GLU A 1 28 ? 11.005 -2.803 -8.299 1.00 0.00 28 GLU A N 22
ATOM 23732 C CA . GLU A 1 28 ? 10.846 -4.144 -7.736 1.00 0.00 28 GLU A CA 22
ATOM 23733 C C . GLU A 1 28 ? 10.790 -4.132 -6.206 1.00 0.00 28 GLU A C 22
ATOM 23734 O O . GLU A 1 28 ? 10.007 -4.863 -5.600 1.00 0.00 28 GLU A O 22
ATOM 23746 N N . GLU A 1 29 ? 11.636 -3.319 -5.588 1.00 0.00 29 GLU A N 22
ATOM 23747 C CA . GLU A 1 29 ? 11.695 -3.229 -4.129 1.00 0.00 29 GLU A CA 22
ATOM 23748 C C . GLU A 1 29 ? 10.475 -2.513 -3.549 1.00 0.00 29 GLU A C 22
ATOM 23749 O O . GLU A 1 29 ? 9.975 -2.877 -2.484 1.00 0.00 29 GLU A O 22
ATOM 23761 N N . LEU A 1 30 ? 10.023 -1.477 -4.242 1.00 0.00 30 LEU A N 22
ATOM 23762 C CA . LEU A 1 30 ? 8.891 -0.675 -3.803 1.00 0.00 30 LEU A CA 22
ATOM 23763 C C . LEU A 1 30 ? 7.630 -1.518 -3.612 1.00 0.00 30 LEU A C 22
ATOM 23764 O O . LEU A 1 30 ? 6.935 -1.389 -2.605 1.00 0.00 30 LEU A O 22
ATOM 23780 N N . LYS A 1 31 ? 7.340 -2.376 -4.583 1.00 0.00 31 LYS A N 22
ATOM 23781 C CA . LYS A 1 31 ? 6.158 -3.234 -4.515 1.00 0.00 31 LYS A CA 22
ATOM 23782 C C . LYS A 1 31 ? 6.273 -4.245 -3.385 1.00 0.00 31 LYS A C 22
ATOM 23783 O O . LYS A 1 31 ? 5.276 -4.601 -2.765 1.00 0.00 31 LYS A O 22
ATOM 23802 N N . LYS A 1 32 ? 7.490 -4.712 -3.121 1.00 0.00 32 LYS A N 22
ATOM 23803 C CA . LYS A 1 32 ? 7.713 -5.690 -2.061 1.00 0.00 32 LYS A CA 22
ATOM 23804 C C . LYS A 1 32 ? 7.187 -5.155 -0.733 1.00 0.00 32 LYS A C 22
ATOM 23805 O O . LYS A 1 32 ? 6.579 -5.887 0.048 1.00 0.00 32 LYS A O 22
ATOM 23824 N N . LYS A 1 33 ? 7.405 -3.867 -0.497 1.00 0.00 33 LYS A N 22
ATOM 23825 C CA . LYS A 1 33 ? 6.933 -3.222 0.720 1.00 0.00 33 LYS A CA 22
ATOM 23826 C C . LYS A 1 33 ? 5.407 -3.212 0.748 1.00 0.00 33 LYS A C 22
ATOM 23827 O O . LYS A 1 33 ? 4.790 -3.345 1.805 1.00 0.00 33 LYS A O 22
ATOM 23846 N N . TYR A 1 34 ? 4.810 -3.049 -0.429 1.00 0.00 34 TYR A N 22
ATOM 23847 C CA . TYR A 1 34 ? 3.358 -3.017 -0.562 1.00 0.00 34 TYR A CA 22
ATOM 23848 C C . TYR A 1 34 ? 2.722 -4.286 -0.001 1.00 0.00 34 TYR A C 22
ATOM 23849 O O . TYR A 1 34 ? 1.657 -4.230 0.609 1.00 0.00 34 TYR A O 22
ATOM 23867 N N . GLU A 1 35 ? 3.376 -5.427 -0.206 1.00 0.00 35 GLU A N 22
ATOM 23868 C CA . GLU A 1 35 ? 2.862 -6.700 0.290 1.00 0.00 35 GLU A CA 22
ATOM 23869 C C . GLU A 1 35 ? 2.642 -6.637 1.797 1.00 0.00 35 GLU A C 22
ATOM 23870 O O . GLU A 1 35 ? 1.642 -7.134 2.313 1.00 0.00 35 GLU A O 22
ATOM 23882 N N . GLU A 1 36 ? 3.583 -6.008 2.493 1.00 0.00 36 GLU A N 22
ATOM 23883 C CA . GLU A 1 36 ? 3.499 -5.859 3.940 1.00 0.00 36 GLU A CA 22
ATOM 23884 C C . GLU A 1 36 ? 2.226 -5.113 4.324 1.00 0.00 36 GLU A C 22
ATOM 23885 O O . GLU A 1 36 ? 1.596 -5.417 5.334 1.00 0.00 36 GLU A O 22
ATOM 23897 N N . LEU A 1 37 ? 1.867 -4.125 3.510 1.00 0.00 37 LEU A N 22
ATOM 23898 C CA . LEU A 1 37 ? 0.680 -3.313 3.748 1.00 0.00 37 LEU A CA 22
ATOM 23899 C C . LEU A 1 37 ? -0.586 -4.166 3.799 1.00 0.00 37 LEU A C 22
ATOM 23900 O O . LEU A 1 37 ? -1.431 -3.986 4.674 1.00 0.00 37 LEU A O 22
ATOM 23916 N N . LYS A 1 38 ? -0.713 -5.083 2.851 1.00 0.00 38 LYS A N 22
ATOM 23917 C CA . LYS A 1 38 ? -1.877 -5.959 2.773 1.00 0.00 38 LYS A CA 22
ATOM 23918 C C . LYS A 1 38 ? -2.061 -6.766 4.056 1.00 0.00 38 LYS A C 22
ATOM 23919 O O . LYS A 1 38 ? -3.182 -6.980 4.507 1.00 0.00 38 LYS A O 22
ATOM 23938 N N . LYS A 1 39 ? -0.952 -7.230 4.619 1.00 0.00 39 LYS A N 22
ATOM 23939 C CA . LYS A 1 39 ? -0.979 -8.037 5.837 1.00 0.00 39 LYS A CA 22
ATOM 23940 C C . LYS A 1 39 ? -1.523 -7.262 7.039 1.00 0.00 39 LYS A C 22
ATOM 23941 O O . LYS A 1 39 ? -2.217 -7.826 7.882 1.00 0.00 39 LYS A O 22
ATOM 23960 N N . LYS A 1 40 ? -1.183 -5.979 7.131 1.00 0.00 40 LYS A N 22
ATOM 23961 C CA . LYS A 1 40 ? -1.621 -5.144 8.251 1.00 0.00 40 LYS A CA 22
ATOM 23962 C C . LYS A 1 40 ? -3.139 -4.978 8.281 1.00 0.00 40 LYS A C 22
ATOM 23963 O O . LYS A 1 40 ? -3.765 -5.109 9.334 1.00 0.00 40 LYS A O 22
ATOM 23982 N N . ILE A 1 41 ? -3.723 -4.691 7.126 1.00 0.00 41 ILE A N 22
ATOM 23983 C CA . ILE A 1 41 ? -5.166 -4.506 7.020 1.00 0.00 41 ILE A CA 22
ATOM 23984 C C . ILE A 1 41 ? -5.899 -5.778 7.420 1.00 0.00 41 ILE A C 22
ATOM 23985 O O . ILE A 1 41 ? -6.974 -5.732 8.018 1.00 0.00 41 ILE A O 22
ATOM 24001 N N . GLU A 1 42 ? -5.296 -6.912 7.094 1.00 0.00 42 GLU A N 22
ATOM 24002 C CA . GLU A 1 42 ? -5.863 -8.209 7.422 1.00 0.00 42 GLU A CA 22
ATOM 24003 C C . GLU A 1 42 ? -5.942 -8.379 8.932 1.00 0.00 42 GLU A C 22
ATOM 24004 O O . GLU A 1 42 ? -6.856 -9.019 9.453 1.00 0.00 42 GLU A O 22
ATOM 24016 N N . GLU A 1 43 ? -4.970 -7.802 9.631 1.00 0.00 43 GLU A N 22
ATOM 24017 C CA . GLU A 1 43 ? -4.918 -7.886 11.085 1.00 0.00 43 GLU A CA 22
ATOM 24018 C C . GLU A 1 43 ? -5.963 -6.976 11.722 1.00 0.00 43 GLU A C 22
ATOM 24019 O O . GLU A 1 43 ? -6.494 -7.276 12.791 1.00 0.00 43 GLU A O 22
ATOM 24031 N N . LEU A 1 44 ? -6.254 -5.863 11.057 1.00 0.00 44 LEU A N 22
ATOM 24032 C CA . LEU A 1 44 ? -7.236 -4.910 11.559 1.00 0.00 44 LEU A CA 22
ATOM 24033 C C . LEU A 1 44 ? -8.606 -5.566 11.706 1.00 0.00 44 LEU A C 22
ATOM 24034 O O . LEU A 1 44 ? -9.008 -6.380 10.874 1.00 0.00 44 LEU A O 22
ATOM 24050 N N . GLY A 1 45 ? -9.317 -5.206 12.768 1.00 0.00 45 GLY A N 22
ATOM 24051 C CA . GLY A 1 45 ? -10.634 -5.768 13.006 1.00 0.00 45 GLY A CA 22
ATOM 24052 C C . GLY A 1 45 ? -11.729 -4.722 12.947 1.00 0.00 45 GLY A C 22
ATOM 24053 O O . GLY A 1 45 ? -12.748 -4.916 12.284 1.00 0.00 45 GLY A O 22
ATOM 24057 N N . GLY A 1 46 ? -11.519 -3.610 13.644 1.00 0.00 46 GLY A N 22
ATOM 24058 C CA . GLY A 1 46 ? -12.504 -2.545 13.656 1.00 0.00 46 GLY A CA 22
ATOM 24059 C C . GLY A 1 46 ? -12.123 -1.414 14.591 1.00 0.00 46 GLY A C 22
ATOM 24060 O O . GLY A 1 46 ? -11.512 -1.642 15.635 1.00 0.00 46 GLY A O 22
ATOM 24064 N N . GLY A 1 47 ? -12.485 -0.192 14.216 1.00 0.00 47 GLY A N 22
ATOM 24065 C CA . GLY A 1 47 ? -12.169 0.960 15.039 1.00 0.00 47 GLY A CA 22
ATOM 24066 C C . GLY A 1 47 ? -11.607 2.113 14.231 1.00 0.00 47 GLY A C 22
ATOM 24067 O O . GLY A 1 47 ? -11.731 2.140 13.006 1.00 0.00 47 GLY A O 22
ATOM 24071 N N . GLY A 1 48 ? -10.988 3.068 14.916 1.00 0.00 48 GLY A N 22
ATOM 24072 C CA . GLY A 1 48 ? -10.415 4.215 14.236 1.00 0.00 48 GLY A CA 22
ATOM 24073 C C . GLY A 1 48 ? -8.944 4.030 13.920 1.00 0.00 48 GLY A C 22
ATOM 24074 O O . GLY A 1 48 ? -8.145 4.952 14.084 1.00 0.00 48 GLY A O 22
ATOM 24078 N N . GLU A 1 49 ? -8.584 2.833 13.465 1.00 0.00 49 GLU A N 22
ATOM 24079 C CA . GLU A 1 49 ? -7.198 2.529 13.124 1.00 0.00 49 GLU A CA 22
ATOM 24080 C C . GLU A 1 49 ? -7.025 2.384 11.615 1.00 0.00 49 GLU A C 22
ATOM 24081 O O . GLU A 1 49 ? -5.928 2.572 11.086 1.00 0.00 49 GLU A O 22
ATOM 24093 N N . VAL A 1 50 ? -8.111 2.046 10.925 1.00 0.00 50 VAL A N 22
ATOM 24094 C CA . VAL A 1 50 ? -8.077 1.875 9.475 1.00 0.00 50 VAL A CA 22
ATOM 24095 C C . VAL A 1 50 ? -7.538 3.123 8.785 1.00 0.00 50 VAL A C 22
ATOM 24096 O O . VAL A 1 50 ? -6.931 3.039 7.717 1.00 0.00 50 VAL A O 22
ATOM 24109 N N . LYS A 1 51 ? -7.767 4.278 9.398 1.00 0.00 51 LYS A N 22
ATOM 24110 C CA . LYS A 1 51 ? -7.308 5.545 8.839 1.00 0.00 51 LYS A CA 22
ATOM 24111 C C . LYS A 1 51 ? -5.783 5.602 8.798 1.00 0.00 51 LYS A C 22
ATOM 24112 O O . LYS A 1 51 ? -5.200 6.224 7.910 1.00 0.00 51 LYS A O 22
ATOM 24131 N N . LYS A 1 52 ? -5.145 4.951 9.765 1.00 0.00 52 LYS A N 22
ATOM 24132 C CA . LYS A 1 52 ? -3.689 4.928 9.842 1.00 0.00 52 LYS A CA 22
ATOM 24133 C C . LYS A 1 52 ? -3.089 4.133 8.686 1.00 0.00 52 LYS A C 22
ATOM 24134 O O . LYS A 1 52 ? -2.007 4.455 8.197 1.00 0.00 52 LYS A O 22
ATOM 24153 N N . VAL A 1 53 ? -3.794 3.091 8.260 1.00 0.00 53 VAL A N 22
ATOM 24154 C CA . VAL A 1 53 ? -3.329 2.244 7.167 1.00 0.00 53 VAL A CA 22
ATOM 24155 C C . VAL A 1 53 ? -3.349 2.987 5.835 1.00 0.00 53 VAL A C 22
ATOM 24156 O O . VAL A 1 53 ? -2.451 2.818 5.014 1.00 0.00 53 VAL A O 22
ATOM 24169 N N . GLU A 1 54 ? -4.376 3.802 5.622 1.00 0.00 54 GLU A N 22
ATOM 24170 C CA . GLU A 1 54 ? -4.503 4.562 4.382 1.00 0.00 54 GLU A CA 22
ATOM 24171 C C . GLU A 1 54 ? -3.317 5.504 4.198 1.00 0.00 54 GLU A C 22
ATOM 24172 O O . GLU A 1 54 ? -2.869 5.739 3.078 1.00 0.00 54 GLU A O 22
ATOM 24184 N N . GLU A 1 55 ? -2.818 6.035 5.306 1.00 0.00 55 GLU A N 22
ATOM 24185 C CA . GLU A 1 55 ? -1.681 6.951 5.282 1.00 0.00 55 GLU A CA 22
ATOM 24186 C C . GLU A 1 55 ? -0.394 6.218 4.911 1.00 0.00 55 GLU A C 22
ATOM 24187 O O . GLU A 1 55 ? 0.473 6.763 4.230 1.00 0.00 55 GLU A O 22
ATOM 24199 N N . GLU A 1 56 ? -0.274 4.985 5.385 1.00 0.00 56 GLU A N 22
ATOM 24200 C CA . GLU A 1 56 ? 0.906 4.166 5.133 1.00 0.00 56 GLU A CA 22
ATOM 24201 C C . GLU A 1 56 ? 1.148 3.959 3.638 1.00 0.00 56 GLU A C 22
ATOM 24202 O O . GLU A 1 56 ? 2.276 4.082 3.159 1.00 0.00 56 GLU A O 22
ATOM 24214 N N . VAL A 1 57 ? 0.089 3.630 2.912 1.00 0.00 57 VAL A N 22
ATOM 24215 C CA . VAL A 1 57 ? 0.184 3.384 1.477 1.00 0.00 57 VAL A CA 22
ATOM 24216 C C . VAL A 1 57 ? 0.467 4.665 0.690 1.00 0.00 57 VAL A C 22
ATOM 24217 O O . VAL A 1 57 ? 1.177 4.637 -0.314 1.00 0.00 57 VAL A O 22
ATOM 24230 N N . LYS A 1 58 ? -0.097 5.782 1.141 1.00 0.00 58 LYS A N 22
ATOM 24231 C CA . LYS A 1 58 ? 0.094 7.062 0.463 1.00 0.00 58 LYS A CA 22
ATOM 24232 C C . LYS A 1 58 ? 1.580 7.382 0.304 1.00 0.00 58 LYS A C 22
ATOM 24233 O O . LYS A 1 58 ? 1.992 7.996 -0.677 1.00 0.00 58 LYS A O 22
ATOM 24252 N N . LYS A 1 59 ? 2.377 6.963 1.278 1.00 0.00 59 LYS A N 22
ATOM 24253 C CA . LYS A 1 59 ? 3.816 7.200 1.248 1.00 0.00 59 LYS A CA 22
ATOM 24254 C C . LYS A 1 59 ? 4.485 6.390 0.137 1.00 0.00 59 LYS A C 22
ATOM 24255 O O . LYS A 1 59 ? 5.425 6.856 -0.506 1.00 0.00 59 LYS A O 22
ATOM 24274 N N . LEU A 1 60 ? 4.006 5.166 -0.065 1.00 0.00 60 LEU A N 22
ATOM 24275 C CA . LEU A 1 60 ? 4.564 4.271 -1.078 1.00 0.00 60 LEU A CA 22
ATOM 24276 C C . LEU A 1 60 ? 4.487 4.871 -2.481 1.00 0.00 60 LEU A C 22
ATOM 24277 O O . LEU A 1 60 ? 5.455 4.813 -3.240 1.00 0.00 60 LEU A O 22
ATOM 24293 N N . GLU A 1 61 ? 3.337 5.442 -2.828 1.00 0.00 61 GLU A N 22
ATOM 24294 C CA . GLU A 1 61 ? 3.155 6.041 -4.148 1.00 0.00 61 GLU A CA 22
ATOM 24295 C C . GLU A 1 61 ? 4.015 7.289 -4.305 1.00 0.00 61 GLU A C 22
ATOM 24296 O O . GLU A 1 61 ? 4.502 7.585 -5.395 1.00 0.00 61 GLU A O 22
ATOM 24308 N N . GLU A 1 62 ? 4.200 8.018 -3.209 1.00 0.00 62 GLU A N 22
ATOM 24309 C CA . GLU A 1 62 ? 5.004 9.235 -3.222 1.00 0.00 62 GLU A CA 22
ATOM 24310 C C . GLU A 1 62 ? 6.401 8.947 -3.756 1.00 0.00 62 GLU A C 22
ATOM 24311 O O . GLU A 1 62 ? 6.962 9.734 -4.519 1.00 0.00 62 GLU A O 22
ATOM 24323 N N . GLU A 1 63 ? 6.953 7.808 -3.355 1.00 0.00 63 GLU A N 22
ATOM 24324 C CA . GLU A 1 63 ? 8.280 7.404 -3.801 1.00 0.00 63 GLU A CA 22
ATOM 24325 C C . GLU A 1 63 ? 8.271 7.128 -5.299 1.00 0.00 63 GLU A C 22
ATOM 24326 O O . GLU A 1 63 ? 9.260 7.364 -5.993 1.00 0.00 63 GLU A O 22
ATOM 24338 N N . ILE A 1 64 ? 7.140 6.631 -5.790 1.00 0.00 64 ILE A N 22
ATOM 24339 C CA . ILE A 1 64 ? 6.990 6.325 -7.208 1.00 0.00 64 ILE A CA 22
ATOM 24340 C C . ILE A 1 64 ? 7.167 7.580 -8.058 1.00 0.00 64 ILE A C 22
ATOM 24341 O O . ILE A 1 64 ? 7.669 7.517 -9.179 1.00 0.00 64 ILE A O 22
ATOM 24357 N N . LYS A 1 65 ? 6.751 8.719 -7.513 1.00 0.00 65 LYS A N 22
ATOM 24358 C CA . LYS A 1 65 ? 6.865 9.990 -8.217 1.00 0.00 65 LYS A CA 22
ATOM 24359 C C . LYS A 1 65 ? 8.319 10.441 -8.286 1.00 0.00 65 LYS A C 22
ATOM 24360 O O . LYS A 1 65 ? 8.732 11.096 -9.244 1.00 0.00 65 LYS A O 22
ATOM 24379 N N . LYS A 1 66 ? 9.092 10.083 -7.266 1.00 0.00 66 LYS A N 22
ATOM 24380 C CA . LYS A 1 66 ? 10.503 10.448 -7.213 1.00 0.00 66 LYS A CA 22
ATOM 24381 C C . LYS A 1 66 ? 11.281 9.753 -8.326 1.00 0.00 66 LYS A C 22
ATOM 24382 O O . LYS A 1 66 ? 12.288 10.269 -8.810 1.00 0.00 66 LYS A O 22
ATOM 24401 N N . LEU A 1 67 ? 10.806 8.578 -8.726 1.00 0.00 67 LEU A N 22
ATOM 24402 C CA . LEU A 1 67 ? 11.456 7.809 -9.781 1.00 0.00 67 LEU A CA 22
ATOM 24403 C C . LEU A 1 67 ? 10.749 8.016 -11.117 1.00 0.00 67 LEU A C 22
ATOM 24404 O O . LEU A 1 67 ? 11.429 7.942 -12.162 1.00 0.00 67 LEU A O 22
ATOM 24421 N N . GLY A 1 1 ? -17.572 -6.191 9.122 1.00 0.00 1 GLY A N 23
ATOM 24422 C CA . GLY A 1 1 ? -16.122 -6.092 8.801 1.00 0.00 1 GLY A CA 23
ATOM 24423 C C . GLY A 1 1 ? -15.872 -5.801 7.334 1.00 0.00 1 GLY A C 23
ATOM 24424 O O . GLY A 1 1 ? -14.996 -6.406 6.716 1.00 0.00 1 GLY A O 23
ATOM 24430 N N . SER A 1 2 ? -16.643 -4.873 6.777 1.00 0.00 2 SER A N 23
ATOM 24431 C CA . SER A 1 2 ? -16.500 -4.504 5.373 1.00 0.00 2 SER A CA 23
ATOM 24432 C C . SER A 1 2 ? -15.581 -3.297 5.218 1.00 0.00 2 SER A C 23
ATOM 24433 O O . SER A 1 2 ? -14.889 -3.158 4.210 1.00 0.00 2 SER A O 23
ATOM 24441 N N . ARG A 1 3 ? -15.578 -2.427 6.223 1.00 0.00 3 ARG A N 23
ATOM 24442 C CA . ARG A 1 3 ? -14.741 -1.232 6.195 1.00 0.00 3 ARG A CA 23
ATOM 24443 C C . ARG A 1 3 ? -13.265 -1.604 6.100 1.00 0.00 3 ARG A C 23
ATOM 24444 O O . ARG A 1 3 ? -12.504 -0.979 5.362 1.00 0.00 3 ARG A O 23
ATOM 24465 N N . VAL A 1 4 ? -12.866 -2.626 6.851 1.00 0.00 4 VAL A N 23
ATOM 24466 C CA . VAL A 1 4 ? -11.480 -3.081 6.849 1.00 0.00 4 VAL A CA 23
ATOM 24467 C C . VAL A 1 4 ? -11.140 -3.793 5.543 1.00 0.00 4 VAL A C 23
ATOM 24468 O O . VAL A 1 4 ? -10.090 -3.548 4.947 1.00 0.00 4 VAL A O 23
ATOM 24481 N N . LYS A 1 5 ? -12.034 -4.672 5.101 1.00 0.00 5 LYS A N 23
ATOM 24482 C CA . LYS A 1 5 ? -11.825 -5.415 3.864 1.00 0.00 5 LYS A CA 23
ATOM 24483 C C . LYS A 1 5 ? -11.715 -4.455 2.684 1.00 0.00 5 LYS A C 23
ATOM 24484 O O . LYS A 1 5 ? -10.835 -4.596 1.838 1.00 0.00 5 LYS A O 23
ATOM 24503 N N . ALA A 1 6 ? -12.612 -3.477 2.638 1.00 0.00 6 ALA A N 23
ATOM 24504 C CA . ALA A 1 6 ? -12.612 -2.490 1.567 1.00 0.00 6 ALA A CA 23
ATOM 24505 C C . ALA A 1 6 ? -11.265 -1.781 1.494 1.00 0.00 6 ALA A C 23
ATOM 24506 O O . ALA A 1 6 ? -10.785 -1.441 0.413 1.00 0.00 6 ALA A O 23
ATOM 24513 N N . LEU A 1 7 ? -10.664 -1.566 2.658 1.00 0.00 7 LEU A N 23
ATOM 24514 C CA . LEU A 1 7 ? -9.369 -0.903 2.750 1.00 0.00 7 LEU A CA 23
ATOM 24515 C C . LEU A 1 7 ? -8.310 -1.665 1.958 1.00 0.00 7 LEU A C 23
ATOM 24516 O O . LEU A 1 7 ? -7.492 -1.069 1.258 1.00 0.00 7 LEU A O 23
ATOM 24532 N N . GLU A 1 8 ? -8.333 -2.985 2.082 1.00 0.00 8 GLU A N 23
ATOM 24533 C CA . GLU A 1 8 ? -7.377 -3.842 1.388 1.00 0.00 8 GLU A CA 23
ATOM 24534 C C . GLU A 1 8 ? -7.551 -3.760 -0.131 1.00 0.00 8 GLU A C 23
ATOM 24535 O O . GLU A 1 8 ? -6.591 -3.913 -0.884 1.00 0.00 8 GLU A O 23
ATOM 24547 N N . GLU A 1 9 ? -8.786 -3.539 -0.571 1.00 0.00 9 GLU A N 23
ATOM 24548 C CA . GLU A 1 9 ? -9.098 -3.460 -1.995 1.00 0.00 9 GLU A CA 23
ATOM 24549 C C . GLU A 1 9 ? -8.465 -2.239 -2.661 1.00 0.00 9 GLU A C 23
ATOM 24550 O O . GLU A 1 9 ? -8.044 -2.307 -3.814 1.00 0.00 9 GLU A O 23
ATOM 24562 N N . LYS A 1 10 ? -8.419 -1.121 -1.944 1.00 0.00 10 LYS A N 23
ATOM 24563 C CA . LYS A 1 10 ? -7.852 0.112 -2.490 1.00 0.00 10 LYS A CA 23
ATOM 24564 C C . LYS A 1 10 ? -6.331 0.035 -2.611 1.00 0.00 10 LYS A C 23
ATOM 24565 O O . LYS A 1 10 ? -5.744 0.594 -3.536 1.00 0.00 10 LYS A O 23
ATOM 24584 N N . VAL A 1 11 ? -5.697 -0.652 -1.666 1.00 0.00 11 VAL A N 23
ATOM 24585 C CA . VAL A 1 11 ? -4.243 -0.791 -1.660 1.00 0.00 11 VAL A CA 23
ATOM 24586 C C . VAL A 1 11 ? -3.745 -1.590 -2.863 1.00 0.00 11 VAL A C 23
ATOM 24587 O O . VAL A 1 11 ? -2.709 -1.273 -3.447 1.00 0.00 11 VAL A O 23
ATOM 24600 N N . LYS A 1 12 ? -4.486 -2.630 -3.219 1.00 0.00 12 LYS A N 23
ATOM 24601 C CA . LYS A 1 12 ? -4.129 -3.489 -4.342 1.00 0.00 12 LYS A CA 23
ATOM 24602 C C . LYS A 1 12 ? -4.287 -2.763 -5.668 1.00 0.00 12 LYS A C 23
ATOM 24603 O O . LYS A 1 12 ? -3.483 -2.942 -6.582 1.00 0.00 12 LYS A O 23
ATOM 24622 N N . ALA A 1 13 ? -5.322 -1.940 -5.770 1.00 0.00 13 ALA A N 23
ATOM 24623 C CA . ALA A 1 13 ? -5.568 -1.192 -6.991 1.00 0.00 13 ALA A CA 23
ATOM 24624 C C . ALA A 1 13 ? -4.346 -0.358 -7.338 1.00 0.00 13 ALA A C 23
ATOM 24625 O O . ALA A 1 13 ? -3.993 -0.207 -8.508 1.00 0.00 13 ALA A O 23
ATOM 24632 N N . LEU A 1 14 ? -3.687 0.157 -6.306 1.00 0.00 14 LEU A N 23
ATOM 24633 C CA . LEU A 1 14 ? -2.479 0.949 -6.506 1.00 0.00 14 LEU A CA 23
ATOM 24634 C C . LEU A 1 14 ? -1.334 0.056 -6.965 1.00 0.00 14 LEU A C 23
ATOM 24635 O O . LEU A 1 14 ? -0.451 0.488 -7.696 1.00 0.00 14 LEU A O 23
ATOM 24651 N N . GLU A 1 15 ? -1.358 -1.194 -6.517 1.00 0.00 15 GLU A N 23
ATOM 24652 C CA . GLU A 1 15 ? -0.327 -2.167 -6.866 1.00 0.00 15 GLU A CA 23
ATOM 24653 C C . GLU A 1 15 ? -0.132 -2.265 -8.378 1.00 0.00 15 GLU A C 23
ATOM 24654 O O . GLU A 1 15 ? 0.988 -2.417 -8.862 1.00 0.00 15 GLU A O 23
ATOM 24666 N N . GLU A 1 16 ? -1.235 -2.196 -9.111 1.00 0.00 16 GLU A N 23
ATOM 24667 C CA . GLU A 1 16 ? -1.211 -2.292 -10.569 1.00 0.00 16 GLU A CA 23
ATOM 24668 C C . GLU A 1 16 ? -0.402 -1.164 -11.191 1.00 0.00 16 GLU A C 23
ATOM 24669 O O . GLU A 1 16 ? 0.289 -1.363 -12.189 1.00 0.00 16 GLU A O 23
ATOM 24681 N N . LYS A 1 17 ? -0.495 0.019 -10.602 1.00 0.00 17 LYS A N 23
ATOM 24682 C CA . LYS A 1 17 ? 0.228 1.179 -11.102 1.00 0.00 17 LYS A CA 23
ATOM 24683 C C . LYS A 1 17 ? 1.731 1.032 -10.863 1.00 0.00 17 LYS A C 23
ATOM 24684 O O . LYS A 1 17 ? 2.543 1.563 -11.620 1.00 0.00 17 LYS A O 23
ATOM 24703 N N . VAL A 1 18 ? 2.093 0.326 -9.795 1.00 0.00 18 VAL A N 23
ATOM 24704 C CA . VAL A 1 18 ? 3.499 0.130 -9.446 1.00 0.00 18 VAL A CA 23
ATOM 24705 C C . VAL A 1 18 ? 4.238 -0.695 -10.500 1.00 0.00 18 VAL A C 23
ATOM 24706 O O . VAL A 1 18 ? 5.333 -0.332 -10.924 1.00 0.00 18 VAL A O 23
ATOM 24719 N N . LYS A 1 19 ? 3.635 -1.799 -10.924 1.00 0.00 19 LYS A N 23
ATOM 24720 C CA . LYS A 1 19 ? 4.246 -2.657 -11.933 1.00 0.00 19 LYS A CA 23
ATOM 24721 C C . LYS A 1 19 ? 4.238 -1.977 -13.299 1.00 0.00 19 LYS A C 23
ATOM 24722 O O . LYS A 1 19 ? 5.060 -2.280 -14.165 1.00 0.00 19 LYS A O 23
ATOM 24741 N N . ALA A 1 20 ? 3.286 -1.070 -13.487 1.00 0.00 20 ALA A N 23
ATOM 24742 C CA . ALA A 1 20 ? 3.140 -0.356 -14.746 1.00 0.00 20 ALA A CA 23
ATOM 24743 C C . ALA A 1 20 ? 4.097 0.832 -14.844 1.00 0.00 20 ALA A C 23
ATOM 24744 O O . ALA A 1 20 ? 4.282 1.398 -15.921 1.00 0.00 20 ALA A O 23
ATOM 24751 N N . LEU A 1 21 ? 4.702 1.209 -13.721 1.00 0.00 21 LEU A N 23
ATOM 24752 C CA . LEU A 1 21 ? 5.632 2.332 -13.701 1.00 0.00 21 LEU A CA 23
ATOM 24753 C C . LEU A 1 21 ? 6.966 1.949 -14.339 1.00 0.00 21 LEU A C 23
ATOM 24754 O O . LEU A 1 21 ? 7.661 2.794 -14.901 1.00 0.00 21 LEU A O 23
ATOM 24770 N N . GLY A 1 22 ? 7.315 0.669 -14.248 1.00 0.00 22 GLY A N 23
ATOM 24771 C CA . GLY A 1 22 ? 8.562 0.197 -14.821 1.00 0.00 22 GLY A CA 23
ATOM 24772 C C . GLY A 1 22 ? 9.001 -1.132 -14.241 1.00 0.00 22 GLY A C 23
ATOM 24773 O O . GLY A 1 22 ? 8.175 -1.916 -13.772 1.00 0.00 22 GLY A O 23
ATOM 24777 N N . GLY A 1 23 ? 10.305 -1.389 -14.274 1.00 0.00 23 GLY A N 23
ATOM 24778 C CA . GLY A 1 23 ? 10.829 -2.634 -13.746 1.00 0.00 23 GLY A CA 23
ATOM 24779 C C . GLY A 1 23 ? 12.332 -2.593 -13.551 1.00 0.00 23 GLY A C 23
ATOM 24780 O O . GLY A 1 23 ? 13.082 -2.361 -14.500 1.00 0.00 23 GLY A O 23
ATOM 24784 N N . GLY A 1 24 ? 12.774 -2.818 -12.319 1.00 0.00 24 GLY A N 23
ATOM 24785 C CA . GLY A 1 24 ? 14.195 -2.801 -12.026 1.00 0.00 24 GLY A CA 23
ATOM 24786 C C . GLY A 1 24 ? 14.490 -3.090 -10.567 1.00 0.00 24 GLY A C 23
ATOM 24787 O O . GLY A 1 24 ? 13.803 -3.892 -9.935 1.00 0.00 24 GLY A O 23
ATOM 24791 N N . GLY A 1 25 ? 15.515 -2.435 -10.033 1.00 0.00 25 GLY A N 23
ATOM 24792 C CA . GLY A 1 25 ? 15.882 -2.638 -8.645 1.00 0.00 25 GLY A CA 23
ATOM 24793 C C . GLY A 1 25 ? 15.019 -1.836 -7.690 1.00 0.00 25 GLY A C 23
ATOM 24794 O O . GLY A 1 25 ? 14.693 -2.302 -6.598 1.00 0.00 25 GLY A O 23
ATOM 24798 N N . ARG A 1 26 ? 14.648 -0.627 -8.100 1.00 0.00 26 ARG A N 23
ATOM 24799 C CA . ARG A 1 26 ? 13.818 0.238 -7.270 1.00 0.00 26 ARG A CA 23
ATOM 24800 C C . ARG A 1 26 ? 12.343 -0.127 -7.407 1.00 0.00 26 ARG A C 23
ATOM 24801 O O . ARG A 1 26 ? 11.581 -0.002 -6.456 1.00 0.00 26 ARG A O 23
ATOM 24822 N N . ILE A 1 27 ? 11.947 -0.553 -8.599 1.00 0.00 27 ILE A N 23
ATOM 24823 C CA . ILE A 1 27 ? 10.559 -0.927 -8.867 1.00 0.00 27 ILE A CA 23
ATOM 24824 C C . ILE A 1 27 ? 10.141 -2.194 -8.114 1.00 0.00 27 ILE A C 23
ATOM 24825 O O . ILE A 1 27 ? 9.048 -2.260 -7.551 1.00 0.00 27 ILE A O 23
ATOM 24841 N N . GLU A 1 28 ? 11.003 -3.209 -8.143 1.00 0.00 28 GLU A N 23
ATOM 24842 C CA . GLU A 1 28 ? 10.716 -4.496 -7.501 1.00 0.00 28 GLU A CA 23
ATOM 24843 C C . GLU A 1 28 ? 10.700 -4.407 -5.976 1.00 0.00 28 GLU A C 23
ATOM 24844 O O . GLU A 1 28 ? 9.891 -5.060 -5.320 1.00 0.00 28 GLU A O 23
ATOM 24856 N N . GLU A 1 29 ? 11.603 -3.619 -5.415 1.00 0.00 29 GLU A N 23
ATOM 24857 C CA . GLU A 1 29 ? 11.693 -3.467 -3.965 1.00 0.00 29 GLU A CA 23
ATOM 24858 C C . GLU A 1 29 ? 10.480 -2.730 -3.401 1.00 0.00 29 GLU A C 23
ATOM 24859 O O . GLU A 1 29 ? 9.997 -3.042 -2.312 1.00 0.00 29 GLU A O 23
ATOM 24871 N N . LEU A 1 30 ? 10.019 -1.733 -4.141 1.00 0.00 30 LEU A N 23
ATOM 24872 C CA . LEU A 1 30 ? 8.890 -0.909 -3.735 1.00 0.00 30 LEU A CA 23
ATOM 24873 C C . LEU A 1 30 ? 7.611 -1.726 -3.559 1.00 0.00 30 LEU A C 23
ATOM 24874 O O . LEU A 1 30 ? 6.904 -1.574 -2.563 1.00 0.00 30 LEU A O 23
ATOM 24890 N N . LYS A 1 31 ? 7.316 -2.588 -4.526 1.00 0.00 31 LYS A N 23
ATOM 24891 C CA . LYS A 1 31 ? 6.114 -3.416 -4.457 1.00 0.00 31 LYS A CA 23
ATOM 24892 C C . LYS A 1 31 ? 6.199 -4.413 -3.313 1.00 0.00 31 LYS A C 23
ATOM 24893 O O . LYS A 1 31 ? 5.192 -4.730 -2.684 1.00 0.00 31 LYS A O 23
ATOM 24912 N N . LYS A 1 32 ? 7.404 -4.907 -3.041 1.00 0.00 32 LYS A N 23
ATOM 24913 C CA . LYS A 1 32 ? 7.604 -5.867 -1.962 1.00 0.00 32 LYS A CA 23
ATOM 24914 C C . LYS A 1 32 ? 7.099 -5.283 -0.649 1.00 0.00 32 LYS A C 23
ATOM 24915 O O . LYS A 1 32 ? 6.473 -5.974 0.154 1.00 0.00 32 LYS A O 23
ATOM 24934 N N . LYS A 1 33 ? 7.357 -3.995 -0.453 1.00 0.00 33 LYS A N 23
ATOM 24935 C CA . LYS A 1 33 ? 6.911 -3.297 0.743 1.00 0.00 33 LYS A CA 23
ATOM 24936 C C . LYS A 1 33 ? 5.389 -3.252 0.781 1.00 0.00 33 LYS A C 23
ATOM 24937 O O . LYS A 1 33 ? 4.780 -3.335 1.845 1.00 0.00 33 LYS A O 23
ATOM 24956 N N . TYR A 1 34 ? 4.783 -3.118 -0.398 1.00 0.00 34 TYR A N 23
ATOM 24957 C CA . TYR A 1 34 ? 3.330 -3.059 -0.522 1.00 0.00 34 TYR A CA 23
ATOM 24958 C C . TYR A 1 34 ? 2.675 -4.297 0.092 1.00 0.00 34 TYR A C 23
ATOM 24959 O O . TYR A 1 34 ? 1.619 -4.202 0.715 1.00 0.00 34 TYR A O 23
ATOM 24977 N N . GLU A 1 35 ? 3.307 -5.456 -0.077 1.00 0.00 35 GLU A N 23
ATOM 24978 C CA . GLU A 1 35 ? 2.776 -6.699 0.475 1.00 0.00 35 GLU A CA 23
ATOM 24979 C C . GLU A 1 35 ? 2.598 -6.569 1.983 1.00 0.00 35 GLU A C 23
ATOM 24980 O O . GLU A 1 35 ? 1.628 -7.069 2.554 1.00 0.00 35 GLU A O 23
ATOM 24992 N N . GLU A 1 36 ? 3.540 -5.878 2.615 1.00 0.00 36 GLU A N 23
ATOM 24993 C CA . GLU A 1 36 ? 3.500 -5.653 4.053 1.00 0.00 36 GLU A CA 23
ATOM 24994 C C . GLU A 1 36 ? 2.287 -4.809 4.426 1.00 0.00 36 GLU A C 23
ATOM 24995 O O . GLU A 1 36 ? 1.667 -5.017 5.467 1.00 0.00 36 GLU A O 23
ATOM 25007 N N . LEU A 1 37 ? 1.967 -3.849 3.566 1.00 0.00 37 LEU A N 23
ATOM 25008 C CA . LEU A 1 37 ? 0.840 -2.951 3.785 1.00 0.00 37 LEU A CA 23
ATOM 25009 C C . LEU A 1 37 ? -0.469 -3.727 3.918 1.00 0.00 37 LEU A C 23
ATOM 25010 O O . LEU A 1 37 ? -1.336 -3.365 4.713 1.00 0.00 37 LEU A O 23
ATOM 25026 N N . LYS A 1 38 ? -0.609 -4.793 3.136 1.00 0.00 38 LYS A N 23
ATOM 25027 C CA . LYS A 1 38 ? -1.815 -5.614 3.171 1.00 0.00 38 LYS A CA 23
ATOM 25028 C C . LYS A 1 38 ? -1.971 -6.307 4.522 1.00 0.00 38 LYS A C 23
ATOM 25029 O O . LYS A 1 38 ? -3.076 -6.417 5.050 1.00 0.00 38 LYS A O 23
ATOM 25048 N N . LYS A 1 39 ? -0.855 -6.780 5.066 1.00 0.00 39 LYS A N 23
ATOM 25049 C CA . LYS A 1 39 ? -0.851 -7.473 6.351 1.00 0.00 39 LYS A CA 23
ATOM 25050 C C . LYS A 1 39 ? -1.385 -6.584 7.470 1.00 0.00 39 LYS A C 23
ATOM 25051 O O . LYS A 1 39 ? -2.074 -7.059 8.369 1.00 0.00 39 LYS A O 23
ATOM 25070 N N . LYS A 1 40 ? -1.054 -5.298 7.417 1.00 0.00 40 LYS A N 23
ATOM 25071 C CA . LYS A 1 40 ? -1.491 -4.346 8.435 1.00 0.00 40 LYS A CA 23
ATOM 25072 C C . LYS A 1 40 ? -3.014 -4.255 8.488 1.00 0.00 40 LYS A C 23
ATOM 25073 O O . LYS A 1 40 ? -3.599 -4.060 9.553 1.00 0.00 40 LYS A O 23
ATOM 25092 N N . ILE A 1 41 ? -3.646 -4.400 7.330 1.00 0.00 41 ILE A N 23
ATOM 25093 C CA . ILE A 1 41 ? -5.098 -4.339 7.233 1.00 0.00 41 ILE A CA 23
ATOM 25094 C C . ILE A 1 41 ? -5.727 -5.569 7.873 1.00 0.00 41 ILE A C 23
ATOM 25095 O O . ILE A 1 41 ? -6.800 -5.499 8.474 1.00 0.00 41 ILE A O 23
ATOM 25111 N N . GLU A 1 42 ? -5.043 -6.695 7.739 1.00 0.00 42 GLU A N 23
ATOM 25112 C CA . GLU A 1 42 ? -5.503 -7.957 8.296 1.00 0.00 42 GLU A CA 23
ATOM 25113 C C . GLU A 1 42 ? -5.566 -7.893 9.820 1.00 0.00 42 GLU A C 23
ATOM 25114 O O . GLU A 1 42 ? -6.418 -8.525 10.443 1.00 0.00 42 GLU A O 23
ATOM 25126 N N . GLU A 1 43 ? -4.645 -7.139 10.414 1.00 0.00 43 GLU A N 23
ATOM 25127 C CA . GLU A 1 43 ? -4.581 -7.007 11.866 1.00 0.00 43 GLU A CA 23
ATOM 25128 C C . GLU A 1 43 ? -5.714 -6.139 12.408 1.00 0.00 43 GLU A C 23
ATOM 25129 O O . GLU A 1 43 ? -6.397 -6.521 13.358 1.00 0.00 43 GLU A O 23
ATOM 25141 N N . LEU A 1 44 ? -5.907 -4.970 11.807 1.00 0.00 44 LEU A N 23
ATOM 25142 C CA . LEU A 1 44 ? -6.956 -4.057 12.247 1.00 0.00 44 LEU A CA 23
ATOM 25143 C C . LEU A 1 44 ? -8.336 -4.672 12.040 1.00 0.00 44 LEU A C 23
ATOM 25144 O O . LEU A 1 44 ? -8.543 -5.464 11.121 1.00 0.00 44 LEU A O 23
ATOM 25160 N N . GLY A 1 45 ? -9.278 -4.302 12.902 1.00 0.00 45 GLY A N 23
ATOM 25161 C CA . GLY A 1 45 ? -10.627 -4.828 12.799 1.00 0.00 45 GLY A CA 23
ATOM 25162 C C . GLY A 1 45 ? -11.666 -3.740 12.614 1.00 0.00 45 GLY A C 23
ATOM 25163 O O . GLY A 1 45 ? -12.642 -3.922 11.888 1.00 0.00 45 GLY A O 23
ATOM 25167 N N . GLY A 1 46 ? -11.456 -2.604 13.273 1.00 0.00 46 GLY A N 23
ATOM 25168 C CA . GLY A 1 46 ? -12.392 -1.501 13.163 1.00 0.00 46 GLY A CA 23
ATOM 25169 C C . GLY A 1 46 ? -12.025 -0.334 14.059 1.00 0.00 46 GLY A C 23
ATOM 25170 O O . GLY A 1 46 ? -10.909 -0.267 14.576 1.00 0.00 46 GLY A O 23
ATOM 25174 N N . GLY A 1 47 ? -12.965 0.585 14.244 1.00 0.00 47 GLY A N 23
ATOM 25175 C CA . GLY A 1 47 ? -12.716 1.743 15.084 1.00 0.00 47 GLY A CA 23
ATOM 25176 C C . GLY A 1 47 ? -12.137 2.910 14.309 1.00 0.00 47 GLY A C 23
ATOM 25177 O O . GLY A 1 47 ? -12.854 3.597 13.581 1.00 0.00 47 GLY A O 23
ATOM 25181 N N . GLY A 1 48 ? -10.837 3.132 14.463 1.00 0.00 48 GLY A N 23
ATOM 25182 C CA . GLY A 1 48 ? -10.182 4.223 13.766 1.00 0.00 48 GLY A CA 23
ATOM 25183 C C . GLY A 1 48 ? -8.768 3.876 13.350 1.00 0.00 48 GLY A C 23
ATOM 25184 O O . GLY A 1 48 ? -7.902 4.749 13.278 1.00 0.00 48 GLY A O 23
ATOM 25188 N N . GLU A 1 49 ? -8.532 2.597 13.075 1.00 0.00 49 GLU A N 23
ATOM 25189 C CA . GLU A 1 49 ? -7.211 2.135 12.663 1.00 0.00 49 GLU A CA 23
ATOM 25190 C C . GLU A 1 49 ? -7.105 2.066 11.144 1.00 0.00 49 GLU A C 23
ATOM 25191 O O . GLU A 1 49 ? -6.021 2.222 10.581 1.00 0.00 49 GLU A O 23
ATOM 25203 N N . VAL A 1 50 ? -8.236 1.831 10.483 1.00 0.00 50 VAL A N 23
ATOM 25204 C CA . VAL A 1 50 ? -8.267 1.741 9.027 1.00 0.00 50 VAL A CA 23
ATOM 25205 C C . VAL A 1 50 ? -7.651 2.977 8.382 1.00 0.00 50 VAL A C 23
ATOM 25206 O O . VAL A 1 50 ? -7.087 2.902 7.292 1.00 0.00 50 VAL A O 23
ATOM 25219 N N . LYS A 1 51 ? -7.767 4.115 9.058 1.00 0.00 51 LYS A N 23
ATOM 25220 C CA . LYS A 1 51 ? -7.221 5.369 8.548 1.00 0.00 51 LYS A CA 23
ATOM 25221 C C . LYS A 1 51 ? -5.694 5.352 8.560 1.00 0.00 51 LYS A C 23
ATOM 25222 O O . LYS A 1 51 ? -5.050 5.962 7.708 1.00 0.00 51 LYS A O 23
ATOM 25241 N N . LYS A 1 52 ? -5.122 4.655 9.538 1.00 0.00 52 LYS A N 23
ATOM 25242 C CA . LYS A 1 52 ? -3.671 4.564 9.670 1.00 0.00 52 LYS A CA 23
ATOM 25243 C C . LYS A 1 52 ? -3.052 3.785 8.513 1.00 0.00 52 LYS A C 23
ATOM 25244 O O . LYS A 1 52 ? -1.937 4.077 8.084 1.00 0.00 52 LYS A O 23
ATOM 25263 N N . VAL A 1 53 ? -3.777 2.788 8.020 1.00 0.00 53 VAL A N 23
ATOM 25264 C CA . VAL A 1 53 ? -3.298 1.957 6.919 1.00 0.00 53 VAL A CA 23
ATOM 25265 C C . VAL A 1 53 ? -3.322 2.709 5.592 1.00 0.00 53 VAL A C 23
ATOM 25266 O O . VAL A 1 53 ? -2.425 2.550 4.771 1.00 0.00 53 VAL A O 23
ATOM 25279 N N . GLU A 1 54 ? -4.359 3.514 5.381 1.00 0.00 54 GLU A N 23
ATOM 25280 C CA . GLU A 1 54 ? -4.497 4.277 4.144 1.00 0.00 54 GLU A CA 23
ATOM 25281 C C . GLU A 1 54 ? -3.338 5.255 3.963 1.00 0.00 54 GLU A C 23
ATOM 25282 O O . GLU A 1 54 ? -2.850 5.454 2.853 1.00 0.00 54 GLU A O 23
ATOM 25294 N N . GLU A 1 55 ? -2.903 5.862 5.061 1.00 0.00 55 GLU A N 23
ATOM 25295 C CA . GLU A 1 55 ? -1.801 6.818 5.024 1.00 0.00 55 GLU A CA 23
ATOM 25296 C C . GLU A 1 55 ? -0.481 6.113 4.723 1.00 0.00 55 GLU A C 23
ATOM 25297 O O . GLU A 1 55 ? 0.385 6.654 4.035 1.00 0.00 55 GLU A O 23
ATOM 25309 N N . GLU A 1 56 ? -0.336 4.908 5.260 1.00 0.00 56 GLU A N 23
ATOM 25310 C CA . GLU A 1 56 ? 0.875 4.115 5.075 1.00 0.00 56 GLU A CA 23
ATOM 25311 C C . GLU A 1 56 ? 1.153 3.849 3.597 1.00 0.00 56 GLU A C 23
ATOM 25312 O O . GLU A 1 56 ? 2.302 3.888 3.155 1.00 0.00 56 GLU A O 23
ATOM 25324 N N . VAL A 1 57 ? 0.097 3.577 2.840 1.00 0.00 57 VAL A N 23
ATOM 25325 C CA . VAL A 1 57 ? 0.222 3.300 1.415 1.00 0.00 57 VAL A CA 23
ATOM 25326 C C . VAL A 1 57 ? 0.555 4.566 0.626 1.00 0.00 57 VAL A C 23
ATOM 25327 O O . VAL A 1 57 ? 1.282 4.516 -0.363 1.00 0.00 57 VAL A O 23
ATOM 25340 N N . LYS A 1 58 ? 0.009 5.698 1.066 1.00 0.00 58 LYS A N 23
ATOM 25341 C CA . LYS A 1 58 ? 0.242 6.974 0.395 1.00 0.00 58 LYS A CA 23
ATOM 25342 C C . LYS A 1 58 ? 1.734 7.257 0.259 1.00 0.00 58 LYS A C 23
ATOM 25343 O O . LYS A 1 58 ? 2.172 7.862 -0.716 1.00 0.00 58 LYS A O 23
ATOM 25362 N N . LYS A 1 59 ? 2.511 6.817 1.240 1.00 0.00 59 LYS A N 23
ATOM 25363 C CA . LYS A 1 59 ? 3.955 7.017 1.223 1.00 0.00 59 LYS A CA 23
ATOM 25364 C C . LYS A 1 59 ? 4.612 6.192 0.115 1.00 0.00 59 LYS A C 23
ATOM 25365 O O . LYS A 1 59 ? 5.569 6.634 -0.519 1.00 0.00 59 LYS A O 23
ATOM 25384 N N . LEU A 1 60 ? 4.099 4.982 -0.093 1.00 0.00 60 LEU A N 23
ATOM 25385 C CA . LEU A 1 60 ? 4.637 4.071 -1.103 1.00 0.00 60 LEU A CA 23
ATOM 25386 C C . LEU A 1 60 ? 4.589 4.670 -2.508 1.00 0.00 60 LEU A C 23
ATOM 25387 O O . LEU A 1 60 ? 5.560 4.582 -3.258 1.00 0.00 60 LEU A O 23
ATOM 25403 N N . GLU A 1 61 ? 3.460 5.274 -2.865 1.00 0.00 61 GLU A N 23
ATOM 25404 C CA . GLU A 1 61 ? 3.307 5.877 -4.187 1.00 0.00 61 GLU A CA 23
ATOM 25405 C C . GLU A 1 61 ? 4.193 7.109 -4.332 1.00 0.00 61 GLU A C 23
ATOM 25406 O O . GLU A 1 61 ? 4.700 7.396 -5.416 1.00 0.00 61 GLU A O 23
ATOM 25418 N N . GLU A 1 62 ? 4.380 7.832 -3.232 1.00 0.00 62 GLU A N 23
ATOM 25419 C CA . GLU A 1 62 ? 5.208 9.034 -3.232 1.00 0.00 62 GLU A CA 23
ATOM 25420 C C . GLU A 1 62 ? 6.605 8.724 -3.756 1.00 0.00 62 GLU A C 23
ATOM 25421 O O . GLU A 1 62 ? 7.179 9.499 -4.522 1.00 0.00 62 GLU A O 23
ATOM 25433 N N . GLU A 1 63 ? 7.142 7.580 -3.347 1.00 0.00 63 GLU A N 23
ATOM 25434 C CA . GLU A 1 63 ? 8.466 7.160 -3.786 1.00 0.00 63 GLU A CA 23
ATOM 25435 C C . GLU A 1 63 ? 8.462 6.903 -5.286 1.00 0.00 63 GLU A C 23
ATOM 25436 O O . GLU A 1 63 ? 9.456 7.136 -5.973 1.00 0.00 63 GLU A O 23
ATOM 25448 N N . ILE A 1 64 ? 7.327 6.427 -5.785 1.00 0.00 64 ILE A N 23
ATOM 25449 C CA . ILE A 1 64 ? 7.179 6.139 -7.207 1.00 0.00 64 ILE A CA 23
ATOM 25450 C C . ILE A 1 64 ? 7.373 7.401 -8.044 1.00 0.00 64 ILE A C 23
ATOM 25451 O O . ILE A 1 64 ? 7.875 7.342 -9.167 1.00 0.00 64 ILE A O 23
ATOM 25467 N N . LYS A 1 65 ? 6.972 8.541 -7.493 1.00 0.00 65 LYS A N 23
ATOM 25468 C CA . LYS A 1 65 ? 7.104 9.815 -8.193 1.00 0.00 65 LYS A CA 23
ATOM 25469 C C . LYS A 1 65 ? 8.563 10.256 -8.249 1.00 0.00 65 LYS A C 23
ATOM 25470 O O . LYS A 1 65 ? 8.982 10.931 -9.188 1.00 0.00 65 LYS A O 23
ATOM 25489 N N . LYS A 1 66 ? 9.331 9.869 -7.236 1.00 0.00 66 LYS A N 23
ATOM 25490 C CA . LYS A 1 66 ? 10.744 10.223 -7.170 1.00 0.00 66 LYS A CA 23
ATOM 25491 C C . LYS A 1 66 ? 11.550 9.458 -8.215 1.00 0.00 66 LYS A C 23
ATOM 25492 O O . LYS A 1 66 ? 12.598 9.921 -8.666 1.00 0.00 66 LYS A O 23
ATOM 25511 N N . LEU A 1 67 ? 11.056 8.283 -8.596 1.00 0.00 67 LEU A N 23
ATOM 25512 C CA . LEU A 1 67 ? 11.733 7.456 -9.587 1.00 0.00 67 LEU A CA 23
ATOM 25513 C C . LEU A 1 67 ? 11.114 7.646 -10.970 1.00 0.00 67 LEU A C 23
ATOM 25514 O O . LEU A 1 67 ? 11.877 7.686 -11.959 1.00 0.00 67 LEU A O 23
ATOM 25531 N N . GLY A 1 1 ? -16.801 -6.893 9.073 1.00 0.00 1 GLY A N 24
ATOM 25532 C CA . GLY A 1 1 ? -15.857 -5.821 8.655 1.00 0.00 1 GLY A CA 24
ATOM 25533 C C . GLY A 1 1 ? -16.009 -5.451 7.193 1.00 0.00 1 GLY A C 24
ATOM 25534 O O . GLY A 1 1 ? -15.732 -6.262 6.309 1.00 0.00 1 GLY A O 24
ATOM 25540 N N . SER A 1 2 ? -16.450 -4.224 6.938 1.00 0.00 2 SER A N 24
ATOM 25541 C CA . SER A 1 2 ? -16.640 -3.748 5.573 1.00 0.00 2 SER A CA 24
ATOM 25542 C C . SER A 1 2 ? -15.714 -2.574 5.272 1.00 0.00 2 SER A C 24
ATOM 25543 O O . SER A 1 2 ? -15.146 -2.482 4.183 1.00 0.00 2 SER A O 24
ATOM 25551 N N . ARG A 1 3 ? -15.567 -1.679 6.243 1.00 0.00 3 ARG A N 24
ATOM 25552 C CA . ARG A 1 3 ? -14.711 -0.509 6.081 1.00 0.00 3 ARG A CA 24
ATOM 25553 C C . ARG A 1 3 ? -13.241 -0.912 6.031 1.00 0.00 3 ARG A C 24
ATOM 25554 O O . ARG A 1 3 ? -12.457 -0.340 5.273 1.00 0.00 3 ARG A O 24
ATOM 25575 N N . VAL A 1 4 ? -12.872 -1.897 6.842 1.00 0.00 4 VAL A N 24
ATOM 25576 C CA . VAL A 1 4 ? -11.495 -2.374 6.887 1.00 0.00 4 VAL A CA 24
ATOM 25577 C C . VAL A 1 4 ? -11.147 -3.160 5.629 1.00 0.00 4 VAL A C 24
ATOM 25578 O O . VAL A 1 4 ? -10.085 -2.965 5.037 1.00 0.00 4 VAL A O 24
ATOM 25591 N N . LYS A 1 5 ? -12.049 -4.048 5.220 1.00 0.00 5 LYS A N 24
ATOM 25592 C CA . LYS A 1 5 ? -11.830 -4.858 4.028 1.00 0.00 5 LYS A CA 24
ATOM 25593 C C . LYS A 1 5 ? -11.701 -3.970 2.796 1.00 0.00 5 LYS A C 24
ATOM 25594 O O . LYS A 1 5 ? -10.819 -4.171 1.966 1.00 0.00 5 LYS A O 24
ATOM 25613 N N . ALA A 1 6 ? -12.581 -2.981 2.690 1.00 0.00 6 ALA A N 24
ATOM 25614 C CA . ALA A 1 6 ? -12.556 -2.057 1.564 1.00 0.00 6 ALA A CA 24
ATOM 25615 C C . ALA A 1 6 ? -11.195 -1.381 1.466 1.00 0.00 6 ALA A C 24
ATOM 25616 O O . ALA A 1 6 ? -10.692 -1.118 0.374 1.00 0.00 6 ALA A O 24
ATOM 25623 N N . LEU A 1 7 ? -10.605 -1.111 2.625 1.00 0.00 7 LEU A N 24
ATOM 25624 C CA . LEU A 1 7 ? -9.297 -0.475 2.699 1.00 0.00 7 LEU A CA 24
ATOM 25625 C C . LEU A 1 7 ? -8.249 -1.312 1.974 1.00 0.00 7 LEU A C 24
ATOM 25626 O O . LEU A 1 7 ? -7.391 -0.782 1.270 1.00 0.00 7 LEU A O 24
ATOM 25642 N N . GLU A 1 8 ? -8.328 -2.622 2.161 1.00 0.00 8 GLU A N 24
ATOM 25643 C CA . GLU A 1 8 ? -7.391 -3.551 1.538 1.00 0.00 8 GLU A CA 24
ATOM 25644 C C . GLU A 1 8 ? -7.521 -3.539 0.013 1.00 0.00 8 GLU A C 24
ATOM 25645 O O . GLU A 1 8 ? -6.546 -3.766 -0.702 1.00 0.00 8 GLU A O 24
ATOM 25657 N N . GLU A 1 9 ? -8.733 -3.296 -0.474 1.00 0.00 9 GLU A N 24
ATOM 25658 C CA . GLU A 1 9 ? -8.999 -3.277 -1.911 1.00 0.00 9 GLU A CA 24
ATOM 25659 C C . GLU A 1 9 ? -8.305 -2.110 -2.613 1.00 0.00 9 GLU A C 24
ATOM 25660 O O . GLU A 1 9 ? -7.834 -2.252 -3.741 1.00 0.00 9 GLU A O 24
ATOM 25672 N N . LYS A 1 10 ? -8.265 -0.955 -1.957 1.00 0.00 10 LYS A N 24
ATOM 25673 C CA . LYS A 1 10 ? -7.647 0.235 -2.540 1.00 0.00 10 LYS A CA 24
ATOM 25674 C C . LYS A 1 10 ? -6.123 0.121 -2.584 1.00 0.00 10 LYS A C 24
ATOM 25675 O O . LYS A 1 10 ? -5.482 0.616 -3.510 1.00 0.00 10 LYS A O 24
ATOM 25694 N N . VAL A 1 11 ? -5.553 -0.525 -1.575 1.00 0.00 11 VAL A N 24
ATOM 25695 C CA . VAL A 1 11 ? -4.106 -0.697 -1.488 1.00 0.00 11 VAL A CA 24
ATOM 25696 C C . VAL A 1 11 ? -3.573 -1.572 -2.623 1.00 0.00 11 VAL A C 24
ATOM 25697 O O . VAL A 1 11 ? -2.498 -1.317 -3.165 1.00 0.00 11 VAL A O 24
ATOM 25710 N N . LYS A 1 12 ? -4.331 -2.604 -2.965 1.00 0.00 12 LYS A N 24
ATOM 25711 C CA . LYS A 1 12 ? -3.946 -3.531 -4.024 1.00 0.00 12 LYS A CA 24
ATOM 25712 C C . LYS A 1 12 ? -4.013 -2.873 -5.391 1.00 0.00 12 LYS A C 24
ATOM 25713 O O . LYS A 1 12 ? -3.175 -3.127 -6.254 1.00 0.00 12 LYS A O 24
ATOM 25732 N N . ALA A 1 13 ? -5.016 -2.027 -5.587 1.00 0.00 13 ALA A N 24
ATOM 25733 C CA . ALA A 1 13 ? -5.180 -1.342 -6.859 1.00 0.00 13 ALA A CA 24
ATOM 25734 C C . ALA A 1 13 ? -3.915 -0.571 -7.191 1.00 0.00 13 ALA A C 24
ATOM 25735 O O . ALA A 1 13 ? -3.496 -0.508 -8.348 1.00 0.00 13 ALA A O 24
ATOM 25742 N N . LEU A 1 14 ? -3.288 -0.015 -6.160 1.00 0.00 14 LEU A N 24
ATOM 25743 C CA . LEU A 1 14 ? -2.041 0.717 -6.344 1.00 0.00 14 LEU A CA 24
ATOM 25744 C C . LEU A 1 14 ? -0.915 -0.253 -6.681 1.00 0.00 14 LEU A C 24
ATOM 25745 O O . LEU A 1 14 ? 0.028 0.087 -7.387 1.00 0.00 14 LEU A O 24
ATOM 25761 N N . GLU A 1 15 ? -1.028 -1.466 -6.155 1.00 0.00 15 GLU A N 24
ATOM 25762 C CA . GLU A 1 15 ? -0.033 -2.507 -6.378 1.00 0.00 15 GLU A CA 24
ATOM 25763 C C . GLU A 1 15 ? 0.194 -2.759 -7.867 1.00 0.00 15 GLU A C 24
ATOM 25764 O O . GLU A 1 15 ? 1.316 -2.998 -8.303 1.00 0.00 15 GLU A O 24
ATOM 25776 N N . GLU A 1 16 ? -0.888 -2.718 -8.630 1.00 0.00 16 GLU A N 24
ATOM 25777 C CA . GLU A 1 16 ? -0.847 -2.953 -10.072 1.00 0.00 16 GLU A CA 24
ATOM 25778 C C . GLU A 1 16 ? -0.077 -1.861 -10.802 1.00 0.00 16 GLU A C 24
ATOM 25779 O O . GLU A 1 16 ? 0.603 -2.129 -11.789 1.00 0.00 16 GLU A O 24
ATOM 25791 N N . LYS A 1 17 ? -0.192 -0.631 -10.320 1.00 0.00 17 LYS A N 24
ATOM 25792 C CA . LYS A 1 17 ? 0.496 0.492 -10.941 1.00 0.00 17 LYS A CA 24
ATOM 25793 C C . LYS A 1 17 ? 2.008 0.372 -10.755 1.00 0.00 17 LYS A C 24
ATOM 25794 O O . LYS A 1 17 ? 2.784 0.840 -11.587 1.00 0.00 17 LYS A O 24
ATOM 25813 N N . VAL A 1 18 ? 2.417 -0.250 -9.652 1.00 0.00 18 VAL A N 24
ATOM 25814 C CA . VAL A 1 18 ? 3.839 -0.419 -9.350 1.00 0.00 18 VAL A CA 24
ATOM 25815 C C . VAL A 1 18 ? 4.507 -1.416 -10.298 1.00 0.00 18 VAL A C 24
ATOM 25816 O O . VAL A 1 18 ? 5.590 -1.152 -10.822 1.00 0.00 18 VAL A O 24
ATOM 25829 N N . LYS A 1 19 ? 3.860 -2.556 -10.518 1.00 0.00 19 LYS A N 24
ATOM 25830 C CA . LYS A 1 19 ? 4.400 -3.581 -11.405 1.00 0.00 19 LYS A CA 24
ATOM 25831 C C . LYS A 1 19 ? 4.402 -3.095 -12.851 1.00 0.00 19 LYS A C 24
ATOM 25832 O O . LYS A 1 19 ? 5.168 -3.582 -13.682 1.00 0.00 19 LYS A O 24
ATOM 25851 N N . ALA A 1 20 ? 3.540 -2.126 -13.138 1.00 0.00 20 ALA A N 24
ATOM 25852 C CA . ALA A 1 20 ? 3.435 -1.557 -14.472 1.00 0.00 20 ALA A CA 24
ATOM 25853 C C . ALA A 1 20 ? 4.473 -0.457 -14.682 1.00 0.00 20 ALA A C 24
ATOM 25854 O O . ALA A 1 20 ? 4.681 0.009 -15.802 1.00 0.00 20 ALA A O 24
ATOM 25861 N N . LEU A 1 21 ? 5.124 -0.046 -13.594 1.00 0.00 21 LEU A N 24
ATOM 25862 C CA . LEU A 1 21 ? 6.139 0.996 -13.652 1.00 0.00 21 LEU A CA 24
ATOM 25863 C C . LEU A 1 21 ? 7.389 0.496 -14.371 1.00 0.00 21 LEU A C 24
ATOM 25864 O O . LEU A 1 21 ? 8.059 1.253 -15.073 1.00 0.00 21 LEU A O 24
ATOM 25880 N N . GLY A 1 22 ? 7.695 -0.785 -14.191 1.00 0.00 22 GLY A N 24
ATOM 25881 C CA . GLY A 1 22 ? 8.862 -1.366 -14.828 1.00 0.00 22 GLY A CA 24
ATOM 25882 C C . GLY A 1 22 ? 9.317 -2.642 -14.150 1.00 0.00 22 GLY A C 24
ATOM 25883 O O . GLY A 1 22 ? 8.945 -3.740 -14.564 1.00 0.00 22 GLY A O 24
ATOM 25887 N N . GLY A 1 23 ? 10.125 -2.499 -13.104 1.00 0.00 23 GLY A N 24
ATOM 25888 C CA . GLY A 1 23 ? 10.617 -3.658 -12.383 1.00 0.00 23 GLY A CA 24
ATOM 25889 C C . GLY A 1 23 ? 12.067 -3.964 -12.699 1.00 0.00 23 GLY A C 24
ATOM 25890 O O . GLY A 1 23 ? 12.391 -5.053 -13.171 1.00 0.00 23 GLY A O 24
ATOM 25894 N N . GLY A 1 24 ? 12.944 -2.999 -12.437 1.00 0.00 24 GLY A N 24
ATOM 25895 C CA . GLY A 1 24 ? 14.358 -3.191 -12.703 1.00 0.00 24 GLY A CA 24
ATOM 25896 C C . GLY A 1 24 ? 15.228 -2.803 -11.524 1.00 0.00 24 GLY A C 24
ATOM 25897 O O . GLY A 1 24 ? 16.391 -2.439 -11.697 1.00 0.00 24 GLY A O 24
ATOM 25901 N N . GLY A 1 25 ? 14.664 -2.881 -10.323 1.00 0.00 25 GLY A N 24
ATOM 25902 C CA . GLY A 1 25 ? 15.411 -2.532 -9.129 1.00 0.00 25 GLY A CA 24
ATOM 25903 C C . GLY A 1 25 ? 14.635 -1.617 -8.204 1.00 0.00 25 GLY A C 24
ATOM 25904 O O . GLY A 1 25 ? 14.116 -2.056 -7.178 1.00 0.00 25 GLY A O 24
ATOM 25908 N N . ARG A 1 26 ? 14.559 -0.340 -8.565 1.00 0.00 26 ARG A N 24
ATOM 25909 C CA . ARG A 1 26 ? 13.843 0.640 -7.755 1.00 0.00 26 ARG A CA 24
ATOM 25910 C C . ARG A 1 26 ? 12.369 0.270 -7.624 1.00 0.00 26 ARG A C 24
ATOM 25911 O O . ARG A 1 26 ? 11.816 0.275 -6.528 1.00 0.00 26 ARG A O 24
ATOM 25932 N N . ILE A 1 27 ? 11.740 -0.040 -8.752 1.00 0.00 27 ILE A N 24
ATOM 25933 C CA . ILE A 1 27 ? 10.329 -0.406 -8.776 1.00 0.00 27 ILE A CA 24
ATOM 25934 C C . ILE A 1 27 ? 10.071 -1.743 -8.083 1.00 0.00 27 ILE A C 24
ATOM 25935 O O . ILE A 1 27 ? 9.025 -1.936 -7.470 1.00 0.00 27 ILE A O 24
ATOM 25951 N N . GLU A 1 28 ? 11.016 -2.670 -8.206 1.00 0.00 28 GLU A N 24
ATOM 25952 C CA . GLU A 1 28 ? 10.875 -3.999 -7.611 1.00 0.00 28 GLU A CA 24
ATOM 25953 C C . GLU A 1 28 ? 10.789 -3.942 -6.085 1.00 0.00 28 GLU A C 24
ATOM 25954 O O . GLU A 1 28 ? 9.935 -4.589 -5.481 1.00 0.00 28 GLU A O 24
ATOM 25966 N N . GLU A 1 29 ? 11.684 -3.183 -5.468 1.00 0.00 29 GLU A N 24
ATOM 25967 C CA . GLU A 1 29 ? 11.719 -3.057 -4.012 1.00 0.00 29 GLU A CA 24
ATOM 25968 C C . GLU A 1 29 ? 10.468 -2.369 -3.469 1.00 0.00 29 GLU A C 24
ATOM 25969 O O . GLU A 1 29 ? 9.965 -2.722 -2.402 1.00 0.00 29 GLU A O 24
ATOM 25981 N N . LEU A 1 30 ? 9.994 -1.366 -4.195 1.00 0.00 30 LEU A N 24
ATOM 25982 C CA . LEU A 1 30 ? 8.829 -0.590 -3.790 1.00 0.00 30 LEU A CA 24
ATOM 25983 C C . LEU A 1 30 ? 7.584 -1.459 -3.594 1.00 0.00 30 LEU A C 24
ATOM 25984 O O . LEU A 1 30 ? 6.872 -1.318 -2.599 1.00 0.00 30 LEU A O 24
ATOM 26000 N N . LYS A 1 31 ? 7.318 -2.345 -4.546 1.00 0.00 31 LYS A N 24
ATOM 26001 C CA . LYS A 1 31 ? 6.147 -3.220 -4.471 1.00 0.00 31 LYS A CA 24
ATOM 26002 C C . LYS A 1 31 ? 6.251 -4.216 -3.321 1.00 0.00 31 LYS A C 24
ATOM 26003 O O . LYS A 1 31 ? 5.243 -4.575 -2.718 1.00 0.00 31 LYS A O 24
ATOM 26022 N N . LYS A 1 32 ? 7.465 -4.676 -3.028 1.00 0.00 32 LYS A N 24
ATOM 26023 C CA . LYS A 1 32 ? 7.667 -5.648 -1.955 1.00 0.00 32 LYS A CA 24
ATOM 26024 C C . LYS A 1 32 ? 7.117 -5.122 -0.632 1.00 0.00 32 LYS A C 24
ATOM 26025 O O . LYS A 1 32 ? 6.508 -5.867 0.135 1.00 0.00 32 LYS A O 24
ATOM 26044 N N . LYS A 1 33 ? 7.321 -3.836 -0.378 1.00 0.00 33 LYS A N 24
ATOM 26045 C CA . LYS A 1 33 ? 6.827 -3.215 0.845 1.00 0.00 33 LYS A CA 24
ATOM 26046 C C . LYS A 1 33 ? 5.303 -3.213 0.856 1.00 0.00 33 LYS A C 24
ATOM 26047 O O . LYS A 1 33 ? 4.675 -3.373 1.902 1.00 0.00 33 LYS A O 24
ATOM 26066 N N . TYR A 1 34 ? 4.718 -3.028 -0.323 1.00 0.00 34 TYR A N 24
ATOM 26067 C CA . TYR A 1 34 ? 3.269 -3.000 -0.471 1.00 0.00 34 TYR A CA 24
ATOM 26068 C C . TYR A 1 34 ? 2.631 -4.286 0.051 1.00 0.00 34 TYR A C 24
ATOM 26069 O O . TYR A 1 34 ? 1.557 -4.252 0.647 1.00 0.00 34 TYR A O 24
ATOM 26087 N N . GLU A 1 35 ? 3.294 -5.416 -0.177 1.00 0.00 35 GLU A N 24
ATOM 26088 C CA . GLU A 1 35 ? 2.784 -6.709 0.272 1.00 0.00 35 GLU A CA 24
ATOM 26089 C C . GLU A 1 35 ? 2.519 -6.698 1.774 1.00 0.00 35 GLU A C 24
ATOM 26090 O O . GLU A 1 35 ? 1.487 -7.186 2.237 1.00 0.00 35 GLU A O 24
ATOM 26102 N N . GLU A 1 36 ? 3.454 -6.132 2.527 1.00 0.00 36 GLU A N 24
ATOM 26103 C CA . GLU A 1 36 ? 3.328 -6.043 3.975 1.00 0.00 36 GLU A CA 24
ATOM 26104 C C . GLU A 1 36 ? 2.057 -5.295 4.360 1.00 0.00 36 GLU A C 24
ATOM 26105 O O . GLU A 1 36 ? 1.398 -5.633 5.341 1.00 0.00 36 GLU A O 24
ATOM 26117 N N . LEU A 1 37 ? 1.731 -4.269 3.583 1.00 0.00 37 LEU A N 24
ATOM 26118 C CA . LEU A 1 37 ? 0.550 -3.449 3.830 1.00 0.00 37 LEU A CA 24
ATOM 26119 C C . LEU A 1 37 ? -0.730 -4.281 3.817 1.00 0.00 37 LEU A C 24
ATOM 26120 O O . LEU A 1 37 ? -1.591 -4.123 4.680 1.00 0.00 37 LEU A O 24
ATOM 26136 N N . LYS A 1 38 ? -0.852 -5.154 2.829 1.00 0.00 38 LYS A N 24
ATOM 26137 C CA . LYS A 1 38 ? -2.030 -6.005 2.689 1.00 0.00 38 LYS A CA 24
ATOM 26138 C C . LYS A 1 38 ? -2.269 -6.850 3.939 1.00 0.00 38 LYS A C 24
ATOM 26139 O O . LYS A 1 38 ? -3.409 -7.054 4.350 1.00 0.00 38 LYS A O 24
ATOM 26158 N N . LYS A 1 39 ? -1.190 -7.357 4.520 1.00 0.00 39 LYS A N 24
ATOM 26159 C CA . LYS A 1 39 ? -1.272 -8.202 5.710 1.00 0.00 39 LYS A CA 24
ATOM 26160 C C . LYS A 1 39 ? -1.817 -7.448 6.925 1.00 0.00 39 LYS A C 24
ATOM 26161 O O . LYS A 1 39 ? -2.552 -8.015 7.731 1.00 0.00 39 LYS A O 24
ATOM 26180 N N . LYS A 1 40 ? -1.436 -6.183 7.065 1.00 0.00 40 LYS A N 24
ATOM 26181 C CA . LYS A 1 40 ? -1.871 -5.369 8.200 1.00 0.00 40 LYS A CA 24
ATOM 26182 C C . LYS A 1 40 ? -3.385 -5.165 8.211 1.00 0.00 40 LYS A C 24
ATOM 26183 O O . LYS A 1 40 ? -4.029 -5.272 9.254 1.00 0.00 40 LYS A O 24
ATOM 26202 N N . ILE A 1 41 ? -3.944 -4.865 7.046 1.00 0.00 41 ILE A N 24
ATOM 26203 C CA . ILE A 1 41 ? -5.379 -4.639 6.919 1.00 0.00 41 ILE A CA 24
ATOM 26204 C C . ILE A 1 41 ? -6.157 -5.901 7.262 1.00 0.00 41 ILE A C 24
ATOM 26205 O O . ILE A 1 41 ? -7.237 -5.841 7.850 1.00 0.00 41 ILE A O 24
ATOM 26221 N N . GLU A 1 42 ? -5.590 -7.042 6.901 1.00 0.00 42 GLU A N 24
ATOM 26222 C CA . GLU A 1 42 ? -6.208 -8.328 7.175 1.00 0.00 42 GLU A CA 24
ATOM 26223 C C . GLU A 1 42 ? -6.334 -8.541 8.678 1.00 0.00 42 GLU A C 24
ATOM 26224 O O . GLU A 1 42 ? -7.282 -9.166 9.152 1.00 0.00 42 GLU A O 24
ATOM 26236 N N . GLU A 1 43 ? -5.363 -8.017 9.420 1.00 0.00 43 GLU A N 24
ATOM 26237 C CA . GLU A 1 43 ? -5.354 -8.149 10.871 1.00 0.00 43 GLU A CA 24
ATOM 26238 C C . GLU A 1 43 ? -6.284 -7.130 11.522 1.00 0.00 43 GLU A C 24
ATOM 26239 O O . GLU A 1 43 ? -6.835 -7.375 12.595 1.00 0.00 43 GLU A O 24
ATOM 26251 N N . LEU A 1 44 ? -6.452 -5.985 10.868 1.00 0.00 44 LEU A N 24
ATOM 26252 C CA . LEU A 1 44 ? -7.314 -4.928 11.387 1.00 0.00 44 LEU A CA 24
ATOM 26253 C C . LEU A 1 44 ? -8.741 -5.430 11.581 1.00 0.00 44 LEU A C 24
ATOM 26254 O O . LEU A 1 44 ? -9.327 -6.032 10.680 1.00 0.00 44 LEU A O 24
ATOM 26270 N N . GLY A 1 45 ? -9.295 -5.177 12.761 1.00 0.00 45 GLY A N 24
ATOM 26271 C CA . GLY A 1 45 ? -10.651 -5.607 13.054 1.00 0.00 45 GLY A CA 24
ATOM 26272 C C . GLY A 1 45 ? -11.630 -4.450 13.091 1.00 0.00 45 GLY A C 24
ATOM 26273 O O . GLY A 1 45 ? -12.450 -4.294 12.186 1.00 0.00 45 GLY A O 24
ATOM 26277 N N . GLY A 1 46 ? -11.542 -3.637 14.138 1.00 0.00 46 GLY A N 24
ATOM 26278 C CA . GLY A 1 46 ? -12.432 -2.498 14.269 1.00 0.00 46 GLY A CA 24
ATOM 26279 C C . GLY A 1 46 ? -11.894 -1.447 15.220 1.00 0.00 46 GLY A C 24
ATOM 26280 O O . GLY A 1 46 ? -11.650 -1.730 16.394 1.00 0.00 46 GLY A O 24
ATOM 26284 N N . GLY A 1 47 ? -11.709 -0.233 14.715 1.00 0.00 47 GLY A N 24
ATOM 26285 C CA . GLY A 1 47 ? -11.197 0.845 15.542 1.00 0.00 47 GLY A CA 24
ATOM 26286 C C . GLY A 1 47 ? -10.730 2.033 14.724 1.00 0.00 47 GLY A C 24
ATOM 26287 O O . GLY A 1 47 ? -11.103 2.179 13.560 1.00 0.00 47 GLY A O 24
ATOM 26291 N N . GLY A 1 48 ? -9.911 2.884 15.334 1.00 0.00 48 GLY A N 24
ATOM 26292 C CA . GLY A 1 48 ? -9.406 4.054 14.640 1.00 0.00 48 GLY A CA 24
ATOM 26293 C C . GLY A 1 48 ? -8.000 3.852 14.110 1.00 0.00 48 GLY A C 24
ATOM 26294 O O . GLY A 1 48 ? -7.196 4.783 14.095 1.00 0.00 48 GLY A O 24
ATOM 26298 N N . GLU A 1 49 ? -7.704 2.632 13.676 1.00 0.00 49 GLU A N 24
ATOM 26299 C CA . GLU A 1 49 ? -6.386 2.309 13.143 1.00 0.00 49 GLU A CA 24
ATOM 26300 C C . GLU A 1 49 ? -6.410 2.248 11.618 1.00 0.00 49 GLU A C 24
ATOM 26301 O O . GLU A 1 49 ? -5.382 2.427 10.965 1.00 0.00 49 GLU A O 24
ATOM 26313 N N . VAL A 1 50 ? -7.588 1.993 11.054 1.00 0.00 50 VAL A N 24
ATOM 26314 C CA . VAL A 1 50 ? -7.741 1.908 9.605 1.00 0.00 50 VAL A CA 24
ATOM 26315 C C . VAL A 1 50 ? -7.215 3.165 8.920 1.00 0.00 50 VAL A C 24
ATOM 26316 O O . VAL A 1 50 ? -6.689 3.104 7.809 1.00 0.00 50 VAL A O 24
ATOM 26329 N N . LYS A 1 51 ? -7.357 4.304 9.591 1.00 0.00 51 LYS A N 24
ATOM 26330 C CA . LYS A 1 51 ? -6.892 5.574 9.045 1.00 0.00 51 LYS A CA 24
ATOM 26331 C C . LYS A 1 51 ? -5.369 5.595 8.951 1.00 0.00 51 LYS A C 24
ATOM 26332 O O . LYS A 1 51 ? -4.800 6.198 8.042 1.00 0.00 51 LYS A O 24
ATOM 26351 N N . LYS A 1 52 ? -4.717 4.928 9.898 1.00 0.00 52 LYS A N 24
ATOM 26352 C CA . LYS A 1 52 ? -3.261 4.864 9.927 1.00 0.00 52 LYS A CA 24
ATOM 26353 C C . LYS A 1 52 ? -2.728 4.077 8.735 1.00 0.00 52 LYS A C 24
ATOM 26354 O O . LYS A 1 52 ? -1.656 4.376 8.213 1.00 0.00 52 LYS A O 24
ATOM 26373 N N . VAL A 1 53 ? -3.482 3.067 8.314 1.00 0.00 53 VAL A N 24
ATOM 26374 C CA . VAL A 1 53 ? -3.091 2.229 7.186 1.00 0.00 53 VAL A CA 24
ATOM 26375 C C . VAL A 1 53 ? -3.131 3.006 5.872 1.00 0.00 53 VAL A C 24
ATOM 26376 O O . VAL A 1 53 ? -2.280 2.818 5.006 1.00 0.00 53 VAL A O 24
ATOM 26389 N N . GLU A 1 54 ? -4.129 3.865 5.721 1.00 0.00 54 GLU A N 24
ATOM 26390 C CA . GLU A 1 54 ? -4.273 4.655 4.503 1.00 0.00 54 GLU A CA 24
ATOM 26391 C C . GLU A 1 54 ? -3.122 5.649 4.344 1.00 0.00 54 GLU A C 24
ATOM 26392 O O . GLU A 1 54 ? -2.715 5.966 3.228 1.00 0.00 54 GLU A O 24
ATOM 26404 N N . GLU A 1 55 ? -2.616 6.151 5.466 1.00 0.00 55 GLU A N 24
ATOM 26405 C CA . GLU A 1 55 ? -1.524 7.123 5.448 1.00 0.00 55 GLU A CA 24
ATOM 26406 C C . GLU A 1 55 ? -0.196 6.499 5.012 1.00 0.00 55 GLU A C 24
ATOM 26407 O O . GLU A 1 55 ? 0.591 7.132 4.309 1.00 0.00 55 GLU A O 24
ATOM 26419 N N . GLU A 1 56 ? 0.061 5.270 5.452 1.00 0.00 56 GLU A N 24
ATOM 26420 C CA . GLU A 1 56 ? 1.310 4.585 5.124 1.00 0.00 56 GLU A CA 24
ATOM 26421 C C . GLU A 1 56 ? 1.423 4.283 3.632 1.00 0.00 56 GLU A C 24
ATOM 26422 O O . GLU A 1 56 ? 2.488 4.456 3.039 1.00 0.00 56 GLU A O 24
ATOM 26434 N N . VAL A 1 57 ? 0.331 3.831 3.025 1.00 0.00 57 VAL A N 24
ATOM 26435 C CA . VAL A 1 57 ? 0.332 3.511 1.601 1.00 0.00 57 VAL A CA 24
ATOM 26436 C C . VAL A 1 57 ? 0.541 4.764 0.757 1.00 0.00 57 VAL A C 24
ATOM 26437 O O . VAL A 1 57 ? 1.200 4.720 -0.282 1.00 0.00 57 VAL A O 24
ATOM 26450 N N . LYS A 1 58 ? -0.017 5.884 1.212 1.00 0.00 58 LYS A N 24
ATOM 26451 C CA . LYS A 1 58 ? 0.118 7.152 0.501 1.00 0.00 58 LYS A CA 24
ATOM 26452 C C . LYS A 1 58 ? 1.590 7.482 0.270 1.00 0.00 58 LYS A C 24
ATOM 26453 O O . LYS A 1 58 ? 1.955 8.077 -0.742 1.00 0.00 58 LYS A O 24
ATOM 26472 N N . LYS A 1 59 ? 2.429 7.092 1.221 1.00 0.00 59 LYS A N 24
ATOM 26473 C CA . LYS A 1 59 ? 3.863 7.334 1.129 1.00 0.00 59 LYS A CA 24
ATOM 26474 C C . LYS A 1 59 ? 4.493 6.500 0.015 1.00 0.00 59 LYS A C 24
ATOM 26475 O O . LYS A 1 59 ? 5.410 6.953 -0.669 1.00 0.00 59 LYS A O 24
ATOM 26494 N N . LEU A 1 60 ? 4.010 5.270 -0.140 1.00 0.00 60 LEU A N 24
ATOM 26495 C CA . LEU A 1 60 ? 4.535 4.350 -1.149 1.00 0.00 60 LEU A CA 24
ATOM 26496 C C . LEU A 1 60 ? 4.416 4.914 -2.565 1.00 0.00 60 LEU A C 24
ATOM 26497 O O . LEU A 1 60 ? 5.361 4.836 -3.350 1.00 0.00 60 LEU A O 24
ATOM 26513 N N . GLU A 1 61 ? 3.257 5.474 -2.892 1.00 0.00 61 GLU A N 24
ATOM 26514 C CA . GLU A 1 61 ? 3.036 6.039 -4.221 1.00 0.00 61 GLU A CA 24
ATOM 26515 C C . GLU A 1 61 ? 3.875 7.296 -4.428 1.00 0.00 61 GLU A C 24
ATOM 26516 O O . GLU A 1 61 ? 4.331 7.573 -5.537 1.00 0.00 61 GLU A O 24
ATOM 26528 N N . GLU A 1 62 ? 4.073 8.053 -3.353 1.00 0.00 62 GLU A N 24
ATOM 26529 C CA . GLU A 1 62 ? 4.858 9.282 -3.413 1.00 0.00 62 GLU A CA 24
ATOM 26530 C C . GLU A 1 62 ? 6.257 9.002 -3.949 1.00 0.00 62 GLU A C 24
ATOM 26531 O O . GLU A 1 62 ? 6.815 9.799 -4.703 1.00 0.00 62 GLU A O 24
ATOM 26543 N N . GLU A 1 63 ? 6.811 7.859 -3.563 1.00 0.00 63 GLU A N 24
ATOM 26544 C CA . GLU A 1 63 ? 8.138 7.465 -4.013 1.00 0.00 63 GLU A CA 24
ATOM 26545 C C . GLU A 1 63 ? 8.113 7.150 -5.502 1.00 0.00 63 GLU A C 24
ATOM 26546 O O . GLU A 1 63 ? 9.090 7.376 -6.213 1.00 0.00 63 GLU A O 24
ATOM 26558 N N . ILE A 1 64 ? 6.981 6.625 -5.963 1.00 0.00 64 ILE A N 24
ATOM 26559 C CA . ILE A 1 64 ? 6.818 6.277 -7.371 1.00 0.00 64 ILE A CA 24
ATOM 26560 C C . ILE A 1 64 ? 7.048 7.492 -8.266 1.00 0.00 64 ILE A C 24
ATOM 26561 O O . ILE A 1 64 ? 7.681 7.389 -9.317 1.00 0.00 64 ILE A O 24
ATOM 26577 N N . LYS A 1 65 ? 6.528 8.640 -7.844 1.00 0.00 65 LYS A N 24
ATOM 26578 C CA . LYS A 1 65 ? 6.676 9.873 -8.609 1.00 0.00 65 LYS A CA 24
ATOM 26579 C C . LYS A 1 65 ? 8.132 10.327 -8.631 1.00 0.00 65 LYS A C 24
ATOM 26580 O O . LYS A 1 65 ? 8.632 10.793 -9.654 1.00 0.00 65 LYS A O 24
ATOM 26599 N N . LYS A 1 66 ? 8.805 10.188 -7.495 1.00 0.00 66 LYS A N 24
ATOM 26600 C CA . LYS A 1 66 ? 10.204 10.582 -7.381 1.00 0.00 66 LYS A CA 24
ATOM 26601 C C . LYS A 1 66 ? 11.076 9.793 -8.355 1.00 0.00 66 LYS A C 24
ATOM 26602 O O . LYS A 1 66 ? 12.162 10.237 -8.727 1.00 0.00 66 LYS A O 24
ATOM 26621 N N . LEU A 1 67 ? 10.597 8.622 -8.762 1.00 0.00 67 LEU A N 24
ATOM 26622 C CA . LEU A 1 67 ? 11.338 7.775 -9.688 1.00 0.00 67 LEU A CA 24
ATOM 26623 C C . LEU A 1 67 ? 10.691 7.781 -11.072 1.00 0.00 67 LEU A C 24
ATOM 26624 O O . LEU A 1 67 ? 9.519 8.200 -11.175 1.00 0.00 67 LEU A O 24
ATOM 26641 N N . GLY A 1 1 ? -15.056 -5.561 9.180 1.00 0.00 1 GLY A N 25
ATOM 26642 C CA . GLY A 1 1 ? -15.155 -6.527 8.050 1.00 0.00 1 GLY A CA 25
ATOM 26643 C C . GLY A 1 1 ? -15.648 -5.876 6.772 1.00 0.00 1 GLY A C 25
ATOM 26644 O O . GLY A 1 1 ? -15.031 -6.019 5.717 1.00 0.00 1 GLY A O 25
ATOM 26650 N N . SER A 1 2 ? -16.762 -5.159 6.867 1.00 0.00 2 SER A N 25
ATOM 26651 C CA . SER A 1 2 ? -17.339 -4.483 5.710 1.00 0.00 2 SER A CA 25
ATOM 26652 C C . SER A 1 2 ? -16.653 -3.142 5.449 1.00 0.00 2 SER A C 25
ATOM 26653 O O . SER A 1 2 ? -16.924 -2.485 4.444 1.00 0.00 2 SER A O 25
ATOM 26661 N N . ARG A 1 3 ? -15.766 -2.738 6.355 1.00 0.00 3 ARG A N 25
ATOM 26662 C CA . ARG A 1 3 ? -15.051 -1.474 6.212 1.00 0.00 3 ARG A CA 25
ATOM 26663 C C . ARG A 1 3 ? -13.547 -1.705 6.093 1.00 0.00 3 ARG A C 25
ATOM 26664 O O . ARG A 1 3 ? -12.866 -1.035 5.317 1.00 0.00 3 ARG A O 25
ATOM 26685 N N . VAL A 1 4 ? -13.035 -2.659 6.864 1.00 0.00 4 VAL A N 25
ATOM 26686 C CA . VAL A 1 4 ? -11.613 -2.980 6.841 1.00 0.00 4 VAL A CA 25
ATOM 26687 C C . VAL A 1 4 ? -11.234 -3.698 5.551 1.00 0.00 4 VAL A C 25
ATOM 26688 O O . VAL A 1 4 ? -10.221 -3.381 4.928 1.00 0.00 4 VAL A O 25
ATOM 26701 N N . LYS A 1 5 ? -12.054 -4.668 5.151 1.00 0.00 5 LYS A N 25
ATOM 26702 C CA . LYS A 1 5 ? -11.799 -5.425 3.930 1.00 0.00 5 LYS A CA 25
ATOM 26703 C C . LYS A 1 5 ? -11.719 -4.491 2.729 1.00 0.00 5 LYS A C 25
ATOM 26704 O O . LYS A 1 5 ? -10.830 -4.620 1.893 1.00 0.00 5 LYS A O 25
ATOM 26723 N N . ALA A 1 6 ? -12.647 -3.543 2.658 1.00 0.00 6 ALA A N 25
ATOM 26724 C CA . ALA A 1 6 ? -12.670 -2.580 1.565 1.00 0.00 6 ALA A CA 25
ATOM 26725 C C . ALA A 1 6 ? -11.344 -1.836 1.494 1.00 0.00 6 ALA A C 25
ATOM 26726 O O . ALA A 1 6 ? -10.853 -1.508 0.415 1.00 0.00 6 ALA A O 25
ATOM 26733 N N . LEU A 1 7 ? -10.768 -1.584 2.664 1.00 0.00 7 LEU A N 25
ATOM 26734 C CA . LEU A 1 7 ? -9.492 -0.890 2.770 1.00 0.00 7 LEU A CA 25
ATOM 26735 C C . LEU A 1 7 ? -8.404 -1.647 2.013 1.00 0.00 7 LEU A C 25
ATOM 26736 O O . LEU A 1 7 ? -7.549 -1.046 1.362 1.00 0.00 7 LEU A O 25
ATOM 26752 N N . GLU A 1 8 ? -8.446 -2.968 2.111 1.00 0.00 8 GLU A N 25
ATOM 26753 C CA . GLU A 1 8 ? -7.471 -3.825 1.445 1.00 0.00 8 GLU A CA 25
ATOM 26754 C C . GLU A 1 8 ? -7.614 -3.760 -0.078 1.00 0.00 8 GLU A C 25
ATOM 26755 O O . GLU A 1 8 ? -6.636 -3.913 -0.809 1.00 0.00 8 GLU A O 25
ATOM 26767 N N . GLU A 1 9 ? -8.840 -3.554 -0.546 1.00 0.00 9 GLU A N 25
ATOM 26768 C CA . GLU A 1 9 ? -9.122 -3.492 -1.977 1.00 0.00 9 GLU A CA 25
ATOM 26769 C C . GLU A 1 9 ? -8.489 -2.269 -2.639 1.00 0.00 9 GLU A C 25
ATOM 26770 O O . GLU A 1 9 ? -8.042 -2.340 -3.781 1.00 0.00 9 GLU A O 25
ATOM 26782 N N . LYS A 1 10 ? -8.470 -1.146 -1.929 1.00 0.00 10 LYS A N 25
ATOM 26783 C CA . LYS A 1 10 ? -7.908 0.090 -2.470 1.00 0.00 10 LYS A CA 25
ATOM 26784 C C . LYS A 1 10 ? -6.383 0.029 -2.558 1.00 0.00 10 LYS A C 25
ATOM 26785 O O . LYS A 1 10 ? -5.782 0.588 -3.475 1.00 0.00 10 LYS A O 25
ATOM 26804 N N . VAL A 1 11 ? -5.762 -0.643 -1.595 1.00 0.00 11 VAL A N 25
ATOM 26805 C CA . VAL A 1 11 ? -4.306 -0.768 -1.559 1.00 0.00 11 VAL A CA 25
ATOM 26806 C C . VAL A 1 11 ? -3.778 -1.584 -2.740 1.00 0.00 11 VAL A C 25
ATOM 26807 O O . VAL A 1 11 ? -2.724 -1.279 -3.298 1.00 0.00 11 VAL A O 25
ATOM 26820 N N . LYS A 1 12 ? -4.517 -2.623 -3.106 1.00 0.00 12 LYS A N 25
ATOM 26821 C CA . LYS A 1 12 ? -4.136 -3.497 -4.210 1.00 0.00 12 LYS A CA 25
ATOM 26822 C C . LYS A 1 12 ? -4.253 -2.783 -5.545 1.00 0.00 12 LYS A C 25
ATOM 26823 O O . LYS A 1 12 ? -3.431 -2.979 -6.439 1.00 0.00 12 LYS A O 25
ATOM 26842 N N . ALA A 1 13 ? -5.280 -1.956 -5.678 1.00 0.00 13 ALA A N 25
ATOM 26843 C CA . ALA A 1 13 ? -5.495 -1.219 -6.911 1.00 0.00 13 ALA A CA 25
ATOM 26844 C C . ALA A 1 13 ? -4.259 -0.401 -7.244 1.00 0.00 13 ALA A C 25
ATOM 26845 O O . ALA A 1 13 ? -3.887 -0.262 -8.408 1.00 0.00 13 ALA A O 25
ATOM 26852 N N . LEU A 1 14 ? -3.605 0.110 -6.207 1.00 0.00 14 LEU A N 25
ATOM 26853 C CA . LEU A 1 14 ? -2.383 0.880 -6.395 1.00 0.00 14 LEU A CA 25
ATOM 26854 C C . LEU A 1 14 ? -1.248 -0.036 -6.834 1.00 0.00 14 LEU A C 25
ATOM 26855 O O . LEU A 1 14 ? -0.345 0.377 -7.550 1.00 0.00 14 LEU A O 25
ATOM 26871 N N . GLU A 1 15 ? -1.303 -1.282 -6.381 1.00 0.00 15 GLU A N 25
ATOM 26872 C CA . GLU A 1 15 ? -0.283 -2.275 -6.705 1.00 0.00 15 GLU A CA 25
ATOM 26873 C C . GLU A 1 15 ? -0.035 -2.379 -8.211 1.00 0.00 15 GLU A C 25
ATOM 26874 O O . GLU A 1 15 ? 1.099 -2.558 -8.653 1.00 0.00 15 GLU A O 25
ATOM 26886 N N . GLU A 1 16 ? -1.107 -2.287 -8.985 1.00 0.00 16 GLU A N 25
ATOM 26887 C CA . GLU A 1 16 ? -1.034 -2.392 -10.443 1.00 0.00 16 GLU A CA 25
ATOM 26888 C C . GLU A 1 16 ? -0.272 -1.226 -11.063 1.00 0.00 16 GLU A C 25
ATOM 26889 O O . GLU A 1 16 ? 0.422 -1.395 -12.064 1.00 0.00 16 GLU A O 25
ATOM 26901 N N . LYS A 1 17 ? -0.407 -0.047 -10.472 1.00 0.00 17 LYS A N 25
ATOM 26902 C CA . LYS A 1 17 ? 0.271 1.137 -10.981 1.00 0.00 17 LYS A CA 25
ATOM 26903 C C . LYS A 1 17 ? 1.777 1.042 -10.751 1.00 0.00 17 LYS A C 25
ATOM 26904 O O . LYS A 1 17 ? 2.567 1.594 -11.516 1.00 0.00 17 LYS A O 25
ATOM 26923 N N . VAL A 1 18 ? 2.166 0.347 -9.686 1.00 0.00 18 VAL A N 25
ATOM 26924 C CA . VAL A 1 18 ? 3.579 0.190 -9.348 1.00 0.00 18 VAL A CA 25
ATOM 26925 C C . VAL A 1 18 ? 4.311 -0.674 -10.370 1.00 0.00 18 VAL A C 25
ATOM 26926 O O . VAL A 1 18 ? 5.403 -0.328 -10.820 1.00 0.00 18 VAL A O 25
ATOM 26939 N N . LYS A 1 19 ? 3.708 -1.800 -10.733 1.00 0.00 19 LYS A N 25
ATOM 26940 C CA . LYS A 1 19 ? 4.307 -2.714 -11.702 1.00 0.00 19 LYS A CA 25
ATOM 26941 C C . LYS A 1 19 ? 4.297 -2.115 -13.106 1.00 0.00 19 LYS A C 25
ATOM 26942 O O . LYS A 1 19 ? 5.087 -2.508 -13.965 1.00 0.00 19 LYS A O 25
ATOM 26961 N N . ALA A 1 20 ? 3.393 -1.169 -13.334 1.00 0.00 20 ALA A N 25
ATOM 26962 C CA . ALA A 1 20 ? 3.270 -0.523 -14.634 1.00 0.00 20 ALA A CA 25
ATOM 26963 C C . ALA A 1 20 ? 4.285 0.606 -14.804 1.00 0.00 20 ALA A C 25
ATOM 26964 O O . ALA A 1 20 ? 4.588 1.011 -15.926 1.00 0.00 20 ALA A O 25
ATOM 26971 N N . LEU A 1 21 ? 4.804 1.114 -13.690 1.00 0.00 21 LEU A N 25
ATOM 26972 C CA . LEU A 1 21 ? 5.780 2.198 -13.732 1.00 0.00 21 LEU A CA 25
ATOM 26973 C C . LEU A 1 21 ? 7.119 1.708 -14.279 1.00 0.00 21 LEU A C 25
ATOM 26974 O O . LEU A 1 21 ? 7.815 2.436 -14.987 1.00 0.00 21 LEU A O 25
ATOM 26990 N N . GLY A 1 22 ? 7.474 0.471 -13.945 1.00 0.00 22 GLY A N 25
ATOM 26991 C CA . GLY A 1 22 ? 8.728 -0.092 -14.411 1.00 0.00 22 GLY A CA 25
ATOM 26992 C C . GLY A 1 22 ? 8.938 -1.516 -13.936 1.00 0.00 22 GLY A C 25
ATOM 26993 O O . GLY A 1 22 ? 7.975 -2.244 -13.690 1.00 0.00 22 GLY A O 25
ATOM 26997 N N . GLY A 1 23 ? 10.199 -1.917 -13.809 1.00 0.00 23 GLY A N 25
ATOM 26998 C CA . GLY A 1 23 ? 10.507 -3.262 -13.363 1.00 0.00 23 GLY A CA 25
ATOM 26999 C C . GLY A 1 23 ? 11.954 -3.641 -13.612 1.00 0.00 23 GLY A C 25
ATOM 27000 O O . GLY A 1 23 ? 12.313 -4.053 -14.715 1.00 0.00 23 GLY A O 25
ATOM 27004 N N . GLY A 1 24 ? 12.787 -3.501 -12.584 1.00 0.00 24 GLY A N 25
ATOM 27005 C CA . GLY A 1 24 ? 14.191 -3.838 -12.721 1.00 0.00 24 GLY A CA 25
ATOM 27006 C C . GLY A 1 24 ? 15.034 -3.307 -11.578 1.00 0.00 24 GLY A C 25
ATOM 27007 O O . GLY A 1 24 ? 16.024 -2.610 -11.800 1.00 0.00 24 GLY A O 25
ATOM 27011 N N . GLY A 1 25 ? 14.644 -3.639 -10.350 1.00 0.00 25 GLY A N 25
ATOM 27012 C CA . GLY A 1 25 ? 15.387 -3.183 -9.188 1.00 0.00 25 GLY A CA 25
ATOM 27013 C C . GLY A 1 25 ? 14.569 -2.276 -8.290 1.00 0.00 25 GLY A C 25
ATOM 27014 O O . GLY A 1 25 ? 13.836 -2.749 -7.421 1.00 0.00 25 GLY A O 25
ATOM 27018 N N . ARG A 1 26 ? 14.697 -0.969 -8.498 1.00 0.00 26 ARG A N 25
ATOM 27019 C CA . ARG A 1 26 ? 13.968 0.012 -7.698 1.00 0.00 26 ARG A CA 25
ATOM 27020 C C . ARG A 1 26 ? 12.469 -0.274 -7.709 1.00 0.00 26 ARG A C 25
ATOM 27021 O O . ARG A 1 26 ? 11.802 -0.161 -6.685 1.00 0.00 26 ARG A O 25
ATOM 27042 N N . ILE A 1 27 ? 11.948 -0.627 -8.876 1.00 0.00 27 ILE A N 25
ATOM 27043 C CA . ILE A 1 27 ? 10.525 -0.922 -9.027 1.00 0.00 27 ILE A CA 25
ATOM 27044 C C . ILE A 1 27 ? 10.121 -2.199 -8.287 1.00 0.00 27 ILE A C 25
ATOM 27045 O O . ILE A 1 27 ? 9.086 -2.241 -7.623 1.00 0.00 27 ILE A O 25
ATOM 27061 N N . GLU A 1 28 ? 10.929 -3.246 -8.437 1.00 0.00 28 GLU A N 25
ATOM 27062 C CA . GLU A 1 28 ? 10.648 -4.543 -7.817 1.00 0.00 28 GLU A CA 25
ATOM 27063 C C . GLU A 1 28 ? 10.622 -4.475 -6.290 1.00 0.00 28 GLU A C 25
ATOM 27064 O O . GLU A 1 28 ? 9.717 -5.013 -5.657 1.00 0.00 28 GLU A O 25
ATOM 27076 N N . GLU A 1 29 ? 11.620 -3.834 -5.703 1.00 0.00 29 GLU A N 25
ATOM 27077 C CA . GLU A 1 29 ? 11.707 -3.723 -4.248 1.00 0.00 29 GLU A CA 25
ATOM 27078 C C . GLU A 1 29 ? 10.532 -2.935 -3.672 1.00 0.00 29 GLU A C 25
ATOM 27079 O O . GLU A 1 29 ? 10.024 -3.251 -2.595 1.00 0.00 29 GLU A O 25
ATOM 27091 N N . LEU A 1 30 ? 10.125 -1.893 -4.384 1.00 0.00 30 LEU A N 25
ATOM 27092 C CA . LEU A 1 30 ? 9.036 -1.028 -3.949 1.00 0.00 30 LEU A CA 25
ATOM 27093 C C . LEU A 1 30 ? 7.734 -1.800 -3.731 1.00 0.00 30 LEU A C 25
ATOM 27094 O O . LEU A 1 30 ? 7.061 -1.615 -2.716 1.00 0.00 30 LEU A O 25
ATOM 27110 N N . LYS A 1 31 ? 7.379 -2.660 -4.679 1.00 0.00 31 LYS A N 25
ATOM 27111 C CA . LYS A 1 31 ? 6.150 -3.445 -4.567 1.00 0.00 31 LYS A CA 25
ATOM 27112 C C . LYS A 1 31 ? 6.230 -4.435 -3.415 1.00 0.00 31 LYS A C 25
ATOM 27113 O O . LYS A 1 31 ? 5.226 -4.717 -2.767 1.00 0.00 31 LYS A O 25
ATOM 27132 N N . LYS A 1 32 ? 7.423 -4.966 -3.167 1.00 0.00 32 LYS A N 25
ATOM 27133 C CA . LYS A 1 32 ? 7.614 -5.931 -2.089 1.00 0.00 32 LYS A CA 25
ATOM 27134 C C . LYS A 1 32 ? 7.151 -5.334 -0.765 1.00 0.00 32 LYS A C 25
ATOM 27135 O O . LYS A 1 32 ? 6.519 -6.010 0.046 1.00 0.00 32 LYS A O 25
ATOM 27154 N N . LYS A 1 33 ? 7.447 -4.056 -0.567 1.00 0.00 33 LYS A N 25
ATOM 27155 C CA . LYS A 1 33 ? 7.037 -3.358 0.642 1.00 0.00 33 LYS A CA 25
ATOM 27156 C C . LYS A 1 33 ? 5.515 -3.291 0.707 1.00 0.00 33 LYS A C 25
ATOM 27157 O O . LYS A 1 33 ? 4.921 -3.375 1.782 1.00 0.00 33 LYS A O 25
ATOM 27176 N N . TYR A 1 34 ? 4.895 -3.140 -0.461 1.00 0.00 34 TYR A N 25
ATOM 27177 C CA . TYR A 1 34 ? 3.442 -3.062 -0.560 1.00 0.00 34 TYR A CA 25
ATOM 27178 C C . TYR A 1 34 ? 2.783 -4.295 0.053 1.00 0.00 34 TYR A C 25
ATOM 27179 O O . TYR A 1 34 ? 1.738 -4.192 0.691 1.00 0.00 34 TYR A O 25
ATOM 27197 N N . GLU A 1 35 ? 3.398 -5.459 -0.138 1.00 0.00 35 GLU A N 25
ATOM 27198 C CA . GLU A 1 35 ? 2.864 -6.703 0.407 1.00 0.00 35 GLU A CA 25
ATOM 27199 C C . GLU A 1 35 ? 2.700 -6.592 1.919 1.00 0.00 35 GLU A C 25
ATOM 27200 O O . GLU A 1 35 ? 1.707 -7.049 2.484 1.00 0.00 35 GLU A O 25
ATOM 27212 N N . GLU A 1 36 ? 3.681 -5.966 2.563 1.00 0.00 36 GLU A N 25
ATOM 27213 C CA . GLU A 1 36 ? 3.648 -5.773 4.008 1.00 0.00 36 GLU A CA 25
ATOM 27214 C C . GLU A 1 36 ? 2.401 -4.995 4.409 1.00 0.00 36 GLU A C 25
ATOM 27215 O O . GLU A 1 36 ? 1.799 -5.260 5.447 1.00 0.00 36 GLU A O 25
ATOM 27227 N N . LEU A 1 37 ? 2.031 -4.028 3.576 1.00 0.00 37 LEU A N 25
ATOM 27228 C CA . LEU A 1 37 ? 0.865 -3.191 3.821 1.00 0.00 37 LEU A CA 25
ATOM 27229 C C . LEU A 1 37 ? -0.409 -4.022 3.935 1.00 0.00 37 LEU A C 25
ATOM 27230 O O . LEU A 1 37 ? -1.222 -3.799 4.827 1.00 0.00 37 LEU A O 25
ATOM 27246 N N . LYS A 1 38 ? -0.580 -4.968 3.021 1.00 0.00 38 LYS A N 25
ATOM 27247 C CA . LYS A 1 38 ? -1.763 -5.826 3.014 1.00 0.00 38 LYS A CA 25
ATOM 27248 C C . LYS A 1 38 ? -1.950 -6.527 4.359 1.00 0.00 38 LYS A C 25
ATOM 27249 O O . LYS A 1 38 ? -3.048 -6.547 4.912 1.00 0.00 38 LYS A O 25
ATOM 27268 N N . LYS A 1 39 ? -0.870 -7.103 4.874 1.00 0.00 39 LYS A N 25
ATOM 27269 C CA . LYS A 1 39 ? -0.900 -7.812 6.150 1.00 0.00 39 LYS A CA 25
ATOM 27270 C C . LYS A 1 39 ? -1.395 -6.913 7.280 1.00 0.00 39 LYS A C 25
ATOM 27271 O O . LYS A 1 39 ? -2.100 -7.367 8.179 1.00 0.00 39 LYS A O 25
ATOM 27290 N N . LYS A 1 40 ? -1.004 -5.645 7.236 1.00 0.00 40 LYS A N 25
ATOM 27291 C CA . LYS A 1 40 ? -1.386 -4.677 8.260 1.00 0.00 40 LYS A CA 25
ATOM 27292 C C . LYS A 1 40 ? -2.901 -4.526 8.352 1.00 0.00 40 LYS A C 25
ATOM 27293 O O . LYS A 1 40 ? -3.474 -4.528 9.442 1.00 0.00 40 LYS A O 25
ATOM 27312 N N . ILE A 1 41 ? -3.541 -4.397 7.200 1.00 0.00 41 ILE A N 25
ATOM 27313 C CA . ILE A 1 41 ? -4.990 -4.246 7.133 1.00 0.00 41 ILE A CA 25
ATOM 27314 C C . ILE A 1 41 ? -5.675 -5.445 7.772 1.00 0.00 41 ILE A C 25
ATOM 27315 O O . ILE A 1 41 ? -6.720 -5.319 8.406 1.00 0.00 41 ILE A O 25
ATOM 27331 N N . GLU A 1 42 ? -5.062 -6.607 7.606 1.00 0.00 42 GLU A N 25
ATOM 27332 C CA . GLU A 1 42 ? -5.583 -7.839 8.171 1.00 0.00 42 GLU A CA 25
ATOM 27333 C C . GLU A 1 42 ? -5.591 -7.757 9.693 1.00 0.00 42 GLU A C 25
ATOM 27334 O O . GLU A 1 42 ? -6.458 -8.327 10.355 1.00 0.00 42 GLU A O 25
ATOM 27346 N N . GLU A 1 43 ? -4.604 -7.053 10.239 1.00 0.00 43 GLU A N 25
ATOM 27347 C CA . GLU A 1 43 ? -4.476 -6.902 11.686 1.00 0.00 43 GLU A CA 25
ATOM 27348 C C . GLU A 1 43 ? -5.523 -5.941 12.248 1.00 0.00 43 GLU A C 25
ATOM 27349 O O . GLU A 1 43 ? -6.196 -6.253 13.230 1.00 0.00 43 GLU A O 25
ATOM 27361 N N . LEU A 1 44 ? -5.650 -4.771 11.631 1.00 0.00 44 LEU A N 25
ATOM 27362 C CA . LEU A 1 44 ? -6.611 -3.771 12.088 1.00 0.00 44 LEU A CA 25
ATOM 27363 C C . LEU A 1 44 ? -8.029 -4.336 12.101 1.00 0.00 44 LEU A C 25
ATOM 27364 O O . LEU A 1 44 ? -8.418 -5.087 11.206 1.00 0.00 44 LEU A O 25
ATOM 27380 N N . GLY A 1 45 ? -8.795 -3.969 13.123 1.00 0.00 45 GLY A N 25
ATOM 27381 C CA . GLY A 1 45 ? -10.161 -4.446 13.237 1.00 0.00 45 GLY A CA 25
ATOM 27382 C C . GLY A 1 45 ? -11.179 -3.367 12.921 1.00 0.00 45 GLY A C 25
ATOM 27383 O O . GLY A 1 45 ? -10.943 -2.513 12.067 1.00 0.00 45 GLY A O 25
ATOM 27387 N N . GLY A 1 46 ? -12.313 -3.405 13.613 1.00 0.00 46 GLY A N 25
ATOM 27388 C CA . GLY A 1 46 ? -13.353 -2.418 13.387 1.00 0.00 46 GLY A CA 25
ATOM 27389 C C . GLY A 1 46 ? -13.153 -1.165 14.216 1.00 0.00 46 GLY A C 25
ATOM 27390 O O . GLY A 1 46 ? -13.261 -1.199 15.442 1.00 0.00 46 GLY A O 25
ATOM 27394 N N . GLY A 1 47 ? -12.863 -0.054 13.545 1.00 0.00 47 GLY A N 25
ATOM 27395 C CA . GLY A 1 47 ? -12.654 1.201 14.242 1.00 0.00 47 GLY A CA 25
ATOM 27396 C C . GLY A 1 47 ? -12.092 2.281 13.337 1.00 0.00 47 GLY A C 25
ATOM 27397 O O . GLY A 1 47 ? -12.174 2.178 12.113 1.00 0.00 47 GLY A O 25
ATOM 27401 N N . GLY A 1 48 ? -11.520 3.318 13.941 1.00 0.00 48 GLY A N 25
ATOM 27402 C CA . GLY A 1 48 ? -10.951 4.405 13.165 1.00 0.00 48 GLY A CA 25
ATOM 27403 C C . GLY A 1 48 ? -9.494 4.172 12.809 1.00 0.00 48 GLY A C 25
ATOM 27404 O O . GLY A 1 48 ? -8.804 5.092 12.367 1.00 0.00 48 GLY A O 25
ATOM 27408 N N . GLU A 1 49 ? -9.022 2.943 12.999 1.00 0.00 49 GLU A N 25
ATOM 27409 C CA . GLU A 1 49 ? -7.639 2.600 12.691 1.00 0.00 49 GLU A CA 25
ATOM 27410 C C . GLU A 1 49 ? -7.438 2.440 11.186 1.00 0.00 49 GLU A C 25
ATOM 27411 O O . GLU A 1 49 ? -6.329 2.599 10.677 1.00 0.00 49 GLU A O 25
ATOM 27423 N N . VAL A 1 50 ? -8.519 2.122 10.478 1.00 0.00 50 VAL A N 25
ATOM 27424 C CA . VAL A 1 50 ? -8.463 1.939 9.032 1.00 0.00 50 VAL A CA 25
ATOM 27425 C C . VAL A 1 50 ? -7.867 3.161 8.341 1.00 0.00 50 VAL A C 25
ATOM 27426 O O . VAL A 1 50 ? -7.243 3.046 7.287 1.00 0.00 50 VAL A O 25
ATOM 27439 N N . LYS A 1 51 ? -8.068 4.331 8.938 1.00 0.00 51 LYS A N 25
ATOM 27440 C CA . LYS A 1 51 ? -7.551 5.575 8.377 1.00 0.00 51 LYS A CA 25
ATOM 27441 C C . LYS A 1 51 ? -6.028 5.618 8.454 1.00 0.00 51 LYS A C 25
ATOM 27442 O O . LYS A 1 51 ? -5.367 6.179 7.579 1.00 0.00 51 LYS A O 25
ATOM 27461 N N . LYS A 1 52 ? -5.475 5.024 9.507 1.00 0.00 52 LYS A N 25
ATOM 27462 C CA . LYS A 1 52 ? -4.030 4.996 9.699 1.00 0.00 52 LYS A CA 25
ATOM 27463 C C . LYS A 1 52 ? -3.348 4.202 8.589 1.00 0.00 52 LYS A C 25
ATOM 27464 O O . LYS A 1 52 ? -2.263 4.560 8.132 1.00 0.00 52 LYS A O 25
ATOM 27483 N N . VAL A 1 53 ? -3.993 3.122 8.161 1.00 0.00 53 VAL A N 25
ATOM 27484 C CA . VAL A 1 53 ? -3.455 2.274 7.104 1.00 0.00 53 VAL A CA 25
ATOM 27485 C C . VAL A 1 53 ? -3.426 3.008 5.769 1.00 0.00 53 VAL A C 25
ATOM 27486 O O . VAL A 1 53 ? -2.485 2.858 4.998 1.00 0.00 53 VAL A O 25
ATOM 27499 N N . GLU A 1 54 ? -4.461 3.800 5.501 1.00 0.00 54 GLU A N 25
ATOM 27500 C CA . GLU A 1 54 ? -4.540 4.553 4.252 1.00 0.00 54 GLU A CA 25
ATOM 27501 C C . GLU A 1 54 ? -3.333 5.474 4.096 1.00 0.00 54 GLU A C 25
ATOM 27502 O O . GLU A 1 54 ? -2.840 5.688 2.990 1.00 0.00 54 GLU A O 25
ATOM 27514 N N . GLU A 1 55 ? -2.863 6.012 5.214 1.00 0.00 55 GLU A N 25
ATOM 27515 C CA . GLU A 1 55 ? -1.709 6.905 5.216 1.00 0.00 55 GLU A CA 25
ATOM 27516 C C . GLU A 1 55 ? -0.426 6.140 4.901 1.00 0.00 55 GLU A C 25
ATOM 27517 O O . GLU A 1 55 ? 0.477 6.657 4.246 1.00 0.00 55 GLU A O 25
ATOM 27529 N N . GLU A 1 56 ? -0.351 4.911 5.396 1.00 0.00 56 GLU A N 25
ATOM 27530 C CA . GLU A 1 56 ? 0.820 4.063 5.201 1.00 0.00 56 GLU A CA 25
ATOM 27531 C C . GLU A 1 56 ? 1.119 3.826 3.719 1.00 0.00 56 GLU A C 25
ATOM 27532 O O . GLU A 1 56 ? 2.273 3.875 3.294 1.00 0.00 56 GLU A O 25
ATOM 27544 N N . VAL A 1 57 ? 0.077 3.557 2.940 1.00 0.00 57 VAL A N 25
ATOM 27545 C CA . VAL A 1 57 ? 0.228 3.298 1.513 1.00 0.00 57 VAL A CA 25
ATOM 27546 C C . VAL A 1 57 ? 0.571 4.568 0.733 1.00 0.00 57 VAL A C 25
ATOM 27547 O O . VAL A 1 57 ? 1.317 4.522 -0.244 1.00 0.00 57 VAL A O 25
ATOM 27560 N N . LYS A 1 58 ? 0.010 5.696 1.160 1.00 0.00 58 LYS A N 25
ATOM 27561 C CA . LYS A 1 58 ? 0.244 6.973 0.491 1.00 0.00 58 LYS A CA 25
ATOM 27562 C C . LYS A 1 58 ? 1.739 7.275 0.377 1.00 0.00 58 LYS A C 25
ATOM 27563 O O . LYS A 1 58 ? 2.181 7.900 -0.582 1.00 0.00 58 LYS A O 25
ATOM 27582 N N . LYS A 1 59 ? 2.507 6.840 1.366 1.00 0.00 59 LYS A N 25
ATOM 27583 C CA . LYS A 1 59 ? 3.947 7.070 1.372 1.00 0.00 59 LYS A CA 25
ATOM 27584 C C . LYS A 1 59 ? 4.644 6.275 0.266 1.00 0.00 59 LYS A C 25
ATOM 27585 O O . LYS A 1 59 ? 5.602 6.750 -0.344 1.00 0.00 59 LYS A O 25
ATOM 27604 N N . LEU A 1 60 ? 4.170 5.054 0.029 1.00 0.00 60 LEU A N 25
ATOM 27605 C CA . LEU A 1 60 ? 4.760 4.179 -0.985 1.00 0.00 60 LEU A CA 25
ATOM 27606 C C . LEU A 1 60 ? 4.670 4.773 -2.390 1.00 0.00 60 LEU A C 25
ATOM 27607 O O . LEU A 1 60 ? 5.644 4.744 -3.143 1.00 0.00 60 LEU A O 25
ATOM 27623 N N . GLU A 1 61 ? 3.507 5.305 -2.747 1.00 0.00 61 GLU A N 25
ATOM 27624 C CA . GLU A 1 61 ? 3.320 5.892 -4.071 1.00 0.00 61 GLU A CA 25
ATOM 27625 C C . GLU A 1 61 ? 4.174 7.144 -4.232 1.00 0.00 61 GLU A C 25
ATOM 27626 O O . GLU A 1 61 ? 4.665 7.434 -5.321 1.00 0.00 61 GLU A O 25
ATOM 27638 N N . GLU A 1 62 ? 4.352 7.878 -3.139 1.00 0.00 62 GLU A N 25
ATOM 27639 C CA . GLU A 1 62 ? 5.155 9.097 -3.154 1.00 0.00 62 GLU A CA 25
ATOM 27640 C C . GLU A 1 62 ? 6.542 8.815 -3.716 1.00 0.00 62 GLU A C 25
ATOM 27641 O O . GLU A 1 62 ? 7.056 9.570 -4.542 1.00 0.00 62 GLU A O 25
ATOM 27653 N N . GLU A 1 63 ? 7.138 7.715 -3.270 1.00 0.00 63 GLU A N 25
ATOM 27654 C CA . GLU A 1 63 ? 8.461 7.322 -3.734 1.00 0.00 63 GLU A CA 25
ATOM 27655 C C . GLU A 1 63 ? 8.438 7.058 -5.235 1.00 0.00 63 GLU A C 25
ATOM 27656 O O . GLU A 1 63 ? 9.419 7.303 -5.935 1.00 0.00 63 GLU A O 25
ATOM 27668 N N . ILE A 1 64 ? 7.305 6.559 -5.720 1.00 0.00 64 ILE A N 25
ATOM 27669 C CA . ILE A 1 64 ? 7.147 6.263 -7.141 1.00 0.00 64 ILE A CA 25
ATOM 27670 C C . ILE A 1 64 ? 7.315 7.523 -7.985 1.00 0.00 64 ILE A C 25
ATOM 27671 O O . ILE A 1 64 ? 7.830 7.470 -9.102 1.00 0.00 64 ILE A O 25
ATOM 27687 N N . LYS A 1 65 ? 6.876 8.657 -7.447 1.00 0.00 65 LYS A N 25
ATOM 27688 C CA . LYS A 1 65 ? 6.982 9.927 -8.155 1.00 0.00 65 LYS A CA 25
ATOM 27689 C C . LYS A 1 65 ? 8.435 10.381 -8.237 1.00 0.00 65 LYS A C 25
ATOM 27690 O O . LYS A 1 65 ? 8.841 11.031 -9.202 1.00 0.00 65 LYS A O 25
ATOM 27709 N N . LYS A 1 66 ? 9.216 10.034 -7.219 1.00 0.00 66 LYS A N 25
ATOM 27710 C CA . LYS A 1 66 ? 10.625 10.405 -7.174 1.00 0.00 66 LYS A CA 25
ATOM 27711 C C . LYS A 1 66 ? 11.423 9.646 -8.230 1.00 0.00 66 LYS A C 25
ATOM 27712 O O . LYS A 1 66 ? 12.455 10.122 -8.703 1.00 0.00 66 LYS A O 25
ATOM 27731 N N . LEU A 1 67 ? 10.940 8.462 -8.597 1.00 0.00 67 LEU A N 25
ATOM 27732 C CA . LEU A 1 67 ? 11.612 7.639 -9.596 1.00 0.00 67 LEU A CA 25
ATOM 27733 C C . LEU A 1 67 ? 10.935 7.776 -10.958 1.00 0.00 67 LEU A C 25
ATOM 27734 O O . LEU A 1 67 ? 9.690 7.871 -10.993 1.00 0.00 67 LEU A O 25
ATOM 27751 N N . GLY A 1 1 ? -17.441 -6.891 8.003 1.00 0.00 1 GLY A N 26
ATOM 27752 C CA . GLY A 1 1 ? -16.231 -6.328 7.343 1.00 0.00 1 GLY A CA 26
ATOM 27753 C C . GLY A 1 1 ? -16.557 -5.616 6.045 1.00 0.00 1 GLY A C 26
ATOM 27754 O O . GLY A 1 1 ? -16.429 -6.192 4.964 1.00 0.00 1 GLY A O 26
ATOM 27760 N N . SER A 1 2 ? -16.980 -4.360 6.151 1.00 0.00 2 SER A N 26
ATOM 27761 C CA . SER A 1 2 ? -17.326 -3.570 4.976 1.00 0.00 2 SER A CA 26
ATOM 27762 C C . SER A 1 2 ? -16.345 -2.417 4.785 1.00 0.00 2 SER A C 26
ATOM 27763 O O . SER A 1 2 ? -16.019 -2.047 3.657 1.00 0.00 2 SER A O 26
ATOM 27771 N N . ARG A 1 3 ? -15.877 -1.852 5.894 1.00 0.00 3 ARG A N 26
ATOM 27772 C CA . ARG A 1 3 ? -14.934 -0.741 5.844 1.00 0.00 3 ARG A CA 26
ATOM 27773 C C . ARG A 1 3 ? -13.495 -1.246 5.852 1.00 0.00 3 ARG A C 26
ATOM 27774 O O . ARG A 1 3 ? -12.624 -0.671 5.201 1.00 0.00 3 ARG A O 26
ATOM 27795 N N . VAL A 1 4 ? -13.250 -2.325 6.589 1.00 0.00 4 VAL A N 26
ATOM 27796 C CA . VAL A 1 4 ? -11.915 -2.906 6.674 1.00 0.00 4 VAL A CA 26
ATOM 27797 C C . VAL A 1 4 ? -11.540 -3.608 5.372 1.00 0.00 4 VAL A C 26
ATOM 27798 O O . VAL A 1 4 ? -10.429 -3.444 4.867 1.00 0.00 4 VAL A O 26
ATOM 27811 N N . LYS A 1 5 ? -12.472 -4.389 4.833 1.00 0.00 5 LYS A N 26
ATOM 27812 C CA . LYS A 1 5 ? -12.232 -5.112 3.589 1.00 0.00 5 LYS A CA 26
ATOM 27813 C C . LYS A 1 5 ? -12.040 -4.137 2.434 1.00 0.00 5 LYS A C 26
ATOM 27814 O O . LYS A 1 5 ? -11.149 -4.311 1.608 1.00 0.00 5 LYS A O 26
ATOM 27833 N N . ALA A 1 6 ? -12.875 -3.104 2.391 1.00 0.00 6 ALA A N 26
ATOM 27834 C CA . ALA A 1 6 ? -12.786 -2.095 1.344 1.00 0.00 6 ALA A CA 26
ATOM 27835 C C . ALA A 1 6 ? -11.395 -1.476 1.329 1.00 0.00 6 ALA A C 26
ATOM 27836 O O . ALA A 1 6 ? -10.856 -1.143 0.274 1.00 0.00 6 ALA A O 26
ATOM 27843 N N . LEU A 1 7 ? -10.822 -1.333 2.518 1.00 0.00 7 LEU A N 26
ATOM 27844 C CA . LEU A 1 7 ? -9.491 -0.764 2.679 1.00 0.00 7 LEU A CA 26
ATOM 27845 C C . LEU A 1 7 ? -8.458 -1.578 1.907 1.00 0.00 7 LEU A C 26
ATOM 27846 O O . LEU A 1 7 ? -7.570 -1.023 1.260 1.00 0.00 7 LEU A O 26
ATOM 27862 N N . GLU A 1 8 ? -8.578 -2.896 1.992 1.00 0.00 8 GLU A N 26
ATOM 27863 C CA . GLU A 1 8 ? -7.657 -3.800 1.314 1.00 0.00 8 GLU A CA 26
ATOM 27864 C C . GLU A 1 8 ? -7.753 -3.667 -0.207 1.00 0.00 8 GLU A C 26
ATOM 27865 O O . GLU A 1 8 ? -6.770 -3.867 -0.918 1.00 0.00 8 GLU A O 26
ATOM 27877 N N . GLU A 1 9 ? -8.947 -3.352 -0.697 1.00 0.00 9 GLU A N 26
ATOM 27878 C CA . GLU A 1 9 ? -9.183 -3.213 -2.133 1.00 0.00 9 GLU A CA 26
ATOM 27879 C C . GLU A 1 9 ? -8.448 -2.013 -2.733 1.00 0.00 9 GLU A C 26
ATOM 27880 O O . GLU A 1 9 ? -7.973 -2.076 -3.866 1.00 0.00 9 GLU A O 26
ATOM 27892 N N . LYS A 1 10 ? -8.381 -0.916 -1.987 1.00 0.00 10 LYS A N 26
ATOM 27893 C CA . LYS A 1 10 ? -7.729 0.302 -2.468 1.00 0.00 10 LYS A CA 26
ATOM 27894 C C . LYS A 1 10 ? -6.207 0.162 -2.517 1.00 0.00 10 LYS A C 26
ATOM 27895 O O . LYS A 1 10 ? -5.554 0.725 -3.395 1.00 0.00 10 LYS A O 26
ATOM 27914 N N . VAL A 1 11 ? -5.646 -0.571 -1.563 1.00 0.00 11 VAL A N 26
ATOM 27915 C CA . VAL A 1 11 ? -4.200 -0.761 -1.492 1.00 0.00 11 VAL A CA 26
ATOM 27916 C C . VAL A 1 11 ? -3.676 -1.609 -2.651 1.00 0.00 11 VAL A C 26
ATOM 27917 O O . VAL A 1 11 ? -2.596 -1.348 -3.182 1.00 0.00 11 VAL A O 26
ATOM 27930 N N . LYS A 1 12 ? -4.437 -2.625 -3.030 1.00 0.00 12 LYS A N 26
ATOM 27931 C CA . LYS A 1 12 ? -4.047 -3.519 -4.116 1.00 0.00 12 LYS A CA 26
ATOM 27932 C C . LYS A 1 12 ? -4.098 -2.813 -5.460 1.00 0.00 12 LYS A C 26
ATOM 27933 O O . LYS A 1 12 ? -3.246 -3.034 -6.320 1.00 0.00 12 LYS A O 26
ATOM 27952 N N . ALA A 1 13 ? -5.095 -1.958 -5.640 1.00 0.00 13 ALA A N 26
ATOM 27953 C CA . ALA A 1 13 ? -5.237 -1.225 -6.885 1.00 0.00 13 ALA A CA 26
ATOM 27954 C C . ALA A 1 13 ? -3.966 -0.439 -7.162 1.00 0.00 13 ALA A C 26
ATOM 27955 O O . ALA A 1 13 ? -3.525 -0.325 -8.306 1.00 0.00 13 ALA A O 26
ATOM 27962 N N . LEU A 1 14 ? -3.366 0.075 -6.094 1.00 0.00 14 LEU A N 26
ATOM 27963 C CA . LEU A 1 14 ? -2.122 0.824 -6.212 1.00 0.00 14 LEU A CA 26
ATOM 27964 C C . LEU A 1 14 ? -0.970 -0.109 -6.565 1.00 0.00 14 LEU A C 26
ATOM 27965 O O . LEU A 1 14 ? -0.017 0.287 -7.224 1.00 0.00 14 LEU A O 26
ATOM 27981 N N . GLU A 1 15 ? -1.064 -1.349 -6.105 1.00 0.00 15 GLU A N 26
ATOM 27982 C CA . GLU A 1 15 ? -0.029 -2.346 -6.360 1.00 0.00 15 GLU A CA 26
ATOM 27983 C C . GLU A 1 15 ? 0.210 -2.532 -7.858 1.00 0.00 15 GLU A C 26
ATOM 27984 O O . GLU A 1 15 ? 1.344 -2.705 -8.302 1.00 0.00 15 GLU A O 26
ATOM 27996 N N . GLU A 1 16 ? -0.872 -2.505 -8.621 1.00 0.00 16 GLU A N 26
ATOM 27997 C CA . GLU A 1 16 ? -0.816 -2.678 -10.072 1.00 0.00 16 GLU A CA 26
ATOM 27998 C C . GLU A 1 16 ? -0.094 -1.520 -10.744 1.00 0.00 16 GLU A C 26
ATOM 27999 O O . GLU A 1 16 ? 0.565 -1.701 -11.767 1.00 0.00 16 GLU A O 26
ATOM 28011 N N . LYS A 1 17 ? -0.228 -0.331 -10.173 1.00 0.00 17 LYS A N 26
ATOM 28012 C CA . LYS A 1 17 ? 0.410 0.855 -10.725 1.00 0.00 17 LYS A CA 26
ATOM 28013 C C . LYS A 1 17 ? 1.926 0.793 -10.544 1.00 0.00 17 LYS A C 26
ATOM 28014 O O . LYS A 1 17 ? 2.680 1.347 -11.344 1.00 0.00 17 LYS A O 26
ATOM 28033 N N . VAL A 1 18 ? 2.364 0.128 -9.478 1.00 0.00 18 VAL A N 26
ATOM 28034 C CA . VAL A 1 18 ? 3.791 0.012 -9.182 1.00 0.00 18 VAL A CA 26
ATOM 28035 C C . VAL A 1 18 ? 4.513 -0.894 -10.179 1.00 0.00 18 VAL A C 26
ATOM 28036 O O . VAL A 1 18 ? 5.582 -0.548 -10.683 1.00 0.00 18 VAL A O 26
ATOM 28049 N N . LYS A 1 19 ? 3.926 -2.050 -10.459 1.00 0.00 19 LYS A N 26
ATOM 28050 C CA . LYS A 1 19 ? 4.517 -3.001 -11.394 1.00 0.00 19 LYS A CA 26
ATOM 28051 C C . LYS A 1 19 ? 4.447 -2.478 -12.827 1.00 0.00 19 LYS A C 26
ATOM 28052 O O . LYS A 1 19 ? 5.214 -2.902 -13.692 1.00 0.00 19 LYS A O 26
ATOM 28071 N N . ALA A 1 20 ? 3.512 -1.568 -13.069 1.00 0.00 20 ALA A N 26
ATOM 28072 C CA . ALA A 1 20 ? 3.322 -0.994 -14.394 1.00 0.00 20 ALA A CA 26
ATOM 28073 C C . ALA A 1 20 ? 4.451 -0.037 -14.767 1.00 0.00 20 ALA A C 26
ATOM 28074 O O . ALA A 1 20 ? 4.722 0.179 -15.948 1.00 0.00 20 ALA A O 26
ATOM 28081 N N . LEU A 1 21 ? 5.108 0.539 -13.764 1.00 0.00 21 LEU A N 26
ATOM 28082 C CA . LEU A 1 21 ? 6.202 1.471 -14.016 1.00 0.00 21 LEU A CA 26
ATOM 28083 C C . LEU A 1 21 ? 7.526 0.734 -14.186 1.00 0.00 21 LEU A C 26
ATOM 28084 O O . LEU A 1 21 ? 7.734 -0.336 -13.615 1.00 0.00 21 LEU A O 26
ATOM 28100 N N . GLY A 1 22 ? 8.416 1.324 -14.976 1.00 0.00 22 GLY A N 26
ATOM 28101 C CA . GLY A 1 22 ? 9.718 0.726 -15.220 1.00 0.00 22 GLY A CA 26
ATOM 28102 C C . GLY A 1 22 ? 9.639 -0.758 -15.526 1.00 0.00 22 GLY A C 26
ATOM 28103 O O . GLY A 1 22 ? 9.302 -1.152 -16.642 1.00 0.00 22 GLY A O 26
ATOM 28107 N N . GLY A 1 23 ? 9.953 -1.581 -14.530 1.00 0.00 23 GLY A N 26
ATOM 28108 C CA . GLY A 1 23 ? 9.913 -3.020 -14.713 1.00 0.00 23 GLY A CA 26
ATOM 28109 C C . GLY A 1 23 ? 11.278 -3.662 -14.560 1.00 0.00 23 GLY A C 26
ATOM 28110 O O . GLY A 1 23 ? 11.894 -4.069 -15.545 1.00 0.00 23 GLY A O 26
ATOM 28114 N N . GLY A 1 24 ? 11.752 -3.751 -13.321 1.00 0.00 24 GLY A N 26
ATOM 28115 C CA . GLY A 1 24 ? 13.050 -4.348 -13.063 1.00 0.00 24 GLY A CA 26
ATOM 28116 C C . GLY A 1 24 ? 14.027 -3.367 -12.446 1.00 0.00 24 GLY A C 26
ATOM 28117 O O . GLY A 1 24 ? 14.565 -2.499 -13.135 1.00 0.00 24 GLY A O 26
ATOM 28121 N N . GLY A 1 25 ? 14.256 -3.502 -11.143 1.00 0.00 25 GLY A N 26
ATOM 28122 C CA . GLY A 1 25 ? 15.175 -2.614 -10.455 1.00 0.00 25 GLY A CA 26
ATOM 28123 C C . GLY A 1 25 ? 14.566 -2.006 -9.205 1.00 0.00 25 GLY A C 26
ATOM 28124 O O . GLY A 1 25 ? 14.197 -2.723 -8.275 1.00 0.00 25 GLY A O 26
ATOM 28128 N N . ARG A 1 26 ? 14.463 -0.681 -9.184 1.00 0.00 26 ARG A N 26
ATOM 28129 C CA . ARG A 1 26 ? 13.894 0.022 -8.040 1.00 0.00 26 ARG A CA 26
ATOM 28130 C C . ARG A 1 26 ? 12.410 -0.293 -7.888 1.00 0.00 26 ARG A C 26
ATOM 28131 O O . ARG A 1 26 ? 11.875 -0.276 -6.784 1.00 0.00 26 ARG A O 26
ATOM 28152 N N . ILE A 1 27 ? 11.753 -0.566 -9.009 1.00 0.00 27 ILE A N 26
ATOM 28153 C CA . ILE A 1 27 ? 10.328 -0.879 -9.019 1.00 0.00 27 ILE A CA 26
ATOM 28154 C C . ILE A 1 27 ? 10.024 -2.214 -8.333 1.00 0.00 27 ILE A C 26
ATOM 28155 O O . ILE A 1 27 ? 8.976 -2.370 -7.713 1.00 0.00 27 ILE A O 26
ATOM 28171 N N . GLU A 1 28 ? 10.927 -3.180 -8.475 1.00 0.00 28 GLU A N 26
ATOM 28172 C CA . GLU A 1 28 ? 10.730 -4.509 -7.891 1.00 0.00 28 GLU A CA 26
ATOM 28173 C C . GLU A 1 28 ? 10.687 -4.474 -6.361 1.00 0.00 28 GLU A C 26
ATOM 28174 O O . GLU A 1 28 ? 9.815 -5.083 -5.743 1.00 0.00 28 GLU A O 26
ATOM 28186 N N . GLU A 1 29 ? 11.640 -3.776 -5.759 1.00 0.00 29 GLU A N 26
ATOM 28187 C CA . GLU A 1 29 ? 11.720 -3.677 -4.303 1.00 0.00 29 GLU A CA 26
ATOM 28188 C C . GLU A 1 29 ? 10.527 -2.920 -3.719 1.00 0.00 29 GLU A C 26
ATOM 28189 O O . GLU A 1 29 ? 10.028 -3.257 -2.645 1.00 0.00 29 GLU A O 26
ATOM 28201 N N . LEU A 1 30 ? 10.101 -1.881 -4.420 1.00 0.00 30 LEU A N 26
ATOM 28202 C CA . LEU A 1 30 ? 8.995 -1.040 -3.978 1.00 0.00 30 LEU A CA 26
ATOM 28203 C C . LEU A 1 30 ? 7.710 -1.842 -3.763 1.00 0.00 30 LEU A C 26
ATOM 28204 O O . LEU A 1 30 ? 7.034 -1.681 -2.748 1.00 0.00 30 LEU A O 26
ATOM 28220 N N . LYS A 1 31 ? 7.379 -2.699 -4.720 1.00 0.00 31 LYS A N 26
ATOM 28221 C CA . LYS A 1 31 ? 6.169 -3.516 -4.624 1.00 0.00 31 LYS A CA 26
ATOM 28222 C C . LYS A 1 31 ? 6.272 -4.521 -3.484 1.00 0.00 31 LYS A C 26
ATOM 28223 O O . LYS A 1 31 ? 5.273 -4.838 -2.841 1.00 0.00 31 LYS A O 26
ATOM 28242 N N . LYS A 1 32 ? 7.476 -5.030 -3.242 1.00 0.00 32 LYS A N 26
ATOM 28243 C CA . LYS A 1 32 ? 7.690 -6.009 -2.180 1.00 0.00 32 LYS A CA 26
ATOM 28244 C C . LYS A 1 32 ? 7.223 -5.458 -0.835 1.00 0.00 32 LYS A C 26
ATOM 28245 O O . LYS A 1 32 ? 6.617 -6.175 -0.038 1.00 0.00 32 LYS A O 26
ATOM 28264 N N . LYS A 1 33 ? 7.492 -4.180 -0.599 1.00 0.00 33 LYS A N 26
ATOM 28265 C CA . LYS A 1 33 ? 7.084 -3.530 0.641 1.00 0.00 33 LYS A CA 26
ATOM 28266 C C . LYS A 1 33 ? 5.566 -3.435 0.711 1.00 0.00 33 LYS A C 26
ATOM 28267 O O . LYS A 1 33 ? 4.972 -3.554 1.783 1.00 0.00 33 LYS A O 26
ATOM 28286 N N . TYR A 1 34 ? 4.945 -3.222 -0.444 1.00 0.00 34 TYR A N 26
ATOM 28287 C CA . TYR A 1 34 ? 3.496 -3.109 -0.528 1.00 0.00 34 TYR A CA 26
ATOM 28288 C C . TYR A 1 34 ? 2.816 -4.354 0.039 1.00 0.00 34 TYR A C 26
ATOM 28289 O O . TYR A 1 34 ? 1.780 -4.258 0.691 1.00 0.00 34 TYR A O 26
ATOM 28307 N N . GLU A 1 35 ? 3.407 -5.523 -0.204 1.00 0.00 35 GLU A N 26
ATOM 28308 C CA . GLU A 1 35 ? 2.852 -6.776 0.298 1.00 0.00 35 GLU A CA 26
ATOM 28309 C C . GLU A 1 35 ? 2.676 -6.702 1.811 1.00 0.00 35 GLU A C 26
ATOM 28310 O O . GLU A 1 35 ? 1.678 -7.172 2.357 1.00 0.00 35 GLU A O 26
ATOM 28322 N N . GLU A 1 36 ? 3.648 -6.089 2.475 1.00 0.00 36 GLU A N 26
ATOM 28323 C CA . GLU A 1 36 ? 3.610 -5.923 3.921 1.00 0.00 36 GLU A CA 26
ATOM 28324 C C . GLU A 1 36 ? 2.371 -5.133 4.327 1.00 0.00 36 GLU A C 26
ATOM 28325 O O . GLU A 1 36 ? 1.758 -5.401 5.359 1.00 0.00 36 GLU A O 26
ATOM 28337 N N . LEU A 1 37 ? 2.021 -4.148 3.505 1.00 0.00 37 LEU A N 26
ATOM 28338 C CA . LEU A 1 37 ? 0.868 -3.298 3.762 1.00 0.00 37 LEU A CA 26
ATOM 28339 C C . LEU A 1 37 ? -0.416 -4.115 3.869 1.00 0.00 37 LEU A C 26
ATOM 28340 O O . LEU A 1 37 ? -1.225 -3.897 4.767 1.00 0.00 37 LEU A O 26
ATOM 28356 N N . LYS A 1 38 ? -0.597 -5.050 2.946 1.00 0.00 38 LYS A N 26
ATOM 28357 C CA . LYS A 1 38 ? -1.786 -5.898 2.934 1.00 0.00 38 LYS A CA 26
ATOM 28358 C C . LYS A 1 38 ? -1.970 -6.608 4.273 1.00 0.00 38 LYS A C 26
ATOM 28359 O O . LYS A 1 38 ? -3.090 -6.748 4.763 1.00 0.00 38 LYS A O 26
ATOM 28378 N N . LYS A 1 39 ? -0.863 -7.062 4.851 1.00 0.00 39 LYS A N 26
ATOM 28379 C CA . LYS A 1 39 ? -0.890 -7.767 6.128 1.00 0.00 39 LYS A CA 26
ATOM 28380 C C . LYS A 1 39 ? -1.405 -6.873 7.254 1.00 0.00 39 LYS A C 26
ATOM 28381 O O . LYS A 1 39 ? -2.112 -7.339 8.144 1.00 0.00 39 LYS A O 26
ATOM 28400 N N . LYS A 1 40 ? -1.034 -5.596 7.219 1.00 0.00 40 LYS A N 26
ATOM 28401 C CA . LYS A 1 40 ? -1.450 -4.645 8.249 1.00 0.00 40 LYS A CA 26
ATOM 28402 C C . LYS A 1 40 ? -2.968 -4.484 8.280 1.00 0.00 40 LYS A C 26
ATOM 28403 O O . LYS A 1 40 ? -3.569 -4.374 9.349 1.00 0.00 40 LYS A O 26
ATOM 28422 N N . ILE A 1 41 ? -3.579 -4.473 7.103 1.00 0.00 41 ILE A N 26
ATOM 28423 C CA . ILE A 1 41 ? -5.026 -4.330 6.987 1.00 0.00 41 ILE A CA 26
ATOM 28424 C C . ILE A 1 41 ? -5.728 -5.537 7.593 1.00 0.00 41 ILE A C 26
ATOM 28425 O O . ILE A 1 41 ? -6.799 -5.419 8.189 1.00 0.00 41 ILE A O 26
ATOM 28441 N N . GLU A 1 42 ? -5.104 -6.695 7.441 1.00 0.00 42 GLU A N 26
ATOM 28442 C CA . GLU A 1 42 ? -5.640 -7.938 7.971 1.00 0.00 42 GLU A CA 26
ATOM 28443 C C . GLU A 1 42 ? -5.703 -7.888 9.494 1.00 0.00 42 GLU A C 26
ATOM 28444 O O . GLU A 1 42 ? -6.594 -8.471 10.111 1.00 0.00 42 GLU A O 26
ATOM 28456 N N . GLU A 1 43 ? -4.740 -7.195 10.094 1.00 0.00 43 GLU A N 26
ATOM 28457 C CA . GLU A 1 43 ? -4.669 -7.074 11.546 1.00 0.00 43 GLU A CA 26
ATOM 28458 C C . GLU A 1 43 ? -5.825 -6.243 12.097 1.00 0.00 43 GLU A C 26
ATOM 28459 O O . GLU A 1 43 ? -6.492 -6.649 13.048 1.00 0.00 43 GLU A O 26
ATOM 28471 N N . LEU A 1 44 ? -6.053 -5.077 11.503 1.00 0.00 44 LEU A N 26
ATOM 28472 C CA . LEU A 1 44 ? -7.124 -4.193 11.949 1.00 0.00 44 LEU A CA 26
ATOM 28473 C C . LEU A 1 44 ? -8.483 -4.882 11.841 1.00 0.00 44 LEU A C 26
ATOM 28474 O O . LEU A 1 44 ? -8.800 -5.499 10.824 1.00 0.00 44 LEU A O 26
ATOM 28490 N N . GLY A 1 45 ? -9.281 -4.770 12.898 1.00 0.00 45 GLY A N 26
ATOM 28491 C CA . GLY A 1 45 ? -10.596 -5.384 12.905 1.00 0.00 45 GLY A CA 26
ATOM 28492 C C . GLY A 1 45 ? -11.713 -4.361 12.859 1.00 0.00 45 GLY A C 26
ATOM 28493 O O . GLY A 1 45 ? -12.810 -4.649 12.381 1.00 0.00 45 GLY A O 26
ATOM 28497 N N . GLY A 1 46 ? -11.433 -3.160 13.356 1.00 0.00 46 GLY A N 26
ATOM 28498 C CA . GLY A 1 46 ? -12.431 -2.107 13.361 1.00 0.00 46 GLY A CA 26
ATOM 28499 C C . GLY A 1 46 ? -11.926 -0.833 14.009 1.00 0.00 46 GLY A C 26
ATOM 28500 O O . GLY A 1 46 ? -10.721 -0.655 14.187 1.00 0.00 46 GLY A O 26
ATOM 28504 N N . GLY A 1 47 ? -12.849 0.055 14.364 1.00 0.00 47 GLY A N 26
ATOM 28505 C CA . GLY A 1 47 ? -12.471 1.307 14.992 1.00 0.00 47 GLY A CA 26
ATOM 28506 C C . GLY A 1 47 ? -11.841 2.280 14.015 1.00 0.00 47 GLY A C 26
ATOM 28507 O O . GLY A 1 47 ? -11.995 2.139 12.802 1.00 0.00 47 GLY A O 26
ATOM 28511 N N . GLY A 1 48 ? -11.131 3.271 14.545 1.00 0.00 48 GLY A N 26
ATOM 28512 C CA . GLY A 1 48 ? -10.488 4.257 13.696 1.00 0.00 48 GLY A CA 26
ATOM 28513 C C . GLY A 1 48 ? -9.054 3.892 13.364 1.00 0.00 48 GLY A C 26
ATOM 28514 O O . GLY A 1 48 ? -8.161 4.737 13.423 1.00 0.00 48 GLY A O 26
ATOM 28518 N N . GLU A 1 49 ? -8.834 2.629 13.012 1.00 0.00 49 GLU A N 26
ATOM 28519 C CA . GLU A 1 49 ? -7.500 2.153 12.667 1.00 0.00 49 GLU A CA 26
ATOM 28520 C C . GLU A 1 49 ? -7.310 2.116 11.154 1.00 0.00 49 GLU A C 26
ATOM 28521 O O . GLU A 1 49 ? -6.197 2.278 10.653 1.00 0.00 49 GLU A O 26
ATOM 28533 N N . VAL A 1 50 ? -8.405 1.900 10.431 1.00 0.00 50 VAL A N 26
ATOM 28534 C CA . VAL A 1 50 ? -8.363 1.840 8.973 1.00 0.00 50 VAL A CA 26
ATOM 28535 C C . VAL A 1 50 ? -7.730 3.097 8.384 1.00 0.00 50 VAL A C 26
ATOM 28536 O O . VAL A 1 50 ? -7.119 3.052 7.318 1.00 0.00 50 VAL A O 26
ATOM 28549 N N . LYS A 1 51 ? -7.887 4.217 9.083 1.00 0.00 51 LYS A N 26
ATOM 28550 C CA . LYS A 1 51 ? -7.334 5.487 8.626 1.00 0.00 51 LYS A CA 26
ATOM 28551 C C . LYS A 1 51 ? -5.808 5.477 8.690 1.00 0.00 51 LYS A C 26
ATOM 28552 O O . LYS A 1 51 ? -5.140 6.099 7.864 1.00 0.00 51 LYS A O 26
ATOM 28571 N N . LYS A 1 52 ? -5.264 4.773 9.675 1.00 0.00 52 LYS A N 26
ATOM 28572 C CA . LYS A 1 52 ? -3.817 4.688 9.846 1.00 0.00 52 LYS A CA 26
ATOM 28573 C C . LYS A 1 52 ? -3.174 3.903 8.706 1.00 0.00 52 LYS A C 26
ATOM 28574 O O . LYS A 1 52 ? -2.056 4.202 8.287 1.00 0.00 52 LYS A O 26
ATOM 28593 N N . VAL A 1 53 ? -3.888 2.899 8.209 1.00 0.00 53 VAL A N 26
ATOM 28594 C CA . VAL A 1 53 ? -3.392 2.069 7.118 1.00 0.00 53 VAL A CA 26
ATOM 28595 C C . VAL A 1 53 ? -3.305 2.859 5.816 1.00 0.00 53 VAL A C 26
ATOM 28596 O O . VAL A 1 53 ? -2.374 2.683 5.033 1.00 0.00 53 VAL A O 26
ATOM 28609 N N . GLU A 1 54 ? -4.287 3.719 5.585 1.00 0.00 54 GLU A N 26
ATOM 28610 C CA . GLU A 1 54 ? -4.325 4.531 4.374 1.00 0.00 54 GLU A CA 26
ATOM 28611 C C . GLU A 1 54 ? -3.169 5.526 4.337 1.00 0.00 54 GLU A C 26
ATOM 28612 O O . GLU A 1 54 ? -2.669 5.868 3.268 1.00 0.00 54 GLU A O 26
ATOM 28624 N N . GLU A 1 55 ? -2.764 6.003 5.509 1.00 0.00 55 GLU A N 26
ATOM 28625 C CA . GLU A 1 55 ? -1.677 6.976 5.614 1.00 0.00 55 GLU A CA 26
ATOM 28626 C C . GLU A 1 55 ? -0.314 6.363 5.280 1.00 0.00 55 GLU A C 26
ATOM 28627 O O . GLU A 1 55 ? 0.540 7.024 4.691 1.00 0.00 55 GLU A O 26
ATOM 28639 N N . GLU A 1 56 ? -0.102 5.115 5.684 1.00 0.00 56 GLU A N 26
ATOM 28640 C CA . GLU A 1 56 ? 1.175 4.440 5.448 1.00 0.00 56 GLU A CA 26
ATOM 28641 C C . GLU A 1 56 ? 1.407 4.134 3.966 1.00 0.00 56 GLU A C 26
ATOM 28642 O O . GLU A 1 56 ? 2.527 4.251 3.472 1.00 0.00 56 GLU A O 26
ATOM 28654 N N . VAL A 1 57 ? 0.353 3.732 3.267 1.00 0.00 57 VAL A N 26
ATOM 28655 C CA . VAL A 1 57 ? 0.455 3.399 1.847 1.00 0.00 57 VAL A CA 26
ATOM 28656 C C . VAL A 1 57 ? 0.699 4.640 0.988 1.00 0.00 57 VAL A C 26
ATOM 28657 O O . VAL A 1 57 ? 1.402 4.579 -0.021 1.00 0.00 57 VAL A O 26
ATOM 28670 N N . LYS A 1 58 ? 0.105 5.759 1.387 1.00 0.00 58 LYS A N 26
ATOM 28671 C CA . LYS A 1 58 ? 0.243 7.012 0.650 1.00 0.00 58 LYS A CA 26
ATOM 28672 C C . LYS A 1 58 ? 1.712 7.381 0.447 1.00 0.00 58 LYS A C 26
ATOM 28673 O O . LYS A 1 58 ? 2.075 7.975 -0.563 1.00 0.00 58 LYS A O 26
ATOM 28692 N N . LYS A 1 59 ? 2.551 7.037 1.415 1.00 0.00 59 LYS A N 26
ATOM 28693 C CA . LYS A 1 59 ? 3.974 7.340 1.329 1.00 0.00 59 LYS A CA 26
ATOM 28694 C C . LYS A 1 59 ? 4.649 6.522 0.223 1.00 0.00 59 LYS A C 26
ATOM 28695 O O . LYS A 1 59 ? 5.545 7.008 -0.462 1.00 0.00 59 LYS A O 26
ATOM 28714 N N . LEU A 1 60 ? 4.221 5.272 0.071 1.00 0.00 60 LEU A N 26
ATOM 28715 C CA . LEU A 1 60 ? 4.790 4.374 -0.934 1.00 0.00 60 LEU A CA 26
ATOM 28716 C C . LEU A 1 60 ? 4.614 4.910 -2.355 1.00 0.00 60 LEU A C 26
ATOM 28717 O O . LEU A 1 60 ? 5.545 4.872 -3.158 1.00 0.00 60 LEU A O 26
ATOM 28733 N N . GLU A 1 61 ? 3.417 5.394 -2.665 1.00 0.00 61 GLU A N 26
ATOM 28734 C CA . GLU A 1 61 ? 3.128 5.916 -3.998 1.00 0.00 61 GLU A CA 26
ATOM 28735 C C . GLU A 1 61 ? 3.892 7.208 -4.278 1.00 0.00 61 GLU A C 26
ATOM 28736 O O . GLU A 1 61 ? 4.285 7.469 -5.415 1.00 0.00 61 GLU A O 26
ATOM 28748 N N . GLU A 1 62 ? 4.098 8.018 -3.244 1.00 0.00 62 GLU A N 26
ATOM 28749 C CA . GLU A 1 62 ? 4.812 9.281 -3.399 1.00 0.00 62 GLU A CA 26
ATOM 28750 C C . GLU A 1 62 ? 6.222 9.037 -3.932 1.00 0.00 62 GLU A C 26
ATOM 28751 O O . GLU A 1 62 ? 6.714 9.783 -4.779 1.00 0.00 62 GLU A O 26
ATOM 28763 N N . GLU A 1 63 ? 6.862 7.981 -3.439 1.00 0.00 63 GLU A N 26
ATOM 28764 C CA . GLU A 1 63 ? 8.205 7.633 -3.879 1.00 0.00 63 GLU A CA 26
ATOM 28765 C C . GLU A 1 63 ? 8.196 7.289 -5.361 1.00 0.00 63 GLU A C 26
ATOM 28766 O O . GLU A 1 63 ? 9.163 7.546 -6.077 1.00 0.00 63 GLU A O 26
ATOM 28778 N N . ILE A 1 64 ? 7.091 6.707 -5.813 1.00 0.00 64 ILE A N 26
ATOM 28779 C CA . ILE A 1 64 ? 6.944 6.325 -7.214 1.00 0.00 64 ILE A CA 26
ATOM 28780 C C . ILE A 1 64 ? 7.060 7.544 -8.127 1.00 0.00 64 ILE A C 26
ATOM 28781 O O . ILE A 1 64 ? 7.624 7.462 -9.217 1.00 0.00 64 ILE A O 26
ATOM 28797 N N . LYS A 1 65 ? 6.522 8.670 -7.674 1.00 0.00 65 LYS A N 26
ATOM 28798 C CA . LYS A 1 65 ? 6.565 9.904 -8.451 1.00 0.00 65 LYS A CA 26
ATOM 28799 C C . LYS A 1 65 ? 7.972 10.496 -8.465 1.00 0.00 65 LYS A C 26
ATOM 28800 O O . LYS A 1 65 ? 8.326 11.254 -9.369 1.00 0.00 65 LYS A O 26
ATOM 28819 N N . LYS A 1 66 ? 8.769 10.149 -7.459 1.00 0.00 66 LYS A N 26
ATOM 28820 C CA . LYS A 1 66 ? 10.135 10.650 -7.358 1.00 0.00 66 LYS A CA 26
ATOM 28821 C C . LYS A 1 66 ? 11.076 9.885 -8.287 1.00 0.00 66 LYS A C 26
ATOM 28822 O O . LYS A 1 66 ? 12.142 10.384 -8.649 1.00 0.00 66 LYS A O 26
ATOM 28841 N N . LEU A 1 67 ? 10.680 8.674 -8.669 1.00 0.00 67 LEU A N 26
ATOM 28842 C CA . LEU A 1 67 ? 11.496 7.850 -9.553 1.00 0.00 67 LEU A CA 26
ATOM 28843 C C . LEU A 1 67 ? 10.972 7.902 -10.986 1.00 0.00 67 LEU A C 26
ATOM 28844 O O . LEU A 1 67 ? 9.780 8.227 -11.168 1.00 0.00 67 LEU A O 26
ATOM 28861 N N . GLY A 1 1 ? -16.748 -5.102 10.281 1.00 0.00 1 GLY A N 27
ATOM 28862 C CA . GLY A 1 1 ? -16.262 -5.202 8.878 1.00 0.00 1 GLY A CA 27
ATOM 28863 C C . GLY A 1 1 ? -16.946 -4.214 7.953 1.00 0.00 1 GLY A C 27
ATOM 28864 O O . GLY A 1 1 ? -17.380 -3.147 8.388 1.00 0.00 1 GLY A O 27
ATOM 28870 N N . SER A 1 2 ? -17.041 -4.568 6.677 1.00 0.00 2 SER A N 27
ATOM 28871 C CA . SER A 1 2 ? -17.676 -3.706 5.686 1.00 0.00 2 SER A CA 27
ATOM 28872 C C . SER A 1 2 ? -16.972 -2.356 5.605 1.00 0.00 2 SER A C 27
ATOM 28873 O O . SER A 1 2 ? -17.588 -1.341 5.281 1.00 0.00 2 SER A O 27
ATOM 28881 N N . ARG A 1 3 ? -15.676 -2.354 5.896 1.00 0.00 3 ARG A N 27
ATOM 28882 C CA . ARG A 1 3 ? -14.883 -1.131 5.852 1.00 0.00 3 ARG A CA 27
ATOM 28883 C C . ARG A 1 3 ? -13.393 -1.453 5.773 1.00 0.00 3 ARG A C 27
ATOM 28884 O O . ARG A 1 3 ? -12.653 -0.820 5.021 1.00 0.00 3 ARG A O 27
ATOM 28905 N N . VAL A 1 4 ? -12.961 -2.445 6.546 1.00 0.00 4 VAL A N 27
ATOM 28906 C CA . VAL A 1 4 ? -11.561 -2.854 6.548 1.00 0.00 4 VAL A CA 27
ATOM 28907 C C . VAL A 1 4 ? -11.213 -3.582 5.256 1.00 0.00 4 VAL A C 27
ATOM 28908 O O . VAL A 1 4 ? -10.171 -3.328 4.650 1.00 0.00 4 VAL A O 27
ATOM 28921 N N . LYS A 1 5 ? -12.097 -4.483 4.834 1.00 0.00 5 LYS A N 27
ATOM 28922 C CA . LYS A 1 5 ? -11.884 -5.239 3.606 1.00 0.00 5 LYS A CA 27
ATOM 28923 C C . LYS A 1 5 ? -11.763 -4.293 2.418 1.00 0.00 5 LYS A C 27
ATOM 28924 O O . LYS A 1 5 ? -10.884 -4.449 1.576 1.00 0.00 5 LYS A O 27
ATOM 28943 N N . ALA A 1 6 ? -12.646 -3.300 2.368 1.00 0.00 6 ALA A N 27
ATOM 28944 C CA . ALA A 1 6 ? -12.630 -2.319 1.294 1.00 0.00 6 ALA A CA 27
ATOM 28945 C C . ALA A 1 6 ? -11.270 -1.636 1.228 1.00 0.00 6 ALA A C 27
ATOM 28946 O O . ALA A 1 6 ? -10.771 -1.312 0.150 1.00 0.00 6 ALA A O 27
ATOM 28953 N N . LEU A 1 7 ? -10.677 -1.432 2.399 1.00 0.00 7 LEU A N 27
ATOM 28954 C CA . LEU A 1 7 ? -9.369 -0.801 2.506 1.00 0.00 7 LEU A CA 27
ATOM 28955 C C . LEU A 1 7 ? -8.324 -1.594 1.728 1.00 0.00 7 LEU A C 27
ATOM 28956 O O . LEU A 1 7 ? -7.458 -1.024 1.063 1.00 0.00 7 LEU A O 27
ATOM 28972 N N . GLU A 1 8 ? -8.416 -2.914 1.821 1.00 0.00 8 GLU A N 27
ATOM 28973 C CA . GLU A 1 8 ? -7.488 -3.806 1.136 1.00 0.00 8 GLU A CA 27
ATOM 28974 C C . GLU A 1 8 ? -7.633 -3.706 -0.385 1.00 0.00 8 GLU A C 27
ATOM 28975 O O . GLU A 1 8 ? -6.667 -3.895 -1.121 1.00 0.00 8 GLU A O 27
ATOM 28987 N N . GLU A 1 9 ? -8.850 -3.429 -0.844 1.00 0.00 9 GLU A N 27
ATOM 28988 C CA . GLU A 1 9 ? -9.132 -3.328 -2.274 1.00 0.00 9 GLU A CA 27
ATOM 28989 C C . GLU A 1 9 ? -8.437 -2.126 -2.915 1.00 0.00 9 GLU A C 27
ATOM 28990 O O . GLU A 1 9 ? -7.986 -2.205 -4.057 1.00 0.00 9 GLU A O 27
ATOM 29002 N N . LYS A 1 10 ? -8.367 -1.014 -2.190 1.00 0.00 10 LYS A N 27
ATOM 29003 C CA . LYS A 1 10 ? -7.739 0.196 -2.714 1.00 0.00 10 LYS A CA 27
ATOM 29004 C C . LYS A 1 10 ? -6.221 0.052 -2.798 1.00 0.00 10 LYS A C 27
ATOM 29005 O O . LYS A 1 10 ? -5.587 0.588 -3.707 1.00 0.00 10 LYS A O 27
ATOM 29024 N N . VAL A 1 11 ? -5.644 -0.666 -1.843 1.00 0.00 11 VAL A N 27
ATOM 29025 C CA . VAL A 1 11 ? -4.201 -0.876 -1.802 1.00 0.00 11 VAL A CA 27
ATOM 29026 C C . VAL A 1 11 ? -3.720 -1.696 -2.998 1.00 0.00 11 VAL A C 27
ATOM 29027 O O . VAL A 1 11 ? -2.640 -1.456 -3.536 1.00 0.00 11 VAL A O 27
ATOM 29040 N N . LYS A 1 12 ? -4.529 -2.668 -3.398 1.00 0.00 12 LYS A N 27
ATOM 29041 C CA . LYS A 1 12 ? -4.200 -3.540 -4.519 1.00 0.00 12 LYS A CA 27
ATOM 29042 C C . LYS A 1 12 ? -4.251 -2.792 -5.840 1.00 0.00 12 LYS A C 27
ATOM 29043 O O . LYS A 1 12 ? -3.433 -3.027 -6.728 1.00 0.00 12 LYS A O 27
ATOM 29062 N N . ALA A 1 13 ? -5.217 -1.894 -5.968 1.00 0.00 13 ALA A N 27
ATOM 29063 C CA . ALA A 1 13 ? -5.362 -1.121 -7.190 1.00 0.00 13 ALA A CA 27
ATOM 29064 C C . ALA A 1 13 ? -4.067 -0.383 -7.485 1.00 0.00 13 ALA A C 27
ATOM 29065 O O . ALA A 1 13 ? -3.649 -0.272 -8.636 1.00 0.00 13 ALA A O 27
ATOM 29072 N N . LEU A 1 14 ? -3.419 0.091 -6.428 1.00 0.00 14 LEU A N 27
ATOM 29073 C CA . LEU A 1 14 ? -2.145 0.784 -6.572 1.00 0.00 14 LEU A CA 27
ATOM 29074 C C . LEU A 1 14 ? -1.051 -0.204 -6.960 1.00 0.00 14 LEU A C 27
ATOM 29075 O O . LEU A 1 14 ? -0.092 0.140 -7.645 1.00 0.00 14 LEU A O 27
ATOM 29091 N N . GLU A 1 15 ? -1.207 -1.436 -6.493 1.00 0.00 15 GLU A N 27
ATOM 29092 C CA . GLU A 1 15 ? -0.248 -2.498 -6.757 1.00 0.00 15 GLU A CA 27
ATOM 29093 C C . GLU A 1 15 ? -0.013 -2.699 -8.253 1.00 0.00 15 GLU A C 27
ATOM 29094 O O . GLU A 1 15 ? 1.105 -2.961 -8.683 1.00 0.00 15 GLU A O 27
ATOM 29106 N N . GLU A 1 16 ? -1.082 -2.593 -9.030 1.00 0.00 16 GLU A N 27
ATOM 29107 C CA . GLU A 1 16 ? -1.017 -2.777 -10.480 1.00 0.00 16 GLU A CA 27
ATOM 29108 C C . GLU A 1 16 ? -0.200 -1.681 -11.147 1.00 0.00 16 GLU A C 27
ATOM 29109 O O . GLU A 1 16 ? 0.451 -1.916 -12.164 1.00 0.00 16 GLU A O 27
ATOM 29121 N N . LYS A 1 17 ? -0.236 -0.485 -10.575 1.00 0.00 17 LYS A N 27
ATOM 29122 C CA . LYS A 1 17 ? 0.506 0.639 -11.124 1.00 0.00 17 LYS A CA 27
ATOM 29123 C C . LYS A 1 17 ? 2.006 0.439 -10.925 1.00 0.00 17 LYS A C 27
ATOM 29124 O O . LYS A 1 17 ? 2.817 0.911 -11.721 1.00 0.00 17 LYS A O 27
ATOM 29143 N N . VAL A 1 18 ? 2.367 -0.258 -9.849 1.00 0.00 18 VAL A N 27
ATOM 29144 C CA . VAL A 1 18 ? 3.774 -0.512 -9.538 1.00 0.00 18 VAL A CA 27
ATOM 29145 C C . VAL A 1 18 ? 4.408 -1.485 -10.531 1.00 0.00 18 VAL A C 27
ATOM 29146 O O . VAL A 1 18 ? 5.509 -1.246 -11.027 1.00 0.00 18 VAL A O 27
ATOM 29159 N N . LYS A 1 19 ? 3.710 -2.577 -10.821 1.00 0.00 19 LYS A N 27
ATOM 29160 C CA . LYS A 1 19 ? 4.209 -3.579 -11.758 1.00 0.00 19 LYS A CA 27
ATOM 29161 C C . LYS A 1 19 ? 4.263 -3.008 -13.170 1.00 0.00 19 LYS A C 27
ATOM 29162 O O . LYS A 1 19 ? 5.039 -3.466 -14.009 1.00 0.00 19 LYS A O 27
ATOM 29181 N N . ALA A 1 20 ? 3.437 -1.998 -13.417 1.00 0.00 20 ALA A N 27
ATOM 29182 C CA . ALA A 1 20 ? 3.387 -1.347 -14.716 1.00 0.00 20 ALA A CA 27
ATOM 29183 C C . ALA A 1 20 ? 4.500 -0.310 -14.846 1.00 0.00 20 ALA A C 27
ATOM 29184 O O . ALA A 1 20 ? 4.757 0.208 -15.933 1.00 0.00 20 ALA A O 27
ATOM 29191 N N . LEU A 1 21 ? 5.158 -0.014 -13.725 1.00 0.00 21 LEU A N 27
ATOM 29192 C CA . LEU A 1 21 ? 6.243 0.956 -13.704 1.00 0.00 21 LEU A CA 27
ATOM 29193 C C . LEU A 1 21 ? 7.468 0.414 -14.434 1.00 0.00 21 LEU A C 27
ATOM 29194 O O . LEU A 1 21 ? 8.213 1.166 -15.063 1.00 0.00 21 LEU A O 27
ATOM 29210 N N . GLY A 1 22 ? 7.670 -0.898 -14.349 1.00 0.00 22 GLY A N 27
ATOM 29211 C CA . GLY A 1 22 ? 8.804 -1.520 -15.007 1.00 0.00 22 GLY A CA 27
ATOM 29212 C C . GLY A 1 22 ? 9.231 -2.811 -14.334 1.00 0.00 22 GLY A C 27
ATOM 29213 O O . GLY A 1 22 ? 8.950 -3.901 -14.831 1.00 0.00 22 GLY A O 27
ATOM 29217 N N . GLY A 1 23 ? 9.916 -2.685 -13.202 1.00 0.00 23 GLY A N 27
ATOM 29218 C CA . GLY A 1 23 ? 10.375 -3.857 -12.478 1.00 0.00 23 GLY A CA 27
ATOM 29219 C C . GLY A 1 23 ? 11.736 -4.331 -12.949 1.00 0.00 23 GLY A C 27
ATOM 29220 O O . GLY A 1 23 ? 11.833 -5.236 -13.776 1.00 0.00 23 GLY A O 27
ATOM 29224 N N . GLY A 1 24 ? 12.790 -3.717 -12.420 1.00 0.00 24 GLY A N 27
ATOM 29225 C CA . GLY A 1 24 ? 14.136 -4.097 -12.807 1.00 0.00 24 GLY A CA 27
ATOM 29226 C C . GLY A 1 24 ? 15.186 -3.635 -11.815 1.00 0.00 24 GLY A C 27
ATOM 29227 O O . GLY A 1 24 ? 16.342 -3.423 -12.180 1.00 0.00 24 GLY A O 27
ATOM 29231 N N . GLY A 1 25 ? 14.786 -3.479 -10.555 1.00 0.00 25 GLY A N 27
ATOM 29232 C CA . GLY A 1 25 ? 15.720 -3.043 -9.534 1.00 0.00 25 GLY A CA 27
ATOM 29233 C C . GLY A 1 25 ? 15.087 -2.120 -8.510 1.00 0.00 25 GLY A C 27
ATOM 29234 O O . GLY A 1 25 ? 15.017 -2.452 -7.329 1.00 0.00 25 GLY A O 27
ATOM 29238 N N . ARG A 1 26 ? 14.632 -0.958 -8.963 1.00 0.00 26 ARG A N 27
ATOM 29239 C CA . ARG A 1 26 ? 14.009 0.019 -8.076 1.00 0.00 26 ARG A CA 27
ATOM 29240 C C . ARG A 1 26 ? 12.523 -0.279 -7.888 1.00 0.00 26 ARG A C 27
ATOM 29241 O O . ARG A 1 26 ? 12.014 -0.261 -6.769 1.00 0.00 26 ARG A O 27
ATOM 29262 N N . ILE A 1 27 ? 11.835 -0.531 -8.993 1.00 0.00 27 ILE A N 27
ATOM 29263 C CA . ILE A 1 27 ? 10.405 -0.812 -8.967 1.00 0.00 27 ILE A CA 27
ATOM 29264 C C . ILE A 1 27 ? 10.085 -2.138 -8.277 1.00 0.00 27 ILE A C 27
ATOM 29265 O O . ILE A 1 27 ? 9.053 -2.267 -7.627 1.00 0.00 27 ILE A O 27
ATOM 29281 N N . GLU A 1 28 ? 10.960 -3.124 -8.438 1.00 0.00 28 GLU A N 27
ATOM 29282 C CA . GLU A 1 28 ? 10.747 -4.443 -7.841 1.00 0.00 28 GLU A CA 27
ATOM 29283 C C . GLU A 1 28 ? 10.650 -4.374 -6.316 1.00 0.00 28 GLU A C 27
ATOM 29284 O O . GLU A 1 28 ? 9.760 -4.971 -5.715 1.00 0.00 28 GLU A O 27
ATOM 29296 N N . GLU A 1 29 ? 11.580 -3.657 -5.699 1.00 0.00 29 GLU A N 27
ATOM 29297 C CA . GLU A 1 29 ? 11.617 -3.519 -4.242 1.00 0.00 29 GLU A CA 27
ATOM 29298 C C . GLU A 1 29 ? 10.416 -2.739 -3.708 1.00 0.00 29 GLU A C 27
ATOM 29299 O O . GLU A 1 29 ? 9.896 -3.039 -2.634 1.00 0.00 29 GLU A O 27
ATOM 29311 N N . LEU A 1 30 ? 10.010 -1.715 -4.445 1.00 0.00 30 LEU A N 27
ATOM 29312 C CA . LEU A 1 30 ? 8.906 -0.855 -4.039 1.00 0.00 30 LEU A CA 27
ATOM 29313 C C . LEU A 1 30 ? 7.610 -1.637 -3.809 1.00 0.00 30 LEU A C 27
ATOM 29314 O O . LEU A 1 30 ? 6.927 -1.428 -2.806 1.00 0.00 30 LEU A O 27
ATOM 29330 N N . LYS A 1 31 ? 7.269 -2.527 -4.732 1.00 0.00 31 LYS A N 27
ATOM 29331 C CA . LYS A 1 31 ? 6.045 -3.320 -4.604 1.00 0.00 31 LYS A CA 27
ATOM 29332 C C . LYS A 1 31 ? 6.126 -4.274 -3.420 1.00 0.00 31 LYS A C 27
ATOM 29333 O O . LYS A 1 31 ? 5.118 -4.545 -2.771 1.00 0.00 31 LYS A O 27
ATOM 29352 N N . LYS A 1 32 ? 7.320 -4.790 -3.142 1.00 0.00 32 LYS A N 27
ATOM 29353 C CA . LYS A 1 32 ? 7.501 -5.720 -2.031 1.00 0.00 32 LYS A CA 27
ATOM 29354 C C . LYS A 1 32 ? 7.018 -5.089 -0.731 1.00 0.00 32 LYS A C 27
ATOM 29355 O O . LYS A 1 32 ? 6.383 -5.748 0.092 1.00 0.00 32 LYS A O 27
ATOM 29374 N N . LYS A 1 33 ? 7.304 -3.803 -0.564 1.00 0.00 33 LYS A N 27
ATOM 29375 C CA . LYS A 1 33 ? 6.877 -3.079 0.624 1.00 0.00 33 LYS A CA 27
ATOM 29376 C C . LYS A 1 33 ? 5.355 -3.043 0.694 1.00 0.00 33 LYS A C 27
ATOM 29377 O O . LYS A 1 33 ? 4.767 -3.114 1.772 1.00 0.00 33 LYS A O 27
ATOM 29396 N N . TYR A 1 34 ? 4.725 -2.936 -0.474 1.00 0.00 34 TYR A N 27
ATOM 29397 C CA . TYR A 1 34 ? 3.271 -2.896 -0.564 1.00 0.00 34 TYR A CA 27
ATOM 29398 C C . TYR A 1 34 ? 2.649 -4.139 0.068 1.00 0.00 34 TYR A C 27
ATOM 29399 O O . TYR A 1 34 ? 1.605 -4.059 0.711 1.00 0.00 34 TYR A O 27
ATOM 29417 N N . GLU A 1 35 ? 3.296 -5.288 -0.115 1.00 0.00 35 GLU A N 27
ATOM 29418 C CA . GLU A 1 35 ? 2.798 -6.540 0.449 1.00 0.00 35 GLU A CA 27
ATOM 29419 C C . GLU A 1 35 ? 2.595 -6.402 1.955 1.00 0.00 35 GLU A C 27
ATOM 29420 O O . GLU A 1 35 ? 1.599 -6.868 2.506 1.00 0.00 35 GLU A O 27
ATOM 29432 N N . GLU A 1 36 ? 3.545 -5.741 2.607 1.00 0.00 36 GLU A N 27
ATOM 29433 C CA . GLU A 1 36 ? 3.480 -5.516 4.044 1.00 0.00 36 GLU A CA 27
ATOM 29434 C C . GLU A 1 36 ? 2.250 -4.688 4.397 1.00 0.00 36 GLU A C 27
ATOM 29435 O O . GLU A 1 36 ? 1.613 -4.908 5.426 1.00 0.00 36 GLU A O 27
ATOM 29447 N N . LEU A 1 37 ? 1.932 -3.729 3.534 1.00 0.00 37 LEU A N 27
ATOM 29448 C CA . LEU A 1 37 ? 0.786 -2.851 3.741 1.00 0.00 37 LEU A CA 27
ATOM 29449 C C . LEU A 1 37 ? -0.510 -3.654 3.849 1.00 0.00 37 LEU A C 27
ATOM 29450 O O . LEU A 1 37 ? -1.411 -3.296 4.608 1.00 0.00 37 LEU A O 27
ATOM 29466 N N . LYS A 1 38 ? -0.596 -4.740 3.088 1.00 0.00 38 LYS A N 27
ATOM 29467 C CA . LYS A 1 38 ? -1.780 -5.593 3.100 1.00 0.00 38 LYS A CA 27
ATOM 29468 C C . LYS A 1 38 ? -1.960 -6.263 4.460 1.00 0.00 38 LYS A C 27
ATOM 29469 O O . LYS A 1 38 ? -3.077 -6.394 4.955 1.00 0.00 38 LYS A O 27
ATOM 29488 N N . LYS A 1 39 ? -0.848 -6.691 5.048 1.00 0.00 39 LYS A N 27
ATOM 29489 C CA . LYS A 1 39 ? -0.859 -7.359 6.345 1.00 0.00 39 LYS A CA 27
ATOM 29490 C C . LYS A 1 39 ? -1.435 -6.464 7.440 1.00 0.00 39 LYS A C 27
ATOM 29491 O O . LYS A 1 39 ? -2.124 -6.940 8.334 1.00 0.00 39 LYS A O 27
ATOM 29510 N N . LYS A 1 40 ? -1.130 -5.171 7.373 1.00 0.00 40 LYS A N 27
ATOM 29511 C CA . LYS A 1 40 ? -1.605 -4.214 8.373 1.00 0.00 40 LYS A CA 27
ATOM 29512 C C . LYS A 1 40 ? -3.131 -4.121 8.382 1.00 0.00 40 LYS A C 27
ATOM 29513 O O . LYS A 1 40 ? -3.744 -3.916 9.429 1.00 0.00 40 LYS A O 27
ATOM 29532 N N . ILE A 1 41 ? -3.732 -4.269 7.209 1.00 0.00 41 ILE A N 27
ATOM 29533 C CA . ILE A 1 41 ? -5.184 -4.201 7.071 1.00 0.00 41 ILE A CA 27
ATOM 29534 C C . ILE A 1 41 ? -5.842 -5.431 7.684 1.00 0.00 41 ILE A C 27
ATOM 29535 O O . ILE A 1 41 ? -6.935 -5.358 8.248 1.00 0.00 41 ILE A O 27
ATOM 29551 N N . GLU A 1 42 ? -5.159 -6.559 7.560 1.00 0.00 42 GLU A N 27
ATOM 29552 C CA . GLU A 1 42 ? -5.640 -7.827 8.082 1.00 0.00 42 GLU A CA 27
ATOM 29553 C C . GLU A 1 42 ? -5.711 -7.816 9.608 1.00 0.00 42 GLU A C 27
ATOM 29554 O O . GLU A 1 42 ? -6.570 -8.466 10.203 1.00 0.00 42 GLU A O 27
ATOM 29566 N N . GLU A 1 43 ? -4.786 -7.095 10.235 1.00 0.00 43 GLU A N 27
ATOM 29567 C CA . GLU A 1 43 ? -4.728 -7.027 11.693 1.00 0.00 43 GLU A CA 27
ATOM 29568 C C . GLU A 1 43 ? -5.794 -6.098 12.269 1.00 0.00 43 GLU A C 27
ATOM 29569 O O . GLU A 1 43 ? -6.305 -6.336 13.364 1.00 0.00 43 GLU A O 27
ATOM 29581 N N . LEU A 1 44 ? -6.122 -5.037 11.543 1.00 0.00 44 LEU A N 27
ATOM 29582 C CA . LEU A 1 44 ? -7.121 -4.081 12.010 1.00 0.00 44 LEU A CA 27
ATOM 29583 C C . LEU A 1 44 ? -8.535 -4.552 11.678 1.00 0.00 44 LEU A C 27
ATOM 29584 O O . LEU A 1 44 ? -8.763 -5.195 10.653 1.00 0.00 44 LEU A O 27
ATOM 29600 N N . GLY A 1 45 ? -9.479 -4.225 12.555 1.00 0.00 45 GLY A N 27
ATOM 29601 C CA . GLY A 1 45 ? -10.859 -4.618 12.340 1.00 0.00 45 GLY A CA 27
ATOM 29602 C C . GLY A 1 45 ? -11.832 -3.487 12.607 1.00 0.00 45 GLY A C 27
ATOM 29603 O O . GLY A 1 45 ? -12.770 -3.271 11.839 1.00 0.00 45 GLY A O 27
ATOM 29607 N N . GLY A 1 46 ? -11.608 -2.761 13.699 1.00 0.00 46 GLY A N 27
ATOM 29608 C CA . GLY A 1 46 ? -12.479 -1.654 14.048 1.00 0.00 46 GLY A CA 27
ATOM 29609 C C . GLY A 1 46 ? -12.400 -0.514 13.051 1.00 0.00 46 GLY A C 27
ATOM 29610 O O . GLY A 1 46 ? -12.159 -0.734 11.864 1.00 0.00 46 GLY A O 27
ATOM 29614 N N . GLY A 1 47 ? -12.606 0.708 13.533 1.00 0.00 47 GLY A N 27
ATOM 29615 C CA . GLY A 1 47 ? -12.553 1.868 12.663 1.00 0.00 47 GLY A CA 27
ATOM 29616 C C . GLY A 1 47 ? -11.623 2.948 13.182 1.00 0.00 47 GLY A C 27
ATOM 29617 O O . GLY A 1 47 ? -11.768 4.119 12.835 1.00 0.00 47 GLY A O 27
ATOM 29621 N N . GLY A 1 48 ? -10.664 2.552 14.014 1.00 0.00 48 GLY A N 27
ATOM 29622 C CA . GLY A 1 48 ? -9.720 3.506 14.566 1.00 0.00 48 GLY A CA 27
ATOM 29623 C C . GLY A 1 48 ? -8.317 3.304 14.029 1.00 0.00 48 GLY A C 27
ATOM 29624 O O . GLY A 1 48 ? -7.521 4.244 13.978 1.00 0.00 48 GLY A O 27
ATOM 29628 N N . GLU A 1 49 ? -8.013 2.074 13.628 1.00 0.00 49 GLU A N 27
ATOM 29629 C CA . GLU A 1 49 ? -6.698 1.744 13.091 1.00 0.00 49 GLU A CA 27
ATOM 29630 C C . GLU A 1 49 ? -6.707 1.779 11.564 1.00 0.00 49 GLU A C 27
ATOM 29631 O O . GLU A 1 49 ? -5.672 1.980 10.931 1.00 0.00 49 GLU A O 27
ATOM 29643 N N . VAL A 1 50 ? -7.885 1.578 10.979 1.00 0.00 50 VAL A N 27
ATOM 29644 C CA . VAL A 1 50 ? -8.031 1.581 9.527 1.00 0.00 50 VAL A CA 27
ATOM 29645 C C . VAL A 1 50 ? -7.470 2.862 8.915 1.00 0.00 50 VAL A C 27
ATOM 29646 O O . VAL A 1 50 ? -6.966 2.854 7.792 1.00 0.00 50 VAL A O 27
ATOM 29659 N N . LYS A 1 51 ? -7.562 3.958 9.659 1.00 0.00 51 LYS A N 27
ATOM 29660 C CA . LYS A 1 51 ? -7.064 5.248 9.191 1.00 0.00 51 LYS A CA 27
ATOM 29661 C C . LYS A 1 51 ? -5.538 5.258 9.119 1.00 0.00 51 LYS A C 27
ATOM 29662 O O . LYS A 1 51 ? -4.952 5.910 8.256 1.00 0.00 51 LYS A O 27
ATOM 29681 N N . LYS A 1 52 ? -4.902 4.538 10.038 1.00 0.00 52 LYS A N 27
ATOM 29682 C CA . LYS A 1 52 ? -3.445 4.470 10.088 1.00 0.00 52 LYS A CA 27
ATOM 29683 C C . LYS A 1 52 ? -2.877 3.742 8.872 1.00 0.00 52 LYS A C 27
ATOM 29684 O O . LYS A 1 52 ? -1.795 4.075 8.390 1.00 0.00 52 LYS A O 27
ATOM 29703 N N . VAL A 1 53 ? -3.608 2.747 8.385 1.00 0.00 53 VAL A N 27
ATOM 29704 C CA . VAL A 1 53 ? -3.174 1.969 7.230 1.00 0.00 53 VAL A CA 27
ATOM 29705 C C . VAL A 1 53 ? -3.256 2.784 5.944 1.00 0.00 53 VAL A C 27
ATOM 29706 O O . VAL A 1 53 ? -2.391 2.674 5.082 1.00 0.00 53 VAL A O 27
ATOM 29719 N N . GLU A 1 54 ? -4.302 3.594 5.816 1.00 0.00 54 GLU A N 27
ATOM 29720 C CA . GLU A 1 54 ? -4.487 4.419 4.625 1.00 0.00 54 GLU A CA 27
ATOM 29721 C C . GLU A 1 54 ? -3.300 5.357 4.420 1.00 0.00 54 GLU A C 27
ATOM 29722 O O . GLU A 1 54 ? -2.879 5.604 3.291 1.00 0.00 54 GLU A O 27
ATOM 29734 N N . GLU A 1 55 ? -2.769 5.875 5.520 1.00 0.00 55 GLU A N 27
ATOM 29735 C CA . GLU A 1 55 ? -1.629 6.785 5.472 1.00 0.00 55 GLU A CA 27
ATOM 29736 C C . GLU A 1 55 ? -0.358 6.051 5.055 1.00 0.00 55 GLU A C 27
ATOM 29737 O O . GLU A 1 55 ? 0.492 6.601 4.355 1.00 0.00 55 GLU A O 27
ATOM 29749 N N . GLU A 1 56 ? -0.231 4.810 5.510 1.00 0.00 56 GLU A N 27
ATOM 29750 C CA . GLU A 1 56 ? 0.939 3.990 5.216 1.00 0.00 56 GLU A CA 27
ATOM 29751 C C . GLU A 1 56 ? 1.140 3.803 3.712 1.00 0.00 56 GLU A C 27
ATOM 29752 O O . GLU A 1 56 ? 2.267 3.851 3.219 1.00 0.00 56 GLU A O 27
ATOM 29764 N N . VAL A 1 57 ? 0.048 3.589 2.987 1.00 0.00 57 VAL A N 27
ATOM 29765 C CA . VAL A 1 57 ? 0.119 3.394 1.544 1.00 0.00 57 VAL A CA 27
ATOM 29766 C C . VAL A 1 57 ? 0.441 4.701 0.824 1.00 0.00 57 VAL A C 27
ATOM 29767 O O . VAL A 1 57 ? 1.146 4.703 -0.181 1.00 0.00 57 VAL A O 27
ATOM 29780 N N . LYS A 1 58 ? -0.081 5.808 1.344 1.00 0.00 58 LYS A N 27
ATOM 29781 C CA . LYS A 1 58 ? 0.150 7.121 0.748 1.00 0.00 58 LYS A CA 27
ATOM 29782 C C . LYS A 1 58 ? 1.645 7.401 0.605 1.00 0.00 58 LYS A C 27
ATOM 29783 O O . LYS A 1 58 ? 2.076 8.059 -0.339 1.00 0.00 58 LYS A O 27
ATOM 29802 N N . LYS A 1 59 ? 2.428 6.898 1.550 1.00 0.00 59 LYS A N 27
ATOM 29803 C CA . LYS A 1 59 ? 3.876 7.088 1.527 1.00 0.00 59 LYS A CA 27
ATOM 29804 C C . LYS A 1 59 ? 4.511 6.320 0.370 1.00 0.00 59 LYS A C 27
ATOM 29805 O O . LYS A 1 59 ? 5.461 6.786 -0.258 1.00 0.00 59 LYS A O 27
ATOM 29824 N N . LEU A 1 60 ? 3.987 5.126 0.119 1.00 0.00 60 LEU A N 27
ATOM 29825 C CA . LEU A 1 60 ? 4.498 4.252 -0.936 1.00 0.00 60 LEU A CA 27
ATOM 29826 C C . LEU A 1 60 ? 4.437 4.906 -2.317 1.00 0.00 60 LEU A C 27
ATOM 29827 O O . LEU A 1 60 ? 5.398 4.836 -3.084 1.00 0.00 60 LEU A O 27
ATOM 29843 N N . GLU A 1 61 ? 3.310 5.534 -2.635 1.00 0.00 61 GLU A N 27
ATOM 29844 C CA . GLU A 1 61 ? 3.141 6.187 -3.929 1.00 0.00 61 GLU A CA 27
ATOM 29845 C C . GLU A 1 61 ? 4.032 7.420 -4.043 1.00 0.00 61 GLU A C 27
ATOM 29846 O O . GLU A 1 61 ? 4.520 7.745 -5.123 1.00 0.00 61 GLU A O 27
ATOM 29858 N N . GLU A 1 62 ? 4.237 8.102 -2.921 1.00 0.00 62 GLU A N 27
ATOM 29859 C CA . GLU A 1 62 ? 5.070 9.301 -2.893 1.00 0.00 62 GLU A CA 27
ATOM 29860 C C . GLU A 1 62 ? 6.447 9.014 -3.480 1.00 0.00 62 GLU A C 27
ATOM 29861 O O . GLU A 1 62 ? 6.988 9.816 -4.243 1.00 0.00 62 GLU A O 27
ATOM 29873 N N . GLU A 1 63 ? 7.003 7.860 -3.128 1.00 0.00 63 GLU A N 27
ATOM 29874 C CA . GLU A 1 63 ? 8.311 7.460 -3.627 1.00 0.00 63 GLU A CA 27
ATOM 29875 C C . GLU A 1 63 ? 8.249 7.204 -5.128 1.00 0.00 63 GLU A C 27
ATOM 29876 O O . GLU A 1 63 ? 9.215 7.445 -5.852 1.00 0.00 63 GLU A O 27
ATOM 29888 N N . ILE A 1 64 ? 7.101 6.717 -5.587 1.00 0.00 64 ILE A N 27
ATOM 29889 C CA . ILE A 1 64 ? 6.904 6.429 -7.004 1.00 0.00 64 ILE A CA 27
ATOM 29890 C C . ILE A 1 64 ? 7.098 7.684 -7.850 1.00 0.00 64 ILE A C 27
ATOM 29891 O O . ILE A 1 64 ? 7.564 7.613 -8.986 1.00 0.00 64 ILE A O 27
ATOM 29907 N N . LYS A 1 65 ? 6.735 8.834 -7.288 1.00 0.00 65 LYS A N 27
ATOM 29908 C CA . LYS A 1 65 ? 6.869 10.103 -7.991 1.00 0.00 65 LYS A CA 27
ATOM 29909 C C . LYS A 1 65 ? 8.334 10.516 -8.090 1.00 0.00 65 LYS A C 27
ATOM 29910 O O . LYS A 1 65 ? 8.752 11.131 -9.072 1.00 0.00 65 LYS A O 27
ATOM 29929 N N . LYS A 1 66 ? 9.109 10.173 -7.066 1.00 0.00 66 LYS A N 27
ATOM 29930 C CA . LYS A 1 66 ? 10.528 10.507 -7.036 1.00 0.00 66 LYS A CA 27
ATOM 29931 C C . LYS A 1 66 ? 11.277 9.806 -8.164 1.00 0.00 66 LYS A C 27
ATOM 29932 O O . LYS A 1 66 ? 12.290 10.305 -8.653 1.00 0.00 66 LYS A O 27
ATOM 29951 N N . LEU A 1 67 ? 10.776 8.644 -8.571 1.00 0.00 67 LEU A N 27
ATOM 29952 C CA . LEU A 1 67 ? 11.402 7.876 -9.641 1.00 0.00 67 LEU A CA 27
ATOM 29953 C C . LEU A 1 67 ? 10.717 8.142 -10.978 1.00 0.00 67 LEU A C 27
ATOM 29954 O O . LEU A 1 67 ? 9.494 8.397 -10.976 1.00 0.00 67 LEU A O 27
ATOM 29971 N N . GLY A 1 1 ? -15.714 -7.253 7.608 1.00 0.00 1 GLY A N 28
ATOM 29972 C CA . GLY A 1 1 ? -15.510 -5.956 8.309 1.00 0.00 1 GLY A CA 28
ATOM 29973 C C . GLY A 1 1 ? -16.137 -4.791 7.569 1.00 0.00 1 GLY A C 28
ATOM 29974 O O . GLY A 1 1 ? -16.585 -3.824 8.185 1.00 0.00 1 GLY A O 28
ATOM 29980 N N . SER A 1 2 ? -16.169 -4.887 6.243 1.00 0.00 2 SER A N 28
ATOM 29981 C CA . SER A 1 2 ? -16.744 -3.837 5.403 1.00 0.00 2 SER A CA 28
ATOM 29982 C C . SER A 1 2 ? -15.782 -2.660 5.268 1.00 0.00 2 SER A C 28
ATOM 29983 O O . SER A 1 2 ? -15.251 -2.404 4.187 1.00 0.00 2 SER A O 28
ATOM 29991 N N . ARG A 1 3 ? -15.561 -1.946 6.368 1.00 0.00 3 ARG A N 28
ATOM 29992 C CA . ARG A 1 3 ? -14.662 -0.797 6.359 1.00 0.00 3 ARG A CA 28
ATOM 29993 C C . ARG A 1 3 ? -13.210 -1.235 6.183 1.00 0.00 3 ARG A C 28
ATOM 29994 O O . ARG A 1 3 ? -12.452 -0.622 5.433 1.00 0.00 3 ARG A O 28
ATOM 30015 N N . VAL A 1 4 ? -12.830 -2.296 6.886 1.00 0.00 4 VAL A N 28
ATOM 30016 C CA . VAL A 1 4 ? -11.471 -2.815 6.816 1.00 0.00 4 VAL A CA 28
ATOM 30017 C C . VAL A 1 4 ? -11.209 -3.506 5.483 1.00 0.00 4 VAL A C 28
ATOM 30018 O O . VAL A 1 4 ? -10.171 -3.295 4.858 1.00 0.00 4 VAL A O 28
ATOM 30031 N N . LYS A 1 5 ? -12.156 -4.335 5.051 1.00 0.00 5 LYS A N 28
ATOM 30032 C CA . LYS A 1 5 ? -12.018 -5.054 3.791 1.00 0.00 5 LYS A CA 28
ATOM 30033 C C . LYS A 1 5 ? -11.869 -4.077 2.631 1.00 0.00 5 LYS A C 28
ATOM 30034 O O . LYS A 1 5 ? -11.012 -4.251 1.770 1.00 0.00 5 LYS A O 28
ATOM 30053 N N . ALA A 1 6 ? -12.703 -3.043 2.622 1.00 0.00 6 ALA A N 28
ATOM 30054 C CA . ALA A 1 6 ? -12.651 -2.036 1.571 1.00 0.00 6 ALA A CA 28
ATOM 30055 C C . ALA A 1 6 ? -11.261 -1.419 1.501 1.00 0.00 6 ALA A C 28
ATOM 30056 O O . ALA A 1 6 ? -10.764 -1.095 0.424 1.00 0.00 6 ALA A O 28
ATOM 30063 N N . LEU A 1 7 ? -10.641 -1.271 2.665 1.00 0.00 7 LEU A N 28
ATOM 30064 C CA . LEU A 1 7 ? -9.302 -0.706 2.767 1.00 0.00 7 LEU A CA 28
ATOM 30065 C C . LEU A 1 7 ? -8.300 -1.528 1.961 1.00 0.00 7 LEU A C 28
ATOM 30066 O O . LEU A 1 7 ? -7.410 -0.983 1.309 1.00 0.00 7 LEU A O 28
ATOM 30082 N N . GLU A 1 8 ? -8.449 -2.845 2.025 1.00 0.00 8 GLU A N 28
ATOM 30083 C CA . GLU A 1 8 ? -7.560 -3.757 1.316 1.00 0.00 8 GLU A CA 28
ATOM 30084 C C . GLU A 1 8 ? -7.712 -3.625 -0.201 1.00 0.00 8 GLU A C 28
ATOM 30085 O O . GLU A 1 8 ? -6.758 -3.830 -0.947 1.00 0.00 8 GLU A O 28
ATOM 30097 N N . GLU A 1 9 ? -8.922 -3.303 -0.646 1.00 0.00 9 GLU A N 28
ATOM 30098 C CA . GLU A 1 9 ? -9.210 -3.162 -2.071 1.00 0.00 9 GLU A CA 28
ATOM 30099 C C . GLU A 1 9 ? -8.492 -1.962 -2.694 1.00 0.00 9 GLU A C 28
ATOM 30100 O O . GLU A 1 9 ? -8.057 -2.023 -3.843 1.00 0.00 9 GLU A O 28
ATOM 30112 N N . LYS A 1 10 ? -8.398 -0.868 -1.947 1.00 0.00 10 LYS A N 28
ATOM 30113 C CA . LYS A 1 10 ? -7.761 0.351 -2.444 1.00 0.00 10 LYS A CA 28
ATOM 30114 C C . LYS A 1 10 ? -6.242 0.209 -2.546 1.00 0.00 10 LYS A C 28
ATOM 30115 O O . LYS A 1 10 ? -5.624 0.735 -3.470 1.00 0.00 10 LYS A O 28
ATOM 30134 N N . VAL A 1 11 ? -5.646 -0.490 -1.587 1.00 0.00 11 VAL A N 28
ATOM 30135 C CA . VAL A 1 11 ? -4.199 -0.682 -1.567 1.00 0.00 11 VAL A CA 28
ATOM 30136 C C . VAL A 1 11 ? -3.726 -1.543 -2.738 1.00 0.00 11 VAL A C 28
ATOM 30137 O O . VAL A 1 11 ? -2.650 -1.316 -3.293 1.00 0.00 11 VAL A O 28
ATOM 30150 N N . LYS A 1 12 ? -4.530 -2.531 -3.101 1.00 0.00 12 LYS A N 28
ATOM 30151 C CA . LYS A 1 12 ? -4.200 -3.435 -4.196 1.00 0.00 12 LYS A CA 28
ATOM 30152 C C . LYS A 1 12 ? -4.261 -2.724 -5.536 1.00 0.00 12 LYS A C 28
ATOM 30153 O O . LYS A 1 12 ? -3.443 -2.974 -6.420 1.00 0.00 12 LYS A O 28
ATOM 30172 N N . ALA A 1 13 ? -5.232 -1.834 -5.685 1.00 0.00 13 ALA A N 28
ATOM 30173 C CA . ALA A 1 13 ? -5.382 -1.092 -6.925 1.00 0.00 13 ALA A CA 28
ATOM 30174 C C . ALA A 1 13 ? -4.093 -0.352 -7.238 1.00 0.00 13 ALA A C 28
ATOM 30175 O O . ALA A 1 13 ? -3.679 -0.259 -8.394 1.00 0.00 13 ALA A O 28
ATOM 30182 N N . LEU A 1 14 ? -3.446 0.147 -6.191 1.00 0.00 14 LEU A N 28
ATOM 30183 C CA . LEU A 1 14 ? -2.178 0.849 -6.350 1.00 0.00 14 LEU A CA 28
ATOM 30184 C C . LEU A 1 14 ? -1.075 -0.132 -6.727 1.00 0.00 14 LEU A C 28
ATOM 30185 O O . LEU A 1 14 ? -0.125 0.216 -7.421 1.00 0.00 14 LEU A O 28
ATOM 30201 N N . GLU A 1 15 ? -1.211 -1.361 -6.246 1.00 0.00 15 GLU A N 28
ATOM 30202 C CA . GLU A 1 15 ? -0.236 -2.412 -6.508 1.00 0.00 15 GLU A CA 28
ATOM 30203 C C . GLU A 1 15 ? -0.023 -2.620 -8.006 1.00 0.00 15 GLU A C 28
ATOM 30204 O O . GLU A 1 15 ? 1.093 -2.861 -8.458 1.00 0.00 15 GLU A O 28
ATOM 30216 N N . GLU A 1 16 ? -1.111 -2.539 -8.757 1.00 0.00 16 GLU A N 28
ATOM 30217 C CA . GLU A 1 16 ? -1.079 -2.726 -10.206 1.00 0.00 16 GLU A CA 28
ATOM 30218 C C . GLU A 1 16 ? -0.299 -1.618 -10.896 1.00 0.00 16 GLU A C 28
ATOM 30219 O O . GLU A 1 16 ? 0.347 -1.848 -11.915 1.00 0.00 16 GLU A O 28
ATOM 30231 N N . LYS A 1 17 ? -0.366 -0.416 -10.341 1.00 0.00 17 LYS A N 28
ATOM 30232 C CA . LYS A 1 17 ? 0.339 0.723 -10.911 1.00 0.00 17 LYS A CA 28
ATOM 30233 C C . LYS A 1 17 ? 1.848 0.557 -10.755 1.00 0.00 17 LYS A C 28
ATOM 30234 O O . LYS A 1 17 ? 2.625 1.049 -11.575 1.00 0.00 17 LYS A O 28
ATOM 30253 N N . VAL A 1 18 ? 2.257 -0.131 -9.690 1.00 0.00 18 VAL A N 28
ATOM 30254 C CA . VAL A 1 18 ? 3.677 -0.349 -9.421 1.00 0.00 18 VAL A CA 28
ATOM 30255 C C . VAL A 1 18 ? 4.305 -1.307 -10.433 1.00 0.00 18 VAL A C 28
ATOM 30256 O O . VAL A 1 18 ? 5.383 -1.042 -10.963 1.00 0.00 18 VAL A O 28
ATOM 30269 N N . LYS A 1 19 ? 3.623 -2.416 -10.700 1.00 0.00 19 LYS A N 28
ATOM 30270 C CA . LYS A 1 19 ? 4.118 -3.405 -11.653 1.00 0.00 19 LYS A CA 28
ATOM 30271 C C . LYS A 1 19 ? 4.106 -2.836 -13.069 1.00 0.00 19 LYS A C 28
ATOM 30272 O O . LYS A 1 19 ? 4.843 -3.293 -13.943 1.00 0.00 19 LYS A O 28
ATOM 30291 N N . ALA A 1 20 ? 3.266 -1.829 -13.280 1.00 0.00 20 ALA A N 28
ATOM 30292 C CA . ALA A 1 20 ? 3.148 -1.178 -14.576 1.00 0.00 20 ALA A CA 28
ATOM 30293 C C . ALA A 1 20 ? 4.203 -0.086 -14.739 1.00 0.00 20 ALA A C 28
ATOM 30294 O O . ALA A 1 20 ? 4.396 0.446 -15.831 1.00 0.00 20 ALA A O 28
ATOM 30301 N N . LEU A 1 21 ? 4.882 0.244 -13.642 1.00 0.00 21 LEU A N 28
ATOM 30302 C CA . LEU A 1 21 ? 5.915 1.271 -13.659 1.00 0.00 21 LEU A CA 28
ATOM 30303 C C . LEU A 1 21 ? 7.140 0.799 -14.437 1.00 0.00 21 LEU A C 28
ATOM 30304 O O . LEU A 1 21 ? 7.859 1.602 -15.029 1.00 0.00 21 LEU A O 28
ATOM 30320 N N . GLY A 1 22 ? 7.369 -0.510 -14.434 1.00 0.00 22 GLY A N 28
ATOM 30321 C CA . GLY A 1 22 ? 8.506 -1.065 -15.143 1.00 0.00 22 GLY A CA 28
ATOM 30322 C C . GLY A 1 22 ? 8.947 -2.400 -14.576 1.00 0.00 22 GLY A C 28
ATOM 30323 O O . GLY A 1 22 ? 8.609 -3.454 -15.116 1.00 0.00 22 GLY A O 28
ATOM 30327 N N . GLY A 1 23 ? 9.702 -2.356 -13.484 1.00 0.00 23 GLY A N 28
ATOM 30328 C CA . GLY A 1 23 ? 10.177 -3.577 -12.861 1.00 0.00 23 GLY A CA 28
ATOM 30329 C C . GLY A 1 23 ? 11.596 -3.919 -13.265 1.00 0.00 23 GLY A C 28
ATOM 30330 O O . GLY A 1 23 ? 11.815 -4.773 -14.124 1.00 0.00 23 GLY A O 28
ATOM 30334 N N . GLY A 1 24 ? 12.564 -3.250 -12.646 1.00 0.00 24 GLY A N 28
ATOM 30335 C CA . GLY A 1 24 ? 13.958 -3.502 -12.962 1.00 0.00 24 GLY A CA 28
ATOM 30336 C C . GLY A 1 24 ? 14.897 -3.008 -11.879 1.00 0.00 24 GLY A C 28
ATOM 30337 O O . GLY A 1 24 ? 15.950 -2.442 -12.173 1.00 0.00 24 GLY A O 28
ATOM 30341 N N . GLY A 1 25 ? 14.517 -3.223 -10.623 1.00 0.00 25 GLY A N 28
ATOM 30342 C CA . GLY A 1 25 ? 15.346 -2.791 -9.514 1.00 0.00 25 GLY A CA 28
ATOM 30343 C C . GLY A 1 25 ? 14.611 -1.866 -8.563 1.00 0.00 25 GLY A C 28
ATOM 30344 O O . GLY A 1 25 ? 14.185 -2.284 -7.486 1.00 0.00 25 GLY A O 28
ATOM 30348 N N . ARG A 1 26 ? 14.466 -0.607 -8.960 1.00 0.00 26 ARG A N 28
ATOM 30349 C CA . ARG A 1 26 ? 13.780 0.380 -8.132 1.00 0.00 26 ARG A CA 28
ATOM 30350 C C . ARG A 1 26 ? 12.307 0.025 -7.958 1.00 0.00 26 ARG A C 28
ATOM 30351 O O . ARG A 1 26 ? 11.792 0.020 -6.845 1.00 0.00 26 ARG A O 28
ATOM 30372 N N . ILE A 1 27 ? 11.637 -0.257 -9.069 1.00 0.00 27 ILE A N 28
ATOM 30373 C CA . ILE A 1 27 ? 10.219 -0.604 -9.055 1.00 0.00 27 ILE A CA 28
ATOM 30374 C C . ILE A 1 27 ? 9.954 -1.953 -8.382 1.00 0.00 27 ILE A C 28
ATOM 30375 O O . ILE A 1 27 ? 8.921 -2.139 -7.744 1.00 0.00 27 ILE A O 28
ATOM 30391 N N . GLU A 1 28 ? 10.874 -2.898 -8.555 1.00 0.00 28 GLU A N 28
ATOM 30392 C CA . GLU A 1 28 ? 10.719 -4.241 -7.991 1.00 0.00 28 GLU A CA 28
ATOM 30393 C C . GLU A 1 28 ? 10.729 -4.241 -6.462 1.00 0.00 28 GLU A C 28
ATOM 30394 O O . GLU A 1 28 ? 9.967 -4.971 -5.830 1.00 0.00 28 GLU A O 28
ATOM 30406 N N . GLU A 1 29 ? 11.604 -3.438 -5.872 1.00 0.00 29 GLU A N 28
ATOM 30407 C CA . GLU A 1 29 ? 11.721 -3.364 -4.417 1.00 0.00 29 GLU A CA 28
ATOM 30408 C C . GLU A 1 29 ? 10.527 -2.646 -3.790 1.00 0.00 29 GLU A C 28
ATOM 30409 O O . GLU A 1 29 ? 10.061 -3.016 -2.712 1.00 0.00 29 GLU A O 28
ATOM 30421 N N . LEU A 1 30 ? 10.060 -1.604 -4.461 1.00 0.00 30 LEU A N 28
ATOM 30422 C CA . LEU A 1 30 ? 8.947 -0.799 -3.981 1.00 0.00 30 LEU A CA 28
ATOM 30423 C C . LEU A 1 30 ? 7.685 -1.633 -3.755 1.00 0.00 30 LEU A C 28
ATOM 30424 O O . LEU A 1 30 ? 7.022 -1.499 -2.727 1.00 0.00 30 LEU A O 28
ATOM 30440 N N . LYS A 1 31 ? 7.352 -2.484 -4.719 1.00 0.00 31 LYS A N 28
ATOM 30441 C CA . LYS A 1 31 ? 6.162 -3.327 -4.612 1.00 0.00 31 LYS A CA 28
ATOM 30442 C C . LYS A 1 31 ? 6.298 -4.340 -3.483 1.00 0.00 31 LYS A C 28
ATOM 30443 O O . LYS A 1 31 ? 5.316 -4.677 -2.830 1.00 0.00 31 LYS A O 28
ATOM 30462 N N . LYS A 1 32 ? 7.516 -4.828 -3.259 1.00 0.00 32 LYS A N 28
ATOM 30463 C CA . LYS A 1 32 ? 7.755 -5.807 -2.202 1.00 0.00 32 LYS A CA 28
ATOM 30464 C C . LYS A 1 32 ? 7.282 -5.257 -0.860 1.00 0.00 32 LYS A C 28
ATOM 30465 O O . LYS A 1 32 ? 6.686 -5.974 -0.057 1.00 0.00 32 LYS A O 28
ATOM 30484 N N . LYS A 1 33 ? 7.533 -3.973 -0.638 1.00 0.00 33 LYS A N 28
ATOM 30485 C CA . LYS A 1 33 ? 7.114 -3.308 0.589 1.00 0.00 33 LYS A CA 28
ATOM 30486 C C . LYS A 1 33 ? 5.594 -3.264 0.665 1.00 0.00 33 LYS A C 28
ATOM 30487 O O . LYS A 1 33 ? 5.009 -3.373 1.743 1.00 0.00 33 LYS A O 28
ATOM 30506 N N . TYR A 1 34 ? 4.963 -3.101 -0.494 1.00 0.00 34 TYR A N 28
ATOM 30507 C CA . TYR A 1 34 ? 3.510 -3.037 -0.577 1.00 0.00 34 TYR A CA 28
ATOM 30508 C C . TYR A 1 34 ? 2.871 -4.285 0.026 1.00 0.00 34 TYR A C 28
ATOM 30509 O O . TYR A 1 34 ? 1.831 -4.201 0.673 1.00 0.00 34 TYR A O 28
ATOM 30527 N N . GLU A 1 35 ? 3.496 -5.441 -0.186 1.00 0.00 35 GLU A N 28
ATOM 30528 C CA . GLU A 1 35 ? 2.980 -6.696 0.348 1.00 0.00 35 GLU A CA 28
ATOM 30529 C C . GLU A 1 35 ? 2.798 -6.597 1.860 1.00 0.00 35 GLU A C 28
ATOM 30530 O O . GLU A 1 35 ? 1.801 -7.064 2.410 1.00 0.00 35 GLU A O 28
ATOM 30542 N N . GLU A 1 36 ? 3.766 -5.968 2.520 1.00 0.00 36 GLU A N 28
ATOM 30543 C CA . GLU A 1 36 ? 3.717 -5.784 3.965 1.00 0.00 36 GLU A CA 28
ATOM 30544 C C . GLU A 1 36 ? 2.463 -5.013 4.361 1.00 0.00 36 GLU A C 28
ATOM 30545 O O . GLU A 1 36 ? 1.850 -5.287 5.392 1.00 0.00 36 GLU A O 28
ATOM 30557 N N . LEU A 1 37 ? 2.095 -4.043 3.531 1.00 0.00 37 LEU A N 28
ATOM 30558 C CA . LEU A 1 37 ? 0.922 -3.215 3.781 1.00 0.00 37 LEU A CA 28
ATOM 30559 C C . LEU A 1 37 ? -0.343 -4.061 3.886 1.00 0.00 37 LEU A C 28
ATOM 30560 O O . LEU A 1 37 ? -1.159 -3.861 4.784 1.00 0.00 37 LEU A O 28
ATOM 30576 N N . LYS A 1 38 ? -0.498 -5.000 2.965 1.00 0.00 38 LYS A N 28
ATOM 30577 C CA . LYS A 1 38 ? -1.664 -5.879 2.950 1.00 0.00 38 LYS A CA 28
ATOM 30578 C C . LYS A 1 38 ? -1.829 -6.592 4.289 1.00 0.00 38 LYS A C 28
ATOM 30579 O O . LYS A 1 38 ? -2.943 -6.764 4.778 1.00 0.00 38 LYS A O 28
ATOM 30598 N N . LYS A 1 39 ? -0.709 -7.012 4.867 1.00 0.00 39 LYS A N 28
ATOM 30599 C CA . LYS A 1 39 ? -0.715 -7.719 6.144 1.00 0.00 39 LYS A CA 28
ATOM 30600 C C . LYS A 1 39 ? -1.269 -6.846 7.270 1.00 0.00 39 LYS A C 28
ATOM 30601 O O . LYS A 1 39 ? -1.963 -7.337 8.158 1.00 0.00 39 LYS A O 28
ATOM 30620 N N . LYS A 1 40 ? -0.944 -5.556 7.240 1.00 0.00 40 LYS A N 28
ATOM 30621 C CA . LYS A 1 40 ? -1.399 -4.623 8.270 1.00 0.00 40 LYS A CA 28
ATOM 30622 C C . LYS A 1 40 ? -2.922 -4.535 8.313 1.00 0.00 40 LYS A C 28
ATOM 30623 O O . LYS A 1 40 ? -3.525 -4.530 9.387 1.00 0.00 40 LYS A O 28
ATOM 30642 N N . ILE A 1 41 ? -3.538 -4.469 7.140 1.00 0.00 41 ILE A N 28
ATOM 30643 C CA . ILE A 1 41 ? -4.990 -4.383 7.035 1.00 0.00 41 ILE A CA 28
ATOM 30644 C C . ILE A 1 41 ? -5.637 -5.629 7.623 1.00 0.00 41 ILE A C 28
ATOM 30645 O O . ILE A 1 41 ? -6.706 -5.564 8.230 1.00 0.00 41 ILE A O 28
ATOM 30661 N N . GLU A 1 42 ? -4.969 -6.761 7.448 1.00 0.00 42 GLU A N 28
ATOM 30662 C CA . GLU A 1 42 ? -5.457 -8.027 7.969 1.00 0.00 42 GLU A CA 28
ATOM 30663 C C . GLU A 1 42 ? -5.535 -7.972 9.490 1.00 0.00 42 GLU A C 28
ATOM 30664 O O . GLU A 1 42 ? -6.411 -8.582 10.103 1.00 0.00 42 GLU A O 28
ATOM 30676 N N . GLU A 1 43 ? -4.605 -7.236 10.090 1.00 0.00 43 GLU A N 28
ATOM 30677 C CA . GLU A 1 43 ? -4.556 -7.094 11.541 1.00 0.00 43 GLU A CA 28
ATOM 30678 C C . GLU A 1 43 ? -5.635 -6.136 12.036 1.00 0.00 43 GLU A C 28
ATOM 30679 O O . GLU A 1 43 ? -6.059 -6.208 13.189 1.00 0.00 43 GLU A O 28
ATOM 30691 N N . LEU A 1 44 ? -6.074 -5.239 11.157 1.00 0.00 44 LEU A N 28
ATOM 30692 C CA . LEU A 1 44 ? -7.104 -4.266 11.505 1.00 0.00 44 LEU A CA 28
ATOM 30693 C C . LEU A 1 44 ? -8.354 -4.960 12.041 1.00 0.00 44 LEU A C 28
ATOM 30694 O O . LEU A 1 44 ? -8.980 -5.758 11.344 1.00 0.00 44 LEU A O 28
ATOM 30710 N N . GLY A 1 45 ? -8.711 -4.648 13.283 1.00 0.00 45 GLY A N 28
ATOM 30711 C CA . GLY A 1 45 ? -9.884 -5.250 13.891 1.00 0.00 45 GLY A CA 28
ATOM 30712 C C . GLY A 1 45 ? -11.031 -4.270 14.039 1.00 0.00 45 GLY A C 28
ATOM 30713 O O . GLY A 1 45 ? -12.012 -4.334 13.300 1.00 0.00 45 GLY A O 28
ATOM 30717 N N . GLY A 1 46 ? -10.906 -3.359 15.000 1.00 0.00 46 GLY A N 28
ATOM 30718 C CA . GLY A 1 46 ? -11.948 -2.373 15.226 1.00 0.00 46 GLY A CA 28
ATOM 30719 C C . GLY A 1 46 ? -11.907 -1.243 14.217 1.00 0.00 46 GLY A C 28
ATOM 30720 O O . GLY A 1 46 ? -11.017 -1.193 13.368 1.00 0.00 46 GLY A O 28
ATOM 30724 N N . GLY A 1 47 ? -12.873 -0.334 14.311 1.00 0.00 47 GLY A N 28
ATOM 30725 C CA . GLY A 1 47 ? -12.925 0.788 13.393 1.00 0.00 47 GLY A CA 28
ATOM 30726 C C . GLY A 1 47 ? -12.124 1.979 13.882 1.00 0.00 47 GLY A C 28
ATOM 30727 O O . GLY A 1 47 ? -11.724 2.030 15.045 1.00 0.00 47 GLY A O 28
ATOM 30731 N N . GLY A 1 48 ? -11.890 2.938 12.993 1.00 0.00 48 GLY A N 28
ATOM 30732 C CA . GLY A 1 48 ? -11.133 4.121 13.360 1.00 0.00 48 GLY A CA 28
ATOM 30733 C C . GLY A 1 48 ? -9.667 4.011 12.988 1.00 0.00 48 GLY A C 28
ATOM 30734 O O . GLY A 1 48 ? -9.007 5.018 12.737 1.00 0.00 48 GLY A O 28
ATOM 30738 N N . GLU A 1 49 ? -9.160 2.784 12.951 1.00 0.00 49 GLU A N 28
ATOM 30739 C CA . GLU A 1 49 ? -7.762 2.544 12.607 1.00 0.00 49 GLU A CA 28
ATOM 30740 C C . GLU A 1 49 ? -7.587 2.368 11.101 1.00 0.00 49 GLU A C 28
ATOM 30741 O O . GLU A 1 49 ? -6.480 2.495 10.577 1.00 0.00 49 GLU A O 28
ATOM 30753 N N . VAL A 1 50 ? -8.683 2.073 10.405 1.00 0.00 50 VAL A N 28
ATOM 30754 C CA . VAL A 1 50 ? -8.644 1.878 8.960 1.00 0.00 50 VAL A CA 28
ATOM 30755 C C . VAL A 1 50 ? -8.009 3.075 8.257 1.00 0.00 50 VAL A C 28
ATOM 30756 O O . VAL A 1 50 ? -7.358 2.925 7.225 1.00 0.00 50 VAL A O 28
ATOM 30769 N N . LYS A 1 51 ? -8.206 4.260 8.823 1.00 0.00 51 LYS A N 28
ATOM 30770 C CA . LYS A 1 51 ? -7.654 5.484 8.251 1.00 0.00 51 LYS A CA 28
ATOM 30771 C C . LYS A 1 51 ? -6.132 5.514 8.380 1.00 0.00 51 LYS A C 28
ATOM 30772 O O . LYS A 1 51 ? -5.436 6.049 7.517 1.00 0.00 51 LYS A O 28
ATOM 30791 N N . LYS A 1 52 ? -5.624 4.940 9.467 1.00 0.00 52 LYS A N 28
ATOM 30792 C CA . LYS A 1 52 ? -4.186 4.905 9.714 1.00 0.00 52 LYS A CA 28
ATOM 30793 C C . LYS A 1 52 ? -3.460 4.114 8.630 1.00 0.00 52 LYS A C 28
ATOM 30794 O O . LYS A 1 52 ? -2.409 4.530 8.143 1.00 0.00 52 LYS A O 28
ATOM 30813 N N . VAL A 1 53 ? -4.025 2.970 8.258 1.00 0.00 53 VAL A N 28
ATOM 30814 C CA . VAL A 1 53 ? -3.433 2.116 7.233 1.00 0.00 53 VAL A CA 28
ATOM 30815 C C . VAL A 1 53 ? -3.403 2.814 5.877 1.00 0.00 53 VAL A C 28
ATOM 30816 O O . VAL A 1 53 ? -2.440 2.677 5.130 1.00 0.00 53 VAL A O 28
ATOM 30829 N N . GLU A 1 54 ? -4.459 3.556 5.565 1.00 0.00 54 GLU A N 28
ATOM 30830 C CA . GLU A 1 54 ? -4.541 4.269 4.293 1.00 0.00 54 GLU A CA 28
ATOM 30831 C C . GLU A 1 54 ? -3.392 5.262 4.152 1.00 0.00 54 GLU A C 28
ATOM 30832 O O . GLU A 1 54 ? -2.904 5.510 3.052 1.00 0.00 54 GLU A O 28
ATOM 30844 N N . GLU A 1 55 ? -2.966 5.827 5.274 1.00 0.00 55 GLU A N 28
ATOM 30845 C CA . GLU A 1 55 ? -1.870 6.789 5.282 1.00 0.00 55 GLU A CA 28
ATOM 30846 C C . GLU A 1 55 ? -0.543 6.099 4.974 1.00 0.00 55 GLU A C 28
ATOM 30847 O O . GLU A 1 55 ? 0.328 6.663 4.313 1.00 0.00 55 GLU A O 28
ATOM 30859 N N . GLU A 1 56 ? -0.400 4.878 5.477 1.00 0.00 56 GLU A N 28
ATOM 30860 C CA . GLU A 1 56 ? 0.814 4.092 5.288 1.00 0.00 56 GLU A CA 28
ATOM 30861 C C . GLU A 1 56 ? 1.118 3.864 3.807 1.00 0.00 56 GLU A C 28
ATOM 30862 O O . GLU A 1 56 ? 2.256 4.025 3.366 1.00 0.00 56 GLU A O 28
ATOM 30874 N N . VAL A 1 57 ? 0.097 3.485 3.050 1.00 0.00 57 VAL A N 28
ATOM 30875 C CA . VAL A 1 57 ? 0.250 3.227 1.623 1.00 0.00 57 VAL A CA 28
ATOM 30876 C C . VAL A 1 57 ? 0.557 4.511 0.855 1.00 0.00 57 VAL A C 28
ATOM 30877 O O . VAL A 1 57 ? 1.306 4.498 -0.121 1.00 0.00 57 VAL A O 28
ATOM 30890 N N . LYS A 1 58 ? -0.034 5.616 1.301 1.00 0.00 58 LYS A N 28
ATOM 30891 C CA . LYS A 1 58 ? 0.163 6.912 0.659 1.00 0.00 58 LYS A CA 28
ATOM 30892 C C . LYS A 1 58 ? 1.648 7.252 0.556 1.00 0.00 58 LYS A C 28
ATOM 30893 O O . LYS A 1 58 ? 2.081 7.895 -0.397 1.00 0.00 58 LYS A O 28
ATOM 30912 N N . LYS A 1 59 ? 2.420 6.820 1.542 1.00 0.00 59 LYS A N 28
ATOM 30913 C CA . LYS A 1 59 ? 3.854 7.079 1.555 1.00 0.00 59 LYS A CA 28
ATOM 30914 C C . LYS A 1 59 ? 4.558 6.317 0.433 1.00 0.00 59 LYS A C 28
ATOM 30915 O O . LYS A 1 59 ? 5.503 6.818 -0.175 1.00 0.00 59 LYS A O 28
ATOM 30934 N N . LEU A 1 60 ? 4.097 5.094 0.177 1.00 0.00 60 LEU A N 28
ATOM 30935 C CA . LEU A 1 60 ? 4.689 4.247 -0.858 1.00 0.00 60 LEU A CA 28
ATOM 30936 C C . LEU A 1 60 ? 4.616 4.893 -2.243 1.00 0.00 60 LEU A C 28
ATOM 30937 O O . LEU A 1 60 ? 5.596 4.882 -2.988 1.00 0.00 60 LEU A O 28
ATOM 30953 N N . GLU A 1 61 ? 3.458 5.449 -2.587 1.00 0.00 61 GLU A N 28
ATOM 30954 C CA . GLU A 1 61 ? 3.281 6.087 -3.890 1.00 0.00 61 GLU A CA 28
ATOM 30955 C C . GLU A 1 61 ? 4.148 7.336 -4.008 1.00 0.00 61 GLU A C 28
ATOM 30956 O O . GLU A 1 61 ? 4.645 7.659 -5.087 1.00 0.00 61 GLU A O 28
ATOM 30968 N N . GLU A 1 62 ? 4.332 8.028 -2.890 1.00 0.00 62 GLU A N 28
ATOM 30969 C CA . GLU A 1 62 ? 5.149 9.238 -2.860 1.00 0.00 62 GLU A CA 28
ATOM 30970 C C . GLU A 1 62 ? 6.536 8.956 -3.422 1.00 0.00 62 GLU A C 28
ATOM 30971 O O . GLU A 1 62 ? 7.126 9.790 -4.105 1.00 0.00 62 GLU A O 28
ATOM 30983 N N . GLU A 1 63 ? 7.042 7.766 -3.132 1.00 0.00 63 GLU A N 28
ATOM 30984 C CA . GLU A 1 63 ? 8.354 7.349 -3.606 1.00 0.00 63 GLU A CA 28
ATOM 30985 C C . GLU A 1 63 ? 8.319 7.064 -5.105 1.00 0.00 63 GLU A C 28
ATOM 30986 O O . GLU A 1 63 ? 9.309 7.261 -5.809 1.00 0.00 63 GLU A O 28
ATOM 30998 N N . ILE A 1 64 ? 7.175 6.580 -5.580 1.00 0.00 64 ILE A N 28
ATOM 30999 C CA . ILE A 1 64 ? 7.009 6.244 -6.993 1.00 0.00 64 ILE A CA 28
ATOM 31000 C C . ILE A 1 64 ? 7.301 7.437 -7.905 1.00 0.00 64 ILE A C 28
ATOM 31001 O O . ILE A 1 64 ? 7.830 7.269 -9.003 1.00 0.00 64 ILE A O 28
ATOM 31017 N N . LYS A 1 65 ? 6.949 8.637 -7.455 1.00 0.00 65 LYS A N 28
ATOM 31018 C CA . LYS A 1 65 ? 7.176 9.839 -8.251 1.00 0.00 65 LYS A CA 28
ATOM 31019 C C . LYS A 1 65 ? 8.659 10.206 -8.281 1.00 0.00 65 LYS A C 28
ATOM 31020 O O . LYS A 1 65 ? 9.158 10.728 -9.279 1.00 0.00 65 LYS A O 28
ATOM 31039 N N . LYS A 1 66 ? 9.354 9.934 -7.183 1.00 0.00 66 LYS A N 28
ATOM 31040 C CA . LYS A 1 66 ? 10.778 10.238 -7.082 1.00 0.00 66 LYS A CA 28
ATOM 31041 C C . LYS A 1 66 ? 11.599 9.362 -8.024 1.00 0.00 66 LYS A C 28
ATOM 31042 O O . LYS A 1 66 ? 12.708 9.726 -8.414 1.00 0.00 66 LYS A O 28
ATOM 31061 N N . LEU A 1 67 ? 11.052 8.206 -8.384 1.00 0.00 67 LEU A N 28
ATOM 31062 C CA . LEU A 1 67 ? 11.741 7.282 -9.276 1.00 0.00 67 LEU A CA 28
ATOM 31063 C C . LEU A 1 67 ? 11.202 7.394 -10.701 1.00 0.00 67 LEU A C 28
ATOM 31064 O O . LEU A 1 67 ? 10.050 7.847 -10.862 1.00 0.00 67 LEU A O 28
ATOM 31081 N N . GLY A 1 1 ? -15.849 -6.908 8.831 1.00 0.00 1 GLY A N 29
ATOM 31082 C CA . GLY A 1 1 ? -14.910 -6.583 7.724 1.00 0.00 1 GLY A CA 29
ATOM 31083 C C . GLY A 1 1 ? -15.598 -5.900 6.559 1.00 0.00 1 GLY A C 29
ATOM 31084 O O . GLY A 1 1 ? -15.511 -6.359 5.421 1.00 0.00 1 GLY A O 29
ATOM 31090 N N . SER A 1 2 ? -16.286 -4.799 6.845 1.00 0.00 2 SER A N 29
ATOM 31091 C CA . SER A 1 2 ? -16.995 -4.050 5.813 1.00 0.00 2 SER A CA 29
ATOM 31092 C C . SER A 1 2 ? -16.222 -2.793 5.425 1.00 0.00 2 SER A C 29
ATOM 31093 O O . SER A 1 2 ? -16.219 -2.389 4.262 1.00 0.00 2 SER A O 29
ATOM 31101 N N . ARG A 1 3 ? -15.566 -2.180 6.405 1.00 0.00 3 ARG A N 29
ATOM 31102 C CA . ARG A 1 3 ? -14.790 -0.969 6.163 1.00 0.00 3 ARG A CA 29
ATOM 31103 C C . ARG A 1 3 ? -13.299 -1.285 6.085 1.00 0.00 3 ARG A C 29
ATOM 31104 O O . ARG A 1 3 ? -12.563 -0.664 5.319 1.00 0.00 3 ARG A O 29
ATOM 31125 N N . VAL A 1 4 ? -12.861 -2.257 6.879 1.00 0.00 4 VAL A N 29
ATOM 31126 C CA . VAL A 1 4 ? -11.459 -2.656 6.895 1.00 0.00 4 VAL A CA 29
ATOM 31127 C C . VAL A 1 4 ? -11.092 -3.409 5.621 1.00 0.00 4 VAL A C 29
ATOM 31128 O O . VAL A 1 4 ? -10.054 -3.148 5.012 1.00 0.00 4 VAL A O 29
ATOM 31141 N N . LYS A 1 5 ? -11.950 -4.343 5.220 1.00 0.00 5 LYS A N 29
ATOM 31142 C CA . LYS A 1 5 ? -11.711 -5.125 4.013 1.00 0.00 5 LYS A CA 29
ATOM 31143 C C . LYS A 1 5 ? -11.623 -4.213 2.796 1.00 0.00 5 LYS A C 29
ATOM 31144 O O . LYS A 1 5 ? -10.746 -4.373 1.951 1.00 0.00 5 LYS A O 29
ATOM 31163 N N . ALA A 1 6 ? -12.532 -3.248 2.720 1.00 0.00 6 ALA A N 29
ATOM 31164 C CA . ALA A 1 6 ? -12.547 -2.301 1.614 1.00 0.00 6 ALA A CA 29
ATOM 31165 C C . ALA A 1 6 ? -11.208 -1.585 1.515 1.00 0.00 6 ALA A C 29
ATOM 31166 O O . ALA A 1 6 ? -10.725 -1.287 0.423 1.00 0.00 6 ALA A O 29
ATOM 31173 N N . LEU A 1 7 ? -10.612 -1.325 2.672 1.00 0.00 7 LEU A N 29
ATOM 31174 C CA . LEU A 1 7 ? -9.321 -0.656 2.746 1.00 0.00 7 LEU A CA 29
ATOM 31175 C C . LEU A 1 7 ? -8.262 -1.449 1.988 1.00 0.00 7 LEU A C 29
ATOM 31176 O O . LEU A 1 7 ? -7.428 -0.883 1.282 1.00 0.00 7 LEU A O 29
ATOM 31192 N N . GLU A 1 8 ? -8.305 -2.766 2.147 1.00 0.00 8 GLU A N 29
ATOM 31193 C CA . GLU A 1 8 ? -7.355 -3.655 1.488 1.00 0.00 8 GLU A CA 29
ATOM 31194 C C . GLU A 1 8 ? -7.506 -3.604 -0.034 1.00 0.00 8 GLU A C 29
ATOM 31195 O O . GLU A 1 8 ? -6.538 -3.789 -0.768 1.00 0.00 8 GLU A O 29
ATOM 31207 N N . GLU A 1 9 ? -8.731 -3.374 -0.497 1.00 0.00 9 GLU A N 29
ATOM 31208 C CA . GLU A 1 9 ? -9.019 -3.321 -1.928 1.00 0.00 9 GLU A CA 29
ATOM 31209 C C . GLU A 1 9 ? -8.361 -2.120 -2.607 1.00 0.00 9 GLU A C 29
ATOM 31210 O O . GLU A 1 9 ? -7.909 -2.219 -3.746 1.00 0.00 9 GLU A O 29
ATOM 31222 N N . LYS A 1 10 ? -8.326 -0.984 -1.917 1.00 0.00 10 LYS A N 29
ATOM 31223 C CA . LYS A 1 10 ? -7.738 0.232 -2.479 1.00 0.00 10 LYS A CA 29
ATOM 31224 C C . LYS A 1 10 ? -6.214 0.141 -2.556 1.00 0.00 10 LYS A C 29
ATOM 31225 O O . LYS A 1 10 ? -5.600 0.669 -3.483 1.00 0.00 10 LYS A O 29
ATOM 31244 N N . VAL A 1 11 ? -5.611 -0.522 -1.578 1.00 0.00 11 VAL A N 29
ATOM 31245 C CA . VAL A 1 11 ? -4.160 -0.673 -1.531 1.00 0.00 11 VAL A CA 29
ATOM 31246 C C . VAL A 1 11 ? -3.647 -1.519 -2.695 1.00 0.00 11 VAL A C 29
ATOM 31247 O O . VAL A 1 11 ? -2.579 -1.256 -3.248 1.00 0.00 11 VAL A O 29
ATOM 31260 N N . LYS A 1 12 ? -4.419 -2.536 -3.056 1.00 0.00 12 LYS A N 29
ATOM 31261 C CA . LYS A 1 12 ? -4.061 -3.434 -4.148 1.00 0.00 12 LYS A CA 29
ATOM 31262 C C . LYS A 1 12 ? -4.146 -2.729 -5.490 1.00 0.00 12 LYS A C 29
ATOM 31263 O O . LYS A 1 12 ? -3.328 -2.965 -6.379 1.00 0.00 12 LYS A O 29
ATOM 31282 N N . ALA A 1 13 ? -5.143 -1.866 -5.638 1.00 0.00 13 ALA A N 29
ATOM 31283 C CA . ALA A 1 13 ? -5.326 -1.137 -6.882 1.00 0.00 13 ALA A CA 29
ATOM 31284 C C . ALA A 1 13 ? -4.059 -0.370 -7.217 1.00 0.00 13 ALA A C 29
ATOM 31285 O O . ALA A 1 13 ? -3.671 -0.266 -8.381 1.00 0.00 13 ALA A O 29
ATOM 31292 N N . LEU A 1 14 ? -3.396 0.135 -6.184 1.00 0.00 14 LEU A N 29
ATOM 31293 C CA . LEU A 1 14 ? -2.143 0.854 -6.375 1.00 0.00 14 LEU A CA 29
ATOM 31294 C C . LEU A 1 14 ? -1.046 -0.121 -6.786 1.00 0.00 14 LEU A C 29
ATOM 31295 O O . LEU A 1 14 ? -0.126 0.231 -7.513 1.00 0.00 14 LEU A O 29
ATOM 31311 N N . GLU A 1 15 ? -1.161 -1.353 -6.306 1.00 0.00 15 GLU A N 29
ATOM 31312 C CA . GLU A 1 15 ? -0.192 -2.398 -6.612 1.00 0.00 15 GLU A CA 29
ATOM 31313 C C . GLU A 1 15 ? -0.023 -2.572 -8.120 1.00 0.00 15 GLU A C 29
ATOM 31314 O O . GLU A 1 15 ? 1.080 -2.797 -8.614 1.00 0.00 15 GLU A O 29
ATOM 31326 N N . GLU A 1 16 ? -1.136 -2.473 -8.833 1.00 0.00 16 GLU A N 29
ATOM 31327 C CA . GLU A 1 16 ? -1.153 -2.626 -10.285 1.00 0.00 16 GLU A CA 29
ATOM 31328 C C . GLU A 1 16 ? -0.290 -1.575 -10.963 1.00 0.00 16 GLU A C 29
ATOM 31329 O O . GLU A 1 16 ? 0.351 -1.849 -11.974 1.00 0.00 16 GLU A O 29
ATOM 31341 N N . LYS A 1 17 ? -0.277 -0.375 -10.403 1.00 0.00 17 LYS A N 29
ATOM 31342 C CA . LYS A 1 17 ? 0.514 0.714 -10.957 1.00 0.00 17 LYS A CA 29
ATOM 31343 C C . LYS A 1 17 ? 2.007 0.459 -10.750 1.00 0.00 17 LYS A C 29
ATOM 31344 O O . LYS A 1 17 ? 2.838 0.904 -11.542 1.00 0.00 17 LYS A O 29
ATOM 31363 N N . VAL A 1 18 ? 2.341 -0.244 -9.667 1.00 0.00 18 VAL A N 29
ATOM 31364 C CA . VAL A 1 18 ? 3.738 -0.537 -9.344 1.00 0.00 18 VAL A CA 29
ATOM 31365 C C . VAL A 1 18 ? 4.397 -1.447 -10.379 1.00 0.00 18 VAL A C 29
ATOM 31366 O O . VAL A 1 18 ? 5.511 -1.173 -10.827 1.00 0.00 18 VAL A O 29
ATOM 31379 N N . LYS A 1 19 ? 3.714 -2.520 -10.769 1.00 0.00 19 LYS A N 29
ATOM 31380 C CA . LYS A 1 19 ? 4.265 -3.441 -11.762 1.00 0.00 19 LYS A CA 29
ATOM 31381 C C . LYS A 1 19 ? 4.291 -2.775 -13.131 1.00 0.00 19 LYS A C 29
ATOM 31382 O O . LYS A 1 19 ? 5.138 -3.076 -13.971 1.00 0.00 19 LYS A O 29
ATOM 31401 N N . ALA A 1 20 ? 3.352 -1.860 -13.336 1.00 0.00 20 ALA A N 29
ATOM 31402 C CA . ALA A 1 20 ? 3.247 -1.129 -14.588 1.00 0.00 20 ALA A CA 29
ATOM 31403 C C . ALA A 1 20 ? 4.315 -0.041 -14.674 1.00 0.00 20 ALA A C 29
ATOM 31404 O O . ALA A 1 20 ? 4.523 0.559 -15.729 1.00 0.00 20 ALA A O 29
ATOM 31411 N N . LEU A 1 21 ? 4.989 0.210 -13.552 1.00 0.00 21 LEU A N 29
ATOM 31412 C CA . LEU A 1 21 ? 6.033 1.224 -13.490 1.00 0.00 21 LEU A CA 29
ATOM 31413 C C . LEU A 1 21 ? 7.261 0.788 -14.286 1.00 0.00 21 LEU A C 29
ATOM 31414 O O . LEU A 1 21 ? 7.999 1.621 -14.813 1.00 0.00 21 LEU A O 29
ATOM 31430 N N . GLY A 1 22 ? 7.474 -0.522 -14.368 1.00 0.00 22 GLY A N 29
ATOM 31431 C CA . GLY A 1 22 ? 8.612 -1.044 -15.101 1.00 0.00 22 GLY A CA 29
ATOM 31432 C C . GLY A 1 22 ? 8.982 -2.450 -14.674 1.00 0.00 22 GLY A C 29
ATOM 31433 O O . GLY A 1 22 ? 8.574 -3.425 -15.305 1.00 0.00 22 GLY A O 29
ATOM 31437 N N . GLY A 1 23 ? 9.758 -2.555 -13.601 1.00 0.00 23 GLY A N 29
ATOM 31438 C CA . GLY A 1 23 ? 10.172 -3.856 -13.108 1.00 0.00 23 GLY A CA 29
ATOM 31439 C C . GLY A 1 23 ? 11.679 -4.018 -13.093 1.00 0.00 23 GLY A C 29
ATOM 31440 O O . GLY A 1 23 ? 12.280 -4.400 -14.096 1.00 0.00 23 GLY A O 29
ATOM 31444 N N . GLY A 1 24 ? 12.291 -3.723 -11.950 1.00 0.00 24 GLY A N 29
ATOM 31445 C CA . GLY A 1 24 ? 13.732 -3.841 -11.828 1.00 0.00 24 GLY A CA 29
ATOM 31446 C C . GLY A 1 24 ? 14.364 -2.600 -11.231 1.00 0.00 24 GLY A C 29
ATOM 31447 O O . GLY A 1 24 ? 14.217 -1.501 -11.767 1.00 0.00 24 GLY A O 29
ATOM 31451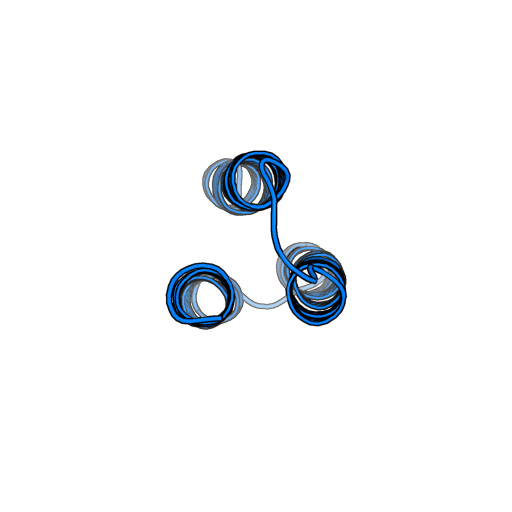 N N . GLY A 1 25 ? 15.072 -2.773 -10.120 1.00 0.00 25 GLY A N 29
ATOM 31452 C CA . GLY A 1 25 ? 15.718 -1.648 -9.470 1.00 0.00 25 GLY A CA 29
ATOM 31453 C C . GLY A 1 25 ? 14.908 -1.099 -8.311 1.00 0.00 25 GLY A C 29
ATOM 31454 O O . GLY A 1 25 ? 14.772 -1.751 -7.276 1.00 0.00 25 GLY A O 29
ATOM 31458 N N . ARG A 1 26 ? 14.374 0.105 -8.484 1.00 0.00 26 ARG A N 29
ATOM 31459 C CA . ARG A 1 26 ? 13.578 0.749 -7.444 1.00 0.00 26 ARG A CA 29
ATOM 31460 C C . ARG A 1 26 ? 12.119 0.302 -7.505 1.00 0.00 26 ARG A C 29
ATOM 31461 O O . ARG A 1 26 ? 11.417 0.322 -6.499 1.00 0.00 26 ARG A O 29
ATOM 31482 N N . ILE A 1 27 ? 11.663 -0.071 -8.694 1.00 0.00 27 ILE A N 29
ATOM 31483 C CA . ILE A 1 27 ? 10.280 -0.499 -8.889 1.00 0.00 27 ILE A CA 29
ATOM 31484 C C . ILE A 1 27 ? 9.964 -1.822 -8.187 1.00 0.00 27 ILE A C 29
ATOM 31485 O O . ILE A 1 27 ? 8.913 -1.964 -7.564 1.00 0.00 27 ILE A O 29
ATOM 31501 N N . GLU A 1 28 ? 10.858 -2.799 -8.322 1.00 0.00 28 GLU A N 29
ATOM 31502 C CA . GLU A 1 28 ? 10.647 -4.122 -7.731 1.00 0.00 28 GLU A CA 29
ATOM 31503 C C . GLU A 1 28 ? 10.633 -4.096 -6.201 1.00 0.00 28 GLU A C 29
ATOM 31504 O O . GLU A 1 28 ? 9.758 -4.693 -5.577 1.00 0.00 28 GLU A O 29
ATOM 31516 N N . GLU A 1 29 ? 11.605 -3.423 -5.601 1.00 0.00 29 GLU A N 29
ATOM 31517 C CA . GLU A 1 29 ? 11.698 -3.348 -4.143 1.00 0.00 29 GLU A CA 29
ATOM 31518 C C . GLU A 1 29 ? 10.477 -2.661 -3.534 1.00 0.00 29 GLU A C 29
ATOM 31519 O O . GLU A 1 29 ? 9.999 -3.048 -2.467 1.00 0.00 29 GLU A O 29
ATOM 31531 N N . LEU A 1 30 ? 10.001 -1.629 -4.210 1.00 0.00 30 LEU A N 29
ATOM 31532 C CA . LEU A 1 30 ? 8.858 -0.852 -3.748 1.00 0.00 30 LEU A CA 29
ATOM 31533 C C . LEU A 1 30 ? 7.612 -1.715 -3.555 1.00 0.00 30 LEU A C 29
ATOM 31534 O O . LEU A 1 30 ? 6.923 -1.601 -2.541 1.00 0.00 30 LEU A O 29
ATOM 31550 N N . LYS A 1 31 ? 7.318 -2.567 -4.531 1.00 0.00 31 LYS A N 29
ATOM 31551 C CA . LYS A 1 31 ? 6.140 -3.431 -4.454 1.00 0.00 31 LYS A CA 29
ATOM 31552 C C . LYS A 1 31 ? 6.261 -4.452 -3.331 1.00 0.00 31 LYS A C 29
ATOM 31553 O O . LYS A 1 31 ? 5.264 -4.807 -2.709 1.00 0.00 31 LYS A O 29
ATOM 31572 N N . LYS A 1 32 ? 7.475 -4.928 -3.074 1.00 0.00 32 LYS A N 29
ATOM 31573 C CA . LYS A 1 32 ? 7.689 -5.914 -2.017 1.00 0.00 32 LYS A CA 29
ATOM 31574 C C . LYS A 1 32 ? 7.170 -5.376 -0.689 1.00 0.00 32 LYS A C 29
ATOM 31575 O O . LYS A 1 32 ? 6.555 -6.103 0.091 1.00 0.00 32 LYS A O 29
ATOM 31594 N N . LYS A 1 33 ? 7.404 -4.091 -0.454 1.00 0.00 33 LYS A N 29
ATOM 31595 C CA . LYS A 1 33 ? 6.943 -3.438 0.761 1.00 0.00 33 LYS A CA 29
ATOM 31596 C C . LYS A 1 33 ? 5.419 -3.398 0.786 1.00 0.00 33 LYS A C 29
ATOM 31597 O O . LYS A 1 33 ? 4.798 -3.514 1.842 1.00 0.00 33 LYS A O 29
ATOM 31616 N N . TYR A 1 34 ? 4.828 -3.226 -0.393 1.00 0.00 34 TYR A N 29
ATOM 31617 C CA . TYR A 1 34 ? 3.377 -3.163 -0.528 1.00 0.00 34 TYR A CA 29
ATOM 31618 C C . TYR A 1 34 ? 2.714 -4.415 0.043 1.00 0.00 34 TYR A C 29
ATOM 31619 O O . TYR A 1 34 ? 1.650 -4.333 0.654 1.00 0.00 34 TYR A O 29
ATOM 31637 N N . GLU A 1 35 ? 3.345 -5.570 -0.152 1.00 0.00 35 GLU A N 29
ATOM 31638 C CA . GLU A 1 35 ? 2.807 -6.828 0.355 1.00 0.00 35 GLU A CA 29
ATOM 31639 C C . GLU A 1 35 ? 2.600 -6.749 1.864 1.00 0.00 35 GLU A C 29
ATOM 31640 O O . GLU A 1 35 ? 1.598 -7.228 2.392 1.00 0.00 35 GLU A O 29
ATOM 31652 N N . GLU A 1 36 ? 3.555 -6.126 2.548 1.00 0.00 36 GLU A N 29
ATOM 31653 C CA . GLU A 1 36 ? 3.481 -5.962 3.995 1.00 0.00 36 GLU A CA 29
ATOM 31654 C C . GLU A 1 36 ? 2.221 -5.197 4.380 1.00 0.00 36 GLU A C 29
ATOM 31655 O O . GLU A 1 36 ? 1.592 -5.484 5.397 1.00 0.00 36 GLU A O 29
ATOM 31667 N N . LEU A 1 37 ? 1.867 -4.215 3.557 1.00 0.00 37 LEU A N 29
ATOM 31668 C CA . LEU A 1 37 ? 0.692 -3.388 3.793 1.00 0.00 37 LEU A CA 29
ATOM 31669 C C . LEU A 1 37 ? -0.579 -4.231 3.862 1.00 0.00 37 LEU A C 29
ATOM 31670 O O . LEU A 1 37 ? -1.418 -4.039 4.741 1.00 0.00 37 LEU A O 29
ATOM 31686 N N . LYS A 1 38 ? -0.714 -5.158 2.923 1.00 0.00 38 LYS A N 29
ATOM 31687 C CA . LYS A 1 38 ? -1.882 -6.032 2.862 1.00 0.00 38 LYS A CA 29
ATOM 31688 C C . LYS A 1 38 ? -2.086 -6.784 4.175 1.00 0.00 38 LYS A C 29
ATOM 31689 O O . LYS A 1 38 ? -3.216 -6.971 4.622 1.00 0.00 38 LYS A O 29
ATOM 31708 N N . LYS A 1 39 ? -0.988 -7.230 4.775 1.00 0.00 39 LYS A N 29
ATOM 31709 C CA . LYS A 1 39 ? -1.039 -7.982 6.027 1.00 0.00 39 LYS A CA 29
ATOM 31710 C C . LYS A 1 39 ? -1.572 -7.138 7.186 1.00 0.00 39 LYS A C 29
ATOM 31711 O O . LYS A 1 39 ? -2.288 -7.645 8.048 1.00 0.00 39 LYS A O 29
ATOM 31730 N N . LYS A 1 40 ? -1.203 -5.861 7.216 1.00 0.00 40 LYS A N 29
ATOM 31731 C CA . LYS A 1 40 ? -1.630 -4.961 8.287 1.00 0.00 40 LYS A CA 29
ATOM 31732 C C . LYS A 1 40 ? -3.147 -4.804 8.323 1.00 0.00 40 LYS A C 29
ATOM 31733 O O . LYS A 1 40 ? -3.754 -4.778 9.394 1.00 0.00 40 LYS A O 29
ATOM 31752 N N . ILE A 1 41 ? -3.753 -4.697 7.149 1.00 0.00 41 ILE A N 29
ATOM 31753 C CA . ILE A 1 41 ? -5.199 -4.538 7.039 1.00 0.00 41 ILE A CA 29
ATOM 31754 C C . ILE A 1 41 ? -5.916 -5.797 7.507 1.00 0.00 41 ILE A C 29
ATOM 31755 O O . ILE A 1 41 ? -6.990 -5.731 8.105 1.00 0.00 41 ILE A O 29
ATOM 31771 N N . GLU A 1 42 ? -5.305 -6.943 7.239 1.00 0.00 42 GLU A N 29
ATOM 31772 C CA . GLU A 1 42 ? -5.865 -8.224 7.637 1.00 0.00 42 GLU A CA 29
ATOM 31773 C C . GLU A 1 42 ? -5.988 -8.298 9.153 1.00 0.00 42 GLU A C 29
ATOM 31774 O O . GLU A 1 42 ? -6.911 -8.914 9.686 1.00 0.00 42 GLU A O 29
ATOM 31786 N N . GLU A 1 43 ? -5.046 -7.662 9.843 1.00 0.00 43 GLU A N 29
ATOM 31787 C CA . GLU A 1 43 ? -5.039 -7.652 11.301 1.00 0.00 43 GLU A CA 29
ATOM 31788 C C . GLU A 1 43 ? -6.130 -6.734 11.843 1.00 0.00 43 GLU A C 29
ATOM 31789 O O . GLU A 1 43 ? -6.682 -6.975 12.916 1.00 0.00 43 GLU A O 29
ATOM 31801 N N . LEU A 1 44 ? -6.433 -5.681 11.092 1.00 0.00 44 LEU A N 29
ATOM 31802 C CA . LEU A 1 44 ? -7.457 -4.725 11.495 1.00 0.00 44 LEU A CA 29
ATOM 31803 C C . LEU A 1 44 ? -8.835 -5.383 11.523 1.00 0.00 44 LEU A C 29
ATOM 31804 O O . LEU A 1 44 ? -9.168 -6.185 10.652 1.00 0.00 44 LEU A O 29
ATOM 31820 N N . GLY A 1 45 ? -9.629 -5.037 12.532 1.00 0.00 45 GLY A N 29
ATOM 31821 C CA . GLY A 1 45 ? -10.959 -5.603 12.655 1.00 0.00 45 GLY A CA 29
ATOM 31822 C C . GLY A 1 45 ? -12.051 -4.574 12.433 1.00 0.00 45 GLY A C 29
ATOM 31823 O O . GLY A 1 45 ? -13.133 -4.901 11.947 1.00 0.00 45 GLY A O 29
ATOM 31827 N N . GLY A 1 46 ? -11.765 -3.326 12.790 1.00 0.00 46 GLY A N 29
ATOM 31828 C CA . GLY A 1 46 ? -12.739 -2.264 12.620 1.00 0.00 46 GLY A CA 29
ATOM 31829 C C . GLY A 1 46 ? -12.407 -1.036 13.444 1.00 0.00 46 GLY A C 29
ATOM 31830 O O . GLY A 1 46 ? -11.281 -0.885 13.918 1.00 0.00 46 GLY A O 29
ATOM 31834 N N . GLY A 1 47 ? -13.389 -0.158 13.617 1.00 0.00 47 GLY A N 29
ATOM 31835 C CA . GLY A 1 47 ? -13.175 1.051 14.390 1.00 0.00 47 GLY A CA 29
ATOM 31836 C C . GLY A 1 47 ? -12.664 2.200 13.543 1.00 0.00 47 GLY A C 29
ATOM 31837 O O . GLY A 1 47 ? -12.832 2.204 12.323 1.00 0.00 47 GLY A O 29
ATOM 31841 N N . GLY A 1 48 ? -12.039 3.179 14.191 1.00 0.00 48 GLY A N 29
ATOM 31842 C CA . GLY A 1 48 ? -11.512 4.325 13.473 1.00 0.00 48 GLY A CA 29
ATOM 31843 C C . GLY A 1 48 ? -9.997 4.325 13.414 1.00 0.00 48 GLY A C 29
ATOM 31844 O O . GLY A 1 48 ? -9.362 5.360 13.623 1.00 0.00 48 GLY A O 29
ATOM 31848 N N . GLU A 1 49 ? -9.417 3.165 13.127 1.00 0.00 49 GLU A N 29
ATOM 31849 C CA . GLU A 1 49 ? -7.966 3.035 13.040 1.00 0.00 49 GLU A CA 29
ATOM 31850 C C . GLU A 1 49 ? -7.521 2.755 11.607 1.00 0.00 49 GLU A C 29
ATOM 31851 O O . GLU A 1 49 ? -6.350 2.923 11.269 1.00 0.00 49 GLU A O 29
ATOM 31863 N N . VAL A 1 50 ? -8.457 2.324 10.765 1.00 0.00 50 VAL A N 29
ATOM 31864 C CA . VAL A 1 50 ? -8.155 2.019 9.371 1.00 0.00 50 VAL A CA 29
ATOM 31865 C C . VAL A 1 50 ? -7.478 3.198 8.675 1.00 0.00 50 VAL A C 29
ATOM 31866 O O . VAL A 1 50 ? -6.688 3.014 7.750 1.00 0.00 50 VAL A O 29
ATOM 31879 N N . LYS A 1 51 ? -7.801 4.408 9.122 1.00 0.00 51 LYS A N 29
ATOM 31880 C CA . LYS A 1 51 ? -7.230 5.620 8.540 1.00 0.00 51 LYS A CA 29
ATOM 31881 C C . LYS A 1 51 ? -5.703 5.591 8.574 1.00 0.00 51 LYS A C 29
ATOM 31882 O O . LYS A 1 51 ? -5.045 6.153 7.699 1.00 0.00 51 LYS A O 29
ATOM 31901 N N . LYS A 1 52 ? -5.145 4.938 9.588 1.00 0.00 52 LYS A N 29
ATOM 31902 C CA . LYS A 1 52 ? -3.694 4.846 9.732 1.00 0.00 52 LYS A CA 29
ATOM 31903 C C . LYS A 1 52 ? -3.076 4.047 8.587 1.00 0.00 52 LYS A C 29
ATOM 31904 O O . LYS A 1 52 ? -1.958 4.328 8.156 1.00 0.00 52 LYS A O 29
ATOM 31923 N N . VAL A 1 53 ? -3.807 3.048 8.103 1.00 0.00 53 VAL A N 29
ATOM 31924 C CA . VAL A 1 53 ? -3.330 2.204 7.012 1.00 0.00 53 VAL A CA 29
ATOM 31925 C C . VAL A 1 53 ? -3.298 2.965 5.690 1.00 0.00 53 VAL A C 29
ATOM 31926 O O . VAL A 1 53 ? -2.390 2.785 4.883 1.00 0.00 53 VAL A O 29
ATOM 31939 N N . GLU A 1 54 ? -4.300 3.805 5.466 1.00 0.00 54 GLU A N 29
ATOM 31940 C CA . GLU A 1 54 ? -4.383 4.582 4.234 1.00 0.00 54 GLU A CA 29
ATOM 31941 C C . GLU A 1 54 ? -3.213 5.556 4.113 1.00 0.00 54 GLU A C 29
ATOM 31942 O O . GLU A 1 54 ? -2.756 5.856 3.011 1.00 0.00 54 GLU A O 29
ATOM 31954 N N . GLU A 1 55 ? -2.747 6.060 5.250 1.00 0.00 55 GLU A N 29
ATOM 31955 C CA . GLU A 1 55 ? -1.640 7.014 5.273 1.00 0.00 55 GLU A CA 29
ATOM 31956 C C . GLU A 1 55 ? -0.307 6.366 4.896 1.00 0.00 55 GLU A C 29
ATOM 31957 O O . GLU A 1 55 ? 0.470 6.933 4.128 1.00 0.00 55 GLU A O 29
ATOM 31969 N N . GLU A 1 56 ? -0.035 5.192 5.457 1.00 0.00 56 GLU A N 29
ATOM 31970 C CA . GLU A 1 56 ? 1.221 4.488 5.197 1.00 0.00 56 GLU A CA 29
ATOM 31971 C C . GLU A 1 56 ? 1.411 4.184 3.711 1.00 0.00 56 GLU A C 29
ATOM 31972 O O . GLU A 1 56 ? 2.506 4.354 3.174 1.00 0.00 56 GLU A O 29
ATOM 31984 N N . VAL A 1 57 ? 0.350 3.734 3.049 1.00 0.00 57 VAL A N 29
ATOM 31985 C CA . VAL A 1 57 ? 0.423 3.412 1.628 1.00 0.00 57 VAL A CA 29
ATOM 31986 C C . VAL A 1 57 ? 0.659 4.670 0.795 1.00 0.00 57 VAL A C 29
ATOM 31987 O O . VAL A 1 57 ? 1.358 4.633 -0.217 1.00 0.00 57 VAL A O 29
ATOM 32000 N N . LYS A 1 58 ? 0.073 5.782 1.232 1.00 0.00 58 LYS A N 29
ATOM 32001 C CA . LYS A 1 58 ? 0.218 7.056 0.534 1.00 0.00 58 LYS A CA 29
ATOM 32002 C C . LYS A 1 58 ? 1.692 7.406 0.352 1.00 0.00 58 LYS A C 29
ATOM 32003 O O . LYS A 1 58 ? 2.078 8.016 -0.642 1.00 0.00 58 LYS A O 29
ATOM 32022 N N . LYS A 1 59 ? 2.508 7.019 1.322 1.00 0.00 59 LYS A N 29
ATOM 32023 C CA . LYS A 1 59 ? 3.941 7.283 1.271 1.00 0.00 59 LYS A CA 29
ATOM 32024 C C . LYS A 1 59 ? 4.607 6.469 0.163 1.00 0.00 59 LYS A C 29
ATOM 32025 O O . LYS A 1 59 ? 5.532 6.938 -0.498 1.00 0.00 59 LYS A O 29
ATOM 32044 N N . LEU A 1 60 ? 4.141 5.235 -0.013 1.00 0.00 60 LEU A N 29
ATOM 32045 C CA . LEU A 1 60 ? 4.694 4.328 -1.020 1.00 0.00 60 LEU A CA 29
ATOM 32046 C C . LEU A 1 60 ? 4.595 4.902 -2.433 1.00 0.00 60 LEU A C 29
ATOM 32047 O O . LEU A 1 60 ? 5.556 4.840 -3.201 1.00 0.00 60 LEU A O 29
ATOM 32063 N N . GLU A 1 61 ? 3.438 5.454 -2.779 1.00 0.00 61 GLU A N 29
ATOM 32064 C CA . GLU A 1 61 ? 3.240 6.026 -4.109 1.00 0.00 61 GLU A CA 29
ATOM 32065 C C . GLU A 1 61 ? 4.077 7.287 -4.288 1.00 0.00 61 GLU A C 29
ATOM 32066 O O . GLU A 1 61 ? 4.558 7.574 -5.384 1.00 0.00 61 GLU A O 29
ATOM 32078 N N . GLU A 1 62 ? 4.252 8.035 -3.203 1.00 0.00 62 GLU A N 29
ATOM 32079 C CA . GLU A 1 62 ? 5.036 9.265 -3.237 1.00 0.00 62 GLU A CA 29
ATOM 32080 C C . GLU A 1 62 ? 6.433 8.994 -3.783 1.00 0.00 62 GLU A C 29
ATOM 32081 O O . GLU A 1 62 ? 6.969 9.780 -4.565 1.00 0.00 62 GLU A O 29
ATOM 32093 N N . GLU A 1 63 ? 7.010 7.870 -3.374 1.00 0.00 63 GLU A N 29
ATOM 32094 C CA . GLU A 1 63 ? 8.338 7.485 -3.831 1.00 0.00 63 GLU A CA 29
ATOM 32095 C C . GLU A 1 63 ? 8.313 7.188 -5.324 1.00 0.00 63 GLU A C 29
ATOM 32096 O O . GLU A 1 63 ? 9.288 7.434 -6.036 1.00 0.00 63 GLU A O 29
ATOM 32108 N N . ILE A 1 64 ? 7.185 6.663 -5.792 1.00 0.00 64 ILE A N 29
ATOM 32109 C CA . ILE A 1 64 ? 7.023 6.336 -7.205 1.00 0.00 64 ILE A CA 29
ATOM 32110 C C . ILE A 1 64 ? 7.185 7.582 -8.070 1.00 0.00 64 ILE A C 29
ATOM 32111 O O . ILE A 1 64 ? 7.677 7.509 -9.196 1.00 0.00 64 ILE A O 29
ATOM 32127 N N . LYS A 1 65 ? 6.771 8.726 -7.536 1.00 0.00 65 LYS A N 29
ATOM 32128 C CA . LYS A 1 65 ? 6.877 9.988 -8.260 1.00 0.00 65 LYS A CA 29
ATOM 32129 C C . LYS A 1 65 ? 8.336 10.407 -8.404 1.00 0.00 65 LYS A C 29
ATOM 32130 O O . LYS A 1 65 ? 8.707 11.079 -9.367 1.00 0.00 65 LYS A O 29
ATOM 32149 N N . LYS A 1 66 ? 9.159 10.006 -7.441 1.00 0.00 66 LYS A N 29
ATOM 32150 C CA . LYS A 1 66 ? 10.578 10.338 -7.460 1.00 0.00 66 LYS A CA 29
ATOM 32151 C C . LYS A 1 66 ? 11.306 9.566 -8.556 1.00 0.00 66 LYS A C 29
ATOM 32152 O O . LYS A 1 66 ? 12.326 10.020 -9.075 1.00 0.00 66 LYS A O 29
ATOM 32171 N N . LEU A 1 67 ? 10.779 8.395 -8.902 1.00 0.00 67 LEU A N 29
ATOM 32172 C CA . LEU A 1 67 ? 11.382 7.563 -9.936 1.00 0.00 67 LEU A CA 29
ATOM 32173 C C . LEU A 1 67 ? 10.646 7.722 -11.263 1.00 0.00 67 LEU A C 29
ATOM 32174 O O . LEU A 1 67 ? 9.409 7.891 -11.236 1.00 0.00 67 LEU A O 29
ATOM 32191 N N . GLY A 1 1 ? -16.893 -6.098 9.165 1.00 0.00 1 GLY A N 30
ATOM 32192 C CA . GLY A 1 1 ? -15.911 -5.078 8.703 1.00 0.00 1 GLY A CA 30
ATOM 32193 C C . GLY A 1 1 ? -16.056 -4.755 7.229 1.00 0.00 1 GLY A C 30
ATOM 32194 O O . GLY A 1 1 ? -15.676 -5.554 6.372 1.00 0.00 1 GLY A O 30
ATOM 32200 N N . SER A 1 2 ? -16.609 -3.584 6.933 1.00 0.00 2 SER A N 30
ATOM 32201 C CA . SER A 1 2 ? -16.805 -3.157 5.553 1.00 0.00 2 SER A CA 30
ATOM 32202 C C . SER A 1 2 ? -15.859 -2.014 5.197 1.00 0.00 2 SER A C 30
ATOM 32203 O O . SER A 1 2 ? -15.430 -1.884 4.051 1.00 0.00 2 SER A O 30
ATOM 32211 N N . ARG A 1 3 ? -15.539 -1.187 6.187 1.00 0.00 3 ARG A N 30
ATOM 32212 C CA . ARG A 1 3 ? -14.644 -0.054 5.978 1.00 0.00 3 ARG A CA 30
ATOM 32213 C C . ARG A 1 3 ? -13.189 -0.510 5.925 1.00 0.00 3 ARG A C 30
ATOM 32214 O O . ARG A 1 3 ? -12.391 0.020 5.152 1.00 0.00 3 ARG A O 30
ATOM 32235 N N . VAL A 1 4 ? -12.851 -1.495 6.750 1.00 0.00 4 VAL A N 30
ATOM 32236 C CA . VAL A 1 4 ? -11.493 -2.022 6.795 1.00 0.00 4 VAL A CA 30
ATOM 32237 C C . VAL A 1 4 ? -11.181 -2.843 5.549 1.00 0.00 4 VAL A C 30
ATOM 32238 O O . VAL A 1 4 ? -10.115 -2.698 4.950 1.00 0.00 4 VAL A O 30
ATOM 32251 N N . LYS A 1 5 ? -12.116 -3.704 5.160 1.00 0.00 5 LYS A N 30
ATOM 32252 C CA . LYS A 1 5 ? -11.932 -4.541 3.980 1.00 0.00 5 LYS A CA 30
ATOM 32253 C C . LYS A 1 5 ? -11.784 -3.679 2.733 1.00 0.00 5 LYS A C 30
ATOM 32254 O O . LYS A 1 5 ? -10.913 -3.922 1.901 1.00 0.00 5 LYS A O 30
ATOM 32273 N N . ALA A 1 6 ? -12.630 -2.662 2.616 1.00 0.00 6 ALA A N 30
ATOM 32274 C CA . ALA A 1 6 ? -12.581 -1.758 1.476 1.00 0.00 6 ALA A CA 30
ATOM 32275 C C . ALA A 1 6 ? -11.198 -1.131 1.363 1.00 0.00 6 ALA A C 30
ATOM 32276 O O . ALA A 1 6 ? -10.691 -0.901 0.266 1.00 0.00 6 ALA A O 30
ATOM 32283 N N . LEU A 1 7 ? -10.595 -0.869 2.516 1.00 0.00 7 LEU A N 30
ATOM 32284 C CA . LEU A 1 7 ? -9.265 -0.280 2.580 1.00 0.00 7 LEU A CA 30
ATOM 32285 C C . LEU A 1 7 ? -8.250 -1.162 1.861 1.00 0.00 7 LEU A C 30
ATOM 32286 O O . LEU A 1 7 ? -7.370 -0.669 1.155 1.00 0.00 7 LEU A O 30
ATOM 32302 N N . GLU A 1 8 ? -8.381 -2.467 2.053 1.00 0.00 8 GLU A N 30
ATOM 32303 C CA . GLU A 1 8 ? -7.482 -3.437 1.436 1.00 0.00 8 GLU A CA 30
ATOM 32304 C C . GLU A 1 8 ? -7.619 -3.437 -0.088 1.00 0.00 8 GLU A C 30
ATOM 32305 O O . GLU A 1 8 ? -6.658 -3.710 -0.806 1.00 0.00 8 GLU A O 30
ATOM 32317 N N . GLU A 1 9 ? -8.824 -3.154 -0.571 1.00 0.00 9 GLU A N 30
ATOM 32318 C CA . GLU A 1 9 ? -9.097 -3.143 -2.006 1.00 0.00 9 GLU A CA 30
ATOM 32319 C C . GLU A 1 9 ? -8.363 -2.011 -2.726 1.00 0.00 9 GLU A C 30
ATOM 32320 O O . GLU A 1 9 ? -7.896 -2.187 -3.850 1.00 0.00 9 GLU A O 30
ATOM 32332 N N . LYS A 1 10 ? -8.279 -0.849 -2.087 1.00 0.00 10 LYS A N 30
ATOM 32333 C CA . LYS A 1 10 ? -7.615 0.307 -2.687 1.00 0.00 10 LYS A CA 30
ATOM 32334 C C . LYS A 1 10 ? -6.097 0.136 -2.728 1.00 0.00 10 LYS A C 30
ATOM 32335 O O . LYS A 1 10 ? -5.437 0.598 -3.659 1.00 0.00 10 LYS A O 30
ATOM 32354 N N . VAL A 1 11 ? -5.548 -0.517 -1.711 1.00 0.00 11 VAL A N 30
ATOM 32355 C CA . VAL A 1 11 ? -4.108 -0.738 -1.620 1.00 0.00 11 VAL A CA 30
ATOM 32356 C C . VAL A 1 11 ? -3.601 -1.629 -2.753 1.00 0.00 11 VAL A C 30
ATOM 32357 O O . VAL A 1 11 ? -2.526 -1.395 -3.305 1.00 0.00 11 VAL A O 30
ATOM 32370 N N . LYS A 1 12 ? -4.373 -2.656 -3.080 1.00 0.00 12 LYS A N 30
ATOM 32371 C CA . LYS A 1 12 ? -4.005 -3.596 -4.133 1.00 0.00 12 LYS A CA 30
ATOM 32372 C C . LYS A 1 12 ? -4.070 -2.952 -5.506 1.00 0.00 12 LYS A C 30
ATOM 32373 O O . LYS A 1 12 ? -3.232 -3.216 -6.366 1.00 0.00 12 LYS A O 30
ATOM 32392 N N . ALA A 1 13 ? -5.068 -2.105 -5.708 1.00 0.00 13 ALA A N 30
ATOM 32393 C CA . ALA A 1 13 ? -5.229 -1.430 -6.983 1.00 0.00 13 ALA A CA 30
ATOM 32394 C C . ALA A 1 13 ? -3.961 -0.664 -7.318 1.00 0.00 13 ALA A C 30
ATOM 32395 O O . ALA A 1 13 ? -3.532 -0.619 -8.471 1.00 0.00 13 ALA A O 30
ATOM 32402 N N . LEU A 1 14 ? -3.345 -0.092 -6.289 1.00 0.00 14 LEU A N 30
ATOM 32403 C CA . LEU A 1 14 ? -2.097 0.638 -6.471 1.00 0.00 14 LEU A CA 30
ATOM 32404 C C . LEU A 1 14 ? -0.963 -0.331 -6.776 1.00 0.00 14 LEU A C 30
ATOM 32405 O O . LEU A 1 14 ? -0.011 0.002 -7.472 1.00 0.00 14 LEU A O 30
ATOM 32421 N N . GLU A 1 15 ? -1.078 -1.536 -6.233 1.00 0.00 15 GLU A N 30
ATOM 32422 C CA . GLU A 1 15 ? -0.075 -2.576 -6.420 1.00 0.00 15 GLU A CA 30
ATOM 32423 C C . GLU A 1 15 ? 0.187 -2.849 -7.899 1.00 0.00 15 GLU A C 30
ATOM 32424 O O . GLU A 1 15 ? 1.319 -3.092 -8.306 1.00 0.00 15 GLU A O 30
ATOM 32436 N N . GLU A 1 16 ? -0.878 -2.825 -8.686 1.00 0.00 16 GLU A N 30
ATOM 32437 C CA . GLU A 1 16 ? -0.801 -3.084 -10.123 1.00 0.00 16 GLU A CA 30
ATOM 32438 C C . GLU A 1 16 ? -0.018 -1.999 -10.850 1.00 0.00 16 GLU A C 30
ATOM 32439 O O . GLU A 1 16 ? 0.687 -2.279 -11.816 1.00 0.00 16 GLU A O 30
ATOM 32451 N N . LYS A 1 17 ? -0.152 -0.762 -10.389 1.00 0.00 17 LYS A N 30
ATOM 32452 C CA . LYS A 1 17 ? 0.545 0.357 -11.009 1.00 0.00 17 LYS A CA 30
ATOM 32453 C C . LYS A 1 17 ? 2.052 0.256 -10.782 1.00 0.00 17 LYS A C 30
ATOM 32454 O O . LYS A 1 17 ? 2.845 0.717 -11.603 1.00 0.00 17 LYS A O 30
ATOM 32473 N N . VAL A 1 18 ? 2.441 -0.340 -9.658 1.00 0.00 18 VAL A N 30
ATOM 32474 C CA . VAL A 1 18 ? 3.856 -0.488 -9.322 1.00 0.00 18 VAL A CA 30
ATOM 32475 C C . VAL A 1 18 ? 4.554 -1.490 -10.239 1.00 0.00 18 VAL A C 30
ATOM 32476 O O . VAL A 1 18 ? 5.644 -1.225 -10.745 1.00 0.00 18 VAL A O 30
ATOM 32489 N N . LYS A 1 19 ? 3.920 -2.639 -10.452 1.00 0.00 19 LYS A N 30
ATOM 32490 C CA . LYS A 1 19 ? 4.481 -3.675 -11.311 1.00 0.00 19 LYS A CA 30
ATOM 32491 C C . LYS A 1 19 ? 4.510 -3.211 -12.763 1.00 0.00 19 LYS A C 30
ATOM 32492 O O . LYS A 1 19 ? 5.295 -3.707 -13.572 1.00 0.00 19 LYS A O 30
ATOM 32511 N N . ALA A 1 20 ? 3.650 -2.249 -13.082 1.00 0.00 20 ALA A N 30
ATOM 32512 C CA . ALA A 1 20 ? 3.571 -1.703 -14.427 1.00 0.00 20 ALA A CA 30
ATOM 32513 C C . ALA A 1 20 ? 4.608 -0.600 -14.632 1.00 0.00 20 ALA A C 30
ATOM 32514 O O . ALA A 1 20 ? 4.846 -0.159 -15.757 1.00 0.00 20 ALA A O 30
ATOM 32521 N N . LEU A 1 21 ? 5.228 -0.163 -13.536 1.00 0.00 21 LEU A N 30
ATOM 32522 C CA . LEU A 1 21 ? 6.242 0.881 -13.591 1.00 0.00 21 LEU A CA 30
ATOM 32523 C C . LEU A 1 21 ? 7.511 0.367 -14.263 1.00 0.00 21 LEU A C 30
ATOM 32524 O O . LEU A 1 21 ? 8.240 1.125 -14.902 1.00 0.00 21 LEU A O 30
ATOM 32540 N N . GLY A 1 22 ? 7.770 -0.929 -14.109 1.00 0.00 22 GLY A N 30
ATOM 32541 C CA . GLY A 1 22 ? 8.951 -1.528 -14.701 1.00 0.00 22 GLY A CA 30
ATOM 32542 C C . GLY A 1 22 ? 9.463 -2.709 -13.899 1.00 0.00 22 GLY A C 30
ATOM 32543 O O . GLY A 1 22 ? 8.979 -3.830 -14.053 1.00 0.00 22 GLY A O 30
ATOM 32547 N N . GLY A 1 23 ? 10.443 -2.456 -13.036 1.00 0.00 23 GLY A N 30
ATOM 32548 C CA . GLY A 1 23 ? 11.004 -3.516 -12.218 1.00 0.00 23 GLY A CA 30
ATOM 32549 C C . GLY A 1 23 ? 12.462 -3.782 -12.534 1.00 0.00 23 GLY A C 30
ATOM 32550 O O . GLY A 1 23 ? 12.785 -4.725 -13.256 1.00 0.00 23 GLY A O 30
ATOM 32554 N N . GLY A 1 24 ? 13.345 -2.949 -11.992 1.00 0.00 24 GLY A N 30
ATOM 32555 C CA . GLY A 1 24 ? 14.765 -3.118 -12.234 1.00 0.00 24 GLY A CA 30
ATOM 32556 C C . GLY A 1 24 ? 15.616 -2.665 -11.063 1.00 0.00 24 GLY A C 30
ATOM 32557 O O . GLY A 1 24 ? 16.776 -2.293 -11.241 1.00 0.00 24 GLY A O 30
ATOM 32561 N N . GLY A 1 25 ? 15.042 -2.697 -9.866 1.00 0.00 25 GLY A N 30
ATOM 32562 C CA . GLY A 1 25 ? 15.777 -2.286 -8.683 1.00 0.00 25 GLY A CA 30
ATOM 32563 C C . GLY A 1 25 ? 14.972 -1.369 -7.782 1.00 0.00 25 GLY A C 30
ATOM 32564 O O . GLY A 1 25 ? 14.694 -1.707 -6.632 1.00 0.00 25 GLY A O 30
ATOM 32568 N N . ARG A 1 26 ? 14.601 -0.204 -8.302 1.00 0.00 26 ARG A N 30
ATOM 32569 C CA . ARG A 1 26 ? 13.829 0.764 -7.530 1.00 0.00 26 ARG A CA 30
ATOM 32570 C C . ARG A 1 26 ? 12.361 0.364 -7.451 1.00 0.00 26 ARG A C 30
ATOM 32571 O O . ARG A 1 26 ? 11.761 0.390 -6.381 1.00 0.00 26 ARG A O 30
ATOM 32592 N N . ILE A 1 27 ? 11.787 0.010 -8.594 1.00 0.00 27 ILE A N 30
ATOM 32593 C CA . ILE A 1 27 ? 10.384 -0.386 -8.673 1.00 0.00 27 ILE A CA 30
ATOM 32594 C C . ILE A 1 27 ? 10.111 -1.712 -7.959 1.00 0.00 27 ILE A C 30
ATOM 32595 O O . ILE A 1 27 ? 9.043 -1.900 -7.378 1.00 0.00 27 ILE A O 30
ATOM 32611 N N . GLU A 1 28 ? 11.063 -2.637 -8.033 1.00 0.00 28 GLU A N 30
ATOM 32612 C CA . GLU A 1 28 ? 10.907 -3.959 -7.420 1.00 0.00 28 GLU A CA 30
ATOM 32613 C C . GLU A 1 28 ? 10.842 -3.894 -5.894 1.00 0.00 28 GLU A C 30
ATOM 32614 O O . GLU A 1 28 ? 10.076 -4.626 -5.268 1.00 0.00 28 GLU A O 30
ATOM 32626 N N . GLU A 1 29 ? 11.656 -3.034 -5.299 1.00 0.00 29 GLU A N 30
ATOM 32627 C CA . GLU A 1 29 ? 11.693 -2.896 -3.844 1.00 0.00 29 GLU A CA 30
ATOM 32628 C C . GLU A 1 29 ? 10.439 -2.207 -3.309 1.00 0.00 29 GLU A C 30
ATOM 32629 O O . GLU A 1 29 ? 9.931 -2.557 -2.244 1.00 0.00 29 GLU A O 30
ATOM 32641 N N . LEU A 1 30 ? 9.965 -1.212 -4.044 1.00 0.00 30 LEU A N 30
ATOM 32642 C CA . LEU A 1 30 ? 8.793 -0.443 -3.653 1.00 0.00 30 LEU A CA 30
ATOM 32643 C C . LEU A 1 30 ? 7.563 -1.332 -3.468 1.00 0.00 30 LEU A C 30
ATOM 32644 O O . LEU A 1 30 ? 6.842 -1.209 -2.479 1.00 0.00 30 LEU A O 30
ATOM 32660 N N . LYS A 1 31 ? 7.329 -2.221 -4.426 1.00 0.00 31 LYS A N 30
ATOM 32661 C CA . LYS A 1 31 ? 6.182 -3.126 -4.366 1.00 0.00 31 LYS A CA 30
ATOM 32662 C C . LYS A 1 31 ? 6.308 -4.115 -3.215 1.00 0.00 31 LYS A C 30
ATOM 32663 O O . LYS A 1 31 ? 5.308 -4.502 -2.618 1.00 0.00 31 LYS A O 30
ATOM 32682 N N . LYS A 1 32 ? 7.534 -4.535 -2.916 1.00 0.00 32 LYS A N 30
ATOM 32683 C CA . LYS A 1 32 ? 7.764 -5.494 -1.839 1.00 0.00 32 LYS A CA 30
ATOM 32684 C C . LYS A 1 32 ? 7.188 -4.973 -0.526 1.00 0.00 32 LYS A C 30
ATOM 32685 O O . LYS A 1 32 ? 6.592 -5.726 0.245 1.00 0.00 32 LYS A O 30
ATOM 32704 N N . LYS A 1 33 ? 7.350 -3.677 -0.289 1.00 0.00 33 LYS A N 30
ATOM 32705 C CA . LYS A 1 33 ? 6.828 -3.050 0.917 1.00 0.00 33 LYS A CA 30
ATOM 32706 C C . LYS A 1 33 ? 5.303 -3.066 0.899 1.00 0.00 33 LYS A C 30
ATOM 32707 O O . LYS A 1 33 ? 4.656 -3.214 1.937 1.00 0.00 33 LYS A O 30
ATOM 32726 N N . TYR A 1 34 ? 4.737 -2.907 -0.294 1.00 0.00 34 TYR A N 30
ATOM 32727 C CA . TYR A 1 34 ? 3.289 -2.894 -0.470 1.00 0.00 34 TYR A CA 30
ATOM 32728 C C . TYR A 1 34 ? 2.648 -4.172 0.068 1.00 0.00 34 TYR A C 30
ATOM 32729 O O . TYR A 1 34 ? 1.562 -4.131 0.640 1.00 0.00 34 TYR A O 30
ATOM 32747 N N . GLU A 1 35 ? 3.321 -5.306 -0.119 1.00 0.00 35 GLU A N 30
ATOM 32748 C CA . GLU A 1 35 ? 2.805 -6.589 0.349 1.00 0.00 35 GLU A CA 30
ATOM 32749 C C . GLU A 1 35 ? 2.526 -6.548 1.849 1.00 0.00 35 GLU A C 30
ATOM 32750 O O . GLU A 1 35 ? 1.492 -7.032 2.312 1.00 0.00 35 GLU A O 30
ATOM 32762 N N . GLU A 1 36 ? 3.452 -5.962 2.599 1.00 0.00 36 GLU A N 30
ATOM 32763 C CA . GLU A 1 36 ? 3.308 -5.847 4.045 1.00 0.00 36 GLU A CA 30
ATOM 32764 C C . GLU A 1 36 ? 2.029 -5.097 4.403 1.00 0.00 36 GLU A C 30
ATOM 32765 O O . GLU A 1 36 ? 1.359 -5.423 5.382 1.00 0.00 36 GLU A O 30
ATOM 32777 N N . LEU A 1 37 ? 1.709 -4.086 3.606 1.00 0.00 37 LEU A N 30
ATOM 32778 C CA . LEU A 1 37 ? 0.520 -3.269 3.826 1.00 0.00 37 LEU A CA 30
ATOM 32779 C C . LEU A 1 37 ? -0.753 -4.111 3.808 1.00 0.00 37 LEU A C 30
ATOM 32780 O O . LEU A 1 37 ? -1.627 -3.948 4.658 1.00 0.00 37 LEU A O 30
ATOM 32796 N N . LYS A 1 38 ? -0.852 -4.997 2.829 1.00 0.00 38 LYS A N 30
ATOM 32797 C CA . LYS A 1 38 ? -2.019 -5.862 2.685 1.00 0.00 38 LYS A CA 30
ATOM 32798 C C . LYS A 1 38 ? -2.244 -6.719 3.929 1.00 0.00 38 LYS A C 30
ATOM 32799 O O . LYS A 1 38 ? -3.381 -6.941 4.340 1.00 0.00 38 LYS A O 30
ATOM 32818 N N . LYS A 1 39 ? -1.156 -7.214 4.507 1.00 0.00 39 LYS A N 30
ATOM 32819 C CA . LYS A 1 39 ? -1.225 -8.068 5.691 1.00 0.00 39 LYS A CA 30
ATOM 32820 C C . LYS A 1 39 ? -1.820 -7.341 6.900 1.00 0.00 39 LYS A C 30
ATOM 32821 O O . LYS A 1 39 ? -2.544 -7.941 7.692 1.00 0.00 39 LYS A O 30
ATOM 32840 N N . LYS A 1 40 ? -1.490 -6.062 7.055 1.00 0.00 40 LYS A N 30
ATOM 32841 C CA . LYS A 1 40 ? -1.976 -5.273 8.188 1.00 0.00 40 LYS A CA 30
ATOM 32842 C C . LYS A 1 40 ? -3.493 -5.090 8.153 1.00 0.00 40 LYS A C 30
ATOM 32843 O O . LYS A 1 40 ? -4.171 -5.257 9.167 1.00 0.00 40 LYS A O 30
ATOM 32862 N N . ILE A 1 41 ? -4.018 -4.744 6.985 1.00 0.00 41 ILE A N 30
ATOM 32863 C CA . ILE A 1 41 ? -5.453 -4.535 6.818 1.00 0.00 41 ILE A CA 30
ATOM 32864 C C . ILE A 1 41 ? -6.223 -5.806 7.147 1.00 0.00 41 ILE A C 30
ATOM 32865 O O . ILE A 1 41 ? -7.324 -5.758 7.695 1.00 0.00 41 ILE A O 30
ATOM 32881 N N . GLU A 1 42 ? -5.624 -6.940 6.817 1.00 0.00 42 GLU A N 30
ATOM 32882 C CA . GLU A 1 42 ? -6.228 -8.235 7.081 1.00 0.00 42 GLU A CA 30
ATOM 32883 C C . GLU A 1 42 ? -6.344 -8.464 8.582 1.00 0.00 42 GLU A C 30
ATOM 32884 O O . GLU A 1 42 ? -7.284 -9.103 9.055 1.00 0.00 42 GLU A O 30
ATOM 32896 N N . GLU A 1 43 ? -5.375 -7.938 9.323 1.00 0.00 43 GLU A N 30
ATOM 32897 C CA . GLU A 1 43 ? -5.358 -8.081 10.774 1.00 0.00 43 GLU A CA 30
ATOM 32898 C C . GLU A 1 43 ? -6.358 -7.135 11.429 1.00 0.00 43 GLU A C 30
ATOM 32899 O O . GLU A 1 43 ? -6.913 -7.437 12.486 1.00 0.00 43 GLU A O 30
ATOM 32911 N N . LEU A 1 44 ? -6.585 -5.990 10.794 1.00 0.00 44 LEU A N 30
ATOM 32912 C CA . LEU A 1 44 ? -7.520 -5.000 11.315 1.00 0.00 44 LEU A CA 30
ATOM 32913 C C . LEU A 1 44 ? -8.920 -5.590 11.452 1.00 0.00 44 LEU A C 30
ATOM 32914 O O . LEU A 1 44 ? -9.462 -6.155 10.501 1.00 0.00 44 LEU A O 30
ATOM 32930 N N . GLY A 1 45 ? -9.501 -5.456 12.640 1.00 0.00 45 GLY A N 30
ATOM 32931 C CA . GLY A 1 45 ? -10.832 -5.981 12.878 1.00 0.00 45 GLY A CA 30
ATOM 32932 C C . GLY A 1 45 ? -11.921 -5.006 12.475 1.00 0.00 45 GLY A C 30
ATOM 32933 O O . GLY A 1 45 ? -12.833 -5.359 11.729 1.00 0.00 45 GLY A O 30
ATOM 32937 N N . GLY A 1 46 ? -11.824 -3.777 12.971 1.00 0.00 46 GLY A N 30
ATOM 32938 C CA . GLY A 1 46 ? -12.815 -2.768 12.647 1.00 0.00 46 GLY A CA 30
ATOM 32939 C C . GLY A 1 46 ? -12.489 -1.418 13.255 1.00 0.00 46 GLY A C 30
ATOM 32940 O O . GLY A 1 46 ? -12.671 -1.210 14.455 1.00 0.00 46 GLY A O 30
ATOM 32944 N N . GLY A 1 47 ? -12.009 -0.498 12.425 1.00 0.00 47 GLY A N 30
ATOM 32945 C CA . GLY A 1 47 ? -11.665 0.828 12.904 1.00 0.00 47 GLY A CA 30
ATOM 32946 C C . GLY A 1 47 ? -10.466 0.818 13.832 1.00 0.00 47 GLY A C 30
ATOM 32947 O O . GLY A 1 47 ? -10.034 -0.240 14.289 1.00 0.00 47 GLY A O 30
ATOM 32951 N N . GLY A 1 48 ? -9.927 2.000 14.109 1.00 0.00 48 GLY A N 30
ATOM 32952 C CA . GLY A 1 48 ? -8.775 2.104 14.985 1.00 0.00 48 GLY A CA 30
ATOM 32953 C C . GLY A 1 48 ? -7.486 2.341 14.224 1.00 0.00 48 GLY A C 30
ATOM 32954 O O . GLY A 1 48 ? -7.054 3.482 14.061 1.00 0.00 48 GLY A O 30
ATOM 32958 N N . GLU A 1 49 ? -6.869 1.260 13.757 1.00 0.00 49 GLU A N 30
ATOM 32959 C CA . GLU A 1 49 ? -5.622 1.354 13.007 1.00 0.00 49 GLU A CA 30
ATOM 32960 C C . GLU A 1 49 ? -5.884 1.535 11.512 1.00 0.00 49 GLU A C 30
ATOM 32961 O O . GLU A 1 49 ? -4.961 1.799 10.742 1.00 0.00 49 GLU A O 30
ATOM 32973 N N . VAL A 1 50 ? -7.144 1.389 11.104 1.00 0.00 50 VAL A N 30
ATOM 32974 C CA . VAL A 1 50 ? -7.516 1.536 9.701 1.00 0.00 50 VAL A CA 30
ATOM 32975 C C . VAL A 1 50 ? -7.044 2.874 9.139 1.00 0.00 50 VAL A C 30
ATOM 32976 O O . VAL A 1 50 ? -6.598 2.954 7.995 1.00 0.00 50 VAL A O 30
ATOM 32989 N N . LYS A 1 51 ? -7.143 3.921 9.951 1.00 0.00 51 LYS A N 30
ATOM 32990 C CA . LYS A 1 51 ? -6.723 5.254 9.532 1.00 0.00 51 LYS A CA 30
ATOM 32991 C C . LYS A 1 51 ? -5.209 5.315 9.356 1.00 0.00 51 LYS A C 30
ATOM 32992 O O . LYS A 1 51 ? -4.704 5.997 8.464 1.00 0.00 51 LYS A O 30
ATOM 33011 N N . LYS A 1 52 ? -4.493 4.597 10.212 1.00 0.00 52 LYS A N 30
ATOM 33012 C CA . LYS A 1 52 ? -3.036 4.565 10.157 1.00 0.00 52 LYS A CA 30
ATOM 33013 C C . LYS A 1 52 ? -2.550 3.851 8.899 1.00 0.00 52 LYS A C 30
ATOM 33014 O O . LYS A 1 52 ? -1.513 4.200 8.339 1.00 0.00 52 LYS A O 30
ATOM 33033 N N . VAL A 1 53 ? -3.304 2.844 8.468 1.00 0.00 53 VAL A N 30
ATOM 33034 C CA . VAL A 1 53 ? -2.954 2.070 7.280 1.00 0.00 53 VAL A CA 30
ATOM 33035 C C . VAL A 1 53 ? -3.036 2.913 6.010 1.00 0.00 53 VAL A C 30
ATOM 33036 O O . VAL A 1 53 ? -2.210 2.767 5.115 1.00 0.00 53 VAL A O 30
ATOM 33049 N N . GLU A 1 54 ? -4.039 3.781 5.929 1.00 0.00 54 GLU A N 30
ATOM 33050 C CA . GLU A 1 54 ? -4.221 4.632 4.754 1.00 0.00 54 GLU A CA 30
ATOM 33051 C C . GLU A 1 54 ? -3.001 5.518 4.515 1.00 0.00 54 GLU A C 30
ATOM 33052 O O . GLU A 1 54 ? -2.615 5.763 3.373 1.00 0.00 54 GLU A O 30
ATOM 33064 N N . GLU A 1 55 ? -2.404 6.001 5.598 1.00 0.00 55 GLU A N 30
ATOM 33065 C CA . GLU A 1 55 ? -1.229 6.864 5.511 1.00 0.00 55 GLU A CA 30
ATOM 33066 C C . GLU A 1 55 ? -0.007 6.086 5.032 1.00 0.00 55 GLU A C 30
ATOM 33067 O O . GLU A 1 55 ? 0.835 6.612 4.305 1.00 0.00 55 GLU A O 30
ATOM 33079 N N . GLU A 1 56 ? 0.089 4.837 5.464 1.00 0.00 56 GLU A N 30
ATOM 33080 C CA . GLU A 1 56 ? 1.210 3.975 5.111 1.00 0.00 56 GLU A CA 30
ATOM 33081 C C . GLU A 1 56 ? 1.344 3.798 3.597 1.00 0.00 56 GLU A C 30
ATOM 33082 O O . GLU A 1 56 ? 2.447 3.836 3.056 1.00 0.00 56 GLU A O 30
ATOM 33094 N N . VAL A 1 57 ? 0.220 3.586 2.926 1.00 0.00 57 VAL A N 30
ATOM 33095 C CA . VAL A 1 57 ? 0.213 3.383 1.481 1.00 0.00 57 VAL A CA 30
ATOM 33096 C C . VAL A 1 57 ? 0.504 4.675 0.714 1.00 0.00 57 VAL A C 30
ATOM 33097 O O . VAL A 1 57 ? 1.147 4.649 -0.334 1.00 0.00 57 VAL A O 30
ATOM 33110 N N . LYS A 1 58 ? 0.014 5.798 1.231 1.00 0.00 58 LYS A N 30
ATOM 33111 C CA . LYS A 1 58 ? 0.213 7.090 0.578 1.00 0.00 58 LYS A CA 30
ATOM 33112 C C . LYS A 1 58 ? 1.696 7.374 0.336 1.00 0.00 58 LYS A C 30
ATOM 33113 O O . LYS A 1 58 ? 2.059 8.006 -0.654 1.00 0.00 58 LYS A O 30
ATOM 33132 N N . LYS A 1 59 ? 2.545 6.915 1.246 1.00 0.00 59 LYS A N 30
ATOM 33133 C CA . LYS A 1 59 ? 3.984 7.127 1.123 1.00 0.00 59 LYS A CA 30
ATOM 33134 C C . LYS A 1 59 ? 4.573 6.332 -0.045 1.00 0.00 59 LYS A C 30
ATOM 33135 O O . LYS A 1 59 ? 5.480 6.800 -0.732 1.00 0.00 59 LYS A O 30
ATOM 33154 N N . LEU A 1 60 ? 4.065 5.118 -0.244 1.00 0.00 60 LEU A N 30
ATOM 33155 C CA . LEU A 1 60 ? 4.554 4.238 -1.305 1.00 0.00 60 LEU A CA 30
ATOM 33156 C C . LEU A 1 60 ? 4.384 4.852 -2.696 1.00 0.00 60 LEU A C 30
ATOM 33157 O O . LEU A 1 60 ? 5.299 4.801 -3.517 1.00 0.00 60 LEU A O 30
ATOM 33173 N N . GLU A 1 61 ? 3.214 5.422 -2.958 1.00 0.00 61 GLU A N 30
ATOM 33174 C CA . GLU A 1 61 ? 2.937 6.031 -4.259 1.00 0.00 61 GLU A CA 30
ATOM 33175 C C . GLU A 1 61 ? 3.762 7.298 -4.467 1.00 0.00 61 GLU A C 30
ATOM 33176 O O . GLU A 1 61 ? 4.162 7.610 -5.587 1.00 0.00 61 GLU A O 30
ATOM 33188 N N . GLU A 1 62 ? 4.008 8.023 -3.383 1.00 0.00 62 GLU A N 30
ATOM 33189 C CA . GLU A 1 62 ? 4.781 9.260 -3.443 1.00 0.00 62 GLU A CA 30
ATOM 33190 C C . GLU A 1 62 ? 6.161 9.009 -4.040 1.00 0.00 62 GLU A C 30
ATOM 33191 O O . GLU A 1 62 ? 6.670 9.819 -4.814 1.00 0.00 62 GLU A O 30
ATOM 33203 N N . GLU A 1 63 ? 6.758 7.880 -3.679 1.00 0.00 63 GLU A N 30
ATOM 33204 C CA . GLU A 1 63 ? 8.075 7.516 -4.182 1.00 0.00 63 GLU A CA 30
ATOM 33205 C C . GLU A 1 63 ? 8.008 7.182 -5.666 1.00 0.00 63 GLU A C 30
ATOM 33206 O O . GLU A 1 63 ? 8.959 7.417 -6.411 1.00 0.00 63 GLU A O 30
ATOM 33218 N N . ILE A 1 64 ? 6.878 6.622 -6.087 1.00 0.00 64 ILE A N 30
ATOM 33219 C CA . ILE A 1 64 ? 6.686 6.241 -7.484 1.00 0.00 64 ILE A CA 30
ATOM 33220 C C . ILE A 1 64 ? 6.874 7.432 -8.423 1.00 0.00 64 ILE A C 30
ATOM 33221 O O . ILE A 1 64 ? 7.564 7.328 -9.437 1.00 0.00 64 ILE A O 30
ATOM 33237 N N . LYS A 1 65 ? 6.254 8.558 -8.088 1.00 0.00 65 LYS A N 30
ATOM 33238 C CA . LYS A 1 65 ? 6.358 9.758 -8.913 1.00 0.00 65 LYS A CA 30
ATOM 33239 C C . LYS A 1 65 ? 7.769 10.334 -8.863 1.00 0.00 65 LYS A C 30
ATOM 33240 O O . LYS A 1 65 ? 8.245 10.923 -9.834 1.00 0.00 65 LYS A O 30
ATOM 33259 N N . LYS A 1 66 ? 8.433 10.160 -7.725 1.00 0.00 66 LYS A N 30
ATOM 33260 C CA . LYS A 1 66 ? 9.791 10.662 -7.548 1.00 0.00 66 LYS A CA 30
ATOM 33261 C C . LYS A 1 66 ? 10.782 9.894 -8.420 1.00 0.00 66 LYS A C 30
ATOM 33262 O O . LYS A 1 66 ? 11.892 10.363 -8.671 1.00 0.00 66 LYS A O 30
ATOM 33281 N N . LEU A 1 67 ? 10.378 8.711 -8.879 1.00 0.00 67 LEU A N 30
ATOM 33282 C CA . LEU A 1 67 ? 11.237 7.886 -9.720 1.00 0.00 67 LEU A CA 30
ATOM 33283 C C . LEU A 1 67 ? 10.719 7.847 -11.156 1.00 0.00 67 LEU A C 30
ATOM 33284 O O . LEU A 1 67 ? 11.413 7.269 -12.019 1.00 0.00 67 LEU A O 30
ATOM 33301 N N . GLY A 1 1 ? -15.703 -7.920 8.747 1.00 0.00 1 GLY A N 31
ATOM 33302 C CA . GLY A 1 1 ? -14.865 -6.893 8.066 1.00 0.00 1 GLY A CA 31
ATOM 33303 C C . GLY A 1 1 ? -15.558 -6.283 6.863 1.00 0.00 1 GLY A C 31
ATOM 33304 O O . GLY A 1 1 ? -15.698 -6.929 5.826 1.00 0.00 1 GLY A O 31
ATOM 33310 N N . SER A 1 2 ? -15.993 -5.035 7.004 1.00 0.00 2 SER A N 31
ATOM 33311 C CA . SER A 1 2 ? -16.676 -4.336 5.920 1.00 0.00 2 SER A CA 31
ATOM 33312 C C . SER A 1 2 ? -15.912 -3.080 5.514 1.00 0.00 2 SER A C 31
ATOM 33313 O O . SER A 1 2 ? -15.671 -2.842 4.331 1.00 0.00 2 SER A O 31
ATOM 33321 N N . ARG A 1 3 ? -15.534 -2.277 6.505 1.00 0.00 3 ARG A N 31
ATOM 33322 C CA . ARG A 1 3 ? -14.799 -1.044 6.249 1.00 0.00 3 ARG A CA 31
ATOM 33323 C C . ARG A 1 3 ? -13.304 -1.318 6.121 1.00 0.00 3 ARG A C 31
ATOM 33324 O O . ARG A 1 3 ? -12.617 -0.697 5.310 1.00 0.00 3 ARG A O 31
ATOM 33345 N N . VAL A 1 4 ? -12.806 -2.255 6.922 1.00 0.00 4 VAL A N 31
ATOM 33346 C CA . VAL A 1 4 ? -11.393 -2.612 6.892 1.00 0.00 4 VAL A CA 31
ATOM 33347 C C . VAL A 1 4 ? -11.053 -3.389 5.625 1.00 0.00 4 VAL A C 31
ATOM 33348 O O . VAL A 1 4 ? -10.048 -3.116 4.970 1.00 0.00 4 VAL A O 31
ATOM 33361 N N . LYS A 1 5 ? -11.900 -4.356 5.282 1.00 0.00 5 LYS A N 31
ATOM 33362 C CA . LYS A 1 5 ? -11.686 -5.166 4.087 1.00 0.00 5 LYS A CA 31
ATOM 33363 C C . LYS A 1 5 ? -11.629 -4.282 2.847 1.00 0.00 5 LYS A C 31
ATOM 33364 O O . LYS A 1 5 ? -10.775 -4.467 1.984 1.00 0.00 5 LYS A O 31
ATOM 33383 N N . ALA A 1 6 ? -12.534 -3.315 2.773 1.00 0.00 6 ALA A N 31
ATOM 33384 C CA . ALA A 1 6 ? -12.575 -2.395 1.644 1.00 0.00 6 ALA A CA 31
ATOM 33385 C C . ALA A 1 6 ? -11.234 -1.689 1.494 1.00 0.00 6 ALA A C 31
ATOM 33386 O O . ALA A 1 6 ? -10.779 -1.416 0.385 1.00 0.00 6 ALA A O 31
ATOM 33393 N N . LEU A 1 7 ? -10.608 -1.407 2.631 1.00 0.00 7 LEU A N 31
ATOM 33394 C CA . LEU A 1 7 ? -9.311 -0.742 2.659 1.00 0.00 7 LEU A CA 31
ATOM 33395 C C . LEU A 1 7 ? -8.273 -1.554 1.892 1.00 0.00 7 LEU A C 31
ATOM 33396 O O . LEU A 1 7 ? -7.447 -1.004 1.167 1.00 0.00 7 LEU A O 31
ATOM 33412 N N . GLU A 1 8 ? -8.320 -2.867 2.073 1.00 0.00 8 GLU A N 31
ATOM 33413 C CA . GLU A 1 8 ? -7.387 -3.774 1.412 1.00 0.00 8 GLU A CA 31
ATOM 33414 C C . GLU A 1 8 ? -7.577 -3.768 -0.106 1.00 0.00 8 GLU A C 31
ATOM 33415 O O . GLU A 1 8 ? -6.627 -3.971 -0.860 1.00 0.00 8 GLU A O 31
ATOM 33427 N N . GLU A 1 9 ? -8.814 -3.554 -0.545 1.00 0.00 9 GLU A N 31
ATOM 33428 C CA . GLU A 1 9 ? -9.134 -3.545 -1.971 1.00 0.00 9 GLU A CA 31
ATOM 33429 C C . GLU A 1 9 ? -8.492 -2.362 -2.696 1.00 0.00 9 GLU A C 31
ATOM 33430 O O . GLU A 1 9 ? -8.060 -2.490 -3.840 1.00 0.00 9 GLU A O 31
ATOM 33442 N N . LYS A 1 10 ? -8.444 -1.211 -2.034 1.00 0.00 10 LYS A N 31
ATOM 33443 C CA . LYS A 1 10 ? -7.866 -0.009 -2.633 1.00 0.00 10 LYS A CA 31
ATOM 33444 C C . LYS A 1 10 ? -6.346 -0.108 -2.734 1.00 0.00 10 LYS A C 31
ATOM 33445 O O . LYS A 1 10 ? -5.743 0.398 -3.680 1.00 0.00 10 LYS A O 31
ATOM 33464 N N . VAL A 1 11 ? -5.733 -0.754 -1.750 1.00 0.00 11 VAL A N 31
ATOM 33465 C CA . VAL A 1 11 ? -4.282 -0.911 -1.720 1.00 0.00 11 VAL A CA 31
ATOM 33466 C C . VAL A 1 11 ? -3.782 -1.751 -2.892 1.00 0.00 11 VAL A C 31
ATOM 33467 O O . VAL A 1 11 ? -2.728 -1.470 -3.463 1.00 0.00 11 VAL A O 31
ATOM 33480 N N . LYS A 1 12 ? -4.538 -2.786 -3.240 1.00 0.00 12 LYS A N 31
ATOM 33481 C CA . LYS A 1 12 ? -4.170 -3.673 -4.337 1.00 0.00 12 LYS A CA 31
ATOM 33482 C C . LYS A 1 12 ? -4.283 -2.971 -5.677 1.00 0.00 12 LYS A C 31
ATOM 33483 O O . LYS A 1 12 ? -3.452 -3.163 -6.563 1.00 0.00 12 LYS A O 31
ATOM 33502 N N . ALA A 1 13 ? -5.317 -2.155 -5.822 1.00 0.00 13 ALA A N 31
ATOM 33503 C CA . ALA A 1 13 ? -5.526 -1.426 -7.063 1.00 0.00 13 ALA A CA 31
ATOM 33504 C C . ALA A 1 13 ? -4.294 -0.597 -7.382 1.00 0.00 13 ALA A C 31
ATOM 33505 O O . ALA A 1 13 ? -3.898 -0.467 -8.540 1.00 0.00 13 ALA A O 31
ATOM 33512 N N . LEU A 1 14 ? -3.672 -0.065 -6.336 1.00 0.00 14 LEU A N 31
ATOM 33513 C CA . LEU A 1 14 ? -2.457 0.721 -6.496 1.00 0.00 14 LEU A CA 31
ATOM 33514 C C . LEU A 1 14 ? -1.294 -0.183 -6.889 1.00 0.00 14 LEU A C 31
ATOM 33515 O O . LEU A 1 14 ? -0.375 0.233 -7.586 1.00 0.00 14 LEU A O 31
ATOM 33531 N N . GLU A 1 15 ? -1.346 -1.425 -6.423 1.00 0.00 15 GLU A N 31
ATOM 33532 C CA . GLU A 1 15 ? -0.305 -2.406 -6.705 1.00 0.00 15 GLU A CA 31
ATOM 33533 C C . GLU A 1 15 ? -0.053 -2.546 -8.204 1.00 0.00 15 GLU A C 31
ATOM 33534 O O . GLU A 1 15 ? 1.084 -2.709 -8.640 1.00 0.00 15 GLU A O 31
ATOM 33546 N N . GLU A 1 16 ? -1.127 -2.497 -8.977 1.00 0.00 16 GLU A N 31
ATOM 33547 C CA . GLU A 1 16 ? -1.051 -2.631 -10.430 1.00 0.00 16 GLU A CA 31
ATOM 33548 C C . GLU A 1 16 ? -0.316 -1.455 -11.059 1.00 0.00 16 GLU A C 31
ATOM 33549 O O . GLU A 1 16 ? 0.349 -1.605 -12.081 1.00 0.00 16 GLU A O 31
ATOM 33561 N N . LYS A 1 17 ? -0.440 -0.285 -10.445 1.00 0.00 17 LYS A N 31
ATOM 33562 C CA . LYS A 1 17 ? 0.216 0.911 -10.950 1.00 0.00 17 LYS A CA 31
ATOM 33563 C C . LYS A 1 17 ? 1.729 0.817 -10.758 1.00 0.00 17 LYS A C 31
ATOM 33564 O O . LYS A 1 17 ? 2.499 1.388 -11.531 1.00 0.00 17 LYS A O 31
ATOM 33583 N N . VAL A 1 18 ? 2.144 0.110 -9.710 1.00 0.00 18 VAL A N 31
ATOM 33584 C CA . VAL A 1 18 ? 3.564 -0.041 -9.401 1.00 0.00 18 VAL A CA 31
ATOM 33585 C C . VAL A 1 18 ? 4.284 -0.919 -10.424 1.00 0.00 18 VAL A C 31
ATOM 33586 O O . VAL A 1 18 ? 5.365 -0.572 -10.898 1.00 0.00 18 VAL A O 31
ATOM 33599 N N . LYS A 1 19 ? 3.680 -2.053 -10.758 1.00 0.00 19 LYS A N 31
ATOM 33600 C CA . LYS A 1 19 ? 4.266 -2.979 -11.722 1.00 0.00 19 LYS A CA 31
ATOM 33601 C C . LYS A 1 19 ? 4.228 -2.402 -13.134 1.00 0.00 19 LYS A C 31
ATOM 33602 O O . LYS A 1 19 ? 5.006 -2.803 -14.001 1.00 0.00 19 LYS A O 31
ATOM 33621 N N . ALA A 1 20 ? 3.314 -1.465 -13.359 1.00 0.00 20 ALA A N 31
ATOM 33622 C CA . ALA A 1 20 ? 3.165 -0.838 -14.664 1.00 0.00 20 ALA A CA 31
ATOM 33623 C C . ALA A 1 20 ? 4.263 0.190 -14.918 1.00 0.00 20 ALA A C 31
ATOM 33624 O O . ALA A 1 20 ? 4.608 0.471 -16.066 1.00 0.00 20 ALA A O 31
ATOM 33631 N N . LEU A 1 21 ? 4.811 0.748 -13.842 1.00 0.00 21 LEU A N 31
ATOM 33632 C CA . LEU A 1 21 ? 5.870 1.743 -13.959 1.00 0.00 21 LEU A CA 31
ATOM 33633 C C . LEU A 1 21 ? 7.206 1.087 -14.304 1.00 0.00 21 LEU A C 31
ATOM 33634 O O . LEU A 1 21 ? 8.093 1.726 -14.870 1.00 0.00 21 LEU A O 31
ATOM 33650 N N . GLY A 1 22 ? 7.342 -0.191 -13.961 1.00 0.00 22 GLY A N 31
ATOM 33651 C CA . GLY A 1 22 ? 8.572 -0.907 -14.246 1.00 0.00 22 GLY A CA 31
ATOM 33652 C C . GLY A 1 22 ? 8.845 -2.016 -13.249 1.00 0.00 22 GLY A C 31
ATOM 33653 O O . GLY A 1 22 ? 7.947 -2.439 -12.520 1.00 0.00 22 GLY A O 31
ATOM 33657 N N . GLY A 1 23 ? 10.087 -2.487 -13.217 1.00 0.00 23 GLY A N 31
ATOM 33658 C CA . GLY A 1 23 ? 10.454 -3.548 -12.298 1.00 0.00 23 GLY A CA 31
ATOM 33659 C C . GLY A 1 23 ? 11.933 -3.877 -12.352 1.00 0.00 23 GLY A C 31
ATOM 33660 O O . GLY A 1 23 ? 12.358 -4.731 -13.131 1.00 0.00 23 GLY A O 31
ATOM 33664 N N . GLY A 1 24 ? 12.719 -3.196 -11.525 1.00 0.00 24 GLY A N 31
ATOM 33665 C CA . GLY A 1 24 ? 14.151 -3.433 -11.496 1.00 0.00 24 GLY A CA 31
ATOM 33666 C C . GLY A 1 24 ? 14.854 -2.600 -10.443 1.00 0.00 24 GLY A C 31
ATOM 33667 O O . GLY A 1 24 ? 15.400 -1.538 -10.744 1.00 0.00 24 GLY A O 31
ATOM 33671 N N . GLY A 1 25 ? 14.842 -3.082 -9.205 1.00 0.00 25 GLY A N 31
ATOM 33672 C CA . GLY A 1 25 ? 15.486 -2.363 -8.122 1.00 0.00 25 GLY A CA 31
ATOM 33673 C C . GLY A 1 25 ? 14.529 -1.444 -7.387 1.00 0.00 25 GLY A C 31
ATOM 33674 O O . GLY A 1 25 ? 13.721 -1.898 -6.578 1.00 0.00 25 GLY A O 31
ATOM 33678 N N . ARG A 1 26 ? 14.621 -0.149 -7.671 1.00 0.00 26 ARG A N 31
ATOM 33679 C CA . ARG A 1 26 ? 13.758 0.842 -7.033 1.00 0.00 26 ARG A CA 31
ATOM 33680 C C . ARG A 1 26 ? 12.286 0.498 -7.239 1.00 0.00 26 ARG A C 31
ATOM 33681 O O . ARG A 1 26 ? 11.489 0.567 -6.309 1.00 0.00 26 ARG A O 31
ATOM 33702 N N . ILE A 1 27 ? 11.937 0.145 -8.469 1.00 0.00 27 ILE A N 31
ATOM 33703 C CA . ILE A 1 27 ? 10.561 -0.199 -8.812 1.00 0.00 27 ILE A CA 31
ATOM 33704 C C . ILE A 1 27 ? 10.109 -1.501 -8.149 1.00 0.00 27 ILE A C 31
ATOM 33705 O O . ILE A 1 27 ? 8.998 -1.589 -7.626 1.00 0.00 27 ILE A O 31
ATOM 33721 N N . GLU A 1 28 ? 10.966 -2.519 -8.200 1.00 0.00 28 GLU A N 31
ATOM 33722 C CA . GLU A 1 28 ? 10.648 -3.829 -7.632 1.00 0.00 28 GLU A CA 31
ATOM 33723 C C . GLU A 1 28 ? 10.585 -3.802 -6.105 1.00 0.00 28 GLU A C 31
ATOM 33724 O O . GLU A 1 28 ? 9.655 -4.338 -5.509 1.00 0.00 28 GLU A O 31
ATOM 33736 N N . GLU A 1 29 ? 11.582 -3.193 -5.480 1.00 0.00 29 GLU A N 31
ATOM 33737 C CA . GLU A 1 29 ? 11.642 -3.115 -4.023 1.00 0.00 29 GLU A CA 31
ATOM 33738 C C . GLU A 1 29 ? 10.403 -2.433 -3.443 1.00 0.00 29 GLU A C 31
ATOM 33739 O O . GLU A 1 29 ? 9.906 -2.813 -2.383 1.00 0.00 29 GLU A O 31
ATOM 33751 N N . LEU A 1 30 ? 9.933 -1.407 -4.138 1.00 0.00 30 LEU A N 31
ATOM 33752 C CA . LEU A 1 30 ? 8.779 -0.633 -3.708 1.00 0.00 30 LEU A CA 31
ATOM 33753 C C . LEU A 1 30 ? 7.531 -1.499 -3.529 1.00 0.00 30 LEU A C 31
ATOM 33754 O O . LEU A 1 30 ? 6.823 -1.375 -2.529 1.00 0.00 30 LEU A O 31
ATOM 33770 N N . LYS A 1 31 ? 7.257 -2.365 -4.498 1.00 0.00 31 LYS A N 31
ATOM 33771 C CA . LYS A 1 31 ? 6.081 -3.233 -4.432 1.00 0.00 31 LYS A CA 31
ATOM 33772 C C . LYS A 1 31 ? 6.184 -4.239 -3.293 1.00 0.00 31 LYS A C 31
ATOM 33773 O O . LYS A 1 31 ? 5.177 -4.593 -2.687 1.00 0.00 31 LYS A O 31
ATOM 33792 N N . LYS A 1 32 ? 7.397 -4.706 -3.007 1.00 0.00 32 LYS A N 31
ATOM 33793 C CA . LYS A 1 32 ? 7.598 -5.678 -1.936 1.00 0.00 32 LYS A CA 31
ATOM 33794 C C . LYS A 1 32 ? 7.048 -5.133 -0.625 1.00 0.00 32 LYS A C 31
ATOM 33795 O O . LYS A 1 32 ? 6.421 -5.855 0.148 1.00 0.00 32 LYS A O 31
ATOM 33814 N N . LYS A 1 33 ? 7.265 -3.844 -0.398 1.00 0.00 33 LYS A N 31
ATOM 33815 C CA . LYS A 1 33 ? 6.769 -3.183 0.799 1.00 0.00 33 LYS A CA 31
ATOM 33816 C C . LYS A 1 33 ? 5.244 -3.180 0.793 1.00 0.00 33 LYS A C 31
ATOM 33817 O O . LYS A 1 33 ? 4.603 -3.296 1.838 1.00 0.00 33 LYS A O 31
ATOM 33836 N N . TYR A 1 34 ? 4.674 -3.041 -0.402 1.00 0.00 34 TYR A N 31
ATOM 33837 C CA . TYR A 1 34 ? 3.227 -3.014 -0.574 1.00 0.00 34 TYR A CA 31
ATOM 33838 C C . TYR A 1 34 ? 2.576 -4.273 -0.000 1.00 0.00 34 TYR A C 31
ATOM 33839 O O . TYR A 1 34 ? 1.496 -4.208 0.584 1.00 0.00 34 TYR A O 31
ATOM 33857 N N . GLU A 1 35 ? 3.238 -5.415 -0.164 1.00 0.00 35 GLU A N 31
ATOM 33858 C CA . GLU A 1 35 ? 2.717 -6.678 0.347 1.00 0.00 35 GLU A CA 31
ATOM 33859 C C . GLU A 1 35 ? 2.527 -6.603 1.858 1.00 0.00 35 GLU A C 31
ATOM 33860 O O . GLU A 1 35 ? 1.525 -7.075 2.396 1.00 0.00 35 GLU A O 31
ATOM 33872 N N . GLU A 1 36 ? 3.497 -5.996 2.534 1.00 0.00 36 GLU A N 31
ATOM 33873 C CA . GLU A 1 36 ? 3.445 -5.840 3.983 1.00 0.00 36 GLU A CA 31
ATOM 33874 C C . GLU A 1 36 ? 2.196 -5.068 4.394 1.00 0.00 36 GLU A C 31
ATOM 33875 O O . GLU A 1 36 ? 1.583 -5.357 5.418 1.00 0.00 36 GLU A O 31
ATOM 33887 N N . LEU A 1 37 ? 1.835 -4.078 3.588 1.00 0.00 37 LEU A N 31
ATOM 33888 C CA . LEU A 1 37 ? 0.669 -3.247 3.854 1.00 0.00 37 LEU A CA 31
ATOM 33889 C C . LEU A 1 37 ? -0.608 -4.080 3.935 1.00 0.00 37 LEU A C 31
ATOM 33890 O O . LEU A 1 37 ? -1.433 -3.885 4.825 1.00 0.00 37 LEU A O 31
ATOM 33906 N N . LYS A 1 38 ? -0.767 -4.994 2.988 1.00 0.00 38 LYS A N 31
ATOM 33907 C CA . LYS A 1 38 ? -1.950 -5.849 2.930 1.00 0.00 38 LYS A CA 31
ATOM 33908 C C . LYS A 1 38 ? -2.142 -6.653 4.217 1.00 0.00 38 LYS A C 31
ATOM 33909 O O . LYS A 1 38 ? -3.267 -6.834 4.678 1.00 0.00 38 LYS A O 31
ATOM 33928 N N . LYS A 1 39 ? -1.045 -7.148 4.781 1.00 0.00 39 LYS A N 31
ATOM 33929 C CA . LYS A 1 39 ? -1.105 -7.950 6.001 1.00 0.00 39 LYS A CA 31
ATOM 33930 C C . LYS A 1 39 ? -1.590 -7.138 7.204 1.00 0.00 39 LYS A C 31
ATOM 33931 O O . LYS A 1 39 ? -2.310 -7.657 8.054 1.00 0.00 39 LYS A O 31
ATOM 33950 N N . LYS A 1 40 ? -1.182 -5.875 7.282 1.00 0.00 40 LYS A N 31
ATOM 33951 C CA . LYS A 1 40 ? -1.567 -5.010 8.396 1.00 0.00 40 LYS A CA 31
ATOM 33952 C C . LYS A 1 40 ? -3.081 -4.813 8.456 1.00 0.00 40 LYS A C 31
ATOM 33953 O O . LYS A 1 40 ? -3.682 -4.870 9.529 1.00 0.00 40 LYS A O 31
ATOM 33972 N N . ILE A 1 41 ? -3.686 -4.579 7.300 1.00 0.00 41 ILE A N 31
ATOM 33973 C CA . ILE A 1 41 ? -5.128 -4.370 7.215 1.00 0.00 41 ILE A CA 31
ATOM 33974 C C . ILE A 1 41 ? -5.875 -5.615 7.668 1.00 0.00 41 ILE A C 31
ATOM 33975 O O . ILE A 1 41 ? -6.929 -5.530 8.300 1.00 0.00 41 ILE A O 31
ATOM 33991 N N . GLU A 1 42 ? -5.310 -6.772 7.349 1.00 0.00 42 GLU A N 31
ATOM 33992 C CA . GLU A 1 42 ? -5.900 -8.045 7.728 1.00 0.00 42 GLU A CA 31
ATOM 33993 C C . GLU A 1 42 ? -5.981 -8.159 9.246 1.00 0.00 42 GLU A C 31
ATOM 33994 O O . GLU A 1 42 ? -6.905 -8.764 9.788 1.00 0.00 42 GLU A O 31
ATOM 34006 N N . GLU A 1 43 ? -4.998 -7.572 9.922 1.00 0.00 43 GLU A N 31
ATOM 34007 C CA . GLU A 1 43 ? -4.944 -7.606 11.379 1.00 0.00 43 GLU A CA 31
ATOM 34008 C C . GLU A 1 43 ? -5.862 -6.552 11.992 1.00 0.00 43 GLU A C 31
ATOM 34009 O O . GLU A 1 43 ? -6.279 -6.673 13.145 1.00 0.00 43 GLU A O 31
ATOM 34021 N N . LEU A 1 44 ? -6.174 -5.517 11.218 1.00 0.00 44 LEU A N 31
ATOM 34022 C CA . LEU A 1 44 ? -7.042 -4.442 11.691 1.00 0.00 44 LEU A CA 31
ATOM 34023 C C . LEU A 1 44 ? -8.375 -4.995 12.191 1.00 0.00 44 LEU A C 31
ATOM 34024 O O . LEU A 1 44 ? -8.829 -6.047 11.744 1.00 0.00 44 LEU A O 31
ATOM 34040 N N . GLY A 1 45 ? -8.994 -4.276 13.122 1.00 0.00 45 GLY A N 31
ATOM 34041 C CA . GLY A 1 45 ? -10.268 -4.710 13.668 1.00 0.00 45 GLY A CA 31
ATOM 34042 C C . GLY A 1 45 ? -11.292 -3.592 13.706 1.00 0.00 45 GLY A C 31
ATOM 34043 O O . GLY A 1 45 ? -12.036 -3.391 12.746 1.00 0.00 45 GLY A O 31
ATOM 34047 N N . GLY A 1 46 ? -11.330 -2.863 14.816 1.00 0.00 46 GLY A N 31
ATOM 34048 C CA . GLY A 1 46 ? -12.273 -1.769 14.954 1.00 0.00 46 GLY A CA 31
ATOM 34049 C C . GLY A 1 46 ? -11.903 -0.572 14.101 1.00 0.00 46 GLY A C 31
ATOM 34050 O O . GLY A 1 46 ? -10.967 -0.635 13.304 1.00 0.00 46 GLY A O 31
ATOM 34054 N N . GLY A 1 47 ? -12.639 0.521 14.269 1.00 0.00 47 GLY A N 31
ATOM 34055 C CA . GLY A 1 47 ? -12.368 1.723 13.501 1.00 0.00 47 GLY A CA 31
ATOM 34056 C C . GLY A 1 47 ? -11.412 2.663 14.211 1.00 0.00 47 GLY A C 31
ATOM 34057 O O . GLY A 1 47 ? -11.056 2.438 15.367 1.00 0.00 47 GLY A O 31
ATOM 34061 N N . GLY A 1 48 ? -10.998 3.718 13.517 1.00 0.00 48 GLY A N 31
ATOM 34062 C CA . GLY A 1 48 ? -10.083 4.679 14.104 1.00 0.00 48 GLY A CA 31
ATOM 34063 C C . GLY A 1 48 ? -8.638 4.407 13.735 1.00 0.00 48 GLY A C 31
ATOM 34064 O O . GLY A 1 48 ? -7.819 5.324 13.692 1.00 0.00 48 GLY A O 31
ATOM 34068 N N . GLU A 1 49 ? -8.325 3.144 13.468 1.00 0.00 49 GLU A N 31
ATOM 34069 C CA . GLU A 1 49 ? -6.967 2.753 13.101 1.00 0.00 49 GLU A CA 31
ATOM 34070 C C . GLU A 1 49 ? -6.843 2.553 11.593 1.00 0.00 49 GLU A C 31
ATOM 34071 O O . GLU A 1 49 ? -5.756 2.685 11.028 1.00 0.00 49 GLU A O 31
ATOM 34083 N N . VAL A 1 50 ? -7.960 2.236 10.944 1.00 0.00 50 VAL A N 31
ATOM 34084 C CA . VAL A 1 50 ? -7.973 2.017 9.502 1.00 0.00 50 VAL A CA 31
ATOM 34085 C C . VAL A 1 50 ? -7.401 3.217 8.754 1.00 0.00 50 VAL A C 31
ATOM 34086 O O . VAL A 1 50 ? -6.825 3.071 7.675 1.00 0.00 50 VAL A O 31
ATOM 34099 N N . LYS A 1 51 ? -7.563 4.402 9.331 1.00 0.00 51 LYS A N 31
ATOM 34100 C CA . LYS A 1 51 ? -7.062 5.627 8.717 1.00 0.00 51 LYS A CA 31
ATOM 34101 C C . LYS A 1 51 ? -5.538 5.631 8.677 1.00 0.00 51 LYS A C 31
ATOM 34102 O O . LYS A 1 51 ? -4.933 6.161 7.745 1.00 0.00 51 LYS A O 31
ATOM 34121 N N . LYS A 1 52 ? -4.923 5.038 9.695 1.00 0.00 52 LYS A N 31
ATOM 34122 C CA . LYS A 1 52 ? -3.467 4.974 9.777 1.00 0.00 52 LYS A CA 31
ATOM 34123 C C . LYS A 1 52 ? -2.893 4.148 8.631 1.00 0.00 52 LYS A C 31
ATOM 34124 O O . LYS A 1 52 ? -1.805 4.432 8.132 1.00 0.00 52 LYS A O 31
ATOM 34143 N N . VAL A 1 53 ? -3.632 3.123 8.221 1.00 0.00 53 VAL A N 31
ATOM 34144 C CA . VAL A 1 53 ? -3.199 2.251 7.133 1.00 0.00 53 VAL A CA 31
ATOM 34145 C C . VAL A 1 53 ? -3.232 2.979 5.795 1.00 0.00 53 VAL A C 31
ATOM 34146 O O . VAL A 1 53 ? -2.352 2.790 4.960 1.00 0.00 53 VAL A O 31
ATOM 34159 N N . GLU A 1 54 ? -4.251 3.809 5.593 1.00 0.00 54 GLU A N 31
ATOM 34160 C CA . GLU A 1 54 ? -4.388 4.559 4.349 1.00 0.00 54 GLU A CA 31
ATOM 34161 C C . GLU A 1 54 ? -3.190 5.482 4.136 1.00 0.00 54 GLU A C 31
ATOM 34162 O O . GLU A 1 54 ? -2.757 5.705 3.007 1.00 0.00 54 GLU A O 31
ATOM 34174 N N . GLU A 1 55 ? -2.662 6.014 5.232 1.00 0.00 55 GLU A N 31
ATOM 34175 C CA . GLU A 1 55 ? -1.511 6.911 5.177 1.00 0.00 55 GLU A CA 31
ATOM 34176 C C . GLU A 1 55 ? -0.246 6.151 4.785 1.00 0.00 55 GLU A C 31
ATOM 34177 O O . GLU A 1 55 ? 0.616 6.677 4.080 1.00 0.00 55 GLU A O 31
ATOM 34189 N N . GLU A 1 56 ? -0.137 4.919 5.267 1.00 0.00 56 GLU A N 31
ATOM 34190 C CA . GLU A 1 56 ? 1.023 4.078 4.996 1.00 0.00 56 GLU A CA 31
ATOM 34191 C C . GLU A 1 56 ? 1.228 3.861 3.498 1.00 0.00 56 GLU A C 31
ATOM 34192 O O . GLU A 1 56 ? 2.343 3.978 2.992 1.00 0.00 56 GLU A O 31
ATOM 34204 N N . VAL A 1 57 ? 0.147 3.545 2.796 1.00 0.00 57 VAL A N 31
ATOM 34205 C CA . VAL A 1 57 ? 0.209 3.310 1.358 1.00 0.00 57 VAL A CA 31
ATOM 34206 C C . VAL A 1 57 ? 0.552 4.593 0.605 1.00 0.00 57 VAL A C 31
ATOM 34207 O O . VAL A 1 57 ? 1.252 4.561 -0.406 1.00 0.00 57 VAL A O 31
ATOM 34220 N N . LYS A 1 58 ? 0.052 5.720 1.104 1.00 0.00 58 LYS A N 31
ATOM 34221 C CA . LYS A 1 58 ? 0.303 7.015 0.479 1.00 0.00 58 LYS A CA 31
ATOM 34222 C C . LYS A 1 58 ? 1.801 7.260 0.319 1.00 0.00 58 LYS A C 31
ATOM 34223 O O . LYS A 1 58 ? 2.237 7.893 -0.640 1.00 0.00 58 LYS A O 31
ATOM 34242 N N . LYS A 1 59 ? 2.582 6.758 1.266 1.00 0.00 59 LYS A N 31
ATOM 34243 C CA . LYS A 1 59 ? 4.031 6.918 1.228 1.00 0.00 59 LYS A CA 31
ATOM 34244 C C . LYS A 1 59 ? 4.647 6.118 0.078 1.00 0.00 59 LYS A C 31
ATOM 34245 O O . LYS A 1 59 ? 5.607 6.559 -0.554 1.00 0.00 59 LYS A O 31
ATOM 34264 N N . LEU A 1 60 ? 4.099 4.931 -0.168 1.00 0.00 60 LEU A N 31
ATOM 34265 C CA . LEU A 1 60 ? 4.602 4.047 -1.219 1.00 0.00 60 LEU A CA 31
ATOM 34266 C C . LEU A 1 60 ? 4.548 4.697 -2.601 1.00 0.00 60 LEU A C 31
ATOM 34267 O O . LEU A 1 60 ? 5.506 4.615 -3.369 1.00 0.00 60 LEU A O 31
ATOM 34283 N N . GLU A 1 61 ? 3.427 5.335 -2.919 1.00 0.00 61 GLU A N 31
ATOM 34284 C CA . GLU A 1 61 ? 3.266 5.984 -4.217 1.00 0.00 61 GLU A CA 31
ATOM 34285 C C . GLU A 1 61 ? 4.175 7.204 -4.336 1.00 0.00 61 GLU A C 31
ATOM 34286 O O . GLU A 1 61 ? 4.670 7.515 -5.418 1.00 0.00 61 GLU A O 31
ATOM 34298 N N . GLU A 1 62 ? 4.391 7.888 -3.218 1.00 0.00 62 GLU A N 31
ATOM 34299 C CA . GLU A 1 62 ? 5.243 9.072 -3.195 1.00 0.00 62 GLU A CA 31
ATOM 34300 C C . GLU A 1 62 ? 6.630 8.744 -3.733 1.00 0.00 62 GLU A C 31
ATOM 34301 O O . GLU A 1 62 ? 7.247 9.551 -4.426 1.00 0.00 62 GLU A O 31
ATOM 34313 N N . GLU A 1 63 ? 7.108 7.546 -3.416 1.00 0.00 63 GLU A N 31
ATOM 34314 C CA . GLU A 1 63 ? 8.415 7.098 -3.876 1.00 0.00 63 GLU A CA 31
ATOM 34315 C C . GLU A 1 63 ? 8.386 6.857 -5.379 1.00 0.00 63 GLU A C 31
ATOM 34316 O O . GLU A 1 63 ? 9.380 7.063 -6.075 1.00 0.00 63 GLU A O 31
ATOM 34328 N N . ILE A 1 64 ? 7.232 6.420 -5.870 1.00 0.00 64 ILE A N 31
ATOM 34329 C CA . ILE A 1 64 ? 7.055 6.150 -7.292 1.00 0.00 64 ILE A CA 31
ATOM 34330 C C . ILE A 1 64 ? 7.294 7.409 -8.123 1.00 0.00 64 ILE A C 31
ATOM 34331 O O . ILE A 1 64 ? 7.777 7.337 -9.253 1.00 0.00 64 ILE A O 31
ATOM 34347 N N . LYS A 1 65 ? 6.953 8.561 -7.558 1.00 0.00 65 LYS A N 31
ATOM 34348 C CA . LYS A 1 65 ? 7.133 9.832 -8.249 1.00 0.00 65 LYS A CA 31
ATOM 34349 C C . LYS A 1 65 ? 8.613 10.197 -8.341 1.00 0.00 65 LYS A C 31
ATOM 34350 O O . LYS A 1 65 ? 9.025 10.932 -9.239 1.00 0.00 65 LYS A O 31
ATOM 34369 N N . LYS A 1 66 ? 9.407 9.680 -7.408 1.00 0.00 66 LYS A N 31
ATOM 34370 C CA . LYS A 1 66 ? 10.840 9.953 -7.385 1.00 0.00 66 LYS A CA 31
ATOM 34371 C C . LYS A 1 66 ? 11.591 9.060 -8.370 1.00 0.00 66 LYS A C 31
ATOM 34372 O O . LYS A 1 66 ? 12.703 9.383 -8.789 1.00 0.00 66 LYS A O 31
ATOM 34391 N N . LEU A 1 67 ? 10.983 7.935 -8.734 1.00 0.00 67 LEU A N 31
ATOM 34392 C CA . LEU A 1 67 ? 11.603 7.001 -9.668 1.00 0.00 67 LEU A CA 31
ATOM 34393 C C . LEU A 1 67 ? 11.166 7.287 -11.100 1.00 0.00 67 LEU A C 31
ATOM 34394 O O . LEU A 1 67 ? 10.275 8.144 -11.285 1.00 0.00 67 LEU A O 31
ATOM 34411 N N . GLY A 1 1 ? -15.913 -6.814 9.499 1.00 0.00 1 GLY A N 32
ATOM 34412 C CA . GLY A 1 1 ? -14.988 -5.959 8.705 1.00 0.00 1 GLY A CA 32
ATOM 34413 C C . GLY A 1 1 ? -15.722 -4.977 7.813 1.00 0.00 1 GLY A C 32
ATOM 34414 O O . GLY A 1 1 ? -16.130 -3.906 8.263 1.00 0.00 1 GLY A O 32
ATOM 34420 N N . SER A 1 2 ? -15.892 -5.344 6.546 1.00 0.00 2 SER A N 32
ATOM 34421 C CA . SER A 1 2 ? -16.583 -4.491 5.583 1.00 0.00 2 SER A CA 32
ATOM 34422 C C . SER A 1 2 ? -15.762 -3.245 5.267 1.00 0.00 2 SER A C 32
ATOM 34423 O O . SER A 1 2 ? -15.279 -3.077 4.147 1.00 0.00 2 SER A O 32
ATOM 34431 N N . ARG A 1 3 ? -15.610 -2.372 6.258 1.00 0.00 3 ARG A N 32
ATOM 34432 C CA . ARG A 1 3 ? -14.849 -1.142 6.080 1.00 0.00 3 ARG A CA 32
ATOM 34433 C C . ARG A 1 3 ? -13.353 -1.433 5.992 1.00 0.00 3 ARG A C 32
ATOM 34434 O O . ARG A 1 3 ? -12.635 -0.806 5.215 1.00 0.00 3 ARG A O 32
ATOM 34455 N N . VAL A 1 4 ? -12.891 -2.392 6.790 1.00 0.00 4 VAL A N 32
ATOM 34456 C CA . VAL A 1 4 ? -11.482 -2.766 6.795 1.00 0.00 4 VAL A CA 32
ATOM 34457 C C . VAL A 1 4 ? -11.115 -3.524 5.523 1.00 0.00 4 VAL A C 32
ATOM 34458 O O . VAL A 1 4 ? -10.089 -3.249 4.901 1.00 0.00 4 VAL A O 32
ATOM 34471 N N . LYS A 1 5 ? -11.963 -4.474 5.137 1.00 0.00 5 LYS A N 32
ATOM 34472 C CA . LYS A 1 5 ? -11.724 -5.263 3.933 1.00 0.00 5 LYS A CA 32
ATOM 34473 C C . LYS A 1 5 ? -11.637 -4.354 2.713 1.00 0.00 5 LYS A C 32
ATOM 34474 O O . LYS A 1 5 ? -10.767 -4.521 1.863 1.00 0.00 5 LYS A O 32
ATOM 34493 N N . ALA A 1 6 ? -12.539 -3.380 2.643 1.00 0.00 6 ALA A N 32
ATOM 34494 C CA . ALA A 1 6 ? -12.555 -2.433 1.537 1.00 0.00 6 ALA A CA 32
ATOM 34495 C C . ALA A 1 6 ? -11.209 -1.728 1.429 1.00 0.00 6 ALA A C 32
ATOM 34496 O O . ALA A 1 6 ? -10.734 -1.427 0.336 1.00 0.00 6 ALA A O 32
ATOM 34503 N N . LEU A 1 7 ? -10.603 -1.478 2.583 1.00 0.00 7 LEU A N 32
ATOM 34504 C CA . LEU A 1 7 ? -9.308 -0.819 2.656 1.00 0.00 7 LEU A CA 32
ATOM 34505 C C . LEU A 1 7 ? -8.252 -1.611 1.888 1.00 0.00 7 LEU A C 32
ATOM 34506 O O . LEU A 1 7 ? -7.399 -1.039 1.210 1.00 0.00 7 LEU A O 32
ATOM 34522 N N . GLU A 1 8 ? -8.318 -2.929 2.009 1.00 0.00 8 GLU A N 32
ATOM 34523 C CA . GLU A 1 8 ? -7.371 -3.814 1.338 1.00 0.00 8 GLU A CA 32
ATOM 34524 C C . GLU A 1 8 ? -7.545 -3.768 -0.183 1.00 0.00 8 GLU A C 32
ATOM 34525 O O . GLU A 1 8 ? -6.586 -3.945 -0.931 1.00 0.00 8 GLU A O 32
ATOM 34537 N N . GLU A 1 9 ? -8.778 -3.547 -0.627 1.00 0.00 9 GLU A N 32
ATOM 34538 C CA . GLU A 1 9 ? -9.086 -3.497 -2.055 1.00 0.00 9 GLU A CA 32
ATOM 34539 C C . GLU A 1 9 ? -8.437 -2.297 -2.742 1.00 0.00 9 GLU A C 32
ATOM 34540 O O . GLU A 1 9 ? -8.005 -2.392 -3.890 1.00 0.00 9 GLU A O 32
ATOM 34552 N N . LYS A 1 10 ? -8.383 -1.165 -2.046 1.00 0.00 10 LYS A N 32
ATOM 34553 C CA . LYS A 1 10 ? -7.797 0.049 -2.610 1.00 0.00 10 LYS A CA 32
ATOM 34554 C C . LYS A 1 10 ? -6.277 -0.061 -2.711 1.00 0.00 10 LYS A C 32
ATOM 34555 O O . LYS A 1 10 ? -5.669 0.464 -3.644 1.00 0.00 10 LYS A O 32
ATOM 34574 N N . VAL A 1 11 ? -5.670 -0.739 -1.744 1.00 0.00 11 VAL A N 32
ATOM 34575 C CA . VAL A 1 11 ? -4.223 -0.912 -1.720 1.00 0.00 11 VAL A CA 32
ATOM 34576 C C . VAL A 1 11 ? -3.733 -1.714 -2.924 1.00 0.00 11 VAL A C 32
ATOM 34577 O O . VAL A 1 11 ? -2.679 -1.421 -3.487 1.00 0.00 11 VAL A O 32
ATOM 34590 N N . LYS A 1 12 ? -4.497 -2.732 -3.302 1.00 0.00 12 LYS A N 32
ATOM 34591 C CA . LYS A 1 12 ? -4.140 -3.585 -4.430 1.00 0.00 12 LYS A CA 32
ATOM 34592 C C . LYS A 1 12 ? -4.257 -2.839 -5.747 1.00 0.00 12 LYS A C 32
ATOM 34593 O O . LYS A 1 12 ? -3.438 -3.020 -6.649 1.00 0.00 12 LYS A O 32
ATOM 34612 N N . ALA A 1 13 ? -5.274 -1.994 -5.856 1.00 0.00 13 ALA A N 32
ATOM 34613 C CA . ALA A 1 13 ? -5.479 -1.223 -7.071 1.00 0.00 13 ALA A CA 32
ATOM 34614 C C . ALA A 1 13 ? -4.233 -0.410 -7.375 1.00 0.00 13 ALA A C 32
ATOM 34615 O O . ALA A 1 13 ? -3.837 -0.263 -8.530 1.00 0.00 13 ALA A O 32
ATOM 34622 N N . LEU A 1 14 ? -3.601 0.088 -6.320 1.00 0.00 14 LEU A N 32
ATOM 34623 C CA . LEU A 1 14 ? -2.371 0.856 -6.466 1.00 0.00 14 LEU A CA 32
ATOM 34624 C C . LEU A 1 14 ? -1.226 -0.059 -6.880 1.00 0.00 14 LEU A C 32
ATOM 34625 O O . LEU A 1 14 ? -0.299 0.356 -7.564 1.00 0.00 14 LEU A O 32
ATOM 34641 N N . GLU A 1 15 ? -1.304 -1.308 -6.439 1.00 0.00 15 GLU A N 32
ATOM 34642 C CA . GLU A 1 15 ? -0.286 -2.309 -6.733 1.00 0.00 15 GLU A CA 32
ATOM 34643 C C . GLU A 1 15 ? -0.048 -2.456 -8.236 1.00 0.00 15 GLU A C 32
ATOM 34644 O O . GLU A 1 15 ? 1.084 -2.637 -8.681 1.00 0.00 15 GLU A O 32
ATOM 34656 N N . GLU A 1 16 ? -1.126 -2.390 -9.006 1.00 0.00 16 GLU A N 32
ATOM 34657 C CA . GLU A 1 16 ? -1.053 -2.529 -10.458 1.00 0.00 16 GLU A CA 32
ATOM 34658 C C . GLU A 1 16 ? -0.300 -1.366 -11.092 1.00 0.00 16 GLU A C 32
ATOM 34659 O O . GLU A 1 16 ? 0.374 -1.532 -12.107 1.00 0.00 16 GLU A O 32
ATOM 34671 N N . LYS A 1 17 ? -0.420 -0.190 -10.490 1.00 0.00 17 LYS A N 32
ATOM 34672 C CA . LYS A 1 17 ? 0.249 0.999 -10.997 1.00 0.00 17 LYS A CA 32
ATOM 34673 C C . LYS A 1 17 ? 1.759 0.899 -10.791 1.00 0.00 17 LYS A C 32
ATOM 34674 O O . LYS A 1 17 ? 2.541 1.453 -11.563 1.00 0.00 17 LYS A O 32
ATOM 34693 N N . VAL A 1 18 ? 2.159 0.196 -9.734 1.00 0.00 18 VAL A N 32
ATOM 34694 C CA . VAL A 1 18 ? 3.574 0.029 -9.411 1.00 0.00 18 VAL A CA 32
ATOM 34695 C C . VAL A 1 18 ? 4.289 -0.832 -10.450 1.00 0.00 18 VAL A C 32
ATOM 34696 O O . VAL A 1 18 ? 5.378 -0.490 -10.910 1.00 0.00 18 VAL A O 32
ATOM 34709 N N . LYS A 1 19 ? 3.672 -1.950 -10.815 1.00 0.00 19 LYS A N 32
ATOM 34710 C CA . LYS A 1 19 ? 4.251 -2.860 -11.798 1.00 0.00 19 LYS A CA 32
ATOM 34711 C C . LYS A 1 19 ? 4.232 -2.249 -13.197 1.00 0.00 19 LYS A C 32
ATOM 34712 O O . LYS A 1 19 ? 5.008 -2.644 -14.067 1.00 0.00 19 LYS A O 32
ATOM 34731 N N . ALA A 1 20 ? 3.333 -1.293 -13.410 1.00 0.00 20 ALA A N 32
ATOM 34732 C CA . ALA A 1 20 ? 3.204 -0.639 -14.706 1.00 0.00 20 ALA A CA 32
ATOM 34733 C C . ALA A 1 20 ? 4.089 0.603 -14.809 1.00 0.00 20 ALA A C 32
ATOM 34734 O O . ALA A 1 20 ? 4.257 1.164 -15.891 1.00 0.00 20 ALA A O 32
ATOM 34741 N N . LEU A 1 21 ? 4.651 1.035 -13.681 1.00 0.00 21 LEU A N 32
ATOM 34742 C CA . LEU A 1 21 ? 5.511 2.215 -13.668 1.00 0.00 21 LEU A CA 32
ATOM 34743 C C . LEU A 1 21 ? 6.866 1.911 -14.305 1.00 0.00 21 LEU A C 32
ATOM 34744 O O . LEU A 1 21 ? 7.447 2.759 -14.983 1.00 0.00 21 LEU A O 32
ATOM 34760 N N . GLY A 1 22 ? 7.363 0.699 -14.081 1.00 0.00 22 GLY A N 32
ATOM 34761 C CA . GLY A 1 22 ? 8.644 0.309 -14.640 1.00 0.00 22 GLY A CA 32
ATOM 34762 C C . GLY A 1 22 ? 8.982 -1.143 -14.364 1.00 0.00 22 GLY A C 32
ATOM 34763 O O . GLY A 1 22 ? 8.089 -1.972 -14.188 1.00 0.00 22 GLY A O 32
ATOM 34767 N N . GLY A 1 23 ? 10.274 -1.451 -14.327 1.00 0.00 23 GLY A N 32
ATOM 34768 C CA . GLY A 1 23 ? 10.705 -2.812 -14.071 1.00 0.00 23 GLY A CA 32
ATOM 34769 C C . GLY A 1 23 ? 12.204 -2.918 -13.870 1.00 0.00 23 GLY A C 32
ATOM 34770 O O . GLY A 1 23 ? 12.936 -3.286 -14.790 1.00 0.00 23 GLY A O 32
ATOM 34774 N N . GLY A 1 24 ? 12.663 -2.596 -12.665 1.00 0.00 24 GLY A N 32
ATOM 34775 C CA . GLY A 1 24 ? 14.081 -2.664 -12.369 1.00 0.00 24 GLY A CA 32
ATOM 34776 C C . GLY A 1 24 ? 14.356 -3.023 -10.922 1.00 0.00 24 GLY A C 32
ATOM 34777 O O . GLY A 1 24 ? 13.619 -3.802 -10.318 1.00 0.00 24 GLY A O 32
ATOM 34781 N N . GLY A 1 25 ? 15.418 -2.451 -10.364 1.00 0.00 25 GLY A N 32
ATOM 34782 C CA . GLY A 1 25 ? 15.769 -2.728 -8.983 1.00 0.00 25 GLY A CA 32
ATOM 34783 C C . GLY A 1 25 ? 14.958 -1.902 -8.003 1.00 0.00 25 GLY A C 32
ATOM 34784 O O . GLY A 1 25 ? 14.658 -2.356 -6.899 1.00 0.00 25 GLY A O 32
ATOM 34788 N N . ARG A 1 26 ? 14.604 -0.686 -8.407 1.00 0.00 26 ARG A N 32
ATOM 34789 C CA . ARG A 1 26 ? 13.824 0.205 -7.555 1.00 0.00 26 ARG A CA 32
ATOM 34790 C C . ARG A 1 26 ? 12.339 -0.139 -7.626 1.00 0.00 26 ARG A C 32
ATOM 34791 O O . ARG A 1 26 ? 11.621 -0.014 -6.639 1.00 0.00 26 ARG A O 32
ATOM 34812 N N . ILE A 1 27 ? 11.885 -0.551 -8.802 1.00 0.00 27 ILE A N 32
ATOM 34813 C CA . ILE A 1 27 ? 10.482 -0.904 -9.008 1.00 0.00 27 ILE A CA 32
ATOM 34814 C C . ILE A 1 27 ? 10.089 -2.169 -8.241 1.00 0.00 27 ILE A C 32
ATOM 34815 O O . ILE A 1 27 ? 9.025 -2.227 -7.626 1.00 0.00 27 ILE A O 32
ATOM 34831 N N . GLU A 1 28 ? 10.940 -3.190 -8.315 1.00 0.00 28 GLU A N 32
ATOM 34832 C CA . GLU A 1 28 ? 10.674 -4.474 -7.662 1.00 0.00 28 GLU A CA 32
ATOM 34833 C C . GLU A 1 28 ? 10.649 -4.368 -6.138 1.00 0.00 28 GLU A C 32
ATOM 34834 O O . GLU A 1 28 ? 9.752 -4.901 -5.490 1.00 0.00 28 GLU A O 32
ATOM 34846 N N . GLU A 1 29 ? 11.641 -3.701 -5.569 1.00 0.00 29 GLU A N 32
ATOM 34847 C CA . GLU A 1 29 ? 11.730 -3.554 -4.118 1.00 0.00 29 GLU A CA 32
ATOM 34848 C C . GLU A 1 29 ? 10.532 -2.789 -3.550 1.00 0.00 29 GLU A C 32
ATOM 34849 O O . GLU A 1 29 ? 10.042 -3.098 -2.465 1.00 0.00 29 GLU A O 32
ATOM 34861 N N . LEU A 1 30 ? 10.092 -1.777 -4.282 1.00 0.00 30 LEU A N 32
ATOM 34862 C CA . LEU A 1 30 ? 8.979 -0.934 -3.862 1.00 0.00 30 LEU A CA 32
ATOM 34863 C C . LEU A 1 30 ? 7.696 -1.733 -3.633 1.00 0.00 30 LEU A C 32
ATOM 34864 O O . LEU A 1 30 ? 7.015 -1.546 -2.625 1.00 0.00 30 LEU A O 32
ATOM 34880 N N . LYS A 1 31 ? 7.361 -2.615 -4.570 1.00 0.00 31 LYS A N 32
ATOM 34881 C CA . LYS A 1 31 ? 6.148 -3.423 -4.450 1.00 0.00 31 LYS A CA 32
ATOM 34882 C C . LYS A 1 31 ? 6.238 -4.397 -3.286 1.00 0.00 31 LYS A C 32
ATOM 34883 O O . LYS A 1 31 ? 5.234 -4.690 -2.645 1.00 0.00 31 LYS A O 32
ATOM 34902 N N . LYS A 1 32 ? 7.437 -4.905 -3.019 1.00 0.00 32 LYS A N 32
ATOM 34903 C CA . LYS A 1 32 ? 7.631 -5.856 -1.930 1.00 0.00 32 LYS A CA 32
ATOM 34904 C C . LYS A 1 32 ? 7.144 -5.257 -0.616 1.00 0.00 32 LYS A C 32
ATOM 34905 O O . LYS A 1 32 ? 6.513 -5.937 0.194 1.00 0.00 32 LYS A O 32
ATOM 34924 N N . LYS A 1 33 ? 7.415 -3.972 -0.425 1.00 0.00 33 LYS A N 32
ATOM 34925 C CA . LYS A 1 33 ? 6.980 -3.270 0.773 1.00 0.00 33 LYS A CA 32
ATOM 34926 C C . LYS A 1 33 ? 5.457 -3.212 0.814 1.00 0.00 33 LYS A C 32
ATOM 34927 O O . LYS A 1 33 ? 4.845 -3.292 1.880 1.00 0.00 33 LYS A O 32
ATOM 34946 N N . TYR A 1 34 ? 4.855 -3.074 -0.365 1.00 0.00 34 TYR A N 32
ATOM 34947 C CA . TYR A 1 34 ? 3.403 -3.003 -0.493 1.00 0.00 34 TYR A CA 32
ATOM 34948 C C . TYR A 1 34 ? 2.734 -4.232 0.118 1.00 0.00 34 TYR A C 32
ATOM 34949 O O . TYR A 1 34 ? 1.675 -4.125 0.733 1.00 0.00 34 TYR A O 32
ATOM 34967 N N . GLU A 1 35 ? 3.356 -5.398 -0.049 1.00 0.00 35 GLU A N 32
ATOM 34968 C CA . GLU A 1 35 ? 2.812 -6.638 0.495 1.00 0.00 35 GLU A CA 32
ATOM 34969 C C . GLU A 1 35 ? 2.629 -6.525 2.004 1.00 0.00 35 GLU A C 32
ATOM 34970 O O . GLU A 1 35 ? 1.624 -6.975 2.554 1.00 0.00 35 GLU A O 32
ATOM 34982 N N . GLU A 1 36 ? 3.605 -5.909 2.663 1.00 0.00 36 GLU A N 32
ATOM 34983 C CA . GLU A 1 36 ? 3.555 -5.720 4.107 1.00 0.00 36 GLU A CA 32
ATOM 34984 C C . GLU A 1 36 ? 2.304 -4.941 4.498 1.00 0.00 36 GLU A C 32
ATOM 34985 O O . GLU A 1 36 ? 1.687 -5.212 5.525 1.00 0.00 36 GLU A O 32
ATOM 34997 N N . LEU A 1 37 ? 1.945 -3.971 3.664 1.00 0.00 37 LEU A N 32
ATOM 34998 C CA . LEU A 1 37 ? 0.774 -3.136 3.900 1.00 0.00 37 LEU A CA 32
ATOM 34999 C C . LEU A 1 37 ? -0.499 -3.973 3.990 1.00 0.00 37 LEU A C 32
ATOM 35000 O O . LEU A 1 37 ? -1.329 -3.771 4.876 1.00 0.00 37 LEU A O 32
ATOM 35016 N N . LYS A 1 38 ? -0.645 -4.909 3.063 1.00 0.00 38 LYS A N 32
ATOM 35017 C CA . LYS A 1 38 ? -1.814 -5.781 3.022 1.00 0.00 38 LYS A CA 32
ATOM 35018 C C . LYS A 1 38 ? -1.991 -6.532 4.338 1.00 0.00 38 LYS A C 32
ATOM 35019 O O . LYS A 1 38 ? -3.111 -6.715 4.811 1.00 0.00 38 LYS A O 32
ATOM 35038 N N . LYS A 1 39 ? -0.881 -6.978 4.912 1.00 0.00 39 LYS A N 32
ATOM 35039 C CA . LYS A 1 39 ? -0.903 -7.726 6.168 1.00 0.00 39 LYS A CA 32
ATOM 35040 C C . LYS A 1 39 ? -1.440 -6.885 7.326 1.00 0.00 39 LYS A C 32
ATOM 35041 O O . LYS A 1 39 ? -2.140 -7.397 8.196 1.00 0.00 39 LYS A O 32
ATOM 35060 N N . LYS A 1 40 ? -1.093 -5.602 7.342 1.00 0.00 40 LYS A N 32
ATOM 35061 C CA . LYS A 1 40 ? -1.528 -4.699 8.407 1.00 0.00 40 LYS A CA 32
ATOM 35062 C C . LYS A 1 40 ? -3.049 -4.578 8.450 1.00 0.00 40 LYS A C 32
ATOM 35063 O O . LYS A 1 40 ? -3.650 -4.559 9.525 1.00 0.00 40 LYS A O 32
ATOM 35082 N N . ILE A 1 41 ? -3.662 -4.498 7.278 1.00 0.00 41 ILE A N 32
ATOM 35083 C CA . ILE A 1 41 ? -5.113 -4.378 7.176 1.00 0.00 41 ILE A CA 32
ATOM 35084 C C . ILE A 1 41 ? -5.792 -5.641 7.691 1.00 0.00 41 ILE A C 32
ATOM 35085 O O . ILE A 1 41 ? -6.861 -5.583 8.298 1.00 0.00 41 ILE A O 32
ATOM 35101 N N . GLU A 1 42 ? -5.150 -6.778 7.455 1.00 0.00 42 GLU A N 32
ATOM 35102 C CA . GLU A 1 42 ? -5.672 -8.061 7.901 1.00 0.00 42 GLU A CA 32
ATOM 35103 C C . GLU A 1 42 ? -5.774 -8.086 9.420 1.00 0.00 42 GLU A C 32
ATOM 35104 O O . GLU A 1 42 ? -6.675 -8.706 9.985 1.00 0.00 42 GLU A O 32
ATOM 35116 N N . GLU A 1 43 ? -4.840 -7.403 10.074 1.00 0.00 43 GLU A N 32
ATOM 35117 C CA . GLU A 1 43 ? -4.817 -7.340 11.530 1.00 0.00 43 GLU A CA 32
ATOM 35118 C C . GLU A 1 43 ? -5.933 -6.441 12.050 1.00 0.00 43 GLU A C 32
ATOM 35119 O O . GLU A 1 43 ? -6.434 -6.632 13.158 1.00 0.00 43 GLU A O 32
ATOM 35131 N N . LEU A 1 44 ? -6.320 -5.461 11.241 1.00 0.00 44 LEU A N 32
ATOM 35132 C CA . LEU A 1 44 ? -7.377 -4.531 11.613 1.00 0.00 44 LEU A CA 32
ATOM 35133 C C . LEU A 1 44 ? -8.710 -5.258 11.768 1.00 0.00 44 LEU A C 32
ATOM 35134 O O . LEU A 1 44 ? -9.270 -5.762 10.795 1.00 0.00 44 LEU A O 32
ATOM 35150 N N . GLY A 1 45 ? -9.212 -5.306 12.998 1.00 0.00 45 GLY A N 32
ATOM 35151 C CA . GLY A 1 45 ? -10.474 -5.974 13.258 1.00 0.00 45 GLY A CA 32
ATOM 35152 C C . GLY A 1 45 ? -11.596 -4.999 13.559 1.00 0.00 45 GLY A C 32
ATOM 35153 O O . GLY A 1 45 ? -12.674 -5.082 12.971 1.00 0.00 45 GLY A O 32
ATOM 35157 N N . GLY A 1 46 ? -11.342 -4.071 14.477 1.00 0.00 46 GLY A N 32
ATOM 35158 C CA . GLY A 1 46 ? -12.348 -3.091 14.838 1.00 0.00 46 GLY A CA 32
ATOM 35159 C C . GLY A 1 46 ? -12.583 -2.069 13.742 1.00 0.00 46 GLY A C 32
ATOM 35160 O O . GLY A 1 46 ? -12.816 -2.429 12.589 1.00 0.00 46 GLY A O 32
ATOM 35164 N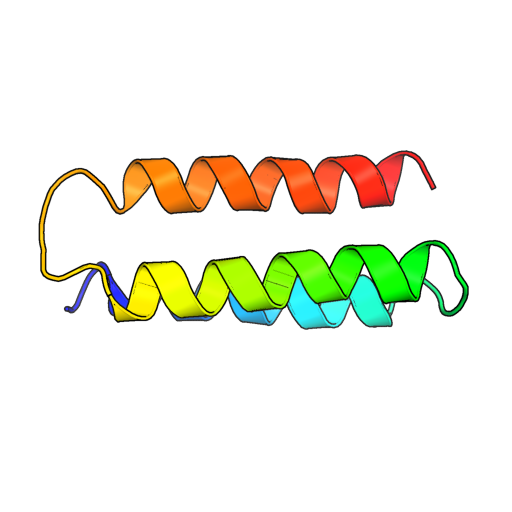 N . GLY A 1 47 ? -12.518 -0.792 14.105 1.00 0.00 47 GLY A N 32
ATOM 35165 C CA . GLY A 1 47 ? -12.728 0.266 13.133 1.00 0.00 47 GLY A CA 32
ATOM 35166 C C . GLY A 1 47 ? -12.168 1.597 13.595 1.00 0.00 47 GLY A C 32
ATOM 35167 O O . GLY A 1 47 ? -12.915 2.476 14.024 1.00 0.00 47 GLY A O 32
ATOM 35171 N N . GLY A 1 48 ? -10.851 1.745 13.506 1.00 0.00 48 GLY A N 32
ATOM 35172 C CA . GLY A 1 48 ? -10.215 2.982 13.923 1.00 0.00 48 GLY A CA 32
ATOM 35173 C C . GLY A 1 48 ? -8.864 3.190 13.264 1.00 0.00 48 GLY A C 32
ATOM 35174 O O . GLY A 1 48 ? -8.590 4.260 12.720 1.00 0.00 48 GLY A O 32
ATOM 35178 N N . GLU A 1 49 ? -8.021 2.165 13.314 1.00 0.00 49 GLU A N 32
ATOM 35179 C CA . GLU A 1 49 ? -6.691 2.239 12.717 1.00 0.00 49 GLU A CA 32
ATOM 35180 C C . GLU A 1 49 ? -6.763 2.198 11.192 1.00 0.00 49 GLU A C 32
ATOM 35181 O O . GLU A 1 49 ? -5.763 2.434 10.511 1.00 0.00 49 GLU A O 32
ATOM 35193 N N . VAL A 1 50 ? -7.945 1.898 10.656 1.00 0.00 50 VAL A N 32
ATOM 35194 C CA . VAL A 1 50 ? -8.133 1.829 9.211 1.00 0.00 50 VAL A CA 32
ATOM 35195 C C . VAL A 1 50 ? -7.676 3.117 8.532 1.00 0.00 50 VAL A C 32
ATOM 35196 O O . VAL A 1 50 ? -7.130 3.088 7.429 1.00 0.00 50 VAL A O 32
ATOM 35209 N N . LYS A 1 51 ? -7.898 4.244 9.199 1.00 0.00 51 LYS A N 32
ATOM 35210 C CA . LYS A 1 51 ? -7.503 5.539 8.660 1.00 0.00 51 LYS A CA 32
ATOM 35211 C C . LYS A 1 51 ? -5.985 5.674 8.636 1.00 0.00 51 LYS A C 32
ATOM 35212 O O . LYS A 1 51 ? -5.418 6.272 7.721 1.00 0.00 51 LYS A O 32
ATOM 35231 N N . LYS A 1 52 ? -5.332 5.110 9.647 1.00 0.00 52 LYS A N 32
ATOM 35232 C CA . LYS A 1 52 ? -3.878 5.162 9.744 1.00 0.00 52 LYS A CA 32
ATOM 35233 C C . LYS A 1 52 ? -3.231 4.331 8.641 1.00 0.00 52 LYS A C 32
ATOM 35234 O O . LYS A 1 52 ? -2.163 4.677 8.137 1.00 0.00 52 LYS A O 32
ATOM 35253 N N . VAL A 1 53 ? -3.885 3.235 8.272 1.00 0.00 53 VAL A N 32
ATOM 35254 C CA . VAL A 1 53 ? -3.377 2.350 7.228 1.00 0.00 53 VAL A CA 32
ATOM 35255 C C . VAL A 1 53 ? -3.348 3.054 5.876 1.00 0.00 53 VAL A C 32
ATOM 35256 O O . VAL A 1 53 ? -2.418 2.866 5.096 1.00 0.00 53 VAL A O 32
ATOM 35269 N N . GLU A 1 54 ? -4.368 3.859 5.601 1.00 0.00 54 GLU A N 32
ATOM 35270 C CA . GLU A 1 54 ? -4.448 4.585 4.336 1.00 0.00 54 GLU A CA 32
ATOM 35271 C C . GLU A 1 54 ? -3.242 5.502 4.159 1.00 0.00 54 GLU A C 32
ATOM 35272 O O . GLU A 1 54 ? -2.767 5.711 3.045 1.00 0.00 54 GLU A O 32
ATOM 35284 N N . GLU A 1 55 ? -2.753 6.045 5.268 1.00 0.00 55 GLU A N 32
ATOM 35285 C CA . GLU A 1 55 ? -1.599 6.938 5.246 1.00 0.00 55 GLU A CA 32
ATOM 35286 C C . GLU A 1 55 ? -0.322 6.172 4.912 1.00 0.00 55 GLU A C 32
ATOM 35287 O O . GLU A 1 55 ? 0.567 6.686 4.233 1.00 0.00 55 GLU A O 32
ATOM 35299 N N . GLU A 1 56 ? -0.237 4.945 5.412 1.00 0.00 56 GLU A N 32
ATOM 35300 C CA . GLU A 1 56 ? 0.928 4.094 5.197 1.00 0.00 56 GLU A CA 32
ATOM 35301 C C . GLU A 1 56 ? 1.188 3.855 3.710 1.00 0.00 56 GLU A C 32
ATOM 35302 O O . GLU A 1 56 ? 2.323 3.957 3.245 1.00 0.00 56 GLU A O 32
ATOM 35314 N N . VAL A 1 57 ? 0.133 3.536 2.973 1.00 0.00 57 VAL A N 32
ATOM 35315 C CA . VAL A 1 57 ? 0.243 3.279 1.542 1.00 0.00 57 VAL A CA 32
ATOM 35316 C C . VAL A 1 57 ? 0.603 4.549 0.775 1.00 0.00 57 VAL A C 32
ATOM 35317 O O . VAL A 1 57 ? 1.330 4.501 -0.216 1.00 0.00 57 VAL A O 32
ATOM 35330 N N . LYS A 1 58 ? 0.083 5.682 1.236 1.00 0.00 58 LYS A N 32
ATOM 35331 C CA . LYS A 1 58 ? 0.340 6.969 0.594 1.00 0.00 58 LYS A CA 32
ATOM 35332 C C . LYS A 1 58 ? 1.839 7.228 0.461 1.00 0.00 58 LYS A C 32
ATOM 35333 O O . LYS A 1 58 ? 2.285 7.857 -0.494 1.00 0.00 58 LYS A O 32
ATOM 35352 N N . LYS A 1 59 ? 2.608 6.749 1.430 1.00 0.00 59 LYS A N 32
ATOM 35353 C CA . LYS A 1 59 ? 4.055 6.931 1.420 1.00 0.00 59 LYS A CA 32
ATOM 35354 C C . LYS A 1 59 ? 4.702 6.171 0.261 1.00 0.00 59 LYS A C 32
ATOM 35355 O O . LYS A 1 59 ? 5.667 6.638 -0.341 1.00 0.00 59 LYS A O 32
ATOM 35374 N N . LEU A 1 60 ? 4.178 4.985 -0.027 1.00 0.00 60 LEU A N 32
ATOM 35375 C CA . LEU A 1 60 ? 4.715 4.142 -1.095 1.00 0.00 60 LEU A CA 32
ATOM 35376 C C . LEU A 1 60 ? 4.592 4.795 -2.474 1.00 0.00 60 LEU A C 32
ATOM 35377 O O . LEU A 1 60 ? 5.533 4.762 -3.268 1.00 0.00 60 LEU A O 32
ATOM 35393 N N . GLU A 1 61 ? 3.428 5.368 -2.765 1.00 0.00 61 GLU A N 32
ATOM 35394 C CA . GLU A 1 61 ? 3.190 6.000 -4.063 1.00 0.00 61 GLU A CA 32
ATOM 35395 C C . GLU A 1 61 ? 4.044 7.251 -4.261 1.00 0.00 61 GLU A C 32
ATOM 35396 O O . GLU A 1 61 ? 4.460 7.554 -5.379 1.00 0.00 61 GLU A O 32
ATOM 35408 N N . GLU A 1 62 ? 4.301 7.980 -3.180 1.00 0.00 62 GLU A N 32
ATOM 35409 C CA . GLU A 1 62 ? 5.101 9.198 -3.260 1.00 0.00 62 GLU A CA 32
ATOM 35410 C C . GLU A 1 62 ? 6.503 8.888 -3.774 1.00 0.00 62 GLU A C 32
ATOM 35411 O O . GLU A 1 62 ? 7.083 9.667 -4.530 1.00 0.00 62 GLU A O 32
ATOM 35423 N N . GLU A 1 63 ? 7.036 7.740 -3.372 1.00 0.00 63 GLU A N 32
ATOM 35424 C CA . GLU A 1 63 ? 8.361 7.322 -3.807 1.00 0.00 63 GLU A CA 32
ATOM 35425 C C . GLU A 1 63 ? 8.354 7.037 -5.302 1.00 0.00 63 GLU A C 32
ATOM 35426 O O . GLU A 1 63 ? 9.348 7.258 -5.995 1.00 0.00 63 GLU A O 32
ATOM 35438 N N . ILE A 1 64 ? 7.219 6.549 -5.792 1.00 0.00 64 ILE A N 32
ATOM 35439 C CA . ILE A 1 64 ? 7.068 6.233 -7.208 1.00 0.00 64 ILE A CA 32
ATOM 35440 C C . ILE A 1 64 ? 7.236 7.484 -8.065 1.00 0.00 64 ILE A C 32
ATOM 35441 O O . ILE A 1 64 ? 7.733 7.418 -9.189 1.00 0.00 64 ILE A O 32
ATOM 35457 N N . LYS A 1 65 ? 6.815 8.624 -7.528 1.00 0.00 65 LYS A N 32
ATOM 35458 C CA . LYS A 1 65 ? 6.919 9.891 -8.244 1.00 0.00 65 LYS A CA 32
ATOM 35459 C C . LYS A 1 65 ? 8.369 10.358 -8.317 1.00 0.00 65 LYS A C 32
ATOM 35460 O O . LYS A 1 65 ? 8.771 11.022 -9.271 1.00 0.00 65 LYS A O 32
ATOM 35479 N N . LYS A 1 66 ? 9.151 10.004 -7.301 1.00 0.00 66 LYS A N 32
ATOM 35480 C CA . LYS A 1 66 ? 10.558 10.387 -7.250 1.00 0.00 66 LYS A CA 32
ATOM 35481 C C . LYS A 1 66 ? 11.372 9.614 -8.284 1.00 0.00 66 LYS A C 32
ATOM 35482 O O . LYS A 1 66 ? 12.410 10.085 -8.747 1.00 0.00 66 LYS A O 32
ATOM 35501 N N . LEU A 1 67 ? 10.896 8.425 -8.640 1.00 0.00 67 LEU A N 32
ATOM 35502 C CA . LEU A 1 67 ? 11.583 7.590 -9.617 1.00 0.00 67 LEU A CA 32
ATOM 35503 C C . LEU A 1 67 ? 10.946 7.729 -10.996 1.00 0.00 67 LEU A C 32
ATOM 35504 O O . LEU A 1 67 ? 9.699 7.768 -11.070 1.00 0.00 67 LEU A O 32
#

Solvent-accessible surface area: 4784 Å² total; per-residue (Å²): 80,118,119,9,130,56,14,42,123,101,0,104,65,43,47,119,75,0,94,84,47,32,67,34,63,142,12,74,97,21,40,133,119,1,83,82,9,42,135,85,4,152,155,21,74,64,35,70,86,3,135,138,0,49,133,40,9,129,141,21,21,88,72,12,137,171,83

CATH classification: 1.20.1270.70

Radius of gyration: 12.3 Å; Cα contacts (8 Å, |Δi|>4): 47; chains: 1; bounding box: 33×19×30 Å

Secondary structure (DSSP, 8-state):
-TTHHHHHHHHHHHHHHHHHH--SHHHHHHHHHHHHHHHHHHH--SSTTHHHHHHHHHHHHHHHHH-

Sequence (67 aa):
GSRVKALEEKVKALEEKVKALGGGGRIEELKKKYEELKKKIEELGGGGEVKKVEEEVKKLEEEIKKLGSRVKALEEKVKALEEKVKALGGGGRIEELKKKYEELKKKIEELGGGGEVKKVEEEVKKLEEEIKKLGSRVKALEEKVKALEEKVKALGGGGRIEELKKKYEELKKKIEELGGGGEVKKVEEEVKKLEEEIKKLGSRVKALEEKVKALEEKVKALGGGGRIEELKKKYEELKKKIEELGGGGEVKKVEEEVKKLEEEIKKLGSRVKALEEKVKALEEKVKALGGGGRIEELKKKYEELKKKIEELGGGGEVKKVEEEVKKLEEEIKKLGSRVKALEEKVKALEEKVKALGGGGRIEELKKKYEELKKKIEELGGGGEVKKVEEEVKKLEEEIKKLGSRVKALEEKVKALEEKVKALGGGGRIEELKKKYEELKKKIEELGGGGEVKKVEEEVKKLEEEIKKLGSRVKALEEKVKALEEKVKALGGGGRIEELKKKYEELKKKIEELGGGGEVKKVEEEVKKLEEEIKKLGSRVKALEEKVKALEEKVKALGGGGRIEELKKKYEELKKKIEELGGGGEVKKVEEEVKKLEEEIKKLGSRVKALEEKVKALEEKVKALGGGGRIEELKKKYEELKKKIEELGGGGEVKKVEEEVKKLEEEIKKLGSRVKALEEKVKALEEKVKALGGGGRIEELKKKYEELKKKIEELGGGGEVKKVEEEVKKLEEEIKKLGSRVKALEEKVKALEEKVKALGGGGRIEELKKKYEELKKKIEELGGGGEVKKVEEEVKKLEEEIKKLGSRVKALEEKVKALEEKVKALGGGGRIEELKKKYEELKKKIEELGGGGEVKKVEEEVKKLEEEIKKLGSRVKALEEKVKALEEKVKALGGGGRIEELKKKYEELKKKIEELGGGGEVKKVEEEVKKLEEEIKKLGSRVKALEEKVKALEEKVKALGGGGRIEELKKKYEELKKKIEELGGGGEVKKVEEEVKKLEEEIKKLGSRVKALEEKVKALEEKVKALGGGGRIEELKKKYEELKKKIEELGGGGEVKKVEEEVKKLEEEIKKLGSRVKALEEKVKALEEKVKALGGGGRIEELKKKYEELKKKIEELGGGGEVKKVEEEVKKLEEEIKKLGSRVKALEEKVKALEEKVKALGGGGRIEELKKKYEELKKKIEELGGGGEVKKVEEEVKKLEEEIKKLGSRVKALEEKVKALEEKVKALGGGGRIEELKKKYEELKKKIEELGGGGEVKKVEEEVKKLEEEIKKLGSRVKALEEKVKALEEKVKALGGGGRIEELKKKYEELKKKIEELGGGGEVKKVEEEVKKLEEEIKKLGSRVKALEEKVKALEEKVKALGGGGRIEELKKKYEELKKKIEELGGGGEVKKVEEEVKKLEEEIKKLGSRVKALEEKVKALEEKVKALGGGGRIEELKKKYEELKKKIEELGGGGEVKKVEEEVKKLEEEIKKLGSRVKALEEKVKALEEKVKALGGGGRIEELKKKYEELKKKIEELGGGGEVKKVEEEVKKLEEEIKKLGSRVKALEEKVKALEEKVKALGGGGRIEELKKKYEELKKKIEELGGGGEVKKVEEEVKKLEEEIKKLGSRVKALEEKVKALEEKVKALGGGGRIEELKKKYEELKKKIEELGGGGEVKKVEEEVKKLEEEIKKLGSRVKALEEKVKALEEKVKALGGGGRIEELKKKYEELKKKIEELGGGGEVKKVEEEVKKLEEEIKKLGSRVKALEEKVKALEEKVKALGGGGRIEELKKKYEELKKKIEELGGGGEVKKVEEEVKKLEEEIKKLGSRVKALEEKVKALEEKVKALGGGGRIEELKKKYEELKKKIEELGGGGEVKKVEEEVKKLEEEIKKLGSRVKALEEKVKALEEKVKALGGGGRIEELKKKYEELKKKIEELGGGGEVKKVEEEVKKLEEEIKKLGSRVKALEEKVKALEEKVKALGGGGRIEELKKKYEELKKKIEELGGGGEVKKVEEEVKKLEEEIKKLGSRVKALEEKVKALEEKVKALGGGGRIEELKKKYEELKKKIEELGGGGEVKKVEEEVKKLEEEIKKLGSRVKALEEKVKALEEKVKALGGGGRIEELKKKYEELKKKIEELGGGGEVKKVEEEVKKLEEEIKKL

Foldseek 3Di:
DVLLVVLLVVLVVVLVVLPVLDDDDVSVVLSVVSVVLSVVSVVDDDPDCSVVSNVVSVVSVVVSVVD

Nearest PDB structures (foldseek):
  2mi7-assembly1_A  TM=9.971E-01  e=1.024E-05  synthetic construct
  2lxy-assembly1_A  TM=7.425E-01  e=8.585E-05  unclassified
  1lq7-assembly1_A  TM=7.520E-01  e=1.185E-04  unclassified
  8vsw-assembly1_A  TM=6.619E-01  e=2.407E-04  Escherichia coli
  2mi7-assembly1_A  TM=9.886E-01  e=2.825E-05  synthetic construct